Protein 6IGX (pdb70)

Nearest PDB structures (foldseek):
  6igx-assembly2_C  TM=1.021E+00  e=5.912E-08  Homo sapiens
  6igx-assembly2_D  TM=1.001E+00  e=1.280E-82  Homo sapiens
  6igx-assembly1_B  TM=9.641E-01  e=1.731E-71  Homo sapiens
  5oqq-assembly1_A  TM=8.369E-01  e=1.707E-23  Saccharomyces cerevisiae S288C
  7qfw-assembly1_A  TM=7.900E-01  e=2.600E-24  Saccharomyces cerevisiae S288C

GO terms:
  GO:0007076 mitotic chromosome condensation (P, IMP)
  GO:0005829 cytosol (C, TAS)
  GO:0005515 protein binding (F, IPI)
  GO:0005654 nucleoplasm (C, IDA)
  GO:0005829 cytosol (C, IDA)
  GO:1905821 positive regulation of chromosome condensation (P, IDA)
  GO:0000796 condensin complex (C, IDA)
  GO:0007076 mitotic chromosome condensation (P, IDA)
  GO:0016020 membrane (C, HDA)

CATH classification: 1.25.10.10

Organism: Homo sapiens (NCBI:txid9606)

Foldseek 3Di:
DDALLNLLVQLLDDPHDLVVSLVVVVCVQVVDDPNVVVQVVNVVNLVVLQLDQDPDPSSVSSLLNSLLSQQCVDDDLVSLLVVLLVCCPPPRPSNVLSSLQSLLSNVVRHPPCSLVSLLVSLLVQCPPPDLSSVLSSLSNCLVVDDQVPPPDSNLVSLLCQLPPPPDPVSNLSSLQRHADHLVNVVSLLVQCVPPDPSSVLVSLQCCLPRPDPVSDALVSLLCLLQDQCPDPDVSSVCSNVVRPLVSLCVVVVVDLLSSLVSNPCQPPVVSVLSSLVVVVVPDDLVVLLVVAPLDDQDDFLSRLSSLLSLLVVLVVVPPVSVVSNCVHDDALQVLLVVLLVLQVPALVPPPRSVSSSLSSLSSNVSHAVPVSLVNSLVSLLVSLLDPSGDLSCLLSSLLSNLVRPPDLVVSLVSLVVSLVSLVPPDDVVSLLSSLSNLLSSLVPDDLPCADDVSNVCCCVPRLVVQCVDPDQSSNQSSLLNQLSNCSNDVVSCLVCVLVLLVCLPPHDDSSNLSSLVSNLVNCLRPFDPVNCVNCVCVLVSLLVQCVPLDLSSVLSSLLSVLSCLQVVSDQDLPSVLSLLLSLQQPSCPPSCSSNVNVVVSLQSQLLVDLSSLLSLLVNQVVNLVVLVPDDPPGSSVVGDSLVSLVSSLVSQAPVSVFGSLNVSLVVLLVVCLVPVPDPCVVSSLVSNLPHDGDLVCLVVSLVSLVVSLVPRDPPVSNVSSVVVNVVSVD/DDDPDDDDPCCVPVPDDDDPDDDPVDDDCVVVDDDDDDDDVVVVVDDDPD/DFQALLNLLVQLLPVPDLVVSLVRVVCVQVVDDPNVVVLVVNVVNLVVLQLDADPDSSSVRSLLNSLLNCQVVAAVNNVVSLLVVLLVQCVPPRPSNVLSSLQSLLSNVVNHPVPDDDPVSLVSLLVSLLVLCVPPDLSSVLSSLSNCLRVDDPPDVSLVSLLCCLPPPPDPVSNLSSLVRRQDDLVCPVSLLCQCVPPDPSSNLVSLQCCLPRPDLVSDDQVSLLVLLQCLLPDPDVSSVCSNVVRPVVSLCVVLVNDPLVSCVSHPCLVVVVSVLSSLLVVVVPDDLVVLLVLYVDDQDDFLSSLSSLLSVLVNCLVVSLVSNVCDALQVLLVVLLVLLVPQAVVVVVNSRSVSSSLSSLNSNVSHDAPVRLVNNLVSLLVSLLDPRDDLSNLLSSLLSNVVRDDALVVSLVSLVCSLCRLPVPDDLVSLVSSLSNLLSSLVVHDLVCQCDVSNVVCCVVRLPVQCVDPDPSSNLSSLLSQLSNCSNDVVSCQVCVVVLLVQLPPHDDSSNLSSLVSNLVNCLRPAPVSNVCCVLVSLLCQCVPLDLSSVLSSLLSVLSCLQVPSDQALPSVLVLLLSLQQVSCVPSCSSNVSVVVSLQCQLQVDLSSLLSLLVNQVVNLVVLVPDDPVGSSVPGDSLVSLVSNLVSQAPVRHDVVFGSLLVLLVVLLVVCLVPVADPCVVSSLVSNLSGDGDLVCLVVSLVSLVSSLVPRDPPVSNVSSVVVNVVSVD/DDDPPDDDPCCVVVPDDDDPDDDDVVCVDDCVVVDDDPVVVVPDDDPDD

Radius of gyration: 47.51 Å; Cα contacts (8 Å, |Δi|>4): 1973; chains: 4; bounding box: 108×118×142 Å

InterPro domains:
  IPR022816 Condensin complex subunit 2/barren [PF05786] (49-739)
  IPR022816 Condensin complex subunit 2/barren [PIRSF017126] (12-741)
  IPR022816 Condensin complex subunit 2/barren [PTHR13108] (25-740)

Structure (mmCIF, N/CA/C/O backbone):
data_6IGX
#
_entry.id   6IGX
#
_cell.length_a   122.433
_cell.length_b   61.998
_cell.length_c   130.885
_cell.angle_alpha   90.00
_cell.angle_beta   93.47
_cell.angle_gamma   90.00
#
_symmetry.space_group_name_H-M   'P 1 21 1'
#
loop_
_entity.id
_entity.type
_entity.pdbx_description
1 polymer 'Condensin complex subunit 3'
2 polymer 'Condensin complex subunit 2'
3 non-polymer '4-(2-HYDROXYETHYL)-1-PIPERAZINE ETHANESULFONIC ACID'
4 water water
#
loop_
_atom_site.group_PDB
_atom_site.id
_atom_site.type_symbol
_atom_site.label_atom_id
_atom_site.label_alt_id
_atom_site.label_comp_id
_atom_site.label_asym_id
_atom_site.label_entity_id
_atom_site.label_seq_id
_atom_site.pdbx_PDB_ins_code
_atom_site.Cartn_x
_atom_site.Cartn_y
_atom_site.Cartn_z
_atom_site.occupancy
_atom_site.B_iso_or_equiv
_atom_site.auth_seq_id
_atom_site.auth_comp_id
_atom_site.auth_asym_id
_atom_site.auth_atom_id
_atom_site.pdbx_PDB_model_num
ATOM 1 N N . LEU A 1 21 ? 376.754 16.730 342.849 1.00 96.90 7 LEU B N 1
ATOM 2 C CA . LEU A 1 21 ? 377.403 17.983 343.214 1.00 89.90 7 LEU B CA 1
ATOM 3 C C . LEU A 1 21 ? 377.066 18.367 344.649 1.00 92.24 7 LEU B C 1
ATOM 4 O O . LEU A 1 21 ? 376.592 17.538 345.427 1.00 90.44 7 LEU B O 1
ATOM 9 N N . LEU A 1 22 ? 377.319 19.625 344.998 1.00 88.74 8 LEU B N 1
ATOM 10 C CA . LEU A 1 22 ? 376.833 20.174 346.257 1.00 79.75 8 LEU B CA 1
ATOM 11 C C . LEU A 1 22 ? 375.374 20.594 346.125 1.00 80.38 8 LEU B C 1
ATOM 12 O O . LEU A 1 22 ? 375.049 21.490 345.345 1.00 75.43 8 LEU B O 1
ATOM 17 N N . SER A 1 23 ? 374.495 19.959 346.893 1.00 75.68 9 SER B N 1
ATOM 18 C CA . SER A 1 23 ? 373.081 20.300 346.840 1.00 65.28 9 SER B CA 1
ATOM 19 C C . SER A 1 23 ? 372.809 21.431 347.820 1.00 64.28 9 SER B C 1
ATOM 20 O O . SER A 1 23 ? 373.606 21.680 348.723 1.00 66.17 9 SER B O 1
ATOM 23 N N . ILE A 1 24 ? 371.690 22.121 347.630 1.00 60.72 10 ILE B N 1
ATOM 24 C CA . ILE A 1 24 ? 371.314 23.222 348.508 1.00 56.79 10 ILE B CA 1
ATOM 25 C C . ILE A 1 24 ? 371.220 22.770 349.965 1.00 55.08 10 ILE B C 1
ATOM 26 O O . ILE A 1 24 ? 371.550 23.524 350.881 1.00 55.61 10 ILE B O 1
ATOM 31 N N . LYS A 1 25 ? 370.778 21.535 350.176 1.00 53.62 11 LYS B N 1
ATOM 32 C CA . LYS A 1 25 ? 370.575 21.025 351.528 1.00 56.82 11 LYS B CA 1
ATOM 33 C C . LYS A 1 25 ? 371.900 20.776 352.243 1.00 61.94 11 LYS B C 1
ATOM 34 O O . LYS A 1 25 ? 372.027 21.056 353.436 1.00 62.72 11 LYS B O 1
ATOM 40 N N . GLU A 1 26 ? 372.884 20.248 351.522 1.00 62.95 12 GLU B N 1
ATOM 41 C CA . GLU A 1 26 ? 374.213 20.076 352.097 1.00 67.12 12 GLU B CA 1
ATOM 42 C C . GLU A 1 26 ? 374.839 21.436 352.360 1.00 63.51 12 GLU B C 1
ATOM 43 O O . GLU A 1 26 ? 375.457 21.656 353.401 1.00 67.06 12 GLU B O 1
ATOM 49 N N . ALA A 1 27 ? 374.678 22.341 351.400 1.00 58.99 13 ALA B N 1
ATOM 50 C CA . ALA A 1 27 ? 375.219 23.688 351.510 1.00 54.33 13 ALA B CA 1
ATOM 51 C C . ALA A 1 27 ? 374.672 24.391 352.745 1.00 58.85 13 ALA B C 1
ATOM 52 O O . ALA A 1 27 ? 375.401 25.093 353.445 1.00 53.26 13 ALA B O 1
ATOM 54 N N . PHE A 1 28 ? 373.382 24.195 353.005 1.00 61.62 14 PHE B N 1
ATOM 55 C CA . PHE A 1 28 ? 372.740 24.798 354.166 1.00 59.62 14 PHE B CA 1
ATOM 56 C C . PHE A 1 28 ? 373.129 24.067 355.445 1.00 57.56 14 PHE B C 1
ATOM 57 O O . PHE A 1 28 ? 373.464 24.694 356.449 1.00 53.30 14 PHE B O 1
ATOM 65 N N . ARG A 1 29 ? 373.082 22.739 355.404 1.00 57.05 15 ARG B N 1
ATOM 66 C CA . ARG A 1 29 ? 373.466 21.927 356.552 1.00 58.80 15 ARG B CA 1
ATOM 67 C C . ARG A 1 29 ? 374.906 22.218 356.970 1.00 62.57 15 ARG B C 1
ATOM 68 O O . ARG A 1 29 ? 375.254 22.143 358.150 1.00 59.79 15 ARG B O 1
ATOM 76 N N . LEU A 1 30 ? 375.739 22.554 355.990 1.00 63.26 16 LEU B N 1
ATOM 77 C CA . LEU A 1 30 ? 377.139 22.868 356.241 1.00 61.77 16 LEU B CA 1
ATOM 78 C C . LEU A 1 30 ? 377.292 24.268 356.821 1.00 61.00 16 LEU B C 1
ATOM 79 O O . LEU A 1 30 ? 378.080 24.483 357.743 1.00 64.12 16 LEU B O 1
ATOM 84 N N . ALA A 1 31 ? 376.540 25.218 356.272 1.00 56.89 17 ALA B N 1
ATOM 85 C CA . ALA A 1 31 ? 376.612 26.605 356.718 1.00 55.56 17 ALA B CA 1
ATOM 86 C C . ALA A 1 31 ? 376.160 26.720 358.171 1.00 55.68 17 ALA B C 1
ATOM 87 O O . ALA A 1 31 ? 376.519 27.660 358.878 1.00 53.66 17 ALA B O 1
ATOM 89 N N . GLN A 1 32 ? 375.371 25.744 358.603 1.00 59.29 18 GLN B N 1
ATOM 90 C CA . GLN A 1 32 ? 374.884 25.665 359.973 1.00 51.33 18 GLN B CA 1
ATOM 91 C C . GLN A 1 32 ? 376.032 25.519 360.974 1.00 62.24 18 GLN B C 1
ATOM 92 O O . GLN A 1 32 ? 375.974 26.047 362.086 1.00 57.89 18 GLN B O 1
ATOM 98 N N . GLN A 1 33 ? 377.074 24.798 360.568 1.00 69.85 19 GLN B N 1
ATOM 99 C CA . GLN A 1 33 ? 378.212 24.507 361.436 1.00 66.24 19 GLN B CA 1
ATOM 100 C C . GLN A 1 33 ? 379.020 25.765 361.744 1.00 69.19 19 GLN B C 1
ATOM 101 O O . GLN A 1 33 ? 379.139 26.652 360.898 1.00 69.97 19 GLN B O 1
ATOM 107 N N . PRO A 1 34 ? 379.581 25.836 362.962 1.00 70.64 20 PRO B N 1
ATOM 108 C CA . PRO A 1 34 ? 380.299 27.010 363.472 1.00 66.47 20 PRO B CA 1
ATOM 109 C C . PRO A 1 34 ? 381.560 27.306 362.676 1.00 74.08 20 PRO B C 1
ATOM 110 O O . PRO A 1 34 ? 381.694 28.392 362.112 1.00 72.14 20 PRO B O 1
ATOM 114 N N . HIS A 1 35 ? 382.472 26.343 362.628 1.00 84.62 21 HIS B N 1
ATOM 115 C CA . HIS A 1 35 ? 383.714 26.523 361.894 1.00 78.07 21 HIS B CA 1
ATOM 116 C C . HIS A 1 35 ? 383.648 25.814 360.549 1.00 74.27 21 HIS B C 1
ATOM 117 O O . HIS A 1 35 ? 384.067 24.665 360.402 1.00 74.42 21 HIS B O 1
ATOM 124 N N . GLN A 1 36 ? 383.094 26.529 359.576 1.00 74.46 22 GLN B N 1
ATOM 125 C CA . GLN A 1 36 ? 382.945 26.058 358.209 1.00 72.11 22 GLN B CA 1
ATOM 126 C C . GLN A 1 36 ? 383.004 27.273 357.295 1.00 66.38 22 GLN B C 1
ATOM 127 O O . GLN A 1 36 ? 382.186 28.182 357.423 1.00 69.29 22 GLN B O 1
ATOM 133 N N . ASN A 1 37 ? 383.968 27.299 356.379 1.00 69.10 23 ASN B N 1
ATOM 134 C CA . ASN A 1 37 ? 384.199 28.491 355.571 1.00 63.66 23 ASN B CA 1
ATOM 135 C C . ASN A 1 37 ? 383.027 28.714 354.619 1.00 65.07 23 ASN B C 1
ATOM 136 O O . ASN A 1 37 ? 382.502 27.766 354.032 1.00 62.29 23 ASN B O 1
ATOM 141 N N . GLN A 1 38 ? 382.621 29.970 354.470 1.00 62.21 24 GLN B N 1
ATOM 142 C CA . GLN A 1 38 ? 381.438 30.296 353.683 1.00 56.59 24 GLN B CA 1
ATOM 143 C C . GLN A 1 38 ? 381.805 30.720 352.268 1.00 59.67 24 GLN B C 1
ATOM 144 O O . GLN A 1 38 ? 381.042 30.494 351.329 1.00 62.18 24 GLN B O 1
ATOM 150 N N . ALA A 1 39 ? 382.970 31.345 352.125 1.00 57.06 25 ALA B N 1
ATOM 151 C CA . ALA A 1 39 ? 383.489 31.725 350.817 1.00 50.87 25 ALA B CA 1
ATOM 152 C C . ALA A 1 39 ? 383.563 30.500 349.916 1.00 52.40 25 ALA B C 1
ATOM 153 O O . ALA A 1 39 ? 383.251 30.566 348.728 1.00 50.94 25 ALA B O 1
ATOM 155 N N . LYS A 1 40 ? 383.981 29.381 350.502 1.00 54.01 26 LYS B N 1
ATOM 156 C CA . LYS A 1 40 ? 384.047 28.105 349.801 1.00 52.62 26 LYS B CA 1
ATOM 157 C C . LYS A 1 40 ? 382.665 27.616 349.374 1.00 59.72 26 LYS B C 1
ATOM 158 O O . LYS A 1 40 ? 382.422 27.374 348.190 1.00 57.19 26 LYS B O 1
ATOM 164 N N . LEU A 1 41 ? 381.772 27.471 350.351 1.00 61.49 27 LEU B N 1
ATOM 165 C CA . LEU A 1 41 ? 380.410 26.997 350.114 1.00 54.20 27 LEU B CA 1
ATOM 166 C C . LEU A 1 41 ? 379.695 27.795 349.033 1.00 56.47 27 LEU B C 1
ATOM 167 O O . LEU A 1 41 ? 378.887 27.251 348.280 1.00 50.50 27 LEU B O 1
ATOM 172 N N . VAL A 1 42 ? 379.991 29.088 348.965 1.00 58.56 28 VAL B N 1
ATOM 173 C CA . VAL A 1 42 ? 379.462 29.922 347.897 1.00 55.27 28 VAL B CA 1
ATOM 174 C C . VAL A 1 42 ? 379.930 29.400 346.547 1.00 55.58 28 VAL B C 1
ATOM 175 O O . VAL A 1 42 ? 379.121 29.177 345.653 1.00 54.75 28 VAL B O 1
ATOM 179 N N . VAL A 1 43 ? 381.234 29.175 346.417 1.00 60.11 29 VAL B N 1
ATOM 180 C CA . VAL A 1 43 ? 381.812 28.714 345.159 1.00 63.43 29 VAL B CA 1
ATOM 181 C C . VAL A 1 43 ? 381.293 27.338 344.754 1.00 62.63 29 VAL B C 1
ATOM 182 O O . VAL A 1 43 ? 380.927 27.120 343.597 1.00 64.88 29 VAL B O 1
ATOM 186 N N . ALA A 1 44 ? 381.271 26.412 345.707 1.00 56.84 30 ALA B N 1
ATOM 187 C CA . ALA A 1 44 ? 380.763 25.068 345.454 1.00 54.48 30 ALA B CA 1
ATOM 188 C C . ALA A 1 44 ? 379.329 25.102 344.941 1.00 59.76 30 ALA B C 1
ATOM 189 O O . ALA A 1 44 ? 379.033 24.601 343.857 1.00 68.21 30 ALA B O 1
ATOM 191 N N . LEU A 1 45 ? 378.442 25.700 345.728 1.00 64.91 31 LEU B N 1
ATOM 192 C CA . LEU A 1 45 ? 377.035 25.783 345.366 1.00 60.47 31 LEU B CA 1
ATOM 193 C C . LEU A 1 45 ? 376.804 26.685 344.157 1.00 68.46 31 LEU B C 1
ATOM 194 O O . LEU A 1 45 ? 375.882 26.449 343.376 1.00 75.04 31 LEU B O 1
ATOM 199 N N . SER A 1 46 ? 377.631 27.720 344.011 1.00 69.01 32 SER B N 1
ATOM 200 C CA . SER A 1 46 ? 377.480 28.663 342.902 1.00 69.33 32 SER B CA 1
ATOM 201 C C . SER A 1 46 ? 377.640 27.969 341.558 1.00 76.70 32 SER B C 1
ATOM 202 O O . SER A 1 46 ? 376.925 28.273 340.605 1.00 83.06 32 SER B O 1
ATOM 205 N N . ARG A 1 47 ? 378.578 27.033 341.483 1.00 80.32 33 ARG B N 1
ATOM 206 C CA . ARG A 1 47 ? 378.697 26.201 340.296 1.00 90.02 33 ARG B CA 1
ATOM 207 C C . ARG A 1 47 ? 377.477 25.301 340.141 1.00 88.07 33 ARG B C 1
ATOM 208 O O . ARG A 1 47 ? 376.929 25.171 339.046 1.00 96.29 33 ARG B O 1
ATOM 216 N N . THR A 1 48 ? 377.067 24.678 341.243 1.00 78.10 34 THR B N 1
ATOM 217 C CA . THR A 1 48 ? 375.904 23.797 341.254 1.00 79.32 34 THR B CA 1
ATOM 218 C C . THR A 1 48 ? 374.690 24.507 340.669 1.00 81.71 34 THR B C 1
ATOM 219 O O . THR A 1 48 ? 373.811 23.879 340.082 1.00 84.69 34 THR B O 1
ATOM 223 N N . TYR A 1 49 ? 374.657 25.825 340.825 1.00 78.84 35 TYR B N 1
ATOM 224 C CA . TYR A 1 49 ? 373.550 26.629 340.333 1.00 78.21 35 TYR B CA 1
ATOM 225 C C . TYR A 1 49 ? 373.633 26.791 338.820 1.00 83.71 35 TYR B C 1
ATOM 226 O O . TYR A 1 49 ? 372.682 26.475 338.104 1.00 91.25 35 TYR B O 1
ATOM 235 N N . ARG A 1 50 ? 374.776 27.271 338.337 1.00 85.67 36 ARG B N 1
ATOM 236 C CA . ARG A 1 50 ? 374.969 27.495 336.906 1.00 90.03 36 ARG B CA 1
ATOM 237 C C . ARG A 1 50 ? 375.046 26.177 336.131 1.00 93.38 36 ARG B C 1
ATOM 238 O O . ARG A 1 50 ? 374.677 26.125 334.958 1.00 86.38 36 ARG B O 1
ATOM 246 N N . THR A 1 51 ? 375.528 25.118 336.777 1.00 93.44 37 THR B N 1
ATOM 247 C CA . THR A 1 51 ? 375.627 23.822 336.105 1.00 92.89 37 THR B CA 1
ATOM 248 C C . THR A 1 51 ? 374.252 23.203 335.872 1.00 89.61 37 THR B C 1
ATOM 249 O O . THR A 1 51 ? 374.054 22.463 334.909 1.00 91.83 37 THR B O 1
ATOM 253 N N . MET A 1 52 ? 373.306 23.496 336.757 1.00 92.98 38 MET B N 1
ATOM 254 C CA . MET A 1 52 ? 371.931 23.069 336.547 1.00 92.11 38 MET B CA 1
ATOM 255 C C . MET A 1 52 ? 371.349 23.759 335.321 1.00 92.61 38 MET B C 1
ATOM 256 O O . MET A 1 52 ? 371.751 24.870 334.974 1.00 95.29 38 MET B O 1
ATOM 261 N N . ASP A 1 53 ? 370.404 23.096 334.668 1.00 92.72 39 ASP B N 1
ATOM 262 C CA . ASP A 1 53 ? 369.697 23.694 333.545 1.00 96.55 39 ASP B CA 1
ATOM 263 C C . ASP A 1 53 ? 368.271 23.943 334.015 1.00 97.25 39 ASP B C 1
ATOM 264 O O . ASP A 1 53 ? 367.755 23.198 334.849 1.00 98.76 39 ASP B O 1
ATOM 269 N N . ASP A 1 54 ? 367.643 24.991 333.492 1.00 95.07 40 ASP B N 1
ATOM 270 C CA . ASP A 1 54 ? 366.317 25.383 333.956 1.00 93.05 40 ASP B CA 1
ATOM 271 C C . ASP A 1 54 ? 366.440 25.755 335.430 1.00 94.79 40 ASP B C 1
ATOM 272 O O . ASP A 1 54 ? 366.073 24.981 336.315 1.00 88.16 40 ASP B O 1
ATOM 277 N N . LYS A 1 55 ? 366.975 26.945 335.678 1.00 92.06 41 LYS B N 1
ATOM 278 C CA . LYS A 1 55 ? 367.321 27.393 337.023 1.00 84.27 41 LYS B CA 1
ATOM 279 C C . LYS A 1 55 ? 366.137 27.387 337.991 1.00 76.93 41 LYS B C 1
ATOM 280 O O . LYS A 1 55 ? 366.322 27.379 339.208 1.00 75.80 41 LYS B O 1
ATOM 286 N N . THR A 1 56 ? 364.926 27.384 337.445 1.00 79.26 42 THR B N 1
ATOM 287 C CA . THR A 1 56 ? 363.717 27.465 338.258 1.00 77.28 42 THR B CA 1
ATOM 288 C C . THR A 1 56 ? 363.566 26.275 339.204 1.00 74.28 42 THR B C 1
ATOM 289 O O . THR A 1 56 ? 362.908 26.383 340.238 1.00 74.02 42 THR B O 1
ATOM 293 N N . VAL A 1 57 ? 364.169 25.142 338.858 1.00 74.62 43 VAL B N 1
ATOM 294 C CA . VAL A 1 57 ? 364.132 23.985 339.745 1.00 73.26 43 VAL B CA 1
ATOM 295 C C . VAL A 1 57 ? 365.031 24.236 340.951 1.00 75.17 43 VAL B C 1
ATOM 296 O O . VAL A 1 57 ? 364.740 23.788 342.061 1.00 72.14 43 VAL B O 1
ATOM 300 N N . PHE A 1 58 ? 366.125 24.957 340.723 1.00 74.70 44 PHE B N 1
ATOM 301 C CA . PHE A 1 58 ? 367.006 25.380 341.805 1.00 69.64 44 PHE B CA 1
ATOM 302 C C . PHE A 1 58 ? 366.328 26.458 342.643 1.00 66.49 44 PHE B C 1
ATOM 303 O O . PHE A 1 58 ? 366.398 26.439 343.871 1.00 65.82 44 PHE B O 1
ATOM 311 N N . HIS A 1 59 ? 365.680 27.399 341.962 1.00 71.18 45 HIS B N 1
ATOM 312 C CA . HIS A 1 59 ? 364.953 28.487 342.611 1.00 67.36 45 HIS B CA 1
ATOM 313 C C . HIS A 1 59 ? 363.964 27.971 343.653 1.00 61.62 45 HIS B C 1
ATOM 314 O O . HIS A 1 59 ? 363.938 28.447 344.788 1.00 56.87 45 HIS B O 1
ATOM 321 N N . GLU A 1 60 ? 363.148 27.000 343.259 1.00 60.65 46 GLU B N 1
ATOM 322 C CA . GLU A 1 60 ? 362.126 26.456 344.142 1.00 62.39 46 GLU B CA 1
ATOM 323 C C . GLU A 1 60 ? 362.770 25.637 345.257 1.00 61.11 46 GLU B C 1
ATOM 324 O O . GLU A 1 60 ? 362.237 25.551 346.364 1.00 60.05 46 GLU B O 1
ATOM 330 N N . GLU A 1 61 ? 363.916 25.035 344.957 1.00 60.16 47 GLU B N 1
ATOM 331 C CA . GLU A 1 61 ? 364.672 24.278 345.950 1.00 61.41 47 GLU B CA 1
ATOM 332 C C . GLU A 1 61 ? 365.280 25.177 347.024 1.00 54.91 47 GLU B C 1
ATOM 333 O O . GLU A 1 61 ? 365.300 24.826 348.203 1.00 53.53 47 GLU B O 1
ATOM 339 N N . PHE A 1 62 ? 365.777 26.336 346.605 1.00 51.14 48 PHE B N 1
ATOM 340 C CA . PHE A 1 62 ? 366.443 27.264 347.512 1.00 52.22 48 PHE B CA 1
ATOM 341 C C . PHE A 1 62 ? 365.493 27.806 348.574 1.00 55.72 48 PHE B C 1
ATOM 342 O O . PHE A 1 62 ? 365.817 27.825 349.762 1.00 58.70 48 PHE B O 1
ATOM 350 N N . ILE A 1 63 ? 364.323 28.253 348.134 1.00 53.24 49 ILE B N 1
ATOM 351 C CA . ILE A 1 63 ? 363.318 28.798 349.037 1.00 49.02 49 ILE B CA 1
ATOM 352 C C . ILE A 1 63 ? 362.780 27.741 349.996 1.00 52.17 49 ILE B C 1
ATOM 353 O O . ILE A 1 63 ? 362.470 28.042 351.148 1.00 54.98 49 ILE B O 1
ATOM 358 N N . HIS A 1 64 ? 362.665 26.506 349.517 1.00 54.45 50 HIS B N 1
ATOM 359 C CA . HIS A 1 64 ? 362.102 25.425 350.321 1.00 55.17 50 HIS B CA 1
ATOM 360 C C . HIS A 1 64 ? 362.919 25.139 351.578 1.00 53.30 50 HIS B C 1
ATOM 361 O O . HIS A 1 64 ? 362.360 24.934 352.656 1.00 51.45 50 HIS B O 1
ATOM 368 N N . TYR A 1 65 ? 364.239 25.124 351.438 1.00 49.92 51 TYR B N 1
ATOM 369 C CA . TYR A 1 65 ? 365.108 24.817 352.567 1.00 48.63 51 TYR B CA 1
ATOM 370 C C . TYR A 1 65 ? 365.405 26.068 353.375 1.00 49.23 51 TYR B C 1
ATOM 371 O O . TYR A 1 65 ? 365.804 25.985 354.534 1.00 54.48 51 TYR B O 1
ATOM 380 N N . LEU A 1 66 ? 365.211 27.228 352.758 1.00 43.65 52 LEU B N 1
ATOM 381 C CA . LEU A 1 66 ? 365.347 28.489 353.469 1.00 39.58 52 LEU B CA 1
ATOM 382 C C . LEU A 1 66 ? 364.215 28.639 354.480 1.00 40.94 52 LEU B C 1
ATOM 383 O O . LEU A 1 66 ? 364.354 29.330 355.487 1.00 41.70 52 LEU B O 1
ATOM 388 N N . LYS A 1 67 ? 363.091 27.987 354.199 1.00 46.49 53 LYS B N 1
ATOM 389 C CA . LYS A 1 67 ? 361.931 28.034 355.083 1.00 47.27 53 LYS B CA 1
ATOM 390 C C . LYS A 1 67 ? 362.236 27.452 356.462 1.00 48.83 53 LYS B C 1
ATOM 391 O O . LYS A 1 67 ? 361.602 27.824 357.451 1.00 44.51 53 LYS B O 1
ATOM 397 N N . TYR A 1 68 ? 363.200 26.538 356.526 1.00 45.49 54 TYR B N 1
ATOM 398 C CA . TYR A 1 68 ? 363.529 25.882 357.787 1.00 43.75 54 TYR B CA 1
ATOM 399 C C . TYR A 1 68 ? 364.177 26.844 358.781 1.00 39.37 54 TYR B C 1
ATOM 400 O O . TYR A 1 68 ? 364.222 26.566 359.979 1.00 39.77 54 TYR B O 1
ATOM 409 N N . VAL A 1 69 ? 364.659 27.980 358.286 1.00 35.49 55 VAL B N 1
ATOM 410 C CA . VAL A 1 69 ? 365.321 28.962 359.141 1.00 43.58 55 VAL B CA 1
ATOM 411 C C . VAL A 1 69 ? 364.557 30.280 359.208 1.00 43.76 55 VAL B C 1
ATOM 412 O O . VAL A 1 69 ? 364.992 31.231 359.859 1.00 46.17 55 VAL B O 1
ATOM 416 N N . MET A 1 70 ? 363.420 30.332 358.527 1.00 38.99 56 MET B N 1
ATOM 417 C CA . MET A 1 70 ? 362.574 31.515 358.554 1.00 37.69 56 MET B CA 1
ATOM 418 C C . MET A 1 70 ? 361.479 31.361 359.600 1.00 39.23 56 MET B C 1
ATOM 419 O O . MET A 1 70 ? 360.774 32.317 359.916 1.00 41.45 56 MET B O 1
ATOM 424 N N . VAL A 1 71 ? 361.347 30.154 360.138 1.00 39.69 57 VAL B N 1
ATOM 425 C CA . VAL A 1 71 ? 360.306 29.866 361.116 1.00 38.88 57 VAL B CA 1
ATOM 426 C C . VAL A 1 71 ? 360.845 29.833 362.542 1.00 36.05 57 VAL B C 1
ATOM 427 O O . VAL A 1 71 ? 360.210 29.289 363.444 1.00 43.84 57 VAL B O 1
ATOM 431 N N . VAL A 1 72 ? 362.020 30.414 362.742 1.00 40.78 58 VAL B N 1
ATOM 432 C CA . VAL A 1 72 ? 362.609 30.485 364.071 1.00 43.08 58 VAL B CA 1
ATOM 433 C C . VAL A 1 72 ? 362.834 31.940 364.469 1.00 44.36 58 VAL B C 1
ATOM 434 O O . VAL A 1 72 ? 363.633 32.647 363.852 1.00 43.68 58 VAL B O 1
ATOM 438 N N . TYR A 1 73 ? 362.127 32.380 365.503 1.00 41.61 59 TYR B N 1
ATOM 439 C CA . TYR A 1 73 ? 362.211 33.764 365.956 1.00 41.43 59 TYR B CA 1
ATOM 440 C C . TYR A 1 73 ? 363.466 34.001 366.787 1.00 49.35 59 TYR B C 1
ATOM 441 O O . TYR A 1 73 ? 364.138 35.023 366.637 1.00 55.24 59 TYR B O 1
ATOM 450 N N . LYS A 1 74 ? 363.778 33.055 367.666 1.00 50.08 60 LYS B N 1
ATOM 451 C CA . LYS A 1 74 ? 364.935 33.190 368.543 1.00 54.71 60 LYS B CA 1
ATOM 452 C C . LYS A 1 74 ? 366.233 33.118 367.745 1.00 51.19 60 LYS B C 1
ATOM 453 O O . LYS A 1 74 ? 366.333 32.380 366.766 1.00 55.99 60 LYS B O 1
ATOM 459 N N . ARG A 1 75 ? 367.223 33.894 368.173 1.00 52.22 61 ARG B N 1
ATOM 460 C CA . ARG A 1 75 ? 368.477 34.022 367.437 1.00 57.59 61 ARG B CA 1
ATOM 461 C C . ARG A 1 75 ? 369.480 32.896 367.692 1.00 61.31 61 ARG B C 1
ATOM 462 O O . ARG A 1 75 ? 370.638 33.158 368.021 1.00 63.12 61 ARG B O 1
ATOM 470 N N . GLU A 1 76 ? 369.041 31.650 367.552 1.00 57.97 62 GLU B N 1
ATOM 471 C CA . GLU A 1 76 ? 369.966 30.524 367.593 1.00 59.04 62 GLU B CA 1
ATOM 472 C C . GLU A 1 76 ? 371.016 3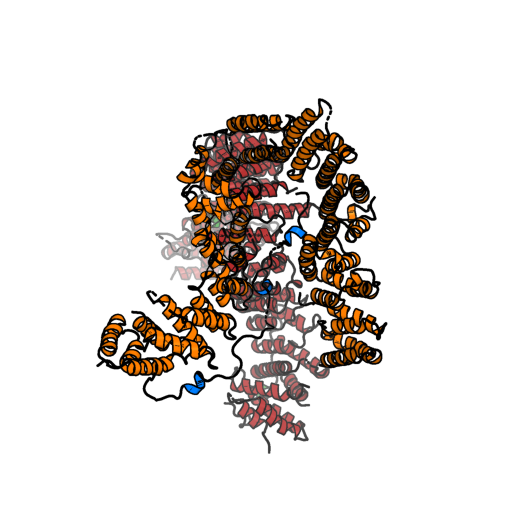0.721 366.498 1.00 57.57 62 GLU B C 1
ATOM 473 O O . GLU A 1 76 ? 370.671 31.043 365.361 1.00 59.82 62 GLU B O 1
ATOM 479 N N . PRO A 1 77 ? 372.301 30.528 366.834 1.00 60.06 63 PRO B N 1
ATOM 480 C CA . PRO A 1 77 ? 373.403 30.855 365.919 1.00 55.07 63 PRO B CA 1
ATOM 481 C C . PRO A 1 77 ? 373.396 30.015 364.644 1.00 52.08 63 PRO B C 1
ATOM 482 O O . PRO A 1 77 ? 373.777 30.516 363.587 1.00 50.08 63 PRO B O 1
ATOM 486 N N . ALA A 1 78 ? 372.973 28.759 364.747 1.00 49.89 64 ALA B N 1
ATOM 487 C CA . ALA A 1 78 ? 372.788 27.913 363.574 1.00 41.03 64 ALA B CA 1
ATOM 488 C C . ALA A 1 78 ? 371.910 28.602 362.534 1.00 49.32 64 ALA B C 1
ATOM 489 O O . ALA A 1 78 ? 372.291 28.723 361.369 1.00 53.77 64 ALA B O 1
ATOM 491 N N . VAL A 1 79 ? 370.730 29.044 362.962 1.00 47.54 65 VAL B N 1
ATOM 492 C CA . VAL A 1 79 ? 369.804 29.757 362.089 1.00 45.36 65 VAL B CA 1
ATOM 493 C C . VAL A 1 79 ? 370.437 30.986 361.451 1.00 45.65 65 VAL B C 1
ATOM 494 O O . VAL A 1 79 ? 370.222 31.272 360.272 1.00 46.78 65 VAL B O 1
ATOM 498 N N . GLU A 1 80 ? 371.228 31.705 362.236 1.00 42.13 66 GLU B N 1
ATOM 499 C CA . GLU A 1 80 ? 371.822 32.953 361.784 1.00 40.21 66 GLU B CA 1
ATOM 500 C C . GLU A 1 80 ? 372.899 32.722 360.731 1.00 42.86 66 GLU B C 1
ATOM 501 O O . GLU A 1 80 ? 373.121 33.565 359.863 1.00 43.97 66 GLU B O 1
ATOM 507 N N . ARG A 1 81 ? 373.564 31.576 360.814 1.00 44.36 67 ARG B N 1
ATOM 508 C CA . ARG A 1 81 ? 374.637 31.247 359.887 1.00 44.15 67 ARG B CA 1
ATOM 509 C C . ARG A 1 81 ? 374.074 30.938 358.502 1.00 43.25 67 ARG B C 1
ATOM 510 O O . ARG A 1 81 ? 374.611 31.384 357.489 1.00 48.05 67 ARG B O 1
ATOM 518 N N . VAL A 1 82 ? 372.987 30.172 358.466 1.00 43.54 68 VAL B N 1
ATOM 519 C CA . VAL A 1 82 ? 372.318 29.846 357.211 1.00 48.88 68 VAL B CA 1
ATOM 520 C C . VAL A 1 82 ? 371.751 31.095 356.536 1.00 47.34 68 VAL B C 1
ATOM 521 O O . VAL A 1 82 ? 371.914 31.287 355.330 1.00 50.33 68 VAL B O 1
ATOM 525 N N . ILE A 1 83 ? 371.082 31.936 357.319 1.00 36.74 69 ILE B N 1
ATOM 526 C CA . ILE A 1 83 ? 370.567 33.201 356.812 1.00 38.62 69 ILE B CA 1
ATOM 527 C C . ILE A 1 83 ? 371.679 34.013 356.164 1.00 41.34 69 ILE B C 1
ATOM 528 O O . ILE A 1 83 ? 371.523 34.528 355.059 1.00 40.40 69 ILE B O 1
ATOM 533 N N . GLU A 1 84 ? 372.802 34.130 356.862 1.00 49.24 70 GLU B N 1
ATOM 534 C CA . GLU A 1 84 ? 373.940 34.861 356.330 1.00 52.36 70 GLU B CA 1
ATOM 535 C C . GLU A 1 84 ? 374.445 34.196 355.060 1.00 52.26 70 GLU B C 1
ATOM 536 O O . GLU A 1 84 ? 374.818 34.872 354.104 1.00 51.05 70 GLU B O 1
ATOM 542 N N . PHE A 1 85 ? 374.440 32.867 355.043 1.00 48.14 71 PHE B N 1
ATOM 543 C CA . PHE A 1 85 ? 374.916 32.140 353.876 1.00 46.49 71 PHE B CA 1
ATOM 544 C C . PHE A 1 85 ? 373.984 32.350 352.693 1.00 47.99 71 PHE B C 1
ATOM 545 O O . PHE A 1 85 ? 374.417 32.783 351.626 1.00 49.75 71 PHE B O 1
ATOM 553 N N . ALA A 1 86 ? 372.708 32.029 352.885 1.00 47.59 72 ALA B N 1
ATOM 554 C CA . ALA A 1 86 ? 371.707 32.195 351.836 1.00 50.81 72 ALA B CA 1
ATOM 555 C C . ALA A 1 86 ? 371.708 33.613 351.262 1.00 51.32 72 ALA B C 1
ATOM 556 O O . ALA A 1 86 ? 371.542 33.806 350.057 1.00 49.58 72 ALA B O 1
ATOM 558 N N . ALA A 1 87 ? 371.908 34.601 352.131 1.00 51.05 73 ALA B N 1
ATOM 559 C CA . ALA A 1 87 ? 371.913 36.001 351.716 1.00 50.22 73 ALA B CA 1
ATOM 560 C C . ALA A 1 87 ? 373.194 36.350 350.971 1.00 50.70 73 ALA B C 1
ATOM 561 O O . ALA A 1 87 ? 373.162 37.006 349.932 1.00 50.15 73 ALA B O 1
ATOM 563 N N . LYS A 1 88 ? 374.322 35.907 351.514 1.00 56.14 74 LYS B N 1
ATOM 564 C CA . LYS A 1 88 ? 375.621 36.158 350.903 1.00 60.28 74 LYS B CA 1
ATOM 565 C C . LYS A 1 88 ? 375.713 35.462 349.549 1.00 62.19 74 LYS B C 1
ATOM 566 O O . LYS A 1 88 ? 376.175 36.050 348.572 1.00 67.17 74 LYS B O 1
ATOM 572 N N . PHE A 1 89 ? 375.276 34.208 349.502 1.00 57.20 75 PHE B N 1
ATOM 573 C CA . PHE A 1 89 ? 375.303 33.425 348.271 1.00 55.29 75 PHE B CA 1
ATOM 574 C C . PHE A 1 89 ? 374.511 34.099 347.154 1.00 56.75 75 PHE B C 1
ATOM 575 O O . PHE A 1 89 ? 375.012 34.287 346.045 1.00 59.02 75 PHE B O 1
ATOM 583 N N . VAL A 1 90 ? 373.269 34.456 347.459 1.00 59.15 76 VAL B N 1
ATOM 584 C CA . VAL A 1 90 ? 372.378 35.071 346.483 1.00 56.08 76 VAL B CA 1
ATOM 585 C C . VAL A 1 90 ? 372.899 36.404 345.947 1.00 52.15 76 VAL B C 1
ATOM 586 O O . VAL A 1 90 ? 372.714 36.714 344.771 1.00 53.40 76 VAL B O 1
ATOM 590 N N . THR A 1 91 ? 373.559 37.184 346.797 1.00 53.30 77 THR B N 1
ATOM 591 C CA . THR A 1 91 ? 373.992 38.522 346.402 1.00 55.72 77 THR B CA 1
ATOM 592 C C . THR A 1 91 ? 375.449 38.584 345.958 1.00 63.55 77 THR B C 1
ATOM 593 O O . THR A 1 91 ? 375.973 39.666 345.694 1.00 68.91 77 THR B O 1
ATOM 597 N N . SER A 1 92 ? 376.102 37.430 345.865 1.00 71.33 78 SER B N 1
ATOM 598 C CA . SER A 1 92 ? 377.481 37.383 345.390 1.00 67.79 78 SER B CA 1
ATOM 599 C C . SER A 1 92 ? 377.538 37.072 343.897 1.00 65.46 78 SER B C 1
ATOM 600 O O . SER A 1 92 ? 377.496 35.910 343.490 1.00 66.52 78 SER B O 1
ATOM 603 N N . ASP A 1 106 ? 362.728 32.396 333.464 1.00 106.27 92 ASP B N 1
ATOM 604 C CA . ASP A 1 106 ? 362.283 33.694 333.956 1.00 107.34 92 ASP B CA 1
ATOM 605 C C . ASP A 1 106 ? 363.250 34.230 335.010 1.00 106.73 92 ASP B C 1
ATOM 606 O O . ASP A 1 106 ? 364.155 33.521 335.451 1.00 105.38 92 ASP B O 1
ATOM 611 N N . GLY A 1 107 ? 363.046 35.482 335.410 1.00 102.97 93 GLY B N 1
ATOM 612 C CA . GLY A 1 107 ? 363.923 36.157 336.353 1.00 93.47 93 GLY B CA 1
ATOM 613 C C . GLY A 1 107 ? 364.157 35.452 337.679 1.00 97.23 93 GLY B C 1
ATOM 614 O O . GLY A 1 107 ? 363.221 34.977 338.325 1.00 88.01 93 GLY B O 1
ATOM 615 N N . GLY A 1 108 ? 365.425 35.409 338.081 1.00 90.58 94 GLY B N 1
ATOM 616 C CA . GLY A 1 108 ? 365.877 34.773 339.311 1.00 73.76 94 GLY B CA 1
ATOM 617 C C . GLY A 1 108 ? 367.380 34.981 339.351 1.00 79.39 94 GLY B C 1
ATOM 618 O O . GLY A 1 108 ? 367.920 35.541 338.397 1.00 96.52 94 GLY B O 1
ATOM 619 N N . LEU A 1 109 ? 368.074 34.571 340.415 1.00 74.14 95 LEU B N 1
ATOM 620 C CA . LEU A 1 109 ? 367.514 33.940 341.611 1.00 70.25 95 LEU B CA 1
ATOM 621 C C . LEU A 1 109 ? 367.181 34.936 342.721 1.00 62.00 95 LEU B C 1
ATOM 622 O O . LEU A 1 109 ? 366.244 34.732 343.492 1.00 56.97 95 LEU B O 1
ATOM 627 N N . LEU A 1 110 ? 367.961 36.009 342.800 1.00 57.33 96 LEU B N 1
ATOM 628 C CA . LEU A 1 110 ? 367.754 37.041 343.811 1.00 54.85 96 LEU B CA 1
ATOM 629 C C . LEU A 1 110 ? 366.380 37.681 343.666 1.00 56.68 96 LEU B C 1
ATOM 630 O O . LEU A 1 110 ? 365.788 38.133 344.646 1.00 60.36 96 LEU B O 1
ATOM 635 N N . ASN A 1 111 ? 365.878 37.719 342.437 1.00 57.58 97 ASN B N 1
ATOM 636 C CA . ASN A 1 111 ? 364.570 38.295 342.170 1.00 56.89 97 ASN B CA 1
ATOM 637 C C . ASN A 1 111 ? 363.473 37.297 342.520 1.00 61.16 97 ASN B C 1
ATOM 638 O O . ASN A 1 111 ? 362.371 37.681 342.917 1.00 60.62 97 ASN B O 1
ATOM 643 N N . TYR A 1 112 ? 363.785 36.012 342.375 1.00 57.80 98 TYR B N 1
ATOM 644 C CA . TYR A 1 112 ? 362.870 34.957 342.788 1.00 55.31 98 TYR B CA 1
ATOM 645 C C . TYR A 1 112 ? 362.719 34.998 344.305 1.00 57.19 98 TYR B C 1
ATOM 646 O O . TYR A 1 112 ? 361.608 34.934 344.831 1.00 56.24 98 TYR B O 1
ATOM 655 N N . LEU A 1 113 ? 363.849 35.103 345.001 1.00 59.30 99 LEU B N 1
ATOM 656 C CA . LEU A 1 113 ? 363.860 35.188 346.457 1.00 51.72 99 LEU B CA 1
ATOM 657 C C . LEU A 1 113 ? 363.132 36.434 346.951 1.00 53.08 99 LEU B C 1
ATOM 658 O O . LEU A 1 113 ? 362.412 36.386 347.950 1.00 60.41 99 LEU B O 1
ATOM 663 N N . PHE A 1 114 ? 363.317 37.545 346.246 1.00 46.80 100 PHE B N 1
ATOM 664 C CA . PHE A 1 114 ? 362.653 38.795 346.600 1.00 51.70 100 PHE B CA 1
ATOM 665 C C . PHE A 1 114 ? 361.139 38.660 346.467 1.00 52.17 100 PHE B C 1
ATOM 666 O O . PHE A 1 114 ? 360.384 39.103 347.335 1.00 47.68 100 PHE B O 1
ATOM 674 N N . THR A 1 115 ? 360.705 38.055 345.367 1.00 46.67 101 THR B N 1
ATOM 675 C CA . THR A 1 115 ? 359.289 37.787 345.146 1.00 52.11 101 THR B CA 1
ATOM 676 C C . THR A 1 115 ? 358.682 36.968 346.288 1.00 53.14 101 THR B C 1
ATOM 677 O O . THR A 1 115 ? 357.580 37.256 346.757 1.00 50.17 101 THR B O 1
ATOM 681 N N . PHE A 1 116 ? 359.411 35.950 346.734 1.00 55.35 102 PHE B N 1
ATOM 682 C CA . PHE A 1 116 ? 358.937 35.064 347.793 1.00 49.88 102 PHE B CA 1
ATOM 683 C C . PHE A 1 116 ? 358.823 35.770 349.139 1.00 49.02 102 PHE B C 1
ATOM 684 O O . PHE A 1 116 ? 357.871 35.546 349.891 1.00 41.43 102 PHE B O 1
ATOM 692 N N . LEU A 1 117 ? 359.800 36.619 349.436 1.00 47.73 103 LEU B N 1
ATOM 693 C CA . LEU A 1 117 ? 359.827 37.349 350.697 1.00 48.86 103 LEU B CA 1
ATOM 694 C C . LEU A 1 117 ? 358.647 38.311 350.805 1.00 47.01 103 LEU B C 1
ATOM 695 O O . LEU A 1 117 ? 357.998 38.403 351.850 1.00 43.67 103 LEU B O 1
ATOM 700 N N . LEU A 1 118 ? 358.369 39.020 349.716 1.00 44.84 104 LEU B N 1
ATOM 701 C CA . LEU A 1 118 ? 357.287 39.999 349.690 1.00 49.28 104 LEU B CA 1
ATOM 702 C C . LEU A 1 118 ? 355.896 39.367 349.776 1.00 45.45 104 LEU B C 1
ATOM 703 O O . LEU A 1 118 ? 354.935 40.033 350.157 1.00 49.55 104 LEU B O 1
ATOM 708 N N . LYS A 1 119 ? 355.786 38.091 349.422 1.00 39.43 105 LYS B N 1
ATOM 709 C CA . LYS A 1 119 ? 354.510 37.388 349.524 1.00 36.19 105 LYS B CA 1
ATOM 710 C C . LYS A 1 119 ? 354.303 36.815 350.920 1.00 37.96 105 LYS B C 1
ATOM 711 O O . LYS A 1 119 ? 353.187 36.454 351.294 1.00 45.26 105 LYS B O 1
ATOM 717 N N . SER A 1 120 ? 355.381 36.741 351.692 1.00 39.98 106 SER B N 1
ATOM 718 C CA . SER A 1 120 ? 355.338 36.084 352.993 1.00 43.97 106 SER B CA 1
ATOM 719 C C . SER A 1 120 ? 355.403 37.051 354.169 1.00 41.14 106 SER B C 1
ATOM 720 O O . SER A 1 120 ? 355.430 36.628 355.323 1.00 42.19 106 SER B O 1
ATOM 723 N N . HIS A 1 121 ? 355.416 38.346 353.880 1.00 46.43 107 HIS B N 1
ATOM 724 C CA . HIS A 1 121 ? 355.658 39.344 354.917 1.00 44.69 107 HIS B CA 1
ATOM 725 C C . HIS A 1 121 ? 354.419 39.627 355.764 1.00 41.46 107 HIS B C 1
ATOM 726 O O . HIS A 1 121 ? 354.453 40.464 356.666 1.00 43.65 107 HIS B O 1
ATOM 733 N N . GLU A 1 122 ? 353.327 38.927 355.475 1.00 46.34 108 GLU B N 1
ATOM 734 C CA . GLU A 1 122 ? 352.118 39.057 356.280 1.00 48.16 108 GLU B CA 1
ATOM 735 C C . GLU A 1 122 ? 351.733 37.716 356.895 1.00 43.24 108 GLU B C 1
ATOM 736 O O . GLU A 1 122 ? 350.601 37.527 357.336 1.00 55.53 108 GLU B O 1
ATOM 742 N N . ALA A 1 123 ? 352.685 36.788 356.909 1.00 40.50 109 ALA B N 1
ATOM 743 C CA . ALA A 1 123 ? 352.480 35.467 357.496 1.00 43.94 109 ALA B CA 1
ATOM 744 C C . ALA A 1 123 ? 352.150 35.572 358.980 1.00 39.74 109 ALA B C 1
ATOM 745 O O . ALA A 1 123 ? 352.699 36.422 359.681 1.00 44.20 109 ALA B O 1
ATOM 747 N N . ASN A 1 124 ? 351.251 34.713 359.454 1.00 39.37 110 ASN B N 1
ATOM 748 C CA . ASN A 1 124 ? 350.778 34.790 360.833 1.00 38.06 110 ASN B CA 1
ATOM 749 C C . ASN A 1 124 ? 351.893 34.564 361.846 1.00 44.11 110 ASN B C 1
ATOM 750 O O . ASN A 1 124 ? 351.844 35.094 362.954 1.00 45.67 110 ASN B O 1
ATOM 755 N N . SER A 1 125 ? 352.892 33.771 361.465 1.00 44.25 111 SER B N 1
ATOM 756 C CA . SER A 1 125 ? 354.027 33.506 362.341 1.00 35.65 111 SER B CA 1
ATOM 757 C C . SER A 1 125 ? 354.870 34.760 362.530 1.00 34.76 111 SER B C 1
ATOM 758 O O . SER A 1 125 ? 355.284 35.388 361.556 1.00 37.92 111 SER B O 1
ATOM 761 N N . ASN A 1 126 ? 355.12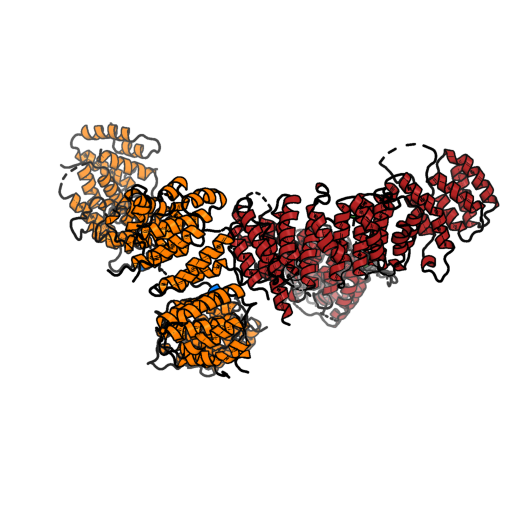1 35.118 363.785 1.00 35.61 112 ASN B N 1
ATOM 762 C CA . ASN A 1 126 ? 355.980 36.254 364.105 1.00 39.54 112 ASN B CA 1
ATOM 763 C C . ASN A 1 126 ? 357.391 36.048 363.574 1.00 41.89 112 ASN B C 1
ATOM 764 O O . ASN A 1 126 ? 358.021 36.982 363.075 1.00 40.51 112 ASN B O 1
ATOM 769 N N . ALA A 1 127 ? 357.876 34.815 363.692 1.00 40.21 113 ALA B N 1
ATOM 770 C CA . ALA A 1 127 ? 359.207 34.451 363.223 1.00 35.86 113 ALA B CA 1
ATOM 771 C C . ALA A 1 127 ? 359.377 34.761 361.741 1.00 43.08 113 ALA B C 1
ATOM 772 O O . ALA A 1 127 ? 360.332 35.432 361.347 1.00 40.02 113 ALA B O 1
ATOM 774 N N . VAL A 1 128 ? 358.447 34.263 360.928 1.00 44.80 114 VAL B N 1
ATOM 775 C CA . VAL A 1 128 ? 358.504 34.445 359.480 1.00 36.01 114 VAL B CA 1
ATOM 776 C C . VAL A 1 128 ? 358.568 35.920 359.102 1.00 37.99 114 VAL B C 1
ATOM 777 O O . VAL A 1 128 ? 359.452 36.335 358.356 1.00 41.14 114 VAL B O 1
ATOM 781 N N . ARG A 1 129 ? 357.622 36.704 359.609 1.00 41.07 115 ARG B N 1
ATOM 782 C CA . ARG A 1 129 ? 357.597 38.141 359.354 1.00 38.22 115 ARG B CA 1
ATOM 783 C C . ARG A 1 129 ? 358.916 38.793 359.763 1.00 37.87 115 ARG B C 1
ATOM 784 O O . ARG A 1 129 ? 359.416 39.691 359.084 1.00 37.48 115 ARG B O 1
ATOM 792 N N . PHE A 1 130 ? 359.467 38.344 360.885 1.00 39.05 116 PHE B N 1
ATOM 793 C CA . PHE A 1 130 ? 360.744 38.856 361.361 1.00 37.92 116 PHE B CA 1
ATOM 794 C C . PHE A 1 130 ? 361.871 38.458 360.414 1.00 42.04 116 PHE B C 1
ATOM 795 O O . PHE A 1 130 ? 362.711 39.280 360.052 1.00 42.46 116 PHE B O 1
ATOM 803 N N . ARG A 1 131 ? 361.885 37.189 360.020 1.00 41.42 117 ARG B N 1
ATOM 804 C CA . ARG A 1 131 ? 362.913 36.676 359.123 1.00 32.92 117 ARG B CA 1
ATOM 805 C C . ARG A 1 131 ? 362.830 37.324 357.746 1.00 41.45 117 ARG B C 1
ATOM 806 O O . ARG A 1 131 ? 363.850 37.697 357.164 1.00 43.09 117 ARG B O 1
ATOM 814 N N . VAL A 1 132 ? 361.609 37.446 357.231 1.00 46.13 118 VAL B N 1
ATOM 815 C CA . VAL A 1 132 ? 361.362 38.087 355.943 1.00 43.40 118 VAL B CA 1
ATOM 816 C C . VAL A 1 132 ? 361.985 39.476 355.896 1.00 41.58 118 VAL B C 1
ATOM 817 O O . VAL A 1 132 ? 362.717 39.810 354.965 1.00 43.16 118 VAL B O 1
ATOM 821 N N . CYS A 1 133 ? 361.687 40.279 356.911 1.00 43.24 119 CYS B N 1
ATOM 822 C CA . CYS A 1 133 ? 362.209 41.634 356.992 1.00 45.36 119 CYS B CA 1
ATOM 823 C C . CYS A 1 133 ? 363.722 41.575 357.130 1.00 40.92 119 CYS B C 1
ATOM 824 O O . CYS A 1 133 ? 364.444 42.336 356.486 1.00 47.67 119 CYS B O 1
ATOM 827 N N . LEU A 1 134 ? 364.188 40.669 357.983 1.00 42.43 120 LEU B N 1
ATOM 828 C CA . LEU A 1 134 ? 365.617 40.452 358.190 1.00 46.03 120 LEU B CA 1
ATOM 829 C C . LEU A 1 134 ? 366.340 40.156 356.877 1.00 45.87 120 LEU B C 1
ATOM 830 O O . LEU A 1 134 ? 367.308 40.831 356.527 1.00 45.95 120 LEU B O 1
ATOM 835 N N . LEU A 1 135 ? 365.867 39.140 356.161 1.00 39.04 121 LEU B N 1
ATOM 836 C CA . LEU A 1 135 ? 366.436 38.778 354.866 1.00 40.77 121 LEU B CA 1
ATOM 837 C C . LEU A 1 135 ? 366.399 39.938 353.876 1.00 44.55 121 LEU B C 1
ATOM 838 O O . LEU A 1 135 ? 367.401 40.228 353.222 1.00 50.40 121 LEU B O 1
ATOM 843 N N . ILE A 1 136 ? 365.244 40.586 353.753 1.00 39.68 122 ILE B N 1
ATOM 844 C CA . ILE A 1 136 ? 365.124 41.755 352.888 1.00 42.58 122 ILE B CA 1
ATOM 845 C C . ILE A 1 136 ? 366.175 42.796 353.253 1.00 39.04 122 ILE B C 1
ATOM 846 O O . ILE A 1 136 ? 366.830 43.366 352.381 1.00 40.44 122 ILE B O 1
ATOM 851 N N . ASN A 1 137 ? 366.330 43.034 354.549 1.00 40.69 123 ASN B N 1
ATOM 852 C CA . ASN A 1 137 ? 367.328 43.973 355.036 1.00 45.32 123 ASN B CA 1
ATOM 853 C C . ASN A 1 137 ? 368.732 43.546 354.620 1.00 47.65 123 ASN B C 1
ATOM 854 O O . ASN A 1 137 ? 369.476 44.333 354.038 1.00 51.30 123 ASN B O 1
ATOM 859 N N . LYS A 1 138 ? 369.082 42.295 354.915 1.00 46.55 124 LYS B N 1
ATOM 860 C CA . LYS A 1 138 ? 370.410 41.773 354.600 1.00 45.17 124 LYS B CA 1
ATOM 861 C C . LYS A 1 138 ? 370.656 41.713 353.096 1.00 49.01 124 LYS B C 1
ATOM 862 O O . LYS A 1 138 ? 371.759 41.996 352.632 1.00 50.13 124 LYS B O 1
ATOM 868 N N . LEU A 1 139 ? 369.622 41.350 352.342 1.00 51.33 125 LEU B N 1
ATOM 869 C CA . LEU A 1 139 ? 369.692 41.353 350.883 1.00 48.87 125 LEU B CA 1
ATOM 870 C C . LEU A 1 139 ? 369.990 42.748 350.356 1.00 50.56 125 LEU B C 1
ATOM 871 O O . LEU A 1 139 ? 370.964 42.954 349.635 1.00 54.62 125 LEU B O 1
ATOM 876 N N . LEU A 1 140 ? 369.132 43.699 350.715 1.00 49.30 126 LEU B N 1
ATOM 877 C CA . LEU A 1 140 ? 369.308 45.097 350.335 1.00 53.34 126 LEU B CA 1
ATOM 878 C C . LEU A 1 140 ? 370.690 45.637 350.695 1.00 55.28 126 LEU B C 1
ATOM 879 O O . LEU A 1 140 ? 371.162 46.598 350.090 1.00 60.94 126 LEU B O 1
ATOM 884 N N . GLY A 1 141 ? 371.333 45.025 351.683 1.00 57.39 127 GLY B N 1
ATOM 885 C CA . GLY A 1 141 ? 372.633 45.489 352.125 1.00 60.43 127 GLY B CA 1
ATOM 886 C C . GLY A 1 141 ? 373.827 44.825 351.461 1.00 63.64 127 GLY B C 1
ATOM 887 O O . GLY A 1 141 ? 374.931 45.364 351.501 1.00 70.70 127 GLY B O 1
ATOM 888 N N . SER A 1 142 ? 373.623 43.654 350.865 1.00 60.12 128 SER B N 1
ATOM 889 C CA . SER A 1 142 ? 374.730 42.936 350.237 1.00 56.92 128 SER B CA 1
ATOM 890 C C . SER A 1 142 ? 374.793 43.017 348.708 1.00 71.34 128 SER B C 1
ATOM 891 O O . SER A 1 142 ? 375.811 42.662 348.114 1.00 80.26 128 SER B O 1
ATOM 894 N N . MET A 1 143 ? 373.721 43.480 348.072 1.00 76.58 129 MET B N 1
ATOM 895 C CA . MET A 1 143 ? 373.659 43.506 346.608 1.00 72.50 129 MET B CA 1
ATOM 896 C C . MET A 1 143 ? 374.372 44.703 345.977 1.00 80.19 129 MET B C 1
ATOM 897 O O . MET A 1 143 ? 374.413 45.788 346.559 1.00 81.21 129 MET B O 1
ATOM 902 N N . PRO A 1 144 ? 374.931 44.500 344.773 1.00 86.87 130 PRO B N 1
ATOM 903 C CA . PRO A 1 144 ? 375.619 45.544 344.005 1.00 92.43 130 PRO B CA 1
ATOM 904 C C . PRO A 1 144 ? 374.654 46.594 343.458 1.00 89.23 130 PRO B C 1
ATOM 905 O O . PRO A 1 144 ? 375.021 47.337 342.546 1.00 84.22 130 PRO B O 1
ATOM 909 N N . ASP A 1 151 ? 362.148 47.992 337.518 1.00 72.63 137 ASP B N 1
ATOM 910 C CA . ASP A 1 151 ? 361.561 46.852 338.214 1.00 85.61 137 ASP B CA 1
ATOM 911 C C . ASP A 1 151 ? 360.735 47.321 339.411 1.00 87.97 137 ASP B C 1
ATOM 912 O O . ASP A 1 151 ? 361.140 48.228 340.140 1.00 79.15 137 ASP B O 1
ATOM 917 N N . ASP A 1 152 ? 359.576 46.700 339.604 1.00 86.00 138 ASP B N 1
ATOM 918 C CA . ASP A 1 152 ? 358.684 47.046 340.709 1.00 82.94 138 ASP B CA 1
ATOM 919 C C . ASP A 1 152 ? 359.039 46.364 342.029 1.00 80.48 138 ASP B C 1
ATOM 920 O O . ASP A 1 152 ? 358.226 46.348 342.955 1.00 75.00 138 ASP B O 1
ATOM 925 N N . VAL A 1 153 ? 360.242 45.807 342.126 1.00 83.48 139 VAL B N 1
ATOM 926 C CA . VAL A 1 153 ? 360.649 45.127 343.352 1.00 74.34 139 VAL B CA 1
ATOM 927 C C . VAL A 1 153 ? 361.071 46.130 344.423 1.00 65.72 139 VAL B C 1
ATOM 928 O O . VAL A 1 153 ? 360.808 45.929 345.610 1.00 63.81 139 VAL B O 1
ATOM 932 N N . PHE A 1 154 ? 361.717 47.211 344.004 1.00 66.71 140 PHE B N 1
ATOM 933 C CA . PHE A 1 154 ? 362.088 48.271 344.933 1.00 68.58 140 PHE B CA 1
ATOM 934 C C . PHE A 1 154 ? 360.832 48.904 345.521 1.00 70.10 140 PHE B C 1
ATOM 935 O O . PHE A 1 154 ? 360.795 49.269 346.697 1.00 67.67 140 PHE B O 1
ATOM 943 N N . ASP A 1 155 ? 359.808 49.031 344.683 1.00 70.90 141 ASP B N 1
ATOM 944 C CA . ASP A 1 155 ? 358.545 49.634 345.082 1.00 60.52 141 ASP B CA 1
ATOM 945 C C . ASP A 1 155 ? 357.744 48.734 346.016 1.00 56.46 141 ASP B C 1
ATOM 946 O O . ASP A 1 155 ? 357.119 49.211 346.960 1.00 58.97 141 ASP B O 1
ATOM 951 N N . LYS A 1 156 ? 357.770 47.431 345.753 1.00 57.74 142 LYS B N 1
ATOM 952 C CA . LYS A 1 156 ? 357.042 46.477 346.584 1.00 58.68 142 LYS B CA 1
ATOM 953 C C . LYS A 1 156 ? 357.714 46.325 347.945 1.00 63.15 142 LYS B C 1
ATOM 954 O O . LYS A 1 156 ? 357.045 46.117 348.958 1.00 58.34 142 LYS B O 1
ATOM 960 N N . ILE A 1 157 ? 359.040 46.425 347.963 1.00 60.51 143 ILE B N 1
ATOM 961 C CA . ILE A 1 157 ? 359.791 46.371 349.212 1.00 57.62 143 ILE B CA 1
ATOM 962 C C . ILE A 1 157 ? 359.484 47.605 350.045 1.00 57.54 143 ILE B C 1
ATOM 963 O O . ILE A 1 157 ? 359.110 47.502 351.215 1.00 52.36 143 ILE B O 1
ATOM 968 N N . ASN A 1 158 ? 359.661 48.771 349.430 1.00 59.77 144 ASN B N 1
ATOM 969 C CA . ASN A 1 158 ? 359.370 50.047 350.071 1.00 56.35 144 ASN B CA 1
ATOM 970 C C . ASN A 1 158 ? 357.956 50.063 350.639 1.00 53.43 144 ASN B C 1
ATOM 971 O O . ASN A 1 158 ? 357.718 50.587 351.726 1.00 56.98 144 ASN B O 1
ATOM 976 N N . LYS A 1 159 ? 357.023 49.484 349.891 1.00 53.33 145 LYS B N 1
ATOM 977 C CA . LYS A 1 159 ? 355.634 49.385 350.323 1.00 51.87 145 LYS B CA 1
ATOM 978 C C . LYS A 1 159 ? 355.456 48.400 351.479 1.00 53.21 145 LYS B C 1
ATOM 979 O O . LYS A 1 159 ? 354.784 48.698 352.467 1.00 49.83 145 LYS B O 1
ATOM 985 N N . ALA A 1 160 ? 356.062 47.225 351.349 1.00 51.88 146 ALA B N 1
ATOM 986 C CA . ALA A 1 160 ? 355.867 46.158 352.322 1.00 48.15 146 ALA B CA 1
ATOM 987 C C . ALA A 1 160 ? 356.525 46.482 353.662 1.00 47.43 146 ALA B C 1
ATOM 988 O O . ALA A 1 160 ? 355.921 46.302 354.719 1.00 43.34 146 ALA B O 1
ATOM 990 N N . MET A 1 161 ? 357.763 46.959 353.614 1.00 46.17 147 MET B N 1
ATOM 991 C CA . MET A 1 161 ? 358.485 47.301 354.831 1.00 44.80 147 MET B CA 1
ATOM 992 C C . MET A 1 161 ? 357.830 48.479 355.543 1.00 45.65 147 MET B C 1
ATOM 993 O O . MET A 1 161 ? 357.827 48.550 356.772 1.00 44.16 147 MET B O 1
ATOM 998 N N . LEU A 1 162 ? 357.271 49.400 354.764 1.00 49.23 148 LEU B N 1
ATOM 999 C CA . LEU A 1 162 ? 356.567 50.548 355.325 1.00 44.83 148 LEU B CA 1
ATOM 1000 C C . LEU A 1 162 ? 355.362 50.084 356.132 1.00 40.44 148 LEU B C 1
ATOM 1001 O O . LEU A 1 162 ? 354.983 50.719 357.115 1.00 45.70 148 LEU B O 1
ATOM 1006 N N . ILE A 1 163 ? 354.757 48.981 355.704 1.00 39.81 149 ILE B N 1
ATOM 1007 C CA . ILE A 1 163 ? 353.671 48.356 356.452 1.00 40.75 149 ILE B CA 1
ATOM 1008 C C . ILE A 1 163 ? 354.193 47.749 357.747 1.00 44.16 149 ILE B C 1
ATOM 1009 O O . ILE A 1 163 ? 353.626 47.957 358.819 1.00 48.32 149 ILE B O 1
ATOM 1014 N N . ARG A 1 164 ? 355.283 46.995 357.631 1.00 42.51 150 ARG B N 1
ATOM 1015 C CA . ARG A 1 164 ? 355.876 46.287 358.761 1.00 41.29 150 ARG B CA 1
ATOM 1016 C C . ARG A 1 164 ? 356.464 47.227 359.810 1.00 43.67 150 ARG B C 1
ATOM 1017 O O . ARG A 1 164 ? 356.837 46.790 360.898 1.00 44.88 150 ARG B O 1
ATOM 1025 N N . LEU A 1 165 ? 356.551 48.513 359.481 1.00 42.45 151 LEU B N 1
ATOM 1026 C CA . LEU A 1 165 ? 356.953 49.517 360.458 1.00 42.10 151 LEU B CA 1
ATOM 1027 C C . LEU A 1 165 ? 355.932 49.575 361.585 1.00 44.05 151 LEU B C 1
ATOM 1028 O O . LEU A 1 165 ? 356.228 50.047 362.681 1.00 47.80 151 LEU B O 1
ATOM 1033 N N . LYS A 1 166 ? 354.728 49.086 361.303 1.00 42.70 152 LYS B N 1
ATOM 1034 C CA . LYS A 1 166 ? 353.638 49.076 362.273 1.00 46.27 152 LYS B CA 1
ATOM 1035 C C . LYS A 1 166 ? 353.427 47.704 362.906 1.00 44.87 152 LYS B C 1
ATOM 1036 O O . LYS A 1 166 ? 352.381 47.453 363.499 1.00 52.33 152 LYS B O 1
ATOM 1042 N N . ASP A 1 167 ? 354.401 46.812 362.764 1.00 43.25 153 ASP B N 1
ATOM 1043 C CA . ASP A 1 167 ? 354.230 45.435 363.221 1.00 45.87 153 ASP B CA 1
ATOM 1044 C C . ASP A 1 167 ? 354.009 45.376 364.731 1.00 43.95 153 ASP B C 1
ATOM 1045 O O . ASP A 1 167 ? 354.569 46.175 365.477 1.00 48.38 153 ASP B O 1
ATOM 1050 N N . LYS A 1 168 ? 353.187 44.429 365.174 1.00 40.94 154 LYS B N 1
ATOM 1051 C CA . LYS A 1 168 ? 352.964 44.217 366.601 1.00 42.63 154 LYS B CA 1
ATOM 1052 C C . LYS A 1 168 ? 354.274 43.911 367.320 1.00 45.76 154 LYS B C 1
ATOM 1053 O O . LYS A 1 168 ? 354.549 44.451 368.392 1.00 48.28 154 LYS B O 1
ATOM 1059 N N . ILE A 1 169 ? 355.075 43.036 366.721 1.00 39.07 155 ILE B N 1
ATOM 1060 C CA . ILE A 1 169 ? 356.356 42.644 367.290 1.00 35.92 155 ILE B CA 1
ATOM 1061 C C . ILE A 1 169 ? 357.426 43.693 367.016 1.00 42.46 155 ILE B C 1
ATOM 1062 O O . ILE A 1 169 ? 357.738 43.980 365.861 1.00 46.33 155 ILE B O 1
ATOM 1067 N N . PRO A 1 170 ? 357.988 44.271 368.087 1.00 40.20 156 PRO B N 1
ATOM 1068 C CA . PRO A 1 170 ? 359.033 45.299 368.025 1.00 41.55 156 PRO B CA 1
ATOM 1069 C C . PRO A 1 170 ? 360.195 44.938 367.099 1.00 43.73 156 PRO B C 1
ATOM 1070 O O . PRO A 1 170 ? 360.587 45.764 366.274 1.00 47.92 156 PRO B O 1
ATOM 1074 N N . ASN A 1 171 ? 360.734 43.729 367.236 1.00 41.95 157 ASN B N 1
ATOM 1075 C CA . ASN A 1 171 ? 361.848 43.290 366.397 1.00 40.92 157 ASN B CA 1
ATOM 1076 C C . ASN A 1 171 ? 361.527 43.329 364.909 1.00 42.54 157 ASN B C 1
ATOM 1077 O O . ASN A 1 171 ? 362.380 43.680 364.092 1.00 43.14 157 ASN B O 1
ATOM 1082 N N . VAL A 1 172 ? 360.294 42.973 364.560 1.00 42.40 158 VAL B N 1
ATOM 1083 C CA . VAL A 1 172 ? 359.870 43.013 363.168 1.00 37.27 158 VAL B CA 1
ATOM 1084 C C . VAL A 1 172 ? 359.888 44.448 362.663 1.00 36.19 158 VAL B C 1
ATOM 1085 O O . VAL A 1 172 ? 360.277 44.707 361.524 1.00 38.53 158 VAL B O 1
ATOM 1089 N N . ARG A 1 173 ? 359.467 45.379 363.515 1.00 41.04 159 ARG B N 1
ATOM 1090 C CA . ARG A 1 173 ? 359.493 46.793 363.161 1.00 42.47 159 ARG B CA 1
ATOM 1091 C C . ARG A 1 173 ? 360.929 47.258 362.957 1.00 36.15 159 ARG B C 1
ATOM 1092 O O . ARG A 1 173 ? 361.209 48.059 362.068 1.00 40.64 159 ARG B O 1
ATOM 1100 N N . ILE A 1 174 ? 361.834 46.748 363.785 1.00 38.16 160 ILE B N 1
ATOM 1101 C CA . ILE A 1 174 ? 363.245 47.112 363.704 1.00 38.08 160 ILE B CA 1
ATOM 1102 C C . ILE A 1 174 ? 363.861 46.700 362.372 1.00 41.28 160 ILE B C 1
ATOM 1103 O O . ILE A 1 174 ? 364.541 47.491 361.719 1.00 43.36 160 ILE B O 1
ATOM 1108 N N . GLN A 1 175 ? 363.622 45.454 361.978 1.00 32.19 161 GLN B N 1
ATOM 1109 C CA . GLN A 1 175 ? 364.139 44.939 360.716 1.00 35.82 161 GLN B CA 1
ATOM 1110 C C . GLN A 1 175 ? 363.557 45.706 359.535 1.00 40.20 161 GLN B C 1
ATOM 1111 O O . GLN A 1 175 ? 364.223 45.911 358.522 1.00 43.07 161 GLN B O 1
ATOM 1117 N N . ALA A 1 176 ? 362.302 46.118 359.675 1.00 44.55 162 ALA B N 1
ATOM 1118 C CA . ALA A 1 176 ? 361.626 46.899 358.648 1.00 47.62 162 ALA B CA 1
ATOM 1119 C C . ALA A 1 176 ? 362.299 48.260 358.490 1.00 46.07 162 ALA B C 1
ATOM 1120 O O . ALA A 1 176 ? 362.465 48.760 357.377 1.00 48.50 162 ALA B O 1
ATOM 1122 N N . VAL A 1 177 ? 362.684 48.853 359.617 1.00 45.08 163 VAL B N 1
ATOM 1123 C CA . VAL A 1 177 ? 363.399 50.123 359.616 1.00 47.10 163 VAL B CA 1
ATOM 1124 C C . VAL A 1 177 ? 364.759 49.976 358.945 1.00 44.85 163 VAL B C 1
ATOM 1125 O O . VAL A 1 177 ? 365.155 50.800 358.123 1.00 47.32 163 VAL B O 1
ATOM 1129 N N . LEU A 1 178 ? 365.474 48.919 359.310 1.00 39.98 164 LEU B N 1
ATOM 1130 C CA . LEU A 1 178 ? 366.778 48.643 358.730 1.00 42.86 164 LEU B CA 1
ATOM 1131 C C . LEU A 1 178 ? 366.636 48.375 357.236 1.00 45.29 164 LEU B C 1
ATOM 1132 O O . LEU A 1 178 ? 367.464 48.800 356.430 1.00 44.71 164 LEU B O 1
ATOM 1137 N N . ALA A 1 179 ? 365.579 47.652 356.881 1.00 50.66 165 ALA B N 1
ATOM 1138 C CA . ALA A 1 179 ? 365.265 47.359 355.489 1.00 43.55 165 ALA B CA 1
ATOM 1139 C C . ALA A 1 179 ? 365.010 48.635 354.690 1.00 46.16 165 ALA B C 1
ATOM 1140 O O . ALA A 1 179 ? 365.591 48.838 353.625 1.00 46.88 165 ALA B O 1
ATOM 1142 N N . LEU A 1 180 ? 364.134 49.486 355.214 1.00 45.37 166 LEU B N 1
ATOM 1143 C CA . LEU A 1 180 ? 363.741 50.716 354.535 1.00 45.41 166 LEU B CA 1
ATOM 1144 C C . LEU A 1 180 ? 364.805 51.810 354.613 1.00 54.03 166 LEU B C 1
ATOM 1145 O O . LEU A 1 180 ? 364.615 52.904 354.079 1.00 53.10 166 LEU B O 1
ATOM 1150 N N . SER A 1 181 ? 365.917 51.513 355.278 1.00 57.81 167 SER B N 1
ATOM 1151 C CA . SER A 1 181 ? 366.967 52.503 355.517 1.00 52.84 167 SER B CA 1
ATOM 1152 C C . SER A 1 181 ? 367.607 53.004 354.223 1.00 56.64 167 SER B C 1
ATOM 1153 O O . SER A 1 181 ? 367.777 54.208 354.029 1.00 56.27 167 SER B O 1
ATOM 1156 N N . ARG A 1 182 ? 367.960 52.073 353.343 1.00 63.20 168 ARG B N 1
ATOM 1157 C CA . ARG A 1 182 ? 368.587 52.407 352.068 1.00 59.55 168 ARG B CA 1
ATOM 1158 C C . ARG A 1 182 ? 367.632 53.145 351.131 1.00 61.57 168 ARG B C 1
ATOM 1159 O O . ARG A 1 182 ? 368.061 53.790 350.175 1.00 60.31 168 ARG B O 1
ATOM 1167 N N . LEU A 1 183 ? 366.337 53.051 351.415 1.00 63.88 169 LEU B N 1
ATOM 1168 C CA . LEU A 1 183 ? 365.308 53.559 350.511 1.00 60.75 169 LEU B CA 1
ATOM 1169 C C . LEU A 1 183 ? 364.810 54.942 350.924 1.00 63.68 169 LEU B C 1
ATOM 1170 O O . LEU A 1 183 ? 363.681 55.324 350.615 1.00 68.92 169 LEU B O 1
ATOM 1175 N N . GLN A 1 184 ? 365.659 55.691 351.617 1.00 63.48 170 GLN B N 1
ATOM 1176 C CA . GLN A 1 184 ? 365.316 57.044 352.032 1.00 66.38 170 GLN B CA 1
ATOM 1177 C C . GLN A 1 184 ? 365.623 58.048 350.935 1.00 81.68 170 GLN B C 1
ATOM 1178 O O . GLN A 1 184 ? 366.367 57.756 349.999 1.00 84.68 170 GLN B O 1
ATOM 1184 N N . ASP A 1 185 ? 365.035 59.232 351.054 1.00 87.75 171 ASP B N 1
ATOM 1185 C CA . ASP A 1 185 ? 365.295 60.301 350.108 1.00 90.66 171 ASP B CA 1
ATOM 1186 C C . ASP A 1 185 ? 365.017 61.622 350.816 1.00 92.32 171 ASP B C 1
ATOM 1187 O O . ASP A 1 185 ? 363.871 62.065 350.899 1.00 94.28 171 ASP B O 1
ATOM 1192 N N . PRO A 1 186 ? 366.087 62.257 351.319 1.00 93.78 172 PRO B N 1
ATOM 1193 C CA . PRO A 1 186 ? 366.109 63.543 352.024 1.00 95.13 172 PRO B CA 1
ATOM 1194 C C . PRO A 1 186 ? 365.652 64.712 351.161 1.00 100.26 172 PRO B C 1
ATOM 1195 O O . PRO A 1 186 ? 364.886 65.558 351.623 1.00 103.79 172 PRO B O 1
ATOM 1199 N N . LYS A 1 187 ? 366.128 64.750 349.921 1.00 100.82 173 LYS B N 1
ATOM 1200 C CA . LYS A 1 187 ? 365.824 65.843 349.006 1.00 104.50 173 LYS B CA 1
ATOM 1201 C C . LYS A 1 187 ? 364.326 65.959 348.744 1.00 100.00 173 LYS B C 1
ATOM 1202 O O . LYS A 1 187 ? 363.736 67.024 348.934 1.00 104.34 173 LYS B O 1
ATOM 1208 N N . ASP A 1 188 ? 363.716 64.860 348.310 1.00 95.13 174 ASP B N 1
ATOM 1209 C CA . ASP A 1 188 ? 362.276 64.827 348.090 1.00 104.45 174 ASP B CA 1
ATOM 1210 C C . ASP A 1 188 ? 361.546 65.033 349.410 1.00 102.89 174 ASP B C 1
ATOM 1211 O O . ASP A 1 188 ? 361.566 64.170 350.290 1.00 102.49 174 ASP B O 1
ATOM 1216 N N . ASP A 1 189 ? 360.903 66.189 349.531 1.00 110.49 175 ASP B N 1
ATOM 1217 C CA . ASP A 1 189 ? 360.210 66.559 350.754 1.00 108.63 175 ASP B CA 1
ATOM 1218 C C . ASP A 1 189 ? 359.080 65.592 351.063 1.00 103.69 175 ASP B C 1
ATOM 1219 O O . ASP A 1 189 ? 358.364 65.130 350.168 1.00 100.90 175 ASP B O 1
ATOM 1224 N N . GLU A 1 190 ? 358.946 65.289 352.347 1.00 104.10 176 GLU B N 1
ATOM 1225 C CA . GLU A 1 190 ? 357.897 64.419 352.847 1.00 107.70 176 GLU B CA 1
ATOM 1226 C C . GLU A 1 190 ? 358.040 63.037 352.199 1.00 107.41 176 GLU B C 1
ATOM 1227 O O . GLU A 1 190 ? 357.099 62.503 351.615 1.00 105.92 176 GLU B O 1
ATOM 1233 N N . CYS A 1 191 ? 359.227 62.452 352.311 1.00 98.58 177 CYS B N 1
ATOM 1234 C CA . CYS A 1 191 ? 359.425 61.096 351.838 1.00 77.97 177 CYS B CA 1
ATOM 1235 C C . CYS A 1 191 ? 358.643 60.192 352.792 1.00 75.52 177 CYS B C 1
ATOM 1236 O O . CYS A 1 191 ? 358.503 60.520 353.969 1.00 77.17 177 CYS B O 1
ATOM 1239 N N . PRO A 1 192 ? 358.123 59.054 352.304 1.00 69.48 178 PRO B N 1
ATOM 1240 C CA . PRO A 1 192 ? 357.314 58.292 353.260 1.00 69.97 178 PRO B CA 1
ATOM 1241 C C . PRO A 1 192 ? 358.157 57.422 354.185 1.00 66.38 178 PRO B C 1
ATOM 1242 O O . PRO A 1 192 ? 357.631 56.858 355.145 1.00 62.77 178 PRO B O 1
ATOM 1246 N N . VAL A 1 193 ? 359.446 57.300 353.885 1.00 67.49 179 VAL B N 1
ATOM 1247 C CA . VAL A 1 193 ? 360.377 56.634 354.786 1.00 64.30 179 VAL B CA 1
ATOM 1248 C C . VAL A 1 193 ? 360.814 57.581 355.898 1.00 67.66 179 VAL B C 1
ATOM 1249 O O . VAL A 1 193 ? 360.770 57.234 357.079 1.00 65.90 179 VAL B O 1
ATOM 1253 N N . VAL A 1 194 ? 361.236 58.781 355.509 1.00 62.51 180 VAL B N 1
ATOM 1254 C CA . VAL A 1 194 ? 361.680 59.786 356.468 1.00 61.58 180 VAL B CA 1
ATOM 1255 C C . VAL A 1 194 ? 360.528 60.255 357.351 1.00 61.07 180 VAL B C 1
ATOM 1256 O O . VAL A 1 194 ? 360.735 60.635 358.503 1.00 60.76 180 VAL B O 1
ATOM 1260 N N . ASN A 1 195 ? 359.315 60.228 356.806 1.00 68.34 181 ASN B N 1
ATOM 1261 C CA . ASN A 1 195 ? 358.123 60.542 357.584 1.00 67.27 181 ASN B CA 1
ATOM 1262 C C . ASN A 1 195 ? 357.898 59.531 358.696 1.00 69.48 181 ASN B C 1
ATOM 1263 O O . ASN A 1 195 ? 357.802 59.899 359.867 1.00 69.25 181 ASN B O 1
ATOM 1268 N N . ALA A 1 196 ? 357.817 58.258 358.318 1.00 66.25 182 ALA B N 1
ATOM 1269 C CA . ALA A 1 196 ? 357.683 57.165 359.276 1.00 57.94 182 ALA B CA 1
ATOM 1270 C C . ALA A 1 196 ? 358.788 57.211 360.328 1.00 56.11 182 ALA B C 1
ATOM 1271 O O . ALA A 1 196 ? 358.531 57.037 361.520 1.00 51.93 182 ALA B O 1
ATOM 1273 N N . TYR A 1 197 ? 360.018 57.433 359.873 1.00 54.06 183 TYR B N 1
ATOM 1274 C CA . TYR A 1 197 ? 361.157 57.573 360.771 1.00 56.58 183 TYR B CA 1
ATOM 1275 C C . TYR A 1 197 ? 360.938 58.715 361.756 1.00 59.57 183 TYR B C 1
ATOM 1276 O O . TYR A 1 197 ? 361.241 58.590 362.943 1.00 58.47 183 TYR B O 1
ATOM 1285 N N . ALA A 1 198 ? 360.412 59.828 361.250 1.00 61.92 184 ALA B N 1
ATOM 1286 C CA . ALA A 1 198 ? 360.156 61.010 362.068 1.00 60.06 184 ALA B CA 1
ATOM 1287 C C . ALA A 1 198 ? 359.114 60.709 363.136 1.00 60.21 184 ALA B C 1
ATOM 1288 O O . ALA A 1 198 ? 359.223 61.167 364.275 1.00 59.28 184 ALA B O 1
ATOM 1290 N N . THR A 1 199 ? 358.103 59.937 362.756 1.00 54.47 185 THR B N 1
ATOM 1291 C CA . THR A 1 199 ? 357.080 59.494 363.692 1.00 55.70 185 THR B CA 1
ATOM 1292 C C . THR A 1 199 ? 357.660 58.483 364.678 1.00 57.17 185 THR B C 1
ATOM 1293 O O . THR A 1 199 ? 357.541 58.644 365.892 1.00 60.96 185 THR B O 1
ATOM 1297 N N . LEU A 1 200 ? 358.284 57.440 364.137 1.00 55.99 186 LEU B N 1
ATOM 1298 C CA . LEU A 1 200 ? 358.781 56.322 364.933 1.00 52.84 186 LEU B CA 1
ATOM 1299 C C . LEU A 1 200 ? 359.855 56.722 365.940 1.00 56.67 186 LEU B C 1
ATOM 1300 O O . LEU A 1 200 ? 359.850 56.249 367.076 1.00 62.46 186 LEU B O 1
ATOM 1305 N N . ILE A 1 201 ? 360.775 57.585 365.519 1.00 51.49 187 ILE B N 1
ATOM 1306 C CA . ILE A 1 201 ? 361.916 57.958 366.351 1.00 46.31 187 ILE B CA 1
ATOM 1307 C C . ILE A 1 201 ? 361.499 58.589 367.677 1.00 50.02 187 ILE B C 1
ATOM 1308 O O . ILE A 1 201 ? 362.254 58.556 368.647 1.00 56.22 187 ILE B O 1
ATOM 1313 N N . GLU A 1 202 ? 360.299 59.159 367.719 1.00 52.63 188 GLU B N 1
ATOM 1314 C CA . GLU A 1 202 ? 359.810 59.813 368.930 1.00 56.79 188 GLU B CA 1
ATOM 1315 C C . GLU A 1 202 ? 358.651 59.066 369.585 1.00 63.46 188 GLU B C 1
ATOM 1316 O O . GLU A 1 202 ? 358.435 59.185 370.792 1.00 57.13 188 GLU B O 1
ATOM 1322 N N . ASN A 1 203 ? 357.911 58.291 368.795 1.00 58.37 189 ASN B N 1
ATOM 1323 C CA . ASN A 1 203 ? 356.619 57.776 369.242 1.00 62.18 189 ASN B CA 1
ATOM 1324 C C . ASN A 1 203 ? 356.556 56.273 369.515 1.00 62.59 189 ASN B C 1
ATOM 1325 O O . ASN A 1 203 ? 355.554 55.782 370.037 1.00 64.98 189 ASN B O 1
ATOM 1330 N N . ASP A 1 204 ? 357.608 55.538 369.174 1.00 59.36 190 ASP B N 1
ATOM 1331 C CA . ASP A 1 204 ? 357.570 54.093 369.366 1.00 53.83 190 ASP B CA 1
ATOM 1332 C C . ASP A 1 204 ? 357.813 53.728 370.826 1.00 52.40 190 ASP B C 1
ATOM 1333 O O . ASP A 1 204 ? 358.774 54.189 371.444 1.00 54.77 190 ASP B O 1
ATOM 1338 N N . SER A 1 205 ? 356.922 52.907 371.368 1.00 51.37 191 SER B N 1
ATOM 1339 C CA . SER A 1 205 ? 357.015 52.440 372.747 1.00 50.15 191 SER B CA 1
ATOM 1340 C C . SER A 1 205 ? 358.369 51.801 373.067 1.00 49.24 191 SER B C 1
ATOM 1341 O O . SER A 1 205 ? 358.844 51.864 374.199 1.00 46.81 191 SER B O 1
ATOM 1344 N N . ASN A 1 206 ? 358.985 51.191 372.062 1.00 48.66 192 ASN B N 1
ATOM 1345 C CA . ASN A 1 206 ? 360.179 50.380 372.270 1.00 50.19 192 ASN B CA 1
ATOM 1346 C C . ASN A 1 206 ? 361.466 51.142 371.969 1.00 49.48 192 ASN B C 1
ATOM 1347 O O . ASN A 1 206 ? 361.641 51.664 370.869 1.00 49.65 192 ASN B O 1
ATOM 1352 N N . PRO A 1 207 ? 362.371 51.208 372.956 1.00 55.91 193 PRO B N 1
ATOM 1353 C CA . PRO A 1 207 ? 363.630 51.962 372.874 1.00 54.75 193 PRO B CA 1
ATOM 1354 C C . PRO A 1 207 ? 364.516 51.550 371.699 1.00 50.39 193 PRO B C 1
ATOM 1355 O O . PRO A 1 207 ? 365.126 52.411 371.068 1.00 50.13 193 PRO B O 1
ATOM 1359 N N . GLU A 1 208 ? 364.584 50.254 371.412 1.00 55.52 194 GLU B N 1
ATOM 1360 C CA . GLU A 1 208 ? 365.425 49.761 370.323 1.00 55.68 194 GLU B CA 1
ATOM 1361 C C . GLU A 1 208 ? 364.886 50.168 368.956 1.00 53.30 194 GLU B C 1
ATOM 1362 O O . GLU A 1 208 ? 365.661 50.463 368.045 1.00 49.93 194 GLU B O 1
ATOM 1368 N N . VAL A 1 209 ? 363.564 50.164 368.810 1.00 51.96 195 VAL B N 1
ATOM 1369 C CA . VAL A 1 209 ? 362.935 50.643 367.584 1.00 41.88 195 VAL B CA 1
ATOM 1370 C C . VAL A 1 209 ? 363.369 52.075 367.312 1.00 48.75 195 VAL B C 1
ATOM 1371 O O . VAL A 1 209 ? 363.748 52.416 366.192 1.00 55.65 195 VAL B O 1
ATOM 1375 N N . ARG A 1 210 ? 363.307 52.909 368.345 1.00 49.66 196 ARG B N 1
ATOM 1376 C CA . ARG A 1 210 ? 363.757 54.292 368.245 1.00 50.44 196 ARG B CA 1
ATOM 1377 C C . ARG A 1 210 ? 365.257 54.347 367.967 1.00 49.81 196 ARG B C 1
ATOM 1378 O O . ARG A 1 210 ? 365.699 54.987 367.012 1.00 52.10 196 ARG B O 1
ATOM 1386 N N . ARG A 1 211 ? 366.034 53.675 368.813 1.00 47.05 197 ARG B N 1
ATOM 1387 C CA . ARG A 1 211 ? 367.479 53.585 368.633 1.00 47.54 197 ARG B CA 1
ATOM 1388 C C . ARG A 1 211 ? 367.845 53.091 367.234 1.00 47.98 197 ARG B C 1
ATOM 1389 O O . ARG A 1 211 ? 368.892 53.441 366.692 1.00 44.15 197 ARG B O 1
ATOM 1397 N N . ALA A 1 212 ? 366.973 52.274 366.655 1.00 49.62 198 ALA B N 1
ATOM 1398 C CA . ALA A 1 212 ? 367.168 51.790 365.296 1.00 46.73 198 ALA B CA 1
ATOM 1399 C C . ALA A 1 212 ? 366.972 52.923 364.297 1.00 54.54 198 ALA B C 1
ATOM 1400 O O . ALA A 1 212 ? 367.823 53.162 363.439 1.00 53.29 198 ALA B O 1
ATOM 1402 N N . VAL A 1 213 ? 365.841 53.612 364.410 1.00 51.09 199 VAL B N 1
ATOM 1403 C CA . VAL A 1 213 ? 365.518 54.715 363.516 1.00 46.01 199 VAL B CA 1
ATOM 1404 C C . VAL A 1 213 ? 366.528 55.852 363.641 1.00 51.92 199 VAL B C 1
ATOM 1405 O O . VAL A 1 213 ? 366.739 56.612 362.696 1.00 56.58 199 VAL B O 1
ATOM 1409 N N . LEU A 1 214 ? 367.155 55.956 364.808 1.00 46.26 200 LEU B N 1
ATOM 1410 C CA . LEU A 1 214 ? 368.112 57.023 365.072 1.00 45.75 200 LEU B CA 1
ATOM 1411 C C . LEU A 1 214 ? 369.427 56.820 364.328 1.00 50.81 200 LEU B C 1
ATOM 1412 O O . LEU A 1 214 ? 370.145 57.780 364.051 1.00 60.61 200 LEU B O 1
ATOM 1417 N N . SER A 1 215 ? 369.743 55.570 364.008 1.00 55.86 201 SER B N 1
ATOM 1418 C CA . SER A 1 215 ? 370.987 55.256 363.315 1.00 50.97 201 SER B CA 1
ATOM 1419 C C . SER A 1 215 ? 370.800 55.230 361.804 1.00 49.55 201 SER B C 1
ATOM 1420 O O . SER A 1 215 ? 371.772 55.226 361.050 1.00 57.28 201 SER B O 1
ATOM 1423 N N . CYS A 1 216 ? 369.546 55.210 361.367 1.00 56.92 202 CYS B N 1
ATOM 1424 C CA . CYS A 1 216 ? 369.231 55.152 359.944 1.00 56.34 202 CYS B CA 1
ATOM 1425 C C . CYS A 1 216 ? 368.868 56.524 359.394 1.00 58.00 202 CYS B C 1
ATOM 1426 O O . CYS A 1 216 ? 369.317 56.902 358.312 1.00 59.12 202 CYS B O 1
ATOM 1429 N N . ILE A 1 217 ? 368.048 57.251 360.150 1.00 60.27 203 ILE B N 1
ATOM 1430 C CA . ILE A 1 217 ? 367.492 58.531 359.719 1.00 53.80 203 ILE B CA 1
ATOM 1431 C C . ILE A 1 217 ? 368.534 59.436 359.064 1.00 58.93 203 ILE B C 1
ATOM 1432 O O . ILE A 1 217 ? 369.607 59.683 359.620 1.00 57.62 203 ILE B O 1
ATOM 1437 N N . ALA A 1 218 ? 368.209 59.912 357.866 1.00 65.81 204 ALA B N 1
ATOM 1438 C CA . ALA A 1 218 ? 369.083 60.812 357.126 1.00 60.98 204 ALA B CA 1
ATOM 1439 C C . ALA A 1 218 ? 368.950 62.239 357.645 1.00 61.04 204 ALA B C 1
ATOM 1440 O O . ALA A 1 218 ? 367.848 62.788 357.706 1.00 53.87 204 ALA B O 1
ATOM 1442 N N . PRO A 1 219 ? 370.080 62.844 358.026 1.00 62.61 205 PRO B N 1
ATOM 1443 C CA . PRO A 1 219 ? 370.068 64.214 358.542 1.00 64.40 205 PRO B CA 1
ATOM 1444 C C . PRO A 1 219 ? 369.579 65.208 357.493 1.00 62.56 205 PRO B C 1
ATOM 1445 O O . PRO A 1 219 ? 370.338 65.613 356.613 1.00 70.05 205 PRO B O 1
ATOM 1449 N N . SER A 1 220 ? 368.311 65.590 357.595 1.00 56.42 206 SER B N 1
ATOM 1450 C CA . SER A 1 220 ? 367.741 66.597 356.712 1.00 60.45 206 SER B CA 1
ATOM 1451 C C . SER A 1 220 ? 367.253 67.767 357.552 1.00 65.86 206 SER B C 1
ATOM 1452 O O . SER A 1 220 ? 367.442 67.781 358.767 1.00 67.05 206 SER B O 1
ATOM 1455 N N . ALA A 1 221 ? 366.630 68.749 356.910 1.00 69.87 207 ALA B N 1
ATOM 1456 C CA . ALA A 1 221 ? 366.164 69.930 357.628 1.00 62.97 207 ALA B CA 1
ATOM 1457 C C . ALA A 1 221 ? 365.073 69.613 358.651 1.00 59.61 207 ALA B C 1
ATOM 1458 O O . ALA A 1 221 ? 365.160 70.045 359.799 1.00 59.04 207 ALA B O 1
ATOM 1460 N N . LYS A 1 222 ? 364.057 68.853 358.246 1.00 61.53 208 LYS B N 1
ATOM 1461 C CA . LYS A 1 222 ? 362.952 68.542 359.152 1.00 62.91 208 LYS B CA 1
ATOM 1462 C C . LYS A 1 222 ? 363.368 67.450 360.125 1.00 63.71 208 LYS B C 1
ATOM 1463 O O . LYS A 1 222 ? 362.831 67.343 361.227 1.00 58.77 208 LYS B O 1
ATOM 1469 N N . THR A 1 223 ? 364.320 66.631 359.696 1.00 66.47 209 THR B N 1
ATOM 1470 C CA . THR A 1 223 ? 364.765 65.485 360.476 1.00 57.73 209 THR B CA 1
ATOM 1471 C C . THR A 1 223 ? 365.666 65.897 361.634 1.00 61.21 209 THR B C 1
ATOM 1472 O O . THR A 1 223 ? 365.625 65.289 362.705 1.00 57.60 209 THR B O 1
ATOM 1476 N N . LEU A 1 224 ? 366.473 66.931 361.414 1.00 59.17 210 LEU B N 1
ATOM 1477 C CA . LEU A 1 224 ? 367.457 67.377 362.398 1.00 58.17 210 LEU B CA 1
ATOM 1478 C C . LEU A 1 224 ? 366.892 67.556 363.811 1.00 60.35 210 LEU B C 1
ATOM 1479 O O . LEU A 1 224 ? 367.486 67.074 364.776 1.00 57.92 210 LEU B O 1
ATOM 1484 N N . PRO A 1 225 ? 365.742 68.244 363.940 1.00 59.20 211 PRO B N 1
ATOM 1485 C CA . PRO A 1 225 ? 365.146 68.479 365.262 1.00 54.72 211 PRO B CA 1
ATOM 1486 C C . PRO A 1 225 ? 364.775 67.190 365.989 1.00 61.20 211 PRO B C 1
ATOM 1487 O O . PRO A 1 225 ? 364.920 67.121 367.210 1.00 63.23 211 PRO B O 1
ATOM 1491 N N . LYS A 1 226 ? 364.301 66.190 365.252 1.00 61.81 212 LYS B N 1
ATOM 1492 C CA . LYS A 1 226 ? 363.991 64.890 365.841 1.00 61.68 212 LYS B CA 1
ATOM 1493 C C . LYS A 1 226 ? 365.255 64.189 366.337 1.00 60.60 212 LYS B C 1
ATOM 1494 O O . LYS A 1 226 ? 365.262 63.596 367.417 1.00 59.16 212 LYS B O 1
ATOM 1500 N N . ILE A 1 227 ? 366.321 64.260 365.544 1.00 56.91 213 ILE B N 1
ATOM 1501 C CA . ILE A 1 227 ? 367.590 63.637 365.910 1.00 54.44 213 ILE B CA 1
ATOM 1502 C C . ILE A 1 227 ? 368.190 64.242 367.176 1.00 57.08 213 ILE B C 1
ATOM 1503 O O . ILE A 1 227 ? 368.564 63.516 368.096 1.00 63.84 213 ILE B O 1
ATOM 1508 N N . VAL A 1 228 ? 368.289 65.567 367.220 1.00 61.86 214 VAL B N 1
ATOM 1509 C CA . VAL A 1 228 ? 368.826 66.249 368.394 1.00 64.41 214 VAL B CA 1
ATOM 1510 C C . VAL A 1 228 ? 367.883 66.094 369.582 1.00 60.41 214 VAL B C 1
ATOM 1511 O O . VAL A 1 228 ? 368.298 66.201 370.736 1.00 61.45 214 VAL B O 1
ATOM 1515 N N . GLY A 1 229 ? 366.612 65.840 369.288 1.00 55.61 215 GLY B N 1
ATOM 1516 C CA . GLY A 1 229 ? 365.613 65.639 370.320 1.00 62.30 215 GLY B CA 1
ATOM 1517 C C . GLY A 1 229 ? 365.785 64.317 371.042 1.00 59.56 215 GLY B C 1
ATOM 1518 O O . GLY A 1 229 ? 365.201 64.097 372.103 1.00 61.79 215 GLY B O 1
ATOM 1519 N N . ARG A 1 230 ? 366.588 63.431 370.462 1.00 60.32 216 ARG B N 1
ATOM 1520 C CA . ARG A 1 230 ? 366.832 62.122 371.053 1.00 54.73 216 ARG B CA 1
ATOM 1521 C C . ARG A 1 230 ? 367.947 62.190 372.086 1.00 56.40 216 ARG B C 1
ATOM 1522 O O . ARG A 1 230 ? 368.292 61.184 372.702 1.00 63.02 216 ARG B O 1
ATOM 1530 N N . THR A 1 231 ? 368.512 63.379 372.268 1.00 60.22 217 THR B N 1
ATOM 1531 C CA . THR A 1 231 ? 369.474 63.602 373.340 1.00 56.35 217 THR B CA 1
ATOM 1532 C C . THR A 1 231 ? 368.743 63.761 374.669 1.00 60.45 217 THR B C 1
ATOM 1533 O O . THR A 1 231 ? 369.367 63.873 375.724 1.00 66.59 217 THR B O 1
ATOM 1537 N N . LYS A 1 232 ? 367.414 63.768 374.605 1.00 57.71 218 LYS B N 1
ATOM 1538 C CA . LYS A 1 232 ? 366.577 63.831 375.799 1.00 60.39 218 LYS B CA 1
ATOM 1539 C C . LYS A 1 232 ? 365.779 62.547 375.983 1.00 65.14 218 LYS B C 1
ATOM 1540 O O . LYS A 1 232 ? 364.890 62.478 376.833 1.00 69.71 218 LYS B O 1
ATOM 1546 N N . ASP A 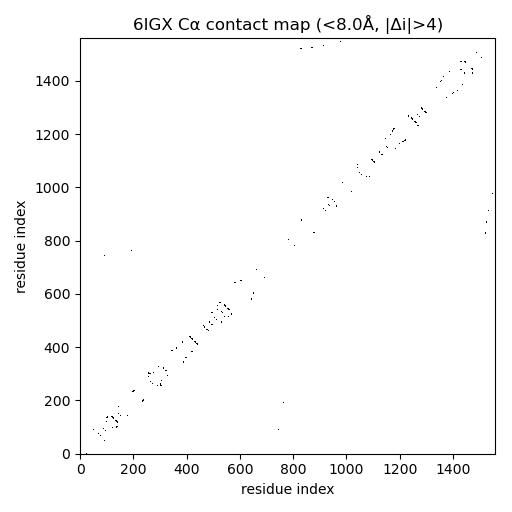1 233 ? 366.100 61.533 375.186 1.00 60.32 219 ASP B N 1
ATOM 1547 C CA . ASP A 1 233 ? 365.399 60.257 375.255 1.00 58.80 219 ASP B CA 1
ATOM 1548 C C . ASP A 1 233 ? 365.555 59.628 376.635 1.00 56.41 219 ASP B C 1
ATOM 1549 O O . ASP A 1 233 ? 366.586 59.792 377.285 1.00 58.84 219 ASP B O 1
ATOM 1554 N N . VAL A 1 234 ? 364.526 58.917 377.080 1.00 55.45 220 VAL B N 1
ATOM 1555 C CA . VAL A 1 234 ? 364.549 58.279 378.391 1.00 58.16 220 VAL B CA 1
ATOM 1556 C C . VAL A 1 234 ? 365.677 57.258 378.508 1.00 57.70 220 VAL B C 1
ATOM 1557 O O . VAL A 1 234 ? 366.285 57.112 379.569 1.00 58.62 220 VAL B O 1
ATOM 1561 N N . LYS A 1 235 ? 365.972 56.569 377.412 1.00 55.23 221 LYS B N 1
ATOM 1562 C CA . LYS A 1 235 ? 366.957 55.497 377.447 1.00 57.51 221 LYS B CA 1
ATOM 1563 C C . LYS A 1 235 ? 368.362 55.995 377.135 1.00 57.28 221 LYS B C 1
ATOM 1564 O O . LYS A 1 235 ? 368.600 56.645 376.118 1.00 59.18 221 LYS B O 1
ATOM 1570 N N . GLU A 1 236 ? 369.282 55.675 378.038 1.00 60.26 222 GLU B N 1
ATOM 1571 C CA . GLU A 1 236 ? 370.664 56.130 377.977 1.00 56.89 222 GLU B CA 1
ATOM 1572 C C . GLU A 1 236 ? 371.339 55.767 376.658 1.00 54.79 222 GLU B C 1
ATOM 1573 O O . GLU A 1 236 ? 372.157 56.524 376.140 1.00 58.25 222 GLU B O 1
ATOM 1579 N N . ALA A 1 237 ? 370.994 54.603 376.120 1.00 64.06 223 ALA B N 1
ATOM 1580 C CA . ALA A 1 237 ? 371.622 54.117 374.898 1.00 60.32 223 ALA B CA 1
ATOM 1581 C C . ALA A 1 237 ? 371.192 54.945 373.693 1.00 56.15 223 ALA B C 1
ATOM 1582 O O . ALA A 1 237 ? 371.963 55.134 372.752 1.00 56.64 223 ALA B O 1
ATOM 1584 N N . VAL A 1 238 ? 369.957 55.436 373.727 1.00 54.94 224 VAL B N 1
ATOM 1585 C CA . VAL A 1 238 ? 369.453 56.301 372.668 1.00 55.95 224 VAL B CA 1
ATOM 1586 C C . VAL A 1 238 ? 370.120 57.671 372.731 1.00 60.21 224 VAL B C 1
ATOM 1587 O O . VAL A 1 238 ? 370.502 58.232 371.703 1.00 61.69 224 VAL B O 1
ATOM 1591 N N . ARG A 1 239 ? 370.260 58.203 373.943 1.00 55.92 225 ARG B N 1
ATOM 1592 C CA . ARG A 1 239 ? 370.901 59.499 374.139 1.00 57.50 225 ARG B CA 1
ATOM 1593 C C . ARG A 1 239 ? 372.368 59.444 373.721 1.00 56.68 225 ARG B C 1
ATOM 1594 O O . ARG A 1 239 ? 372.849 60.329 373.014 1.00 57.94 225 ARG B O 1
ATOM 1602 N N . LYS A 1 240 ? 373.073 58.408 374.162 1.00 59.22 226 LYS B N 1
ATOM 1603 C CA . LYS A 1 240 ? 374.465 58.197 373.773 1.00 57.80 226 LYS B CA 1
ATOM 1604 C C . LYS A 1 240 ? 374.650 58.177 372.257 1.00 55.76 226 LYS B C 1
ATOM 1605 O O . LYS A 1 240 ? 375.614 58.729 371.729 1.00 54.17 226 LYS B O 1
ATOM 1611 N N . LEU A 1 241 ? 373.710 57.543 371.566 1.00 60.25 227 LEU B N 1
ATOM 1612 C CA . LEU A 1 241 ? 373.795 57.369 370.120 1.00 59.13 227 LEU B CA 1
ATOM 1613 C C . LEU A 1 241 ? 373.491 58.657 369.362 1.00 59.35 227 LEU B C 1
ATOM 1614 O O . LEU A 1 241 ? 374.058 58.909 368.298 1.00 53.32 227 LEU B O 1
ATOM 1619 N N . ALA A 1 242 ? 372.591 59.464 369.913 1.00 62.26 228 ALA B N 1
ATOM 1620 C CA . ALA A 1 242 ? 372.185 60.707 369.271 1.00 56.66 228 ALA B CA 1
ATOM 1621 C C . ALA A 1 242 ? 373.374 61.642 369.083 1.00 56.42 228 ALA B C 1
ATOM 1622 O O . ALA A 1 242 ? 373.460 62.352 368.086 1.00 61.01 228 ALA B O 1
ATOM 1624 N N . TYR A 1 243 ? 374.293 61.631 370.041 1.00 54.91 229 TYR B N 1
ATOM 1625 C CA . TYR A 1 243 ? 375.474 62.481 369.961 1.00 53.89 229 TYR B CA 1
ATOM 1626 C C . TYR A 1 243 ? 376.429 61.984 368.880 1.00 57.75 229 TYR B C 1
ATOM 1627 O O . TYR A 1 243 ? 377.106 62.777 368.228 1.00 58.65 229 TYR B O 1
ATOM 1636 N N . GLN A 1 244 ? 376.482 60.668 368.694 1.00 63.74 230 GLN B N 1
ATOM 1637 C CA . GLN A 1 244 ? 377.314 60.086 367.645 1.00 64.56 230 GLN B CA 1
ATOM 1638 C C . GLN A 1 244 ? 376.786 60.416 366.253 1.00 63.47 230 GLN B C 1
ATOM 1639 O O . GLN A 1 244 ? 377.547 60.836 365.382 1.00 64.69 230 GLN B O 1
ATOM 1645 N N . VAL A 1 245 ? 375.487 60.222 366.044 1.00 62.87 231 VAL B N 1
ATOM 1646 C CA . VAL A 1 245 ? 374.883 60.496 364.744 1.00 62.08 231 VAL B CA 1
ATOM 1647 C C . VAL A 1 245 ? 375.003 61.979 364.425 1.00 56.44 231 VAL B C 1
ATOM 1648 O O . VAL A 1 245 ? 375.262 62.362 363.285 1.00 55.09 231 VAL B O 1
ATOM 1652 N N . LEU A 1 246 ? 374.814 62.811 365.444 1.00 55.50 232 LEU B N 1
ATOM 1653 C CA . LEU A 1 246 ? 374.951 64.251 365.284 1.00 60.64 232 LEU B CA 1
ATOM 1654 C C . LEU A 1 246 ? 376.375 64.602 364.880 1.00 64.07 232 LEU B C 1
ATOM 1655 O O . LEU A 1 246 ? 376.599 65.367 363.942 1.00 68.29 232 LEU B O 1
ATOM 1660 N N . ALA A 1 247 ? 377.336 64.033 365.597 1.00 63.94 233 ALA B N 1
ATOM 1661 C CA . ALA A 1 247 ? 378.744 64.322 365.363 1.00 61.22 233 ALA B CA 1
ATOM 1662 C C . ALA A 1 247 ? 379.251 63.732 364.050 1.00 65.75 233 ALA B C 1
ATOM 1663 O O . ALA A 1 247 ? 380.163 64.278 363.431 1.00 72.48 233 ALA B O 1
ATOM 1665 N N . GLU A 1 248 ? 378.661 62.617 363.630 1.00 68.28 234 GLU B N 1
ATOM 1666 C CA . GLU A 1 248 ? 379.196 61.855 362.504 1.00 62.03 234 GLU B CA 1
ATOM 1667 C C . GLU A 1 248 ? 378.382 61.952 361.217 1.00 60.10 234 GLU B C 1
ATOM 1668 O O . GLU A 1 248 ? 378.868 61.578 360.151 1.00 61.67 234 GLU B O 1
ATOM 1674 N N . LYS A 1 249 ? 377.153 62.449 361.306 1.00 64.81 235 LYS B N 1
ATOM 1675 C CA . LYS A 1 249 ? 376.271 62.463 360.141 1.00 61.64 235 LYS B CA 1
ATOM 1676 C C . LYS A 1 249 ? 375.771 63.857 359.789 1.00 61.80 235 LYS B C 1
ATOM 1677 O O . LYS A 1 249 ? 375.321 64.095 358.668 1.00 64.94 235 LYS B O 1
ATOM 1683 N N . VAL A 1 250 ? 375.861 64.780 360.740 1.00 64.22 236 VAL B N 1
ATOM 1684 C CA . VAL A 1 250 ? 375.402 66.147 360.516 1.00 70.16 236 VAL B CA 1
ATOM 1685 C C . VAL A 1 250 ? 376.558 67.132 360.617 1.00 73.92 236 VAL B C 1
ATOM 1686 O O . VAL A 1 250 ? 377.448 66.983 361.454 1.00 69.62 236 VAL B O 1
ATOM 1690 N N . HIS A 1 251 ? 376.540 68.137 359.748 1.00 83.27 237 HIS B N 1
ATOM 1691 C CA . HIS A 1 251 ? 377.576 69.158 359.743 1.00 86.35 237 HIS B CA 1
ATOM 1692 C C . HIS A 1 251 ? 377.296 70.200 360.823 1.00 79.46 237 HIS B C 1
ATOM 1693 O O . HIS A 1 251 ? 376.140 70.477 361.144 1.00 75.70 237 HIS B O 1
ATOM 1700 N N . MET A 1 252 ? 378.360 70.769 361.381 1.00 83.38 238 MET B N 1
ATOM 1701 C CA . MET A 1 252 ? 378.242 71.765 362.443 1.00 79.17 238 MET B CA 1
ATOM 1702 C C . MET A 1 252 ? 377.424 72.983 362.024 1.00 78.41 238 MET B C 1
ATOM 1703 O O . MET A 1 252 ? 376.745 73.598 362.846 1.00 80.88 238 MET B O 1
ATOM 1708 N N . ARG A 1 253 ? 377.495 73.323 360.742 1.00 81.12 239 ARG B N 1
ATOM 1709 C CA . ARG A 1 253 ? 376.751 74.454 360.194 1.00 86.56 239 ARG B CA 1
ATOM 1710 C C . ARG A 1 253 ? 375.241 74.259 360.283 1.00 84.98 239 ARG B C 1
ATOM 1711 O O . ARG A 1 253 ? 374.504 75.196 360.594 1.00 87.30 239 ARG B O 1
ATOM 1719 N N . ALA A 1 254 ? 374.788 73.040 360.003 1.00 81.45 240 ALA B N 1
ATOM 1720 C CA . ALA A 1 254 ? 373.363 72.720 359.977 1.00 82.07 240 ALA B CA 1
ATOM 1721 C C . ALA A 1 254 ? 372.660 73.097 361.278 1.00 78.29 240 ALA B C 1
ATOM 1722 O O . ALA A 1 254 ? 371.441 73.269 361.304 1.00 73.51 240 ALA B O 1
ATOM 1724 N N . MET A 1 255 ? 373.428 73.216 362.355 1.00 77.40 241 MET B N 1
ATOM 1725 C CA . MET A 1 255 ? 372.852 73.485 363.665 1.00 76.44 241 MET B CA 1
ATOM 1726 C C . MET A 1 255 ? 372.946 74.965 364.005 1.00 75.57 241 MET B C 1
ATOM 1727 O O . MET A 1 255 ? 373.995 75.586 363.829 1.00 71.85 241 MET B O 1
ATOM 1732 N N . SER A 1 256 ? 371.842 75.526 364.489 1.00 71.31 242 SER B N 1
ATOM 1733 C CA . SER A 1 256 ? 371.832 76.903 364.962 1.00 70.29 242 SER B CA 1
ATOM 1734 C C . SER A 1 256 ? 372.774 77.043 366.152 1.00 69.57 242 SER B C 1
ATOM 1735 O O . SER A 1 256 ? 373.055 76.063 366.842 1.00 66.36 242 SER B O 1
ATOM 1738 N N . ILE A 1 257 ? 373.266 78.256 366.382 1.00 71.39 243 ILE B N 1
ATOM 1739 C CA . ILE A 1 257 ? 374.171 78.517 367.495 1.00 72.19 243 ILE B CA 1
ATOM 1740 C C . ILE A 1 257 ? 373.506 78.118 368.805 1.00 65.84 243 ILE B C 1
ATOM 1741 O O . ILE A 1 257 ? 374.158 77.611 369.718 1.00 67.48 243 ILE B O 1
ATOM 1746 N N . ALA A 1 258 ? 372.200 78.342 368.885 1.00 64.87 244 ALA B N 1
ATOM 1747 C CA . ALA A 1 258 ? 371.442 78.026 370.086 1.00 69.42 244 ALA B CA 1
ATOM 1748 C C . ALA A 1 258 ? 371.415 76.517 370.333 1.00 72.91 244 ALA B C 1
ATOM 1749 O O . ALA A 1 258 ? 371.465 76.071 371.481 1.00 71.52 244 ALA B O 1
ATOM 1751 N N . GLN A 1 259 ? 371.338 75.735 369.258 1.00 71.05 245 GLN B N 1
ATOM 1752 C CA . GLN A 1 259 ? 371.310 74.281 369.379 1.00 55.27 245 GLN B CA 1
ATOM 1753 C C . GLN A 1 259 ? 372.650 73.732 369.850 1.00 64.03 245 GLN B C 1
ATOM 1754 O O . GLN A 1 259 ? 372.699 72.794 370.644 1.00 68.38 245 GLN B O 1
ATOM 1760 N N . ARG A 1 260 ? 373.734 74.323 369.357 1.00 65.54 246 ARG B N 1
ATOM 1761 C CA . ARG A 1 260 ? 375.075 73.893 369.731 1.00 61.02 246 ARG B CA 1
ATOM 1762 C C . ARG A 1 260 ? 375.311 74.057 371.225 1.00 67.03 246 ARG B C 1
ATOM 1763 O O . ARG A 1 260 ? 375.970 73.229 371.854 1.00 71.04 246 ARG B O 1
ATOM 1771 N N . VAL A 1 261 ? 374.766 75.128 371.792 1.00 63.54 247 VAL B N 1
ATOM 1772 C CA . VAL A 1 261 ? 374.911 75.378 373.218 1.00 62.82 247 VAL B CA 1
ATOM 1773 C C . VAL A 1 261 ? 374.019 74.447 374.029 1.00 65.57 247 VAL B C 1
ATOM 1774 O O . VAL A 1 261 ? 374.387 74.029 375.126 1.00 61.80 247 VAL B O 1
ATOM 1778 N N . MET A 1 262 ? 372.846 74.124 373.493 1.00 66.30 248 MET B N 1
ATOM 1779 C CA . MET A 1 262 ? 371.955 73.195 374.175 1.00 64.41 248 MET B CA 1
ATOM 1780 C C . MET A 1 262 ? 372.588 71.816 374.264 1.00 62.69 248 MET B C 1
ATOM 1781 O O . MET A 1 262 ? 372.532 71.163 375.303 1.00 66.07 248 MET B O 1
ATOM 1786 N N . LEU A 1 263 ? 373.192 71.382 373.164 1.00 59.69 249 LEU B N 1
ATOM 1787 C CA . LEU A 1 263 ? 373.832 70.077 373.112 1.00 57.17 249 LEU B CA 1
ATOM 1788 C C . LEU A 1 263 ? 375.037 70.016 374.038 1.00 59.34 249 LEU B C 1
ATOM 1789 O O . LEU A 1 263 ? 375.191 69.068 374.808 1.00 60.64 249 LEU B O 1
ATOM 1794 N N . LEU A 1 264 ? 375.894 71.027 373.954 1.00 64.49 250 LEU B N 1
ATOM 1795 C CA . LEU A 1 264 ? 377.074 71.098 374.805 1.00 59.21 250 LEU B CA 1
ATOM 1796 C C . LEU A 1 264 ? 376.702 71.132 376.280 1.00 59.04 250 LEU B C 1
ATOM 1797 O O . LEU A 1 264 ? 377.281 70.411 377.091 1.00 60.27 250 LEU B O 1
ATOM 1802 N N . GLN A 1 265 ? 375.731 71.969 376.625 1.00 61.15 251 GLN B N 1
ATOM 1803 C CA . GLN A 1 265 ? 375.323 72.102 378.014 1.00 60.80 251 GLN B CA 1
ATOM 1804 C C . GLN A 1 265 ? 374.632 70.820 378.461 1.00 61.96 251 GLN B C 1
ATOM 1805 O O . GLN A 1 265 ? 375.077 70.180 379.408 1.00 66.23 251 GLN B O 1
ATOM 1811 N N . GLN A 1 266 ? 373.555 70.445 377.774 1.00 66.65 252 GLN B N 1
ATOM 1812 C CA . GLN A 1 266 ? 372.769 69.269 378.149 1.00 65.65 252 GLN B CA 1
ATOM 1813 C C . GLN A 1 266 ? 373.582 67.996 378.340 1.00 69.54 252 GLN B C 1
ATOM 1814 O O . GLN A 1 266 ? 373.485 67.337 379.376 1.00 79.56 252 GLN B O 1
ATOM 1820 N N . GLY A 1 267 ? 374.388 67.661 377.339 1.00 59.39 253 GLY B N 1
ATOM 1821 C CA . GLY A 1 267 ? 375.205 66.465 377.389 1.00 56.47 253 GLY B CA 1
ATOM 1822 C C . GLY A 1 267 ? 376.241 66.522 378.488 1.00 65.00 253 GLY B C 1
ATOM 1823 O O . GLY A 1 267 ? 376.659 65.491 379.011 1.00 74.94 253 GLY B O 1
ATOM 1824 N N . LEU A 1 268 ? 376.658 67.733 378.843 1.00 66.09 254 LEU B N 1
ATOM 1825 C CA . LEU A 1 268 ? 377.731 67.904 379.811 1.00 63.65 254 LEU B CA 1
ATOM 1826 C C . LEU A 1 268 ? 377.267 67.552 381.218 1.00 67.64 254 LEU B C 1
ATOM 1827 O O . LEU A 1 268 ? 377.998 66.914 381.972 1.00 71.52 254 LEU B O 1
ATOM 1832 N N . ASN A 1 269 ? 376.049 67.953 381.569 1.00 72.07 255 ASN B N 1
ATOM 1833 C CA . ASN A 1 269 ? 375.463 67.524 382.834 1.00 77.80 255 ASN B CA 1
ATOM 1834 C C . ASN A 1 269 ? 374.280 66.584 382.604 1.00 80.79 255 ASN B C 1
ATOM 1835 O O . ASN A 1 269 ? 373.142 66.880 382.968 1.00 83.86 255 ASN B O 1
ATOM 1840 N N . ASP A 1 270 ? 374.571 65.434 382.006 1.00 79.12 256 ASP B N 1
ATOM 1841 C CA . ASP A 1 270 ? 373.562 64.415 381.770 1.00 74.25 256 ASP B CA 1
ATOM 1842 C C . ASP A 1 270 ? 373.814 63.325 382.797 1.00 77.03 256 ASP B C 1
ATOM 1843 O O . ASP A 1 270 ? 374.964 63.055 383.138 1.00 76.24 256 ASP B O 1
ATOM 1848 N N . ARG A 1 271 ? 372.742 62.708 383.287 1.00 83.46 257 ARG B N 1
ATOM 1849 C CA . ARG A 1 271 ? 372.816 61.807 384.439 1.00 80.91 257 ARG B CA 1
ATOM 1850 C C . ARG A 1 271 ? 373.935 60.765 384.385 1.00 82.71 257 ARG B C 1
ATOM 1851 O O . ARG A 1 271 ? 374.430 60.339 385.427 1.00 87.77 257 ARG B O 1
ATOM 1859 N N . SER A 1 272 ? 374.332 60.351 383.187 1.00 77.55 258 SER B N 1
ATOM 1860 C CA . SER A 1 272 ? 375.333 59.296 383.064 1.00 78.82 258 SER B CA 1
ATOM 1861 C C . SER A 1 272 ? 376.619 59.792 382.406 1.00 80.30 258 SER B C 1
ATOM 1862 O O . SER A 1 272 ? 376.582 60.550 381.436 1.00 85.19 258 SER B O 1
ATOM 1865 N N . ASP A 1 273 ? 377.755 59.358 382.946 1.00 80.09 259 ASP B N 1
ATOM 1866 C CA . ASP A 1 273 ? 379.058 59.676 382.368 1.00 81.05 259 ASP B CA 1
ATOM 1867 C C . ASP A 1 273 ? 379.208 59.019 381.004 1.00 77.04 259 ASP B C 1
ATOM 1868 O O . ASP A 1 273 ? 380.055 59.411 380.201 1.00 78.65 259 ASP B O 1
ATOM 1873 N N . ALA A 1 274 ? 378.382 58.011 380.752 1.00 78.00 260 ALA B N 1
ATOM 1874 C CA . ALA A 1 274 ? 378.372 57.342 379.462 1.00 78.77 260 ALA B CA 1
ATOM 1875 C C . ALA A 1 274 ? 377.905 58.319 378.394 1.00 76.83 260 ALA B C 1
ATOM 1876 O O . ALA A 1 274 ? 378.421 58.329 377.275 1.00 69.03 260 ALA B O 1
ATOM 1878 N N . VAL A 1 275 ? 376.922 59.139 378.751 1.00 76.45 261 VAL B N 1
ATOM 1879 C CA . VAL A 1 275 ? 376.405 60.158 377.849 1.00 70.07 261 VAL B CA 1
ATOM 1880 C C . VAL A 1 275 ? 377.310 61.387 377.804 1.00 72.90 261 VAL B C 1
ATOM 1881 O O . VAL A 1 275 ? 377.464 62.005 376.751 1.00 74.43 261 VAL B O 1
ATOM 1885 N N . LYS A 1 276 ? 377.905 61.741 378.942 1.00 74.03 262 LYS B N 1
ATOM 1886 C CA . LYS A 1 276 ? 378.892 62.818 378.975 1.00 70.33 262 LYS B CA 1
ATOM 1887 C C . LYS A 1 276 ? 380.047 62.527 378.031 1.00 70.06 262 LYS B C 1
ATOM 1888 O O . LYS A 1 276 ? 380.365 63.327 377.151 1.00 69.55 262 LYS B O 1
ATOM 1894 N N . GLN A 1 277 ? 380.670 61.370 378.229 1.00 67.97 263 GLN B N 1
ATOM 1895 C CA . GLN A 1 277 ? 381.822 60.959 377.440 1.00 72.74 263 GLN B CA 1
ATOM 1896 C C . GLN A 1 277 ? 381.445 60.834 375.970 1.00 73.86 263 GLN B C 1
ATOM 1897 O O . GLN A 1 277 ? 382.262 61.086 375.086 1.00 75.61 263 GLN B O 1
ATOM 1903 N N . ALA A 1 278 ? 380.203 60.436 375.717 1.00 73.08 264 ALA B N 1
ATOM 1904 C CA . ALA A 1 278 ? 379.721 60.254 374.355 1.00 69.96 264 ALA B CA 1
ATOM 1905 C C . ALA A 1 278 ? 379.691 61.577 373.596 1.00 65.85 264 ALA B C 1
ATOM 1906 O O . ALA A 1 278 ? 380.146 61.656 372.456 1.00 69.83 264 ALA B O 1
ATOM 1908 N N . MET A 1 279 ? 379.151 62.613 374.229 1.00 63.88 265 MET B N 1
ATOM 1909 C CA . MET A 1 279 ? 379.079 63.931 373.606 1.00 64.33 265 MET B CA 1
ATOM 1910 C C . MET A 1 279 ? 380.466 64.559 373.459 1.00 69.44 265 MET B C 1
ATOM 1911 O O . MET A 1 279 ? 380.778 65.166 372.434 1.00 70.02 265 MET B O 1
ATOM 1916 N N . GLN A 1 280 ? 381.290 64.413 374.493 1.00 67.78 266 GLN B N 1
ATOM 1917 C CA . GLN A 1 280 ? 382.628 65.002 374.514 1.00 69.61 266 GLN B CA 1
ATOM 1918 C C . GLN A 1 280 ? 383.578 64.328 373.527 1.00 67.69 266 GLN B C 1
ATOM 1919 O O . GLN A 1 280 ? 384.465 64.972 372.964 1.00 63.33 266 GLN B O 1
ATOM 1925 N N . LYS A 1 281 ? 383.393 63.027 373.327 1.00 75.99 267 LYS B N 1
ATOM 1926 C CA . LYS A 1 281 ? 384.263 62.250 372.450 1.00 79.32 267 LYS B CA 1
ATOM 1927 C C . LYS A 1 281 ? 383.914 62.458 370.980 1.00 77.77 267 LYS B C 1
ATOM 1928 O O . LYS A 1 281 ? 384.796 62.658 370.142 1.00 75.70 267 LYS B O 1
ATOM 1934 N N . HIS A 1 282 ? 382.622 62.412 370.674 1.00 69.37 268 HIS B N 1
ATOM 1935 C CA . HIS A 1 282 ? 382.161 62.484 369.296 1.00 67.70 268 HIS B CA 1
ATOM 1936 C C . HIS A 1 282 ? 381.845 63.910 368.857 1.00 67.49 268 HIS B C 1
ATOM 1937 O O . HIS A 1 282 ? 382.299 64.357 367.805 1.00 64.13 268 HIS B O 1
ATOM 1944 N N . LEU A 1 283 ? 381.067 64.620 369.669 1.00 65.43 269 LEU B N 1
ATOM 1945 C CA . LEU A 1 283 ? 380.526 65.916 369.272 1.00 58.54 269 LEU B CA 1
ATOM 1946 C C . LEU A 1 283 ? 381.463 67.099 369.515 1.00 65.69 269 LEU B C 1
ATOM 1947 O O . LEU A 1 283 ? 381.713 67.888 368.605 1.00 66.08 269 LEU B O 1
ATOM 1952 N N . LEU A 1 284 ? 381.983 67.224 370.733 1.00 66.41 270 LEU B N 1
ATOM 1953 C CA . LEU A 1 284 ? 382.820 68.373 371.069 1.00 63.41 270 LEU B CA 1
ATOM 1954 C C . LEU A 1 284 ? 384.178 68.280 370.387 1.00 63.45 270 LEU B C 1
ATOM 1955 O O . LEU A 1 284 ? 384.627 69.237 369.755 1.00 64.59 270 LEU B O 1
ATOM 1960 N N . GLN A 1 285 ? 384.830 67.130 370.518 1.00 66.39 271 GLN B N 1
ATOM 1961 C CA . GLN A 1 285 ? 386.101 66.897 369.842 1.00 72.06 271 GLN B CA 1
ATOM 1962 C C . GLN A 1 285 ? 385.910 66.916 368.328 1.00 76.78 271 GLN B C 1
ATOM 1963 O O . GLN A 1 285 ? 386.862 67.121 367.574 1.00 78.84 271 GLN B O 1
ATOM 1969 N N . GLY A 1 286 ? 384.672 66.703 367.891 1.00 71.64 272 GLY B N 1
ATOM 1970 C CA . GLY A 1 286 ? 384.336 66.775 366.481 1.00 65.75 272 GLY B CA 1
ATOM 1971 C C . GLY A 1 286 ? 384.123 68.213 366.056 1.00 69.70 272 GLY B C 1
ATOM 1972 O O . GLY A 1 286 ? 384.594 68.635 364.999 1.00 77.04 272 GLY B O 1
ATOM 1973 N N . TRP A 1 287 ? 383.408 68.968 366.885 1.00 69.29 273 TRP B N 1
ATOM 1974 C CA . TRP A 1 287 ? 383.205 70.392 366.645 1.00 70.59 273 TRP B CA 1
ATOM 1975 C C . TRP A 1 287 ? 384.544 71.113 366.752 1.00 76.79 273 TRP B C 1
ATOM 1976 O O . TRP A 1 287 ? 384.803 72.079 366.035 1.00 81.49 273 TRP B O 1
ATOM 1987 N N . LEU A 1 288 ? 385.387 70.629 367.659 1.00 75.30 274 LEU B N 1
ATOM 1988 C CA . LEU A 1 288 ? 386.737 71.155 367.840 1.00 81.03 274 LEU B CA 1
ATOM 1989 C C . LEU A 1 288 ? 387.615 70.851 366.627 1.00 87.85 274 LEU B C 1
ATOM 1990 O O . LEU A 1 288 ? 388.519 71.617 366.291 1.00 92.31 274 LEU B O 1
ATOM 1995 N N . ARG A 1 289 ? 387.341 69.724 365.978 1.00 86.14 275 ARG B N 1
ATOM 1996 C CA . ARG A 1 289 ? 388.115 69.289 364.821 1.00 85.12 275 ARG B CA 1
ATOM 1997 C C . ARG A 1 289 ? 387.861 70.197 363.618 1.00 88.06 275 ARG B C 1
ATOM 1998 O O . ARG A 1 289 ? 388.793 70.555 362.898 1.00 93.39 275 ARG B O 1
ATOM 2006 N N . PHE A 1 290 ? 386.601 70.564 363.400 1.00 83.32 276 PHE B N 1
ATOM 2007 C CA . PHE A 1 290 ? 386.247 71.468 362.309 1.00 86.59 276 PHE B CA 1
ATOM 2008 C C . PHE A 1 290 ? 386.923 72.833 362.465 1.00 94.15 276 PHE B C 1
ATOM 2009 O O . PHE A 1 290 ? 387.136 73.548 361.485 1.00 97.53 276 PHE B O 1
ATOM 2017 N N . SER A 1 291 ? 387.254 73.181 363.705 1.00 94.87 277 SER B N 1
ATOM 2018 C CA . SER A 1 291 ? 388.012 74.391 364.025 1.00 96.56 277 SER B CA 1
ATOM 2019 C C . SER A 1 291 ? 389.515 74.257 363.767 1.00 100.05 277 SER B C 1
ATOM 2020 O O . SER A 1 291 ? 390.264 75.218 363.949 1.00 103.42 277 SER B O 1
ATOM 2023 N N . GLU A 1 292 ? 389.939 73.059 363.372 1.00 98.64 278 GLU B N 1
ATOM 2024 C CA . GLU A 1 292 ? 391.349 72.719 363.162 1.00 105.66 278 GLU B CA 1
ATOM 2025 C C . GLU A 1 292 ? 392.032 72.410 364.488 1.00 102.52 278 GLU B C 1
ATOM 2026 O O . GLU A 1 292 ? 393.256 72.510 364.605 1.00 103.84 278 GLU B O 1
ATOM 2032 N N . GLY A 1 293 ? 391.239 72.028 365.483 1.00 94.37 279 GLY B N 1
ATOM 2033 C CA . GLY A 1 293 ? 391.769 71.684 366.790 1.00 97.22 279 GLY B CA 1
ATOM 2034 C C . GLY A 1 293 ? 392.128 72.954 367.535 1.00 99.62 279 GLY B C 1
ATOM 2035 O O . GLY A 1 293 ? 392.869 72.929 368.518 1.00 101.37 279 GLY B O 1
ATOM 2036 N N . ASN A 1 294 ? 391.588 74.069 367.053 1.00 94.75 280 ASN B N 1
ATOM 2037 C CA . ASN A 1 294 ? 391.752 75.363 367.699 1.00 90.92 280 ASN B CA 1
ATOM 2038 C C . ASN A 1 294 ? 390.533 75.714 368.545 1.00 87.00 280 ASN B C 1
ATOM 2039 O O . ASN A 1 294 ? 389.407 75.722 368.051 1.00 91.76 280 ASN B O 1
ATOM 2044 N N . ILE A 1 295 ? 390.766 75.999 369.821 1.00 85.70 281 ILE B N 1
ATOM 2045 C CA . ILE A 1 295 ? 389.685 76.305 370.750 1.00 84.74 281 ILE B CA 1
ATOM 2046 C C . ILE A 1 295 ? 389.079 77.689 370.512 1.00 84.17 281 ILE B C 1
ATOM 2047 O O . ILE A 1 295 ? 387.867 77.864 370.629 1.00 88.64 281 ILE B O 1
ATOM 2052 N N . LEU A 1 296 ? 389.919 78.671 370.191 1.00 87.26 282 LEU B N 1
ATOM 2053 C CA . LEU A 1 296 ? 389.446 80.035 369.950 1.00 89.70 282 LEU B CA 1
ATOM 2054 C C . LEU A 1 296 ? 388.399 80.114 368.843 1.00 91.40 282 LEU B C 1
ATOM 2055 O O . LEU A 1 296 ? 387.363 80.761 369.002 1.00 92.73 282 LEU B O 1
ATOM 2060 N N . GLU A 1 297 ? 388.674 79.456 367.722 1.00 87.48 283 GLU B N 1
ATOM 2061 C CA . GLU A 1 297 ? 387.753 79.458 366.592 1.00 93.75 283 GLU B CA 1
ATOM 2062 C C . GLU A 1 297 ? 386.427 78.796 366.958 1.00 93.03 283 GLU B C 1
ATOM 2063 O O . GLU A 1 297 ? 385.366 79.203 366.485 1.00 95.98 283 GLU B O 1
ATOM 2069 N N . LEU A 1 298 ? 386.502 77.773 367.802 1.00 88.11 284 LEU B N 1
ATOM 2070 C CA . LEU A 1 298 ? 385.319 77.068 368.284 1.00 80.34 284 LEU B CA 1
ATOM 2071 C C . LEU A 1 298 ? 384.422 77.966 369.137 1.00 84.23 284 LEU B C 1
ATOM 2072 O O . LEU A 1 298 ? 383.197 77.905 369.039 1.00 86.60 284 LEU B O 1
ATOM 2077 N N . LEU A 1 299 ? 385.042 78.796 369.973 1.00 87.07 285 LEU B N 1
ATOM 2078 C CA . LEU A 1 299 ? 384.315 79.738 370.823 1.00 81.64 285 LEU B CA 1
ATOM 2079 C C . LEU A 1 299 ? 383.434 80.703 370.036 1.00 80.71 285 LEU B C 1
ATOM 2080 O O . LEU A 1 299 ? 382.328 81.028 370.468 1.00 81.34 285 LEU B O 1
ATOM 2085 N N . HIS A 1 300 ? 383.927 81.166 368.891 1.00 80.96 286 HIS B N 1
ATOM 2086 C CA . HIS A 1 300 ? 383.177 82.100 368.057 1.00 89.52 286 HIS B CA 1
ATOM 2087 C C . HIS A 1 300 ? 381.820 81.511 367.690 1.00 84.22 286 HIS B C 1
ATOM 2088 O O . HIS A 1 300 ? 380.826 82.228 367.559 1.00 83.61 286 HIS B O 1
ATOM 2095 N N . ARG A 1 301 ? 381.802 80.194 367.528 1.00 77.31 287 ARG B N 1
ATOM 2096 C CA . ARG A 1 301 ? 380.619 79.465 367.097 1.00 82.13 287 ARG B CA 1
ATOM 2097 C C . ARG A 1 301 ? 379.621 79.212 368.227 1.00 78.41 287 ARG B C 1
ATOM 2098 O O . ARG A 1 301 ? 378.458 78.890 367.976 1.00 74.75 287 ARG B O 1
ATOM 2106 N N . LEU A 1 302 ? 380.075 79.356 369.469 1.00 78.98 288 LEU B N 1
ATOM 2107 C CA . LEU A 1 302 ? 379.210 79.127 370.627 1.00 79.97 288 LEU B CA 1
ATOM 2108 C C . LEU A 1 302 ? 378.529 80.369 371.212 1.00 78.57 288 LEU B C 1
ATOM 2109 O O . LEU A 1 302 ? 377.903 80.278 372.268 1.00 73.92 288 LEU B O 1
ATOM 2114 N N . ASP A 1 303 ? 378.636 81.510 370.535 1.00 79.02 289 ASP B N 1
ATOM 2115 C CA . ASP A 1 303 ? 378.016 82.749 371.011 1.00 78.05 289 ASP B CA 1
ATOM 2116 C C . ASP A 1 303 ? 378.399 83.017 372.464 1.00 79.21 289 ASP B C 1
ATOM 2117 O O . ASP A 1 303 ? 377.557 82.976 373.361 1.00 82.89 289 ASP B O 1
ATOM 2122 N N . VAL A 1 304 ? 379.681 83.288 372.680 1.00 78.12 290 VAL B N 1
ATOM 2123 C CA . VAL A 1 304 ? 380.260 83.359 374.019 1.00 74.26 290 VAL B CA 1
ATOM 2124 C C . VAL A 1 304 ? 379.677 84.442 374.931 1.00 76.75 290 VAL B C 1
ATOM 2125 O O . VAL A 1 304 ? 379.606 84.254 376.147 1.00 81.50 290 VAL B O 1
ATOM 2129 N N . GLU A 1 305 ? 379.246 85.558 374.353 1.00 71.06 291 GLU B N 1
ATOM 2130 C CA . GLU A 1 305 ? 378.759 86.689 375.144 1.00 72.63 291 GLU B CA 1
ATOM 2131 C C . GLU A 1 305 ? 377.602 86.338 376.080 1.00 68.99 291 GLU B C 1
ATOM 2132 O O . GLU A 1 305 ? 377.640 86.654 377.269 1.00 71.73 291 GLU B O 1
ATOM 2138 N N . ASN A 1 306 ? 376.578 85.685 375.547 1.00 70.55 292 ASN B N 1
ATOM 2139 C CA . ASN A 1 306 ? 375.387 85.389 376.333 1.00 79.29 292 ASN B CA 1
ATOM 2140 C C . ASN A 1 306 ? 375.518 84.115 377.164 1.00 83.88 292 ASN B C 1
ATOM 2141 O O . ASN A 1 306 ? 375.339 84.136 378.383 1.00 81.97 292 ASN B O 1
ATOM 2146 N N . SER A 1 307 ? 375.836 83.010 376.499 1.00 84.99 293 SER B N 1
ATOM 2147 C CA . SER A 1 307 ? 375.980 81.725 377.175 1.00 84.13 293 SER B CA 1
ATOM 2148 C C . SER A 1 307 ? 377.441 81.441 377.509 1.00 71.95 293 SER B C 1
ATOM 2149 O O . SER A 1 307 ? 378.038 80.511 376.968 1.00 66.41 293 SER B O 1
ATOM 2152 N N . SER A 1 308 ? 378.010 82.243 378.405 1.00 74.24 294 SER B N 1
ATOM 2153 C CA . SER A 1 308 ? 379.427 82.129 378.735 1.00 71.29 294 SER B CA 1
ATOM 2154 C C . SER A 1 308 ? 379.706 81.051 379.778 1.00 70.67 294 SER B C 1
ATOM 2155 O O . SER A 1 308 ? 380.769 80.429 379.765 1.00 70.38 294 SER B O 1
ATOM 2158 N N . GLU A 1 309 ? 378.752 80.834 380.677 1.00 72.37 295 GLU B N 1
ATOM 2159 C CA . GLU A 1 309 ? 378.890 79.817 381.715 1.00 70.53 295 GLU B CA 1
ATOM 2160 C C . GLU A 1 309 ? 379.051 78.439 381.089 1.00 69.96 295 GLU B C 1
ATOM 2161 O O . GLU A 1 309 ? 379.912 77.652 381.491 1.00 62.27 295 GLU B O 1
ATOM 2167 N N . VAL A 1 310 ? 378.213 78.164 380.095 1.00 66.83 296 VAL B N 1
ATOM 2168 C CA . VAL A 1 310 ? 378.289 76.928 379.331 1.00 66.68 296 VAL B CA 1
ATOM 2169 C C . VAL A 1 310 ? 379.630 76.848 378.611 1.00 58.93 296 VAL B C 1
ATOM 2170 O O . VAL A 1 310 ? 380.259 75.791 378.559 1.00 57.64 296 VAL B O 1
ATOM 2174 N N . ALA A 1 311 ? 380.053 77.975 378.048 1.00 58.99 297 ALA B N 1
ATOM 2175 C CA . ALA A 1 311 ? 381.318 78.053 377.326 1.00 64.01 297 ALA B CA 1
ATOM 2176 C C . ALA A 1 311 ? 382.501 77.718 378.235 1.00 60.03 297 ALA B C 1
ATOM 2177 O O . ALA A 1 311 ? 383.439 77.037 377.821 1.00 63.14 297 ALA B O 1
ATOM 2179 N N . VAL A 1 312 ? 382.451 78.202 379.473 1.00 56.55 298 VAL B N 1
ATOM 2180 C CA . VAL A 1 312 ? 383.492 77.908 380.453 1.00 56.17 298 VAL B CA 1
ATOM 2181 C C . VAL A 1 312 ? 383.550 76.414 380.753 1.00 63.59 298 VAL B C 1
ATOM 2182 O O . VAL A 1 312 ? 384.630 75.827 380.819 1.00 60.49 298 VAL B O 1
ATOM 2186 N N . SER A 1 313 ? 382.378 75.811 380.936 1.00 66.75 299 SER B N 1
ATOM 2187 C CA . SER A 1 313 ? 382.266 74.373 381.153 1.00 57.44 299 SER B CA 1
ATOM 2188 C C . SER A 1 313 ? 382.908 73.613 380.000 1.00 57.74 299 SER B C 1
ATOM 2189 O O . SER A 1 313 ? 383.701 72.695 380.214 1.00 63.11 299 SER B O 1
ATOM 2192 N N . VAL A 1 314 ? 382.553 73.999 378.780 1.00 54.09 300 VAL B N 1
ATOM 2193 C CA . VAL A 1 314 ? 383.148 73.422 377.582 1.00 59.24 300 VAL B CA 1
ATOM 2194 C C . VAL A 1 314 ? 384.661 73.597 377.619 1.00 63.68 300 VAL B C 1
ATOM 2195 O O . VAL A 1 314 ? 385.415 72.687 377.270 1.00 60.94 300 VAL B O 1
ATOM 2199 N N . LEU A 1 315 ? 385.094 74.779 378.045 1.00 66.50 301 LEU B N 1
ATOM 2200 C CA . LEU A 1 315 ? 386.513 75.087 378.170 1.00 66.26 301 LEU B CA 1
ATOM 2201 C C . LEU A 1 315 ? 387.184 74.194 379.210 1.00 66.99 301 LEU B C 1
ATOM 2202 O O . LEU A 1 315 ? 388.191 73.547 378.922 1.00 69.27 301 LEU B O 1
ATOM 2207 N N . ASN A 1 316 ? 386.626 74.167 380.418 1.00 61.86 302 ASN B N 1
ATOM 2208 C CA . ASN A 1 316 ? 387.159 73.339 381.497 1.00 66.98 302 ASN B CA 1
ATOM 2209 C C . ASN A 1 316 ? 387.229 71.859 381.132 1.00 74.00 302 ASN B C 1
ATOM 2210 O O . ASN A 1 316 ? 388.200 71.177 381.461 1.00 78.69 302 ASN B O 1
ATOM 2215 N N . ALA A 1 317 ? 386.195 71.367 380.458 1.00 69.92 303 ALA B N 1
ATOM 2216 C CA . ALA A 1 317 ? 386.171 69.980 380.015 1.00 69.60 303 ALA B CA 1
ATOM 2217 C C . ALA A 1 317 ? 387.253 69.750 378.969 1.00 72.71 303 ALA B C 1
ATOM 2218 O O . ALA A 1 317 ? 387.926 68.718 378.968 1.00 75.13 303 ALA B O 1
ATOM 2220 N N . LEU A 1 318 ? 387.414 70.722 378.078 1.00 72.97 304 LEU B N 1
ATOM 2221 C CA . LEU A 1 318 ? 388.419 70.644 377.027 1.00 70.12 304 LEU B CA 1
ATOM 2222 C C . LEU A 1 318 ? 389.830 70.883 377.567 1.00 74.91 304 LEU B C 1
ATOM 2223 O O . LEU A 1 318 ? 390.780 70.245 377.121 1.00 73.24 304 LEU B O 1
ATOM 2228 N N . PHE A 1 319 ? 389.962 71.802 378.523 1.00 77.17 305 PHE B N 1
ATOM 2229 C CA . PHE A 1 319 ? 391.258 72.098 379.136 1.00 71.67 305 PHE B CA 1
ATOM 2230 C C . PHE A 1 319 ? 391.911 70.849 379.718 1.00 76.02 305 PHE B C 1
ATOM 2231 O O . PHE A 1 319 ? 393.095 70.595 379.500 1.00 77.33 305 PHE B O 1
ATOM 2239 N N . SER A 1 320 ? 391.127 70.075 380.459 1.00 78.09 306 SER B N 1
ATOM 2240 C CA . SER A 1 320 ? 391.638 68.921 381.188 1.00 77.22 306 SER B CA 1
ATOM 2241 C C . SER A 1 320 ? 392.130 67.796 380.276 1.00 81.54 306 SER B C 1
ATOM 2242 O O . SER A 1 320 ? 392.620 66.775 380.757 1.00 92.22 306 SER B O 1
ATOM 2245 N N . ILE A 1 321 ? 392.000 67.976 378.965 1.00 79.27 307 ILE B N 1
ATOM 2246 C CA . ILE A 1 321 ? 392.420 66.943 378.021 1.00 78.38 307 ILE B CA 1
ATOM 2247 C C . ILE A 1 321 ? 393.378 67.467 376.952 1.00 80.94 307 ILE B C 1
ATOM 2248 O O . ILE A 1 321 ? 393.468 66.906 375.860 1.00 85.50 307 ILE B O 1
ATOM 2253 N N . THR A 1 322 ? 394.088 68.543 377.272 1.00 83.05 308 THR B N 1
ATOM 2254 C CA . THR A 1 322 ? 395.148 69.052 376.406 1.00 88.42 308 THR B CA 1
ATOM 2255 C C . THR A 1 322 ? 396.267 69.676 377.232 1.00 87.68 308 THR B C 1
ATOM 2256 O O . THR A 1 322 ? 396.008 70.307 378.257 1.00 82.88 308 THR B O 1
ATOM 2260 N N . PRO A 1 323 ? 397.520 69.503 376.783 1.00 94.59 309 PRO B N 1
ATOM 2261 C CA . PRO A 1 323 ? 398.679 69.975 377.548 1.00 96.68 309 PRO B CA 1
ATOM 2262 C C . PRO A 1 323 ? 398.717 71.497 377.636 1.00 92.24 309 PRO B C 1
ATOM 2263 O O . PRO A 1 323 ? 398.283 72.180 376.708 1.00 89.47 309 PRO B O 1
ATOM 2267 N N . LEU A 1 324 ? 399.229 72.012 378.750 1.00 90.10 310 LEU B N 1
ATOM 2268 C CA . LEU A 1 324 ? 399.210 73.444 379.026 1.00 87.21 310 LEU B CA 1
ATOM 2269 C C . LEU A 1 324 ? 399.992 74.255 377.995 1.00 90.10 310 LEU B C 1
ATOM 2270 O O . LEU A 1 324 ? 399.623 75.385 377.678 1.00 82.04 310 LEU B O 1
ATOM 2275 N N . SER A 1 325 ? 401.073 73.672 377.483 1.00 99.29 311 SER B N 1
ATOM 2276 C CA . SER A 1 325 ? 401.921 74.330 376.491 1.00 101.85 311 SER B CA 1
ATOM 2277 C C . SER A 1 325 ? 401.113 74.805 375.285 1.00 100.66 311 SER B C 1
ATOM 2278 O O . SER A 1 325 ? 401.445 75.809 374.651 1.00 95.75 311 SER B O 1
ATOM 2281 N N . GLU A 1 326 ? 400.050 74.070 374.979 1.00 98.43 312 GLU B N 1
ATOM 2282 C CA . GLU A 1 326 ? 399.199 74.372 373.837 1.00 98.31 312 GLU B CA 1
ATOM 2283 C C . GLU A 1 326 ? 398.101 75.373 374.197 1.00 93.79 312 GLU B C 1
ATOM 2284 O O . GLU A 1 326 ? 397.834 76.309 373.440 1.00 93.22 312 GLU B O 1
ATOM 2290 N N . LEU A 1 327 ? 397.463 75.170 375.346 1.00 86.24 313 LEU B N 1
ATOM 2291 C CA . LEU A 1 327 ? 396.371 76.039 375.779 1.00 89.65 313 LEU B CA 1
ATOM 2292 C C . LEU A 1 327 ? 396.848 77.473 375.999 1.00 92.38 313 LEU B C 1
ATOM 2293 O O . LEU A 1 327 ? 396.159 78.428 375.638 1.00 92.77 313 LEU B O 1
ATOM 2298 N N . VAL A 1 328 ? 398.028 77.618 376.592 1.00 94.06 314 VAL B N 1
ATOM 2299 C CA . VAL A 1 328 ? 398.596 78.937 376.846 1.00 91.28 314 VAL B CA 1
ATOM 2300 C C . VAL A 1 328 ? 399.109 79.528 375.539 1.00 93.39 314 VAL B C 1
ATOM 2301 O O . VAL A 1 328 ? 399.237 80.745 375.401 1.00 91.86 314 VAL B O 1
ATOM 2305 N N . GLY A 1 329 ? 399.399 78.647 374.585 1.00 96.71 315 GLY B N 1
ATOM 2306 C CA . GLY A 1 329 ? 399.915 79.035 373.285 1.00 95.14 315 GLY B CA 1
ATOM 2307 C C . GLY A 1 329 ? 398.994 79.992 372.555 1.00 96.03 315 GLY B C 1
ATOM 2308 O O . GLY A 1 329 ? 399.447 80.845 371.792 1.00 94.84 315 GLY B O 1
ATOM 2309 N N . LEU A 1 330 ? 397.693 79.850 372.792 1.00 94.23 316 LEU B N 1
ATOM 2310 C CA . LEU A 1 330 ? 396.691 80.684 372.138 1.00 92.31 316 LEU B CA 1
ATOM 2311 C C . LEU A 1 330 ? 396.846 82.159 372.513 1.00 97.84 316 LEU B C 1
ATOM 2312 O O . LEU A 1 330 ? 396.162 83.023 371.964 1.00 95.71 316 LEU B O 1
ATOM 2317 N N . CYS A 1 331 ? 397.746 82.436 373.452 1.00 99.99 317 CYS B N 1
ATOM 2318 C CA . CYS A 1 331 ? 398.048 83.804 373.858 1.00 100.14 317 CYS B CA 1
ATOM 2319 C C . CYS A 1 331 ? 399.519 84.125 373.602 1.00 101.89 317 CYS B C 1
ATOM 2320 O O . CYS A 1 331 ? 400.408 83.495 374.176 1.00 101.64 317 CYS B O 1
ATOM 2323 N N . LYS A 1 332 ? 399.771 85.101 372.735 1.00 102.56 318 LYS B N 1
ATOM 2324 C CA . LYS A 1 332 ? 401.136 85.485 372.388 1.00 101.77 318 LYS B CA 1
ATOM 2325 C C . LYS A 1 332 ? 401.893 85.995 373.612 1.00 109.56 318 LYS B C 1
ATOM 2326 O O . LYS A 1 332 ? 403.023 86.475 373.504 1.00 108.13 318 LYS B O 1
ATOM 2332 N N . ILE A 1 340 ? 402.019 88.370 378.580 1.00 105.40 326 ILE B N 1
ATOM 2333 C CA . ILE A 1 340 ? 401.638 89.768 378.396 1.00 109.98 326 ILE B CA 1
ATOM 2334 C C . ILE A 1 340 ? 400.514 89.925 377.373 1.00 114.02 326 ILE B C 1
ATOM 2335 O O . ILE A 1 340 ? 400.560 89.342 376.289 1.00 114.68 326 ILE B O 1
ATOM 2340 N N . PRO A 1 341 ? 399.499 90.721 377.733 1.00 112.76 327 PRO B N 1
ATOM 2341 C CA . PRO A 1 341 ? 398.245 91.007 377.022 1.00 108.18 327 PRO B CA 1
ATOM 2342 C C . PRO A 1 341 ? 398.400 91.652 375.644 1.00 104.67 327 PRO B C 1
ATOM 2343 O O . PRO A 1 341 ? 399.389 92.330 375.365 1.00 112.35 327 PRO B O 1
ATOM 2347 N N . VAL A 1 342 ? 397.405 91.421 374.793 1.00 100.12 328 VAL B N 1
ATOM 2348 C CA . VAL A 1 342 ? 397.268 92.117 373.518 1.00 103.57 328 VAL B CA 1
ATOM 2349 C C . VAL A 1 342 ? 395.876 92.743 373.480 1.00 103.11 328 VAL B C 1
ATOM 2350 O O . VAL A 1 342 ? 394.871 92.044 373.594 1.00 110.94 328 VAL B O 1
ATOM 2354 N N . GLU A 1 343 ? 395.828 94.063 373.314 1.00 97.32 329 GLU B N 1
ATOM 2355 C CA . GLU A 1 343 ? 394.643 94.852 373.658 1.00 93.87 329 GLU B CA 1
ATOM 2356 C C . GLU A 1 343 ? 393.430 94.673 372.747 1.00 97.98 329 GLU B C 1
ATOM 2357 O O . GLU A 1 343 ? 392.303 94.611 373.237 1.00 107.99 329 GLU B O 1
ATOM 2363 N N . THR A 1 344 ? 393.637 94.574 371.438 1.00 98.06 330 THR B N 1
ATOM 2364 C CA . THR A 1 344 ? 392.495 94.456 370.534 1.00 99.36 330 THR B CA 1
ATOM 2365 C C . THR A 1 344 ? 392.071 93.001 370.438 1.00 104.12 330 THR B C 1
ATOM 2366 O O . THR A 1 344 ? 392.698 92.190 369.756 1.00 92.29 330 THR B O 1
ATOM 2370 N N . LEU A 1 345 ? 390.984 92.697 371.139 1.00 110.28 331 LEU B N 1
ATOM 2371 C CA . LEU A 1 345 ? 390.547 91.330 371.375 1.00 100.99 331 LEU B CA 1
ATOM 2372 C C . LEU A 1 345 ? 389.037 91.182 371.218 1.00 93.08 331 LEU B C 1
ATOM 2373 O O . LEU A 1 345 ? 388.293 92.160 371.291 1.00 79.03 331 LEU B O 1
ATOM 2378 N N . THR A 1 346 ? 388.589 89.954 370.985 1.00 91.59 332 THR B N 1
ATOM 2379 C CA . THR A 1 346 ? 387.165 89.671 370.928 1.00 82.04 332 THR B CA 1
ATOM 2380 C C . THR A 1 346 ? 386.708 89.134 372.281 1.00 80.86 332 THR B C 1
ATOM 2381 O O . THR A 1 346 ? 387.534 88.770 373.120 1.00 74.58 332 THR B O 1
ATOM 2385 N N . PRO A 1 347 ? 385.387 89.088 372.506 1.00 85.36 333 PRO B N 1
ATOM 2386 C CA . PRO A 1 347 ? 384.855 88.532 373.754 1.00 79.21 333 PRO B CA 1
ATOM 2387 C C . PRO A 1 347 ? 385.200 87.054 373.901 1.00 78.35 333 PRO B C 1
ATOM 2388 O O . PRO A 1 347 ? 385.298 86.549 375.019 1.00 73.84 333 PRO B O 1
ATOM 2392 N N . GLU A 1 348 ? 385.381 86.373 372.774 1.00 79.97 334 GLU B N 1
ATOM 2393 C CA . GLU A 1 348 ? 385.783 84.974 372.790 1.00 75.51 334 GLU B CA 1
ATOM 2394 C C . GLU A 1 348 ? 387.219 84.862 373.288 1.00 75.63 334 GLU B C 1
ATOM 2395 O O . GLU A 1 348 ? 387.570 83.917 373.994 1.00 76.06 334 GLU B O 1
ATOM 2401 N N . ILE A 1 349 ? 388.045 85.835 372.913 1.00 83.84 335 ILE B N 1
ATOM 2402 C CA . ILE A 1 349 ? 389.434 85.890 373.358 1.00 81.29 335 ILE B CA 1
ATOM 2403 C C . ILE A 1 349 ? 389.534 86.213 374.843 1.00 72.69 335 ILE B C 1
ATOM 2404 O O . ILE A 1 349 ? 390.259 85.551 375.587 1.00 67.09 335 ILE B O 1
ATOM 2409 N N . ALA A 1 350 ? 388.805 87.242 375.263 1.00 70.78 336 ALA B N 1
ATOM 2410 C CA . ALA A 1 350 ? 388.787 87.662 376.658 1.00 64.57 336 ALA B CA 1
ATOM 2411 C C . ALA A 1 350 ? 388.340 86.528 377.573 1.00 71.38 336 ALA B C 1
ATOM 2412 O O . ALA A 1 350 ? 389.029 86.195 378.536 1.00 70.58 336 ALA B O 1
ATOM 2414 N N . LEU A 1 351 ? 387.184 85.943 377.268 1.00 80.22 337 LEU B N 1
ATOM 2415 C CA . LEU A 1 351 ? 386.620 84.875 378.090 1.00 72.88 337 LEU B CA 1
ATOM 2416 C C . LEU A 1 351 ? 387.543 83.664 378.167 1.00 72.16 337 LEU B C 1
ATOM 2417 O O . LEU A 1 351 ? 387.622 83.001 379.202 1.00 70.07 337 LEU B O 1
ATOM 2422 N N . TYR A 1 352 ? 388.234 83.376 377.068 1.00 74.10 338 TYR B N 1
ATOM 2423 C CA . TYR A 1 352 ? 389.208 82.291 377.040 1.00 67.34 338 TYR B CA 1
ATOM 2424 C C . TYR A 1 352 ? 390.315 82.515 378.059 1.00 71.64 338 TYR B C 1
ATOM 2425 O O . TYR A 1 352 ? 390.528 81.693 378.949 1.00 76.02 338 TYR B O 1
ATOM 2434 N N . TRP A 1 353 ? 391.019 83.633 377.912 1.00 72.56 339 TRP B N 1
ATOM 2435 C CA . TRP A 1 353 ? 392.167 83.941 378.754 1.00 78.51 339 TRP B CA 1
ATOM 2436 C C . TRP A 1 353 ? 391.778 83.970 380.227 1.00 77.23 339 TRP B C 1
ATOM 2437 O O . TRP A 1 353 ? 392.535 83.526 381.090 1.00 79.75 339 TRP B O 1
ATOM 2448 N N . CYS A 1 354 ? 390.581 84.478 380.503 1.00 77.71 340 CYS B N 1
ATOM 2449 C CA . CYS A 1 354 ? 390.076 84.570 381.867 1.00 71.32 340 CYS B CA 1
ATOM 2450 C C . CYS A 1 354 ? 389.815 83.184 382.444 1.00 71.57 340 CYS B C 1
ATOM 2451 O O . CYS A 1 354 ? 390.115 82.918 383.608 1.00 71.06 340 CYS B O 1
ATOM 2454 N N . ALA A 1 355 ? 389.255 82.302 381.623 1.00 69.68 341 ALA B N 1
ATOM 2455 C CA . ALA A 1 355 ? 388.934 80.950 382.059 1.00 70.45 341 ALA B CA 1
ATOM 2456 C C . ALA A 1 355 ? 390.195 80.099 382.151 1.00 70.21 341 ALA B C 1
ATOM 2457 O O . ALA A 1 355 ? 390.256 79.145 382.923 1.00 77.95 341 ALA B O 1
ATOM 2459 N N . LEU A 1 356 ? 391.199 80.448 381.354 1.00 70.62 342 LEU B N 1
ATOM 2460 C CA . LEU A 1 356 ? 392.471 79.737 381.368 1.00 74.12 342 LEU B CA 1
ATOM 2461 C C . LEU A 1 356 ? 393.319 80.122 382.578 1.00 76.66 342 LEU B C 1
ATOM 2462 O O . LEU A 1 356 ? 393.943 79.266 383.206 1.00 76.64 342 LEU B O 1
ATOM 2467 N N . CYS A 1 357 ? 393.343 81.413 382.895 1.00 75.20 343 CYS B N 1
ATOM 2468 C CA . CYS A 1 357 ? 394.099 81.910 384.040 1.00 77.91 343 CYS B CA 1
ATOM 2469 C C . CYS A 1 357 ? 393.565 81.341 385.347 1.00 82.22 343 CYS B C 1
ATOM 2470 O O . CYS A 1 357 ? 394.329 81.042 386.264 1.00 88.84 343 CYS B O 1
ATOM 2473 N N . GLU A 1 358 ? 392.248 81.185 385.421 1.00 80.83 344 GLU B N 1
ATOM 2474 C CA . GLU A 1 358 ? 391.612 80.610 386.597 1.00 81.67 344 GLU B CA 1
ATOM 2475 C C . GLU A 1 358 ? 391.894 79.115 386.653 1.00 81.14 344 GLU B C 1
ATOM 2476 O O . GLU A 1 358 ? 392.039 78.537 387.731 1.00 86.61 344 GLU B O 1
ATOM 2482 N N . TYR A 1 359 ? 391.971 78.494 385.481 1.00 73.12 345 TYR B N 1
ATOM 2483 C CA . TYR A 1 359 ? 392.304 77.081 385.385 1.00 73.82 345 TYR B CA 1
ATOM 2484 C C . TYR A 1 359 ? 393.749 76.862 385.811 1.00 81.58 345 TYR B C 1
ATOM 2485 O O . TYR A 1 359 ? 394.039 76.002 386.644 1.00 84.25 345 TYR B O 1
ATOM 2494 N N . LEU A 1 360 ? 394.651 77.644 385.227 1.00 83.49 346 LEU B N 1
ATOM 2495 C CA . LEU A 1 360 ? 396.076 77.493 385.479 1.00 78.12 346 LEU B CA 1
ATOM 2496 C C . LEU A 1 360 ? 396.438 77.706 386.948 1.00 78.99 346 LEU B C 1
ATOM 2497 O O . LEU A 1 360 ? 397.412 77.136 387.438 1.00 92.12 346 LEU B O 1
ATOM 2502 N N . LYS A 1 361 ? 395.653 78.518 387.649 1.00 74.78 347 LYS B N 1
ATOM 2503 C CA . LYS A 1 361 ? 395.898 78.766 389.066 1.00 77.81 347 LYS B CA 1
ATOM 2504 C C . LYS A 1 361 ? 395.460 77.565 389.907 1.00 84.48 347 LYS B C 1
ATOM 2505 O O . LYS A 1 361 ? 395.919 77.385 391.035 1.00 87.40 347 LYS B O 1
ATOM 2511 N N . SER A 1 362 ? 394.580 76.741 389.344 1.00 87.18 348 SER B N 1
ATOM 2512 C CA . SER A 1 362 ? 394.067 75.570 390.049 1.00 81.98 348 SER B CA 1
ATOM 2513 C C . SER A 1 362 ? 395.015 74.389 389.896 1.00 80.43 348 SER B C 1
ATOM 2514 O O . SER A 1 362 ? 395.193 73.605 390.828 1.00 85.78 348 SER B O 1
ATOM 2517 N N . LYS A 1 363 ? 395.628 74.260 388.725 1.00 81.51 349 LYS B N 1
ATOM 2518 C CA . LYS A 1 363 ? 396.744 73.338 388.577 1.00 87.72 349 LYS B CA 1
ATOM 2519 C C . LYS A 1 363 ? 397.938 73.948 389.308 1.00 99.81 349 LYS B C 1
ATOM 2520 O O . LYS A 1 363 ? 398.843 74.510 388.691 1.00 102.98 349 LYS B O 1
ATOM 2526 N N . GLY A 1 364 ? 397.907 73.822 390.634 1.00 102.27 350 GLY B N 1
ATOM 2527 C CA . GLY A 1 364 ? 398.795 74.514 391.558 1.00 98.46 350 GLY B CA 1
ATOM 2528 C C . GLY A 1 364 ? 400.196 74.909 391.128 1.00 102.28 350 GLY B C 1
ATOM 2529 O O . GLY A 1 364 ? 400.463 76.082 390.865 1.00 104.51 350 GLY B O 1
ATOM 2530 N N . ASP A 1 365 ? 401.094 73.933 391.069 1.00 105.17 351 ASP B N 1
ATOM 2531 C CA . ASP A 1 365 ? 402.511 74.209 390.850 1.00 109.05 351 ASP B CA 1
ATOM 2532 C C . ASP A 1 365 ? 402.898 74.256 389.377 1.00 107.65 351 ASP B C 1
ATOM 2533 O O . ASP A 1 365 ? 403.559 75.197 388.935 1.00 107.14 351 ASP B O 1
ATOM 2538 N N . GLU A 1 366 ? 402.501 73.234 388.625 1.00 102.85 352 GLU B N 1
ATOM 2539 C CA . GLU A 1 366 ? 402.798 73.181 387.199 1.00 100.35 352 GLU B CA 1
ATOM 2540 C C . GLU A 1 366 ? 402.185 74.382 386.496 1.00 97.17 352 GLU B C 1
ATOM 2541 O O . GLU A 1 366 ? 402.775 74.945 385.575 1.00 98.13 352 GLU B O 1
ATOM 2547 N N . GLY A 1 367 ? 400.998 74.773 386.946 1.00 102.66 353 GLY B N 1
ATOM 2548 C CA . GLY A 1 367 ? 400.270 75.856 386.317 1.00 103.71 353 GLY B CA 1
ATOM 2549 C C . GLY A 1 367 ? 400.887 77.197 386.659 1.00 107.12 353 GLY B C 1
ATOM 2550 O O . GLY A 1 367 ? 400.702 78.173 385.933 1.00 100.22 353 GLY B O 1
ATOM 2551 N N . GLU A 1 368 ? 401.613 77.245 387.774 1.00 110.29 354 GLU B N 1
ATOM 2552 C CA . GLU A 1 368 ? 402.324 78.456 388.168 1.00 110.22 354 GLU B CA 1
ATOM 2553 C C . GLU A 1 368 ? 403.284 78.895 387.066 1.00 104.59 354 GLU B C 1
ATOM 2554 O O . GLU A 1 368 ? 403.388 80.082 386.759 1.00 103.11 354 GLU B O 1
ATOM 2560 N N . GLU A 1 369 ? 403.985 77.931 386.475 1.00 100.58 355 GLU B N 1
ATOM 2561 C CA . GLU A 1 369 ? 404.915 78.227 385.391 1.00 102.15 355 GLU B CA 1
ATOM 2562 C C . GLU A 1 369 ? 404.210 78.742 384.138 1.00 97.73 355 GLU B C 1
ATOM 2563 O O . GLU A 1 369 ? 404.627 79.738 383.547 1.00 97.27 355 GLU B O 1
ATOM 2569 N N . PHE A 1 370 ? 403.142 78.059 383.738 1.00 100.91 356 PHE B N 1
ATOM 2570 C CA . PHE A 1 370 ? 402.392 78.438 382.544 1.00 101.06 356 PHE B CA 1
ATOM 2571 C C . PHE A 1 370 ? 401.502 79.659 382.764 1.00 98.28 356 PHE B C 1
ATOM 2572 O O . PHE A 1 370 ? 401.138 80.349 381.811 1.00 95.44 356 PHE B O 1
ATOM 2580 N N . LEU A 1 371 ? 401.154 79.925 384.019 1.00 94.87 357 LEU B N 1
ATOM 2581 C CA . LEU A 1 371 ? 400.322 81.077 384.342 1.00 99.61 357 LEU B CA 1
ATOM 2582 C C . LEU A 1 371 ? 401.125 82.370 384.244 1.00 102.72 357 LEU B C 1
ATOM 2583 O O . LEU A 1 371 ? 400.644 83.371 383.712 1.00 104.24 357 LEU B O 1
ATOM 2588 N N . GLU A 1 372 ? 402.348 82.343 384.764 1.00 102.78 358 GLU B N 1
ATOM 2589 C CA . GLU A 1 372 ? 403.229 83.504 384.707 1.00 105.63 358 GLU B CA 1
ATOM 2590 C C . GLU A 1 372 ? 403.597 83.868 383.268 1.00 106.57 358 GLU B C 1
ATOM 2591 O O . GLU A 1 372 ? 404.078 84.970 383.005 1.00 105.83 358 GLU B O 1
ATOM 2597 N N . GLN A 1 373 ? 403.377 82.939 382.341 1.00 104.09 359 GLN B N 1
ATOM 2598 C CA . GLN A 1 373 ? 403.635 83.200 380.927 1.00 100.68 359 GLN B CA 1
ATOM 2599 C C . GLN A 1 373 ? 402.644 84.195 380.321 1.00 107.35 359 GLN B C 1
ATOM 2600 O O . GLN A 1 373 ? 403.005 84.982 379.447 1.00 109.95 359 GLN B O 1
ATOM 2606 N N . ILE A 1 374 ? 401.396 84.158 380.780 1.00 108.47 360 ILE B N 1
ATOM 2607 C CA . ILE A 1 374 ? 400.349 84.979 380.175 1.00 103.34 360 ILE B CA 1
ATOM 2608 C C . ILE A 1 374 ? 399.984 86.221 380.989 1.00 105.69 360 ILE B C 1
ATOM 2609 O O . ILE A 1 374 ? 399.489 87.201 380.434 1.00 107.60 360 ILE B O 1
ATOM 2614 N N . LEU A 1 375 ? 400.225 86.187 382.296 1.00 108.22 361 LEU B N 1
ATOM 2615 C CA . LEU A 1 375 ? 399.899 87.329 383.148 1.00 111.76 361 LEU B CA 1
ATOM 2616 C C . LEU A 1 375 ? 401.124 88.123 383.584 1.00 114.38 361 LEU B C 1
ATOM 2617 O O . LEU A 1 375 ? 402.150 87.547 383.948 1.00 114.48 361 LEU B O 1
ATOM 2622 N N . PRO A 1 376 ? 401.009 89.458 383.546 1.00 117.57 362 PRO B N 1
ATOM 2623 C CA . PRO A 1 376 ? 401.994 90.389 384.099 1.00 115.99 362 PRO B CA 1
ATOM 2624 C C . PRO A 1 376 ? 401.758 90.603 385.589 1.00 113.71 362 PRO B C 1
ATOM 2625 O O . PRO A 1 376 ? 400.645 90.361 386.057 1.00 112.84 362 PRO B O 1
ATOM 2629 N N . GLU A 1 377 ? 402.789 91.023 386.317 1.00 116.63 363 GLU B N 1
ATOM 2630 C CA . GLU A 1 377 ? 402.669 91.306 387.746 1.00 111.43 363 GLU B CA 1
ATOM 2631 C C . GLU A 1 377 ? 401.454 92.187 388.035 1.00 108.85 363 GLU B C 1
ATOM 2632 O O . GLU A 1 377 ? 401.118 93.064 387.242 1.00 101.96 363 GLU B O 1
ATOM 2638 N N . PRO A 1 378 ? 400.791 91.940 389.174 1.00 104.23 364 PRO B N 1
ATOM 2639 C CA . PRO A 1 378 ? 399.510 92.523 389.594 1.00 98.60 364 PRO B CA 1
ATOM 2640 C C . PRO A 1 378 ? 399.312 93.988 389.196 1.00 101.21 364 PRO B C 1
ATOM 2641 O O . PRO A 1 378 ? 398.237 94.346 388.717 1.00 101.80 364 PRO B O 1
ATOM 2645 N N . VAL A 1 379 ? 400.332 94.817 389.390 1.00 109.04 365 VAL B N 1
ATOM 2646 C CA . VAL A 1 379 ? 400.194 96.258 389.195 1.00 105.95 365 VAL B CA 1
ATOM 2647 C C . VAL A 1 379 ? 400.081 96.669 387.727 1.00 102.71 365 VAL B C 1
ATOM 2648 O O . VAL A 1 379 ? 399.211 97.465 387.374 1.00 99.35 365 VAL B O 1
ATOM 2652 N N . VAL A 1 380 ? 400.958 96.142 386.876 1.00 106.21 366 VAL B N 1
ATOM 2653 C CA . VAL A 1 380 ? 400.948 96.507 385.459 1.00 107.45 366 VAL B CA 1
ATOM 2654 C C . VAL A 1 380 ? 399.627 96.098 384.812 1.00 103.04 366 VAL B C 1
ATOM 2655 O O . VAL A 1 380 ? 399.238 96.633 383.773 1.00 100.88 366 VAL B O 1
ATOM 2659 N N . TYR A 1 381 ? 398.943 95.145 385.435 1.00 97.25 367 TYR B N 1
ATOM 2660 C CA . TYR A 1 381 ? 397.632 94.716 384.971 1.00 90.63 367 TYR B CA 1
ATOM 2661 C C . TYR A 1 381 ? 396.599 95.800 385.259 1.00 90.02 367 TYR B C 1
ATOM 2662 O O . TYR A 1 381 ? 395.687 96.027 384.465 1.00 90.48 367 TYR B O 1
ATOM 2671 N N . ALA A 1 382 ? 396.749 96.458 386.405 1.00 92.09 368 ALA B N 1
ATOM 2672 C CA . ALA A 1 382 ? 395.848 97.534 386.808 1.00 93.82 368 ALA B CA 1
ATOM 2673 C C . ALA A 1 382 ? 395.760 98.640 385.756 1.00 88.64 368 ALA B C 1
ATOM 2674 O O . ALA A 1 382 ? 394.666 99.065 385.391 1.00 91.81 368 ALA B O 1
ATOM 2676 N N . ASP A 1 383 ? 396.910 99.109 385.281 1.00 92.00 369 ASP B N 1
ATOM 2677 C CA . ASP A 1 383 ? 396.943 100.114 384.222 1.00 94.01 369 ASP B CA 1
ATOM 2678 C C . ASP A 1 383 ? 396.276 99.573 382.966 1.00 90.12 369 ASP B C 1
ATOM 2679 O O . ASP A 1 383 ? 395.607 100.304 382.235 1.00 83.50 369 ASP B O 1
ATOM 2684 N N . TYR A 1 384 ? 396.465 98.279 382.733 1.00 93.33 370 TYR B N 1
ATOM 2685 C CA . TYR A 1 384 ? 395.871 97.596 381.593 1.00 93.76 370 TYR B CA 1
ATOM 2686 C C . TYR A 1 384 ? 394.351 97.560 381.724 1.00 96.59 370 TYR B C 1
ATOM 2687 O O . TYR A 1 384 ? 393.629 97.829 380.764 1.00 98.29 370 TYR B O 1
ATOM 2696 N N . LEU A 1 385 ? 393.875 97.220 382.918 1.00 93.43 371 LEU B N 1
ATOM 2697 C CA . LEU A 1 385 ? 392.447 97.217 383.211 1.00 90.44 371 LEU B CA 1
ATOM 2698 C C . LEU A 1 385 ? 391.857 98.609 383.004 1.00 90.29 371 LEU B C 1
ATOM 2699 O O . LEU A 1 385 ? 390.839 98.777 382.333 1.00 85.59 371 LEU B O 1
ATOM 2704 N N . LEU A 1 386 ? 392.525 99.600 383.586 1.00 97.88 372 LEU B N 1
ATOM 2705 C CA . LEU A 1 386 ? 392.082 100.991 383.571 1.00 93.57 372 LEU B CA 1
ATOM 2706 C C . LEU A 1 386 ? 391.916 101.572 382.166 1.00 91.60 372 LEU B C 1
ATOM 2707 O O . LEU A 1 386 ? 390.893 102.183 381.857 1.00 91.12 372 LEU B O 1
ATOM 2712 N N . SER A 1 387 ? 392.926 101.387 381.321 1.00 89.60 373 SER B N 1
ATOM 2713 C CA . SER A 1 387 ? 392.918 101.964 379.978 1.00 91.03 373 SER B CA 1
ATOM 2714 C C . SER A 1 387 ? 391.786 101.428 379.107 1.00 89.94 373 SER B C 1
ATOM 2715 O O . SER A 1 387 ? 391.417 102.045 378.107 1.00 89.07 373 SER B O 1
ATOM 2718 N N . TYR A 1 388 ? 391.237 100.280 379.486 1.00 93.65 374 TYR B N 1
ATOM 2719 C CA . TYR A 1 388 ? 390.143 99.682 378.731 1.00 94.77 374 TYR B CA 1
ATOM 2720 C C . TYR A 1 388 ? 388.803 100.311 379.100 1.00 97.33 374 TYR B C 1
ATOM 2721 O O . TYR A 1 388 ? 388.041 100.720 378.224 1.00 99.61 374 TYR B O 1
ATOM 2730 N N . ILE A 1 389 ? 388.520 100.375 380.398 1.00 98.21 375 ILE B N 1
ATOM 2731 C CA . ILE A 1 389 ? 387.279 100.965 380.895 1.00 100.33 375 ILE B CA 1
ATOM 2732 C C . ILE A 1 389 ? 387.052 102.390 380.389 1.00 102.91 375 ILE B C 1
ATOM 2733 O O . ILE A 1 389 ? 385.909 102.826 380.226 1.00 104.53 375 ILE B O 1
ATOM 2738 N N . GLN A 1 390 ? 388.140 103.105 380.122 1.00 99.07 376 GLN B N 1
ATOM 2739 C CA . GLN A 1 390 ? 388.050 104.467 379.608 1.00 102.95 376 GLN B CA 1
ATOM 2740 C C . GLN A 1 390 ? 387.357 104.519 378.248 1.00 109.72 376 GLN B C 1
ATOM 2741 O O . GLN A 1 390 ? 386.617 105.459 377.959 1.00 111.84 376 GLN B O 1
ATOM 2747 N N . SER A 1 391 ? 387.597 103.510 377.415 1.00 102.22 377 SER B N 1
ATOM 2748 C CA . SER A 1 391 ? 387.053 103.499 376.060 1.00 107.64 377 SER B CA 1
ATOM 2749 C C . SER A 1 391 ? 385.579 103.095 376.039 1.00 107.99 377 SER B C 1
ATOM 2750 O O . SER A 1 391 ? 385.186 102.177 375.318 1.00 102.52 377 SER B O 1
ATOM 2753 N N . ILE A 1 392 ? 384.770 103.792 376.832 1.00 110.79 378 ILE B N 1
ATOM 2754 C CA . ILE A 1 392 ? 383.340 103.513 376.934 1.00 114.06 378 ILE B CA 1
ATOM 2755 C C . ILE A 1 392 ? 382.561 104.795 377.221 1.00 117.33 378 ILE B C 1
ATOM 2756 O O . ILE A 1 392 ? 382.787 105.443 378.243 1.00 118.94 378 ILE B O 1
ATOM 2761 N N . PRO A 1 393 ? 381.638 105.165 376.319 1.00 120.08 379 PRO B N 1
ATOM 2762 C CA . PRO A 1 393 ? 380.810 106.364 376.501 1.00 123.84 379 PRO B CA 1
ATOM 2763 C C . PRO A 1 393 ? 379.884 106.257 377.709 1.00 124.24 379 PRO B C 1
ATOM 2764 O O . PRO A 1 393 ? 379.369 107.283 378.156 1.00 116.66 379 PRO B O 1
ATOM 2768 N N . GLY A 1 407 ? 376.726 99.841 366.865 1.00 85.58 393 GLY B N 1
ATOM 2769 C CA . GLY A 1 407 ? 376.953 101.010 367.694 1.00 104.85 393 GLY B CA 1
ATOM 2770 C C . GLY A 1 407 ? 376.911 100.686 369.175 1.00 107.96 393 GLY B C 1
ATOM 2771 O O . GLY A 1 407 ? 377.790 101.098 369.933 1.00 100.79 393 GLY B O 1
ATOM 2772 N N . ASN A 1 408 ? 375.887 99.945 369.587 1.00 111.32 394 ASN B N 1
ATOM 2773 C CA . ASN A 1 408 ? 375.733 99.561 370.986 1.00 110.28 394 ASN B CA 1
ATOM 2774 C C . ASN A 1 408 ? 376.694 98.434 371.336 1.00 111.80 394 ASN B C 1
ATOM 2775 O O . ASN A 1 408 ? 376.386 97.259 371.139 1.00 109.14 394 ASN B O 1
ATOM 2780 N N . LEU A 1 409 ? 377.860 98.797 371.856 1.00 106.34 395 LEU B N 1
ATOM 2781 C CA . LEU A 1 409 ? 378.860 97.804 372.223 1.00 97.75 395 LEU B CA 1
ATOM 2782 C C . LEU A 1 409 ? 378.703 97.258 373.640 1.00 104.13 395 LEU B C 1
ATOM 2783 O O . LEU A 1 409 ? 379.507 97.544 374.529 1.00 101.09 395 LEU B O 1
ATOM 2788 N N . MET A 1 410 ? 377.645 96.475 373.831 1.00 107.97 396 MET B N 1
ATOM 2789 C CA . MET A 1 410 ? 377.486 95.628 375.007 1.00 103.02 396 MET B CA 1
ATOM 2790 C C . MET A 1 410 ? 378.736 94.771 375.137 1.00 98.60 396 MET B C 1
ATOM 2791 O O . MET A 1 410 ? 379.205 94.477 376.236 1.00 94.44 396 MET B O 1
ATOM 2796 N N . THR A 1 411 ? 379.257 94.376 373.980 1.00 99.54 397 THR B N 1
ATOM 2797 C CA . THR A 1 411 ? 380.441 93.537 373.862 1.00 95.35 397 THR B CA 1
ATOM 2798 C C . THR A 1 411 ? 381.629 94.090 374.645 1.00 97.18 397 THR B C 1
ATOM 2799 O O . THR A 1 411 ? 382.474 93.326 375.110 1.00 95.57 397 THR B O 1
ATOM 2803 N N . LYS A 1 412 ? 381.701 95.410 374.788 1.00 102.05 398 LYS B N 1
ATOM 2804 C CA . LYS A 1 412 ? 382.811 96.021 375.512 1.00 100.37 398 LYS B CA 1
ATOM 2805 C C . LYS A 1 412 ? 382.595 95.944 377.021 1.00 93.99 398 LYS B C 1
ATOM 2806 O O . LYS A 1 412 ? 383.556 95.936 377.791 1.00 86.36 398 LYS B O 1
ATOM 2812 N N . GLU A 1 413 ? 381.336 95.881 377.443 1.00 91.47 399 GLU B N 1
ATOM 2813 C CA . GLU A 1 413 ? 381.030 95.662 378.852 1.00 93.14 399 GLU B CA 1
ATOM 2814 C C . GLU A 1 413 ? 381.348 94.222 379.253 1.00 93.12 399 GLU B C 1
ATOM 2815 O O . GLU A 1 413 ? 381.906 93.977 380.323 1.00 90.62 399 GLU B O 1
ATOM 2821 N N . PHE A 1 414 ? 380.989 93.276 378.388 1.00 90.97 400 PHE B N 1
ATOM 2822 C CA . PHE A 1 414 ? 381.258 91.861 378.630 1.00 84.92 400 PHE B CA 1
ATOM 2823 C C . PHE A 1 414 ? 382.754 91.575 378.747 1.00 85.97 400 PHE B C 1
ATOM 2824 O O . PHE A 1 414 ? 383.215 91.018 379.744 1.00 82.41 400 PHE B O 1
ATOM 2832 N N . ILE A 1 415 ? 383.501 91.952 377.714 1.00 87.50 401 ILE B N 1
ATOM 2833 C CA . ILE A 1 415 ? 384.953 91.814 377.716 1.00 84.00 401 ILE B CA 1
ATOM 2834 C C . ILE A 1 415 ? 385.569 92.505 378.928 1.00 82.65 401 ILE B C 1
ATOM 2835 O O . ILE A 1 415 ? 386.569 92.042 379.477 1.00 79.36 401 ILE B O 1
ATOM 2840 N N . GLY A 1 416 ? 384.959 93.612 379.341 1.00 84.33 402 GLY B N 1
ATOM 2841 C CA . GLY A 1 416 ? 385.413 94.350 380.505 1.00 84.81 402 GLY B CA 1
ATOM 2842 C C . GLY A 1 416 ? 385.331 93.513 381.767 1.00 87.84 402 GLY B C 1
ATOM 2843 O O . GLY A 1 416 ? 386.262 93.498 382.575 1.00 86.58 402 GLY B O 1
ATOM 2844 N N . GLN A 1 417 ? 384.212 92.814 381.931 1.00 89.11 403 GLN B N 1
ATOM 2845 C CA . GLN A 1 417 ? 384.011 91.926 383.070 1.00 80.95 403 GLN B CA 1
ATOM 2846 C C . GLN A 1 417 ? 385.077 90.842 383.118 1.00 77.32 403 GLN B C 1
ATOM 2847 O O . GLN A 1 417 ? 385.615 90.531 384.180 1.00 80.51 403 GLN B O 1
ATOM 2853 N N . GLN A 1 418 ? 385.374 90.269 381.957 1.00 74.57 404 GLN B N 1
ATOM 2854 C CA . GLN A 1 418 ? 386.325 89.171 381.862 1.00 73.86 404 GLN B CA 1
ATOM 2855 C C . GLN A 1 418 ? 387.712 89.583 382.337 1.00 75.12 404 GLN B C 1
ATOM 2856 O O . GLN A 1 418 ? 388.410 88.804 382.981 1.00 79.32 404 GLN B O 1
ATOM 2862 N N . LEU A 1 419 ? 388.102 90.813 382.024 1.00 81.46 405 LEU B N 1
ATOM 2863 C CA . LEU A 1 419 ? 389.396 91.329 382.451 1.00 83.16 405 LEU B CA 1
ATOM 2864 C C . LEU A 1 419 ? 389.364 91.754 383.915 1.00 79.75 405 LEU B C 1
ATOM 2865 O O . LEU A 1 419 ? 390.340 91.577 384.644 1.00 79.62 405 LEU B O 1
ATOM 2870 N N . ILE A 1 420 ? 388.235 92.311 384.340 1.00 75.92 406 ILE B N 1
ATOM 2871 C CA . ILE A 1 420 ? 388.022 92.633 385.745 1.00 71.63 406 ILE B CA 1
ATOM 2872 C C . ILE A 1 420 ? 388.040 91.357 386.585 1.00 75.68 406 ILE B C 1
ATOM 2873 O O . ILE A 1 420 ? 388.435 91.373 387.750 1.00 72.97 406 ILE B O 1
ATOM 2878 N N . LEU A 1 421 ? 387.606 90.254 385.982 1.00 83.43 407 LEU B N 1
ATOM 2879 C CA . LEU A 1 421 ? 387.506 88.977 386.683 1.00 85.58 407 LEU B CA 1
ATOM 2880 C C . LEU A 1 421 ? 388.844 88.241 386.731 1.00 83.25 407 LEU B C 1
ATOM 2881 O O . LEU A 1 421 ? 389.048 87.364 387.571 1.00 84.59 407 LEU B O 1
ATOM 2886 N N . ILE A 1 422 ? 389.753 88.601 385.830 1.00 81.40 408 ILE B N 1
ATOM 2887 C CA . ILE A 1 422 ? 391.079 87.993 385.798 1.00 83.88 408 ILE B CA 1
ATOM 2888 C C . ILE A 1 422 ? 391.888 88.439 387.014 1.00 76.37 408 ILE B C 1
ATOM 2889 O O . ILE A 1 422 ? 392.885 87.813 387.378 1.00 72.43 408 ILE B O 1
ATOM 2894 N N . ILE A 1 423 ? 391.434 89.521 387.641 1.00 76.20 409 ILE B N 1
ATOM 2895 C CA . ILE A 1 423 ? 392.117 90.115 388.787 1.00 80.98 409 ILE B CA 1
ATOM 2896 C C . ILE A 1 423 ? 392.400 89.116 389.908 1.00 80.57 409 ILE B C 1
ATOM 2897 O O . ILE A 1 423 ? 393.441 89.190 390.562 1.00 80.31 409 ILE B O 1
ATOM 2902 N N . LYS A 1 424 ? 391.484 88.177 390.126 1.00 78.50 410 LYS B N 1
ATOM 2903 C CA . LYS A 1 424 ? 391.679 87.182 391.174 1.00 77.67 410 LYS B CA 1
ATOM 2904 C C . LYS A 1 424 ? 392.498 85.999 390.669 1.00 77.15 410 LYS B C 1
ATOM 2905 O O . LYS A 1 424 ? 392.218 84.846 390.992 1.00 84.25 410 LYS B O 1
ATOM 2911 N N . SER A 1 425 ? 393.517 86.303 389.873 1.00 76.41 411 SER B N 1
ATOM 2912 C CA . SER A 1 425 ? 394.503 85.316 389.455 1.00 84.67 411 SER B CA 1
ATOM 2913 C C . SER A 1 425 ? 395.880 85.966 389.417 1.00 90.88 411 SER B C 1
ATOM 2914 O O . SER A 1 425 ? 396.735 85.585 388.619 1.00 93.12 411 SER B O 1
ATOM 2917 N N . LEU A 1 426 ? 396.093 86.939 390.296 1.00 83.32 412 LEU B N 1
ATOM 2918 C CA . LEU A 1 426 ? 397.293 87.760 390.238 1.00 89.32 412 LEU B CA 1
ATOM 2919 C C . LEU A 1 426 ? 398.232 87.443 391.394 1.00 103.52 412 LEU B C 1
ATOM 2920 O O . LEU A 1 426 ? 399.110 86.590 391.260 1.00 106.20 412 LEU B O 1
ATOM 2925 N N . ASP A 1 427 ? 398.034 88.135 392.516 1.00 112.83 413 ASP B N 1
ATOM 2926 C CA . ASP A 1 427 ? 398.876 88.011 393.708 1.00 109.84 413 ASP B CA 1
ATOM 2927 C C . ASP A 1 427 ? 398.644 89.184 394.662 1.00 101.85 413 ASP B C 1
ATOM 2928 O O . ASP A 1 427 ? 398.012 90.179 394.304 1.00 90.18 413 ASP B O 1
ATOM 2933 N N . GLU A 1 430 ? 404.876 91.531 397.558 1.00 121.27 416 GLU B N 1
ATOM 2934 C CA . GLU A 1 430 ? 403.710 91.800 396.727 1.00 114.62 416 GLU B CA 1
ATOM 2935 C C . GLU A 1 430 ? 402.786 92.827 397.372 1.00 113.68 416 GLU B C 1
ATOM 2936 O O . GLU A 1 430 ? 401.745 93.172 396.813 1.00 114.69 416 GLU B O 1
ATOM 2942 N N . GLU A 1 431 ? 403.172 93.317 398.547 1.00 112.90 417 GLU B N 1
ATOM 2943 C CA . GLU A 1 431 ? 402.338 94.261 399.285 1.00 115.76 417 GLU B CA 1
ATOM 2944 C C . GLU A 1 431 ? 402.216 95.603 398.572 1.00 112.69 417 GLU B C 1
ATOM 2945 O O . GLU A 1 431 ? 401.178 96.261 398.650 1.00 116.53 417 GLU B O 1
ATOM 2951 N N . GLY A 1 432 ? 403.278 96.010 397.884 1.00 104.69 418 GLY B N 1
ATOM 2952 C CA . GLY A 1 432 ? 403.227 97.195 397.049 1.00 107.27 418 GLY B CA 1
ATOM 2953 C C . GLY A 1 432 ? 402.177 97.077 395.963 1.00 111.64 418 GLY B C 1
ATOM 2954 O O . GLY A 1 432 ? 401.448 98.029 395.676 1.00 114.72 418 GLY B O 1
ATOM 2955 N N . GLY A 1 433 ? 402.101 95.893 395.360 1.00 113.67 419 GLY B N 1
ATOM 2956 C CA . GLY A 1 433 ? 401.198 95.646 394.251 1.00 111.57 419 GLY B CA 1
ATOM 2957 C C . GLY A 1 433 ? 399.733 95.713 394.631 1.00 103.71 419 GLY B C 1
ATOM 2958 O O . GLY A 1 433 ? 398.899 96.162 393.844 1.00 93.46 419 GLY B O 1
ATOM 2959 N N . ARG A 1 434 ? 399.422 95.265 395.844 1.00 104.49 420 ARG B N 1
ATOM 2960 C CA . ARG A 1 434 ? 398.059 95.332 396.357 1.00 102.71 420 ARG B CA 1
ATOM 2961 C C . ARG A 1 434 ? 397.557 96.769 396.343 1.00 107.58 420 ARG B C 1
ATOM 2962 O O . ARG A 1 434 ? 396.449 97.046 395.887 1.00 103.85 420 ARG B O 1
ATOM 2970 N N . LYS A 1 435 ? 398.395 97.678 396.833 1.00 106.55 421 LYS B N 1
ATOM 2971 C CA . LYS A 1 435 ? 398.024 99.081 396.978 1.00 104.17 421 LYS B CA 1
ATOM 2972 C C . LYS A 1 435 ? 397.790 99.739 395.628 1.00 101.77 421 LYS B C 1
ATOM 2973 O O . LYS A 1 435 ? 396.988 100.667 395.506 1.00 102.38 421 LYS B O 1
ATOM 2979 N N . LYS A 1 436 ? 398.495 99.252 394.613 1.00 95.51 422 LYS B N 1
ATOM 2980 C CA . LYS A 1 436 ? 398.425 99.849 393.286 1.00 102.81 422 LYS B CA 1
ATOM 2981 C C . LYS A 1 436 ? 397.338 99.187 392.447 1.00 99.82 422 LYS B C 1
ATOM 2982 O O . LYS A 1 436 ? 396.922 99.722 391.419 1.00 90.54 422 LYS B O 1
ATOM 2988 N N . LEU A 1 437 ? 396.878 98.023 392.896 1.00 102.33 423 LEU B N 1
ATOM 2989 C CA . LEU A 1 437 ? 395.679 97.420 392.332 1.00 99.58 423 LEU B CA 1
ATOM 2990 C C . LEU A 1 437 ? 394.481 98.111 392.964 1.00 97.09 423 LEU B C 1
ATOM 2991 O O . LEU A 1 437 ? 393.552 98.528 392.273 1.00 96.43 423 LEU B O 1
ATOM 2996 N N . LEU A 1 438 ? 394.518 98.234 394.288 1.00 97.55 424 LEU B N 1
ATOM 2997 C CA . LEU A 1 438 ? 393.516 98.994 395.025 1.00 93.19 424 LEU B CA 1
ATOM 2998 C C . LEU A 1 438 ? 393.447 100.431 394.523 1.00 92.29 424 LEU B C 1
ATOM 2999 O O . LEU A 1 438 ? 392.402 101.072 394.592 1.00 96.23 424 LEU B O 1
ATOM 3004 N N . ALA A 1 439 ? 394.568 100.929 394.012 1.00 89.37 425 ALA B N 1
ATOM 3005 C CA . ALA A 1 439 ? 394.628 102.286 393.485 1.00 93.55 425 ALA B CA 1
ATOM 3006 C C . ALA A 1 439 ? 393.813 102.445 392.206 1.00 98.95 425 ALA B C 1
ATOM 3007 O O . ALA A 1 439 ? 392.942 103.311 392.121 1.00 99.22 425 ALA B O 1
ATOM 3009 N N . VAL A 1 440 ? 394.097 101.607 391.214 1.00 99.51 426 VAL B N 1
ATOM 3010 C CA . VAL A 1 440 ? 393.396 101.684 389.938 1.00 98.73 426 VAL B CA 1
ATOM 3011 C C . VAL A 1 440 ? 391.933 101.299 390.101 1.00 96.51 426 VAL B C 1
ATOM 3012 O O . VAL A 1 440 ? 391.052 101.914 389.503 1.00 94.03 426 VAL B O 1
ATOM 3016 N N . LEU A 1 441 ? 391.681 100.284 390.922 1.00 96.44 427 LEU B N 1
ATOM 3017 C CA . LEU A 1 441 ? 390.320 99.835 391.182 1.00 94.34 427 LEU B CA 1
ATOM 3018 C C . LEU A 1 441 ? 389.490 100.981 391.745 1.00 92.51 427 LEU B C 1
ATOM 3019 O O . LEU A 1 441 ? 388.376 101.232 391.288 1.00 92.03 427 LEU B O 1
ATOM 3024 N N . GLN A 1 442 ? 390.041 101.670 392.740 1.00 92.62 428 GLN B N 1
ATOM 3025 C CA . GLN A 1 442 ? 389.405 102.858 393.296 1.00 93.10 428 GLN B CA 1
ATOM 3026 C C . GLN A 1 442 ? 389.182 103.923 392.226 1.00 90.28 428 GLN B C 1
ATOM 3027 O O . GLN A 1 442 ? 388.096 104.496 392.128 1.00 87.62 428 GLN B O 1
ATOM 3033 N N . GLU A 1 443 ? 390.216 104.189 391.432 1.00 88.83 429 GLU B N 1
ATOM 3034 C CA . GLU A 1 443 ? 390.124 105.175 390.358 1.00 94.61 429 GLU B CA 1
ATOM 3035 C C . GLU A 1 443 ? 388.976 104.853 389.410 1.00 90.71 429 GLU B C 1
ATOM 3036 O O . GLU A 1 443 ? 388.184 105.728 389.064 1.00 86.08 429 GLU B O 1
ATOM 3042 N N . ILE A 1 444 ? 388.892 103.593 388.997 1.00 95.19 430 ILE B N 1
ATOM 3043 C CA . ILE A 1 444 ? 387.848 103.159 388.078 1.00 89.32 430 ILE B CA 1
ATOM 3044 C C . ILE A 1 444 ? 386.479 103.363 388.719 1.00 91.08 430 ILE B C 1
ATOM 3045 O O . ILE A 1 444 ? 385.558 103.864 388.083 1.00 94.28 430 ILE B O 1
ATOM 3050 N N . LEU A 1 445 ? 386.352 102.994 389.988 1.00 87.92 431 LEU B N 1
ATOM 3051 C CA . LEU A 1 445 ? 385.065 103.092 390.662 1.00 88.56 431 LEU B CA 1
ATOM 3052 C C . LEU A 1 445 ? 384.639 104.552 390.798 1.00 89.25 431 LEU B C 1
ATOM 3053 O O . LEU A 1 445 ? 383.451 104.872 390.720 1.00 88.04 431 LEU B O 1
ATOM 3058 N N . ILE A 1 446 ? 385.615 105.433 390.995 1.00 93.21 432 ILE B N 1
ATOM 3059 C CA . ILE A 1 446 ? 385.348 106.860 391.143 1.00 90.48 432 ILE B CA 1
ATOM 3060 C C . ILE A 1 446 ? 384.926 107.479 389.814 1.00 88.87 432 ILE B C 1
ATOM 3061 O O . ILE A 1 446 ? 384.016 108.307 389.763 1.00 90.02 432 ILE B O 1
ATOM 3066 N N . LEU A 1 447 ? 385.603 107.072 388.743 1.00 86.70 433 LEU B N 1
ATOM 3067 C CA . LEU A 1 447 ? 385.329 107.580 387.403 1.00 85.82 433 LEU B CA 1
ATOM 3068 C C . LEU A 1 447 ? 383.875 107.399 386.995 1.00 90.75 433 LEU B C 1
ATOM 3069 O O . LEU A 1 447 ? 383.324 106.305 387.108 1.00 95.34 433 LEU B O 1
ATOM 3074 N N . PRO A 1 448 ? 383.245 108.482 386.521 1.00 93.79 434 PRO B N 1
ATOM 3075 C CA . PRO A 1 448 ? 381.885 108.379 385.989 1.00 102.81 434 PRO B CA 1
ATOM 3076 C C . PRO A 1 448 ? 381.912 107.760 384.594 1.00 106.31 434 PRO B C 1
ATOM 3077 O O . PRO A 1 448 ? 382.970 107.298 384.160 1.00 103.16 434 PRO B O 1
ATOM 3081 N N . THR A 1 449 ? 380.769 107.740 383.915 1.00 108.00 435 THR B N 1
ATOM 3082 C CA . THR A 1 449 ? 380.674 107.229 382.549 1.00 114.99 435 THR B CA 1
ATOM 3083 C C . THR A 1 449 ? 380.846 105.708 382.487 1.00 115.21 435 THR B C 1
ATOM 3084 O O . THR A 1 449 ? 380.450 105.069 381.507 1.00 118.35 435 THR B O 1
ATOM 3088 N N . ILE A 1 450 ? 381.422 105.129 383.537 1.00 107.04 436 ILE B N 1
ATOM 3089 C CA . ILE A 1 450 ? 381.579 103.684 383.628 1.00 104.66 436 ILE B CA 1
ATOM 3090 C C . ILE A 1 450 ? 380.212 103.061 383.852 1.00 108.41 436 ILE B C 1
ATOM 3091 O O . ILE A 1 450 ? 379.404 103.580 384.624 1.00 105.62 436 ILE B O 1
ATOM 3096 N N . PRO A 1 451 ? 379.946 101.928 383.191 1.00 105.61 437 PRO B N 1
ATOM 3097 C CA . PRO A 1 451 ? 378.635 101.296 383.376 1.00 101.76 437 PRO B CA 1
ATOM 3098 C C . PRO A 1 451 ? 378.526 100.530 384.693 1.00 98.81 437 PRO B C 1
ATOM 3099 O O . PRO A 1 451 ? 379.504 99.957 385.173 1.00 96.22 437 PRO B O 1
ATOM 3103 N N . ILE A 1 452 ? 377.329 100.540 385.270 1.00 94.49 438 ILE B N 1
ATOM 3104 C CA . ILE A 1 452 ? 377.098 99.993 386.598 1.00 89.32 438 ILE B CA 1
ATOM 3105 C C . ILE A 1 452 ? 377.296 98.480 386.608 1.00 93.64 438 ILE B C 1
ATOM 3106 O O . ILE A 1 452 ? 377.589 97.886 387.650 1.00 91.07 438 ILE B O 1
ATOM 3111 N N . SER A 1 453 ? 377.130 97.863 385.441 1.00 95.52 439 SER B N 1
ATOM 3112 C CA . SER A 1 453 ? 377.333 96.428 385.270 1.00 93.14 439 SER B CA 1
ATOM 3113 C C . SER A 1 453 ? 378.700 95.979 385.783 1.00 95.84 439 SER B C 1
ATOM 3114 O O . SER A 1 453 ? 378.846 94.865 386.286 1.00 100.47 439 SER B O 1
ATOM 3117 N N . LEU A 1 454 ? 379.694 96.853 385.655 1.00 90.04 440 LEU B N 1
ATOM 3118 C CA . LEU A 1 454 ? 381.064 96.527 386.037 1.00 81.80 440 LEU B CA 1
ATOM 3119 C C . LEU A 1 454 ? 381.352 96.900 387.489 1.00 81.34 440 LEU B C 1
ATOM 3120 O O . LEU A 1 454 ? 382.314 96.412 388.083 1.00 82.91 440 LEU B O 1
ATOM 3125 N N . VAL A 1 455 ? 380.522 97.779 388.044 1.00 79.24 441 VAL B N 1
ATOM 3126 C CA . VAL A 1 455 ? 380.688 98.251 389.417 1.00 81.93 441 VAL B CA 1
ATOM 3127 C C . VAL A 1 455 ? 380.801 97.092 390.404 1.00 83.51 441 VAL B C 1
ATOM 3128 O O . VAL A 1 455 ? 381.822 96.932 391.074 1.00 83.87 441 VAL B O 1
ATOM 3132 N N . SER A 1 456 ? 379.738 96.295 390.486 1.00 86.47 442 SER B N 1
ATOM 3133 C CA . SER A 1 456 ? 379.681 95.136 391.375 1.00 83.78 442 SER B CA 1
ATOM 3134 C C . SER A 1 456 ? 380.893 94.209 391.245 1.00 85.12 442 SER B C 1
ATOM 3135 O O . SER A 1 456 ? 381.410 93.712 392.246 1.00 84.26 442 SER B O 1
ATOM 3138 N N . PHE A 1 457 ? 381.343 93.984 390.015 1.00 83.77 443 PHE B N 1
ATOM 3139 C CA . PHE A 1 457 ? 382.466 93.083 389.766 1.00 83.27 443 PHE B CA 1
ATOM 3140 C C . PHE A 1 457 ? 383.783 93.695 390.226 1.00 83.14 443 PHE B C 1
ATOM 3141 O O . PHE A 1 457 ? 384.652 92.996 390.746 1.00 84.13 443 PHE B O 1
ATOM 3149 N N . LEU A 1 458 ? 383.923 95.001 390.029 1.00 84.05 444 LEU B N 1
ATOM 3150 C CA . LEU A 1 458 ? 385.118 95.719 390.455 1.00 82.76 444 LEU B CA 1
ATOM 3151 C C . LEU A 1 458 ? 385.183 95.805 391.973 1.00 83.61 444 LEU B C 1
ATOM 3152 O O . LEU A 1 458 ? 386.236 95.583 392.572 1.00 87.20 444 LEU B O 1
ATOM 3157 N N . VAL A 1 459 ? 384.051 96.132 392.589 1.00 81.95 445 VAL B N 1
ATOM 3158 C CA . VAL A 1 459 ? 383.972 96.237 394.039 1.00 77.14 445 VAL B CA 1
ATOM 3159 C C . VAL A 1 459 ? 384.344 94.915 394.700 1.00 83.35 445 VAL B C 1
ATOM 3160 O O . VAL A 1 459 ? 385.085 94.890 395.681 1.00 82.37 445 VAL B O 1
ATOM 3164 N N . GLU A 1 460 ? 383.829 93.818 394.153 1.00 90.53 446 GLU B N 1
ATOM 3165 C CA . GLU A 1 460 ? 384.125 92.488 394.677 1.00 93.63 446 GLU B CA 1
ATOM 3166 C C . GLU A 1 460 ? 385.615 92.158 394.581 1.00 95.28 446 GLU B C 1
ATOM 3167 O O . GLU A 1 460 ? 386.205 91.641 395.531 1.00 94.55 446 GLU B O 1
ATOM 3173 N N . ARG A 1 461 ? 386.216 92.452 393.431 1.00 93.18 447 ARG B N 1
ATOM 3174 C CA . ARG A 1 461 ? 387.650 92.247 393.247 1.00 89.46 447 ARG B CA 1
ATOM 3175 C C . ARG A 1 461 ? 388.446 93.095 394.227 1.00 93.77 447 ARG B C 1
ATOM 3176 O O . ARG A 1 461 ? 389.482 92.671 394.739 1.00 96.82 447 ARG B O 1
ATOM 3184 N N . LEU A 1 462 ? 387.947 94.299 394.481 1.00 89.85 448 LEU B N 1
ATOM 3185 C CA . LEU A 1 462 ? 388.618 95.248 395.359 1.00 92.94 448 LEU B CA 1
ATOM 3186 C C . LEU A 1 462 ? 388.534 94.814 396.823 1.00 98.95 448 LEU B C 1
ATOM 3187 O O . LEU A 1 462 ? 389.530 94.830 397.547 1.00 101.35 448 LEU B O 1
ATOM 3192 N N . LEU A 1 463 ? 387.337 94.421 397.246 1.00 100.15 449 LEU B N 1
ATOM 3193 C CA . LEU A 1 463 ? 387.082 94.025 398.628 1.00 96.99 449 LEU B CA 1
ATOM 3194 C C . LEU A 1 463 ? 387.761 92.711 399.011 1.00 103.69 449 LEU B C 1
ATOM 3195 O O . LEU A 1 463 ? 388.056 92.474 400.183 1.00 114.53 449 LEU B O 1
ATOM 3200 N N . HIS A 1 464 ? 387.998 91.859 398.020 1.00 99.20 450 HIS B N 1
ATOM 3201 C CA . HIS A 1 464 ? 388.646 90.569 398.237 1.00 103.59 450 HIS B CA 1
ATOM 3202 C C . HIS A 1 464 ? 390.033 90.730 398.857 1.00 109.32 450 HIS B C 1
ATOM 3203 O O . HIS A 1 464 ? 390.418 89.987 399.760 1.00 108.61 450 HIS B O 1
ATOM 3210 N N . ILE A 1 465 ? 390.773 91.710 398.351 1.00 111.76 451 ILE B N 1
ATOM 3211 C CA . ILE A 1 465 ? 392.167 91.948 398.720 1.00 109.40 451 ILE B CA 1
ATOM 3212 C C . ILE A 1 465 ? 392.424 92.575 400.097 1.00 114.08 451 ILE B C 1
ATOM 3213 O O . ILE A 1 465 ? 393.403 92.231 400.759 1.00 115.95 451 ILE B O 1
ATOM 3218 N N . ILE A 1 466 ? 391.551 93.484 400.524 1.00 111.53 452 ILE B N 1
ATOM 3219 C CA . ILE A 1 466 ? 391.805 94.302 401.715 1.00 112.86 452 ILE B CA 1
ATOM 3220 C C . ILE A 1 466 ? 392.015 93.531 403.023 1.00 116.20 452 ILE B C 1
ATOM 3221 O O . ILE A 1 466 ? 392.795 93.970 403.871 1.00 117.70 452 ILE B O 1
ATOM 3226 N N . ILE A 1 467 ? 391.323 92.407 403.198 1.00 116.30 453 ILE B N 1
ATOM 3227 C CA . ILE A 1 467 ? 391.512 91.574 404.390 1.00 120.57 453 ILE B CA 1
ATOM 3228 C C . ILE A 1 467 ? 390.852 92.135 405.661 1.00 118.03 453 ILE B C 1
ATOM 3229 O O . ILE A 1 467 ? 390.477 91.368 406.548 1.00 117.91 453 ILE B O 1
ATOM 3234 N N . ASP A 1 468 ? 390.711 93.456 405.763 1.00 115.64 454 ASP B N 1
ATOM 3235 C CA . ASP A 1 468 ? 390.192 94.052 406.994 1.00 114.51 454 ASP B CA 1
ATOM 3236 C C . ASP A 1 468 ? 388.832 94.705 406.770 1.00 112.37 454 ASP B C 1
ATOM 3237 O O . ASP A 1 468 ? 388.671 95.558 405.900 1.00 112.28 454 ASP B O 1
ATOM 3242 N N . ASP A 1 469 ? 387.861 94.304 407.588 1.00 110.46 455 ASP B N 1
ATOM 3243 C CA . ASP A 1 469 ? 386.504 94.842 407.521 1.00 112.10 455 ASP B CA 1
ATOM 3244 C C . ASP A 1 469 ? 386.453 96.358 407.715 1.00 107.83 455 ASP B C 1
ATOM 3245 O O . ASP A 1 469 ? 385.654 97.041 407.075 1.00 102.87 455 ASP B O 1
ATOM 3250 N N . ASN A 1 470 ? 387.295 96.881 408.601 1.00 112.64 456 ASN B N 1
ATOM 3251 C CA . ASN A 1 470 ? 387.329 98.320 408.842 1.00 114.04 456 ASN B CA 1
ATOM 3252 C C . ASN A 1 470 ? 388.045 99.049 407.711 1.00 109.31 456 ASN B C 1
ATOM 3253 O O . ASN A 1 470 ? 387.660 100.153 407.335 1.00 110.41 456 ASN B O 1
ATOM 3258 N N . LYS A 1 471 ? 389.083 98.423 407.167 1.00 107.27 457 LYS B N 1
ATOM 3259 C CA . LYS A 1 471 ? 389.811 98.997 406.042 1.00 106.96 457 LYS B CA 1
ATOM 3260 C C . LYS A 1 471 ? 388.971 98.955 404.769 1.00 99.81 457 LYS B C 1
ATOM 3261 O O . LYS A 1 471 ? 389.136 99.791 403.881 1.00 92.93 457 LYS B O 1
ATOM 3267 N N . ARG A 1 472 ? 388.075 97.979 404.680 1.00 105.25 458 ARG B N 1
ATOM 3268 C CA . ARG A 1 472 ? 387.168 97.898 403.542 1.00 107.67 458 ARG B CA 1
ATOM 3269 C C . ARG A 1 472 ? 386.138 99.020 403.634 1.00 99.83 458 ARG B C 1
ATOM 3270 O O . ARG A 1 472 ? 385.898 99.733 402.661 1.00 93.71 458 ARG B O 1
ATOM 3278 N N . THR A 1 473 ? 385.536 99.169 404.811 1.00 96.51 459 THR B N 1
ATOM 3279 C CA . THR A 1 473 ? 384.548 100.218 405.047 1.00 89.89 459 THR B CA 1
ATOM 3280 C C . THR A 1 473 ? 385.123 101.615 404.815 1.00 95.65 459 THR B C 1
ATOM 3281 O O . THR A 1 473 ? 384.400 102.533 404.429 1.00 96.74 459 THR B O 1
ATOM 3285 N N . GLN A 1 474 ? 386.422 101.772 405.052 1.00 101.85 460 GLN B N 1
ATOM 3286 C CA . GLN A 1 474 ? 387.084 103.063 404.869 1.00 101.29 460 GLN B CA 1
ATOM 3287 C C . GLN A 1 474 ? 387.400 103.322 403.401 1.00 95.94 460 GLN B C 1
ATOM 3288 O O . GLN A 1 474 ? 387.063 104.380 402.869 1.00 95.58 460 GLN B O 1
ATOM 3294 N N . ILE A 1 475 ? 388.058 102.362 402.755 1.00 96.77 461 ILE B N 1
ATOM 3295 C CA . ILE A 1 475 ? 388.365 102.474 401.334 1.00 94.61 461 ILE B CA 1
ATOM 3296 C C . ILE A 1 475 ? 387.085 102.742 400.549 1.00 94.51 461 ILE B C 1
ATOM 3297 O O . ILE A 1 475 ? 387.082 103.501 399.580 1.00 89.83 461 ILE B O 1
ATOM 3302 N N . VAL A 1 476 ? 385.998 102.117 400.988 1.00 95.62 462 VAL B N 1
ATOM 3303 C CA . VAL A 1 476 ? 384.693 102.315 400.373 1.00 92.55 462 VAL B CA 1
ATOM 3304 C C . VAL A 1 476 ? 384.170 103.725 400.636 1.00 91.25 462 VAL B C 1
ATOM 3305 O O . VAL A 1 476 ? 383.710 104.404 399.719 1.00 90.52 462 VAL B O 1
ATOM 3309 N N . THR A 1 477 ? 384.243 104.155 401.893 1.00 92.37 463 THR B N 1
ATOM 3310 C CA . THR A 1 477 ? 383.759 105.477 402.287 1.00 96.20 463 THR B CA 1
ATOM 3311 C C . THR A 1 477 ? 384.478 106.576 401.513 1.00 97.77 463 THR B C 1
ATOM 3312 O O . THR A 1 477 ? 383.877 107.581 401.134 1.00 98.96 463 THR B O 1
ATOM 3316 N N . GLU A 1 478 ? 385.773 106.377 401.295 1.00 91.27 464 GLU B N 1
ATOM 3317 C CA . GLU A 1 478 ? 386.572 107.291 400.493 1.00 91.75 464 GLU B CA 1
ATOM 3318 C C . GLU A 1 478 ? 385.993 107.425 399.087 1.00 96.36 464 GLU B C 1
ATOM 3319 O O . GLU A 1 478 ? 385.890 108.526 398.545 1.00 95.24 464 GLU B O 1
ATOM 3325 N N . ILE A 1 479 ? 385.620 106.287 398.509 1.00 94.53 465 ILE B N 1
ATOM 3326 C CA . ILE A 1 479 ? 385.139 106.220 397.132 1.00 92.89 465 ILE B CA 1
ATOM 3327 C C . ILE A 1 479 ? 383.754 106.834 396.921 1.00 91.23 465 ILE B C 1
ATOM 3328 O O . ILE A 1 479 ? 383.505 107.485 395.907 1.00 85.06 465 ILE B O 1
ATOM 3333 N N . ILE A 1 480 ? 382.856 106.622 397.877 1.00 95.05 466 ILE B N 1
ATOM 3334 C CA . ILE A 1 480 ? 381.499 107.153 397.783 1.00 98.06 466 ILE B CA 1
ATOM 3335 C C . ILE A 1 480 ? 381.477 108.675 397.887 1.00 99.88 466 ILE B C 1
ATOM 3336 O O . ILE A 1 480 ? 380.792 109.348 397.116 1.00 103.47 466 ILE B O 1
ATOM 3341 N N . SER A 1 481 ? 382.225 109.207 398.849 1.00 103.84 467 SER B N 1
ATOM 3342 C CA . SER A 1 481 ? 382.345 110.650 399.033 1.00 108.01 467 SER B CA 1
ATOM 3343 C C . SER A 1 481 ? 382.850 111.323 397.760 1.00 107.64 467 SER B C 1
ATOM 3344 O O . SER A 1 481 ? 382.466 112.451 397.446 1.00 109.71 467 SER B O 1
ATOM 3347 N N . GLU A 1 482 ? 383.717 110.624 397.036 1.00 104.61 468 GLU B N 1
ATOM 3348 C CA . GLU A 1 482 ? 384.242 111.116 395.769 1.00 105.72 468 GLU B CA 1
ATOM 3349 C C . GLU A 1 482 ? 383.106 111.279 394.760 1.00 107.29 468 GLU B C 1
ATOM 3350 O O . GLU A 1 482 ? 382.974 112.320 394.115 1.00 115.41 468 GLU B O 1
ATOM 3356 N N . ILE A 1 483 ? 382.290 110.237 394.635 1.00 98.99 469 ILE B N 1
ATOM 3357 C CA . ILE A 1 483 ? 381.188 110.206 393.680 1.00 98.87 469 ILE B CA 1
ATOM 3358 C C . ILE A 1 483 ? 380.051 111.150 394.084 1.00 104.75 469 ILE B C 1
ATOM 3359 O O . ILE A 1 483 ? 379.165 111.451 393.283 1.00 111.71 469 ILE B O 1
ATOM 3364 N N . ARG A 1 484 ? 380.085 111.617 395.327 1.00 104.62 470 ARG B N 1
ATOM 3365 C CA . ARG A 1 484 ? 379.015 112.446 395.882 1.00 111.15 470 ARG B CA 1
ATOM 3366 C C . ARG A 1 484 ? 379.338 113.942 395.886 1.00 112.06 470 ARG B C 1
ATOM 3367 O O . ARG A 1 484 ? 378.534 114.757 396.343 1.00 109.95 470 ARG B O 1
ATOM 3375 N N . ALA A 1 485 ? 380.512 114.297 395.376 1.00 113.56 471 ALA B N 1
ATOM 3376 C CA . ALA A 1 485 ? 380.996 115.678 395.415 1.00 117.93 471 ALA B CA 1
ATOM 3377 C C . ALA A 1 485 ? 380.298 116.656 394.458 1.00 124.67 471 ALA B C 1
ATOM 3378 O O . ALA A 1 485 ? 379.740 117.662 394.901 1.00 122.14 471 ALA B O 1
ATOM 3380 N N . PRO A 1 486 ? 380.321 116.362 393.146 1.00 121.57 472 PRO B N 1
ATOM 3381 C CA . PRO A 1 486 ? 379.867 117.294 392.101 1.00 122.71 472 PRO B CA 1
ATOM 3382 C C . PRO A 1 486 ? 378.412 117.766 392.187 1.00 124.52 472 PRO B C 1
ATOM 3383 O O . PRO A 1 486 ? 378.186 118.971 392.304 1.00 123.08 472 PRO B O 1
ATOM 3387 N N . ILE A 1 487 ? 377.448 116.854 392.127 1.00 124.94 473 ILE B N 1
ATOM 3388 C CA . ILE A 1 487 ? 376.047 117.258 392.046 1.00 119.60 473 ILE B CA 1
ATOM 3389 C C . ILE A 1 487 ? 375.214 116.678 393.185 1.00 118.85 473 ILE B C 1
ATOM 3390 O O . ILE A 1 487 ? 374.323 117.345 393.715 1.00 110.98 473 ILE B O 1
ATOM 3395 N N . VAL A 1 492 ? 373.172 110.974 387.980 1.00 84.91 478 VAL B N 1
ATOM 3396 C CA . VAL A 1 492 ? 372.272 111.466 389.015 1.00 93.23 478 VAL B CA 1
ATOM 3397 C C . VAL A 1 492 ? 371.833 110.332 389.937 1.00 97.60 478 VAL B C 1
ATOM 3398 O O . VAL A 1 492 ? 372.447 110.092 390.977 1.00 96.71 478 VAL B O 1
ATOM 3402 N N . ALA A 1 493 ? 370.765 109.640 389.549 1.00 100.23 554 ALA B N 1
ATOM 3403 C CA . ALA A 1 493 ? 370.283 108.486 390.300 1.00 93.03 554 ALA B CA 1
ATOM 3404 C C . ALA A 1 493 ? 371.260 107.321 390.194 1.00 95.89 554 ALA B C 1
ATOM 3405 O O . ALA A 1 493 ? 371.433 106.555 391.141 1.00 97.25 554 ALA B O 1
ATOM 3407 N N . GLU A 1 494 ? 371.896 107.193 389.034 1.00 102.36 555 GLU B N 1
ATOM 3408 C CA . GLU A 1 494 ? 372.857 106.122 388.801 1.00 94.36 555 GLU B CA 1
ATOM 3409 C C . GLU A 1 494 ? 374.157 106.368 389.559 1.00 93.64 555 GLU B C 1
ATOM 3410 O O . GLU A 1 494 ? 374.976 105.462 389.717 1.00 95.27 555 GLU B O 1
ATOM 3416 N N . THR A 1 495 ? 374.345 107.600 390.023 1.00 90.71 556 THR B N 1
ATOM 3417 C CA . THR A 1 495 ? 375.493 107.926 390.857 1.00 93.85 556 THR B CA 1
ATOM 3418 C C . THR A 1 495 ? 375.192 107.455 392.271 1.00 93.44 556 THR B C 1
ATOM 3419 O O . THR A 1 495 ? 376.096 107.125 393.039 1.00 90.10 556 THR B O 1
ATOM 3423 N N . LEU A 1 496 ? 373.904 107.432 392.602 1.00 92.12 557 LEU B N 1
ATOM 3424 C CA . LEU A 1 496 ? 373.432 106.853 393.853 1.00 93.73 557 LEU B CA 1
ATOM 3425 C C . LEU A 1 496 ? 373.473 105.329 393.787 1.00 91.14 557 LEU B C 1
ATOM 3426 O O . LEU A 1 496 ? 373.807 104.663 394.767 1.00 88.42 557 LEU B O 1
ATOM 3431 N N . GLN A 1 497 ? 373.128 104.787 392.623 1.00 87.15 558 GLN B N 1
ATOM 3432 C CA . GLN A 1 497 ? 373.173 103.347 392.394 1.00 85.88 558 GLN B CA 1
ATOM 3433 C C . GLN A 1 497 ? 374.589 102.798 392.545 1.00 83.47 558 GLN B C 1
ATOM 3434 O O . GLN A 1 497 ? 374.805 101.809 393.246 1.00 80.18 558 GLN B O 1
ATOM 3440 N N . LYS A 1 498 ? 375.543 103.437 391.873 1.00 87.75 559 LYS B N 1
ATOM 3441 C CA . LYS A 1 498 ? 376.950 103.058 391.971 1.00 84.98 559 LYS B CA 1
ATOM 3442 C C . LYS A 1 498 ? 377.388 102.962 393.430 1.00 82.57 559 LYS B C 1
ATOM 3443 O O . LYS A 1 498 ? 378.046 102.003 393.830 1.00 77.31 559 LYS B O 1
ATOM 3449 N N . CYS A 1 499 ? 377.014 103.964 394.218 1.00 86.73 560 CYS B N 1
ATOM 3450 C CA . CYS A 1 499 ? 377.369 104.006 395.631 1.00 88.06 560 CYS B CA 1
ATOM 3451 C C . CYS A 1 499 ? 376.754 102.845 396.409 1.00 82.21 560 CYS B C 1
ATOM 3452 O O . CYS A 1 499 ? 377.455 102.132 397.128 1.00 83.39 560 CYS B O 1
ATOM 3455 N N . LEU A 1 500 ? 375.445 102.662 396.264 1.00 83.21 561 LEU B N 1
ATOM 3456 C CA . LEU A 1 500 ? 374.732 101.606 396.978 1.00 81.92 561 LEU B CA 1
ATOM 3457 C C . LEU A 1 500 ? 375.205 100.217 396.560 1.00 79.75 561 LEU B C 1
ATOM 3458 O O . LEU A 1 500 ? 375.204 99.286 397.365 1.00 78.99 561 LEU B O 1
ATOM 3463 N N . ILE A 1 501 ? 375.597 100.080 395.297 1.00 77.63 562 ILE B N 1
ATOM 3464 C CA . ILE A 1 501 ? 376.178 98.832 394.816 1.00 77.20 562 ILE B CA 1
ATOM 3465 C C . ILE A 1 501 ? 377.438 98.496 395.609 1.00 74.25 562 ILE B C 1
ATOM 3466 O O . ILE A 1 501 ? 377.726 97.329 395.871 1.00 74.68 562 ILE B O 1
ATOM 3471 N N . LEU A 1 502 ? 378.185 99.528 395.989 1.00 73.44 563 LEU B N 1
ATOM 3472 C CA . LEU A 1 502 ? 379.376 99.346 396.809 1.00 77.21 563 LEU B CA 1
ATOM 3473 C C . LEU A 1 502 ? 378.994 98.993 398.243 1.00 72.20 563 LEU B C 1
ATOM 3474 O O . LEU A 1 502 ? 379.558 98.074 398.838 1.00 69.19 563 LEU B O 1
ATOM 3479 N N . CYS A 1 503 ? 378.039 99.740 398.789 1.00 76.40 564 CYS B N 1
ATOM 3480 C CA . CYS A 1 503 ? 377.509 99.481 400.124 1.00 79.56 564 CYS B CA 1
ATOM 3481 C C . CYS A 1 503 ? 377.025 98.043 400.278 1.00 80.79 564 CYS B C 1
ATOM 3482 O O . CYS A 1 503 ? 377.355 97.369 401.254 1.00 79.68 564 CYS B O 1
ATOM 3485 N N . TYR A 1 504 ? 376.239 97.583 399.310 1.00 78.81 565 TYR B N 1
ATOM 3486 C CA . TYR A 1 504 ? 375.715 96.221 399.322 1.00 78.22 565 TYR B CA 1
ATOM 3487 C C . TYR A 1 504 ? 376.845 95.201 399.323 1.00 76.83 565 TYR B C 1
ATOM 3488 O O . TYR A 1 504 ? 376.907 94.326 400.187 1.00 82.91 565 TYR B O 1
ATOM 3497 N N . GLU A 1 505 ? 377.736 95.320 398.345 1.00 74.18 566 GLU B N 1
ATOM 3498 C CA . GLU A 1 505 ? 378.821 94.364 398.176 1.00 77.39 566 GLU B CA 1
ATOM 3499 C C . GLU A 1 505 ? 379.781 94.410 399.363 1.00 77.64 566 GLU B C 1
ATOM 3500 O O . GLU A 1 505 ? 380.590 93.502 399.556 1.00 77.27 566 GLU B O 1
ATOM 3506 N N . LEU A 1 506 ? 379.684 95.473 400.154 1.00 77.16 567 LEU B N 1
ATOM 3507 C CA . LEU A 1 506 ? 380.470 95.599 401.375 1.00 72.78 567 LEU B CA 1
ATOM 3508 C C . LEU A 1 506 ? 379.808 94.862 402.532 1.00 73.65 567 LEU B C 1
ATOM 3509 O O . LEU A 1 506 ? 380.473 94.181 403.311 1.00 76.90 567 LEU B O 1
ATOM 3514 N N . LEU A 1 507 ? 378.490 95.003 402.633 1.00 73.56 568 LEU B N 1
ATOM 3515 C CA . LEU A 1 507 ? 377.730 94.424 403.735 1.00 77.03 568 LEU B CA 1
ATOM 3516 C C . LEU A 1 507 ? 377.644 92.903 403.659 1.00 81.58 568 LEU B C 1
ATOM 3517 O O . LEU A 1 507 ? 377.692 92.222 404.684 1.00 85.09 568 LEU B O 1
ATOM 3522 N N . LYS A 1 508 ? 377.515 92.371 402.448 1.00 77.22 569 LYS B N 1
ATOM 3523 C CA . LYS A 1 508 ? 377.328 90.936 402.278 1.00 84.68 569 LYS B CA 1
ATOM 3524 C C . LYS A 1 508 ? 378.602 90.145 402.572 1.00 82.27 569 LYS B C 1
ATOM 3525 O O . LYS A 1 508 ? 378.535 89.027 403.080 1.00 88.58 569 LYS B O 1
ATOM 3531 N N . GLN A 1 509 ? 379.757 90.720 402.252 1.00 83.58 570 GLN B N 1
ATOM 3532 C CA . GLN A 1 509 ? 381.032 90.057 402.517 1.00 91.81 570 GLN B CA 1
ATOM 3533 C C . GLN A 1 509 ? 381.541 90.329 403.933 1.00 91.46 570 GLN B C 1
ATOM 3534 O O . GLN A 1 509 ? 382.541 89.754 404.362 1.00 97.23 570 GLN B O 1
ATOM 3540 N N . MET A 1 510 ? 380.850 91.204 404.656 1.00 84.41 571 MET B N 1
ATOM 3541 C CA . MET A 1 510 ? 381.269 91.577 406.002 1.00 91.03 571 MET B CA 1
ATOM 3542 C C . MET A 1 510 ? 380.853 90.535 407.035 1.00 100.74 571 MET B C 1
ATOM 3543 O O . MET A 1 510 ? 379.702 90.100 407.063 1.00 98.22 571 MET B O 1
ATOM 3548 N N . SER A 1 511 ? 381.801 90.138 407.881 1.00 106.45 572 SER B N 1
ATOM 3549 C CA . SER A 1 511 ? 381.541 89.130 408.903 1.00 100.38 572 SER B CA 1
ATOM 3550 C C . SER A 1 511 ? 380.707 89.735 410.026 1.00 95.32 572 SER B C 1
ATOM 3551 O O . SER A 1 511 ? 380.787 90.933 410.291 1.00 100.39 572 SER B O 1
ATOM 3554 N N . ILE A 1 512 ? 379.912 88.899 410.683 1.00 93.80 573 ILE B N 1
ATOM 3555 C CA . ILE A 1 512 ? 378.965 89.371 411.687 1.00 101.39 573 ILE B CA 1
ATOM 3556 C C . ILE A 1 512 ? 379.635 90.003 412.908 1.00 101.34 573 ILE B C 1
ATOM 3557 O O . ILE A 1 512 ? 379.024 90.824 413.594 1.00 102.11 573 ILE B O 1
ATOM 3562 N N . SER A 1 513 ? 380.884 89.630 413.181 1.00 102.89 574 SER B N 1
ATOM 3563 C CA . SER A 1 513 ? 381.536 90.079 414.410 1.00 99.05 574 SER B CA 1
ATOM 3564 C C . SER A 1 513 ? 381.662 91.599 414.468 1.00 98.66 574 SER B C 1
ATOM 3565 O O . SER A 1 513 ? 381.360 92.215 415.490 1.00 101.92 574 SER B O 1
ATOM 3568 N N . THR A 1 514 ? 382.111 92.193 413.365 1.00 94.01 575 THR B N 1
ATOM 3569 C CA . THR A 1 514 ? 382.422 93.622 413.311 1.00 100.19 575 THR B CA 1
ATOM 3570 C C . THR A 1 514 ? 381.198 94.445 412.918 1.00 97.52 575 THR B C 1
ATOM 3571 O O . THR A 1 514 ? 381.314 95.456 412.225 1.00 104.21 575 THR B O 1
ATOM 3575 N N . GLY A 1 515 ? 380.029 93.987 413.347 1.00 92.15 576 GLY B N 1
ATOM 3576 C CA . GLY A 1 515 ? 378.758 94.618 413.035 1.00 93.68 576 GLY B CA 1
ATOM 3577 C C . GLY A 1 515 ? 378.596 96.112 413.255 1.00 90.42 576 GLY B C 1
ATOM 3578 O O . GLY A 1 515 ? 378.713 96.592 414.380 1.00 97.45 576 GLY B O 1
ATOM 3579 N N . LEU A 1 516 ? 378.338 96.847 412.178 1.00 87.17 577 LEU B N 1
ATOM 3580 C CA . LEU A 1 516 ? 377.972 98.261 412.280 1.00 92.32 577 LEU B CA 1
ATOM 3581 C C . LEU A 1 516 ? 379.030 99.173 412.898 1.00 96.74 577 LEU B C 1
ATOM 3582 O O . LEU A 1 516 ? 378.734 99.923 413.828 1.00 94.43 577 LEU B O 1
ATOM 3587 N N . SER A 1 517 ? 380.263 99.082 412.406 1.00 96.33 578 SER B N 1
ATOM 3588 C CA . SER A 1 517 ? 381.311 100.028 412.782 1.00 94.12 578 SER B CA 1
ATOM 3589 C C . SER A 1 517 ? 380.797 101.459 412.666 1.00 95.44 578 SER B C 1
ATOM 3590 O O . SER A 1 517 ? 380.123 101.798 411.692 1.00 93.21 578 SER B O 1
ATOM 3593 N N . ALA A 1 518 ? 381.101 102.291 413.661 1.00 102.56 579 ALA B N 1
ATOM 3594 C CA . ALA A 1 518 ? 380.568 103.653 413.730 1.00 95.93 579 ALA B CA 1
ATOM 3595 C C . ALA A 1 518 ? 380.782 104.424 412.427 1.00 97.49 579 ALA B C 1
ATOM 3596 O O . ALA A 1 518 ? 380.126 105.437 412.180 1.00 91.55 579 ALA B O 1
ATOM 3598 N N . THR A 1 519 ? 381.705 103.938 411.602 1.00 99.61 580 THR B N 1
ATOM 3599 C CA . THR A 1 519 ? 381.901 104.473 410.261 1.00 94.80 580 THR B CA 1
ATOM 3600 C C . THR A 1 519 ? 380.741 104.064 409.357 1.00 94.76 580 THR B C 1
ATOM 3601 O O . THR A 1 519 ? 380.280 104.848 408.526 1.00 90.50 580 THR B O 1
ATOM 3605 N N . MET A 1 520 ? 380.279 102.828 409.526 1.00 94.32 581 MET B N 1
ATOM 3606 C CA . MET A 1 520 ? 379.149 102.311 408.761 1.00 84.59 581 MET B CA 1
ATOM 3607 C C . MET A 1 520 ? 377.884 103.110 409.041 1.00 93.11 581 MET B C 1
ATOM 3608 O O . MET A 1 520 ? 377.124 103.423 408.123 1.00 96.40 581 MET B O 1
ATOM 3613 N N . ASN A 1 521 ? 377.664 103.435 410.313 1.00 90.77 582 ASN B N 1
ATOM 3614 C CA . ASN A 1 521 ? 376.487 104.196 410.718 1.00 92.58 582 ASN B CA 1
ATOM 3615 C C . ASN A 1 521 ? 376.455 105.556 410.035 1.00 94.99 582 ASN B C 1
ATOM 3616 O O . ASN A 1 521 ? 375.400 106.181 409.914 1.00 93.92 582 ASN B O 1
ATOM 3621 N N . GLY A 1 522 ? 377.623 106.007 409.591 1.00 92.94 583 GLY B N 1
ATOM 3622 C CA . GLY A 1 522 ? 377.721 107.208 408.788 1.00 84.60 583 GLY B CA 1
ATOM 3623 C C . GLY A 1 522 ? 377.068 106.956 407.446 1.00 81.94 583 GLY B C 1
ATOM 3624 O O . GLY A 1 522 ? 376.180 107.695 407.027 1.00 82.93 583 GLY B O 1
ATOM 3625 N N . ILE A 1 523 ? 377.505 105.892 406.780 1.00 87.64 584 ILE B N 1
ATOM 3626 C CA . ILE A 1 523 ? 376.964 105.524 405.478 1.00 91.12 584 ILE B CA 1
ATOM 3627 C C . ILE A 1 523 ? 375.485 105.163 405.578 1.00 90.44 584 ILE B C 1
ATOM 3628 O O . ILE A 1 523 ? 374.701 105.475 404.681 1.00 86.77 584 ILE B O 1
ATOM 3633 N N . ILE A 1 524 ? 375.108 104.500 406.668 1.00 87.34 585 ILE B N 1
ATOM 3634 C CA . ILE A 1 524 ? 373.712 104.144 406.900 1.00 88.07 585 ILE B CA 1
ATOM 3635 C C . ILE A 1 524 ? 372.847 105.396 406.997 1.00 88.58 585 ILE B C 1
ATOM 3636 O O . ILE A 1 524 ? 371.772 105.472 406.399 1.00 86.00 585 ILE B O 1
ATOM 3641 N N . GLU A 1 525 ? 373.328 106.375 407.757 1.00 88.62 586 GLU B N 1
ATOM 3642 C CA . GLU A 1 525 ? 372.623 107.638 407.941 1.00 86.31 586 GLU B CA 1
ATOM 3643 C C . GLU A 1 525 ? 372.740 108.529 406.710 1.00 83.97 586 GLU B C 1
ATOM 3644 O O . GLU A 1 525 ? 371.795 109.227 406.343 1.00 86.96 586 GLU B O 1
ATOM 3650 N N . SER A 1 526 ? 373.908 108.500 406.078 1.00 84.29 587 SER B N 1
ATOM 3651 C CA . SER A 1 526 ? 374.194 109.377 404.948 1.00 85.32 587 SER B CA 1
ATOM 3652 C C . SER A 1 526 ? 373.591 108.894 403.635 1.00 85.25 587 SER B C 1
ATOM 3653 O O . SER A 1 526 ? 372.986 109.670 402.896 1.00 80.99 587 SER B O 1
ATOM 3656 N N . LEU A 1 527 ? 373.763 107.608 403.350 1.00 90.51 588 LEU B N 1
ATOM 3657 C CA . LEU A 1 527 ? 373.400 107.059 402.050 1.00 87.78 588 LEU B CA 1
ATOM 3658 C C . LEU A 1 527 ? 372.232 106.082 402.133 1.00 83.68 588 LEU B C 1
ATOM 3659 O O . LEU A 1 527 ? 371.245 106.215 401.409 1.00 88.97 588 LEU B O 1
ATOM 3664 N N . ILE A 1 528 ? 372.353 105.105 403.025 1.00 81.03 589 ILE B N 1
ATOM 3665 C CA . ILE A 1 528 ? 371.436 103.972 403.057 1.00 79.86 589 ILE B CA 1
ATOM 3666 C C . ILE A 1 528 ? 370.003 104.357 403.423 1.00 79.62 589 ILE B C 1
ATOM 3667 O O . ILE A 1 528 ? 369.061 103.995 402.717 1.00 84.97 589 ILE B O 1
ATOM 3672 N N . LEU A 1 529 ? 369.835 105.090 404.518 1.00 76.87 590 LEU B N 1
ATOM 3673 C CA . LEU A 1 529 ? 368.498 105.459 404.976 1.00 81.81 590 LEU B CA 1
ATOM 3674 C C . LEU A 1 529 ? 367.798 106.422 404.013 1.00 84.97 590 LEU B C 1
ATOM 3675 O O . LEU A 1 529 ? 366.681 106.152 403.571 1.00 81.04 590 LEU B O 1
ATOM 3680 N N . PRO A 1 530 ? 368.450 107.550 403.687 1.00 83.45 591 PRO B N 1
ATOM 3681 C CA . PRO A 1 530 ? 367.910 108.505 402.711 1.00 81.47 591 PRO B CA 1
ATOM 3682 C C . PRO A 1 530 ? 367.609 107.863 401.357 1.00 86.71 591 PRO B C 1
ATOM 3683 O O . PRO A 1 530 ? 366.782 108.375 400.601 1.00 83.89 591 PRO B O 1
ATOM 3687 N N . GLY A 1 531 ? 368.288 106.762 401.054 1.00 83.01 592 GLY B N 1
ATOM 3688 C CA . GLY A 1 531 ? 368.033 106.019 399.834 1.00 82.69 592 GLY B CA 1
ATOM 3689 C C . GLY A 1 531 ? 366.626 105.451 399.771 1.00 86.35 592 GLY B C 1
ATOM 3690 O O . GLY A 1 531 ? 366.025 105.371 398.700 1.00 86.04 592 GLY B O 1
ATOM 3691 N N . ILE A 1 532 ? 366.102 105.053 400.926 1.00 80.97 593 ILE B N 1
ATOM 3692 C CA . ILE A 1 532 ? 364.775 104.448 401.012 1.00 82.74 593 ILE B CA 1
ATOM 3693 C C . ILE A 1 532 ? 363.630 105.366 400.569 1.00 83.69 593 ILE B C 1
ATOM 3694 O O . ILE A 1 532 ? 362.599 104.890 400.095 1.00 85.37 593 ILE B O 1
ATOM 3699 N N . ILE A 1 533 ? 363.798 106.675 400.729 1.00 84.04 594 ILE B N 1
ATOM 3700 C CA . ILE A 1 533 ? 362.743 107.608 400.340 1.00 84.58 594 ILE B CA 1
ATOM 3701 C C . ILE A 1 533 ? 363.020 108.220 398.973 1.00 87.90 594 ILE B C 1
ATOM 3702 O O . ILE A 1 533 ? 362.235 109.034 398.485 1.00 93.29 594 ILE B O 1
ATOM 3707 N N . SER A 1 534 ? 364.144 107.836 398.373 1.00 83.39 595 SER B N 1
ATOM 3708 C CA . SER A 1 534 ? 364.558 108.368 397.076 1.00 83.73 595 SER B CA 1
ATOM 3709 C C . SER A 1 534 ? 363.436 108.292 396.045 1.00 86.52 595 SER B C 1
ATOM 3710 O O . SER A 1 534 ? 362.642 107.352 396.046 1.00 92.29 595 SER B O 1
ATOM 3713 N N . ILE A 1 535 ? 363.377 109.286 395.166 1.00 82.33 596 ILE B N 1
ATOM 3714 C CA . ILE A 1 535 ? 362.345 109.327 394.139 1.00 85.60 596 ILE B CA 1
ATOM 3715 C C . ILE A 1 535 ? 362.602 108.250 393.095 1.00 81.66 596 ILE B C 1
ATOM 3716 O O . ILE A 1 535 ? 361.670 107.712 392.495 1.00 77.55 596 ILE B O 1
ATOM 3721 N N . HIS A 1 536 ? 363.875 107.937 392.884 1.00 82.28 597 HIS B N 1
ATOM 3722 C CA . HIS A 1 536 ? 364.252 106.929 391.907 1.00 88.63 597 HIS B CA 1
ATOM 3723 C C . HIS A 1 536 ? 364.106 105.535 392.508 1.00 85.56 597 HIS B C 1
ATOM 3724 O O . HIS A 1 536 ? 364.616 105.262 393.595 1.00 82.95 597 HIS B O 1
ATOM 3731 N N . PRO A 1 537 ? 363.403 104.646 391.793 1.00 86.52 598 PRO B N 1
ATOM 3732 C CA . PRO A 1 537 ? 363.076 103.295 392.261 1.00 87.43 598 PRO B CA 1
ATOM 3733 C C . PRO A 1 537 ? 364.302 102.392 392.360 1.00 82.78 598 PRO B C 1
ATOM 3734 O O . PRO A 1 537 ? 364.393 101.574 393.276 1.00 80.56 598 PRO B O 1
ATOM 3738 N N . VAL A 1 538 ? 365.229 102.542 391.420 1.00 80.08 599 VAL B N 1
ATOM 3739 C CA . VAL A 1 538 ? 366.457 101.757 391.420 1.00 78.26 599 VAL B CA 1
ATOM 3740 C C . VAL A 1 538 ? 367.259 102.038 392.687 1.00 79.89 599 VAL B C 1
ATOM 3741 O O . VAL A 1 538 ? 367.990 101.178 393.179 1.00 74.12 599 VAL B O 1
ATOM 3745 N N . VAL A 1 539 ? 367.103 103.249 393.213 1.00 81.33 600 VAL B N 1
ATOM 3746 C CA . VAL A 1 539 ? 367.780 103.662 394.436 1.00 75.69 600 VAL B CA 1
ATOM 3747 C C . VAL A 1 539 ? 367.215 102.939 395.653 1.00 77.00 600 VAL B C 1
ATOM 3748 O O . VAL A 1 539 ? 367.952 102.309 396.411 1.00 80.30 600 VAL B O 1
ATOM 3752 N N . ARG A 1 540 ? 365.902 103.054 395.834 1.00 79.91 601 ARG B N 1
ATOM 3753 C CA . ARG A 1 540 ? 365.190 102.406 396.933 1.00 76.71 601 ARG B CA 1
ATOM 3754 C C . ARG A 1 540 ? 365.512 100.921 397.094 1.00 75.29 601 ARG B C 1
ATOM 3755 O O . ARG A 1 540 ? 365.739 100.450 398.209 1.00 73.21 601 ARG B O 1
ATOM 3763 N N . ASN A 1 541 ? 365.523 100.192 395.981 1.00 72.24 602 ASN B N 1
ATOM 3764 C CA . ASN A 1 541 ? 365.756 98.750 396.001 1.00 67.20 602 ASN B CA 1
ATOM 3765 C C . ASN A 1 541 ? 367.057 98.373 396.704 1.00 65.60 602 ASN B C 1
ATOM 3766 O O . ASN A 1 541 ? 367.061 97.563 397.630 1.00 64.94 602 ASN B O 1
ATOM 3771 N N . LEU A 1 542 ? 368.159 98.964 396.258 1.00 68.61 603 LEU B N 1
ATOM 3772 C CA . LEU A 1 542 ? 369.457 98.717 396.871 1.00 71.60 603 LEU B CA 1
ATOM 3773 C C . LEU A 1 542 ? 369.501 99.239 398.304 1.00 71.60 603 LEU B C 1
ATOM 3774 O O . LEU A 1 542 ? 370.185 98.675 399.157 1.00 71.09 603 LEU B O 1
ATOM 3779 N N . ALA A 1 543 ? 368.771 100.319 398.561 1.00 70.07 604 ALA B N 1
ATOM 3780 C CA . ALA A 1 543 ? 368.667 100.869 399.907 1.00 72.77 604 ALA B CA 1
ATOM 3781 C C . ALA A 1 543 ? 368.098 99.829 400.873 1.00 76.90 604 ALA B C 1
ATOM 3782 O O . ALA A 1 543 ? 368.675 99.567 401.929 1.00 75.46 604 ALA B O 1
ATOM 3784 N N . VAL A 1 544 ? 366.963 99.245 400.501 1.00 76.21 605 VAL B N 1
ATOM 3785 C CA . VAL A 1 544 ? 366.336 98.190 401.291 1.00 71.34 605 VAL B CA 1
ATOM 3786 C C . VAL A 1 544 ? 367.282 97.011 401.509 1.00 70.51 605 VAL B C 1
ATOM 3787 O O . VAL A 1 544 ? 367.484 96.568 402.640 1.00 68.19 605 VAL B O 1
ATOM 3791 N N . LEU A 1 545 ? 367.847 96.505 400.417 1.00 68.61 606 LEU B N 1
ATOM 3792 C CA . LEU A 1 545 ? 368.793 95.395 400.473 1.00 64.96 606 LEU B CA 1
ATOM 3793 C C . LEU A 1 545 ? 369.941 95.690 401.430 1.00 71.64 606 LEU B C 1
ATOM 3794 O O . LEU A 1 545 ? 370.407 94.802 402.144 1.00 72.53 606 LEU B O 1
ATOM 3799 N N . CYS A 1 546 ? 370.391 96.941 401.437 1.00 73.93 607 CYS B N 1
ATOM 3800 C CA . CYS A 1 546 ? 371.480 97.364 402.310 1.00 65.79 607 CYS B CA 1
ATOM 3801 C C . CYS A 1 546 ? 371.027 97.460 403.765 1.00 68.62 607 CYS B C 1
ATOM 3802 O O . CYS A 1 546 ? 371.753 97.062 404.676 1.00 70.13 607 CYS B O 1
ATOM 3805 N N . LEU A 1 547 ? 369.829 97.995 403.975 1.00 70.56 608 LEU B N 1
ATOM 3806 C CA . LEU A 1 547 ? 369.254 98.091 405.312 1.00 70.04 608 LEU B CA 1
ATOM 3807 C C . LEU A 1 547 ? 369.143 96.717 405.968 1.00 72.80 608 LEU B C 1
ATOM 3808 O O . LEU A 1 547 ? 369.490 96.546 407.137 1.00 71.25 608 LEU B O 1
ATOM 3813 N N . GLY A 1 548 ? 368.651 95.743 405.208 1.00 75.85 609 GLY B N 1
ATOM 3814 C CA . GLY A 1 548 ? 368.505 94.387 405.702 1.00 73.21 609 GLY B CA 1
ATOM 3815 C C . GLY A 1 548 ? 369.831 93.743 406.055 1.00 67.97 609 GLY B C 1
ATOM 3816 O O . GLY A 1 548 ? 369.921 92.972 407.008 1.00 72.01 609 GLY B O 1
ATOM 3817 N N . CYS A 1 549 ? 370.867 94.065 405.290 1.00 64.24 610 CYS B N 1
ATOM 3818 C CA . CYS A 1 549 ? 372.197 93.533 405.555 1.00 65.46 610 CYS B CA 1
ATOM 3819 C C . CYS A 1 549 ? 372.763 94.143 406.830 1.00 71.22 610 CYS B C 1
ATOM 3820 O O . CYS A 1 549 ? 373.538 93.508 407.544 1.00 73.19 610 CYS B O 1
ATOM 3823 N N . CYS A 1 550 ? 372.372 95.383 407.107 1.00 73.25 611 CYS B N 1
ATOM 3824 C CA . CYS A 1 550 ? 372.814 96.069 408.313 1.00 75.32 611 CYS B CA 1
ATOM 3825 C C . CYS A 1 550 ? 372.109 95.493 409.538 1.00 75.24 611 CYS B C 1
ATOM 3826 O O . CYS A 1 550 ? 372.745 95.200 410.549 1.00 78.30 611 CYS B O 1
ATOM 3829 N N . GLY A 1 551 ? 370.790 95.348 409.442 1.00 79.83 612 GLY B N 1
ATOM 3830 C CA . GLY A 1 551 ? 369.993 94.733 410.490 1.00 82.96 612 GLY B CA 1
ATOM 3831 C C . GLY A 1 551 ? 370.514 93.382 410.947 1.00 82.60 612 GLY B C 1
ATOM 3832 O O . GLY A 1 551 ? 370.328 92.988 412.099 1.00 85.36 612 GLY B O 1
ATOM 3833 N N . LEU A 1 552 ? 371.176 92.675 410.036 1.00 78.60 613 LEU B N 1
ATOM 3834 C CA . LEU A 1 552 ? 371.754 91.369 410.335 1.00 77.63 613 LEU B CA 1
ATOM 3835 C C . LEU A 1 552 ? 372.971 91.511 411.214 1.00 79.27 613 LEU B C 1
ATOM 3836 O O . LEU A 1 552 ? 373.447 90.540 411.804 1.00 83.17 613 LEU B O 1
ATOM 3841 N N . GLN A 1 553 ? 373.490 92.729 411.273 1.00 82.46 614 GLN B N 1
ATOM 3842 C CA . GLN A 1 553 ? 374.743 92.982 411.954 1.00 83.03 614 GLN B CA 1
ATOM 3843 C C . GLN A 1 553 ? 374.482 93.237 413.439 1.00 78.82 614 GLN B C 1
ATOM 3844 O O . GLN A 1 553 ? 375.115 92.638 414.306 1.00 81.86 614 GLN B O 1
ATOM 3850 N N . ASN A 1 554 ? 373.544 94.142 413.711 1.00 79.16 615 ASN B N 1
ATOM 3851 C CA . ASN A 1 554 ? 373.120 94.463 415.072 1.00 82.03 615 ASN B CA 1
ATOM 3852 C C . ASN A 1 554 ? 371.630 94.204 415.289 1.00 80.81 615 ASN B C 1
ATOM 3853 O O . ASN A 1 554 ? 370.795 94.721 414.548 1.00 78.41 615 ASN B O 1
ATOM 3858 N N . GLN A 1 555 ? 371.302 93.401 416.300 1.00 81.22 616 GLN B N 1
ATOM 3859 C CA . GLN A 1 555 ? 369.909 93.057 416.586 1.00 82.84 616 GLN B CA 1
ATOM 3860 C C . GLN A 1 555 ? 369.054 94.279 416.915 1.00 89.27 616 GLN B C 1
ATOM 3861 O O . GLN A 1 555 ? 367.901 94.369 416.492 1.00 85.75 616 GLN B O 1
ATOM 3867 N N . ASP A 1 556 ? 369.621 95.210 417.676 1.00 89.20 617 ASP B N 1
ATOM 3868 C CA . ASP A 1 556 ? 368.910 96.431 418.040 1.00 84.59 617 ASP B CA 1
ATOM 3869 C C . ASP A 1 556 ? 368.622 97.268 416.802 1.00 85.76 617 ASP B C 1
ATOM 3870 O O . ASP A 1 556 ? 367.563 97.888 416.690 1.00 79.56 617 ASP B O 1
ATOM 3875 N N . PHE A 1 557 ? 369.575 97.275 415.874 1.00 87.15 618 PHE B N 1
ATOM 3876 C CA . PHE A 1 557 ? 369.427 97.995 414.616 1.00 86.19 618 PHE B CA 1
ATOM 3877 C C . PHE A 1 557 ? 368.264 97.431 413.809 1.00 87.30 618 PHE B C 1
ATOM 3878 O O . PHE A 1 557 ? 367.462 98.180 413.248 1.00 87.89 618 PHE B O 1
ATOM 3886 N N . ALA A 1 558 ? 368.188 96.105 413.749 1.00 88.06 619 ALA B N 1
ATOM 3887 C CA . ALA A 1 558 ? 367.089 95.422 413.079 1.00 82.45 619 ALA B CA 1
ATOM 3888 C C . ALA A 1 558 ? 365.755 95.837 413.685 1.00 82.05 619 ALA B C 1
ATOM 3889 O O . ALA A 1 558 ? 364.798 96.119 412.968 1.00 87.83 619 ALA B O 1
ATOM 3891 N N . ARG A 1 559 ? 365.710 95.882 415.013 1.00 79.05 620 ARG B N 1
ATOM 3892 C CA . ARG A 1 559 ? 364.482 96.174 415.743 1.00 85.42 620 ARG B CA 1
ATOM 3893 C C . ARG A 1 559 ? 363.938 97.560 415.415 1.00 86.69 620 ARG B C 1
ATOM 3894 O O . ARG A 1 559 ? 362.736 97.734 415.209 1.00 88.76 620 ARG B O 1
ATOM 3902 N N . LYS A 1 560 ? 364.831 98.544 415.375 1.00 89.65 621 LYS B N 1
ATOM 3903 C CA . LYS A 1 560 ? 364.448 99.916 415.071 1.00 88.50 621 LYS B CA 1
ATOM 3904 C C . LYS A 1 560 ? 363.832 100.019 413.682 1.00 90.84 621 LYS B C 1
ATOM 3905 O O . LYS A 1 560 ? 362.739 100.560 413.511 1.00 94.24 621 LYS B O 1
ATOM 3911 N N . HIS A 1 561 ? 364.544 99.486 412.694 1.00 85.89 622 HIS B N 1
ATOM 3912 C CA . HIS A 1 561 ? 364.175 99.657 411.293 1.00 87.82 622 HIS B CA 1
ATOM 3913 C C . HIS A 1 561 ? 363.334 98.512 410.727 1.00 80.55 622 HIS B C 1
ATOM 3914 O O . HIS A 1 561 ? 362.927 98.565 409.567 1.00 80.11 622 HIS B O 1
ATOM 3921 N N . PHE A 1 562 ? 363.083 97.480 411.528 1.00 78.86 623 PHE B N 1
ATOM 3922 C CA . PHE A 1 562 ? 362.264 96.359 411.070 1.00 77.85 623 PHE B CA 1
ATOM 3923 C C . PHE A 1 562 ? 360.868 96.844 410.693 1.00 79.80 623 PHE B C 1
ATOM 3924 O O . PHE A 1 562 ? 360.287 96.397 409.704 1.00 76.68 623 PHE B O 1
ATOM 3932 N N . VAL A 1 563 ? 360.338 97.764 411.491 1.00 81.27 624 VAL B N 1
ATOM 3933 C CA . VAL A 1 563 ? 359.041 98.365 411.213 1.00 76.23 624 VAL B CA 1
ATOM 3934 C C . VAL A 1 563 ? 359.059 99.114 409.885 1.00 80.93 624 VAL B C 1
ATOM 3935 O O . VAL A 1 563 ? 358.062 99.145 409.163 1.00 83.51 624 VAL B O 1
ATOM 3939 N N . LEU A 1 564 ? 360.204 99.708 409.564 1.00 84.23 625 LEU B N 1
ATOM 3940 C CA . LEU A 1 564 ? 360.378 100.412 408.299 1.00 79.56 625 LEU B CA 1
ATOM 3941 C C . LEU A 1 564 ? 360.343 99.414 407.142 1.00 73.62 625 LEU B C 1
ATOM 3942 O O . LEU A 1 564 ? 359.735 99.671 406.105 1.00 73.22 625 LEU B O 1
ATOM 3947 N N . LEU A 1 565 ? 360.988 98.267 407.340 1.00 72.19 626 LEU B N 1
ATOM 3948 C CA . LEU A 1 565 ? 361.059 97.232 406.315 1.00 64.77 626 LEU B CA 1
ATOM 3949 C C . LEU A 1 565 ? 359.670 96.728 405.950 1.00 65.03 626 LEU B C 1
ATOM 3950 O O . LEU A 1 565 ? 359.386 96.455 404.784 1.00 68.69 626 LEU B O 1
ATOM 3955 N N . LEU A 1 566 ? 358.808 96.610 406.954 1.00 66.08 627 LEU B N 1
ATOM 3956 C CA . LEU A 1 566 ? 357.421 96.213 406.734 1.00 73.29 627 LEU B CA 1
ATOM 3957 C C . LEU A 1 566 ? 356.669 97.277 405.940 1.00 73.80 627 LEU B C 1
ATOM 3958 O O . LEU A 1 566 ? 355.832 96.957 405.095 1.00 70.76 627 LEU B O 1
ATOM 3963 N N . GLN A 1 567 ? 356.970 98.542 406.224 1.00 80.39 628 GLN B N 1
ATOM 3964 C CA . GLN A 1 567 ? 356.385 99.661 405.491 1.00 82.29 628 GLN B CA 1
ATOM 3965 C C . GLN A 1 567 ? 356.651 99.526 404.000 1.00 79.37 628 GLN B C 1
ATOM 3966 O O . GLN A 1 567 ? 355.739 99.645 403.180 1.00 79.16 628 GLN B O 1
ATOM 3972 N N . VAL A 1 568 ? 357.912 99.285 403.660 1.00 73.26 629 VAL B N 1
ATOM 3973 C CA . VAL A 1 568 ? 358.316 99.052 402.281 1.00 72.79 629 VAL B CA 1
ATOM 3974 C C . VAL A 1 568 ? 357.520 97.911 401.655 1.00 76.72 629 VAL B C 1
ATOM 3975 O O . VAL A 1 568 ? 357.202 97.943 400.466 1.00 81.09 629 VAL B O 1
ATOM 3979 N N . LEU A 1 569 ? 357.202 96.906 402.463 1.00 71.88 630 LEU B N 1
ATOM 3980 C CA . LEU A 1 569 ? 356.522 95.714 401.970 1.00 72.89 630 LEU B CA 1
ATOM 3981 C C . LEU A 1 569 ? 355.159 95.997 401.334 1.00 79.20 630 LEU B C 1
ATOM 3982 O O . LEU A 1 569 ? 354.833 95.422 400.299 1.00 83.51 630 LEU B O 1
ATOM 3987 N N . GLN A 1 570 ? 354.357 96.860 401.952 1.00 78.35 631 GLN B N 1
ATOM 3988 C CA . GLN A 1 570 ? 352.994 97.084 401.467 1.00 84.30 631 GLN B CA 1
ATOM 3989 C C . GLN A 1 570 ? 352.857 98.318 400.575 1.00 80.68 631 GLN B C 1
ATOM 3990 O O . GLN A 1 570 ? 352.091 98.310 399.612 1.00 79.87 631 GLN B O 1
ATOM 3996 N N . ILE A 1 571 ? 353.590 99.376 400.899 1.00 81.23 632 ILE B N 1
ATOM 3997 C CA . ILE A 1 571 ? 353.484 100.629 400.159 1.00 78.76 632 ILE B CA 1
ATOM 3998 C C . ILE A 1 571 ? 354.250 100.583 398.838 1.00 82.20 632 ILE B C 1
ATOM 3999 O O . ILE A 1 571 ? 353.704 100.884 397.776 1.00 86.88 632 ILE B O 1
ATOM 4004 N N . ASP A 1 572 ? 355.523 100.208 398.923 1.00 80.78 633 ASP B N 1
ATOM 4005 C CA . ASP A 1 572 ? 356.488 100.415 397.846 1.00 77.74 633 ASP B CA 1
ATOM 4006 C C . ASP A 1 572 ? 356.222 99.615 396.570 1.00 75.15 633 ASP B C 1
ATOM 4007 O O . ASP A 1 572 ? 355.289 98.816 396.496 1.00 71.71 633 ASP B O 1
ATOM 4012 N N . ASP A 1 573 ? 357.065 99.856 395.568 1.00 81.24 634 ASP B N 1
ATOM 4013 C CA . ASP A 1 573 ? 357.040 99.132 394.299 1.00 76.52 634 ASP B CA 1
ATOM 4014 C C . ASP A 1 573 ? 357.230 97.627 394.499 1.00 77.64 634 ASP B C 1
ATOM 4015 O O . ASP A 1 573 ? 357.680 97.184 395.557 1.00 80.53 634 ASP B O 1
ATOM 4020 N N . VAL A 1 574 ? 356.885 96.846 393.479 1.00 73.24 635 VAL B N 1
ATOM 4021 C CA . VAL A 1 574 ? 356.915 95.388 393.581 1.00 75.48 635 VAL B CA 1
ATOM 4022 C C . VAL A 1 574 ? 358.324 94.807 393.691 1.00 71.95 635 VAL B C 1
ATOM 4023 O O . VAL A 1 574 ? 358.574 93.929 394.517 1.00 74.19 635 VAL B O 1
ATOM 4027 N N . THR A 1 575 ? 359.244 95.296 392.864 1.00 74.34 636 THR B N 1
ATOM 4028 C CA . THR A 1 575 ? 360.593 94.736 392.817 1.00 75.57 636 THR B CA 1
ATOM 4029 C C . THR A 1 575 ? 361.357 95.053 394.101 1.00 71.81 636 THR B C 1
ATOM 4030 O O . THR A 1 575 ? 362.296 94.345 394.473 1.00 61.04 636 THR B O 1
ATOM 4034 N N . ILE A 1 576 ? 360.950 96.125 394.771 1.00 75.79 637 ILE B N 1
ATOM 4035 C CA . ILE A 1 576 ? 361.512 96.480 396.066 1.00 73.88 637 ILE B CA 1
ATOM 4036 C C . ILE A 1 576 ? 360.973 95.551 397.149 1.00 71.13 637 ILE B C 1
ATOM 4037 O O . ILE A 1 576 ? 361.711 95.137 398.046 1.00 65.00 637 ILE B O 1
ATOM 4042 N N . LYS A 1 577 ? 359.681 95.240 397.061 1.00 73.11 638 LYS B N 1
ATOM 4043 C CA . LYS A 1 577 ? 359.031 94.304 397.976 1.00 66.91 638 LYS B CA 1
ATOM 4044 C C . LYS A 1 577 ? 359.828 93.010 398.095 1.00 64.89 638 LYS B C 1
ATOM 4045 O O . LYS A 1 577 ? 360.153 92.569 399.198 1.00 61.02 638 LYS B O 1
ATOM 4051 N N . ILE A 1 578 ? 360.126 92.409 396.945 1.00 63.76 639 ILE B N 1
ATOM 4052 C CA . ILE A 1 578 ? 360.906 91.177 396.877 1.00 57.82 639 ILE B CA 1
ATOM 4053 C C . ILE A 1 578 ? 362.180 91.285 397.703 1.00 55.74 639 ILE B C 1
ATOM 4054 O O . ILE A 1 578 ? 362.555 90.350 398.408 1.00 60.38 639 ILE B O 1
ATOM 4059 N N . SER A 1 579 ? 362.838 92.434 397.613 1.00 60.77 640 SER B N 1
ATOM 4060 C CA . SER A 1 579 ? 364.022 92.696 398.416 1.00 56.48 640 SER B CA 1
ATOM 4061 C C . SER A 1 579 ? 363.635 92.805 399.888 1.00 61.76 640 SER B C 1
ATOM 4062 O O . SER A 1 579 ? 364.342 92.309 400.764 1.00 63.52 640 SER B O 1
ATOM 4065 N N . ALA A 1 580 ? 362.512 93.467 400.149 1.00 59.04 641 ALA B N 1
ATOM 4066 C CA . ALA A 1 580 ? 361.985 93.601 401.503 1.00 58.42 641 ALA B CA 1
ATOM 4067 C C . ALA A 1 580 ? 361.719 92.241 402.152 1.00 64.11 641 ALA B C 1
ATOM 4068 O O . ALA A 1 580 ? 362.116 92.002 403.293 1.00 64.28 641 ALA B O 1
ATOM 4070 N N . LEU A 1 581 ? 361.038 91.362 401.420 1.00 62.89 642 LEU B N 1
ATOM 4071 C CA . LEU A 1 581 ? 360.757 90.007 401.890 1.00 56.22 642 LEU B CA 1
ATOM 4072 C C . LEU A 1 581 ? 362.039 89.284 402.275 1.00 55.48 642 LEU B C 1
ATOM 4073 O O . LEU A 1 581 ? 362.118 88.661 403.334 1.00 59.82 642 LEU B O 1
ATOM 4078 N N . LYS A 1 582 ? 363.036 89.370 401.402 1.00 57.11 643 LYS B N 1
ATOM 4079 C CA . LYS A 1 582 ? 364.333 88.752 401.639 1.00 63.75 643 LYS B CA 1
ATOM 4080 C C . LYS A 1 582 ? 364.925 89.277 402.940 1.00 62.69 643 LYS B C 1
ATOM 4081 O O . LYS A 1 582 ? 365.370 88.507 403.791 1.00 68.15 643 LYS B O 1
ATOM 4087 N N . ALA A 1 583 ? 364.923 90.598 403.080 1.00 56.09 644 ALA B N 1
ATOM 4088 C CA . ALA A 1 583 ? 365.395 91.258 404.290 1.00 57.64 644 ALA B CA 1
ATOM 4089 C C . ALA A 1 583 ? 364.662 90.755 405.529 1.00 62.56 644 ALA B C 1
ATOM 4090 O O . ALA A 1 583 ? 365.276 90.209 406.445 1.00 67.38 644 ALA B O 1
ATOM 4092 N N . ILE A 1 584 ? 363.348 90.958 405.550 1.00 62.22 645 ILE B N 1
ATOM 4093 C CA . ILE A 1 584 ? 362.517 90.553 406.679 1.00 63.44 645 ILE B CA 1
ATOM 4094 C C . ILE A 1 584 ? 362.692 89.081 407.051 1.00 65.03 645 ILE B C 1
ATOM 4095 O O . ILE A 1 584 ? 362.775 88.737 408.230 1.00 68.60 645 ILE B O 1
ATOM 4100 N N . PHE A 1 585 ? 362.754 88.218 406.043 1.00 60.45 646 PHE B N 1
ATOM 4101 C CA . PHE A 1 585 ? 362.827 86.782 406.285 1.00 62.95 646 PHE B CA 1
ATOM 4102 C C . PHE A 1 585 ? 364.191 86.369 406.820 1.00 62.84 646 PHE B C 1
ATOM 4103 O O . PHE A 1 585 ? 364.280 85.518 407.704 1.00 67.18 646 PHE B O 1
ATOM 4111 N N . ASP A 1 586 ? 365.251 86.964 406.285 1.00 66.38 647 ASP B N 1
ATOM 4112 C CA . ASP A 1 586 ? 366.598 86.671 406.762 1.00 63.68 647 ASP B CA 1
ATOM 4113 C C . ASP A 1 586 ? 366.775 87.146 408.198 1.00 60.11 647 ASP B C 1
ATOM 4114 O O . ASP A 1 586 ? 367.571 86.589 408.951 1.00 60.18 647 ASP B O 1
ATOM 4119 N N . GLN A 1 587 ? 366.027 88.178 408.573 1.00 60.95 648 GLN B N 1
ATOM 4120 C CA . GLN A 1 587 ? 366.113 88.727 409.921 1.00 68.66 648 GLN B CA 1
ATOM 4121 C C . GLN A 1 587 ? 365.264 87.916 410.896 1.00 68.03 648 GLN B C 1
ATOM 4122 O O . GLN A 1 587 ? 365.640 87.736 412.054 1.00 67.37 648 GLN B O 1
ATOM 4128 N N . LEU A 1 588 ? 364.116 87.434 410.431 1.00 69.14 649 LEU B N 1
ATOM 4129 C CA . LEU A 1 588 ? 363.285 86.557 411.250 1.00 71.77 649 LEU B CA 1
ATOM 4130 C C . LEU A 1 588 ? 363.976 85.216 411.481 1.00 71.98 649 LEU B C 1
ATOM 4131 O O . LEU A 1 588 ? 363.818 84.596 412.533 1.00 72.05 649 LEU B O 1
ATOM 4136 N N . MET A 1 589 ? 364.751 84.779 410.492 1.00 69.01 650 MET B N 1
ATOM 4137 C CA . MET A 1 589 ? 365.454 83.503 410.571 1.00 68.18 650 MET B CA 1
ATOM 4138 C C . MET A 1 589 ? 366.673 83.579 411.479 1.00 72.58 650 MET B C 1
ATOM 4139 O O . MET A 1 589 ? 367.211 82.553 411.897 1.00 72.62 650 MET B O 1
ATOM 4144 N N . THR A 1 590 ? 367.106 84.799 411.779 1.00 74.33 651 THR B N 1
ATOM 4145 C CA . THR A 1 590 ? 368.346 85.002 412.518 1.00 77.43 651 THR B CA 1
ATOM 4146 C C . THR A 1 590 ? 368.097 85.457 413.956 1.00 77.51 651 THR B C 1
ATOM 4147 O O . THR A 1 590 ? 368.897 85.174 414.848 1.00 79.27 651 THR B O 1
ATOM 4151 N N . PHE A 1 591 ? 366.987 86.152 414.179 1.00 71.98 652 PHE B N 1
ATOM 4152 C CA . PHE A 1 591 ? 366.681 86.684 415.503 1.00 73.84 652 PHE B CA 1
ATOM 4153 C C . PHE A 1 591 ? 365.376 86.131 416.065 1.00 81.23 652 PHE B C 1
ATOM 4154 O O . PHE A 1 591 ? 365.024 86.402 417.212 1.00 84.78 652 PHE B O 1
ATOM 4162 N N . GLY A 1 592 ? 364.664 85.350 415.259 1.00 77.06 653 GLY B N 1
ATOM 4163 C CA . GLY A 1 592 ? 363.374 84.825 415.665 1.00 73.86 653 GLY B CA 1
ATOM 4164 C C . GLY A 1 592 ? 362.279 85.868 415.549 1.00 79.91 653 GLY B C 1
ATOM 4165 O O . GLY A 1 592 ? 362.553 87.040 415.295 1.00 80.06 653 GLY B O 1
ATOM 4166 N N . ILE A 1 593 ? 361.034 85.443 415.736 1.00 83.48 654 ILE B N 1
ATOM 4167 C CA . ILE A 1 593 ? 359.893 86.344 415.616 1.00 81.31 654 ILE B CA 1
ATOM 4168 C C . ILE A 1 593 ? 359.661 87.153 416.892 1.00 87.16 654 ILE B C 1
ATOM 4169 O O . ILE A 1 593 ? 359.166 88.279 416.844 1.00 87.14 654 ILE B O 1
ATOM 4174 N N . GLU A 1 594 ? 360.028 86.570 418.029 1.00 93.28 655 GLU B N 1
ATOM 4175 C CA . GLU A 1 594 ? 359.668 87.111 419.340 1.00 95.69 655 GLU B CA 1
ATOM 4176 C C . GLU A 1 594 ? 360.244 88.496 419.654 1.00 95.10 655 GLU B C 1
ATOM 4177 O O . GLU A 1 594 ? 359.546 89.341 420.216 1.00 90.39 655 GLU B O 1
ATOM 4183 N N . PRO A 1 595 ? 361.518 88.737 419.301 1.00 98.02 656 PRO B N 1
ATOM 4184 C CA . PRO A 1 595 ? 362.111 90.037 419.638 1.00 96.65 656 PRO B CA 1
ATOM 4185 C C . PRO A 1 595 ? 361.497 91.202 418.863 1.00 95.87 656 PRO B C 1
ATOM 4186 O O . PRO A 1 595 ? 361.808 92.355 419.161 1.00 102.45 656 PRO B O 1
ATOM 4190 N N . PHE A 1 596 ? 360.642 90.908 417.887 1.00 90.48 657 PHE B N 1
ATOM 4191 C CA . PHE A 1 596 ? 360.040 91.958 417.070 1.00 91.07 657 PHE B CA 1
ATOM 4192 C C . PHE A 1 596 ? 358.604 92.259 417.495 1.00 91.92 657 PHE B C 1
ATOM 4193 O O . PHE A 1 596 ? 357.908 93.039 416.845 1.00 86.47 657 PHE B O 1
ATOM 4201 N N . LYS A 1 597 ? 358.166 91.638 418.586 1.00 99.25 658 LYS B N 1
ATOM 4202 C CA . LYS A 1 597 ? 356.825 91.875 419.110 1.00 101.50 658 LYS B CA 1
ATOM 4203 C C . LYS A 1 597 ? 356.881 92.348 420.559 1.00 103.99 658 LYS B C 1
ATOM 4204 O O . LYS A 1 597 ? 356.014 92.009 421.365 1.00 112.47 658 LYS B O 1
ATOM 4210 N N . THR A 1 598 ? 357.900 93.136 420.885 1.00 96.90 659 THR B N 1
ATOM 4211 C CA . THR A 1 598 ? 358.113 93.568 422.261 1.00 93.70 659 THR B CA 1
ATOM 4212 C C . THR A 1 598 ? 358.404 95.062 422.350 1.00 87.28 659 THR B C 1
ATOM 4213 O O . THR A 1 598 ? 359.205 95.499 423.178 1.00 81.11 659 THR B O 1
ATOM 4217 N N . THR A 1 627 ? 356.295 96.841 418.406 1.00 81.18 688 THR B N 1
ATOM 4218 C CA . THR A 1 627 ? 356.097 97.644 417.204 1.00 92.45 688 THR B CA 1
ATOM 4219 C C . THR A 1 627 ? 355.218 96.923 416.183 1.00 94.59 688 THR B C 1
ATOM 4220 O O . THR A 1 627 ? 354.108 97.365 415.885 1.00 95.61 688 THR B O 1
ATOM 4224 N N . ALA A 1 628 ? 355.720 95.813 415.651 1.00 99.00 689 ALA B N 1
ATOM 4225 C CA . ALA A 1 628 ? 354.981 95.040 414.659 1.00 99.30 689 ALA B CA 1
ATOM 4226 C C . ALA A 1 628 ? 354.465 93.729 415.248 1.00 97.59 689 ALA B C 1
ATOM 4227 O O . ALA A 1 628 ? 355.090 92.679 415.100 1.00 98.62 689 ALA B O 1
ATOM 4229 N N . LYS A 1 629 ? 353.321 93.803 415.917 1.00 93.29 690 LYS B N 1
ATOM 4230 C CA . LYS A 1 629 ? 352.684 92.632 416.509 1.00 100.55 690 LYS B CA 1
ATOM 4231 C C . LYS A 1 629 ? 352.047 91.755 415.431 1.00 104.81 690 LYS B C 1
ATOM 4232 O O . LYS A 1 629 ? 351.697 90.598 415.672 1.00 102.43 690 LYS B O 1
ATOM 4238 N N . ASN A 1 630 ? 351.918 92.321 414.236 1.00 102.60 691 ASN B N 1
ATOM 4239 C CA . ASN A 1 630 ? 351.177 91.705 413.142 1.00 94.34 691 ASN B CA 1
ATOM 4240 C C . ASN A 1 630 ? 352.069 91.172 412.024 1.00 89.94 691 ASN B C 1
ATOM 4241 O O . ASN A 1 630 ? 351.583 90.878 410.932 1.00 87.60 691 ASN B O 1
ATOM 4246 N N . VAL A 1 631 ? 353.368 91.062 412.294 1.00 90.33 692 VAL B N 1
ATOM 4247 C CA . VAL A 1 631 ? 354.344 90.653 411.283 1.00 78.78 692 VAL B CA 1
ATOM 4248 C C . VAL A 1 631 ? 353.974 89.354 410.579 1.00 71.90 692 VAL B C 1
ATOM 4249 O O . VAL A 1 631 ? 354.193 89.211 409.377 1.00 72.99 692 VAL B O 1
ATOM 4253 N N . LEU A 1 632 ? 353.407 88.411 411.320 1.00 76.45 693 LEU B N 1
ATOM 4254 C CA . LEU A 1 632 ? 353.091 87.109 410.752 1.00 71.17 693 LEU B CA 1
ATOM 4255 C C . LEU A 1 632 ? 351.886 87.217 409.819 1.00 69.31 693 LEU B C 1
ATOM 4256 O O . LEU A 1 632 ? 351.793 86.496 408.827 1.00 64.83 693 LEU B O 1
ATOM 4261 N N . LYS A 1 633 ? 350.965 88.120 410.144 1.00 75.61 694 LYS B N 1
ATOM 4262 C CA . LYS A 1 633 ? 349.802 88.381 409.296 1.00 77.61 694 LYS B CA 1
ATOM 4263 C C . LYS A 1 633 ? 350.165 89.017 407.956 1.00 80.00 694 LYS B C 1
ATOM 4264 O O . LYS A 1 633 ? 349.556 88.711 406.930 1.00 76.30 694 LYS B O 1
ATOM 4270 N N . LEU A 1 634 ? 351.158 89.901 407.968 1.00 83.57 695 LEU B N 1
ATOM 4271 C CA . LEU A 1 634 ? 351.578 90.599 406.755 1.00 79.75 695 LEU B CA 1
ATOM 4272 C C . LEU A 1 634 ? 352.197 89.644 405.747 1.00 75.24 695 LEU B C 1
ATOM 4273 O O . LEU A 1 634 ? 351.749 89.557 404.603 1.00 78.50 695 LEU B O 1
ATOM 4278 N N . LEU A 1 635 ? 353.232 88.935 406.182 1.00 70.90 696 LEU B N 1
ATOM 4279 C CA . LEU A 1 635 ? 353.940 87.987 405.334 1.00 69.27 696 LEU B CA 1
ATOM 4280 C C . LEU A 1 635 ? 353.001 86.908 404.803 1.00 66.57 696 LEU B C 1
ATOM 4281 O O . LEU A 1 635 ? 353.179 86.408 403.693 1.00 62.37 696 LEU B O 1
ATOM 4286 N N . SER A 1 636 ? 351.996 86.561 405.600 1.00 70.43 697 SER B N 1
ATOM 4287 C CA . SER A 1 636 ? 351.061 85.503 405.239 1.00 69.73 697 SER B CA 1
ATOM 4288 C C . SER A 1 636 ? 350.154 85.906 404.079 1.00 70.23 697 SER B C 1
ATOM 4289 O O . SER A 1 636 ? 349.893 85.102 403.184 1.00 71.25 697 SER B O 1
ATOM 4292 N N . ASP A 1 637 ? 349.682 87.150 404.091 1.00 71.87 698 ASP B N 1
ATOM 4293 C CA . ASP A 1 637 ? 348.706 87.597 403.099 1.00 76.34 698 ASP B CA 1
ATOM 4294 C C . ASP A 1 637 ? 349.326 87.730 401.714 1.00 72.59 698 ASP B C 1
ATOM 4295 O O . ASP A 1 637 ? 348.628 88.002 400.736 1.00 73.17 698 ASP B O 1
ATOM 4300 N N . PHE A 1 638 ? 350.637 87.537 401.633 1.00 70.10 699 PHE B N 1
ATOM 4301 C CA . PHE A 1 638 ? 351.327 87.575 400.352 1.00 68.26 699 PHE B CA 1
ATOM 4302 C C . PHE A 1 638 ? 351.267 86.218 399.659 1.00 64.69 699 PHE B C 1
ATOM 4303 O O . PHE A 1 638 ? 351.632 86.092 398.490 1.00 64.10 699 PHE B O 1
ATOM 4311 N N . LEU A 1 639 ? 350.813 85.203 400.387 1.00 59.11 700 LEU B N 1
ATOM 4312 C CA . LEU A 1 639 ? 350.577 83.896 399.788 1.00 61.11 700 LEU B CA 1
ATOM 4313 C C . LEU A 1 639 ? 349.437 84.001 398.780 1.00 70.44 700 LEU B C 1
ATOM 4314 O O . LEU A 1 639 ? 349.373 83.246 397.809 1.00 74.02 700 LEU B O 1
ATOM 4319 N N . ASP A 1 640 ? 348.537 84.948 399.026 1.00 70.76 701 ASP B N 1
ATOM 4320 C CA . ASP A 1 640 ? 347.398 85.180 398.148 1.00 65.89 701 ASP B CA 1
ATOM 4321 C C . ASP A 1 640 ? 347.704 86.294 397.153 1.00 62.43 701 ASP B C 1
ATOM 4322 O O . ASP A 1 640 ? 346.799 86.860 396.541 1.00 68.24 701 ASP B O 1
ATOM 4327 N N . SER A 1 641 ? 348.986 86.607 397.000 1.00 66.32 702 SER B N 1
ATOM 4328 C CA . SER A 1 641 ? 349.412 87.659 396.086 1.00 67.91 702 SER B CA 1
ATOM 4329 C C . SER A 1 641 ? 349.175 87.266 394.635 1.00 69.60 702 SER B C 1
ATOM 4330 O O . SER A 1 641 ? 349.082 86.083 394.307 1.00 68.31 702 SER B O 1
ATOM 4333 N N . GLU A 1 642 ? 349.075 88.268 393.768 1.00 65.54 703 GLU B N 1
ATOM 4334 C CA . GLU A 1 642 ? 348.891 88.023 392.345 1.00 60.23 703 GLU B CA 1
ATOM 4335 C C . GLU A 1 642 ? 350.243 87.846 391.664 1.00 63.00 703 GLU B C 1
ATOM 4336 O O . GLU A 1 642 ? 350.332 87.283 390.572 1.00 67.48 703 GLU B O 1
ATOM 4342 N N . VAL A 1 643 ? 351.294 88.330 392.320 1.00 61.81 704 VAL B N 1
ATOM 4343 C CA . VAL A 1 643 ? 352.650 88.249 391.783 1.00 61.50 704 VAL B CA 1
ATOM 4344 C C . VAL A 1 643 ? 353.341 86.948 392.183 1.00 60.39 704 VAL B C 1
ATOM 4345 O O . VAL A 1 643 ? 353.417 86.615 393.366 1.00 59.60 704 VAL B O 1
ATOM 4349 N N . SER A 1 644 ? 353.833 86.213 391.189 1.00 61.02 705 SER B N 1
ATOM 4350 C CA . SER A 1 644 ? 354.509 84.940 391.423 1.00 59.05 705 SER B CA 1
ATOM 4351 C C . SER A 1 644 ? 355.682 85.067 392.391 1.00 66.00 705 SER B C 1
ATOM 4352 O O . SER A 1 644 ? 355.843 84.244 393.292 1.00 70.09 705 SER B O 1
ATOM 4355 N N . GLU A 1 645 ? 356.496 86.101 392.199 1.00 64.39 706 GLU B N 1
ATOM 4356 C CA . GLU A 1 645 ? 357.685 86.306 393.020 1.00 59.86 706 GLU B CA 1
ATOM 4357 C C . GLU A 1 645 ? 357.328 86.557 394.480 1.00 64.75 706 GLU B C 1
ATOM 4358 O O . GLU A 1 645 ? 358.121 86.272 395.378 1.00 64.86 706 GLU B O 1
ATOM 4364 N N . LEU A 1 646 ? 356.132 87.088 394.714 1.00 60.98 707 LEU B N 1
ATOM 4365 C CA . LEU A 1 646 ? 355.696 87.400 396.069 1.00 53.94 707 LEU B CA 1
ATOM 4366 C C . LEU A 1 646 ? 355.091 86.175 396.749 1.00 60.97 707 LEU B C 1
ATOM 4367 O O . LEU A 1 646 ? 355.355 85.927 397.925 1.00 63.08 707 LEU B O 1
ATOM 4372 N N . ARG A 1 647 ? 354.269 85.423 396.018 1.00 62.56 708 ARG B N 1
ATOM 4373 C CA . ARG A 1 647 ? 353.789 84.128 396.498 1.00 57.20 708 ARG B CA 1
ATOM 4374 C C . ARG A 1 647 ? 354.965 83.250 396.904 1.00 59.12 708 ARG B C 1
ATOM 4375 O O . ARG A 1 647 ? 355.019 82.731 398.018 1.00 57.31 708 ARG B O 1
ATOM 4383 N N . THR A 1 648 ? 355.906 83.095 395.976 1.00 56.41 709 THR B N 1
ATOM 4384 C CA . THR A 1 648 ? 357.070 82.241 396.176 1.00 60.18 709 THR B CA 1
ATOM 4385 C C . THR A 1 648 ? 357.975 82.789 397.273 1.00 63.21 709 THR B C 1
ATOM 4386 O O . THR A 1 648 ? 358.633 82.031 397.984 1.00 61.36 709 THR B O 1
ATOM 4390 N N . GLY A 1 649 ? 358.002 84.111 397.411 1.00 63.53 710 GLY B N 1
ATOM 4391 C CA . GLY A 1 649 ? 358.800 84.744 398.443 1.00 63.87 710 GLY B CA 1
ATOM 4392 C C . GLY A 1 649 ? 358.190 84.504 399.809 1.00 61.90 710 GLY B C 1
ATOM 4393 O O . GLY A 1 649 ? 358.846 83.984 400.712 1.00 65.43 710 GLY B O 1
ATOM 4394 N N . ALA A 1 650 ? 356.928 84.893 399.959 1.00 57.69 711 ALA B N 1
ATOM 4395 C CA . ALA A 1 650 ? 356.162 84.609 401.167 1.00 52.39 711 ALA B CA 1
ATOM 4396 C C . ALA A 1 650 ? 356.195 83.126 401.525 1.00 59.66 711 ALA B C 1
ATOM 4397 O O . ALA A 1 650 ? 356.635 82.753 402.612 1.00 63.81 711 ALA B O 1
ATOM 4399 N N . ALA A 1 651 ? 355.708 82.294 400.607 1.00 60.16 712 ALA B N 1
ATOM 4400 C CA . ALA A 1 651 ? 355.614 80.850 400.817 1.00 56.96 712 ALA B CA 1
ATOM 4401 C C . ALA A 1 651 ? 356.926 80.228 401.286 1.00 54.21 712 ALA B C 1
ATOM 4402 O O . ALA A 1 651 ? 356.956 79.507 402.281 1.00 56.12 712 ALA B O 1
ATOM 4404 N N . GLU A 1 652 ? 358.008 80.509 400.570 1.00 58.58 713 GLU B N 1
ATOM 4405 C CA . GLU A 1 652 ? 359.303 79.922 400.898 1.00 60.90 713 GLU B CA 1
ATOM 4406 C C . GLU A 1 652 ? 359.809 80.439 402.239 1.00 62.18 713 GLU B C 1
ATOM 4407 O O . GLU A 1 652 ? 360.318 79.672 403.057 1.00 61.47 713 GLU B O 1
ATOM 4413 N N . GLY A 1 653 ? 359.668 81.743 402.456 1.00 62.38 714 GLY B N 1
ATOM 4414 C CA . GLY A 1 653 ? 360.129 82.366 403.683 1.00 62.14 714 GLY B CA 1
ATOM 4415 C C . GLY A 1 653 ? 359.433 81.786 404.896 1.00 58.80 714 GLY B C 1
ATOM 4416 O O . GLY A 1 653 ? 360.048 81.594 405.944 1.00 57.45 714 GLY B O 1
ATOM 4417 N N . LEU A 1 654 ? 358.144 81.499 404.749 1.00 57.70 715 LEU B N 1
ATOM 4418 C CA . LEU A 1 654 ? 357.375 80.886 405.823 1.00 53.40 715 LEU B CA 1
ATOM 4419 C C . LEU A 1 654 ? 357.796 79.436 406.023 1.00 51.79 715 LEU B C 1
ATOM 4420 O O . LEU A 1 654 ? 357.905 78.962 407.153 1.00 50.47 715 LEU B O 1
ATOM 4425 N N . ALA A 1 655 ? 358.033 78.734 404.920 1.00 49.59 716 ALA B N 1
ATOM 4426 C CA . ALA A 1 655 ? 358.497 77.355 404.984 1.00 49.64 716 ALA B CA 1
ATOM 4427 C C . ALA A 1 655 ? 359.839 77.251 405.706 1.00 57.31 716 ALA B C 1
ATOM 4428 O O . ALA A 1 655 ? 360.072 76.314 406.467 1.00 60.92 716 ALA B O 1
ATOM 4430 N N . LYS A 1 656 ? 360.719 78.217 405.462 1.00 62.15 717 LYS B N 1
ATOM 4431 C CA . LYS A 1 656 ? 362.028 78.237 406.107 1.00 59.88 717 LYS B CA 1
ATOM 4432 C C . LYS A 1 656 ? 361.902 78.443 407.618 1.00 58.61 717 LYS B C 1
ATOM 4433 O O . LYS A 1 656 ? 362.586 77.781 408.400 1.00 61.33 717 LYS B O 1
ATOM 4439 N N . LEU A 1 657 ? 361.030 79.365 408.019 1.00 56.43 718 LEU B N 1
ATOM 4440 C CA . LEU A 1 657 ? 360.796 79.644 409.434 1.00 58.31 718 LEU B CA 1
ATOM 4441 C C . LEU A 1 657 ? 360.241 78.428 410.171 1.00 59.99 718 LEU B C 1
ATOM 4442 O O . LEU A 1 657 ? 360.569 78.194 411.333 1.00 66.24 718 LEU B O 1
ATOM 4447 N N . MET A 1 658 ? 359.399 77.657 409.492 1.00 55.08 719 MET B N 1
ATOM 4448 C CA . MET A 1 658 ? 358.813 76.459 410.081 1.00 51.92 719 MET B CA 1
ATOM 4449 C C . MET A 1 658 ? 359.844 75.350 410.239 1.00 59.13 719 MET B C 1
ATOM 4450 O O . MET A 1 658 ? 359.896 74.678 411.269 1.00 66.71 719 MET B O 1
ATOM 4455 N N . PHE A 1 659 ? 360.660 75.163 409.208 1.00 58.73 720 PHE B N 1
ATOM 4456 C CA . PHE A 1 659 ? 361.602 74.050 409.161 1.00 61.71 720 PHE B CA 1
ATOM 4457 C C . PHE A 1 659 ? 362.617 74.127 410.295 1.00 63.72 720 PHE B C 1
ATOM 4458 O O . PHE A 1 659 ? 363.057 73.101 410.813 1.00 63.87 720 PHE B O 1
ATOM 4466 N N . SER A 1 660 ? 362.983 75.346 410.678 1.00 68.90 721 SER B N 1
ATOM 4467 C CA . SER A 1 660 ? 363.930 75.549 411.766 1.00 64.84 721 SER B CA 1
ATOM 4468 C C . SER A 1 660 ? 363.213 75.842 413.081 1.00 62.58 721 SER B C 1
ATOM 4469 O O . SER A 1 660 ? 363.761 76.499 413.964 1.00 62.38 721 SER B O 1
ATOM 4472 N N . GLY A 1 661 ? 361.984 75.347 413.199 1.00 65.97 722 GLY B N 1
ATOM 4473 C CA . GLY A 1 661 ? 361.236 75.409 414.444 1.00 67.82 722 GLY B CA 1
ATOM 4474 C C . GLY A 1 661 ? 361.027 76.796 415.024 1.00 66.89 722 GLY B C 1
ATOM 4475 O O . GLY A 1 661 ? 360.688 76.937 416.200 1.00 69.37 722 GLY B O 1
ATOM 4476 N N . LEU A 1 662 ? 361.221 77.823 414.202 1.00 57.88 723 LEU B N 1
ATOM 4477 C CA . LEU A 1 662 ? 361.064 79.202 414.653 1.00 60.46 723 LEU B CA 1
ATOM 4478 C C . LEU A 1 662 ? 359.625 79.670 414.501 1.00 61.77 723 LEU B C 1
ATOM 4479 O O . LEU A 1 662 ? 359.230 80.694 415.058 1.00 62.16 723 LEU B O 1
ATOM 4484 N N . LEU A 1 663 ? 358.849 78.911 413.737 1.00 66.42 724 LEU B N 1
ATOM 4485 C CA . LEU A 1 663 ? 357.447 79.227 413.514 1.00 60.74 724 LEU B CA 1
ATOM 4486 C C . LEU A 1 663 ? 356.591 77.980 413.660 1.00 62.37 724 LEU B C 1
ATOM 4487 O O . LEU A 1 663 ? 356.886 76.940 413.071 1.00 61.64 724 LEU B O 1
ATOM 4492 N N . VAL A 1 664 ? 355.531 78.090 414.454 1.00 63.24 725 VAL B N 1
ATOM 4493 C CA . VAL A 1 664 ? 354.577 77.002 414.614 1.00 61.58 725 VAL B CA 1
ATOM 4494 C C . VAL A 1 664 ? 353.175 77.525 414.357 1.00 58.89 725 VAL B C 1
ATOM 4495 O O . VAL A 1 664 ? 352.619 78.269 415.165 1.00 60.40 725 VAL B O 1
ATOM 4499 N N . SER A 1 665 ? 352.604 77.131 413.227 1.00 59.04 726 SER B N 1
ATOM 4500 C CA . SER A 1 665 ? 351.294 77.624 412.836 1.00 58.68 726 SER B CA 1
ATOM 4501 C C . SER A 1 665 ? 350.565 76.610 411.967 1.00 58.49 726 SER B C 1
ATOM 4502 O O . SER A 1 665 ? 350.939 76.378 410.817 1.00 53.77 726 SER B O 1
ATOM 4505 N N . SER A 1 666 ? 349.524 76.002 412.525 1.00 57.97 727 SER B N 1
ATOM 4506 C CA . SER A 1 666 ? 348.724 75.045 411.778 1.00 54.41 727 SER B CA 1
ATOM 4507 C C . SER A 1 666 ? 347.834 75.786 410.786 1.00 52.26 727 SER B C 1
ATOM 4508 O O . SER A 1 666 ? 347.308 75.193 409.845 1.00 54.46 727 SER B O 1
ATOM 4511 N N . ARG A 1 667 ? 347.680 77.090 410.995 1.00 50.50 728 ARG B N 1
ATOM 4512 C CA . ARG A 1 667 ? 346.936 77.921 410.058 1.00 52.61 728 ARG B CA 1
ATOM 4513 C C . ARG A 1 667 ? 347.744 78.121 408.786 1.00 55.70 728 ARG B C 1
ATOM 4514 O O . ARG A 1 667 ? 347.307 77.756 407.694 1.00 58.65 728 ARG B O 1
ATOM 4522 N N . ILE A 1 668 ? 348.929 78.704 408.941 1.00 53.19 729 ILE B N 1
ATOM 4523 C CA . ILE A 1 668 ? 349.801 78.990 407.811 1.00 48.48 729 ILE B CA 1
ATOM 4524 C C . ILE A 1 668 ? 350.218 77.720 407.081 1.00 47.16 729 ILE B C 1
ATOM 4525 O O . ILE A 1 668 ? 350.365 77.720 405.861 1.00 50.44 729 ILE B O 1
ATOM 4530 N N . LEU A 1 669 ? 350.394 76.634 407.827 1.00 50.56 730 LEU B N 1
ATOM 4531 C CA . LEU A 1 669 ? 350.735 75.351 407.224 1.00 52.99 730 LEU B CA 1
ATOM 4532 C C . LEU A 1 669 ? 349.547 74.841 406.411 1.00 54.35 730 LEU B C 1
ATOM 4533 O O . LEU A 1 669 ? 349.713 74.192 405.377 1.00 52.01 730 LEU B O 1
ATOM 4538 N N . SER A 1 670 ? 348.345 75.148 406.885 1.00 54.17 731 SER B N 1
ATOM 4539 C CA . SER A 1 670 ? 347.133 74.823 406.148 1.00 52.61 731 SER B CA 1
ATOM 4540 C C . SER A 1 670 ? 347.051 75.667 404.880 1.00 53.44 731 SER B C 1
ATOM 4541 O O . SER A 1 670 ? 346.638 75.183 403.826 1.00 57.54 731 SER B O 1
ATOM 4544 N N . ARG A 1 671 ? 347.441 76.933 404.997 1.00 51.65 732 ARG B N 1
ATOM 4545 C CA . ARG A 1 671 ? 347.445 77.851 403.863 1.00 50.37 732 ARG B CA 1
ATOM 4546 C C . ARG A 1 671 ? 348.537 77.488 402.862 1.00 53.83 732 ARG B C 1
ATOM 4547 O O . ARG A 1 671 ? 348.445 77.823 401.681 1.00 57.96 732 ARG B O 1
ATOM 4555 N N . LEU A 1 672 ? 349.568 76.797 403.340 1.00 48.13 733 LEU B N 1
ATOM 4556 C CA . LEU A 1 672 ? 350.673 76.387 402.483 1.00 49.38 733 LEU B CA 1
ATOM 4557 C C . LEU A 1 672 ? 350.276 75.179 401.647 1.00 52.01 733 LEU B C 1
ATOM 4558 O O . LEU A 1 672 ? 350.384 75.202 400.420 1.00 50.88 733 LEU B O 1
ATOM 4563 N N . ILE A 1 673 ? 349.834 74.122 402.324 1.00 53.65 734 ILE B N 1
ATOM 4564 C CA . ILE A 1 673 ? 349.330 72.926 401.659 1.00 47.77 734 ILE B CA 1
ATOM 4565 C C . ILE A 1 673 ? 348.281 73.281 400.610 1.00 49.95 734 ILE B C 1
ATOM 4566 O O . ILE A 1 673 ? 348.266 72.717 399.515 1.00 45.91 734 ILE B O 1
ATOM 4571 N N . LEU A 1 674 ? 347.410 74.226 400.952 1.00 45.71 735 LEU B N 1
ATOM 4572 C CA . LEU A 1 674 ? 346.376 74.688 400.033 1.00 51.19 735 LEU B CA 1
ATOM 4573 C C . LEU A 1 674 ? 346.984 75.417 398.840 1.00 53.75 735 LEU B C 1
ATOM 4574 O O . LEU A 1 674 ? 346.578 75.201 397.697 1.00 59.16 735 LEU B O 1
ATOM 4579 N N . LEU A 1 675 ? 347.952 76.285 399.116 1.00 53.77 736 LEU B N 1
ATOM 4580 C CA . LEU A 1 675 ? 348.646 77.033 398.071 1.00 58.09 736 LEU B CA 1
ATOM 4581 C C . LEU A 1 675 ? 349.320 76.103 397.063 1.00 56.32 736 LEU B C 1
ATOM 4582 O O . LEU A 1 675 ? 349.326 76.369 395.861 1.00 54.96 736 LEU B O 1
ATOM 4587 N N . TRP A 1 676 ? 349.885 75.010 397.566 1.00 51.21 737 TRP B N 1
ATOM 4588 C CA . TRP A 1 676 ? 350.597 74.048 396.734 1.00 54.10 737 TRP B CA 1
ATOM 4589 C C . TRP A 1 676 ? 349.650 73.303 395.790 1.00 62.89 737 TRP B C 1
ATOM 4590 O O . TRP A 1 676 ? 350.035 72.917 394.686 1.00 66.36 737 TRP B O 1
ATOM 4601 N N . TYR A 1 677 ? 348.413 73.094 396.233 1.00 58.77 738 TYR B N 1
ATOM 4602 C CA . TYR A 1 677 ? 347.413 72.397 395.430 1.00 60.48 738 TYR B CA 1
ATOM 4603 C C . TYR A 1 677 ? 346.620 73.366 394.559 1.00 67.29 738 TYR B C 1
ATOM 4604 O O . TYR A 1 677 ? 346.005 72.971 393.566 1.00 64.77 738 TYR B O 1
ATOM 4613 N N . ASN A 1 678 ? 346.633 74.635 394.952 1.00 67.04 739 ASN B N 1
ATOM 4614 C CA . ASN A 1 678 ? 345.954 75.695 394.217 1.00 58.37 739 ASN B CA 1
ATOM 4615 C C . ASN A 1 678 ? 346.391 75.745 392.754 1.00 64.83 739 ASN B C 1
ATOM 4616 O O . ASN A 1 678 ? 347.586 75.806 392.463 1.00 67.11 739 ASN B O 1
ATOM 4621 N N . PRO A 1 679 ? 345.419 75.710 391.826 1.00 66.38 740 PRO B N 1
ATOM 4622 C CA . PRO A 1 679 ? 345.703 75.769 390.388 1.00 65.89 740 PRO B CA 1
ATOM 4623 C C . PRO A 1 679 ? 346.465 77.035 390.006 1.00 59.54 740 PRO B C 1
ATOM 4624 O O . PRO A 1 679 ? 347.304 77.004 389.107 1.00 57.67 740 PRO B O 1
ATOM 4628 N N . VAL A 1 680 ? 346.163 78.133 390.689 1.00 59.99 741 VAL B N 1
ATOM 4629 C CA . VAL A 1 680 ? 346.825 79.413 390.458 1.00 62.89 741 VAL B CA 1
ATOM 4630 C C . VAL A 1 680 ? 348.353 79.316 390.531 1.00 61.38 741 VAL B C 1
ATOM 4631 O O . VAL A 1 680 ? 349.063 80.231 390.114 1.00 67.84 741 VAL B O 1
ATOM 4635 N N . THR A 1 681 ? 348.851 78.204 391.061 1.00 56.00 742 THR B N 1
ATOM 4636 C CA . THR A 1 681 ? 350.282 78.037 391.279 1.00 63.73 742 THR B CA 1
ATOM 4637 C C . THR A 1 681 ? 350.965 77.083 390.291 1.00 70.94 742 THR B C 1
ATOM 4638 O O . THR A 1 681 ? 352.174 76.873 390.379 1.00 73.98 742 THR B O 1
ATOM 4642 N N . GLU A 1 682 ? 350.209 76.501 389.361 1.00 73.20 743 GLU B N 1
ATOM 4643 C CA . GLU A 1 682 ? 350.777 75.477 388.475 1.00 77.89 743 GLU B CA 1
ATOM 4644 C C . GLU A 1 682 ? 352.014 75.946 387.706 1.00 84.43 743 GLU B C 1
ATOM 4645 O O . GLU A 1 682 ? 352.907 75.147 387.416 1.00 75.55 743 GLU B O 1
ATOM 4651 N N . GLU A 1 683 ? 352.073 77.234 387.379 1.00 83.75 744 GLU B N 1
ATOM 4652 C CA . GLU A 1 683 ? 353.209 77.749 386.622 1.00 81.32 744 GLU B CA 1
ATOM 4653 C C . GLU A 1 683 ? 354.154 78.543 387.509 1.00 80.28 744 GLU B C 1
ATOM 4654 O O . GLU A 1 683 ? 354.960 79.336 387.021 1.00 85.91 744 GLU B O 1
ATOM 4660 N N . ASP A 1 684 ? 354.053 78.324 388.816 1.00 76.62 745 ASP B N 1
ATOM 4661 C CA . ASP A 1 684 ? 355.035 78.851 389.753 1.00 74.23 745 ASP B CA 1
ATOM 4662 C C . ASP A 1 684 ? 355.974 77.719 390.149 1.00 69.97 745 ASP B C 1
ATOM 4663 O O . ASP A 1 684 ? 355.801 77.092 391.194 1.00 66.77 745 ASP B O 1
ATOM 4668 N N . VAL A 1 685 ? 356.967 77.465 389.303 1.00 68.64 746 VAL B N 1
ATOM 4669 C CA . VAL A 1 685 ? 357.853 76.318 389.464 1.00 67.89 746 VAL B CA 1
ATOM 4670 C C . VAL A 1 685 ? 358.665 76.367 390.755 1.00 70.66 746 VAL B C 1
ATOM 4671 O O . VAL A 1 685 ? 358.796 75.360 391.448 1.00 70.44 746 VAL B O 1
ATOM 4675 N N . GLN A 1 686 ? 359.213 77.537 391.068 1.00 70.00 747 GLN B N 1
ATOM 4676 C CA . GLN A 1 686 ? 359.963 77.722 392.307 1.00 72.20 747 GLN B CA 1
ATOM 4677 C C . GLN A 1 686 ? 359.130 77.328 393.525 1.00 72.14 747 GLN B C 1
ATOM 4678 O O . GLN A 1 686 ? 359.541 76.485 394.324 1.00 70.94 747 GLN B O 1
ATOM 4684 N N . LEU A 1 687 ? 357.963 77.953 393.656 1.00 72.64 748 LEU B N 1
ATOM 4685 C CA . LEU A 1 687 ? 357.045 77.699 394.764 1.00 63.75 748 LEU B CA 1
ATOM 4686 C C . LEU A 1 687 ? 356.687 76.219 394.906 1.00 66.59 748 LEU B C 1
ATOM 4687 O O . LEU A 1 687 ? 356.983 75.601 395.928 1.00 72.75 748 LEU B O 1
ATOM 4692 N N . ARG A 1 688 ? 356.043 75.663 393.883 1.00 60.68 749 ARG B N 1
ATOM 4693 C CA . ARG A 1 688 ? 355.576 74.278 393.918 1.00 62.97 749 ARG B CA 1
ATOM 4694 C C . ARG A 1 688 ? 356.687 73.275 394.228 1.00 69.03 749 ARG B C 1
ATOM 4695 O O . ARG A 1 688 ? 356.452 72.260 394.884 1.00 71.65 749 ARG B O 1
ATOM 4703 N N . HIS A 1 689 ? 357.896 73.560 393.756 1.00 71.83 750 HIS B N 1
ATOM 4704 C CA . HIS A 1 689 ? 359.032 72.675 393.989 1.00 72.23 750 HIS B CA 1
ATOM 4705 C C . HIS A 1 689 ? 359.557 72.797 395.417 1.00 71.79 750 HIS B C 1
ATOM 4706 O O . HIS A 1 689 ? 359.896 71.798 396.051 1.00 76.17 750 HIS B O 1
ATOM 4713 N N . CYS A 1 690 ? 359.624 74.029 395.912 1.00 71.37 751 CYS B N 1
ATOM 4714 C CA . CYS A 1 690 ? 360.091 74.299 397.269 1.00 69.41 751 CYS B CA 1
ATOM 4715 C C . CYS A 1 690 ? 359.269 73.552 398.314 1.00 66.89 751 CYS B C 1
ATOM 4716 O O . CYS A 1 690 ? 359.812 72.797 399.121 1.00 68.72 751 CYS B O 1
ATOM 4719 N N . LEU A 1 691 ? 357.958 73.771 398.290 1.00 63.59 752 LEU B N 1
ATOM 4720 C CA . LEU A 1 691 ? 357.050 73.146 399.244 1.00 55.39 752 LEU B CA 1
ATOM 4721 C C . LEU A 1 691 ? 357.081 71.628 399.138 1.00 62.56 752 LEU B C 1
ATOM 4722 O O . LEU A 1 691 ? 357.034 70.931 400.152 1.00 63.38 752 LEU B O 1
ATOM 4727 N N . GLY A 1 692 ? 357.158 71.125 397.908 1.00 65.98 753 GLY B N 1
ATOM 4728 C CA . GLY A 1 692 ? 357.185 69.694 397.657 1.00 61.49 753 GLY B CA 1
ATOM 4729 C C . GLY A 1 692 ? 358.262 68.986 398.453 1.00 57.24 753 GLY B C 1
ATOM 4730 O O . GLY A 1 692 ? 358.090 67.841 398.870 1.00 59.42 753 GLY B O 1
ATOM 4731 N N . VAL A 1 693 ? 359.381 69.672 398.658 1.00 63.07 754 VAL B N 1
ATOM 4732 C CA . VAL A 1 693 ? 360.465 69.145 399.475 1.00 64.41 754 VAL B CA 1
ATOM 4733 C C . VAL A 1 693 ? 360.215 69.395 400.960 1.00 62.51 754 VAL B C 1
ATOM 4734 O O . VAL A 1 693 ? 360.484 68.538 401.800 1.00 60.67 754 VAL B O 1
ATOM 4738 N N . PHE A 1 694 ? 359.687 70.576 401.269 1.00 63.11 755 PHE B N 1
ATOM 4739 C CA . PHE A 1 694 ? 359.507 71.016 402.649 1.00 57.54 755 PHE B CA 1
ATOM 4740 C C . PHE A 1 694 ? 358.530 70.137 403.431 1.00 60.01 755 PHE B C 1
ATOM 4741 O O . PHE A 1 694 ? 358.858 69.663 404.518 1.00 57.21 755 PHE B O 1
ATOM 4749 N N . PHE A 1 695 ? 357.336 69.935 402.880 1.00 59.68 756 PHE B N 1
ATOM 4750 C CA . PHE A 1 695 ? 356.280 69.185 403.561 1.00 54.27 756 PHE B CA 1
ATOM 4751 C C . PHE A 1 695 ? 356.780 67.856 404.127 1.00 55.60 756 PHE B C 1
ATOM 4752 O O . PHE A 1 695 ? 356.578 67.570 405.307 1.00 60.84 756 PHE B O 1
ATOM 4760 N N . PRO A 1 696 ? 357.437 67.041 403.289 1.00 54.29 757 PRO B N 1
ATOM 4761 C CA . PRO A 1 696 ? 357.958 65.748 403.749 1.00 57.91 757 PRO B CA 1
ATOM 4762 C C . PRO A 1 696 ? 359.078 65.894 404.778 1.00 60.81 757 PRO B C 1
ATOM 4763 O O . PRO A 1 696 ? 358.985 65.318 405.861 1.00 59.03 757 PRO B O 1
ATOM 4767 N N . VAL A 1 697 ? 360.118 66.654 404.447 1.00 61.89 758 VAL B N 1
ATOM 4768 C CA . VAL A 1 697 ? 361.266 66.785 405.339 1.00 68.10 758 VAL B CA 1
ATOM 4769 C C . VAL A 1 697 ? 360.875 67.480 406.640 1.00 60.17 758 VAL B C 1
ATOM 4770 O O . VAL A 1 697 ? 361.470 67.236 407.688 1.00 61.97 758 VAL B O 1
ATOM 4774 N N . PHE A 1 698 ? 359.868 68.344 406.570 1.00 60.57 759 PHE B N 1
ATOM 4775 C CA . PHE A 1 698 ? 359.370 69.018 407.761 1.00 61.71 759 PHE B CA 1
ATOM 4776 C C . PHE A 1 698 ? 358.561 68.057 408.620 1.00 63.67 759 PHE B C 1
ATOM 4777 O O . PHE A 1 698 ? 358.714 68.017 409.842 1.00 60.93 759 PHE B O 1
ATOM 4785 N N . ALA A 1 699 ? 357.695 67.287 407.970 1.00 57.56 760 ALA B N 1
ATOM 4786 C CA . ALA A 1 699 ? 356.826 66.347 408.666 1.00 56.72 760 ALA B CA 1
ATOM 4787 C C . ALA A 1 699 ? 357.609 65.300 409.458 1.00 62.11 760 ALA B C 1
ATOM 4788 O O . ALA A 1 699 ? 357.399 65.140 410.660 1.00 65.26 760 ALA B O 1
ATOM 4790 N N . TYR A 1 700 ? 358.521 64.599 408.787 1.00 60.93 761 TYR B N 1
ATOM 4791 C CA . TYR A 1 700 ? 359.183 63.442 409.384 1.00 54.55 761 TYR B CA 1
ATOM 4792 C C . TYR A 1 700 ? 360.344 63.829 410.294 1.00 59.53 761 TYR B C 1
ATOM 4793 O O . TYR A 1 700 ? 361.047 62.967 410.821 1.00 66.47 761 TYR B O 1
ATOM 4802 N N . ALA A 1 701 ? 360.544 65.127 410.476 1.00 54.38 762 ALA B N 1
ATOM 4803 C CA . ALA A 1 701 ? 361.623 65.609 411.324 1.00 50.84 762 ALA B CA 1
ATOM 4804 C C . ALA A 1 701 ? 361.342 65.341 412.800 1.00 59.10 762 ALA B C 1
ATOM 4805 O O . ALA A 1 701 ? 362.256 65.053 413.571 1.00 70.60 762 ALA B O 1
ATOM 4807 N N . SER A 1 702 ? 360.074 65.437 413.189 1.00 63.36 763 SER B N 1
ATOM 4808 C CA . SER A 1 702 ? 359.689 65.273 414.588 1.00 63.14 763 SER B CA 1
ATOM 4809 C C . SER A 1 702 ? 358.175 65.168 414.759 1.00 61.87 763 SER B C 1
ATOM 4810 O O . SER A 1 702 ? 357.411 65.587 413.889 1.00 63.73 763 SER B O 1
ATOM 4813 N N . ARG A 1 703 ? 357.754 64.598 415.884 1.00 65.15 764 ARG B N 1
ATOM 4814 C CA . ARG A 1 703 ? 356.337 64.422 416.191 1.00 63.80 764 ARG B CA 1
ATOM 4815 C C . ARG A 1 703 ? 355.606 65.762 416.225 1.00 65.44 764 ARG B C 1
ATOM 4816 O O . ARG A 1 703 ? 354.503 65.887 415.691 1.00 74.07 764 ARG B O 1
ATOM 4824 N N . THR A 1 704 ? 356.218 66.753 416.870 1.00 65.21 765 THR B N 1
ATOM 4825 C CA . THR A 1 704 ? 355.650 68.099 416.947 1.00 67.66 765 THR B CA 1
ATOM 4826 C C . THR A 1 704 ? 355.349 68.661 415.560 1.00 64.50 765 THR B C 1
ATOM 4827 O O . THR A 1 704 ? 354.376 69.392 415.373 1.00 62.50 765 THR B O 1
ATOM 4831 N N . ASN A 1 705 ? 356.195 68.320 414.593 1.00 64.72 766 ASN B N 1
ATOM 4832 C CA . ASN A 1 705 ? 355.984 68.739 413.214 1.00 63.34 766 ASN B CA 1
ATOM 4833 C C . ASN A 1 705 ? 354.761 68.050 412.619 1.00 62.78 766 ASN B C 1
ATOM 4834 O O . ASN A 1 705 ? 353.892 68.702 412.039 1.00 65.67 766 ASN B O 1
ATOM 4839 N N . GLN A 1 706 ? 354.706 66.728 412.761 1.00 56.81 767 GLN B N 1
ATOM 4840 C CA . GLN A 1 706 ? 353.547 65.954 412.326 1.00 56.27 767 GLN B CA 1
ATOM 4841 C C . GLN A 1 706 ? 352.277 66.405 413.035 1.00 56.78 767 GLN B C 1
ATOM 4842 O O . GLN A 1 706 ? 351.218 66.508 412.416 1.00 58.62 767 GLN B O 1
ATOM 4848 N N . GLU A 1 707 ? 352.387 66.654 414.338 1.00 59.35 768 GLU B N 1
ATOM 4849 C CA . GLU A 1 707 ? 351.262 67.141 415.127 1.00 60.11 768 GLU B CA 1
ATOM 4850 C C . GLU A 1 707 ? 350.708 68.421 414.518 1.00 57.89 768 GLU B C 1
ATOM 4851 O O . GLU A 1 707 ? 349.509 68.683 414.588 1.00 60.10 768 GLU B O 1
ATOM 4857 N N . CYS A 1 708 ? 351.593 69.212 413.919 1.00 59.35 769 CYS B N 1
ATOM 4858 C CA . CYS A 1 708 ? 351.197 70.446 413.253 1.00 62.27 769 CYS B CA 1
ATOM 4859 C C . CYS A 1 708 ? 350.301 70.140 412.054 1.00 61.97 769 CYS B C 1
ATOM 4860 O O . CYS A 1 708 ? 349.345 70.866 411.774 1.00 59.48 769 CYS B O 1
ATOM 4863 N N . PHE A 1 709 ? 350.616 69.054 411.356 1.00 54.82 770 PHE B N 1
ATOM 4864 C CA . PHE A 1 709 ? 349.811 68.602 410.228 1.00 52.91 770 PHE B CA 1
ATOM 4865 C C . PHE A 1 709 ? 348.472 68.048 410.706 1.00 60.35 770 PHE B C 1
ATOM 4866 O O . PHE A 1 709 ? 347.436 68.282 410.084 1.00 64.13 770 PHE B O 1
ATOM 4874 N N . GLU A 1 710 ? 348.503 67.305 411.807 1.00 57.90 771 GLU B N 1
ATOM 4875 C CA . GLU A 1 710 ? 347.290 66.729 412.377 1.00 54.45 771 GLU B CA 1
ATOM 4876 C C . GLU A 1 710 ? 346.323 67.822 412.829 1.00 56.56 771 GLU B C 1
ATOM 4877 O O . GLU A 1 710 ? 345.116 67.724 412.606 1.00 57.26 771 GLU B O 1
ATOM 4883 N N . GLU A 1 711 ? 346.860 68.859 413.466 1.00 53.64 772 GLU B N 1
ATOM 4884 C CA . GLU A 1 711 ? 346.064 70.018 413.862 1.00 54.22 772 GLU B CA 1
ATOM 4885 C C . GLU A 1 711 ? 345.446 70.711 412.652 1.00 55.86 772 GLU B C 1
ATOM 4886 O O . GLU A 1 711 ? 344.376 71.313 412.748 1.00 54.29 772 GLU B O 1
ATOM 4892 N N . ALA A 1 712 ? 346.132 70.629 411.518 1.00 53.60 773 ALA B N 1
ATOM 4893 C CA . ALA A 1 712 ? 345.705 71.319 410.307 1.00 51.65 773 ALA B CA 1
ATOM 4894 C C . ALA A 1 712 ? 344.776 70.477 409.437 1.00 50.71 773 ALA B C 1
ATOM 4895 O O . ALA A 1 712 ? 344.204 70.981 408.472 1.00 50.13 773 ALA B O 1
ATOM 4897 N N . PHE A 1 713 ? 344.635 69.199 409.778 1.00 53.21 774 PHE B N 1
ATOM 4898 C CA . PHE A 1 713 ? 343.882 68.252 408.956 1.00 54.54 774 PHE B CA 1
ATOM 4899 C C . PHE A 1 713 ? 342.463 68.730 408.634 1.00 58.31 774 PHE B C 1
ATOM 4900 O O . PHE A 1 713 ? 342.128 68.956 407.471 1.00 61.03 774 PHE B O 1
ATOM 4908 N N . LEU A 1 714 ? 341.635 68.883 409.662 1.00 58.72 775 LEU B N 1
ATOM 4909 C CA . LEU A 1 714 ? 340.232 69.247 409.462 1.00 66.26 775 LEU B CA 1
ATOM 4910 C C . LEU A 1 714 ? 340.042 70.638 408.853 1.00 58.33 775 LEU B C 1
ATOM 4911 O O . LEU A 1 714 ? 339.238 70.804 407.936 1.00 64.78 775 LEU B O 1
ATOM 4916 N N . PRO A 1 715 ? 340.769 71.644 409.362 1.00 51.30 776 PRO B N 1
ATOM 4917 C CA . PRO A 1 715 ? 340.619 72.994 408.812 1.00 48.99 776 PRO B CA 1
ATOM 4918 C C . PRO A 1 715 ? 340.953 73.059 407.326 1.00 53.62 776 PRO B C 1
ATOM 4919 O O . PRO A 1 715 ? 340.363 73.863 406.606 1.00 59.01 776 PRO B O 1
ATOM 4923 N N . THR A 1 716 ? 341.886 72.224 406.878 1.00 51.53 777 THR B N 1
ATOM 4924 C CA . THR A 1 716 ? 342.254 72.180 405.468 1.00 47.90 777 THR B CA 1
ATOM 4925 C C . THR A 1 716 ? 341.110 71.646 404.614 1.00 52.40 777 THR B C 1
ATOM 4926 O O . THR A 1 716 ? 340.635 72.331 403.709 1.00 53.55 777 THR B O 1
ATOM 4930 N N . LEU A 1 717 ? 340.673 70.421 404.899 1.00 51.12 778 LEU B N 1
ATOM 4931 C CA . LEU A 1 717 ? 339.594 69.806 404.129 1.00 53.66 778 LEU B CA 1
ATOM 4932 C C . LEU A 1 717 ? 338.265 70.545 404.276 1.00 56.80 778 LEU B C 1
ATOM 4933 O O . LEU A 1 717 ? 337.397 70.436 403.411 1.00 63.64 778 LEU B O 1
ATOM 4938 N N . GLN A 1 718 ? 338.100 71.301 405.357 1.00 54.14 779 GLN B N 1
ATOM 4939 C CA . GLN A 1 718 ? 336.877 72.078 405.531 1.00 57.70 779 GLN B CA 1
ATOM 4940 C C . GLN A 1 718 ? 336.980 73.405 404.787 1.00 61.59 779 GLN B C 1
ATOM 4941 O O . GLN A 1 718 ? 335.969 73.968 404.364 1.00 65.06 779 GLN B O 1
ATOM 4947 N N . THR A 1 719 ? 338.202 73.903 404.628 1.00 53.56 780 THR B N 1
ATOM 4948 C CA . THR A 1 719 ? 338.432 75.065 403.781 1.00 50.73 780 THR B CA 1
ATOM 4949 C C . THR A 1 719 ? 338.105 74.680 402.343 1.00 56.24 780 THR B C 1
ATOM 4950 O O . THR A 1 719 ? 337.569 75.478 401.574 1.00 61.26 780 THR B O 1
ATOM 4954 N N . LEU A 1 720 ? 338.438 73.443 401.991 1.00 52.89 781 LEU B N 1
ATOM 4955 C CA . LEU A 1 720 ? 338.156 72.919 400.663 1.00 58.82 781 LEU B CA 1
ATOM 4956 C C . LEU A 1 720 ? 336.657 72.747 400.445 1.00 61.09 781 LEU B C 1
ATOM 4957 O O . LEU A 1 720 ? 336.103 73.249 399.468 1.00 69.89 781 LEU B O 1
ATOM 4962 N N . ALA A 1 721 ? 336.008 72.031 401.358 1.00 56.59 782 ALA B N 1
ATOM 4963 C CA . ALA A 1 721 ? 334.588 71.715 401.228 1.00 57.67 782 ALA B CA 1
ATOM 4964 C C . ALA A 1 721 ? 333.698 72.955 401.224 1.00 57.41 782 ALA B C 1
ATOM 4965 O O . ALA A 1 721 ? 332.596 72.931 400.679 1.00 63.89 782 ALA B O 1
ATOM 4967 N N . ASN A 1 722 ? 334.180 74.033 401.832 1.00 61.01 783 ASN B N 1
ATOM 4968 C CA . ASN A 1 722 ? 333.405 75.265 401.941 1.00 58.14 783 ASN B CA 1
ATOM 4969 C C . ASN A 1 722 ? 333.744 76.301 400.878 1.00 60.80 783 ASN B C 1
ATOM 4970 O O . ASN A 1 722 ? 333.369 77.467 400.998 1.00 67.00 783 ASN B O 1
ATOM 4975 N N . ALA A 1 723 ? 334.448 75.877 399.836 1.00 62.55 784 ALA B N 1
ATOM 4976 C CA . ALA A 1 723 ? 334.870 76.797 398.789 1.00 68.25 784 ALA B CA 1
ATOM 4977 C C . ALA A 1 723 ? 333.781 76.940 397.736 1.00 73.98 784 ALA B C 1
ATOM 4978 O O . ALA A 1 723 ? 333.273 75.941 397.225 1.00 75.05 784 ALA B O 1
ATOM 4980 N N . PRO A 1 724 ? 333.416 78.188 397.409 1.00 76.21 785 PRO B N 1
ATOM 4981 C CA . PRO A 1 724 ? 332.390 78.408 396.387 1.00 69.56 785 PRO B CA 1
ATOM 4982 C C . PRO A 1 724 ? 332.945 78.070 395.010 1.00 77.32 785 PRO B C 1
ATOM 4983 O O . PRO A 1 724 ? 334.157 77.918 394.864 1.00 85.17 785 PRO B O 1
ATOM 4987 N N . ALA A 1 725 ? 332.073 77.955 394.016 1.00 79.84 786 ALA B N 1
ATOM 4988 C CA . ALA A 1 725 ? 332.479 77.441 392.713 1.00 77.24 786 ALA B CA 1
ATOM 4989 C C . ALA A 1 725 ? 333.485 78.353 392.018 1.00 82.24 786 ALA B C 1
ATOM 4990 O O . ALA A 1 725 ? 334.245 77.906 391.159 1.00 86.38 786 ALA B O 1
ATOM 4992 N N . SER A 1 726 ? 333.492 79.626 392.399 1.00 86.08 787 SER B N 1
ATOM 4993 C CA . SER A 1 726 ? 334.342 80.621 391.752 1.00 94.09 787 SER B CA 1
ATOM 4994 C C . SER A 1 726 ? 335.834 80.458 392.055 1.00 95.90 787 SER B C 1
ATOM 4995 O O . SER A 1 726 ? 336.673 80.602 391.163 1.00 95.77 787 SER B O 1
ATOM 4998 N N . SER A 1 727 ? 336.160 80.154 393.308 1.00 94.80 788 SER B N 1
ATOM 4999 C CA . SER A 1 727 ? 337.555 80.014 393.730 1.00 94.31 788 SER B CA 1
ATOM 5000 C C . SER A 1 727 ? 338.246 78.827 393.071 1.00 87.43 788 SER B C 1
ATOM 5001 O O . SER A 1 727 ? 337.618 77.800 392.814 1.00 84.06 788 SER B O 1
ATOM 5004 N N . PRO A 1 728 ? 339.551 78.971 392.793 1.00 83.63 789 PRO B N 1
ATOM 5005 C CA . PRO A 1 728 ? 340.372 77.868 392.280 1.00 84.81 789 PRO B CA 1
ATOM 5006 C C . PRO A 1 728 ? 340.393 76.675 393.231 1.00 83.40 789 PRO B C 1
ATOM 5007 O O . PRO A 1 728 ? 340.724 75.565 392.816 1.00 76.21 789 PRO B O 1
ATOM 5011 N N . LEU A 1 729 ? 340.053 76.914 394.495 1.00 85.71 790 LEU B N 1
ATOM 5012 C CA . LEU A 1 729 ? 340.068 75.860 395.503 1.00 82.70 790 LEU B CA 1
ATOM 5013 C C . LEU A 1 729 ? 339.023 74.788 395.219 1.00 80.88 790 LEU B C 1
ATOM 5014 O O . LEU A 1 729 ? 339.270 73.601 395.435 1.00 79.61 790 LEU B O 1
ATOM 5019 N N . ALA A 1 730 ? 337.862 75.208 394.721 1.00 85.89 791 ALA B N 1
ATOM 5020 C CA . ALA A 1 730 ? 336.791 74.276 394.388 1.00 81.63 791 ALA B CA 1
ATOM 5021 C C . ALA A 1 730 ? 337.265 73.267 393.348 1.00 81.75 791 ALA B C 1
ATOM 5022 O O . ALA A 1 730 ? 336.763 72.144 393.281 1.00 87.81 791 ALA B O 1
ATOM 5024 N N . GLU A 1 731 ? 338.237 73.677 392.540 1.00 76.54 792 GLU B N 1
ATOM 5025 C CA . GLU A 1 731 ? 338.837 72.793 391.550 1.00 77.42 792 GLU B CA 1
ATOM 5026 C C . GLU A 1 731 ? 339.607 71.660 392.217 1.00 74.13 792 GLU B C 1
ATOM 5027 O O . GLU A 1 731 ? 339.662 70.549 391.692 1.00 82.99 792 GLU B O 1
ATOM 5033 N N . ILE A 1 732 ? 340.211 71.951 393.366 1.00 75.01 793 ILE B N 1
ATOM 5034 C CA . ILE A 1 732 ? 341.077 70.988 394.041 1.00 77.37 793 ILE B CA 1
ATOM 5035 C C . ILE A 1 732 ? 340.346 69.686 394.364 1.00 78.93 793 ILE B C 1
ATOM 5036 O O . ILE A 1 732 ? 339.136 69.681 394.590 1.00 75.43 793 ILE B O 1
ATOM 5041 N N . ASP A 1 733 ? 341.098 68.590 394.397 1.00 81.31 794 ASP B N 1
ATOM 5042 C CA . ASP A 1 733 ? 340.572 67.290 394.794 1.00 82.58 794 ASP B CA 1
ATOM 5043 C C . ASP A 1 733 ? 340.883 67.028 396.263 1.00 84.58 794 ASP B C 1
ATOM 5044 O O . ASP A 1 733 ? 342.048 66.981 396.655 1.00 86.85 794 ASP B O 1
ATOM 5049 N N . ILE A 1 734 ? 339.841 66.858 397.073 1.00 74.76 795 ILE B N 1
ATOM 5050 C CA . ILE A 1 734 ? 340.014 66.767 398.520 1.00 72.24 795 ILE B CA 1
ATOM 5051 C C . ILE A 1 734 ? 340.703 65.477 398.956 1.00 70.16 795 ILE B C 1
ATOM 5052 O O . ILE A 1 734 ? 341.484 65.477 399.908 1.00 64.99 795 ILE B O 1
ATOM 5057 N N . THR A 1 735 ? 340.408 64.381 398.263 1.00 77.19 796 THR B N 1
ATOM 5058 C CA . THR A 1 735 ? 340.996 63.085 398.594 1.00 84.66 796 THR B CA 1
ATOM 5059 C C . THR A 1 735 ? 342.521 63.094 398.493 1.00 81.77 796 THR B C 1
ATOM 5060 O O . THR A 1 735 ? 343.207 62.535 399.350 1.00 82.83 796 THR B O 1
ATOM 5064 N N . ASN A 1 736 ? 343.045 63.727 397.449 1.00 79.77 797 ASN B N 1
ATOM 5065 C CA . ASN A 1 736 ? 344.489 63.832 397.269 1.00 81.56 797 ASN B CA 1
ATOM 5066 C C . ASN A 1 736 ? 345.158 64.532 398.447 1.00 76.39 797 ASN B C 1
ATOM 5067 O O . ASN A 1 736 ? 346.223 64.117 398.905 1.00 70.67 797 ASN B O 1
ATOM 5072 N N . VAL A 1 737 ? 344.522 65.595 398.929 1.00 74.06 798 VAL B N 1
ATOM 5073 C CA . VAL A 1 737 ? 345.044 66.377 400.046 1.00 65.99 798 VAL B CA 1
ATOM 5074 C C . VAL A 1 737 ? 344.997 65.625 401.373 1.00 61.22 798 VAL B C 1
ATOM 5075 O O . VAL A 1 737 ? 345.931 65.707 402.172 1.00 57.57 798 VAL B O 1
ATOM 5079 N N . ALA A 1 738 ? 343.911 64.895 401.605 1.00 63.34 799 ALA B N 1
ATOM 5080 C CA . ALA A 1 738 ? 343.762 64.123 402.833 1.00 63.16 799 ALA B CA 1
ATOM 5081 C C . ALA A 1 738 ? 344.766 62.976 402.886 1.00 62.03 799 ALA B C 1
ATOM 5082 O O . ALA A 1 738 ? 345.380 62.722 403.924 1.00 57.47 799 ALA B O 1
ATOM 5084 N N . GLU A 1 739 ? 344.925 62.288 401.760 1.00 64.61 800 GLU B N 1
ATOM 5085 C CA . GLU A 1 739 ? 345.875 61.189 401.649 1.00 59.28 800 GLU B CA 1
ATOM 5086 C C . GLU A 1 739 ? 347.297 61.672 401.911 1.00 62.35 800 GLU B C 1
ATOM 5087 O O . GLU A 1 739 ? 348.122 60.944 402.463 1.00 66.57 800 GLU B O 1
ATOM 5093 N N . LEU A 1 740 ? 347.576 62.908 401.511 1.00 61.32 801 LEU B N 1
ATOM 5094 C CA . LEU A 1 740 ? 348.889 63.499 401.724 1.00 56.99 801 LEU B CA 1
ATOM 5095 C C . LEU A 1 740 ? 349.110 63.758 403.207 1.00 57.77 801 LEU B C 1
ATOM 5096 O O . LEU A 1 740 ? 350.196 63.523 403.734 1.00 60.10 801 LEU B O 1
ATOM 5101 N N . LEU A 1 741 ? 348.069 64.252 403.869 1.00 61.02 802 LEU B N 1
ATOM 5102 C CA . LEU A 1 741 ? 348.138 64.570 405.289 1.00 57.18 802 LEU B CA 1
ATOM 5103 C C . LEU A 1 741 ? 348.295 63.309 406.134 1.00 56.44 802 LEU B C 1
ATOM 5104 O O . LEU A 1 741 ? 349.081 63.281 407.081 1.00 51.93 802 LEU B O 1
ATOM 5109 N N . VAL A 1 742 ? 347.544 62.269 405.785 1.00 59.08 803 VAL B N 1
ATOM 5110 C CA . VAL A 1 742 ? 347.656 60.982 406.460 1.00 52.38 803 VAL B CA 1
ATOM 5111 C C . VAL A 1 742 ? 349.039 60.394 406.223 1.00 57.01 803 VAL B C 1
ATOM 5112 O O . VAL A 1 742 ? 349.628 59.780 407.113 1.00 55.75 803 VAL B O 1
ATOM 5116 N N . ASP A 1 743 ? 349.549 60.594 405.012 1.00 66.77 804 ASP B N 1
ATOM 5117 C CA . ASP A 1 743 ? 350.875 60.122 404.626 1.00 62.93 804 ASP B CA 1
ATOM 5118 C C . ASP A 1 743 ? 351.955 60.803 405.468 1.00 58.59 804 ASP B C 1
ATOM 5119 O O . ASP A 1 743 ? 352.834 60.144 406.016 1.00 62.74 804 ASP B O 1
ATOM 5124 N N . LEU A 1 744 ? 351.883 62.127 405.564 1.00 59.61 805 LEU B N 1
ATOM 5125 C CA . LEU A 1 744 ? 352.863 62.901 406.321 1.00 54.23 805 LEU B CA 1
ATOM 5126 C C . LEU A 1 744 ? 352.823 62.596 407.819 1.00 55.96 805 LEU B C 1
ATOM 5127 O O . LEU A 1 744 ? 353.802 62.824 408.531 1.00 56.17 805 LEU B O 1
ATOM 5132 N N . THR A 1 745 ? 351.690 62.085 408.291 1.00 56.46 806 THR B N 1
ATOM 5133 C CA . THR A 1 745 ? 351.473 61.892 409.723 1.00 57.10 806 THR B CA 1
ATOM 5134 C C . THR A 1 745 ? 351.644 60.446 410.187 1.00 55.73 806 THR B C 1
ATOM 5135 O O . THR A 1 745 ? 351.446 60.151 411.366 1.00 56.75 806 THR B O 1
ATOM 5139 N N . ARG A 1 746 ? 352.010 59.549 409.274 1.00 58.18 807 ARG B N 1
ATOM 5140 C CA . ARG A 1 746 ? 352.225 58.154 409.649 1.00 60.24 807 ARG B CA 1
ATOM 5141 C C . ARG A 1 746 ? 353.332 58.042 410.689 1.00 63.58 807 ARG B C 1
ATOM 5142 O O . ARG A 1 746 ? 354.335 58.751 410.619 1.00 65.90 807 ARG B O 1
ATOM 5150 N N . PRO A 1 747 ? 353.151 57.141 411.659 1.00 60.85 808 PRO B N 1
ATOM 5151 C CA . PRO A 1 747 ? 354.164 56.896 412.688 1.00 62.41 808 PRO B CA 1
ATOM 5152 C C . PRO A 1 747 ? 355.358 56.121 412.131 1.00 64.23 808 PRO B C 1
ATOM 5153 O O . PRO A 1 747 ? 356.341 55.908 412.841 1.00 64.78 808 PRO B O 1
ATOM 5157 N N . SER A 1 748 ? 355.268 55.708 410.871 1.00 62.62 809 SER B N 1
ATOM 5158 C CA . SER A 1 748 ? 356.372 55.025 410.206 1.00 69.58 809 SER B CA 1
ATOM 5159 C C . SER A 1 748 ? 357.267 56.025 409.478 1.00 76.70 809 SER B C 1
ATOM 5160 O O . SER A 1 748 ? 357.755 55.754 408.379 1.00 82.83 809 SER B O 1
ATOM 5163 N N . GLY A 1 749 ? 357.474 57.184 410.095 1.00 62.01 810 GLY B N 1
ATOM 5164 C CA . GLY A 1 749 ? 358.275 58.237 409.498 1.00 53.03 810 GLY B CA 1
ATOM 5165 C C . GLY A 1 749 ? 359.208 58.888 410.501 1.00 62.50 810 GLY B C 1
ATOM 5166 O O . GLY A 1 749 ? 358.947 58.880 411.705 1.00 57.59 810 GLY B O 1
ATOM 5167 N N . ALA A 1 762 ? 350.883 55.091 425.163 1.00 82.00 823 ALA B N 1
ATOM 5168 C CA . ALA A 1 762 ? 351.402 55.989 424.138 1.00 74.35 823 ALA B CA 1
ATOM 5169 C C . ALA A 1 762 ? 350.504 55.995 422.907 1.00 76.85 823 ALA B C 1
ATOM 5170 O O . ALA A 1 762 ? 350.508 55.043 422.124 1.00 68.19 823 ALA B O 1
ATOM 5172 N N . LEU A 1 763 ? 349.741 57.071 422.737 1.00 75.50 824 LEU B N 1
ATOM 5173 C CA . LEU A 1 763 ? 348.804 57.173 421.623 1.00 67.86 824 LEU B CA 1
ATOM 5174 C C . LEU A 1 763 ? 349.447 57.953 420.481 1.00 68.08 824 LEU B C 1
ATOM 5175 O O . LEU A 1 763 ? 349.802 59.121 420.638 1.00 67.31 824 LEU B O 1
ATOM 5180 N N . THR A 1 764 ? 349.588 57.297 419.332 1.00 60.74 825 THR B N 1
ATOM 5181 C CA . THR A 1 764 ? 350.271 57.879 418.179 1.00 54.40 825 THR B CA 1
ATOM 5182 C C . THR A 1 764 ? 349.474 59.017 417.547 1.00 65.20 825 THR B C 1
ATOM 5183 O O . THR A 1 764 ? 348.294 59.205 417.848 1.00 65.33 825 THR B O 1
ATOM 5187 N N . VAL A 1 765 ? 350.135 59.773 416.673 1.00 65.08 826 VAL B N 1
ATOM 5188 C CA . VAL A 1 765 ? 349.505 60.890 415.976 1.00 62.56 826 VAL B CA 1
ATOM 5189 C C . VAL A 1 765 ? 348.331 60.419 415.123 1.00 59.54 826 VAL B C 1
ATOM 5190 O O . VAL A 1 765 ? 347.314 61.106 415.021 1.00 63.19 826 VAL B O 1
ATOM 5194 N N . HIS A 1 766 ? 348.469 59.243 414.521 1.00 52.42 827 HIS B N 1
ATOM 5195 C CA . HIS A 1 766 ? 347.387 58.662 413.735 1.00 60.41 827 HIS B CA 1
ATOM 5196 C C . HIS A 1 766 ? 346.234 58.224 414.635 1.00 64.97 827 HIS B C 1
ATOM 5197 O O . HIS A 1 766 ? 345.089 58.133 414.188 1.00 65.15 827 HIS B O 1
ATOM 5204 N N . ASP A 1 767 ? 346.541 57.956 415.902 1.00 58.25 828 ASP B N 1
ATOM 5205 C CA . ASP A 1 767 ? 345.512 57.610 416.876 1.00 60.87 828 ASP B CA 1
ATOM 5206 C C . ASP A 1 767 ? 344.655 58.830 417.198 1.00 62.55 828 ASP B C 1
ATOM 5207 O O . ASP A 1 767 ? 343.426 58.751 417.220 1.00 57.17 828 ASP B O 1
ATOM 5212 N N . ASN A 1 768 ? 345.316 59.957 417.443 1.00 61.70 829 ASN B N 1
ATOM 5213 C CA . ASN A 1 768 ? 344.628 61.226 417.637 1.00 57.53 829 ASN B CA 1
ATOM 5214 C C . ASN A 1 768 ? 343.792 61.585 416.415 1.00 57.64 829 ASN B C 1
ATOM 5215 O O . ASN A 1 768 ? 342.673 62.085 416.536 1.00 56.02 829 ASN B O 1
ATOM 5220 N N . LEU A 1 769 ? 344.356 61.327 415.238 1.00 58.37 830 LEU B N 1
ATOM 5221 C CA . LEU A 1 769 ? 343.688 61.598 413.970 1.00 54.50 830 LEU B CA 1
ATOM 5222 C C . LEU A 1 769 ? 342.409 60.782 413.845 1.00 57.64 830 LEU B C 1
ATOM 5223 O O . LEU A 1 769 ? 341.357 61.313 413.487 1.00 58.91 830 LEU B O 1
ATOM 5228 N N . ALA A 1 770 ? 342.513 59.488 414.131 1.00 54.61 831 ALA B N 1
ATOM 5229 C CA . ALA A 1 770 ? 341.362 58.594 414.099 1.00 51.60 831 ALA B CA 1
ATOM 5230 C C . ALA A 1 770 ? 340.236 59.129 414.979 1.00 49.01 831 ALA B C 1
ATOM 5231 O O . ALA A 1 770 ? 339.059 59.017 414.639 1.00 49.99 831 ALA B O 1
ATOM 5233 N N . MET A 1 771 ? 340.608 59.717 416.110 1.00 51.07 832 MET B N 1
ATOM 5234 C CA . MET A 1 771 ? 339.645 60.342 417.008 1.00 49.64 832 MET B CA 1
ATOM 5235 C C . MET A 1 771 ? 339.004 61.557 416.354 1.00 50.85 832 MET B C 1
ATOM 5236 O O . MET A 1 771 ? 337.781 61.656 416.280 1.00 52.51 832 MET B O 1
ATOM 5241 N N . LYS A 1 772 ? 339.841 62.488 415.906 1.00 43.90 833 LYS B N 1
ATOM 5242 C CA . LYS A 1 772 ? 339.374 63.694 415.236 1.00 44.52 833 LYS B CA 1
ATOM 5243 C C . LYS A 1 772 ? 338.404 63.350 414.113 1.00 50.76 833 LYS B C 1
ATOM 5244 O O . LYS A 1 772 ? 337.389 64.024 413.930 1.00 47.89 833 LYS B O 1
ATOM 5250 N N . ILE A 1 773 ? 338.729 62.298 413.363 1.00 53.21 834 ILE B N 1
ATOM 5251 C CA . ILE A 1 773 ? 337.942 61.901 412.199 1.00 46.88 834 ILE B CA 1
ATOM 5252 C C . ILE A 1 773 ? 336.635 61.215 412.587 1.00 49.01 834 ILE B C 1
ATOM 5253 O O . ILE A 1 773 ? 335.589 61.495 411.999 1.00 47.16 834 ILE B O 1
ATOM 5258 N N . CYS A 1 774 ? 336.687 60.316 413.567 1.00 47.88 835 CYS B N 1
ATOM 5259 C CA . CYS A 1 774 ? 335.468 59.677 414.055 1.00 45.36 835 CYS B CA 1
ATOM 5260 C C . CYS A 1 774 ? 334.540 60.707 414.689 1.00 45.71 835 CYS B C 1
ATOM 5261 O O . CYS A 1 774 ? 333.321 60.623 414.551 1.00 46.16 835 CYS B O 1
ATOM 5264 N N . ASN A 1 775 ? 335.127 61.681 415.377 1.00 44.44 836 ASN B N 1
ATOM 5265 C CA . ASN A 1 775 ? 334.354 62.752 415.994 1.00 37.87 836 ASN B CA 1
ATOM 5266 C C . ASN A 1 775 ? 333.689 63.616 414.934 1.00 38.12 836 ASN B C 1
ATOM 5267 O O . ASN A 1 775 ? 332.578 64.105 415.127 1.00 41.92 836 ASN B O 1
ATOM 5272 N N . GLU A 1 776 ? 334.383 63.808 413.816 1.00 41.95 837 GLU B N 1
ATOM 5273 C CA . GLU A 1 776 ? 333.840 64.580 412.704 1.00 42.61 837 GLU B CA 1
ATOM 5274 C C . GLU A 1 776 ? 332.758 63.808 411.962 1.00 42.50 837 GLU B C 1
ATOM 5275 O O . GLU A 1 776 ? 331.700 64.354 411.660 1.00 41.01 837 GLU B O 1
ATOM 5281 N N . ILE A 1 777 ? 333.032 62.542 411.663 1.00 43.47 838 ILE B N 1
ATOM 5282 C CA . ILE A 1 777 ? 332.054 61.688 411.001 1.00 41.04 838 ILE B CA 1
ATOM 5283 C C . ILE A 1 777 ? 330.772 61.594 411.820 1.00 44.37 838 ILE B C 1
ATOM 5284 O O . ILE A 1 777 ? 329.670 61.616 411.274 1.00 46.32 838 ILE B O 1
ATOM 5289 N N . LEU A 1 778 ? 330.928 61.500 413.137 1.00 41.55 839 LEU B N 1
ATOM 5290 C CA . LEU A 1 778 ? 329.792 61.422 414.047 1.00 39.06 839 LEU B CA 1
ATOM 5291 C C . LEU A 1 778 ? 329.035 62.746 414.142 1.00 42.21 839 LEU B C 1
ATOM 5292 O O . LEU A 1 778 ? 327.875 62.775 414.554 1.00 48.54 839 LEU B O 1
ATOM 5297 N N . THR A 1 779 ? 329.693 63.840 413.768 1.00 36.42 840 THR B N 1
ATOM 5298 C CA . THR A 1 779 ? 329.063 65.155 413.818 1.00 35.15 840 THR B CA 1
ATOM 5299 C C . THR A 1 779 ? 328.157 65.380 412.613 1.00 36.85 840 THR B C 1
ATOM 5300 O O . THR A 1 779 ? 327.095 65.986 412.726 1.00 41.89 840 THR B O 1
ATOM 5304 N N . SER A 1 780 ? 328.582 64.883 411.459 1.00 39.52 841 SER B N 1
ATOM 5305 C CA . SER A 1 780 ? 327.778 64.966 410.247 1.00 42.75 841 SER B CA 1
ATOM 5306 C C . SER A 1 780 ? 328.044 63.754 409.358 1.00 46.90 841 SER B C 1
ATOM 5307 O O . SER A 1 780 ? 328.818 63.835 408.403 1.00 46.42 841 SER B O 1
ATOM 5310 N N . PRO A 1 781 ? 327.393 62.624 409.677 1.00 49.86 842 PRO B N 1
ATOM 5311 C CA . PRO A 1 781 ? 327.604 61.320 409.035 1.00 45.19 842 PRO B CA 1
ATOM 5312 C C . PRO A 1 781 ? 327.103 61.270 407.594 1.00 45.40 842 PRO B C 1
ATOM 5313 O O . PRO A 1 781 ? 327.415 60.326 406.868 1.00 47.48 842 PRO B O 1
ATOM 5317 N N . CYS A 1 782 ? 326.335 62.274 407.189 1.00 46.07 843 CYS B N 1
ATOM 5318 C CA . CYS A 1 782 ? 325.817 62.328 405.829 1.00 46.88 843 CYS B CA 1
ATOM 5319 C C . CYS A 1 782 ? 326.377 63.543 405.105 1.00 47.98 843 CYS B C 1
ATOM 5320 O O . CYS A 1 782 ? 325.720 64.132 404.245 1.00 50.04 843 CYS B O 1
ATOM 5323 N N . SER A 1 783 ? 327.601 63.913 405.464 1.00 43.55 844 SER B N 1
ATOM 5324 C CA . SER A 1 783 ? 328.271 65.032 404.822 1.00 49.24 844 SER B CA 1
ATOM 5325 C C . SER A 1 783 ? 328.696 64.660 403.407 1.00 51.95 844 SER B C 1
ATOM 5326 O O . SER A 1 783 ? 328.943 63.489 403.116 1.00 47.04 844 SER B O 1
ATOM 5329 N N . PRO A 1 784 ? 328.778 65.663 402.521 1.00 53.31 845 PRO B N 1
ATOM 5330 C CA . PRO A 1 784 ? 329.270 65.499 401.150 1.00 50.16 845 PRO B CA 1
ATOM 5331 C C . PRO A 1 784 ? 330.688 64.939 401.112 1.00 58.38 845 PRO B C 1
ATOM 5332 O O . PRO A 1 784 ? 331.124 64.434 400.077 1.00 61.81 845 PRO B O 1
ATOM 5336 N N . GLU A 1 785 ? 331.392 65.030 402.238 1.00 59.18 846 GLU B N 1
ATOM 5337 C CA . GLU A 1 785 ? 332.782 64.598 402.324 1.00 57.88 846 GLU B CA 1
ATOM 5338 C C . GLU A 1 785 ? 332.910 63.276 403.075 1.00 55.77 846 GLU B C 1
ATOM 5339 O O . GLU A 1 785 ? 334.021 62.823 403.359 1.00 53.24 846 GLU B O 1
ATOM 5345 N N . ILE A 1 786 ? 331.769 62.679 403.408 1.00 52.54 847 ILE B N 1
ATOM 5346 C CA . ILE A 1 786 ? 331.729 61.418 404.147 1.00 52.66 847 ILE B CA 1
ATOM 5347 C C . ILE A 1 786 ? 332.659 60.360 403.551 1.00 52.30 847 ILE B C 1
ATOM 5348 O O . ILE A 1 786 ? 333.312 59.617 404.285 1.00 51.85 847 ILE B O 1
ATOM 5353 N N . ARG A 1 787 ? 332.715 60.294 402.224 1.00 53.94 848 ARG B N 1
ATOM 5354 C CA . ARG A 1 787 ? 333.587 59.342 401.541 1.00 54.28 848 ARG B CA 1
ATOM 5355 C C . ARG A 1 787 ? 335.059 59.606 401.845 1.00 56.96 848 ARG B C 1
ATOM 5356 O O . ARG A 1 787 ? 335.833 58.676 402.071 1.00 57.39 848 ARG B O 1
ATOM 5364 N N . VAL A 1 788 ? 335.437 60.881 401.850 1.00 59.43 849 VAL B N 1
ATOM 5365 C CA . VAL A 1 788 ? 336.820 61.273 402.097 1.00 62.54 849 VAL B CA 1
ATOM 5366 C C . VAL A 1 788 ? 337.286 60.876 403.493 1.00 57.47 849 VAL B C 1
ATOM 5367 O O . VAL A 1 788 ? 338.343 60.267 403.656 1.00 60.75 849 VAL B O 1
ATOM 5371 N N . TYR A 1 789 ? 336.493 61.233 404.496 1.00 52.63 850 TYR B N 1
ATOM 5372 C CA . TYR A 1 789 ? 336.860 60.995 405.885 1.00 51.73 850 TYR B CA 1
ATOM 5373 C C . TYR A 1 789 ? 336.999 59.511 406.216 1.00 50.49 850 TYR B C 1
ATOM 5374 O O . TYR A 1 789 ? 337.874 59.129 406.993 1.00 50.39 850 TYR B O 1
ATOM 5383 N N . THR A 1 790 ? 336.144 58.678 405.630 1.00 53.83 851 THR B N 1
ATOM 5384 C CA . THR A 1 790 ? 336.219 57.237 405.859 1.00 53.89 851 THR B CA 1
ATOM 5385 C C . THR A 1 790 ? 337.495 56.652 405.255 1.00 55.27 851 THR B C 1
ATOM 5386 O O . THR A 1 790 ? 338.164 55.832 405.884 1.00 51.57 851 THR B O 1
ATOM 5390 N N . LYS A 1 791 ? 337.831 57.077 404.039 1.00 55.47 852 LYS B N 1
ATOM 5391 C CA . LYS A 1 791 ? 339.063 56.628 403.395 1.00 56.87 852 LYS B CA 1
ATOM 5392 C C . LYS A 1 791 ? 340.273 57.003 404.242 1.00 58.68 852 LYS B C 1
ATOM 5393 O O . LYS A 1 791 ? 341.193 56.203 404.413 1.00 58.08 852 LYS B O 1
ATOM 5399 N N . ALA A 1 792 ? 340.274 58.227 404.756 1.00 51.58 853 ALA B N 1
ATOM 5400 C CA . ALA A 1 792 ? 341.344 58.671 405.633 1.00 48.95 853 ALA B CA 1
ATOM 5401 C C . ALA A 1 792 ? 341.390 57.759 406.852 1.00 50.57 853 ALA B C 1
ATOM 5402 O O . ALA A 1 792 ? 342.461 57.375 407.317 1.00 52.50 853 ALA B O 1
ATOM 5404 N N . LEU A 1 793 ? 340.210 57.420 407.363 1.00 54.77 854 LEU B N 1
ATOM 5405 C CA . LEU A 1 793 ? 340.092 56.554 408.531 1.00 50.80 854 LEU B CA 1
ATOM 5406 C C . LEU A 1 793 ? 340.666 55.160 408.294 1.00 57.20 854 LEU B C 1
ATOM 5407 O O . LEU A 1 793 ? 341.355 54.612 409.153 1.00 63.18 854 LEU B O 1
ATOM 5412 N N . SER A 1 794 ? 340.374 54.593 407.127 1.00 58.48 855 SER B N 1
ATOM 5413 C CA . SER A 1 794 ? 340.789 53.230 406.804 1.00 48.78 855 SER B CA 1
ATOM 5414 C C . SER A 1 794 ? 342.283 53.112 406.516 1.00 55.29 855 SER B C 1
ATOM 5415 O O . SER A 1 794 ? 342.879 52.055 406.719 1.00 64.54 855 SER B O 1
ATOM 5418 N N . SER A 1 795 ? 342.885 54.200 406.048 1.00 58.96 856 SER B N 1
ATOM 5419 C CA . SER A 1 795 ? 344.293 54.190 405.666 1.00 56.03 856 SER B CA 1
ATOM 5420 C C . SER A 1 795 ? 345.214 54.574 406.819 1.00 51.43 856 SER B C 1
ATOM 5421 O O . SER A 1 795 ? 346.434 54.587 406.667 1.00 60.08 856 SER B O 1
ATOM 5424 N N . LEU A 1 796 ? 344.632 54.887 407.971 1.00 51.57 857 LEU B N 1
ATOM 5425 C CA . LEU A 1 796 ? 345.420 55.269 409.138 1.00 55.16 857 LEU B CA 1
ATOM 5426 C C . LEU A 1 796 ? 346.184 54.079 409.714 1.00 60.91 857 LEU B C 1
ATOM 5427 O O . LEU A 1 796 ? 345.761 52.931 409.580 1.00 72.45 857 LEU B O 1
ATOM 5432 N N . GLU A 1 797 ? 347.313 54.366 410.354 1.00 54.40 858 GLU B N 1
ATOM 5433 C CA . GLU A 1 797 ? 348.093 53.348 411.047 1.00 55.87 858 GLU B CA 1
ATOM 5434 C C . GLU A 1 797 ? 347.704 53.324 412.523 1.00 57.72 858 GLU B C 1
ATOM 5435 O O . GLU A 1 797 ? 348.343 53.961 413.361 1.00 55.59 858 GLU B O 1
ATOM 5441 N N . LEU A 1 798 ? 346.639 52.586 412.824 1.00 60.98 859 LEU B N 1
ATOM 5442 C CA . LEU A 1 798 ? 346.045 52.566 414.157 1.00 61.74 859 LEU B CA 1
ATOM 5443 C C . LEU A 1 798 ? 346.804 51.680 415.140 1.00 64.08 859 LEU B C 1
ATOM 5444 O O . LEU A 1 798 ? 347.135 50.534 414.835 1.00 66.64 859 LEU B O 1
ATOM 5449 N N . SER A 1 799 ? 347.078 52.226 416.321 1.00 66.12 860 SER B N 1
ATOM 5450 C CA . SER A 1 799 ? 347.704 51.468 417.398 1.00 61.04 860 SER B CA 1
ATOM 5451 C C . SER A 1 799 ? 346.799 50.329 417.860 1.00 73.44 860 SER B C 1
ATOM 5452 O O . SER A 1 799 ? 345.589 50.355 417.632 1.00 77.29 860 SER B O 1
ATOM 5455 N N . SER A 1 800 ? 347.390 49.329 418.508 1.00 81.98 861 SER B N 1
ATOM 5456 C CA . SER A 1 800 ? 346.648 48.149 418.945 1.00 76.87 861 SER B CA 1
ATOM 5457 C C . SER A 1 800 ? 345.735 48.411 420.144 1.00 69.24 861 SER B C 1
ATOM 5458 O O . SER A 1 800 ? 344.648 47.843 420.239 1.00 64.23 861 SER B O 1
ATOM 5461 N N . HIS A 1 801 ? 346.175 49.276 421.051 1.00 69.51 862 HIS B N 1
ATOM 5462 C CA . HIS A 1 801 ? 345.441 49.524 422.290 1.00 70.28 862 HIS B CA 1
ATOM 5463 C C . HIS A 1 801 ? 344.265 50.480 422.097 1.00 74.17 862 HIS B C 1
ATOM 5464 O O . HIS A 1 801 ? 343.388 50.579 422.955 1.00 83.38 862 HIS B O 1
ATOM 5471 N N . LEU A 1 802 ? 344.255 51.186 420.973 1.00 68.25 863 LEU B N 1
ATOM 5472 C CA . LEU A 1 802 ? 343.172 52.111 420.663 1.00 69.16 863 LEU B CA 1
ATOM 5473 C C . LEU A 1 802 ? 341.945 51.377 420.125 1.00 65.43 863 LEU B C 1
ATOM 5474 O O . LEU A 1 802 ? 340.870 51.963 419.995 1.00 62.89 863 LEU B O 1
ATOM 5479 N N . ALA A 1 803 ? 342.120 50.096 419.810 1.00 65.34 864 ALA B N 1
ATOM 5480 C CA . ALA A 1 803 ? 341.095 49.304 419.131 1.00 60.57 864 ALA B CA 1
ATOM 5481 C C . ALA A 1 803 ? 339.767 49.213 419.884 1.00 60.75 864 ALA B C 1
ATOM 5482 O O . ALA A 1 803 ? 338.702 49.295 419.273 1.00 61.21 864 ALA B O 1
ATOM 5484 N N . LYS A 1 804 ? 339.823 49.046 421.202 1.00 59.55 865 LYS B N 1
ATOM 5485 C CA . LYS A 1 804 ? 338.602 48.891 421.987 1.00 54.63 865 LYS B CA 1
ATOM 5486 C C . LYS A 1 804 ? 337.842 50.211 422.038 1.00 62.08 865 LYS B C 1
ATOM 5487 O O . LYS A 1 804 ? 336.623 50.241 421.869 1.00 61.07 865 LYS B O 1
ATOM 5493 N N . ASP A 1 805 ? 338.568 51.298 422.278 1.00 69.46 866 ASP B N 1
ATOM 5494 C CA . ASP A 1 805 ? 337.977 52.631 422.272 1.00 64.92 866 ASP B CA 1
ATOM 5495 C C . ASP A 1 805 ? 337.467 52.978 420.874 1.00 59.24 866 ASP B C 1
ATOM 5496 O O . ASP A 1 805 ? 336.387 53.547 420.717 1.00 55.58 866 ASP B O 1
ATOM 5501 N N . LEU A 1 806 ? 338.258 52.636 419.861 1.00 57.76 867 LEU B N 1
ATOM 5502 C CA . LEU A 1 806 ? 337.902 52.931 418.478 1.00 55.67 867 LEU B CA 1
ATOM 5503 C C . LEU A 1 806 ? 336.664 52.156 418.064 1.00 56.25 867 LEU B C 1
ATOM 5504 O O . LEU A 1 806 ? 335.760 52.700 417.432 1.00 57.90 867 LEU B O 1
ATOM 5509 N N . LEU A 1 807 ? 336.642 50.877 418.425 1.00 58.87 868 LEU B N 1
ATOM 5510 C CA . LEU A 1 807 ? 335.518 49.997 418.134 1.00 59.41 868 LEU B CA 1
ATOM 5511 C C . LEU A 1 807 ? 334.201 50.603 418.615 1.00 56.50 868 LEU B C 1
ATOM 5512 O O . LEU A 1 807 ? 333.191 50.545 417.914 1.00 54.87 868 LEU B O 1
ATOM 5517 N N . VAL A 1 808 ? 334.219 51.179 419.814 1.00 54.10 869 VAL B N 1
ATOM 5518 C CA . VAL A 1 808 ? 333.049 51.852 420.368 1.00 51.29 869 VAL B CA 1
ATOM 5519 C C . VAL A 1 808 ? 332.549 52.946 419.428 1.00 59.84 869 VAL B C 1
ATOM 5520 O O . VAL A 1 808 ? 331.352 53.049 419.156 1.00 60.66 869 VAL B O 1
ATOM 5524 N N . LEU A 1 809 ? 333.479 53.760 418.937 1.00 60.25 870 LEU B N 1
ATOM 5525 C CA . LEU A 1 809 ? 333.144 54.848 418.028 1.00 57.33 870 LEU B CA 1
ATOM 5526 C C . LEU A 1 809 ? 332.639 54.314 416.694 1.00 53.11 870 LEU B C 1
ATOM 5527 O O . LEU A 1 809 ? 331.622 54.773 416.175 1.00 53.71 870 LEU B O 1
ATOM 5532 N N . LEU A 1 810 ? 333.357 53.340 416.147 1.00 53.27 871 LEU B N 1
ATOM 5533 C CA . LEU A 1 810 ? 333.042 52.796 414.832 1.00 51.90 871 LEU B CA 1
ATOM 5534 C C . LEU A 1 810 ? 331.649 52.164 414.776 1.00 56.76 871 LEU B C 1
ATOM 5535 O O . LEU A 1 810 ? 330.976 52.234 413.747 1.00 54.45 871 LEU B O 1
ATOM 5540 N N . ASN A 1 811 ? 331.221 51.545 415.874 1.00 56.77 872 ASN B N 1
ATOM 5541 C CA . ASN A 1 811 ? 329.885 50.956 415.936 1.00 53.24 872 ASN B CA 1
ATOM 5542 C C . ASN A 1 811 ? 328.797 52.010 415.801 1.00 53.58 872 ASN B C 1
ATOM 5543 O O . ASN A 1 811 ? 327.835 51.829 415.056 1.00 60.28 872 ASN B O 1
ATOM 5548 N N . GLU A 1 812 ? 328.957 53.114 416.524 1.00 50.69 873 GLU B N 1
ATOM 5549 C CA . GLU A 1 812 ? 327.995 54.204 416.473 1.00 48.55 873 GLU B CA 1
ATOM 5550 C C . GLU A 1 812 ? 328.008 54.856 415.100 1.00 51.39 873 GLU B C 1
ATOM 5551 O O . GLU A 1 812 ? 326.963 55.261 414.586 1.00 49.60 873 GLU B O 1
ATOM 5557 N N . ILE A 1 813 ? 329.198 54.961 414.515 1.00 49.48 874 ILE B N 1
ATOM 5558 C CA . ILE A 1 813 ? 329.342 55.487 413.163 1.00 49.60 874 ILE B CA 1
ATOM 5559 C C . ILE A 1 813 ? 328.563 54.628 412.173 1.00 53.18 874 ILE B C 1
ATOM 5560 O O . ILE A 1 813 ? 327.913 55.146 411.263 1.00 49.54 874 ILE B O 1
ATOM 5565 N N . LEU A 1 814 ? 328.631 53.314 412.363 1.00 50.40 875 LEU B N 1
ATOM 5566 C CA . LEU A 1 814 ? 327.918 52.370 411.509 1.00 46.04 875 LEU B CA 1
ATOM 5567 C C . LEU A 1 814 ? 326.407 52.555 411.616 1.00 55.63 875 LEU B C 1
ATOM 5568 O O . LEU A 1 814 ? 325.659 52.154 410.725 1.00 55.96 875 LEU B O 1
ATOM 5573 N N . GLU A 1 815 ? 325.965 53.167 412.710 1.00 56.31 876 GLU B N 1
ATOM 5574 C CA . GLU A 1 815 ? 324.547 53.425 412.929 1.00 57.15 876 GLU B CA 1
ATOM 5575 C C . GLU A 1 815 ? 324.081 54.685 412.213 1.00 57.66 876 GLU B C 1
ATOM 5576 O O . GLU A 1 815 ? 322.968 54.738 411.693 1.00 66.87 876 GLU B O 1
ATOM 5582 N N . GLN A 1 816 ? 324.941 55.697 412.186 1.00 56.55 877 GLN B N 1
ATOM 5583 C CA . GLN A 1 816 ? 324.558 57.010 411.685 1.00 53.40 877 GLN B CA 1
ATOM 5584 C C . GLN A 1 816 ? 324.909 57.204 410.213 1.00 53.49 877 GLN B C 1
ATOM 5585 O O . GLN A 1 816 ? 324.153 57.832 409.470 1.00 58.04 877 GLN B O 1
ATOM 5591 N N . VAL A 1 817 ? 326.052 56.670 409.793 1.00 47.82 878 VAL B N 1
ATOM 5592 C CA . VAL A 1 817 ? 326.452 56.759 408.391 1.00 52.24 878 VAL B CA 1
ATOM 5593 C C . VAL A 1 817 ? 325.452 56.010 407.517 1.00 55.97 878 VAL B C 1
ATOM 5594 O O . VAL A 1 817 ? 325.076 54.876 407.813 1.00 58.93 878 VAL B O 1
ATOM 5598 N N . LYS A 1 818 ? 325.024 56.654 406.437 1.00 58.99 879 LYS B N 1
ATOM 5599 C CA . LYS A 1 818 ? 323.949 56.119 405.611 1.00 62.87 879 LYS B CA 1
ATOM 5600 C C . LYS A 1 818 ? 324.432 55.723 404.220 1.00 64.17 879 LYS B C 1
ATOM 5601 O O . LYS A 1 818 ? 323.792 54.923 403.538 1.00 71.91 879 LYS B O 1
ATOM 5607 N N . ASP A 1 819 ? 325.565 56.279 403.804 1.00 70.48 880 ASP B N 1
ATOM 5608 C CA . ASP A 1 819 ? 326.158 55.922 402.522 1.00 67.36 880 ASP B CA 1
ATOM 5609 C C . ASP A 1 819 ? 326.625 54.470 402.546 1.00 69.53 880 ASP B C 1
ATOM 5610 O O . ASP A 1 819 ? 327.540 54.115 403.291 1.00 66.06 880 ASP B O 1
ATOM 5615 N N . ARG A 1 820 ? 325.990 53.635 401.730 1.00 72.23 881 ARG B N 1
ATOM 5616 C CA . ARG A 1 820 ? 326.278 52.204 401.705 1.00 74.01 881 ARG B CA 1
ATOM 5617 C C . ARG A 1 820 ? 327.731 51.909 401.335 1.00 67.99 881 ARG B C 1
ATOM 5618 O O . ARG A 1 820 ? 328.293 50.895 401.749 1.00 67.79 881 ARG B O 1
ATOM 5626 N N . THR A 1 821 ? 328.332 52.796 400.551 1.00 61.92 882 THR B N 1
ATOM 5627 C CA . THR A 1 821 ? 329.730 52.653 400.162 1.00 60.31 882 THR B CA 1
ATOM 5628 C C . THR A 1 821 ? 330.664 52.791 401.363 1.00 67.47 882 THR B C 1
ATOM 5629 O O . THR A 1 821 ? 331.554 51.964 401.569 1.00 68.30 882 THR B O 1
ATOM 5633 N N . CYS A 1 822 ? 330.458 53.843 402.150 1.00 64.35 883 CYS B N 1
ATOM 5634 C CA . CYS A 1 822 ? 331.272 54.091 403.336 1.00 62.91 883 CYS B CA 1
ATOM 5635 C C . CYS A 1 822 ? 331.076 53.013 404.398 1.00 64.68 883 CYS B C 1
ATOM 5636 O O . CYS A 1 822 ? 332.003 52.682 405.138 1.00 55.51 883 CYS B O 1
ATOM 5639 N N . LEU A 1 823 ? 329.862 52.474 404.468 1.00 64.99 884 LEU B N 1
ATOM 5640 C CA . LEU A 1 823 ? 329.524 51.453 405.455 1.00 62.14 884 LEU B CA 1
ATOM 5641 C C . LEU A 1 823 ? 330.329 50.175 405.251 1.00 67.96 884 LEU B C 1
ATOM 5642 O O . LEU A 1 823 ? 330.921 49.645 406.195 1.00 67.21 884 LEU B O 1
ATOM 5647 N N . ARG A 1 824 ? 330.342 49.685 404.015 1.00 62.67 885 ARG B N 1
ATOM 5648 C CA . ARG A 1 824 ? 331.046 48.454 403.678 1.00 67.15 885 ARG B CA 1
ATOM 5649 C C . ARG A 1 824 ? 332.528 48.582 404.021 1.00 68.12 885 ARG B C 1
ATOM 5650 O O . ARG A 1 824 ? 333.180 47.606 404.397 1.00 71.33 885 ARG B O 1
ATOM 5658 N N . ALA A 1 825 ? 333.049 49.797 403.889 1.00 74.01 886 ALA B N 1
ATOM 5659 C CA . ALA A 1 825 ? 334.432 50.087 404.240 1.00 59.69 886 ALA B CA 1
ATOM 5660 C C . ALA A 1 825 ? 334.612 50.119 405.753 1.00 63.29 886 ALA B C 1
ATOM 5661 O O . ALA A 1 825 ? 335.627 49.657 406.275 1.00 67.96 886 ALA B O 1
ATOM 5663 N N . LEU A 1 826 ? 333.622 50.667 406.453 1.00 62.12 887 LEU B N 1
ATOM 5664 C CA . LEU A 1 826 ? 333.685 50.778 407.906 1.00 56.45 887 LEU B CA 1
ATOM 5665 C C . LEU A 1 826 ? 333.547 49.418 408.576 1.00 62.21 887 LEU B C 1
ATOM 5666 O O . LEU A 1 826 ? 334.191 49.155 409.592 1.00 60.29 887 LEU B O 1
ATOM 5671 N N . GLU A 1 827 ? 332.701 48.562 408.012 1.00 68.62 888 GLU B N 1
ATOM 5672 C CA . GLU A 1 827 ? 332.562 47.197 408.506 1.00 68.59 888 GLU B CA 1
ATOM 5673 C C . GLU A 1 827 ? 333.890 46.468 408.350 1.00 68.92 888 GLU B C 1
ATOM 5674 O O . GLU A 1 827 ? 334.306 45.707 409.225 1.00 65.48 888 GLU B O 1
ATOM 5680 N N . LYS A 1 828 ? 334.544 46.712 407.218 1.00 67.91 889 LYS B N 1
ATOM 5681 C CA . LYS A 1 828 ? 335.843 46.125 406.923 1.00 66.74 889 LYS B CA 1
ATOM 5682 C C . LYS A 1 828 ? 336.883 46.549 407.963 1.00 68.05 889 LYS B C 1
ATOM 5683 O O . LYS A 1 828 ? 337.720 45.747 408.374 1.00 72.09 889 LYS B O 1
ATOM 5689 N N . ILE A 1 829 ? 336.826 47.810 408.384 1.00 63.67 890 ILE B N 1
ATOM 5690 C CA . ILE A 1 829 ? 337.697 48.297 409.451 1.00 57.89 890 ILE B CA 1
ATOM 5691 C C . ILE A 1 829 ? 337.385 47.600 410.770 1.00 65.69 890 ILE B C 1
ATOM 5692 O O . ILE A 1 829 ? 338.281 47.307 411.563 1.00 63.88 890 ILE B O 1
ATOM 5697 N N . LYS A 1 830 ? 336.100 47.339 410.992 1.00 70.02 891 LYS B N 1
ATOM 5698 C CA . LYS A 1 830 ? 335.622 46.710 412.219 1.00 62.29 891 LYS B CA 1
ATOM 5699 C C . LYS A 1 830 ? 336.199 45.316 412.428 1.00 65.49 891 LYS B C 1
ATOM 5700 O O . LYS A 1 830 ? 336.627 44.972 413.530 1.00 64.35 891 LYS B O 1
ATOM 5706 N N . ILE A 1 831 ? 336.209 44.519 411.366 1.00 67.41 892 ILE B N 1
ATOM 5707 C CA . ILE A 1 831 ? 336.737 43.162 411.431 1.00 73.08 892 ILE B CA 1
ATOM 5708 C C . ILE A 1 831 ? 338.227 43.166 411.770 1.00 74.93 892 ILE B C 1
ATOM 5709 O O . ILE A 1 831 ? 338.709 42.300 412.502 1.00 75.60 892 ILE B O 1
ATOM 5714 N N . GLN A 1 832 ? 338.950 44.145 411.232 1.00 74.01 893 GLN B N 1
ATOM 5715 C CA . GLN A 1 832 ? 340.376 44.296 411.508 1.00 75.44 893 GLN B CA 1
ATOM 5716 C C . GLN A 1 832 ? 340.641 44.595 412.983 1.00 71.65 893 GLN B C 1
ATOM 5717 O O . GLN A 1 832 ? 341.588 44.073 413.572 1.00 69.52 893 GLN B O 1
ATOM 5723 N N . LEU A 1 833 ? 339.798 45.434 413.575 1.00 67.57 894 LEU B N 1
ATOM 5724 C CA . LEU A 1 833 ? 339.903 45.753 414.994 1.00 65.47 894 LEU B CA 1
ATOM 5725 C C . LEU A 1 833 ? 339.579 44.524 415.835 1.00 75.74 894 LEU B C 1
ATOM 5726 O O . LEU A 1 833 ? 340.252 44.239 416.825 1.00 80.08 894 LEU B O 1
ATOM 5731 N N . GLU A 1 834 ? 338.531 43.811 415.438 1.00 76.31 895 GLU B N 1
ATOM 5732 C CA . GLU A 1 834 ? 338.093 42.611 416.139 1.00 75.89 895 GLU B CA 1
ATOM 5733 C C . GLU A 1 834 ? 339.208 41.567 416.194 1.00 82.90 895 GLU B C 1
ATOM 5734 O O . GLU A 1 834 ? 339.300 40.799 417.153 1.00 85.98 895 GLU B O 1
ATOM 5740 N N . LYS A 1 835 ? 340.042 41.532 415.158 1.00 84.05 896 LYS B N 1
ATOM 5741 C CA . LYS A 1 835 ? 341.234 40.689 415.163 1.00 85.21 896 LYS B CA 1
ATOM 5742 C C . LYS A 1 835 ? 342.105 40.972 416.387 1.00 86.87 896 LYS B C 1
ATOM 5743 O O . LYS A 1 835 ? 342.810 41.981 416.442 1.00 73.27 896 LYS B O 1
ATOM 5749 N N . GLU B 2 2 ? 370.695 23.293 366.459 1.00 67.20 460 GLU A N 1
ATOM 5750 C CA . GLU B 2 2 ? 370.887 22.444 365.288 1.00 68.59 460 GLU A CA 1
ATOM 5751 C C . GLU B 2 2 ? 369.613 22.335 364.455 1.00 68.03 460 GLU A C 1
ATOM 5752 O O . GLU B 2 2 ? 368.543 22.026 364.980 1.00 71.03 460 GLU A O 1
ATOM 5758 N N . ILE B 2 3 ? 369.737 22.584 363.155 1.00 62.01 461 ILE A N 1
ATOM 5759 C CA . ILE B 2 3 ? 368.597 22.529 362.245 1.00 63.48 461 ILE A CA 1
ATOM 5760 C C . ILE B 2 3 ? 368.568 21.251 361.412 1.00 63.48 461 ILE A C 1
ATOM 5761 O O . ILE B 2 3 ? 369.537 20.916 360.730 1.00 61.65 461 ILE A O 1
ATOM 5766 N N . ASP B 2 4 ? 367.444 20.545 361.475 1.00 64.74 462 ASP A N 1
ATOM 5767 C CA . ASP B 2 4 ? 367.251 19.319 360.711 1.00 59.88 462 ASP A CA 1
ATOM 5768 C C . ASP B 2 4 ? 366.522 19.612 359.402 1.00 61.66 462 ASP A C 1
ATOM 5769 O O . ASP B 2 4 ? 365.308 19.807 359.387 1.00 63.56 462 ASP A O 1
ATOM 5774 N N . PHE B 2 5 ? 367.275 19.643 358.308 1.00 61.14 463 PHE A N 1
ATOM 5775 C CA . PHE B 2 5 ? 366.720 19.947 356.992 1.00 56.87 463 PHE A CA 1
ATOM 5776 C C . PHE B 2 5 ? 366.103 18.724 356.319 1.00 64.37 463 PHE A C 1
ATOM 5777 O O . PHE B 2 5 ? 365.671 18.791 355.167 1.00 65.96 463 PHE A O 1
ATOM 5785 N N . GLU B 2 6 ? 366.063 17.607 357.036 1.00 70.66 464 GLU A N 1
ATOM 5786 C CA . GLU B 2 6 ? 365.668 16.341 356.433 1.00 68.91 464 GLU A CA 1
ATOM 5787 C C . GLU B 2 6 ? 364.155 16.141 356.390 1.00 71.21 464 GLU A C 1
ATOM 5788 O O . GLU B 2 6 ? 363.586 15.915 355.322 1.00 72.81 464 GLU A O 1
ATOM 5794 N N . ASP B 2 7 ? 363.506 16.224 357.547 1.00 72.29 465 ASP A N 1
ATOM 5795 C CA . ASP B 2 7 ? 362.077 15.932 357.640 1.00 81.18 465 ASP A CA 1
ATOM 5796 C C . ASP B 2 7 ? 361.235 16.971 356.910 1.00 73.55 465 ASP A C 1
ATOM 5797 O O . ASP B 2 7 ? 361.331 18.166 357.182 1.00 69.85 465 ASP A O 1
ATOM 5802 N N . ASP B 2 8 ? 360.423 16.509 355.965 1.00 80.87 466 ASP A N 1
ATOM 5803 C CA . ASP B 2 8 ? 359.552 17.404 355.216 1.00 89.85 466 ASP A CA 1
ATOM 5804 C C . ASP B 2 8 ? 358.473 17.981 356.129 1.00 89.26 466 ASP A C 1
ATOM 5805 O O . ASP B 2 8 ? 357.472 17.326 356.421 1.00 86.82 466 ASP A O 1
ATOM 5810 N N . ILE B 2 9 ? 358.693 19.209 356.587 1.00 76.22 467 ILE A N 1
ATOM 5811 C CA . ILE B 2 9 ? 357.721 19.902 357.419 1.00 62.28 467 ILE A CA 1
ATOM 5812 C C . ILE B 2 9 ? 356.800 20.766 356.569 1.00 62.71 467 ILE A C 1
ATOM 5813 O O . ILE B 2 9 ? 357.262 21.513 355.706 1.00 62.62 467 ILE A O 1
ATOM 5818 N N . ASP B 2 10 ? 355.497 20.654 356.811 1.00 63.81 468 ASP A N 1
ATOM 5819 C CA . ASP B 2 10 ? 354.519 21.490 356.128 1.00 56.89 468 ASP A CA 1
ATOM 5820 C C . ASP B 2 10 ? 354.558 22.888 356.730 1.00 55.90 468 ASP A C 1
ATOM 5821 O O . ASP B 2 10 ? 353.925 23.150 357.752 1.00 55.49 468 ASP A O 1
ATOM 5826 N N . PHE B 2 11 ? 355.312 23.779 356.094 1.00 54.34 469 PHE A N 1
ATOM 5827 C CA . PHE B 2 11 ? 355.576 25.099 356.653 1.00 48.22 469 PHE A CA 1
ATOM 5828 C C . PHE B 2 11 ? 354.405 26.052 356.458 1.00 51.78 469 PHE A C 1
ATOM 5829 O O . PHE B 2 11 ? 354.509 27.239 356.770 1.00 55.42 469 PHE A O 1
ATOM 5837 N N . ASP B 2 12 ? 353.292 25.535 355.945 1.00 62.08 470 ASP A N 1
ATOM 5838 C CA . ASP B 2 12 ? 352.115 26.363 355.707 1.00 57.19 470 ASP A CA 1
ATOM 5839 C C . ASP B 2 12 ? 351.571 26.944 357.003 1.00 51.41 470 ASP A C 1
ATOM 5840 O O . ASP B 2 12 ? 351.115 28.082 357.028 1.00 55.75 470 ASP A O 1
ATOM 5845 N N . VAL B 2 13 ? 351.616 26.157 358.073 1.00 49.66 471 VAL A N 1
ATOM 5846 C CA . VAL B 2 13 ? 351.212 26.628 359.395 1.00 45.25 471 VAL A CA 1
ATOM 5847 C C . VAL B 2 13 ? 351.861 27.965 359.744 1.00 53.68 471 VAL A C 1
ATOM 5848 O O . VAL B 2 13 ? 351.239 28.823 360.371 1.00 57.00 471 VAL A O 1
ATOM 5852 N N . TYR B 2 14 ? 353.114 28.134 359.327 1.00 51.45 472 TYR A N 1
ATOM 5853 C CA . TYR B 2 14 ? 353.882 29.332 359.650 1.00 41.58 472 TYR A CA 1
ATOM 5854 C C . TYR B 2 14 ? 353.652 30.495 358.684 1.00 41.98 472 TYR A C 1
ATOM 5855 O O . TYR B 2 14 ? 353.592 31.650 359.103 1.00 47.11 472 TYR A O 1
ATOM 5864 N N . PHE B 2 15 ? 353.523 30.190 357.396 1.00 44.66 473 PHE A N 1
ATOM 5865 C CA . PHE B 2 15 ? 353.472 31.221 356.358 1.00 43.76 473 PHE A CA 1
ATOM 5866 C C . PHE B 2 15 ? 352.045 31.665 356.052 1.00 47.36 473 PHE A C 1
ATOM 5867 O O . PHE B 2 15 ? 351.822 32.769 355.553 1.00 42.31 473 PHE A O 1
ATOM 5875 N N . ARG B 2 16 ? 351.092 30.781 356.335 1.00 53.69 474 ARG A N 1
ATOM 5876 C CA . ARG B 2 16 ? 349.663 31.045 356.165 1.00 44.27 474 ARG A CA 1
ATOM 5877 C C . ARG B 2 16 ? 349.224 32.392 356.753 1.00 47.03 474 ARG A C 1
ATOM 5878 O O . ARG B 2 16 ? 349.821 32.893 357.704 1.00 52.33 474 ARG A O 1
ATOM 5886 N N . LYS B 2 17 ? 348.177 32.972 356.173 1.00 50.12 475 LYS A N 1
ATOM 5887 C CA . LYS B 2 17 ? 347.662 34.272 356.604 1.00 54.76 475 LYS A CA 1
ATOM 5888 C C . LYS B 2 17 ? 346.417 34.167 357.496 1.00 54.06 475 LYS A C 1
ATOM 5889 O O . LYS B 2 17 ? 345.535 33.348 357.241 1.00 55.52 475 LYS A O 1
ATOM 5895 N N . THR B 2 18 ? 346.350 34.996 358.538 1.00 52.82 476 THR A N 1
ATOM 5896 C CA . THR B 2 18 ? 345.185 35.030 359.429 1.00 47.92 476 THR A CA 1
ATOM 5897 C C . THR B 2 18 ? 344.799 36.463 359.836 1.00 58.23 476 THR A C 1
ATOM 5898 O O . THR B 2 18 ? 344.558 37.310 358.975 1.00 57.77 476 THR A O 1
ATOM 5902 N N . LYS B 2 19 ? 344.744 36.723 361.144 1.00 71.15 477 LYS A N 1
ATOM 5903 C CA . LYS B 2 19 ? 344.591 38.079 361.694 1.00 61.80 477 LYS A CA 1
ATOM 5904 C C . LYS B 2 19 ? 345.203 38.144 363.096 1.00 53.91 477 LYS A C 1
ATOM 5905 O O . LYS B 2 19 ? 345.144 37.156 363.826 1.00 57.87 477 LYS A O 1
ATOM 5911 N N . ALA B 2 20 ? 345.778 39.279 363.501 1.00 49.33 478 ALA A N 1
ATOM 5912 C CA . ALA B 2 20 ? 345.966 40.484 362.693 1.00 50.23 478 ALA A CA 1
ATOM 5913 C C . ALA B 2 20 ? 347.363 41.049 362.976 1.00 57.39 478 ALA A C 1
ATOM 5914 O O . ALA B 2 20 ? 347.753 41.175 364.136 1.00 55.22 478 ALA A O 1
ATOM 5916 N N . ALA B 2 21 ? 348.111 41.388 361.927 1.00 66.45 479 ALA A N 1
ATOM 5917 C CA . ALA B 2 21 ? 349.566 41.559 362.034 1.00 46.87 479 ALA A CA 1
ATOM 5918 C C . ALA B 2 21 ? 350.092 42.851 362.682 1.00 47.60 479 ALA A C 1
ATOM 5919 O O . ALA B 2 21 ? 351.046 42.798 363.455 1.00 48.78 479 ALA A O 1
ATOM 5921 N N . THR B 2 22 ? 349.498 44.002 362.382 1.00 49.94 480 THR A N 1
ATOM 5922 C CA . THR B 2 22 ? 350.097 45.266 362.823 1.00 46.43 480 THR A CA 1
ATOM 5923 C C . THR B 2 22 ? 349.406 45.835 364.053 1.00 50.80 480 THR A C 1
ATOM 5924 O O . THR B 2 22 ? 348.266 45.482 364.348 1.00 55.59 480 THR A O 1
ATOM 5928 N N . ILE B 2 23 ? 350.094 46.716 364.776 1.00 53.14 481 ILE A N 1
ATOM 5929 C CA . ILE B 2 23 ? 349.484 47.320 365.953 1.00 62.64 481 ILE A CA 1
ATOM 5930 C C . ILE B 2 23 ? 348.334 48.224 365.526 1.00 62.67 481 ILE A C 1
ATOM 5931 O O . ILE B 2 23 ? 348.372 48.846 364.465 1.00 59.07 481 ILE A O 1
ATOM 5936 N N . LEU B 2 24 ? 347.319 48.289 366.375 1.00 72.94 482 LEU A N 1
ATOM 5937 C CA . LEU B 2 24 ? 346.048 48.922 366.055 1.00 80.49 482 LEU A CA 1
ATOM 5938 C C . LEU B 2 24 ? 346.174 50.430 365.842 1.00 83.67 482 LEU A C 1
ATOM 5939 O O . LEU B 2 24 ? 347.067 51.078 366.389 1.00 84.21 482 LEU A O 1
ATOM 5944 N N . THR B 2 25 ? 345.276 50.970 365.025 1.00 90.63 483 THR A N 1
ATOM 5945 C CA . THR B 2 25 ? 345.330 52.362 364.590 1.00 95.60 483 THR A CA 1
ATOM 5946 C C . THR B 2 25 ? 345.356 53.305 365.786 1.00 94.40 483 THR A C 1
ATOM 5947 O O . THR B 2 25 ? 345.980 54.363 365.749 1.00 99.66 483 THR A O 1
ATOM 5951 N N . LYS B 2 26 ? 344.639 52.924 366.831 1.00 96.49 484 LYS A N 1
ATOM 5952 C CA . LYS B 2 26 ? 344.458 53.742 368.024 1.00 96.41 484 LYS A CA 1
ATOM 5953 C C . LYS B 2 26 ? 345.823 54.082 368.635 1.00 104.85 484 LYS A C 1
ATOM 5954 O O . LYS B 2 26 ? 346.135 55.241 368.914 1.00 116.75 484 LYS A O 1
ATOM 5960 N N . SER B 2 27 ? 346.623 53.042 368.850 1.00 98.49 485 SER A N 1
ATOM 5961 C CA . SER B 2 27 ? 347.938 53.169 369.466 1.00 92.79 485 SER A CA 1
ATOM 5962 C C . SER B 2 27 ? 348.886 53.982 368.590 1.00 86.33 485 SER A C 1
ATOM 5963 O O . SER B 2 27 ? 349.051 55.187 368.785 1.00 85.01 485 SER A O 1
ATOM 5966 N N . GLN B 2 32 ? 350.097 57.345 370.984 1.00 96.93 490 GLN A N 1
ATOM 5967 C CA . GLN B 2 32 ? 351.198 57.467 371.934 1.00 99.33 490 GLN A CA 1
ATOM 5968 C C . GLN B 2 32 ? 352.086 58.663 371.606 1.00 92.11 490 GLN A C 1
ATOM 5969 O O . GLN B 2 32 ? 352.222 59.052 370.446 1.00 101.27 490 GLN A O 1
ATOM 5975 N N . ASN B 2 33 ? 352.697 59.229 372.641 1.00 86.16 491 ASN A N 1
ATOM 5976 C CA . ASN B 2 33 ? 353.431 60.484 372.529 1.00 87.83 491 ASN A CA 1
ATOM 5977 C C . ASN B 2 33 ? 354.866 60.419 373.036 1.00 82.72 491 ASN A C 1
ATOM 5978 O O . ASN B 2 33 ? 355.253 59.493 373.750 1.00 83.32 491 ASN A O 1
ATOM 5983 N N . TRP B 2 34 ? 355.645 61.428 372.658 1.00 78.69 492 TRP A N 1
ATOM 5984 C CA . TRP B 2 34 ? 357.050 61.520 373.031 1.00 82.82 492 TRP A CA 1
ATOM 5985 C C . TRP B 2 34 ? 357.205 61.730 374.530 1.00 82.25 492 TRP A C 1
ATOM 5986 O O . TRP B 2 34 ? 358.302 61.591 375.072 1.00 77.10 492 TRP A O 1
ATOM 5997 N N . ARG B 2 35 ? 356.109 62.092 375.188 1.00 86.28 493 ARG A N 1
ATOM 5998 C CA . ARG B 2 35 ? 356.127 62.320 376.625 1.00 82.70 493 ARG A CA 1
ATOM 5999 C C . ARG B 2 35 ? 356.660 61.067 377.310 1.00 82.12 493 ARG A C 1
ATOM 6000 O O . ARG B 2 35 ? 357.388 61.141 378.299 1.00 83.99 493 ARG A O 1
ATOM 6008 N N . ALA B 2 36 ? 356.284 59.916 376.762 1.00 74.89 494 ALA A N 1
ATOM 6009 C CA . ALA B 2 36 ? 356.721 58.626 377.278 1.00 68.52 494 ALA A CA 1
ATOM 6010 C C . ALA B 2 36 ? 358.211 58.380 377.053 1.00 65.62 494 ALA A C 1
ATOM 6011 O O . ALA B 2 36 ? 358.900 57.865 377.933 1.00 68.01 494 ALA A O 1
ATOM 6013 N N . THR B 2 37 ? 358.698 58.739 375.870 1.00 67.25 495 THR A N 1
ATOM 6014 C CA . THR B 2 37 ? 360.092 58.499 375.492 1.00 63.63 495 THR A CA 1
ATOM 6015 C C . THR B 2 37 ? 361.088 59.535 376.021 1.00 66.64 495 THR A C 1
ATOM 6016 O O . THR B 2 37 ? 362.240 59.205 376.303 1.00 61.77 495 THR A O 1
ATOM 6020 N N . THR B 2 38 ? 360.657 60.788 376.131 1.00 72.73 496 THR A N 1
ATOM 6021 C CA . THR B 2 38 ? 361.558 61.873 376.521 1.00 66.43 496 THR A CA 1
ATOM 6022 C C . THR B 2 38 ? 361.564 62.130 378.027 1.00 67.29 496 THR A C 1
ATOM 6023 O O . THR B 2 38 ? 360.575 61.881 378.717 1.00 70.15 496 THR A O 1
ATOM 6027 N N . LEU B 2 39 ? 362.688 62.633 378.527 1.00 66.35 497 LEU A N 1
ATOM 6028 C CA . LEU B 2 39 ? 362.801 63.014 379.929 1.00 65.08 497 LEU A CA 1
ATOM 6029 C C . LEU B 2 39 ? 362.278 64.428 380.166 1.00 72.73 497 LEU A C 1
ATOM 6030 O O . LEU B 2 39 ? 362.403 65.296 379.303 1.00 69.69 497 LEU A O 1
ATOM 6035 N N . PRO B 2 40 ? 361.687 64.661 381.346 1.00 74.15 498 PRO A N 1
ATOM 6036 C CA . PRO B 2 40 ? 361.225 65.991 381.746 1.00 72.14 498 PRO A CA 1
ATOM 6037 C C . PRO B 2 40 ? 362.363 66.812 382.342 1.00 87.18 498 PRO A C 1
ATOM 6038 O O . PRO B 2 40 ? 363.054 66.329 383.239 1.00 87.48 498 PRO A O 1
ATOM 6042 N N . THR B 2 41 ? 362.554 68.032 381.849 1.00 91.13 499 THR A N 1
ATOM 6043 C CA . THR B 2 41 ? 363.656 68.875 382.302 1.00 82.73 499 THR A CA 1
ATOM 6044 C C . THR B 2 41 ? 363.485 69.287 383.762 1.00 85.94 499 THR A C 1
ATOM 6045 O O . THR B 2 41 ? 362.368 69.340 384.276 1.00 89.67 499 THR A O 1
ATOM 6049 N N . PHE B 2 43 ? 363.783 71.005 387.428 1.00 93.17 501 PHE A N 1
ATOM 6050 C CA . PHE B 2 43 ? 364.167 71.998 388.424 1.00 99.45 501 PHE A CA 1
ATOM 6051 C C . PHE B 2 43 ? 364.784 71.319 389.644 1.00 99.56 501 PHE A C 1
ATOM 6052 O O . PHE B 2 43 ? 364.477 70.165 389.943 1.00 100.55 501 PHE A O 1
ATOM 6060 N N . ASN B 2 44 ? 365.652 72.038 390.347 1.00 101.21 502 ASN A N 1
ATOM 6061 C CA . ASN B 2 44 ? 366.351 71.476 391.496 1.00 102.64 502 ASN A CA 1
ATOM 6062 C C . ASN B 2 44 ? 366.182 72.331 392.748 1.00 101.70 502 ASN A C 1
ATOM 6063 O O . ASN B 2 44 ? 366.530 73.512 392.755 1.00 97.02 502 ASN A O 1
ATOM 6068 N N . TYR B 2 45 ? 365.641 71.734 393.805 1.00 103.49 503 TYR A N 1
ATOM 6069 C CA . TYR B 2 45 ? 365.540 72.428 395.082 1.00 95.17 503 TYR A CA 1
ATOM 6070 C C . TYR B 2 45 ? 366.215 71.634 396.191 1.00 97.18 503 TYR A C 1
ATOM 6071 O O . TYR B 2 45 ? 365.714 70.596 396.625 1.00 88.55 503 TYR A O 1
ATOM 6080 N N . ASN B 2 46 ? 367.361 72.133 396.641 1.00 104.68 504 ASN A N 1
ATOM 6081 C CA . ASN B 2 46 ? 368.104 71.497 397.718 1.00 99.62 504 ASN A CA 1
ATOM 6082 C C . ASN B 2 46 ? 367.553 71.915 399.075 1.00 94.82 504 ASN A C 1
ATOM 6083 O O . ASN B 2 46 ? 367.307 73.097 399.317 1.00 93.38 504 ASN A O 1
ATOM 6088 N N . VAL B 2 47 ? 367.363 70.937 399.954 1.00 91.65 505 VAL A N 1
ATOM 6089 C CA . VAL B 2 47 ? 366.816 71.176 401.287 1.00 93.49 505 VAL A CA 1
ATOM 6090 C C . VAL B 2 47 ? 367.687 72.154 402.078 1.00 95.91 505 VAL A C 1
ATOM 6091 O O . VAL B 2 47 ? 367.255 72.709 403.090 1.00 95.79 505 VAL A O 1
ATOM 6095 N N . ASP B 2 48 ? 368.911 72.360 401.603 1.00 94.36 506 ASP A N 1
ATOM 6096 C CA . ASP B 2 48 ? 369.840 73.296 402.226 1.00 93.74 506 ASP A CA 1
ATOM 6097 C C . ASP B 2 48 ? 369.441 74.746 401.967 1.00 89.76 506 ASP A C 1
ATOM 6098 O O . ASP B 2 48 ? 369.740 75.630 402.770 1.00 90.08 506 ASP A O 1
ATOM 6103 N N . THR B 2 49 ? 368.767 74.990 400.847 1.00 91.19 507 THR A N 1
ATOM 6104 C CA . THR B 2 49 ? 368.286 76.331 400.536 1.00 90.65 507 THR A CA 1
ATOM 6105 C C . THR B 2 49 ? 367.188 76.741 401.516 1.00 88.60 507 THR A C 1
ATOM 6106 O O . THR B 2 49 ? 366.889 77.926 401.670 1.00 89.77 507 THR A O 1
ATOM 6110 N N . LEU B 2 50 ? 366.587 75.752 402.171 1.00 86.03 508 LEU A N 1
ATOM 6111 C CA . LEU B 2 50 ? 365.564 76.004 403.180 1.00 80.29 508 LEU A CA 1
ATOM 6112 C C . LEU B 2 50 ? 366.160 76.610 404.448 1.00 77.75 508 LEU A C 1
ATOM 6113 O O . LEU B 2 50 ? 365.450 77.230 405.239 1.00 78.75 508 LEU A O 1
ATOM 6118 N N . VAL B 2 51 ? 367.458 76.416 404.652 1.00 75.97 509 VAL A N 1
ATOM 6119 C CA . VAL B 2 51 ? 368.116 76.933 405.847 1.00 77.27 509 VAL A CA 1
ATOM 6120 C C . VAL B 2 51 ? 369.072 78.084 405.524 1.00 81.37 509 VAL A C 1
ATOM 6121 O O . VAL B 2 51 ? 369.767 78.590 406.405 1.00 82.15 509 VAL A O 1
ATOM 6125 N N . GLN B 2 52 ? 369.102 78.487 404.257 1.00 83.90 510 GLN A N 1
ATOM 6126 C CA . GLN B 2 52 ? 370.021 79.523 403.781 1.00 80.36 510 GLN A CA 1
ATOM 6127 C C . GLN B 2 52 ? 369.365 80.902 403.655 1.00 83.81 510 GLN A C 1
ATOM 6128 O O . GLN B 2 52 ? 368.145 81.013 403.525 1.00 85.48 510 GLN A O 1
ATOM 6134 N N . LEU B 2 53 ? 370.191 81.946 403.698 1.00 77.82 511 LEU A N 1
ATOM 6135 C CA . LEU B 2 53 ? 369.723 83.332 403.638 1.00 76.43 511 LEU A CA 1
ATOM 6136 C C . LEU B 2 53 ? 369.665 83.884 402.213 1.00 81.77 511 LEU A C 1
ATOM 6137 O O . LEU B 2 53 ? 370.276 83.336 401.296 1.00 86.64 511 LEU A O 1
ATOM 6142 N N . HIS B 2 54 ? 368.921 84.975 402.042 1.00 81.16 512 HIS A N 1
ATOM 6143 C CA . HIS B 2 54 ? 368.745 85.615 400.739 1.00 74.66 512 HIS A CA 1
ATOM 6144 C C . HIS B 2 54 ? 369.822 86.659 400.463 1.00 80.30 512 HIS A C 1
ATOM 6145 O O . HIS B 2 54 ? 370.120 86.962 399.308 1.00 89.36 512 HIS A O 1
ATOM 6152 N N . LEU B 2 55 ? 370.397 87.210 401.527 1.00 83.89 513 LEU A N 1
ATOM 6153 C CA . LEU B 2 55 ? 371.290 88.359 401.407 1.00 83.24 51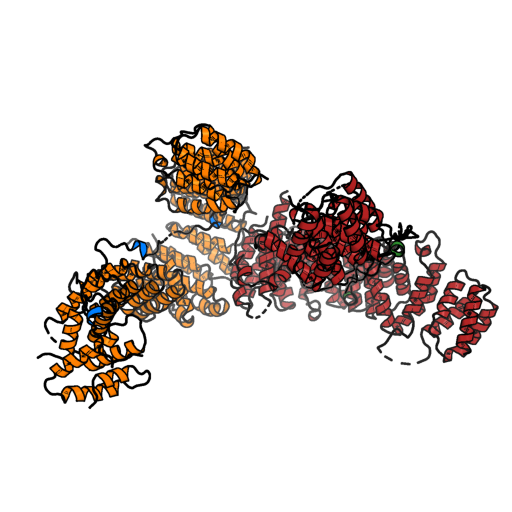3 LEU A CA 1
ATOM 6154 C C . LEU B 2 55 ? 372.766 87.969 401.395 1.00 91.08 513 LEU A C 1
ATOM 6155 O O . LEU B 2 55 ? 373.631 88.810 401.151 1.00 100.56 513 LEU A O 1
ATOM 6160 N N . LYS B 2 56 ? 373.055 86.699 401.658 1.00 88.59 514 LYS A N 1
ATOM 6161 C CA . LYS B 2 56 ? 374.437 86.235 401.706 1.00 93.43 514 LYS A CA 1
ATOM 6162 C C . LYS B 2 56 ? 374.619 84.929 400.937 1.00 97.36 514 LYS A C 1
ATOM 6163 O O . LYS B 2 56 ? 375.720 84.612 400.483 1.00 95.16 514 LYS A O 1
ATOM 6169 N N . ARG C 1 20 ? 345.580 -0.485 429.971 1.00 49.77 6 ARG D N 1
ATOM 6170 C CA . ARG C 1 20 ? 344.899 0.804 430.003 1.00 68.95 6 ARG D CA 1
ATOM 6171 C C . ARG C 1 20 ? 345.370 1.725 428.879 1.00 77.30 6 ARG D C 1
ATOM 6172 O O . ARG C 1 20 ? 345.331 1.369 427.701 1.00 71.29 6 ARG D O 1
ATOM 6180 N N . LEU C 1 21 ? 345.807 2.917 429.266 1.00 78.67 7 LEU D N 1
ATOM 6181 C CA . LEU C 1 21 ? 346.320 3.914 428.338 1.00 67.96 7 LEU D CA 1
ATOM 6182 C C . LEU C 1 21 ? 347.836 4.001 428.470 1.00 78.97 7 LEU D C 1
ATOM 6183 O O . LEU C 1 21 ? 348.482 3.071 428.954 1.00 83.75 7 LEU D O 1
ATOM 6188 N N . LEU C 1 22 ? 348.401 5.120 428.030 1.00 76.80 8 LEU D N 1
ATOM 6189 C CA . LEU C 1 22 ? 349.807 5.400 428.287 1.00 72.45 8 LEU D CA 1
ATOM 6190 C C . LEU C 1 22 ? 349.971 5.835 429.738 1.00 69.62 8 LEU D C 1
ATOM 6191 O O . LEU C 1 22 ? 349.396 6.836 430.165 1.00 61.02 8 LEU D O 1
ATOM 6196 N N . SER C 1 23 ? 350.757 5.071 430.490 1.00 73.24 9 SER D N 1
ATOM 6197 C CA . SER C 1 23 ? 350.968 5.343 431.908 1.00 72.88 9 SER D CA 1
ATOM 6198 C C . SER C 1 23 ? 352.096 6.340 432.136 1.00 70.99 9 SER D C 1
ATOM 6199 O O . SER C 1 23 ? 352.915 6.586 431.249 1.00 69.09 9 SER D O 1
ATOM 6202 N N . ILE C 1 24 ? 352.115 6.920 433.332 1.00 64.68 10 ILE D N 1
ATOM 6203 C CA . ILE C 1 24 ? 353.134 7.890 433.708 1.00 67.55 10 ILE D CA 1
ATOM 6204 C C . ILE C 1 24 ? 354.547 7.324 433.566 1.00 69.43 10 ILE D C 1
ATOM 6205 O O . ILE C 1 24 ? 355.467 8.031 433.156 1.00 64.74 10 ILE D O 1
ATOM 6210 N N . LYS C 1 25 ? 354.709 6.043 433.890 1.00 70.02 11 LYS D N 1
ATOM 6211 C CA . LYS C 1 25 ? 356.026 5.411 433.865 1.00 62.65 11 LYS D CA 1
ATOM 6212 C C . LYS C 1 25 ? 356.510 5.187 432.440 1.00 67.91 11 LYS D C 1
ATOM 6213 O O . LYS C 1 25 ? 357.688 5.384 432.136 1.00 72.11 11 LYS D O 1
ATOM 6219 N N . GLU C 1 26 ? 355.595 4.773 431.569 1.00 68.79 12 GLU D N 1
ATOM 6220 C CA . GLU C 1 26 ? 355.907 4.610 430.156 1.00 69.34 12 GLU D CA 1
ATOM 6221 C C . GLU C 1 26 ? 356.198 5.973 429.543 1.00 69.04 12 GLU D C 1
ATOM 6222 O O . GLU C 1 26 ? 357.109 6.121 428.726 1.00 65.72 12 GLU D O 1
ATOM 6228 N N . ALA C 1 27 ? 355.403 6.963 429.940 1.00 68.62 13 ALA D N 1
ATOM 6229 C CA . ALA C 1 27 ? 355.562 8.331 429.462 1.00 67.69 13 ALA D CA 1
ATOM 6230 C C . ALA C 1 27 ? 356.959 8.856 429.776 1.00 65.27 13 ALA D C 1
ATOM 6231 O O . ALA C 1 27 ? 357.571 9.546 428.962 1.00 69.82 13 ALA D O 1
ATOM 6233 N N . PHE C 1 28 ? 357.454 8.522 430.964 1.00 63.68 14 PHE D N 1
ATOM 6234 C CA . PHE C 1 28 ? 358.785 8.938 431.391 1.00 58.87 14 PHE D CA 1
ATOM 6235 C C . PHE C 1 28 ? 359.867 8.138 430.677 1.00 67.46 14 PHE D C 1
ATOM 6236 O O . PHE C 1 28 ? 360.847 8.700 430.190 1.00 72.61 14 PHE D O 1
ATOM 6244 N N . ARG C 1 29 ? 359.686 6.823 430.625 1.00 69.54 15 ARG D N 1
ATOM 6245 C CA . ARG C 1 29 ? 360.629 5.941 429.945 1.00 73.59 15 ARG D CA 1
ATOM 6246 C C . ARG C 1 29 ? 360.785 6.302 428.465 1.00 74.52 15 ARG D C 1
ATOM 6247 O O . ARG C 1 29 ? 361.857 6.126 427.886 1.00 79.13 15 ARG D O 1
ATOM 6255 N N . LEU C 1 30 ? 359.714 6.805 427.857 1.00 72.61 16 LEU D N 1
ATOM 6256 C CA . LEU C 1 30 ? 359.750 7.215 426.455 1.00 74.13 16 LEU D CA 1
ATOM 6257 C C . LEU C 1 30 ? 360.428 8.570 426.266 1.00 72.61 16 LEU D C 1
ATOM 6258 O O . LEU C 1 30 ? 361.190 8.765 425.318 1.00 77.33 16 LEU D O 1
ATOM 6263 N N . ALA C 1 31 ? 360.140 9.504 427.166 1.00 71.53 17 ALA D N 1
ATOM 6264 C CA . ALA C 1 31 ? 360.659 10.865 427.057 1.00 76.81 17 ALA D CA 1
ATOM 6265 C C . ALA C 1 31 ? 362.182 10.917 427.119 1.00 72.37 17 ALA D C 1
ATOM 6266 O O . ALA C 1 31 ? 362.792 11.876 426.646 1.00 74.50 17 ALA D O 1
ATOM 6268 N N . GLN C 1 32 ? 362.790 9.886 427.701 1.00 66.38 18 GLN D N 1
ATOM 6269 C CA . GLN C 1 32 ? 364.246 9.801 427.783 1.00 72.92 18 GLN D CA 1
ATOM 6270 C C . GLN C 1 32 ? 364.898 9.751 426.406 1.00 79.78 18 GLN D C 1
ATOM 6271 O O . GLN C 1 32 ? 365.980 10.301 426.198 1.00 79.67 18 GLN D O 1
ATOM 6277 N N . GLN C 1 33 ? 364.234 9.085 425.470 1.00 79.82 19 GLN D N 1
ATOM 6278 C CA . GLN C 1 33 ? 364.788 8.874 424.139 1.00 85.20 19 GLN D CA 1
ATOM 6279 C C . GLN C 1 33 ? 364.883 10.172 423.339 1.00 87.29 19 GLN D C 1
ATOM 6280 O O . GLN C 1 33 ? 364.016 11.041 423.444 1.00 87.52 19 GLN D O 1
ATOM 6286 N N . PRO C 1 34 ? 365.944 10.300 422.529 1.00 85.58 20 PRO D N 1
ATOM 6287 C CA . PRO C 1 34 ? 366.223 11.515 421.756 1.00 83.99 20 PRO D CA 1
ATOM 6288 C C . PRO C 1 34 ? 365.163 11.773 420.696 1.00 85.16 20 PRO D C 1
ATOM 6289 O O . PRO C 1 34 ? 365.367 11.409 419.536 1.00 85.11 20 PRO D O 1
ATOM 6293 N N . GLN C 1 36 ? 360.607 9.823 420.588 1.00 89.57 22 GLN D N 1
ATOM 6294 C CA . GLN C 1 36 ? 361.475 10.969 420.822 1.00 84.26 22 GLN D CA 1
ATOM 6295 C C . GLN C 1 36 ? 360.656 12.199 421.188 1.00 82.84 22 GLN D C 1
ATOM 6296 O O . GLN C 1 36 ? 360.934 12.866 422.185 1.00 88.78 22 GLN D O 1
ATOM 6302 N N . ASN C 1 37 ? 359.635 12.487 420.388 1.00 86.43 23 ASN D N 1
ATOM 6303 C CA . ASN C 1 37 ? 358.889 13.728 420.531 1.00 84.10 23 ASN D CA 1
ATOM 6304 C C . ASN C 1 37 ? 358.053 13.776 421.801 1.00 81.57 23 ASN D C 1
ATOM 6305 O O . ASN C 1 37 ? 357.445 12.785 422.205 1.00 78.67 23 ASN D O 1
ATOM 6310 N N . GLN C 1 38 ? 358.034 14.948 422.422 1.00 76.21 24 GLN D N 1
ATOM 6311 C CA . GLN C 1 38 ? 357.374 15.129 423.704 1.00 73.35 24 GLN D CA 1
ATOM 6312 C C . GLN C 1 38 ? 355.969 15.701 423.545 1.00 69.78 24 GLN D C 1
ATOM 6313 O O . GLN C 1 38 ? 355.095 15.434 424.368 1.00 67.17 24 GLN D O 1
ATOM 6319 N N . ALA C 1 39 ? 355.759 16.489 422.493 1.00 69.63 25 ALA D N 1
ATOM 6320 C CA . ALA C 1 39 ? 354.443 17.061 422.220 1.00 66.65 25 ALA D CA 1
ATOM 6321 C C . ALA C 1 39 ? 353.376 15.972 422.166 1.00 69.09 25 ALA D C 1
AT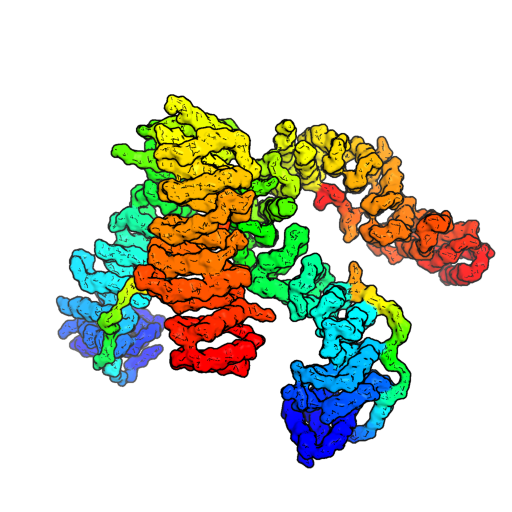OM 6322 O O . ALA C 1 39 ? 352.282 16.141 422.704 1.00 66.82 25 ALA D O 1
ATOM 6324 N N . LYS C 1 40 ? 353.701 14.857 421.517 1.00 68.73 26 LYS D N 1
ATOM 6325 C CA . LYS C 1 40 ? 352.818 13.694 421.502 1.00 62.78 26 LYS D CA 1
ATOM 6326 C C . LYS C 1 40 ? 352.695 13.077 422.889 1.00 62.02 26 LYS D C 1
ATOM 6327 O O . LYS C 1 40 ? 351.589 12.904 423.398 1.00 68.60 26 LYS D O 1
ATOM 6333 N N . LEU C 1 41 ? 353.833 12.730 423.484 1.00 66.15 27 LEU D N 1
ATOM 6334 C CA . LEU C 1 41 ? 353.855 12.130 424.814 1.00 61.64 27 LEU D CA 1
ATOM 6335 C C . LEU C 1 41 ? 353.063 12.976 425.810 1.00 62.23 27 LEU D C 1
ATOM 6336 O O . LEU C 1 41 ? 352.421 12.445 426.717 1.00 58.54 27 LEU D O 1
ATOM 6341 N N . VAL C 1 42 ? 353.117 14.294 425.637 1.00 64.23 28 VAL D N 1
ATOM 6342 C CA . VAL C 1 42 ? 352.296 15.204 426.429 1.00 61.02 28 VAL D CA 1
ATOM 6343 C C . VAL C 1 42 ? 350.816 14.924 426.186 1.00 63.42 28 VAL D C 1
ATOM 6344 O O . VAL C 1 42 ? 350.040 14.770 427.128 1.00 70.26 28 VAL D O 1
ATOM 6348 N N . VAL C 1 43 ? 350.435 14.860 424.913 1.00 61.74 29 VAL D N 1
ATOM 6349 C CA . VAL C 1 43 ? 349.050 14.606 424.528 1.00 58.37 29 VAL D CA 1
ATOM 6350 C C . VAL C 1 43 ? 348.583 13.219 424.964 1.00 62.36 29 VAL D C 1
ATOM 6351 O O . VAL C 1 43 ? 347.482 13.064 425.492 1.00 60.38 29 VAL D O 1
ATOM 6355 N N . ALA C 1 44 ? 349.428 12.217 424.731 1.00 59.47 30 ALA D N 1
ATOM 6356 C CA . ALA C 1 44 ? 349.134 10.837 425.109 1.00 51.79 30 ALA D CA 1
ATOM 6357 C C . ALA C 1 44 ? 348.802 10.722 426.594 1.00 56.29 30 ALA D C 1
ATOM 6358 O O . ALA C 1 44 ? 347.749 10.202 426.964 1.00 58.84 30 ALA D O 1
ATOM 6360 N N . LEU C 1 45 ? 349.709 11.203 427.438 1.00 58.72 31 LEU D N 1
ATOM 6361 C CA . LEU C 1 45 ? 349.521 11.150 428.883 1.00 62.68 31 LEU D CA 1
ATOM 6362 C C . LEU C 1 45 ? 348.337 12.020 429.297 1.00 56.94 31 LEU D C 1
ATOM 6363 O O . LEU C 1 45 ? 347.657 11.732 430.282 1.00 55.62 31 LEU D O 1
ATOM 6368 N N . SER C 1 46 ? 348.098 13.084 428.536 1.00 55.27 32 SER D N 1
ATOM 6369 C CA . SER C 1 46 ? 346.994 14.001 428.800 1.00 59.01 32 SER D CA 1
ATOM 6370 C C . SER C 1 46 ? 345.657 13.262 428.747 1.00 64.08 32 SER D C 1
ATOM 6371 O O . SER C 1 46 ? 344.730 13.578 429.494 1.00 60.52 32 SER D O 1
ATOM 6374 N N . ARG C 1 47 ? 345.568 12.281 427.853 1.00 62.87 33 ARG D N 1
ATOM 6375 C CA . ARG C 1 47 ? 344.419 11.383 427.792 1.00 54.84 33 ARG D CA 1
ATOM 6376 C C . ARG C 1 47 ? 344.285 10.574 429.077 1.00 60.91 33 ARG D C 1
ATOM 6377 O O . ARG C 1 47 ? 343.217 10.529 429.683 1.00 61.73 33 ARG D O 1
ATOM 6385 N N . THR C 1 48 ? 345.377 9.939 429.488 1.00 61.33 34 THR D N 1
ATOM 6386 C CA . THR C 1 48 ? 345.395 9.129 430.701 1.00 56.00 34 THR D CA 1
ATOM 6387 C C . THR C 1 48 ? 345.013 9.904 431.962 1.00 61.49 34 THR D C 1
ATOM 6388 O O . THR C 1 48 ? 344.405 9.353 432.879 1.00 69.27 34 THR D O 1
ATOM 6392 N N . TYR C 1 49 ? 345.373 11.183 432.002 1.00 61.54 35 TYR D N 1
ATOM 6393 C CA . TYR C 1 49 ? 345.123 12.012 433.177 1.00 61.06 35 TYR D CA 1
ATOM 6394 C C . TYR C 1 49 ? 343.677 12.484 433.255 1.00 57.55 35 TYR D C 1
ATOM 6395 O O . TYR C 1 49 ? 343.012 12.312 434.276 1.00 60.66 35 TYR D O 1
ATOM 6404 N N . ARG C 1 50 ? 343.199 13.084 432.171 1.00 54.07 36 ARG D N 1
ATOM 6405 C CA . ARG C 1 50 ? 341.853 13.642 432.128 1.00 58.96 36 ARG D CA 1
ATOM 6406 C C . ARG C 1 50 ? 340.757 12.578 432.193 1.00 62.18 36 ARG D C 1
ATOM 6407 O O . ARG C 1 50 ? 339.690 12.816 432.757 1.00 56.36 36 ARG D O 1
ATOM 6415 N N . THR C 1 51 ? 341.025 11.406 431.624 1.00 60.22 37 THR D N 1
ATOM 6416 C CA . THR C 1 51 ? 340.052 10.316 431.623 1.00 53.31 37 THR D CA 1
ATOM 6417 C C . THR C 1 51 ? 339.900 9.679 433.005 1.00 65.32 37 THR D C 1
ATOM 6418 O O . THR C 1 51 ? 338.839 9.147 433.334 1.00 70.47 37 THR D O 1
ATOM 6422 N N . MET C 1 52 ? 340.961 9.725 433.807 1.00 73.01 38 MET D N 1
ATOM 6423 C CA . MET C 1 52 ? 340.883 9.280 435.194 1.00 69.18 38 MET D CA 1
ATOM 6424 C C . MET C 1 52 ? 339.892 10.165 435.940 1.00 76.21 38 MET D C 1
ATOM 6425 O O . MET C 1 52 ? 339.691 11.322 435.570 1.00 79.06 38 MET D O 1
ATOM 6430 N N . ASP C 1 53 ? 339.283 9.632 436.994 1.00 81.71 39 ASP D N 1
ATOM 6431 C CA . ASP C 1 53 ? 338.313 10.404 437.766 1.00 89.68 39 ASP D CA 1
ATOM 6432 C C . ASP C 1 53 ? 338.860 10.804 439.133 1.00 86.28 39 ASP D C 1
ATOM 6433 O O . ASP C 1 53 ? 338.547 11.882 439.640 1.00 81.81 39 ASP D O 1
ATOM 6438 N N . ASP C 1 54 ? 339.674 9.941 439.730 1.00 86.36 40 ASP D N 1
ATOM 6439 C CA . ASP C 1 54 ? 340.261 10.247 441.028 1.00 89.21 40 ASP D CA 1
ATOM 6440 C C . ASP C 1 54 ? 341.679 10.759 440.803 1.00 84.98 40 ASP D C 1
ATOM 6441 O O . ASP C 1 54 ? 342.649 10.013 440.952 1.00 80.66 40 ASP D O 1
ATOM 6446 N N . LYS C 1 55 ? 341.789 12.030 440.425 1.00 85.54 41 LYS D N 1
ATOM 6447 C CA . LYS C 1 55 ? 343.062 12.617 440.013 1.00 75.88 41 LYS D CA 1
ATOM 6448 C C . LYS C 1 55 ? 344.149 12.465 441.075 1.00 72.73 41 LYS D C 1
ATOM 6449 O O . LYS C 1 55 ? 345.338 12.547 440.769 1.00 72.09 41 LYS D O 1
ATOM 6455 N N . THR C 1 56 ? 343.737 12.245 442.320 1.00 73.08 42 THR D N 1
ATOM 6456 C CA . THR C 1 56 ? 344.680 12.141 443.425 1.00 72.81 42 THR D CA 1
ATOM 6457 C C . THR C 1 56 ? 345.594 10.928 443.259 1.00 78.49 42 THR D C 1
ATOM 6458 O O . THR C 1 56 ? 346.726 10.925 443.740 1.00 87.13 42 THR D O 1
ATOM 6462 N N . VAL C 1 57 ? 345.098 9.902 442.572 1.00 74.77 43 VAL D N 1
ATOM 6463 C CA . VAL C 1 57 ? 345.895 8.710 442.288 1.00 75.46 43 VAL D CA 1
ATOM 6464 C C . VAL C 1 57 ? 346.936 8.985 441.206 1.00 76.73 43 VAL D C 1
ATOM 6465 O O . VAL C 1 57 ? 348.038 8.434 441.235 1.00 77.81 43 VAL D O 1
ATOM 6469 N N . PHE C 1 58 ? 346.587 9.847 440.257 1.00 75.64 44 PHE D N 1
ATOM 6470 C CA . PHE C 1 58 ? 347.536 10.261 439.233 1.00 71.07 44 PHE D CA 1
ATOM 6471 C C . PHE C 1 58 ? 348.611 11.148 439.850 1.00 66.20 44 PHE D C 1
ATOM 6472 O O . PHE C 1 58 ? 349.793 11.012 439.543 1.00 68.38 44 PHE D O 1
ATOM 6480 N N . HIS C 1 59 ? 348.181 12.060 440.716 1.00 63.99 45 HIS D N 1
ATOM 6481 C CA . HIS C 1 59 ? 349.081 12.972 441.413 1.00 69.50 45 HIS D CA 1
ATOM 6482 C C . HIS C 1 59 ? 350.225 12.248 442.118 1.00 69.43 45 HIS D C 1
ATOM 6483 O O . HIS C 1 59 ? 351.395 12.597 441.954 1.00 68.30 45 HIS D O 1
ATOM 6490 N N . GLU C 1 60 ? 349.871 11.240 442.905 1.00 63.94 46 GLU D N 1
ATOM 6491 C CA . GLU C 1 60 ? 350.835 10.513 443.720 1.00 67.45 46 GLU D CA 1
ATOM 6492 C C . GLU C 1 60 ? 351.755 9.628 442.881 1.00 67.07 46 GLU D C 1
ATOM 6493 O O . GLU C 1 60 ? 352.921 9.425 443.222 1.00 60.19 46 GLU D O 1
ATOM 6499 N N . GLU C 1 61 ? 351.227 9.112 441.778 1.00 68.18 47 GLU D N 1
ATOM 6500 C CA . GLU C 1 61 ? 352.015 8.302 440.860 1.00 61.85 47 GLU D CA 1
ATOM 6501 C C . GLU C 1 61 ? 353.045 9.181 440.155 1.00 59.33 47 GLU D C 1
ATOM 6502 O O . GLU C 1 61 ? 354.171 8.758 439.895 1.00 62.03 47 GLU D O 1
ATOM 6508 N N . PHE C 1 62 ? 352.637 10.406 439.841 1.00 62.37 48 PHE D N 1
ATOM 6509 C CA . PHE C 1 62 ? 353.486 11.353 439.130 1.00 62.26 48 PHE D CA 1
ATOM 6510 C C . PHE C 1 62 ? 354.715 11.690 439.970 1.00 60.55 48 PHE D C 1
ATOM 6511 O O . PHE C 1 62 ? 355.843 11.665 439.477 1.00 57.93 48 PHE D O 1
ATOM 6519 N N . ILE C 1 63 ? 354.485 12.006 441.241 1.00 58.24 49 ILE D N 1
ATOM 6520 C CA . ILE C 1 63 ? 355.567 12.323 442.166 1.00 56.52 49 ILE D CA 1
ATOM 6521 C C . ILE C 1 63 ? 356.465 11.115 442.437 1.00 55.38 49 ILE D C 1
ATOM 6522 O O . ILE C 1 63 ? 357.676 11.258 442.593 1.00 58.44 49 ILE D O 1
ATOM 6527 N N . HIS C 1 64 ? 355.867 9.929 442.491 1.00 53.16 50 HIS D N 1
ATOM 6528 C CA . HIS C 1 64 ? 356.617 8.716 442.796 1.00 49.62 50 HIS D CA 1
ATOM 6529 C C . HIS C 1 64 ? 357.683 8.452 441.746 1.00 52.10 50 HIS D C 1
ATOM 6530 O O . HIS C 1 64 ? 358.809 8.077 442.071 1.00 60.21 50 HIS D O 1
ATOM 6537 N N . TYR C 1 65 ? 357.317 8.641 440.484 1.00 50.61 51 TYR D N 1
ATOM 6538 C CA . TYR C 1 65 ? 358.232 8.379 439.384 1.00 54.97 51 TYR D CA 1
ATOM 6539 C C . TYR C 1 65 ? 359.090 9.601 439.083 1.00 52.60 51 TYR D C 1
ATOM 6540 O O . TYR C 1 65 ? 360.167 9.484 438.499 1.00 46.14 51 TYR D O 1
ATOM 6549 N N . LEU C 1 66 ? 358.606 10.772 439.488 1.00 53.09 52 LEU D N 1
ATOM 6550 C CA . LEU C 1 66 ? 359.372 12.004 439.347 1.00 48.61 52 LEU D CA 1
ATOM 6551 C C . LEU C 1 66 ? 360.554 12.020 440.312 1.00 51.54 52 LEU D C 1
ATOM 6552 O O . LEU C 1 66 ? 361.572 12.657 440.048 1.00 53.61 52 LEU D O 1
ATOM 6557 N N . LYS C 1 67 ? 360.412 11.315 441.432 1.00 52.51 53 LYS D N 1
ATOM 6558 C CA . LYS C 1 67 ? 361.480 11.222 442.424 1.00 55.18 53 LYS D CA 1
ATOM 6559 C C . LYS C 1 67 ? 362.725 10.557 441.848 1.00 59.11 53 LYS D C 1
ATOM 6560 O O . LYS C 1 67 ? 363.842 10.802 442.306 1.00 59.06 53 LYS D O 1
ATOM 6566 N N . TYR C 1 68 ? 362.525 9.712 440.842 1.00 56.15 54 TYR D N 1
ATOM 6567 C CA . TYR C 1 68 ? 363.624 8.967 440.240 1.00 58.25 54 TYR D CA 1
ATOM 6568 C C . TYR C 1 68 ? 364.587 9.871 439.476 1.00 53.66 54 TYR D C 1
ATOM 6569 O O . TYR C 1 68 ? 365.693 9.454 439.130 1.00 63.03 54 TYR D O 1
ATOM 6578 N N . VAL C 1 69 ? 364.165 11.102 439.207 1.00 46.88 55 VAL D N 1
ATOM 6579 C CA . VAL C 1 69 ? 365.023 12.057 438.515 1.00 52.22 55 VAL D CA 1
ATOM 6580 C C . VAL C 1 69 ? 365.356 13.246 439.414 1.00 54.70 55 VAL D C 1
ATOM 6581 O O . VAL C 1 69 ? 366.044 14.176 438.998 1.00 56.65 55 VAL D O 1
ATOM 6585 N N . MET C 1 70 ? 364.865 13.216 440.648 1.00 48.65 56 MET D N 1
ATOM 6586 C CA . MET C 1 70 ? 365.173 14.276 441.599 1.00 51.23 56 MET D CA 1
ATOM 6587 C C . MET C 1 70 ? 366.341 13.895 442.505 1.00 52.33 56 MET D C 1
ATOM 6588 O O . MET C 1 70 ? 366.859 14.728 443.247 1.00 52.90 56 MET D O 1
ATOM 6593 N N . VAL C 1 71 ? 366.742 12.630 442.448 1.00 56.04 57 VAL D N 1
ATOM 6594 C CA . VAL C 1 71 ? 367.839 12.137 443.274 1.00 50.05 57 VAL D CA 1
ATOM 6595 C C . VAL C 1 71 ? 369.115 12.001 442.446 1.00 53.15 57 VAL D C 1
ATOM 6596 O O . VAL C 1 71 ? 370.048 11.294 442.829 1.00 57.72 57 VAL D O 1
ATOM 6600 N N . VAL C 1 72 ? 369.146 12.686 441.308 1.00 49.19 58 VAL D N 1
ATOM 6601 C CA . VAL C 1 72 ? 370.307 12.675 440.427 1.00 51.30 58 VAL D CA 1
ATOM 6602 C C . VAL C 1 72 ? 370.854 14.086 440.276 1.00 55.60 58 VAL D C 1
ATOM 6603 O O . VAL C 1 72 ? 370.181 14.960 439.727 1.00 54.95 58 VAL D O 1
ATOM 6607 N N . TYR C 1 73 ? 372.068 14.313 440.768 1.00 61.63 59 TYR D N 1
ATOM 6608 C CA . TYR C 1 73 ? 372.649 15.651 440.724 1.00 60.87 59 TYR D CA 1
ATOM 6609 C C . TYR C 1 73 ? 373.283 16.018 439.381 1.00 57.65 59 TYR D C 1
ATOM 6610 O O . TYR C 1 73 ? 373.098 17.137 438.899 1.00 57.87 59 TYR D O 1
ATOM 6619 N N . LYS C 1 74 ? 374.028 15.096 438.776 1.00 55.57 60 LYS D N 1
ATOM 6620 C CA . LYS C 1 74 ? 374.709 15.414 437.522 1.00 64.62 60 LYS D CA 1
ATOM 6621 C C . LYS C 1 74 ? 373.691 15.620 436.405 1.00 66.04 60 LYS D C 1
ATOM 6622 O O . LYS C 1 74 ? 372.640 14.980 436.385 1.00 69.18 60 LYS D O 1
ATOM 6628 N N . ARG C 1 75 ? 374.014 16.508 435.473 1.00 67.09 61 ARG D N 1
ATOM 6629 C CA . ARG C 1 75 ? 373.085 16.884 434.412 1.00 71.22 61 ARG D CA 1
ATOM 6630 C C . ARG C 1 75 ? 373.011 15.832 433.312 1.00 71.26 61 ARG D C 1
ATOM 6631 O O . ARG C 1 75 ? 373.212 16.137 432.136 1.00 71.65 61 ARG D O 1
ATOM 6639 N N . GLU C 1 76 ? 372.733 14.591 433.704 1.00 67.76 62 GLU D N 1
ATOM 6640 C CA . GLU C 1 76 ? 372.457 13.529 432.744 1.00 75.88 62 GLU D CA 1
ATOM 6641 C C . GLU C 1 76 ? 371.308 13.943 431.828 1.00 81.16 62 GLU D C 1
ATOM 6642 O O . GLU C 1 76 ? 370.266 14.398 432.305 1.00 72.99 62 GLU D O 1
ATOM 6648 N N . PRO C 1 77 ? 371.497 13.791 430.507 1.00 82.49 63 PRO D N 1
ATOM 6649 C CA . PRO C 1 77 ? 370.527 14.276 429.519 1.00 80.51 63 PRO D CA 1
ATOM 6650 C C . PRO C 1 77 ? 369.200 13.520 429.576 1.00 76.71 63 PRO D C 1
ATOM 6651 O O . PRO C 1 77 ? 368.146 14.123 429.373 1.00 68.81 63 PRO D O 1
ATOM 6655 N N . ALA C 1 78 ? 369.260 12.218 429.847 1.00 78.42 64 ALA D N 1
ATOM 6656 C CA . ALA C 1 78 ? 368.057 11.427 430.083 1.00 74.84 64 ALA D CA 1
ATOM 6657 C C . ALA C 1 78 ? 367.218 12.073 431.175 1.00 72.53 64 ALA D C 1
ATOM 6658 O O . ALA C 1 78 ? 366.033 12.352 430.985 1.00 76.15 64 ALA D O 1
ATOM 6660 N N . VAL C 1 79 ? 367.848 12.302 432.323 1.00 68.82 65 VAL D N 1
ATOM 6661 C CA . VAL C 1 79 ? 367.204 12.974 433.441 1.00 62.86 65 VAL D CA 1
ATOM 6662 C C . VAL C 1 79 ? 366.679 14.338 433.005 1.00 57.63 65 VAL D C 1
ATOM 6663 O O . VAL C 1 79 ? 365.609 14.761 433.431 1.00 60.89 65 VAL D O 1
ATOM 6667 N N . GLU C 1 80 ? 367.432 15.022 432.150 1.00 59.62 66 GLU D N 1
ATOM 6668 C CA . GLU C 1 80 ? 367.055 16.365 431.727 1.00 64.40 66 GLU D CA 1
ATOM 6669 C C . GLU C 1 80 ? 365.811 16.339 430.852 1.00 65.06 66 GLU D C 1
ATOM 6670 O O . GLU C 1 80 ? 365.017 17.278 430.869 1.00 64.19 66 GLU D O 1
ATOM 6676 N N . ARG C 1 81 ? 365.644 15.267 430.086 1.00 65.13 67 ARG D N 1
ATOM 6677 C CA . ARG C 1 81 ? 364.468 15.131 429.237 1.00 59.17 67 ARG D CA 1
ATOM 6678 C C . ARG C 1 81 ? 363.228 14.808 430.062 1.00 58.39 67 ARG D C 1
ATOM 6679 O O . ARG C 1 81 ? 362.155 15.352 429.807 1.00 61.60 67 ARG D O 1
ATOM 6687 N N . VAL C 1 82 ? 363.376 13.921 431.043 1.00 55.20 68 VAL D N 1
ATOM 6688 C CA . VAL C 1 82 ? 362.267 13.581 431.929 1.00 47.72 68 VAL D CA 1
ATOM 6689 C C . VAL C 1 82 ? 361.842 14.811 432.721 1.00 49.67 68 VAL D C 1
ATOM 6690 O O . VAL C 1 82 ? 360.654 15.109 432.823 1.00 64.72 68 VAL D O 1
ATOM 6694 N N . ILE C 1 83 ? 362.817 15.513 433.289 1.00 53.23 69 ILE D N 1
ATOM 6695 C CA . ILE C 1 83 ? 362.563 16.782 433.964 1.00 55.27 69 ILE D CA 1
ATOM 6696 C C . ILE C 1 83 ? 361.878 17.765 433.018 1.00 56.53 69 ILE D C 1
ATOM 6697 O O . ILE C 1 83 ? 360.883 18.397 433.370 1.00 59.07 69 ILE D O 1
ATOM 6702 N N . GLU C 1 84 ? 362.428 17.878 431.812 1.00 60.38 70 GLU D N 1
ATOM 6703 C CA . GLU C 1 84 ? 361.914 18.772 430.778 1.00 69.07 70 GLU D CA 1
ATOM 6704 C C . GLU C 1 84 ? 360.486 18.405 430.378 1.00 65.46 70 GLU D C 1
ATOM 6705 O O . GLU C 1 84 ? 359.652 19.278 430.137 1.00 67.20 70 GLU D O 1
ATOM 6711 N N . PHE C 1 85 ? 360.214 17.105 430.318 1.00 62.58 71 PHE D N 1
ATOM 6712 C CA . PHE C 1 85 ? 358.891 16.598 429.970 1.00 59.29 71 PHE D CA 1
ATOM 6713 C C . PHE C 1 85 ? 357.861 16.928 431.043 1.00 60.17 71 PHE D C 1
ATOM 6714 O O . PHE C 1 85 ? 356.812 17.505 430.756 1.00 57.83 71 PHE D O 1
ATOM 6722 N N . ALA C 1 86 ? 358.173 16.540 432.276 1.00 59.51 72 ALA D N 1
ATOM 6723 C CA . ALA C 1 86 ? 357.295 16.754 433.423 1.00 59.90 72 ALA D CA 1
ATOM 6724 C C . ALA C 1 86 ? 356.803 18.194 433.514 1.00 62.78 72 ALA D C 1
ATOM 6725 O O . ALA C 1 86 ? 355.679 18.448 433.942 1.00 63.80 72 ALA D O 1
ATOM 6727 N N . ALA C 1 87 ? 357.652 19.135 433.115 1.00 62.35 73 ALA D N 1
ATOM 6728 C CA . ALA C 1 87 ? 357.301 20.546 433.178 1.00 59.84 73 ALA D CA 1
ATOM 6729 C C . ALA C 1 87 ? 356.266 20.914 432.116 1.00 61.77 73 ALA D C 1
ATOM 6730 O O . ALA C 1 87 ? 355.304 21.624 432.405 1.00 66.41 73 ALA D O 1
ATOM 6732 N N . LYS C 1 88 ? 356.460 20.430 430.891 1.00 64.53 74 LYS D N 1
ATOM 6733 C CA . LYS C 1 88 ? 355.527 20.721 429.805 1.00 68.04 74 LYS D CA 1
ATOM 6734 C C . LYS C 1 88 ? 354.146 20.138 430.073 1.00 66.01 74 LYS D C 1
ATOM 6735 O O . LYS C 1 88 ? 353.133 20.823 429.939 1.00 66.08 74 LYS D O 1
ATOM 6741 N N . PHE C 1 89 ? 354.124 18.867 430.462 1.00 63.28 75 PHE D N 1
ATOM 6742 C CA . PHE C 1 89 ? 352.886 18.140 430.710 1.00 58.18 75 PHE D CA 1
ATOM 6743 C C . PHE C 1 89 ? 352.036 18.802 431.792 1.00 61.38 75 PHE D C 1
ATOM 6744 O O . PHE C 1 89 ? 350.846 19.045 431.594 1.00 65.08 75 PHE D O 1
ATOM 6752 N N . VAL C 1 90 ? 352.651 19.084 432.935 1.00 65.17 76 VAL D N 1
ATOM 6753 C CA . VAL C 1 90 ? 351.949 19.708 434.051 1.00 64.94 76 VAL D CA 1
ATOM 6754 C C . VAL C 1 90 ? 351.409 21.087 433.668 1.00 66.77 76 VAL D C 1
ATOM 6755 O O . VAL C 1 90 ? 350.323 21.480 434.098 1.00 69.60 76 VAL D O 1
ATOM 6759 N N . THR C 1 91 ? 352.170 21.811 432.851 1.00 61.24 77 THR D N 1
ATOM 6760 C CA . THR C 1 91 ? 351.815 23.178 432.474 1.00 66.78 77 THR D CA 1
ATOM 6761 C C . THR C 1 91 ? 351.142 23.265 431.106 1.00 68.98 77 THR D C 1
ATOM 6762 O O . THR C 1 91 ? 350.921 24.359 430.589 1.00 75.17 77 THR D O 1
ATOM 6766 N N . SER C 1 92 ? 350.808 22.118 430.524 1.00 70.50 78 SER D N 1
ATOM 6767 C CA . SER C 1 92 ? 350.112 22.106 429.242 1.00 72.48 78 SER D CA 1
ATOM 6768 C C . SER C 1 92 ? 348.617 22.068 429.511 1.00 75.45 78 SER D C 1
ATOM 6769 O O . SER C 1 92 ? 347.809 21.821 428.616 1.00 79.84 78 SER D O 1
ATOM 6772 N N . PHE C 1 93 ? 348.271 22.322 430.767 1.00 69.18 79 PHE D N 1
ATOM 6773 C CA . PHE C 1 93 ? 346.888 22.447 431.194 1.00 68.80 79 PHE D CA 1
ATOM 6774 C C . PHE C 1 93 ? 346.610 23.884 431.619 1.00 75.27 79 PHE D C 1
ATOM 6775 O O . PHE C 1 93 ? 345.511 24.208 432.068 1.00 83.04 79 PHE D O 1
ATOM 6783 N N . HIS C 1 94 ? 347.618 24.740 431.475 1.00 78.23 80 HIS D N 1
ATOM 6784 C CA . HIS C 1 94 ? 347.524 26.124 431.929 1.00 78.01 80 HIS D CA 1
ATOM 6785 C C . HIS C 1 94 ? 347.903 27.124 430.842 1.00 75.94 80 HIS D C 1
ATOM 6786 O O . HIS C 1 94 ? 348.383 28.216 431.141 1.00 80.80 80 HIS D O 1
ATOM 6793 N N . GLN C 1 95 ? 347.682 26.754 429.585 1.00 83.30 81 GLN D N 1
ATOM 6794 C CA . GLN C 1 95 ? 347.987 27.642 428.468 1.00 94.64 81 GLN D CA 1
ATOM 6795 C C . GLN C 1 95 ? 346.722 28.215 427.833 1.00 103.73 81 GLN D C 1
ATOM 6796 O O . GLN C 1 95 ? 346.691 28.499 426.635 1.00 106.57 81 GLN D O 1
ATOM 6802 N N . SER C 1 96 ? 345.684 28.391 428.645 1.00 105.66 82 SER D N 1
ATOM 6803 C CA . SER C 1 96 ? 344.422 28.945 428.169 1.00 102.83 82 SER D CA 1
ATOM 6804 C C . SER C 1 96 ? 344.290 30.410 428.567 1.00 100.08 82 SER D C 1
ATOM 6805 O O . SER C 1 96 ? 345.175 30.966 429.217 1.00 99.78 82 SER D O 1
ATOM 6808 N N . GLY C 1 108 ? 343.891 20.616 440.987 1.00 88.56 94 GLY D N 1
ATOM 6809 C CA . GLY C 1 108 ? 344.708 20.492 439.794 1.00 79.17 94 GLY D CA 1
ATOM 6810 C C . GLY C 1 108 ? 346.063 19.883 440.097 1.00 83.62 94 GLY D C 1
ATOM 6811 O O . GLY C 1 108 ? 346.432 19.716 441.259 1.00 79.87 94 GLY D O 1
ATOM 6812 N N . LEU C 1 109 ? 346.824 19.587 439.049 1.00 81.49 95 LEU D N 1
ATOM 6813 C CA . LEU C 1 109 ? 348.087 18.873 439.194 1.00 69.19 95 LEU D CA 1
ATOM 6814 C C . LEU C 1 109 ? 349.255 19.835 439.384 1.00 68.15 95 LEU D C 1
ATOM 6815 O O . LEU C 1 109 ? 350.233 19.512 440.056 1.00 63.38 95 LEU D O 1
ATOM 6820 N N . LEU C 1 110 ? 349.156 21.014 438.781 1.00 71.74 96 LEU D N 1
ATOM 6821 C CA . LEU C 1 110 ? 350.199 22.021 438.920 1.00 65.39 96 LEU D CA 1
ATOM 6822 C C . LEU C 1 110 ? 350.364 22.503 440.359 1.00 69.20 96 LEU D C 1
ATOM 6823 O O . LEU C 1 110 ? 351.471 22.827 440.785 1.00 77.31 96 LEU D O 1
ATOM 6828 N N . ASN C 1 111 ? 349.265 22.551 441.105 1.00 72.43 97 ASN D N 1
ATOM 6829 C CA . ASN C 1 111 ? 349.316 23.003 442.493 1.00 68.25 97 ASN D CA 1
ATOM 6830 C C . ASN C 1 111 ? 349.753 21.894 443.443 1.00 70.30 97 ASN D C 1
ATOM 6831 O O . ASN C 1 111 ? 350.386 22.153 444.466 1.00 70.41 97 ASN D O 1
ATOM 6836 N N . TYR C 1 112 ? 349.408 20.658 443.097 1.00 71.36 98 TYR D N 1
ATOM 6837 C CA . TYR C 1 112 ? 349.851 19.496 443.859 1.00 72.59 98 TYR D CA 1
ATOM 6838 C C . TYR C 1 112 ? 351.361 19.306 443.759 1.00 64.71 98 TYR D C 1
ATOM 6839 O O . TYR C 1 112 ? 352.036 19.094 444.764 1.00 65.85 98 TYR D O 1
ATOM 6848 N N . LEU C 1 113 ? 351.881 19.380 442.538 1.00 64.13 99 LEU D N 1
ATOM 6849 C CA . LEU C 1 113 ? 353.313 19.245 442.296 1.00 60.86 99 LEU D CA 1
ATOM 6850 C C . LEU C 1 113 ? 354.097 20.354 442.992 1.00 60.29 99 LEU D C 1
ATOM 6851 O O . LEU C 1 113 ? 355.193 20.122 443.500 1.00 64.74 99 LEU D O 1
ATOM 6856 N N . PHE C 1 114 ? 353.535 21.559 443.003 1.00 57.96 100 PHE D N 1
ATOM 6857 C CA . PHE C 1 114 ? 354.174 22.701 443.651 1.00 61.00 100 PHE D CA 1
ATOM 6858 C C . PHE C 1 114 ? 354.323 22.491 445.153 1.00 63.09 100 PHE D C 1
ATOM 6859 O O . PHE C 1 114 ? 355.383 22.749 445.723 1.00 65.61 100 PHE D O 1
ATOM 6867 N N . THR C 1 115 ? 353.250 22.034 445.789 1.00 67.65 101 THR D N 1
ATOM 6868 C CA . THR C 1 115 ? 353.273 21.730 447.214 1.00 66.27 101 THR D CA 1
ATOM 6869 C C . THR C 1 115 ? 354.361 20.713 447.550 1.00 61.36 101 THR D C 1
ATOM 6870 O O . THR C 1 115 ? 355.058 20.855 448.552 1.00 67.51 101 THR D O 1
ATOM 6874 N N . PHE C 1 116 ? 354.506 19.692 446.711 1.00 57.77 102 PHE D N 1
ATOM 6875 C CA . PHE C 1 116 ? 355.492 18.646 446.959 1.00 60.92 102 PHE D CA 1
ATOM 6876 C C . PHE C 1 116 ? 356.915 19.186 446.866 1.00 60.64 102 PHE D C 1
ATOM 6877 O O . PHE C 1 116 ? 357.779 18.824 447.665 1.00 60.50 102 PHE D O 1
ATOM 6885 N N . LEU C 1 117 ? 357.154 20.044 445.880 1.00 57.52 103 LEU D N 1
ATOM 6886 C CA . LEU C 1 117 ? 358.469 20.644 445.698 1.00 54.54 103 LEU D CA 1
ATOM 6887 C C . LEU C 1 117 ? 358.817 21.557 446.868 1.00 55.59 103 LEU D C 1
ATOM 6888 O O . LEU C 1 117 ? 359.939 21.530 447.374 1.00 61.99 103 LEU D O 1
ATOM 6893 N N . LEU C 1 118 ? 357.848 22.359 447.298 1.00 54.46 104 LEU D N 1
ATOM 6894 C CA . LEU C 1 118 ? 358.060 23.313 448.382 1.00 59.96 104 LEU D CA 1
ATOM 6895 C C . LEU C 1 118 ? 358.287 22.605 449.713 1.00 60.26 104 LEU D C 1
ATOM 6896 O O . LEU C 1 118 ? 358.852 23.178 450.645 1.00 59.55 104 LEU D O 1
ATOM 6901 N N . LYS C 1 119 ? 357.832 21.360 449.795 1.00 63.49 105 LYS D N 1
ATOM 6902 C CA . LYS C 1 119 ? 358.021 20.543 450.987 1.00 59.40 105 LYS D CA 1
ATOM 6903 C C . LYS C 1 119 ? 359.374 19.841 450.940 1.00 56.01 105 LYS D C 1
ATOM 6904 O O . LYS C 1 119 ? 359.859 19.330 451.949 1.00 58.40 105 LYS D O 1
ATOM 6910 N N . SER C 1 120 ? 359.977 19.820 449.755 1.00 54.47 106 SER D N 1
ATOM 6911 C CA . SER C 1 120 ? 361.226 19.103 449.536 1.00 47.74 106 SER D CA 1
ATOM 6912 C C . SER C 1 120 ? 362.425 20.030 449.344 1.00 55.42 106 SER D C 1
ATOM 6913 O O . SER C 1 120 ? 363.528 19.562 449.067 1.00 64.06 106 SER D O 1
ATOM 6916 N N . HIS C 1 121 ? 362.217 21.337 449.489 1.00 56.37 107 HIS D N 1
ATOM 6917 C CA . HIS C 1 121 ? 363.255 22.310 449.140 1.00 55.26 107 HIS D CA 1
ATOM 6918 C C . HIS C 1 121 ? 364.330 22.427 450.219 1.00 57.57 107 HIS D C 1
ATOM 6919 O O . HIS C 1 121 ? 365.272 23.209 450.087 1.00 63.21 107 HIS D O 1
ATOM 6926 N N . GLU C 1 122 ? 364.186 21.649 451.285 1.00 56.74 108 GLU D N 1
ATOM 6927 C CA . GLU C 1 122 ? 365.192 21.599 452.340 1.00 56.74 108 GLU D CA 1
ATOM 6928 C C . GLU C 1 122 ? 365.753 20.192 452.515 1.00 55.28 108 GLU D C 1
ATOM 6929 O O . GLU C 1 122 ? 366.358 19.884 453.541 1.00 65.24 108 GLU D O 1
ATOM 6935 N N . ALA C 1 123 ? 365.547 19.342 451.512 1.00 55.03 109 ALA D N 1
ATOM 6936 C CA . ALA C 1 123 ? 366.051 17.973 451.551 1.00 51.41 109 ALA D CA 1
ATOM 6937 C C . ALA C 1 123 ? 367.568 17.971 451.681 1.00 50.07 109 ALA D C 1
ATOM 6938 O O . ALA C 1 123 ? 368.248 18.795 451.073 1.00 53.80 109 ALA D O 1
ATOM 6940 N N . ASN C 1 124 ? 368.093 17.042 452.474 1.00 52.92 110 ASN D N 1
ATOM 6941 C CA . ASN C 1 124 ? 369.520 17.010 452.772 1.00 51.76 110 ASN D CA 1
ATOM 6942 C C . ASN C 1 124 ? 370.355 16.781 451.520 1.00 51.48 110 ASN D C 1
ATOM 6943 O O . ASN C 1 124 ? 371.488 17.250 451.425 1.00 53.60 110 ASN D O 1
ATOM 6948 N N . SER C 1 125 ? 369.781 16.064 450.560 1.00 49.43 111 SER D N 1
ATOM 6949 C CA . SER C 1 125 ? 370.451 15.784 449.297 1.00 46.01 111 SER D CA 1
ATOM 6950 C C . SER C 1 125 ? 370.628 17.042 448.455 1.00 49.91 111 SER D C 1
ATOM 6951 O O . SER C 1 125 ? 369.671 17.781 448.222 1.00 52.31 111 SER D O 1
ATOM 6954 N N . ASN C 1 126 ? 371.856 17.286 448.011 1.00 49.07 112 ASN D N 1
ATOM 6955 C CA . ASN C 1 126 ? 372.123 18.398 447.111 1.00 50.36 112 ASN D CA 1
ATOM 6956 C C . ASN C 1 126 ? 371.339 18.215 445.818 1.00 50.77 112 ASN D C 1
ATOM 6957 O O . ASN C 1 126 ? 370.799 19.174 445.262 1.00 47.70 112 ASN D O 1
ATOM 6962 N N . ALA C 1 127 ? 371.286 16.971 445.349 1.00 46.10 113 ALA D N 1
ATOM 6963 C CA . ALA C 1 127 ? 370.563 16.630 444.131 1.00 44.44 113 ALA D CA 1
ATOM 6964 C C . ALA C 1 127 ? 369.097 17.036 444.235 1.00 49.06 113 ALA D C 1
ATOM 6965 O O . ALA C 1 127 ? 368.580 17.747 443.373 1.00 46.73 113 ALA D O 1
ATOM 6967 N N . VAL C 1 128 ? 368.432 16.583 445.293 1.00 41.42 114 VAL D N 1
ATOM 6968 C CA . VAL C 1 128 ? 367.021 16.888 445.498 1.00 44.95 114 VAL D CA 1
ATOM 6969 C C . VAL C 1 128 ? 366.776 18.392 445.540 1.00 54.05 114 VAL D C 1
ATOM 6970 O O . VAL C 1 128 ? 365.919 18.905 444.822 1.00 62.06 114 VAL D O 1
ATOM 6974 N N . ARG C 1 129 ? 367.522 19.087 446.394 1.00 51.21 115 ARG D N 1
ATOM 6975 C CA . ARG C 1 129 ? 367.405 20.536 446.515 1.00 50.60 115 ARG D CA 1
ATOM 6976 C C . ARG C 1 129 ? 367.597 21.207 445.159 1.00 50.55 115 ARG D C 1
ATOM 6977 O O . ARG C 1 129 ? 366.902 22.165 444.825 1.00 49.92 115 ARG D O 1
ATOM 6985 N N . PHE C 1 130 ? 368.548 20.696 444.385 1.00 52.59 116 PHE D N 1
ATOM 6986 C CA . PHE C 1 130 ? 368.812 21.218 443.052 1.00 47.61 116 PHE D CA 1
ATOM 6987 C C . PHE C 1 130 ? 367.647 20.950 442.108 1.00 52.78 116 PHE D C 1
ATOM 6988 O O . PHE C 1 130 ? 367.215 21.838 441.374 1.00 52.66 116 PHE D O 1
ATOM 6996 N N . ARG C 1 131 ? 367.147 19.718 442.130 1.00 56.92 117 ARG D N 1
ATOM 6997 C CA . ARG C 1 131 ? 366.055 19.315 441.250 1.00 53.08 117 ARG D CA 1
ATOM 6998 C C . ARG C 1 131 ? 364.771 20.070 441.578 1.00 55.15 117 ARG D C 1
ATOM 6999 O O . ARG C 1 131 ? 364.045 20.495 440.678 1.00 61.30 117 ARG D O 1
ATOM 7007 N N . VAL C 1 132 ? 364.490 20.215 442.869 1.00 51.42 118 VAL D N 1
ATOM 7008 C CA . VAL C 1 132 ? 363.316 20.945 443.332 1.00 50.57 118 VAL D CA 1
ATOM 7009 C C . VAL C 1 132 ? 363.249 22.339 442.715 1.00 54.17 118 VAL D C 1
ATOM 7010 O O . VAL C 1 132 ? 362.236 22.721 442.130 1.00 63.21 118 VAL D O 1
ATOM 7014 N N . CYS C 1 133 ? 364.339 23.087 442.846 1.00 50.60 119 CYS D N 1
ATOM 7015 C CA . CYS C 1 133 ? 364.411 24.444 442.319 1.00 54.11 119 CYS D CA 1
ATOM 7016 C C . CYS C 1 133 ? 364.355 24.473 440.796 1.00 52.48 119 CYS D C 1
ATOM 7017 O O . CYS C 1 133 ? 363.646 25.293 440.210 1.00 56.31 119 CYS D O 1
ATOM 7020 N N . LEU C 1 134 ? 365.115 23.585 440.163 1.00 48.26 120 LEU D N 1
ATOM 7021 C CA . LEU C 1 134 ? 365.118 23.469 438.707 1.00 51.99 120 LEU D CA 1
ATOM 7022 C C . LEU C 1 134 ? 363.703 23.262 438.181 1.00 53.00 120 LEU D C 1
ATOM 7023 O O . LEU C 1 134 ? 363.251 23.990 437.298 1.00 54.21 120 LEU D O 1
ATOM 7028 N N . LEU C 1 135 ? 363.015 22.260 438.725 1.00 53.95 121 LEU D N 1
ATOM 7029 C CA . LEU C 1 135 ? 361.634 21.970 438.350 1.00 54.16 121 LEU D CA 1
ATOM 7030 C C . LEU C 1 135 ? 360.731 23.186 438.546 1.00 51.54 121 LEU D C 1
ATOM 7031 O O . LEU C 1 135 ? 359.964 23.539 437.652 1.00 52.94 121 LEU D O 1
ATOM 7036 N N . ILE C 1 136 ? 360.816 23.813 439.715 1.00 47.10 122 ILE D N 1
ATOM 7037 C CA . ILE C 1 136 ? 360.070 25.041 439.976 1.00 50.79 122 ILE D CA 1
ATOM 7038 C C . ILE C 1 136 ? 360.375 26.077 438.901 1.00 54.79 122 ILE D C 1
ATOM 7039 O O . ILE C 1 136 ? 359.478 26.757 438.404 1.00 59.23 122 ILE D O 1
ATOM 7044 N N . ASN C 1 137 ? 361.655 26.194 438.560 1.00 53.84 123 ASN D N 1
ATOM 7045 C CA . ASN C 1 137 ? 362.103 27.119 437.529 1.00 59.98 123 ASN D CA 1
ATOM 7046 C C . ASN C 1 137 ? 361.459 26.842 436.179 1.00 57.96 123 ASN D C 1
ATOM 7047 O O . ASN C 1 137 ? 360.859 27.729 435.573 1.00 58.02 123 ASN D O 1
ATOM 7052 N N . LYS C 1 138 ? 361.588 25.602 435.717 1.00 57.42 124 LYS D N 1
ATOM 7053 C CA . LYS C 1 138 ? 361.057 25.199 434.420 1.00 58.47 124 LYS D CA 1
ATOM 7054 C C . LYS C 1 138 ? 359.528 25.226 434.368 1.00 57.77 124 LYS D C 1
ATOM 7055 O O . LYS C 1 138 ? 358.949 25.536 433.325 1.00 52.77 124 LYS D O 1
ATOM 7061 N N . LEU C 1 139 ? 358.877 24.894 435.479 1.00 54.77 125 LEU D N 1
ATOM 7062 C CA . LEU C 1 139 ? 357.423 24.996 435.552 1.00 51.86 125 LEU D CA 1
ATOM 7063 C C . LEU C 1 139 ? 356.982 26.433 435.282 1.00 56.88 125 LEU D C 1
ATOM 7064 O O . LEU C 1 139 ? 356.244 26.695 434.333 1.00 62.83 125 LEU D O 1
ATOM 7069 N N . LEU C 1 140 ? 357.436 27.359 436.120 1.00 55.54 126 LEU D N 1
ATOM 7070 C CA . LEU C 1 140 ? 357.177 28.785 435.922 1.00 54.32 126 LEU D CA 1
ATOM 7071 C C . LEU C 1 140 ? 357.640 29.277 434.547 1.00 58.50 126 LEU D C 1
ATOM 7072 O O . LEU C 1 140 ? 357.148 30.283 434.038 1.00 64.69 126 LEU D O 1
ATOM 7077 N N . GLY C 1 141 ? 358.583 28.557 433.949 1.00 56.44 127 GLY D N 1
ATOM 7078 C CA . GLY C 1 141 ? 359.164 28.948 432.677 1.00 55.64 127 GLY D CA 1
ATOM 7079 C C . GLY C 1 141 ? 358.381 28.383 431.512 1.00 61.96 127 GLY D C 1
ATOM 7080 O O . GLY C 1 141 ? 358.524 28.824 430.372 1.00 59.90 127 GLY D O 1
ATOM 7081 N N . SER C 1 142 ? 357.544 27.397 431.813 1.00 66.99 128 SER D N 1
ATOM 7082 C CA . SER C 1 142 ? 356.715 26.737 430.816 1.00 66.28 128 SER D CA 1
ATOM 7083 C C . SER C 1 142 ? 355.338 27.380 430.853 1.00 65.53 128 SER D C 1
ATOM 7084 O O . SER C 1 142 ? 354.465 27.079 430.039 1.00 69.78 128 SER D O 1
ATOM 7087 N N . MET C 1 143 ? 355.161 28.275 431.818 1.00 64.40 129 MET D N 1
ATOM 7088 C CA . MET C 1 143 ? 353.892 28.947 432.034 1.00 69.25 129 MET D CA 1
ATOM 7089 C C . MET C 1 143 ? 353.702 30.014 430.966 1.00 72.28 129 MET D C 1
ATOM 7090 O O . MET C 1 143 ? 354.670 30.636 430.531 1.00 71.98 129 MET D O 1
ATOM 7095 N N . PRO C 1 144 ? 352.448 30.230 430.539 1.00 80.62 130 PRO D N 1
ATOM 7096 C CA . PRO C 1 144 ? 352.131 31.256 429.541 1.00 81.80 130 PRO D CA 1
ATOM 7097 C C . PRO C 1 144 ? 352.294 32.671 430.089 1.00 81.50 130 PRO D C 1
ATOM 7098 O O . PRO C 1 144 ? 352.488 32.853 431.291 1.00 79.54 130 PRO D O 1
ATOM 7102 N N . GLU C 1 145 ? 352.211 33.661 429.207 1.00 84.31 131 GLU D N 1
ATOM 7103 C CA . GLU C 1 145 ? 352.412 35.051 429.594 1.00 91.18 131 GLU D CA 1
ATOM 7104 C C . GLU C 1 145 ? 351.100 35.722 429.985 1.00 90.76 131 GLU D C 1
ATOM 7105 O O . GLU C 1 145 ? 351.013 36.371 431.028 1.00 88.17 131 GLU D O 1
ATOM 7111 N N . ALA C 1 147 ? 348.844 32.780 433.578 1.00 94.38 133 ALA D N 1
ATOM 7112 C CA . ALA C 1 147 ? 349.570 34.006 433.890 1.00 87.97 133 ALA D CA 1
ATOM 7113 C C . ALA C 1 147 ? 349.352 34.415 435.341 1.00 81.10 133 ALA D C 1
ATOM 7114 O O . ALA C 1 147 ? 349.571 35.569 435.710 1.00 79.31 133 ALA D O 1
ATOM 7116 N N . GLN C 1 148 ? 348.924 33.463 436.164 1.00 82.53 134 GLN D N 1
ATOM 7117 C CA . GLN C 1 148 ? 348.606 33.756 437.554 1.00 88.53 134 GLN D CA 1
ATOM 7118 C C . GLN C 1 148 ? 348.622 32.495 438.415 1.00 94.79 134 GLN D C 1
ATOM 7119 O O . GLN C 1 148 ? 348.037 31.474 438.052 1.00 98.68 134 GLN D O 1
ATOM 7125 N N . ILE C 1 149 ? 349.305 32.572 439.552 1.00 93.55 135 ILE D N 1
ATOM 7126 C CA . ILE C 1 149 ? 349.338 31.470 440.504 1.00 96.56 135 ILE D CA 1
ATOM 7127 C C . ILE C 1 149 ? 348.709 31.905 441.823 1.00 95.46 135 ILE D C 1
ATOM 7128 O O . ILE C 1 149 ? 348.773 33.080 442.187 1.00 96.02 135 ILE D O 1
ATOM 7133 N N . ASP C 1 150 ? 348.099 30.953 442.527 1.00 93.19 136 ASP D N 1
ATOM 7134 C CA . ASP C 1 150 ? 347.399 31.233 443.779 1.00 95.66 136 ASP D CA 1
ATOM 7135 C C . ASP C 1 150 ? 348.277 32.004 444.760 1.00 96.60 136 ASP D C 1
ATOM 7136 O O . ASP C 1 150 ? 349.471 31.733 444.880 1.00 101.61 136 ASP D O 1
ATOM 7141 N N . ASP C 1 151 ? 347.680 32.966 445.458 1.00 96.53 137 ASP D N 1
ATOM 7142 C CA . ASP C 1 151 ? 348.412 33.767 446.435 1.00 101.65 137 ASP D CA 1
ATOM 7143 C C . ASP C 1 151 ? 348.939 32.908 447.579 1.00 95.10 137 ASP D C 1
ATOM 7144 O O . ASP C 1 151 ? 349.792 33.343 448.348 1.00 95.49 137 ASP D O 1
ATOM 7149 N N . ASP C 1 152 ? 348.424 31.688 447.687 1.00 92.33 138 ASP D N 1
ATOM 7150 C CA . ASP C 1 152 ? 348.874 30.763 448.718 1.00 94.40 138 ASP D CA 1
ATOM 7151 C C . ASP C 1 152 ? 350.147 30.052 448.268 1.00 97.13 138 ASP D C 1
ATOM 7152 O O . ASP C 1 152 ? 351.065 29.837 449.059 1.00 96.57 138 ASP D O 1
ATOM 7157 N N . VAL C 1 153 ? 350.192 29.690 446.990 1.00 96.42 139 VAL D N 1
ATOM 7158 C CA . VAL C 1 153 ? 351.356 29.027 446.416 1.00 79.70 139 VAL D CA 1
ATOM 7159 C C . VAL C 1 153 ? 352.440 30.038 446.060 1.00 80.51 139 VAL D C 1
ATOM 7160 O O . VAL C 1 153 ? 353.631 29.756 446.191 1.00 82.16 139 VAL D O 1
ATOM 7164 N N . PHE C 1 154 ? 352.017 31.218 445.612 1.00 84.63 140 PHE D N 1
ATOM 7165 C CA . PHE C 1 154 ? 352.946 32.289 445.260 1.00 85.24 140 PHE D CA 1
ATOM 7166 C C . PHE C 1 154 ? 353.758 32.765 446.463 1.00 86.64 140 PHE D C 1
ATOM 7167 O O . PHE C 1 154 ? 354.944 33.068 446.338 1.00 79.69 140 PHE D O 1
ATOM 7175 N N . ASP C 1 155 ? 353.116 32.833 447.623 1.00 89.90 141 ASP D N 1
ATOM 7176 C CA . ASP C 1 155 ? 353.801 33.261 448.835 1.00 85.40 141 ASP D CA 1
ATOM 7177 C C . ASP C 1 155 ? 354.767 32.179 449.300 1.00 77.56 141 ASP D C 1
ATOM 7178 O O . ASP C 1 155 ? 355.847 32.477 449.808 1.00 82.74 141 ASP D O 1
ATOM 7183 N N . LYS C 1 156 ? 354.370 30.922 449.128 1.00 76.85 142 LYS D N 1
ATOM 7184 C CA . LYS C 1 156 ? 355.204 29.794 449.530 1.00 75.68 142 LYS D CA 1
ATOM 7185 C C . LYS C 1 156 ? 356.418 29.614 448.621 1.00 70.42 142 LYS D C 1
ATOM 7186 O O . LYS C 1 156 ? 357.494 29.238 449.084 1.00 67.93 142 LYS D O 1
ATOM 7192 N N . ILE C 1 157 ? 356.243 29.879 447.330 1.00 71.56 143 ILE D N 1
ATOM 7193 C CA . ILE C 1 157 ? 357.343 29.782 446.373 1.00 68.26 143 ILE D CA 1
ATOM 7194 C C . ILE C 1 157 ? 358.387 30.871 446.592 1.00 65.98 143 ILE D C 1
ATOM 7195 O O . ILE C 1 157 ? 359.573 30.585 446.752 1.00 68.04 143 ILE D O 1
ATOM 7200 N N . ASN C 1 158 ? 357.933 32.121 446.588 1.00 73.67 144 ASN D N 1
ATOM 7201 C CA . ASN C 1 158 ? 358.797 33.274 446.818 1.00 71.88 144 ASN D CA 1
ATOM 7202 C C . ASN C 1 158 ? 359.615 33.133 448.098 1.00 68.99 144 ASN D C 1
ATOM 7203 O O . ASN C 1 158 ? 360.784 33.515 448.150 1.00 71.15 144 ASN D O 1
ATOM 7208 N N . LYS C 1 159 ? 358.984 32.580 449.127 1.00 66.59 145 LYS D N 1
ATOM 7209 C CA . LYS C 1 159 ? 359.628 32.360 450.415 1.00 64.93 145 LYS D CA 1
ATOM 7210 C C . LYS C 1 159 ? 360.715 31.290 450.344 1.00 68.86 145 LYS D C 1
ATOM 7211 O O . LYS C 1 159 ? 361.816 31.476 450.864 1.00 72.24 145 LYS D O 1
ATOM 7217 N N . ALA C 1 160 ? 360.399 30.170 449.701 1.00 64.08 146 ALA D N 1
ATOM 7218 C CA . ALA C 1 160 ? 361.307 29.028 449.656 1.00 60.61 146 ALA D CA 1
ATOM 7219 C C . ALA C 1 160 ? 362.532 29.299 448.787 1.00 61.51 146 ALA D C 1
ATOM 7220 O O . ALA C 1 160 ? 363.659 28.999 449.182 1.00 62.87 146 ALA D O 1
ATOM 7222 N N . MET C 1 161 ? 362.306 29.864 447.606 1.00 62.08 147 MET D N 1
ATOM 7223 C CA . MET C 1 161 ? 363.394 30.164 446.681 1.00 66.07 147 MET D CA 1
ATOM 7224 C C . MET C 1 161 ? 364.331 31.227 447.247 1.00 68.94 147 MET D C 1
ATOM 7225 O O . MET C 1 161 ? 365.534 31.211 446.978 1.00 65.18 147 MET D O 1
ATOM 7230 N N . LEU C 1 162 ? 363.772 32.151 448.023 1.00 66.84 148 LEU D N 1
ATOM 7231 C CA . LEU C 1 162 ? 364.561 33.198 448.663 1.00 65.16 148 LEU D CA 1
ATOM 7232 C C . LEU C 1 162 ? 365.578 32.590 449.620 1.00 66.87 148 LEU D C 1
ATOM 7233 O O . LEU C 1 162 ? 366.683 33.109 449.785 1.00 65.08 148 LEU D O 1
ATOM 7238 N N . ILE C 1 163 ? 365.195 31.484 450.249 1.00 66.24 149 ILE D N 1
ATOM 7239 C CA . ILE C 1 163 ? 366.103 30.731 451.102 1.00 63.92 149 ILE D CA 1
ATOM 7240 C C . ILE C 1 163 ? 367.182 30.052 450.263 1.00 63.35 149 ILE D C 1
ATOM 7241 O O . ILE C 1 163 ? 368.370 30.127 450.579 1.00 62.08 149 ILE D O 1
ATOM 7246 N N . ARG C 1 164 ? 366.758 29.387 449.192 1.00 59.46 150 ARG D N 1
ATOM 7247 C CA . ARG C 1 164 ? 367.680 28.661 448.329 1.00 55.40 150 ARG D CA 1
ATOM 7248 C C . ARG C 1 164 ? 368.614 29.620 447.596 1.00 56.09 150 ARG D C 1
ATOM 7249 O O . ARG C 1 164 ? 369.595 29.199 446.980 1.00 56.80 150 ARG D O 1
ATOM 7257 N N . LEU C 1 165 ? 368.297 30.909 447.655 1.00 59.44 151 LEU D N 1
ATOM 7258 C CA . LEU C 1 165 ? 369.202 31.935 447.158 1.00 60.21 151 LEU D CA 1
ATOM 7259 C C . LEU C 1 165 ? 370.460 31.931 448.016 1.00 61.67 151 LEU D C 1
ATOM 7260 O O . LEU C 1 165 ? 371.516 32.405 447.599 1.00 61.96 151 LEU D O 1
ATOM 7265 N N . LYS C 1 166 ? 370.324 31.390 449.224 1.00 61.82 152 LYS D N 1
ATOM 7266 C CA . LYS C 1 166 ? 371.421 31.306 450.177 1.00 56.84 152 LYS D CA 1
ATOM 7267 C C . LYS C 1 166 ? 372.018 29.902 450.249 1.00 58.60 152 LYS D C 1
ATOM 7268 O O . LYS C 1 166 ? 372.762 29.594 451.176 1.00 66.40 152 LYS D O 1
ATOM 7274 N N . ASP C 1 167 ? 371.681 29.045 449.292 1.00 52.07 153 ASP D N 1
ATOM 7275 C CA . ASP C 1 167 ? 372.093 27.644 449.357 1.00 56.27 153 ASP D CA 1
ATOM 7276 C C . ASP C 1 167 ? 373.608 27.466 449.291 1.00 57.44 153 ASP D C 1
ATOM 7277 O O . ASP C 1 167 ? 374.301 28.222 448.611 1.00 56.48 153 ASP D O 1
ATOM 7282 N N . LYS C 1 168 ? 374.111 26.460 450.003 1.00 56.01 154 LYS D N 1
ATOM 7283 C CA . LYS C 1 168 ? 375.530 26.110 449.957 1.00 54.29 154 LYS D CA 1
ATOM 7284 C C . LYS C 1 168 ? 375.989 25.758 448.546 1.00 47.22 154 LYS D C 1
ATOM 7285 O O . LYS C 1 168 ? 377.046 26.195 448.098 1.00 47.35 154 LYS D O 1
ATOM 7291 N N . ILE C 1 169 ? 375.193 24.958 447.848 1.00 55.94 155 ILE D N 1
ATOM 7292 C CA . ILE C 1 169 ? 375.543 24.552 446.496 1.00 54.40 155 ILE D CA 1
ATOM 7293 C C . ILE C 1 169 ? 375.225 25.673 445.515 1.00 52.58 155 ILE D C 1
ATOM 7294 O O . ILE C 1 169 ? 374.067 26.062 445.371 1.00 50.81 155 ILE D O 1
ATOM 7299 N N . PRO C 1 170 ? 376.260 26.200 444.844 1.00 52.86 156 PRO D N 1
ATOM 7300 C CA . PRO C 1 170 ? 376.121 27.272 443.853 1.00 53.53 156 PRO D CA 1
ATOM 7301 C C . PRO C 1 170 ? 375.040 26.956 442.821 1.00 54.52 156 PRO D C 1
ATOM 7302 O O . PRO C 1 170 ? 374.198 27.807 442.530 1.00 55.03 156 PRO D O 1
ATOM 7306 N N . ASN C 1 171 ? 375.074 25.742 442.280 1.00 52.06 157 ASN D N 1
ATOM 7307 C CA . ASN C 1 171 ? 374.097 25.304 441.291 1.00 47.06 157 ASN D CA 1
ATOM 7308 C C . ASN C 1 171 ? 372.663 25.398 441.809 1.00 49.46 157 ASN D C 1
ATOM 7309 O O . ASN C 1 171 ? 371.747 25.732 441.060 1.00 55.56 157 ASN D O 1
ATOM 7314 N N . VAL C 1 172 ? 372.470 25.089 443.087 1.00 45.47 158 VAL D N 1
ATOM 7315 C CA . VAL C 1 172 ? 371.155 25.208 443.710 1.00 47.91 158 VAL D CA 1
ATOM 7316 C C . VAL C 1 172 ? 370.708 26.668 443.769 1.00 56.90 158 VAL D C 1
ATOM 7317 O O . VAL C 1 172 ? 369.535 26.978 443.557 1.00 56.82 158 VAL D O 1
ATOM 7321 N N . ARG C 1 173 ? 371.651 27.558 444.066 1.00 53.32 159 ARG D N 1
ATOM 7322 C CA . ARG C 1 173 ? 371.369 28.989 444.116 1.00 52.23 159 ARG D CA 1
ATOM 7323 C C . ARG C 1 173 ? 370.946 29.515 442.750 1.00 52.87 159 ARG D C 1
ATOM 7324 O O . ARG C 1 173 ? 370.084 30.388 442.654 1.00 55.90 159 ARG D O 1
ATOM 7332 N N . ILE C 1 174 ? 371.560 28.983 441.697 1.00 50.99 160 ILE D N 1
ATOM 7333 C CA . ILE C 1 174 ? 371.260 29.409 440.333 1.00 52.43 160 ILE D CA 1
ATOM 7334 C C . ILE C 1 174 ? 369.803 29.135 439.968 1.00 56.54 160 ILE D C 1
ATOM 7335 O O . ILE C 1 174 ? 369.123 30.002 439.423 1.00 57.66 160 ILE D O 1
ATOM 7340 N N . GLN C 1 175 ? 369.327 27.929 440.258 1.00 54.02 161 GLN D N 1
ATOM 7341 C CA . GLN C 1 175 ? 367.932 27.589 439.998 1.00 51.67 161 GLN D CA 1
ATOM 7342 C C . GLN C 1 175 ? 367.009 28.478 440.823 1.00 53.01 161 GLN D C 1
ATOM 7343 O O . GLN C 1 175 ? 365.920 28.842 440.380 1.00 52.53 161 GLN D O 1
ATOM 7349 N N . ALA C 1 176 ? 367.458 28.831 442.023 1.00 50.52 162 ALA D N 1
ATOM 7350 C CA . ALA C 1 176 ? 366.678 29.682 442.911 1.00 52.06 162 ALA D CA 1
ATOM 7351 C C . ALA C 1 176 ? 366.481 31.074 442.321 1.00 61.00 162 ALA D C 1
ATOM 7352 O O . ALA C 1 176 ? 365.390 31.639 442.405 1.00 71.29 162 ALA D O 1
ATOM 7354 N N . VAL C 1 177 ? 367.533 31.629 441.727 1.00 54.06 163 VAL D N 1
ATOM 7355 C CA . VAL C 1 177 ? 367.419 32.925 441.068 1.00 59.80 163 VAL D CA 1
ATOM 7356 C C . VAL C 1 177 ? 366.500 32.805 439.852 1.00 59.09 163 VAL D C 1
ATOM 7357 O O . VAL C 1 177 ? 365.636 33.653 439.631 1.00 68.08 163 VAL D O 1
ATOM 7361 N N . LEU C 1 178 ? 366.695 31.750 439.066 1.00 52.84 164 LEU D N 1
ATOM 7362 C CA . LEU C 1 178 ? 365.881 31.514 437.879 1.00 55.86 164 LEU D CA 1
ATOM 7363 C C . LEU C 1 178 ? 364.421 31.283 438.246 1.00 57.65 164 LEU D C 1
ATOM 7364 O O . LEU C 1 178 ? 363.518 31.738 437.548 1.00 64.32 164 LEU D O 1
ATOM 7369 N N . ALA C 1 179 ? 364.196 30.556 439.335 1.00 53.16 165 ALA D N 1
ATOM 7370 C CA . ALA C 1 179 ? 362.846 30.324 439.826 1.00 49.47 165 ALA D CA 1
ATOM 7371 C C . ALA C 1 179 ? 362.181 31.652 440.165 1.00 58.50 165 ALA D C 1
ATOM 7372 O O . ALA C 1 179 ? 361.061 31.927 439.735 1.00 73.14 165 ALA D O 1
ATOM 7374 N N . LEU C 1 180 ? 362.885 32.468 440.942 1.00 58.43 166 LEU D N 1
ATOM 7375 C CA . LEU C 1 180 ? 362.370 33.755 441.396 1.00 59.60 166 LEU D CA 1
ATOM 7376 C C . LEU C 1 180 ? 362.390 34.814 440.299 1.00 60.44 166 LEU D C 1
ATOM 7377 O O . LEU C 1 180 ? 362.001 35.960 440.530 1.00 63.96 166 LEU D O 1
ATOM 7382 N N . SER C 1 181 ? 362.848 34.434 439.110 1.00 57.66 167 SER D N 1
ATOM 7383 C CA . SER C 1 181 ? 363.020 35.389 438.021 1.00 66.23 167 SER D CA 1
ATOM 7384 C C . SER C 1 181 ? 361.696 36.016 437.598 1.00 65.62 167 SER D C 1
ATOM 7385 O O . SER C 1 181 ? 361.596 37.233 437.450 1.00 60.18 167 SER D O 1
ATOM 7388 N N . ARG C 1 182 ? 360.684 35.181 437.394 1.00 67.06 168 ARG D N 1
ATOM 7389 C CA . ARG C 1 182 ? 359.374 35.678 436.996 1.00 68.74 168 ARG D CA 1
ATOM 7390 C C . ARG C 1 182 ? 358.671 36.447 438.112 1.00 68.01 168 ARG D C 1
ATOM 7391 O O . ARG C 1 182 ? 357.754 37.218 437.851 1.00 71.04 168 ARG D O 1
ATOM 7399 N N . LEU C 1 183 ? 359.100 36.253 439.355 1.00 63.98 169 LEU D N 1
ATOM 7400 C CA . LEU C 1 183 ? 358.358 36.819 440.477 1.00 65.87 169 LEU D CA 1
ATOM 7401 C C . LEU C 1 183 ? 358.955 38.125 441.004 1.00 67.71 169 LEU D C 1
ATOM 7402 O O . LEU C 1 183 ? 358.723 38.495 442.155 1.00 67.95 169 LEU D O 1
ATOM 7407 N N . GLN C 1 184 ? 359.717 38.821 440.164 1.00 69.69 170 GLN D N 1
ATOM 7408 C CA . GLN C 1 184 ? 360.277 40.120 440.538 1.00 68.26 170 GLN D CA 1
ATOM 7409 C C . GLN C 1 184 ? 359.319 41.259 440.169 1.00 74.87 170 GLN D C 1
ATOM 7410 O O . GLN C 1 184 ? 358.419 41.076 439.349 1.00 70.83 170 GLN D O 1
ATOM 7416 N N . ASP C 1 185 ? 359.519 42.429 440.773 1.00 82.15 171 ASP D N 1
ATOM 7417 C CA . ASP C 1 185 ? 358.654 43.587 440.531 1.00 86.11 171 ASP D CA 1
ATOM 7418 C C . ASP C 1 185 ? 359.329 44.927 440.828 1.00 91.19 171 ASP D C 1
ATOM 7419 O O . ASP C 1 185 ? 359.552 45.262 441.993 1.00 97.64 171 ASP D O 1
ATOM 7424 N N . PRO C 1 186 ? 359.664 45.694 439.780 1.00 89.01 172 PRO D N 1
ATOM 7425 C CA . PRO C 1 186 ? 360.282 47.013 439.965 1.00 93.67 172 PRO D CA 1
ATOM 7426 C C . PRO C 1 186 ? 359.392 47.973 440.754 1.00 92.79 172 PRO D C 1
ATOM 7427 O O . PRO C 1 186 ? 358.301 48.299 440.284 1.00 89.17 172 PRO D O 1
ATOM 7431 N N . GLU C 1 190 ? 359.169 47.352 444.764 1.00 84.71 176 GLU D N 1
ATOM 7432 C CA . GLU C 1 190 ? 360.253 47.158 445.725 1.00 100.18 176 GLU D CA 1
ATOM 7433 C C . GLU C 1 190 ? 360.131 45.790 446.402 1.00 101.39 176 GLU D C 1
ATOM 7434 O O . GLU C 1 190 ? 360.073 45.683 447.623 1.00 89.26 176 GLU D O 1
ATOM 7440 N N . CYS C 1 191 ? 360.073 44.745 445.581 1.00 98.33 177 CYS D N 1
ATOM 7441 C CA . CYS C 1 191 ? 360.055 43.363 446.054 1.00 86.66 177 CYS D CA 1
ATOM 7442 C C . CYS C 1 191 ? 361.406 42.911 446.602 1.00 83.20 177 CYS D C 1
ATOM 7443 O O . CYS C 1 191 ? 362.448 43.445 446.226 1.00 82.04 177 CYS D O 1
ATOM 7446 N N . PRO C 1 192 ? 361.384 41.918 447.499 1.00 81.06 178 PRO D N 1
ATOM 7447 C CA . PRO C 1 192 ? 362.578 41.387 448.162 1.00 80.94 178 PRO D CA 1
ATOM 7448 C C . PRO C 1 192 ? 363.342 40.424 447.256 1.00 74.79 178 PRO D C 1
ATOM 7449 O O . PRO C 1 192 ? 364.433 39.981 447.614 1.00 73.47 178 PRO D O 1
ATOM 7453 N N . VAL C 1 193 ? 362.773 40.116 446.094 1.00 72.94 179 VAL D N 1
ATOM 7454 C CA . VAL C 1 193 ? 363.475 39.323 445.092 1.00 68.95 179 VAL D CA 1
ATOM 7455 C C . VAL C 1 193 ? 364.516 40.177 444.378 1.00 73.85 179 VAL D C 1
ATOM 7456 O O . VAL C 1 193 ? 365.670 39.771 444.245 1.00 77.20 179 VAL D O 1
ATOM 7460 N N . VAL C 1 194 ? 364.110 41.357 443.919 1.00 76.78 180 VAL D N 1
ATOM 7461 C CA . VAL C 1 194 ? 365.036 42.264 443.249 1.00 78.10 180 VAL D CA 1
ATOM 7462 C C . VAL C 1 194 ? 366.100 42.767 444.227 1.00 78.25 180 VAL D C 1
ATOM 7463 O O . VAL C 1 194 ? 367.225 43.074 443.830 1.00 75.92 180 VAL D O 1
ATOM 7467 N N . ASN C 1 195 ? 365.740 42.849 445.504 1.00 73.94 181 ASN D N 1
ATOM 7468 C CA . ASN C 1 195 ? 366.703 43.188 446.546 1.00 75.09 181 ASN D CA 1
ATOM 7469 C C . ASN C 1 195 ? 367.784 42.120 446.648 1.00 75.25 181 ASN D C 1
ATOM 7470 O O . ASN C 1 195 ? 368.976 42.417 446.571 1.00 79.92 181 ASN D O 1
ATOM 7475 N N . ALA C 1 196 ? 367.352 40.876 446.835 1.00 70.93 182 ALA D N 1
ATOM 7476 C CA . ALA C 1 196 ? 368.255 39.733 446.861 1.00 70.12 182 ALA D CA 1
ATOM 7477 C C . ALA C 1 196 ? 369.112 39.707 445.599 1.00 72.91 182 ALA D C 1
ATOM 7478 O O . ALA C 1 196 ? 370.316 39.458 445.663 1.00 72.69 182 ALA D O 1
ATOM 7480 N N . TYR C 1 197 ? 368.478 39.958 444.456 1.00 71.76 183 TYR D N 1
ATOM 7481 C CA . TYR C 1 197 ? 369.187 40.056 443.184 1.00 75.03 183 TYR D CA 1
ATOM 7482 C C . TYR C 1 197 ? 370.281 41.114 443.256 1.00 76.20 183 TYR D C 1
ATOM 7483 O O . TYR C 1 197 ? 371.384 40.918 442.743 1.00 75.32 183 TYR D O 1
ATOM 7492 N N . ALA C 1 198 ? 369.965 42.237 443.893 1.00 75.03 184 ALA D N 1
ATOM 7493 C CA . ALA C 1 198 ? 370.910 43.338 444.025 1.00 74.60 184 ALA D CA 1
ATOM 7494 C C . ALA C 1 198 ? 372.132 42.919 444.835 1.00 77.16 184 ALA D C 1
ATOM 7495 O O . ALA C 1 198 ? 373.256 43.308 444.523 1.00 78.51 184 ALA D O 1
ATOM 7497 N N . THR C 1 199 ? 371.905 42.125 445.876 1.00 75.28 185 THR D N 1
ATOM 7498 C CA . THR C 1 199 ? 372.993 41.600 446.693 1.00 72.50 185 THR D CA 1
ATOM 7499 C C . THR C 1 199 ? 373.836 40.555 445.962 1.00 74.82 185 THR D C 1
ATOM 7500 O O . THR C 1 199 ? 375.055 40.693 445.865 1.00 74.28 185 THR D O 1
ATOM 7504 N N . LEU C 1 200 ? 373.183 39.515 445.452 1.00 76.19 186 LEU D N 1
ATOM 7505 C CA . LEU C 1 200 ? 373.882 38.382 444.845 1.00 73.90 186 LEU D CA 1
ATOM 7506 C C . LEU C 1 200 ? 374.695 38.779 443.617 1.00 74.69 186 LEU D C 1
ATOM 7507 O O . LEU C 1 200 ? 375.813 38.298 443.427 1.00 81.78 186 LEU D O 1
ATOM 7512 N N . ILE C 1 201 ? 374.130 39.647 442.783 1.00 67.45 187 ILE D N 1
ATOM 7513 C CA . ILE C 1 201 ? 374.771 40.037 441.531 1.00 67.39 187 ILE D CA 1
ATOM 7514 C C . ILE C 1 201 ? 376.149 40.653 441.780 1.00 72.78 187 ILE D C 1
ATOM 7515 O O . ILE C 1 201 ? 377.002 40.664 440.892 1.00 69.94 187 ILE D O 1
ATOM 7520 N N . GLU C 1 202 ? 376.357 41.165 442.989 1.00 68.64 188 GLU D N 1
ATOM 7521 C CA . GLU C 1 202 ? 377.620 41.803 443.342 1.00 74.00 188 GLU D CA 1
ATOM 7522 C C . GLU C 1 202 ? 378.437 41.016 444.364 1.00 73.07 188 GLU D C 1
ATOM 7523 O O . GLU C 1 202 ? 379.662 41.111 444.386 1.00 72.95 188 GLU D O 1
ATOM 7529 N N . ASN C 1 203 ? 377.764 40.230 445.199 1.00 76.84 189 ASN D N 1
ATOM 7530 C CA . ASN C 1 203 ? 378.411 39.671 446.384 1.00 79.26 189 ASN D CA 1
ATOM 7531 C C . ASN C 1 203 ? 378.629 38.160 446.361 1.00 78.50 189 ASN D C 1
ATOM 7532 O O . ASN C 1 203 ? 379.305 37.617 447.236 1.00 80.43 189 ASN D O 1
ATOM 7537 N N . ASP C 1 204 ? 378.069 37.478 445.369 1.00 71.73 190 ASP D N 1
ATOM 7538 C CA . ASP C 1 204 ? 378.185 36.025 445.325 1.00 67.98 190 ASP D CA 1
ATOM 7539 C C . ASP C 1 204 ? 379.553 35.592 444.819 1.00 58.15 190 ASP D C 1
ATOM 7540 O O . ASP C 1 204 ? 380.021 36.054 443.779 1.00 58.78 190 ASP D O 1
ATOM 7545 N N . SER C 1 205 ? 380.186 34.707 445.581 1.00 56.00 191 SER D N 1
ATOM 7546 C CA . SER C 1 205 ? 381.491 34.155 445.239 1.00 47.93 191 SER D CA 1
ATOM 7547 C C . SER C 1 205 ? 381.545 33.532 443.846 1.00 48.66 191 SER D C 1
ATOM 7548 O O . SER C 1 205 ? 382.588 33.549 443.198 1.00 50.99 191 SER D O 1
ATOM 7551 N N . ASN C 1 206 ? 380.423 32.989 443.386 1.00 61.09 192 ASN D N 1
ATOM 7552 C CA . ASN C 1 206 ? 380.417 32.193 442.162 1.00 60.91 192 ASN D CA 1
ATOM 7553 C C . ASN C 1 206 ? 379.982 32.983 440.928 1.00 62.91 192 ASN D C 1
ATOM 7554 O O . ASN C 1 206 ? 378.872 33.517 440.880 1.00 56.02 192 ASN D O 1
ATOM 7559 N N . PRO C 1 207 ? 380.867 33.049 439.920 1.00 60.91 193 PRO D N 1
ATOM 7560 C CA . PRO C 1 207 ? 380.677 33.792 438.668 1.00 61.18 193 PRO D CA 1
ATOM 7561 C C . PRO C 1 207 ? 379.440 33.344 437.899 1.00 59.71 193 PRO D C 1
ATOM 7562 O O . PRO C 1 207 ? 378.742 34.178 437.325 1.00 61.51 193 PRO D O 1
ATOM 7566 N N . GLU C 1 208 ? 379.175 32.041 437.889 1.00 62.78 194 GLU D N 1
ATOM 7567 C CA . GLU C 1 208 ? 378.028 31.507 437.165 1.00 59.76 194 GLU D CA 1
ATOM 7568 C C . GLU C 1 208 ? 376.735 31.948 437.838 1.00 57.62 194 GLU D C 1
ATOM 7569 O O . GLU C 1 208 ? 375.746 32.247 437.168 1.00 58.73 194 GLU D O 1
ATOM 7575 N N . VAL C 1 209 ? 376.749 31.972 439.167 1.00 56.11 195 VAL D N 1
ATOM 7576 C CA . VAL C 1 209 ? 375.625 32.482 439.944 1.00 53.40 195 VAL D CA 1
ATOM 7577 C C . VAL C 1 209 ? 375.302 33.927 439.577 1.00 56.24 195 VAL D C 1
ATOM 7578 O O . VAL C 1 209 ? 374.146 34.274 439.337 1.00 58.63 195 VAL D O 1
ATOM 7582 N N . ARG C 1 210 ? 376.335 34.761 439.532 1.00 60.77 196 ARG D N 1
ATOM 7583 C CA . ARG C 1 210 ? 376.187 36.162 439.150 1.00 59.64 196 ARG D CA 1
ATOM 7584 C C . ARG C 1 210 ? 375.714 36.303 437.707 1.00 59.36 196 ARG D C 1
ATOM 7585 O O . ARG C 1 210 ? 374.738 37.002 437.433 1.00 63.16 196 ARG D O 1
ATOM 7593 N N . ARG C 1 211 ? 376.423 35.654 436.788 1.00 58.20 197 ARG D N 1
ATOM 7594 C CA . ARG C 1 211 ? 376.045 35.647 435.378 1.00 58.66 197 ARG D CA 1
ATOM 7595 C C . ARG C 1 211 ? 374.587 35.218 435.219 1.00 61.03 197 ARG D C 1
ATOM 7596 O O . ARG C 1 211 ? 373.900 35.642 434.290 1.00 66.75 197 ARG D O 1
ATOM 7604 N N . ALA C 1 212 ? 374.122 34.376 436.137 1.00 54.76 198 ALA D N 1
ATOM 7605 C CA . ALA C 1 212 ? 372.730 33.947 436.158 1.00 51.91 198 ALA D CA 1
ATOM 7606 C C . ALA C 1 212 ? 371.813 35.084 436.598 1.00 64.12 198 ALA D C 1
ATOM 7607 O O . ALA C 1 212 ? 370.846 35.414 435.911 1.00 68.17 198 ALA D O 1
ATOM 7609 N N . VAL C 1 213 ? 372.120 35.680 437.747 1.00 61.05 199 VAL D N 1
ATOM 7610 C CA . VAL C 1 213 ? 371.321 36.782 438.273 1.00 62.03 199 VAL D CA 1
ATOM 7611 C C . VAL C 1 213 ? 371.361 37.969 437.315 1.00 62.80 199 VAL D C 1
ATOM 7612 O O . VAL C 1 213 ? 370.445 38.790 437.284 1.00 59.88 199 VAL D O 1
ATOM 7616 N N . LEU C 1 214 ? 372.430 38.047 436.529 1.00 63.18 200 LEU D N 1
ATOM 7617 C CA . LEU C 1 214 ? 372.605 39.138 435.581 1.00 64.21 200 LEU D CA 1
ATOM 7618 C C . LEU C 1 214 ? 371.645 38.995 434.404 1.00 65.35 200 LEU D C 1
ATOM 7619 O O . LEU C 1 214 ? 371.347 39.968 433.713 1.00 71.64 200 LEU D O 1
ATOM 7624 N N . SER C 1 215 ? 371.179 37.774 434.165 1.00 60.48 201 SER D N 1
ATOM 7625 C CA . SER C 1 215 ? 370.264 37.512 433.059 1.00 64.76 201 SER D CA 1
ATOM 7626 C C . SER C 1 215 ? 368.800 37.626 433.483 1.00 64.90 201 SER D C 1
ATOM 7627 O O . SER C 1 215 ? 367.907 37.665 432.639 1.00 62.34 201 SER D O 1
ATOM 7630 N N . CYS C 1 216 ? 368.558 37.682 434.789 1.00 69.26 202 CYS D N 1
ATOM 7631 C CA . CYS C 1 216 ? 367.193 37.734 435.309 1.00 64.93 202 CYS D CA 1
ATOM 7632 C C . CYS C 1 216 ? 366.731 39.139 435.684 1.00 69.81 202 CYS D C 1
ATOM 7633 O O . CYS C 1 216 ? 365.593 39.508 435.393 1.00 75.60 202 CYS D O 1
ATOM 7636 N N . ILE C 1 217 ? 367.601 39.901 436.345 1.00 73.29 203 ILE D N 1
ATOM 7637 C CA . ILE C 1 217 ? 367.253 41.225 436.872 1.00 75.17 203 ILE D CA 1
ATOM 7638 C C . ILE C 1 217 ? 366.456 42.076 435.887 1.00 75.90 203 ILE D C 1
ATOM 7639 O O . ILE C 1 217 ? 366.830 42.218 434.723 1.00 73.52 203 ILE D O 1
ATOM 7644 N N . ALA C 1 218 ? 365.342 42.625 436.356 1.00 75.70 204 ALA D N 1
ATOM 7645 C CA . ALA C 1 218 ? 364.523 43.487 435.520 1.00 70.32 204 ALA D CA 1
ATOM 7646 C C . ALA C 1 218 ? 365.165 44.864 435.445 1.00 75.05 204 ALA D C 1
ATOM 7647 O O . ALA C 1 218 ? 365.432 45.483 436.476 1.00 78.12 204 ALA D O 1
ATOM 7649 N N . PRO C 1 219 ? 365.430 45.342 434.221 1.00 67.56 205 PRO D N 1
ATOM 7650 C CA . PRO C 1 219 ? 366.053 46.659 434.069 1.00 64.60 205 PRO D CA 1
ATOM 7651 C C . PRO C 1 219 ? 365.158 47.767 434.603 1.00 74.42 205 PRO D C 1
ATOM 7652 O O . PRO C 1 219 ? 364.255 48.231 433.908 1.00 83.88 205 PRO D O 1
ATOM 7656 N N . SER C 1 220 ? 365.414 48.176 435.840 1.00 74.60 206 SER D N 1
ATOM 7657 C CA . SER C 1 220 ? 364.701 49.289 436.449 1.00 76.81 206 SER D CA 1
ATOM 7658 C C . SER C 1 220 ? 365.686 50.360 436.910 1.00 77.16 206 SER D C 1
ATOM 7659 O O . SER C 1 220 ? 366.889 50.248 436.674 1.00 81.18 206 SER D O 1
ATOM 7662 N N . ALA C 1 221 ? 365.172 51.392 437.570 1.00 75.05 207 ALA D N 1
ATOM 7663 C CA . ALA C 1 221 ? 366.003 52.489 438.059 1.00 81.49 207 ALA D CA 1
ATOM 7664 C C . ALA C 1 221 ? 367.007 51.981 439.087 1.00 75.58 207 ALA D C 1
ATOM 7665 O O . ALA C 1 221 ? 368.181 52.350 439.075 1.00 73.26 207 ALA D O 1
ATOM 7667 N N . LYS C 1 222 ? 366.518 51.129 439.979 1.00 77.29 208 LYS D N 1
ATOM 7668 C CA . LYS C 1 222 ? 367.305 50.578 441.071 1.00 77.45 208 LYS D CA 1
ATOM 7669 C C . LYS C 1 222 ? 368.285 49.484 440.631 1.00 83.31 208 LYS D C 1
ATOM 7670 O O . LYS C 1 222 ? 369.337 49.308 441.246 1.00 84.13 208 LYS D O 1
ATOM 7676 N N . THR C 1 223 ? 367.939 48.750 439.577 1.00 81.57 209 THR D N 1
ATOM 7677 C CA . THR C 1 223 ? 368.790 47.665 439.083 1.00 75.90 209 THR D CA 1
ATOM 7678 C C . THR C 1 223 ? 369.929 48.142 438.177 1.00 69.73 209 THR D C 1
ATOM 7679 O O . THR C 1 223 ? 371.021 47.574 438.195 1.00 64.10 209 THR D O 1
ATOM 7683 N N . LEU C 1 224 ? 369.658 49.178 437.385 1.00 74.01 210 LEU D N 1
ATOM 7684 C CA . LEU C 1 224 ? 370.579 49.645 436.346 1.00 71.90 210 LEU D CA 1
ATOM 7685 C C . LEU C 1 224 ? 372.027 49.827 436.792 1.00 68.59 210 LEU D C 1
ATOM 7686 O O . LEU C 1 224 ? 372.940 49.360 436.113 1.00 65.75 210 LEU D O 1
ATOM 7691 N N . PRO C 1 225 ? 372.245 50.515 437.924 1.00 73.97 211 PRO D N 1
ATOM 7692 C CA . PRO C 1 225 ? 373.616 50.718 438.402 1.00 70.32 211 PRO D CA 1
ATOM 7693 C C . PRO C 1 225 ? 374.302 49.395 438.716 1.00 70.93 211 PRO D C 1
ATOM 7694 O O . PRO C 1 225 ? 375.499 49.245 438.471 1.00 73.87 211 PRO D O 1
ATOM 7698 N N . LYS C 1 226 ? 373.541 48.448 439.255 1.00 73.00 212 LYS D N 1
ATOM 7699 C CA . LYS C 1 226 ? 374.058 47.117 439.538 1.00 72.53 212 LYS D CA 1
ATOM 7700 C C . LYS C 1 226 ? 374.397 46.389 438.239 1.00 71.88 212 LYS D C 1
ATOM 7701 O O . LYS C 1 226 ? 375.444 45.749 438.126 1.00 77.11 212 LYS D O 1
ATOM 7707 N N . ILE C 1 227 ? 373.505 46.495 437.259 1.00 67.44 213 ILE D N 1
ATOM 7708 C CA . ILE C 1 227 ? 373.712 45.871 435.957 1.00 65.11 213 ILE D CA 1
ATOM 7709 C C . ILE C 1 227 ? 374.925 46.455 435.244 1.00 69.29 213 ILE D C 1
ATOM 7710 O O . ILE C 1 227 ? 375.777 45.718 434.749 1.00 72.49 213 ILE D O 1
ATOM 7715 N N . VAL C 1 228 ? 374.996 47.782 435.190 1.00 72.74 214 VAL D N 1
ATOM 7716 C CA . VAL C 1 228 ? 376.105 48.462 434.533 1.00 72.58 214 VAL D CA 1
ATOM 7717 C C . VAL C 1 228 ? 377.414 48.221 435.278 1.00 71.47 214 VAL D C 1
ATOM 7718 O O . VAL C 1 228 ? 378.498 48.326 434.703 1.00 70.21 214 VAL D O 1
ATOM 7722 N N . GLY C 1 229 ? 377.303 47.897 436.562 1.00 64.44 215 GLY D N 1
ATOM 7723 C CA . GLY C 1 229 ? 378.464 47.608 437.382 1.00 63.15 215 GLY D CA 1
ATOM 7724 C C . GLY C 1 229 ? 379.118 46.278 437.062 1.00 69.42 215 GLY D C 1
ATOM 7725 O O . GLY C 1 229 ? 380.250 46.025 437.473 1.00 78.84 215 GLY D O 1
ATOM 7726 N N . ARG C 1 230 ? 378.411 45.427 436.324 1.00 68.58 216 ARG D N 1
ATOM 7727 C CA . ARG C 1 230 ? 378.929 44.105 435.979 1.00 67.15 216 ARG D CA 1
ATOM 7728 C C . ARG C 1 230 ? 379.820 44.133 434.740 1.00 69.14 216 ARG D C 1
ATOM 7729 O O . ARG C 1 230 ? 380.368 43.107 434.336 1.00 68.64 216 ARG D O 1
ATOM 7737 N N . THR C 1 231 ? 379.964 45.309 434.139 1.00 73.60 217 THR D N 1
ATOM 7738 C CA . THR C 1 231 ? 380.922 45.490 433.057 1.00 76.72 217 THR D CA 1
ATOM 7739 C C . THR C 1 231 ? 382.311 45.637 433.661 1.00 71.38 217 THR D C 1
ATOM 7740 O O . THR C 1 231 ? 383.308 45.745 432.947 1.00 69.38 217 THR D O 1
ATOM 7744 N N . LYS C 1 232 ? 382.356 45.647 434.990 1.00 70.29 218 LYS D N 1
ATOM 7745 C CA . LYS C 1 232 ? 383.608 45.726 435.730 1.00 76.61 218 LYS D CA 1
ATOM 7746 C C . LYS C 1 232 ? 383.877 44.442 436.512 1.00 82.19 218 LYS D C 1
ATOM 7747 O O . LYS C 1 232 ? 384.794 44.389 437.332 1.00 85.92 218 LYS D O 1
ATOM 7753 N N . ASP C 1 233 ? 383.075 43.412 436.258 1.00 78.68 219 ASP D N 1
ATOM 7754 C CA . ASP C 1 233 ? 383.230 42.132 436.943 1.00 75.11 219 ASP D CA 1
ATOM 7755 C C . ASP C 1 233 ? 384.593 41.510 436.658 1.00 77.42 219 ASP D C 1
ATOM 7756 O O . ASP C 1 233 ? 385.128 41.648 435.558 1.00 73.98 219 ASP D O 1
ATOM 7761 N N . VAL C 1 234 ? 385.149 40.827 437.655 1.00 79.93 220 VAL D N 1
ATOM 7762 C CA . VAL C 1 234 ? 386.453 40.189 437.514 1.00 77.81 220 VAL D CA 1
ATOM 7763 C C . VAL C 1 234 ? 386.434 39.111 436.435 1.00 79.01 220 VAL D C 1
ATOM 7764 O O . VAL C 1 234 ? 387.422 38.912 435.727 1.00 82.26 220 VAL D O 1
ATOM 7768 N N . LYS C 1 235 ? 385.305 38.418 436.313 1.00 79.81 221 LYS D N 1
ATOM 7769 C CA . LYS C 1 235 ? 385.195 37.299 435.384 1.00 80.16 221 LYS D CA 1
ATOM 7770 C C . LYS C 1 235 ? 384.682 37.758 434.024 1.00 71.15 221 LYS D C 1
ATOM 7771 O O . LYS C 1 235 ? 383.644 38.411 433.926 1.00 73.01 221 LYS D O 1
ATOM 7777 N N . GLU C 1 236 ? 385.427 37.401 432.983 1.00 69.63 222 GLU D N 1
ATOM 7778 C CA . GLU C 1 236 ? 385.165 37.845 431.616 1.00 70.67 222 GLU D CA 1
ATOM 7779 C C . GLU C 1 236 ? 383.755 37.540 431.104 1.00 72.80 222 GLU D C 1
ATOM 7780 O O . GLU C 1 236 ? 383.176 38.330 430.358 1.00 71.82 222 GLU D O 1
ATOM 7786 N N . ALA C 1 237 ? 383.206 36.398 431.502 1.00 78.02 223 ALA D N 1
ATOM 7787 C CA . ALA C 1 237 ? 381.904 35.969 431.001 1.00 69.12 223 ALA D CA 1
ATOM 7788 C C . ALA C 1 237 ? 380.764 36.829 431.542 1.00 70.82 223 ALA D C 1
ATOM 7789 O O . ALA C 1 237 ? 379.762 37.043 430.858 1.00 75.58 223 ALA D O 1
ATOM 7791 N N . VAL C 1 238 ? 380.919 37.323 432.765 1.00 65.22 224 VAL D N 1
ATOM 7792 C CA . VAL C 1 238 ? 379.913 38.195 433.359 1.00 67.35 224 VAL D CA 1
ATOM 7793 C C . VAL C 1 238 ? 379.898 39.553 432.667 1.00 71.83 224 VAL D C 1
ATOM 7794 O O . VAL C 1 238 ? 378.835 40.103 432.385 1.00 75.73 224 VAL D O 1
ATOM 7798 N N . ARG C 1 239 ? 381.084 40.092 432.402 1.00 69.10 225 ARG D N 1
ATOM 7799 C CA . ARG C 1 239 ? 381.204 41.374 431.719 1.00 71.68 225 ARG D CA 1
ATOM 7800 C C . ARG C 1 239 ? 380.687 41.297 430.285 1.00 75.42 225 ARG D C 1
ATOM 7801 O O . ARG C 1 239 ? 379.922 42.155 429.844 1.00 73.76 225 ARG D O 1
ATOM 7809 N N . LYS C 1 240 ? 381.118 40.267 429.564 1.00 73.87 226 LYS D N 1
ATOM 7810 C CA . LYS C 1 240 ? 380.687 40.048 428.187 1.00 73.24 226 LYS D CA 1
ATOM 7811 C C . LYS C 1 240 ? 379.164 40.013 428.083 1.00 77.28 226 LYS D C 1
ATOM 7812 O O . LYS C 1 240 ? 378.584 40.517 427.123 1.00 84.90 226 LYS D O 1
ATOM 7818 N N . LEU C 1 241 ? 378.524 39.408 429.078 1.00 74.75 227 LEU D N 1
ATOM 7819 C CA . LEU C 1 241 ? 377.075 39.262 429.085 1.00 74.34 227 LEU D CA 1
ATOM 7820 C C . LEU C 1 241 ? 376.377 40.578 429.416 1.00 75.70 227 LEU D C 1
ATOM 7821 O O . LEU C 1 241 ? 375.286 40.855 428.917 1.00 80.90 227 LEU D O 1
ATOM 7826 N N . ALA C 1 242 ? 377.012 41.381 430.263 1.00 74.26 228 ALA D N 1
ATOM 7827 C CA . ALA C 1 242 ? 376.436 42.645 430.709 1.00 72.25 228 ALA D CA 1
ATOM 7828 C C . ALA C 1 242 ? 376.167 43.589 429.544 1.00 73.51 228 ALA D C 1
ATOM 7829 O O . ALA C 1 242 ? 375.194 44.340 429.557 1.00 72.02 228 ALA D O 1
ATOM 7831 N N . TYR C 1 243 ? 377.036 43.551 428.540 1.00 76.47 229 TYR D N 1
ATOM 7832 C CA . TYR C 1 243 ? 376.878 44.406 427.370 1.00 80.62 229 TYR D CA 1
ATOM 7833 C C . TYR C 1 243 ? 375.694 43.953 426.521 1.00 82.89 229 TYR D C 1
ATOM 7834 O O . TYR C 1 243 ? 375.014 44.774 425.905 1.00 83.91 229 TYR D O 1
ATOM 7843 N N . GLN C 1 244 ? 375.451 42.645 426.489 1.00 79.96 230 GLN D N 1
ATOM 7844 C CA . GLN C 1 244 ? 374.300 42.107 425.771 1.00 80.39 230 GLN D CA 1
ATOM 7845 C C . GLN C 1 244 ? 373.002 42.517 426.456 1.00 74.02 230 GLN D C 1
ATOM 7846 O O . GLN C 1 244 ? 372.060 42.969 425.805 1.00 73.20 230 GLN D O 1
ATOM 7852 N N . VAL C 1 245 ? 372.960 42.350 427.774 1.00 69.35 231 VAL D N 1
ATOM 7853 C CA . VAL C 1 245 ? 371.770 42.675 428.550 1.00 71.07 231 VAL D CA 1
ATOM 7854 C C . VAL C 1 245 ? 371.450 44.165 428.480 1.00 73.56 231 VAL D C 1
ATOM 7855 O O . VAL C 1 245 ? 370.288 44.549 428.361 1.00 77.01 231 VAL D O 1
ATOM 7859 N N . LEU C 1 246 ? 372.483 44.999 428.553 1.00 76.93 232 LEU D N 1
ATOM 7860 C CA . LEU C 1 246 ? 372.310 46.444 428.432 1.00 75.93 232 LEU D CA 1
ATOM 7861 C C . LEU C 1 246 ? 371.772 46.815 427.058 1.00 78.29 232 LEU D C 1
ATOM 7862 O O . LEU C 1 246 ? 370.841 47.610 426.935 1.00 78.97 232 LEU D O 1
ATOM 7867 N N . ALA C 1 247 ? 372.372 46.231 426.027 1.00 72.47 233 ALA D N 1
ATOM 7868 C CA . ALA C 1 247 ? 372.023 46.547 424.650 1.00 77.51 233 ALA D CA 1
ATOM 7869 C C . ALA C 1 247 ? 370.626 46.056 424.280 1.00 81.32 233 ALA D C 1
ATOM 7870 O O . ALA C 1 247 ? 369.958 46.649 423.432 1.00 86.42 233 ALA D O 1
ATOM 7872 N N . GLU C 1 248 ? 370.187 44.972 424.912 1.00 74.05 234 GLU D N 1
ATOM 7873 C CA . GLU C 1 248 ? 368.944 44.320 424.514 1.00 73.18 234 GLU D CA 1
ATOM 7874 C C . GLU C 1 248 ? 367.787 44.527 425.495 1.00 80.09 234 GLU D C 1
ATOM 7875 O O . GLU C 1 248 ? 366.637 44.236 425.164 1.00 88.35 234 GLU D O 1
ATOM 7881 N N . LYS C 1 249 ? 368.077 45.026 426.693 1.00 73.89 235 LYS D N 1
ATOM 7882 C CA . LYS C 1 249 ? 367.034 45.167 427.708 1.00 71.88 235 LYS D CA 1
ATOM 7883 C C . LYS C 1 249 ? 366.875 46.605 428.197 1.00 69.10 235 LYS D C 1
ATOM 7884 O O . LYS C 1 249 ? 365.844 46.957 428.768 1.00 75.99 235 LYS D O 1
ATOM 7890 N N . VAL C 1 250 ? 367.891 47.433 427.978 1.00 74.39 236 VAL D N 1
ATOM 7891 C CA . VAL C 1 250 ? 367.814 48.836 428.374 1.00 76.83 236 VAL D CA 1
ATOM 7892 C C . VAL C 1 250 ? 367.964 49.791 427.190 1.00 79.41 236 VAL D C 1
ATOM 7893 O O . VAL C 1 250 ? 368.805 49.583 426.316 1.00 80.09 236 VAL D O 1
ATOM 7897 N N . HIS C 1 251 ? 367.141 50.836 427.171 1.00 81.44 237 HIS D N 1
ATOM 7898 C CA . HIS C 1 251 ? 367.239 51.887 426.161 1.00 86.54 237 HIS D CA 1
ATOM 7899 C C . HIS C 1 251 ? 368.281 52.931 426.542 1.00 82.88 237 HIS D C 1
ATOM 7900 O O . HIS C 1 251 ? 368.538 53.161 427.725 1.00 82.84 237 HIS D O 1
ATOM 7907 N N . MET C 1 252 ? 368.881 53.553 425.531 1.00 84.37 238 MET D N 1
ATOM 7908 C CA . MET C 1 252 ? 369.866 54.608 425.744 1.00 80.46 238 MET D CA 1
ATOM 7909 C C . MET C 1 252 ? 369.270 55.737 426.580 1.00 87.69 238 MET D C 1
ATOM 7910 O O . MET C 1 252 ? 369.988 56.442 427.291 1.00 84.01 238 MET D O 1
ATOM 7915 N N . ARG C 1 253 ? 367.953 55.899 426.489 1.00 94.18 239 ARG D N 1
ATOM 7916 C CA . ARG C 1 253 ? 367.250 56.937 427.231 1.00 92.04 239 ARG D CA 1
ATOM 7917 C C . ARG C 1 253 ? 367.455 56.746 428.729 1.00 88.94 239 ARG D C 1
ATOM 7918 O O . ARG C 1 253 ? 367.723 57.699 429.460 1.00 85.22 239 ARG D O 1
ATOM 7926 N N . ALA C 1 254 ? 367.325 55.500 429.172 1.00 86.98 240 ALA D N 1
ATOM 7927 C CA . ALA C 1 254 ? 367.454 55.147 430.582 1.00 84.78 240 ALA D CA 1
ATOM 7928 C C . ALA C 1 254 ? 368.809 55.524 431.177 1.00 84.51 240 ALA D C 1
ATOM 7929 O O . ALA C 1 254 ? 368.937 55.693 432.389 1.00 87.48 240 ALA D O 1
ATOM 7931 N N . MET C 1 255 ? 369.818 55.657 430.322 1.00 81.43 241 MET D N 1
ATOM 7932 C CA . MET C 1 255 ? 371.186 55.854 430.791 1.00 82.32 241 MET D CA 1
ATOM 7933 C C . MET C 1 255 ? 371.625 57.316 430.775 1.00 81.52 241 MET D C 1
ATOM 7934 O O . ME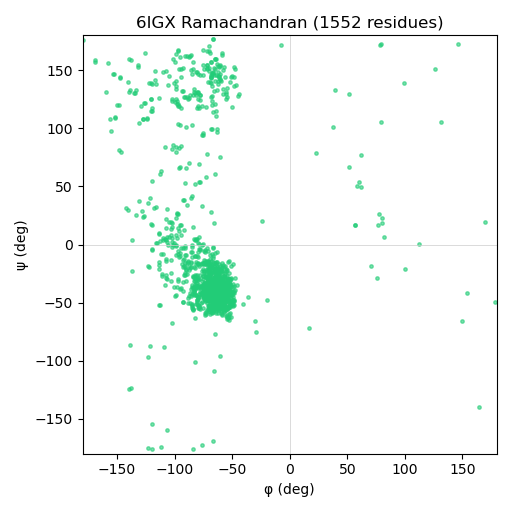T C 1 255 ? 371.370 58.044 429.815 1.00 82.53 241 MET D O 1
ATOM 7939 N N . SER C 1 256 ? 372.284 57.735 431.853 1.00 77.17 242 SER D N 1
ATOM 7940 C CA . SER C 1 256 ? 372.836 59.081 431.946 1.00 77.00 242 SER D CA 1
ATOM 7941 C C . SER C 1 256 ? 373.862 59.310 430.847 1.00 79.64 242 SER D C 1
ATOM 7942 O O . SER C 1 256 ? 374.461 58.363 430.336 1.00 80.61 242 SER D O 1
ATOM 7945 N N . ILE C 1 257 ? 374.055 60.571 430.481 1.00 88.28 243 ILE D N 1
ATOM 7946 C CA . ILE C 1 257 ? 374.986 60.918 429.418 1.00 81.10 243 ILE D CA 1
ATOM 7947 C C . ILE C 1 257 ? 376.414 60.472 429.720 1.00 74.42 243 ILE D C 1
ATOM 7948 O O . ILE C 1 257 ? 377.105 59.961 428.842 1.00 67.95 243 ILE D O 1
ATOM 7953 N N . ALA C 1 258 ? 376.845 60.655 430.964 1.00 78.76 244 ALA D N 1
ATOM 7954 C CA . ALA C 1 258 ? 378.210 60.312 431.358 1.00 81.27 244 ALA D CA 1
ATOM 7955 C C . ALA C 1 258 ? 378.474 58.808 431.397 1.00 80.65 244 ALA D C 1
ATOM 7956 O O . ALA C 1 258 ? 379.533 58.346 430.972 1.00 82.21 244 ALA D O 1
ATOM 7958 N N . GLN C 1 259 ? 377.510 58.047 431.904 1.00 83.22 245 GLN D N 1
ATOM 7959 C CA . GLN C 1 259 ? 377.655 56.597 431.993 1.00 84.74 245 GLN D CA 1
ATOM 7960 C C . GLN C 1 259 ? 377.574 55.967 430.606 1.00 78.05 245 GLN D C 1
ATOM 7961 O O . GLN C 1 259 ? 378.229 54.962 430.328 1.00 78.35 245 GLN D O 1
ATOM 7967 N N . ARG C 1 260 ? 376.757 56.565 429.746 1.00 74.61 246 ARG D N 1
ATOM 7968 C CA . ARG C 1 260 ? 376.582 56.076 428.386 1.00 72.35 246 ARG D CA 1
ATOM 7969 C C . ARG C 1 260 ? 377.924 56.062 427.654 1.00 80.67 246 ARG D C 1
ATOM 7970 O O . ARG C 1 260 ? 378.188 55.173 426.844 1.00 82.63 246 ARG D O 1
ATOM 7978 N N . VAL C 1 261 ? 378.767 57.051 427.937 1.00 81.84 247 VAL D N 1
ATOM 7979 C CA . VAL C 1 261 ? 380.104 57.099 427.351 1.00 82.46 247 VAL D CA 1
ATOM 7980 C C . VAL C 1 261 ? 381.036 56.100 428.034 1.00 84.47 247 VAL D C 1
ATOM 7981 O O . VAL C 1 261 ? 381.952 55.571 427.405 1.00 89.16 247 VAL D O 1
ATOM 7985 N N . MET C 1 262 ? 380.806 55.848 429.322 1.00 79.38 248 MET D N 1
ATOM 7986 C CA . MET C 1 262 ? 381.637 54.908 430.072 1.00 89.30 248 MET D CA 1
ATOM 7987 C C . MET C 1 262 ? 381.584 53.503 429.487 1.00 89.56 248 MET D C 1
ATOM 7988 O O . MET C 1 262 ? 382.608 52.824 429.389 1.00 86.44 248 MET D O 1
ATOM 7993 N N . LEU C 1 263 ? 380.388 53.067 429.105 1.00 84.20 249 LEU D N 1
ATOM 7994 C CA . LEU C 1 263 ? 380.218 51.746 428.513 1.00 88.99 249 LEU D CA 1
ATOM 7995 C C . LEU C 1 263 ? 380.954 51.691 427.184 1.00 86.48 249 LEU D C 1
ATOM 7996 O O . LEU C 1 263 ? 381.672 50.733 426.896 1.00 84.06 249 LEU D O 1
ATOM 8001 N N . LEU C 1 264 ? 380.767 52.734 426.380 1.00 86.98 250 LEU D N 1
ATOM 8002 C CA . LEU C 1 264 ? 381.419 52.835 425.083 1.00 87.50 250 LEU D CA 1
ATOM 8003 C C . LEU C 1 264 ? 382.934 52.760 425.230 1.00 81.81 250 LEU D C 1
ATOM 8004 O O . LEU C 1 264 ? 383.601 52.033 424.495 1.00 82.26 250 LEU D O 1
ATOM 8009 N N . GLN C 1 265 ? 383.469 53.512 426.187 1.00 85.95 251 GLN D N 1
ATOM 8010 C CA . GLN C 1 265 ? 384.909 53.545 426.417 1.00 89.99 251 GLN D CA 1
ATOM 8011 C C . GLN C 1 265 ? 385.446 52.240 426.987 1.00 91.44 251 GLN D C 1
ATOM 8012 O O . GLN C 1 265 ? 386.281 51.582 426.367 1.00 92.29 251 GLN D O 1
ATOM 8018 N N . GLN C 1 266 ? 384.927 51.870 428.159 1.00 90.65 252 GLN D N 1
ATOM 8019 C CA . GLN C 1 266 ? 385.384 50.708 428.924 1.00 86.30 252 GLN D CA 1
ATOM 8020 C C . GLN C 1 266 ? 385.504 49.451 428.073 1.00 87.73 252 GLN D C 1
ATOM 8021 O O . GLN C 1 266 ? 386.507 48.741 428.144 1.00 93.69 252 GLN D O 1
ATOM 8027 N N . GLY C 1 267 ? 384.473 49.162 427.291 1.00 82.39 253 GLY D N 1
ATOM 8028 C CA . GLY C 1 267 ? 384.503 48.001 426.424 1.00 83.81 253 GLY D CA 1
ATOM 8029 C C . GLY C 1 267 ? 385.582 48.126 425.365 1.00 87.84 253 GLY D C 1
ATOM 8030 O O . GLY C 1 267 ? 386.120 47.126 424.888 1.00 90.47 253 GLY D O 1
ATOM 8031 N N . LEU C 1 268 ? 385.894 49.366 424.997 1.00 90.11 254 LEU D N 1
ATOM 8032 C CA . LEU C 1 268 ? 386.848 49.649 423.929 1.00 93.82 254 LEU D CA 1
ATOM 8033 C C . LEU C 1 268 ? 388.292 49.384 424.356 1.00 93.88 254 LEU D C 1
ATOM 8034 O O . LEU C 1 268 ? 389.089 48.862 423.576 1.00 90.01 254 LEU D O 1
ATOM 8039 N N . ASN C 1 269 ? 388.632 49.757 425.587 1.00 98.16 255 ASN D N 1
ATOM 8040 C CA . ASN C 1 269 ? 389.931 49.389 426.143 1.00 101.99 255 ASN D CA 1
ATOM 8041 C C . ASN C 1 269 ? 389.760 48.406 427.301 1.00 100.37 255 ASN D C 1
ATOM 8042 O O . ASN C 1 269 ? 390.154 48.674 428.436 1.00 100.65 255 ASN D O 1
ATOM 8047 N N . ASP C 1 270 ? 389.178 47.254 426.988 1.00 98.34 256 ASP D N 1
ATOM 8048 C CA . ASP C 1 270 ? 388.967 46.193 427.965 1.00 96.35 256 ASP D CA 1
ATOM 8049 C C . ASP C 1 270 ? 389.909 45.021 427.713 1.00 100.99 256 ASP D C 1
ATOM 8050 O O . ASP C 1 270 ? 390.299 44.758 426.574 1.00 95.44 256 ASP D O 1
ATOM 8055 N N . ARG C 1 271 ? 390.277 44.340 428.794 1.00 100.19 257 ARG D N 1
ATOM 8056 C CA . ARG C 1 271 ? 391.298 43.295 428.782 1.00 95.53 257 ARG D CA 1
ATOM 8057 C C . ARG C 1 271 ? 391.188 42.278 427.646 1.00 97.52 257 ARG D C 1
ATOM 8058 O O . ARG C 1 271 ? 392.201 41.808 427.131 1.00 93.80 257 ARG D O 1
ATOM 8066 N N . SER C 1 272 ? 389.962 41.947 427.255 1.00 101.67 258 SER D N 1
ATOM 8067 C CA . SER C 1 272 ? 389.743 40.904 426.256 1.00 96.54 258 SER D CA 1
ATOM 8068 C C . SER C 1 272 ? 389.001 41.393 425.017 1.00 98.50 258 SER D C 1
ATOM 8069 O O . SER C 1 272 ? 388.050 42.169 425.120 1.00 98.64 258 SER D O 1
ATOM 8072 N N . ASP C 1 273 ? 389.441 40.936 423.847 1.00 99.47 259 ASP D N 1
ATOM 8073 C CA . ASP C 1 273 ? 388.737 41.231 422.602 1.00 101.20 259 ASP D CA 1
ATOM 8074 C C . ASP C 1 273 ? 387.373 40.547 422.597 1.00 102.13 259 ASP D C 1
ATOM 8075 O O . ASP C 1 273 ? 386.483 40.920 421.832 1.00 105.39 259 ASP D O 1
ATOM 8080 N N . ALA C 1 274 ? 387.221 39.540 423.453 1.00 102.08 260 ALA D N 1
ATOM 8081 C CA . ALA C 1 274 ? 385.948 38.844 423.604 1.00 97.58 260 ALA D CA 1
ATOM 8082 C C . ALA C 1 274 ? 384.903 39.783 424.192 1.00 97.24 260 ALA D C 1
ATOM 8083 O O . ALA C 1 274 ? 383.740 39.765 423.789 1.00 93.42 260 ALA D O 1
ATOM 8085 N N . VAL C 1 275 ? 385.330 40.602 425.149 1.00 94.56 261 VAL D N 1
ATOM 8086 C CA . VAL C 1 275 ? 384.451 41.593 425.758 1.00 93.85 261 VAL D CA 1
ATOM 8087 C C . VAL C 1 275 ? 384.325 42.785 424.819 1.00 96.93 261 VAL D C 1
ATOM 8088 O O . VAL C 1 275 ? 383.270 43.414 424.730 1.00 92.21 261 VAL D O 1
ATOM 8092 N N . LYS C 1 276 ? 385.417 43.094 424.127 1.00 97.42 262 LYS D N 1
ATOM 8093 C CA . LYS C 1 276 ? 385.397 44.094 423.069 1.00 95.84 262 LYS D CA 1
ATOM 8094 C C . LYS C 1 276 ? 384.367 43.697 422.016 1.00 94.67 262 LYS D C 1
ATOM 8095 O O . LYS C 1 276 ? 383.498 44.490 421.655 1.00 91.19 262 LYS D O 1
ATOM 8101 N N . GLN C 1 277 ? 384.478 42.467 421.523 1.00 97.02 263 GLN D N 1
ATOM 8102 C CA . GLN C 1 277 ? 383.572 41.964 420.496 1.00 98.31 263 GLN D CA 1
ATOM 8103 C C . GLN C 1 277 ? 382.120 41.956 420.961 1.00 97.22 263 GLN D C 1
ATOM 8104 O O . GLN C 1 277 ? 381.212 42.231 420.181 1.00 93.95 263 GLN D O 1
ATOM 8110 N N . ALA C 1 278 ? 381.910 41.645 422.236 1.00 96.89 264 ALA D N 1
ATOM 8111 C CA . ALA C 1 278 ? 380.565 41.588 422.798 1.00 89.03 264 ALA D CA 1
ATOM 8112 C C . ALA C 1 278 ? 379.939 42.975 422.820 1.00 88.28 264 ALA D C 1
ATOM 8113 O O . ALA C 1 278 ? 378.787 43.158 422.429 1.00 89.08 264 ALA D O 1
ATOM 8115 N N . MET C 1 279 ? 380.715 43.948 423.284 1.00 90.36 265 MET D N 1
ATOM 8116 C CA . MET C 1 279 ? 380.265 45.330 423.363 1.00 86.41 265 MET D CA 1
ATOM 8117 C C . MET C 1 279 ? 380.070 45.941 421.979 1.00 88.64 265 MET D C 1
ATOM 8118 O O . MET C 1 279 ? 379.086 46.641 421.737 1.00 91.39 265 MET D O 1
ATOM 8123 N N . GLN C 1 280 ? 381.004 45.677 421.072 1.00 89.96 266 GLN D N 1
ATOM 8124 C CA . GLN C 1 280 ? 380.925 46.234 419.727 1.00 88.96 266 GLN D CA 1
ATOM 8125 C C . GLN C 1 280 ? 379.788 45.603 418.931 1.00 89.82 266 GLN D C 1
ATOM 8126 O O . GLN C 1 280 ? 379.147 46.267 418.123 1.00 92.67 266 GLN D O 1
ATOM 8132 N N . LYS C 1 281 ? 379.538 44.321 419.173 1.00 91.28 267 LYS D N 1
ATOM 8133 C CA . LYS C 1 281 ? 378.510 43.584 418.444 1.00 89.40 267 LYS D CA 1
ATOM 8134 C C . LYS C 1 281 ? 377.107 43.869 418.973 1.00 88.46 267 LYS D C 1
ATOM 8135 O O . LYS C 1 281 ? 376.175 44.091 418.199 1.00 90.75 267 LYS D O 1
ATOM 8141 N N . HIS C 1 282 ? 376.959 43.856 420.293 1.00 84.61 268 HIS D N 1
ATOM 8142 C CA . HIS C 1 282 ? 375.645 43.994 420.908 1.00 84.42 268 HIS D CA 1
ATOM 8143 C C . HIS C 1 282 ? 375.292 45.435 421.260 1.00 81.60 268 HIS D C 1
ATOM 8144 O O . HIS C 1 282 ? 374.210 45.912 420.920 1.00 80.50 268 HIS D O 1
ATOM 8151 N N . LEU C 1 283 ? 376.200 46.130 421.935 1.00 80.72 269 LEU D N 1
ATOM 8152 C CA . LEU C 1 283 ? 375.878 47.446 422.477 1.00 79.56 269 LEU D CA 1
ATOM 8153 C C . LEU C 1 283 ? 376.055 48.563 421.449 1.00 82.18 269 LEU D C 1
ATOM 8154 O O . LEU C 1 283 ? 375.142 49.358 421.229 1.00 84.95 269 LEU D O 1
ATOM 8159 N N . LEU C 1 284 ? 377.226 48.628 420.825 1.00 83.97 270 LEU D N 1
ATOM 8160 C CA . LEU C 1 284 ? 377.501 49.689 419.861 1.00 86.85 270 LEU D CA 1
ATOM 8161 C C . LEU C 1 284 ? 376.755 49.451 418.552 1.00 86.84 270 LEU D C 1
ATOM 8162 O O . LEU C 1 284 ? 376.101 50.354 418.027 1.00 82.64 270 LEU D O 1
ATOM 8167 N N . GLN C 1 285 ? 376.862 48.234 418.026 1.00 89.16 271 GLN D N 1
ATOM 8168 C CA . GLN C 1 285 ? 376.147 47.863 416.810 1.00 86.40 271 GLN D CA 1
ATOM 8169 C C . GLN C 1 285 ? 374.645 47.947 417.041 1.00 84.42 271 GLN D C 1
ATOM 8170 O O . GLN C 1 285 ? 373.865 48.054 416.096 1.00 90.61 271 GLN D O 1
ATOM 8176 N N . GLY C 1 286 ? 374.249 47.890 418.309 1.00 82.53 272 GLY D N 1
ATOM 8177 C CA . GLY C 1 286 ? 372.857 48.042 418.689 1.00 85.08 272 GLY D CA 1
ATOM 8178 C C . GLY C 1 286 ? 372.440 49.496 418.792 1.00 85.69 272 GLY D C 1
ATOM 8179 O O . GLY C 1 286 ? 371.365 49.876 418.329 1.00 93.01 272 GLY D O 1
ATOM 8180 N N . TRP C 1 287 ? 373.291 50.312 419.406 1.00 83.46 273 TRP D N 1
ATOM 8181 C CA . TRP C 1 287 ? 373.036 51.744 419.508 1.00 85.64 273 TRP D CA 1
ATOM 8182 C C . TRP C 1 287 ? 373.059 52.412 418.137 1.00 93.23 273 TRP D C 1
ATOM 8183 O O . TRP C 1 287 ? 372.313 53.361 417.888 1.00 93.00 273 TRP D O 1
ATOM 8194 N N . LEU C 1 288 ? 373.919 51.920 417.251 1.00 90.88 274 LEU D N 1
ATOM 8195 C CA . LEU C 1 288 ? 373.978 52.437 415.890 1.00 88.79 274 LEU D CA 1
ATOM 8196 C C . LEU C 1 288 ? 372.685 52.055 415.174 1.00 94.03 274 LEU D C 1
ATOM 8197 O O . LEU C 1 288 ? 372.171 52.810 414.348 1.00 100.07 274 LEU D O 1
ATOM 8202 N N . ARG C 1 289 ? 372.156 50.883 415.516 1.00 97.54 275 ARG D N 1
ATOM 8203 C CA . ARG C 1 289 ? 370.928 50.378 414.909 1.00 98.05 275 ARG D CA 1
ATOM 8204 C C . ARG C 1 289 ? 369.696 51.139 415.383 1.00 98.81 275 ARG D C 1
ATOM 8205 O O . ARG C 1 289 ? 368.836 51.508 414.583 1.00 101.01 275 ARG D O 1
ATOM 8213 N N . PHE C 1 290 ? 369.618 51.366 416.692 1.00 99.02 276 PHE D N 1
ATOM 8214 C CA . PHE C 1 290 ? 368.498 52.089 417.280 1.00 101.33 276 PHE D CA 1
ATOM 8215 C C . PHE C 1 290 ? 368.466 53.515 416.743 1.00 108.47 276 PHE D C 1
ATOM 8216 O O . PHE C 1 290 ? 367.428 54.176 416.759 1.00 116.06 276 PHE D O 1
ATOM 8224 N N . SER C 1 291 ? 369.615 53.977 416.260 1.00 103.27 277 SER D N 1
ATOM 8225 C CA . SER C 1 291 ? 369.705 55.274 415.605 1.00 101.53 277 SER D CA 1
ATOM 8226 C C . SER C 1 291 ? 369.091 55.198 414.212 1.00 103.58 277 SER D C 1
ATOM 8227 O O . SER C 1 291 ? 368.999 56.207 413.512 1.00 113.47 277 SER D O 1
ATOM 8230 N N . GLU C 1 292 ? 368.709 53.985 413.812 1.00 101.54 278 GLU D N 1
ATOM 8231 C CA . GLU C 1 292 ? 368.126 53.718 412.496 1.00 110.94 278 GLU D CA 1
ATOM 8232 C C . GLU C 1 292 ? 369.224 53.701 411.440 1.00 107.07 278 GLU D C 1
ATOM 8233 O O . GLU C 1 292 ? 368.986 53.962 410.259 1.00 104.07 278 GLU D O 1
ATOM 8239 N N . GLY C 1 293 ? 370.432 53.383 411.891 1.00 100.86 279 GLY D N 1
ATOM 8240 C CA . GLY C 1 293 ? 371.585 53.269 411.019 1.00 96.22 279 GLY D CA 1
ATOM 8241 C C . GLY C 1 293 ? 372.238 54.577 410.623 1.00 101.67 279 GLY D C 1
ATOM 8242 O O . GLY C 1 293 ? 372.977 54.626 409.640 1.00 108.40 279 GLY D O 1
ATOM 8243 N N . ASN C 1 294 ? 371.961 55.642 411.370 1.00 103.32 280 ASN D N 1
ATOM 8244 C CA . ASN C 1 294 ? 372.658 56.903 411.163 1.00 99.97 280 ASN D CA 1
ATOM 8245 C C . ASN C 1 294 ? 373.766 57.055 412.201 1.00 97.44 280 ASN D C 1
ATOM 8246 O O . ASN C 1 294 ? 373.504 57.029 413.403 1.00 98.75 280 ASN D O 1
ATOM 8251 N N . ILE C 1 295 ? 374.999 57.223 411.734 1.00 96.97 281 ILE D N 1
ATOM 8252 C CA . ILE C 1 295 ? 376.142 57.335 412.633 1.00 95.81 281 ILE D CA 1
ATOM 8253 C C . ILE C 1 295 ? 376.178 58.693 413.324 1.00 92.21 281 ILE D C 1
ATOM 8254 O O . ILE C 1 295 ? 376.509 58.789 414.505 1.00 95.42 281 ILE D O 1
ATOM 8259 N N . LEU C 1 296 ? 375.838 59.737 412.576 1.00 95.85 282 LEU D N 1
ATOM 8260 C CA . LEU C 1 296 ? 375.824 61.097 413.103 1.00 96.91 282 LEU D CA 1
ATOM 8261 C C . LEU C 1 296 ? 374.905 61.205 414.316 1.00 94.14 282 LEU D C 1
ATOM 8262 O O . LEU C 1 296 ? 375.262 61.812 415.326 1.00 91.95 282 LEU D O 1
ATOM 8267 N N . GLU C 1 297 ? 373.719 60.613 414.206 1.00 91.36 283 GLU D N 1
ATOM 8268 C CA . GLU C 1 297 ? 372.751 60.636 415.295 1.00 93.70 283 GLU D CA 1
ATOM 8269 C C . GLU C 1 297 ? 373.291 59.936 416.538 1.00 96.08 283 GLU D C 1
ATOM 8270 O O . GLU C 1 297 ? 372.994 60.341 417.662 1.00 95.93 283 GLU D O 1
ATOM 8276 N N . LEU C 1 298 ? 374.077 58.881 416.335 1.00 94.06 284 LEU D N 1
ATOM 8277 C CA . LEU C 1 298 ? 374.692 58.177 417.454 1.00 89.44 284 LEU D CA 1
ATOM 8278 C C . LEU C 1 298 ? 375.659 59.108 418.168 1.00 83.49 284 LEU D C 1
ATOM 8279 O O . LEU C 1 298 ? 375.714 59.145 419.398 1.00 80.48 284 LEU D O 1
ATOM 8284 N N . LEU C 1 299 ? 376.424 59.855 417.380 1.00 80.01 285 LEU D N 1
ATOM 8285 C CA . LEU C 1 299 ? 377.310 60.871 417.918 1.00 77.24 285 LEU D CA 1
ATOM 8286 C C . LEU C 1 299 ? 376.471 61.895 418.663 1.00 82.04 285 LEU D C 1
ATOM 8287 O O . LEU C 1 299 ? 376.866 62.396 419.709 1.00 85.41 285 LEU D O 1
ATOM 8292 N N . HIS C 1 300 ? 375.310 62.204 418.094 1.00 85.00 286 HIS D N 1
ATOM 8293 C CA . HIS C 1 300 ? 374.384 63.175 418.666 1.00 87.04 286 HIS D CA 1
ATOM 8294 C C . HIS C 1 300 ? 373.927 62.805 420.079 1.00 89.12 286 HIS D C 1
ATOM 8295 O O . HIS C 1 300 ? 373.746 63.681 420.926 1.00 92.62 286 HIS D O 1
ATOM 8302 N N . ARG C 1 301 ? 373.745 61.512 420.334 1.00 86.43 287 ARG D N 1
ATOM 8303 C CA . ARG C 1 301 ? 373.261 61.063 421.636 1.00 85.48 287 ARG D CA 1
ATOM 8304 C C . ARG C 1 301 ? 374.395 61.048 422.647 1.00 85.58 287 ARG D C 1
ATOM 8305 O O . ARG C 1 301 ? 374.168 60.993 423.855 1.00 94.12 287 ARG D O 1
ATOM 8313 N N . LEU C 1 302 ? 375.620 61.089 422.140 1.00 81.02 288 LEU D N 1
ATOM 8314 C CA . LEU C 1 302 ? 376.791 61.184 422.993 1.00 78.42 288 LEU D CA 1
ATOM 8315 C C . LEU C 1 302 ? 377.150 62.658 423.113 1.00 88.11 288 LEU D C 1
ATOM 8316 O O . LEU C 1 302 ? 376.986 63.419 422.161 1.00 89.72 288 LEU D O 1
ATOM 8321 N N . ASP C 1 303 ? 377.620 63.076 424.279 1.00 87.23 289 ASP D N 1
ATOM 8322 C CA . ASP C 1 303 ? 377.986 64.474 424.453 1.00 88.05 289 ASP D CA 1
ATOM 8323 C C . ASP C 1 303 ? 379.354 64.705 423.818 1.00 85.97 289 ASP D C 1
ATOM 8324 O O . ASP C 1 303 ? 380.342 64.944 424.512 1.00 86.58 289 ASP D O 1
ATOM 8329 N N . VAL C 1 304 ? 379.391 64.626 422.490 1.00 85.65 290 VAL D N 1
ATOM 8330 C CA . VAL C 1 304 ? 380.640 64.600 421.734 1.00 82.64 290 VAL D CA 1
ATOM 8331 C C . VAL C 1 304 ? 381.489 65.842 421.977 1.00 79.61 290 VAL D C 1
ATOM 8332 O O . VAL C 1 304 ? 382.718 65.781 421.933 1.00 79.08 290 VAL D O 1
ATOM 8336 N N . GLU C 1 305 ? 380.829 66.964 422.245 1.00 85.10 291 GLU D N 1
ATOM 8337 C CA . GLU C 1 305 ? 381.523 68.231 422.437 1.00 79.73 291 GLU D CA 1
ATOM 8338 C C . GLU C 1 305 ? 382.546 68.135 423.565 1.00 72.04 291 GLU D C 1
ATOM 8339 O O . GLU C 1 305 ? 383.703 68.514 423.395 1.00 78.69 291 GLU D O 1
ATOM 8345 N N . ASN C 1 306 ? 382.116 67.623 424.713 1.00 69.60 292 ASN D N 1
ATOM 8346 C CA . ASN C 1 306 ? 382.987 67.529 425.880 1.00 79.23 292 ASN D CA 1
ATOM 8347 C C . ASN C 1 306 ? 383.844 66.267 425.863 1.00 80.81 292 ASN D C 1
ATOM 8348 O O . ASN C 1 306 ? 385.070 66.336 425.963 1.00 81.12 292 ASN D O 1
ATOM 8353 N N . SER C 1 307 ? 383.193 65.115 425.731 1.00 82.17 293 SER D N 1
ATOM 8354 C CA . SER C 1 307 ? 383.896 63.837 425.718 1.00 83.25 293 SER D CA 1
ATOM 8355 C C . SER C 1 307 ? 384.181 63.389 424.288 1.00 83.99 293 SER D C 1
ATOM 8356 O O . SER C 1 307 ? 383.639 62.390 423.816 1.00 76.84 293 SER D O 1
ATOM 8359 N N . SER C 1 308 ? 385.042 64.139 423.607 1.00 88.38 294 SER D N 1
ATOM 8360 C CA . SER C 1 308 ? 385.359 63.894 422.204 1.00 77.71 294 SER D CA 1
ATOM 8361 C C . SER C 1 308 ? 386.415 62.806 422.051 1.00 76.73 294 SER D C 1
ATOM 8362 O O . SER C 1 308 ? 386.480 62.134 421.021 1.00 75.25 294 SER D O 1
ATOM 8365 N N . GLU C 1 309 ? 387.249 62.647 423.074 1.00 81.73 295 GLU D N 1
ATOM 8366 C CA . GLU C 1 309 ? 388.317 61.654 423.047 1.00 88.61 295 GLU D CA 1
ATOM 8367 C C . GLU C 1 309 ? 387.766 60.250 422.816 1.00 84.83 295 GLU D C 1
ATOM 8368 O O . GLU C 1 309 ? 388.300 59.493 422.005 1.00 84.91 295 GLU D O 1
ATOM 8374 N N . VAL C 1 310 ? 386.702 59.906 423.537 1.00 80.10 296 VAL D N 1
ATOM 8375 C CA . VAL C 1 310 ? 386.020 58.630 423.343 1.00 76.50 296 VAL D CA 1
ATOM 8376 C C . VAL C 1 310 ? 385.394 58.522 421.955 1.00 75.38 296 VAL D C 1
ATOM 8377 O O . VAL C 1 310 ? 385.486 57.483 421.301 1.00 77.47 296 VAL D O 1
ATOM 8381 N N . ALA C 1 311 ? 384.765 59.607 421.513 1.00 78.12 297 ALA D N 1
ATOM 8382 C CA . ALA C 1 311 ? 384.074 59.639 420.227 1.00 77.72 297 ALA D CA 1
ATOM 8383 C C . ALA C 1 311 ? 385.004 59.347 419.055 1.00 77.87 297 ALA D C 1
ATOM 8384 O O . ALA C 1 311 ? 384.626 58.645 418.118 1.00 85.60 297 ALA D O 1
ATOM 8386 N N . VAL C 1 312 ? 386.216 59.889 419.102 1.00 83.81 298 VAL D N 1
ATOM 8387 C CA . VAL C 1 312 ? 387.195 59.621 418.058 1.00 86.45 298 VAL D CA 1
ATOM 8388 C C . VAL C 1 312 ? 387.524 58.134 418.051 1.00 83.52 298 VAL D C 1
ATOM 8389 O O . VAL C 1 312 ? 387.569 57.500 416.998 1.00 84.85 298 VAL D O 1
ATOM 8393 N N . SER C 1 313 ? 387.746 57.589 419.243 1.00 85.73 299 SER D N 1
ATOM 8394 C CA . SER C 1 313 ? 387.981 56.161 419.412 1.00 83.73 299 SER D CA 1
ATOM 8395 C C . SER C 1 313 ? 386.809 55.341 418.887 1.00 83.80 299 SER D C 1
ATOM 8396 O O . SER C 1 313 ? 386.995 54.405 418.111 1.00 88.65 299 SER D O 1
ATOM 8399 N N . VAL C 1 314 ? 385.603 55.703 419.315 1.00 80.61 300 VAL D N 1
ATOM 8400 C CA . VAL C 1 314 ? 384.385 55.044 418.852 1.00 75.38 300 VAL D CA 1
ATOM 8401 C C . VAL C 1 314 ? 384.253 55.115 417.337 1.00 79.33 300 VAL D C 1
ATOM 8402 O O . VAL C 1 314 ? 383.866 54.141 416.694 1.00 87.58 300 VAL D O 1
ATOM 8406 N N . LEU C 1 315 ? 384.570 56.274 416.769 1.00 80.68 301 LEU D N 1
ATOM 8407 C CA . LEU C 1 315 ? 384.506 56.445 415.326 1.00 83.33 301 LEU D CA 1
ATOM 8408 C C . LEU C 1 315 ? 385.496 55.513 414.645 1.00 88.47 301 LEU D C 1
ATOM 8409 O O . LEU C 1 315 ? 385.116 54.712 413.794 1.00 89.25 301 LEU D O 1
ATOM 8414 N N . ASN C 1 316 ? 386.762 55.610 415.041 1.00 91.68 302 ASN D N 1
ATOM 8415 C CA . ASN C 1 316 ? 387.805 54.756 414.485 1.00 93.59 302 ASN D CA 1
ATOM 8416 C C . ASN C 1 316 ? 387.482 53.282 414.687 1.00 92.61 302 ASN D C 1
ATOM 8417 O O . ASN C 1 316 ? 387.701 52.461 413.797 1.00 100.49 302 ASN D O 1
ATOM 8422 N N . ALA C 1 317 ? 386.963 52.954 415.866 1.00 90.48 303 ALA D N 1
ATOM 8423 C CA . ALA C 1 317 ? 386.564 51.586 416.170 1.00 97.38 303 ALA D CA 1
ATOM 8424 C C . ALA C 1 317 ? 385.387 51.164 415.299 1.00 95.09 303 ALA D C 1
ATOM 8425 O O . ALA C 1 317 ? 385.339 50.038 414.803 1.00 99.96 303 ALA D O 1
ATOM 8427 N N . LEU C 1 318 ? 384.437 52.076 415.117 1.00 93.57 304 LEU D N 1
ATOM 8428 C CA . LEU C 1 318 ? 383.268 51.810 414.287 1.00 94.51 304 LEU D CA 1
ATOM 8429 C C . LEU C 1 318 ? 383.619 51.849 412.801 1.00 101.08 304 LEU D C 1
ATOM 8430 O O . LEU C 1 318 ? 383.082 51.077 412.009 1.00 105.16 304 LEU D O 1
ATOM 8435 N N . PHE C 1 319 ? 384.514 52.762 412.433 1.00 100.37 305 PHE D N 1
ATOM 8436 C CA . PHE C 1 319 ? 384.954 52.910 411.048 1.00 100.94 305 PHE D CA 1
ATOM 8437 C C . PHE C 1 319 ? 385.515 51.609 410.477 1.00 107.43 305 PHE D C 1
ATOM 8438 O O . PHE C 1 319 ? 385.166 51.205 409.367 1.00 112.14 305 PHE D O 1
ATOM 8446 N N . SER C 1 320 ? 386.385 50.962 411.246 1.00 109.82 306 SER D N 1
ATOM 8447 C CA . SER C 1 320 ? 387.122 49.789 410.780 1.00 113.30 306 SER D CA 1
ATOM 8448 C C . SER C 1 320 ? 386.260 48.551 410.516 1.00 112.46 306 SER D C 1
ATOM 8449 O O . SER C 1 320 ? 386.776 47.525 410.072 1.00 111.40 306 SER D O 1
ATOM 8452 N N . ILE C 1 321 ? 384.960 48.634 410.784 1.00 109.75 307 ILE D N 1
ATOM 8453 C CA . ILE C 1 321 ? 384.083 47.486 410.562 1.00 111.34 307 ILE D CA 1
ATOM 8454 C C . ILE C 1 321 ? 382.866 47.831 409.702 1.00 110.32 307 ILE D C 1
ATOM 8455 O O . ILE C 1 321 ? 381.837 47.158 409.766 1.00 103.82 307 ILE D O 1
ATOM 8460 N N . THR C 1 322 ? 382.995 48.880 408.895 1.00 108.02 308 THR D N 1
ATOM 8461 C CA . THR C 1 322 ? 381.972 49.234 407.915 1.00 114.48 308 THR D CA 1
ATOM 8462 C C . THR C 1 322 ? 382.609 49.866 406.678 1.00 118.15 308 THR D C 1
ATOM 8463 O O . THR C 1 322 ? 383.589 50.603 406.788 1.00 115.11 308 THR D O 1
ATOM 8467 N N . PRO C 1 323 ? 382.045 49.580 405.493 1.00 121.81 309 PRO D N 1
ATOM 8468 C CA . PRO C 1 323 ? 382.598 50.006 404.201 1.00 118.14 309 PRO D CA 1
ATOM 8469 C C . PRO C 1 323 ? 382.572 51.520 403.989 1.00 116.48 309 PRO D C 1
ATOM 8470 O O . PRO C 1 323 ? 381.677 52.205 404.487 1.00 115.70 309 PRO D O 1
ATOM 8474 N N . LEU C 1 324 ? 383.560 52.022 403.252 1.00 111.52 310 LEU D N 1
ATOM 8475 C CA . LEU C 1 324 ? 383.741 53.457 403.043 1.00 116.20 310 LEU D CA 1
ATOM 8476 C C . LEU C 1 324 ? 382.552 54.107 402.342 1.00 119.04 310 LEU D C 1
ATOM 8477 O O . LEU C 1 324 ? 382.251 55.277 402.579 1.00 118.52 310 LEU D O 1
ATOM 8482 N N . SER C 1 325 ? 381.894 53.348 401.470 1.00 119.35 311 SER D N 1
ATOM 8483 C CA . SER C 1 325 ? 380.756 53.850 400.706 1.00 118.57 311 SER D CA 1
ATOM 8484 C C . SER C 1 325 ? 379.693 54.477 401.606 1.00 122.36 311 SER D C 1
ATOM 8485 O O . SER C 1 325 ? 379.001 55.414 401.205 1.00 120.54 311 SER D O 1
ATOM 8488 N N . GLU C 1 326 ? 379.569 53.954 402.821 1.00 120.61 312 GLU D N 1
ATOM 8489 C CA . GLU C 1 326 ? 378.591 54.456 403.780 1.00 118.56 312 GLU D CA 1
ATOM 8490 C C . GLU C 1 326 ? 379.143 55.601 404.618 1.00 117.25 312 GLU D C 1
ATOM 8491 O O . GLU C 1 326 ? 378.479 56.619 404.816 1.00 120.93 312 GLU D O 1
ATOM 8497 N N . LEU C 1 327 ? 380.363 55.419 405.110 1.00 113.73 313 LEU D N 1
ATOM 8498 C CA . LEU C 1 327 ? 381.000 56.391 405.988 1.00 114.09 313 LEU D CA 1
ATOM 8499 C C . LEU C 1 327 ? 381.226 57.733 405.299 1.00 113.51 313 LEU D C 1
ATOM 8500 O O . LEU C 1 327 ? 381.036 58.790 405.902 1.00 113.56 313 LEU D O 1
ATOM 8505 N N . VAL C 1 328 ? 381.633 57.686 404.036 1.00 112.28 314 VAL D N 1
ATOM 8506 C CA . VAL C 1 328 ? 381.901 58.901 403.276 1.00 117.05 314 VAL D CA 1
ATOM 8507 C C . VAL C 1 328 ? 380.613 59.610 402.861 1.00 113.39 314 VAL D C 1
ATOM 8508 O O . VAL C 1 328 ? 380.608 60.819 402.627 1.00 111.32 314 VAL D O 1
ATOM 8512 N N . GLY C 1 329 ? 379.523 58.854 402.778 1.00 113.98 315 GLY D N 1
ATOM 8513 C CA . GLY C 1 329 ? 378.246 59.399 402.355 1.00 116.98 315 GLY D CA 1
ATOM 8514 C C . GLY C 1 329 ? 377.714 60.538 403.206 1.00 117.18 315 GLY D C 1
ATOM 8515 O O . GLY C 1 329 ? 377.067 61.451 402.692 1.00 120.43 315 GLY D O 1
ATOM 8516 N N . LEU C 1 330 ? 377.985 60.488 404.507 1.00 116.62 316 LEU D N 1
ATOM 8517 C CA . LEU C 1 330 ? 377.499 61.511 405.432 1.00 117.14 316 LEU D CA 1
ATOM 8518 C C . LEU C 1 330 ? 378.097 62.892 405.166 1.00 119.21 316 LEU D C 1
ATOM 8519 O O . LEU C 1 330 ? 377.684 63.880 405.774 1.00 116.46 316 LEU D O 1
ATOM 8524 N N . CYS C 1 331 ? 379.070 62.958 404.262 1.00 121.87 317 CYS D N 1
ATOM 8525 C CA . CYS C 1 331 ? 379.675 64.231 403.885 1.00 113.67 317 CYS D CA 1
ATOM 8526 C C . CYS C 1 331 ? 379.497 64.510 402.395 1.00 109.17 317 CYS D C 1
ATOM 8527 O O . CYS C 1 331 ? 378.376 64.661 401.910 1.00 103.56 317 CYS D O 1
ATOM 8530 N N . ILE C 1 340 ? 383.990 68.462 399.777 1.00 103.17 326 ILE D N 1
ATOM 8531 C CA . ILE C 1 340 ? 383.394 69.780 399.592 1.00 103.34 326 ILE D CA 1
ATOM 8532 C C . ILE C 1 340 ? 382.738 70.276 400.878 1.00 109.57 326 ILE D C 1
ATOM 8533 O O . ILE C 1 340 ? 381.955 69.557 401.498 1.00 114.55 326 ILE D O 1
ATOM 8538 N N . PRO C 1 341 ? 383.063 71.513 401.284 1.00 111.09 327 PRO D N 1
ATOM 8539 C CA . PRO C 1 341 ? 382.556 72.089 402.536 1.00 107.19 327 PRO D CA 1
ATOM 8540 C C . PRO C 1 341 ? 381.034 72.241 402.580 1.00 105.08 327 PRO D C 1
ATOM 8541 O O . PRO C 1 341 ? 380.397 72.460 401.549 1.00 106.14 327 PRO D O 1
ATOM 8545 N N . VAL C 1 342 ? 380.469 72.126 403.779 1.00 106.38 328 VAL D N 1
ATOM 8546 C CA . VAL C 1 342 ? 379.073 72.472 404.030 1.00 106.72 328 VAL D CA 1
ATOM 8547 C C . VAL C 1 342 ? 379.018 73.412 405.230 1.00 99.28 328 VAL D C 1
ATOM 8548 O O . VAL C 1 342 ? 379.436 73.044 406.328 1.00 102.48 328 VAL D O 1
ATOM 8552 N N . GLU C 1 343 ? 378.509 74.622 405.026 1.00 92.50 329 GLU D N 1
ATOM 8553 C CA . GLU C 1 343 ? 378.752 75.695 405.987 1.00 91.09 329 GLU D CA 1
ATOM 8554 C C . GLU C 1 343 ? 377.964 75.575 407.292 1.00 93.31 329 GLU D C 1
ATOM 8555 O O . GLU C 1 343 ? 378.514 75.793 408.372 1.00 90.05 329 GLU D O 1
ATOM 8561 N N . THR C 1 344 ? 376.684 75.229 407.203 1.00 94.30 330 THR D N 1
ATOM 8562 C CA . THR C 1 344 ? 375.861 75.118 408.403 1.00 93.17 330 THR D CA 1
ATOM 8563 C C . THR C 1 344 ? 375.914 73.701 408.972 1.00 92.32 330 THR D C 1
ATOM 8564 O O . THR C 1 344 ? 375.248 72.795 408.470 1.00 83.83 330 THR D O 1
ATOM 8568 N N . LEU C 1 345 ? 376.707 73.515 410.024 1.00 90.42 331 LEU D N 1
ATOM 8569 C CA . LEU C 1 345 ? 376.999 72.176 410.529 1.00 82.36 331 LEU D CA 1
ATOM 8570 C C . LEU C 1 345 ? 377.020 72.099 412.054 1.00 76.92 331 LEU D C 1
ATOM 8571 O O . LEU C 1 345 ? 377.192 73.107 412.739 1.00 78.63 331 LEU D O 1
ATOM 8576 N N . THR C 1 346 ? 376.850 70.886 412.572 1.00 81.37 332 THR D N 1
ATOM 8577 C CA . THR C 1 346 ? 376.920 70.621 414.005 1.00 81.04 332 THR D CA 1
ATOM 8578 C C . THR C 1 346 ? 378.300 70.117 414.424 1.00 79.98 332 THR D C 1
ATOM 8579 O O . THR C 1 346 ? 379.115 69.753 413.576 1.00 82.33 332 THR D O 1
ATOM 8583 N N . PRO C 1 347 ? 378.567 70.096 415.741 1.00 81.63 333 PRO D N 1
ATOM 8584 C CA . PRO C 1 347 ? 379.840 69.585 416.264 1.00 83.78 333 PRO D CA 1
ATOM 8585 C C . PRO C 1 347 ? 380.043 68.101 415.967 1.00 81.52 333 PRO D C 1
ATOM 8586 O O . PRO C 1 347 ? 381.183 67.654 415.847 1.00 78.14 333 PRO D O 1
ATOM 8590 N N . GLU C 1 348 ? 378.951 67.351 415.849 1.00 84.30 334 GLU D N 1
ATOM 8591 C CA . GLU C 1 348 ? 379.033 65.937 415.496 1.00 86.35 334 GLU D CA 1
ATOM 8592 C C . GLU C 1 348 ? 379.477 65.741 414.050 1.00 87.34 334 GLU D C 1
ATOM 8593 O O . GLU C 1 348 ? 380.185 64.783 413.737 1.00 91.55 334 GLU D O 1
ATOM 8599 N N . ILE C 1 349 ? 379.059 66.644 413.169 1.00 87.45 335 ILE D N 1
ATOM 8600 C CA . ILE C 1 349 ? 379.464 66.574 411.770 1.00 87.94 335 ILE D CA 1
ATOM 8601 C C . ILE C 1 349 ? 380.957 66.847 411.649 1.00 87.21 335 ILE D C 1
ATOM 8602 O O . ILE C 1 349 ? 381.681 66.111 410.977 1.00 89.30 335 ILE D O 1
ATOM 8607 N N . ALA C 1 350 ? 381.408 67.914 412.303 1.00 79.36 336 ALA D N 1
ATOM 8608 C CA . ALA C 1 350 ? 382.819 68.278 412.311 1.00 83.71 336 ALA D CA 1
ATOM 8609 C C . ALA C 1 350 ? 383.684 67.157 412.882 1.00 85.89 336 ALA D C 1
ATOM 8610 O O . ALA C 1 350 ? 384.644 66.720 412.248 1.00 89.60 336 ALA D O 1
ATOM 8612 N N . LEU C 1 351 ? 383.341 66.703 414.084 1.00 84.49 337 LEU D N 1
ATOM 8613 C CA . LEU C 1 351 ? 384.114 65.670 414.767 1.00 86.82 337 LEU D CA 1
ATOM 8614 C C . LEU C 1 351 ? 384.143 64.379 413.956 1.00 88.65 337 LEU D C 1
ATOM 8615 O O . LEU C 1 351 ? 385.159 63.684 413.913 1.00 96.04 337 LEU D O 1
ATOM 8620 N N . TYR C 1 352 ? 383.021 64.062 413.318 1.00 83.64 338 TYR D N 1
ATOM 8621 C CA . TYR C 1 352 ? 382.948 62.924 412.409 1.00 90.46 338 TYR D CA 1
ATOM 8622 C C . TYR C 1 352 ? 383.900 63.124 411.240 1.00 96.82 338 TYR D C 1
ATOM 8623 O O . TYR C 1 352 ? 384.801 62.319 410.999 1.00 99.24 338 TYR D O 1
ATOM 8632 N N . TRP C 1 353 ? 383.674 64.216 410.519 1.00 95.31 339 TRP D N 1
ATOM 8633 C CA . TRP C 1 353 ? 384.408 64.541 409.305 1.00 92.06 339 TRP D CA 1
ATOM 8634 C C . TRP C 1 353 ? 385.911 64.623 409.571 1.00 86.44 339 TRP D C 1
ATOM 8635 O O . TRP C 1 353 ? 386.718 64.215 408.738 1.00 83.26 339 TRP D O 1
ATOM 8646 N N . CYS C 1 354 ? 386.278 65.146 410.737 1.00 87.18 340 CYS D N 1
ATOM 8647 C CA . CYS C 1 354 ? 387.682 65.247 411.126 1.00 87.82 340 CYS D CA 1
ATOM 8648 C C . CYS C 1 354 ? 388.299 63.881 411.409 1.00 92.23 340 CYS D C 1
ATOM 8649 O O . CYS C 1 354 ? 389.430 63.606 411.010 1.00 91.31 340 CYS D O 1
ATOM 8652 N N . ALA C 1 355 ? 387.547 63.029 412.099 1.00 91.86 341 ALA D N 1
ATOM 8653 C CA . ALA C 1 355 ? 388.038 61.709 412.475 1.00 94.78 341 ALA D CA 1
ATOM 8654 C C . ALA C 1 355 ? 388.039 60.765 411.281 1.00 93.93 341 ALA D C 1
ATOM 8655 O O . ALA C 1 355 ? 388.834 59.827 411.218 1.00 94.81 341 ALA D O 1
ATOM 8657 N N . LEU C 1 356 ? 387.144 61.022 410.333 1.00 91.29 342 LEU D N 1
ATOM 8658 C CA . LEU C 1 356 ? 387.061 60.217 409.122 1.00 90.62 342 LEU D CA 1
ATOM 8659 C C . LEU C 1 356 ? 388.192 60.575 408.161 1.00 94.87 342 LEU D C 1
ATOM 8660 O O . LEU C 1 356 ? 388.814 59.694 407.569 1.00 96.18 342 LEU D O 1
ATOM 8665 N N . CYS C 1 357 ? 388.454 61.870 408.011 1.00 99.42 343 CYS D N 1
ATOM 8666 C CA . CYS C 1 357 ? 389.542 62.333 407.155 1.00 95.96 343 CYS D CA 1
ATOM 8667 C C . CYS C 1 357 ? 390.887 61.865 407.695 1.00 97.42 343 CYS D C 1
ATOM 8668 O O . CYS C 1 357 ? 391.795 61.541 406.931 1.00 101.46 343 CYS D O 1
ATOM 8671 N N . GLU C 1 358 ? 391.013 61.837 409.018 1.00 99.44 344 GLU D N 1
ATOM 8672 C CA . GLU C 1 358 ? 392.231 61.345 409.647 1.00 99.93 344 GLU D CA 1
ATOM 8673 C C . GLU C 1 358 ? 392.316 59.828 409.529 1.00 104.62 344 GLU D C 1
ATOM 8674 O O . GLU C 1 358 ? 393.399 59.270 409.355 1.00 104.70 344 GLU D O 1
ATOM 8680 N N . TYR C 1 359 ? 391.166 59.166 409.627 1.00 104.98 345 TYR D N 1
ATOM 8681 C CA . TYR C 1 359 ? 391.099 57.716 409.475 1.00 102.39 345 TYR D CA 1
ATOM 8682 C C . TYR C 1 359 ? 391.355 57.290 408.033 1.00 101.19 345 TYR D C 1
ATOM 8683 O O . TYR C 1 359 ? 392.207 56.444 407.768 1.00 103.59 345 TYR D O 1
ATOM 8692 N N . LEU C 1 360 ? 390.606 57.880 407.107 1.00 99.53 346 LEU D N 1
ATOM 8693 C CA . LEU C 1 360 ? 390.705 57.536 405.692 1.00 104.80 346 LEU D CA 1
ATOM 8694 C C . LEU C 1 360 ? 392.104 57.816 405.154 1.00 110.68 346 LEU D C 1
ATOM 8695 O O . LEU C 1 360 ? 392.523 57.238 404.150 1.00 118.31 346 LEU D O 1
ATOM 8700 N N . LYS C 1 361 ? 392.821 58.714 405.820 1.00 105.59 347 LYS D N 1
ATOM 8701 C CA . LYS C 1 361 ? 394.175 59.051 405.409 1.00 102.61 347 LYS D CA 1
ATOM 8702 C C . LYS C 1 361 ? 395.154 57.911 405.669 1.00 103.89 347 LYS D C 1
ATOM 8703 O O . LYS C 1 361 ? 396.172 57.792 404.987 1.00 107.59 347 LYS D O 1
ATOM 8709 N N . SER C 1 362 ? 394.843 57.071 406.650 1.00 105.99 348 SER D N 1
ATOM 8710 C CA . SER C 1 362 ? 395.706 55.941 406.982 1.00 103.70 348 SER D CA 1
ATOM 8711 C C . SER C 1 362 ? 395.330 54.693 406.188 1.00 100.32 348 SER D C 1
ATOM 8712 O O . SER C 1 362 ? 394.850 54.782 405.058 1.00 95.69 348 SER D O 1
ATOM 8715 N N . GLU C 1 366 ? 396.616 55.239 397.924 1.00 110.59 352 GLU D N 1
ATOM 8716 C CA . GLU C 1 366 ? 395.791 54.091 398.280 1.00 116.18 352 GLU D CA 1
ATOM 8717 C C . GLU C 1 366 ? 394.861 54.457 399.430 1.00 114.35 352 GLU D C 1
ATOM 8718 O O . GLU C 1 366 ? 395.267 54.476 400.592 1.00 105.94 352 GLU D O 1
ATOM 8724 N N . GLY C 1 367 ? 393.606 54.738 399.092 1.00 118.21 353 GLY D N 1
ATOM 8725 C CA . GLY C 1 367 ? 392.648 55.245 400.055 1.00 116.14 353 GLY D CA 1
ATOM 8726 C C . GLY C 1 367 ? 392.571 56.742 399.833 1.00 118.78 353 GLY D C 1
ATOM 8727 O O . GLY C 1 367 ? 391.602 57.403 400.205 1.00 117.92 353 GLY D O 1
ATOM 8728 N N . GLU C 1 368 ? 393.626 57.261 399.213 1.00 125.30 354 GLU D N 1
ATOM 8729 C CA . GLU C 1 368 ? 393.741 58.665 398.838 1.00 126.02 354 GLU D CA 1
ATOM 8730 C C . GLU C 1 368 ? 392.575 59.153 397.983 1.00 123.09 354 GLU D C 1
ATOM 8731 O O . GLU C 1 368 ? 392.067 60.256 398.179 1.00 123.54 354 GLU D O 1
ATOM 8737 N N . GLU C 1 369 ? 392.165 58.324 397.030 1.00 122.95 355 GLU D N 1
ATOM 8738 C CA . GLU C 1 369 ? 391.062 58.651 396.130 1.00 128.35 355 GLU D CA 1
ATOM 8739 C C . GLU C 1 369 ? 389.736 58.789 396.877 1.00 126.93 355 GLU D C 1
ATOM 8740 O O . GLU C 1 369 ? 388.934 59.670 396.570 1.00 127.96 355 GLU D O 1
ATOM 8746 N N . PHE C 1 370 ? 389.494 57.907 397.839 1.00 124.31 356 PHE D N 1
ATOM 8747 C CA . PHE C 1 370 ? 388.256 57.950 398.609 1.00 123.46 356 PHE D CA 1
ATOM 8748 C C . PHE C 1 370 ? 388.238 59.145 399.565 1.00 120.05 356 PHE D C 1
ATOM 8749 O O . PHE C 1 370 ? 387.174 59.577 400.007 1.00 115.83 356 PHE D O 1
ATOM 8757 N N . LEU C 1 371 ? 389.417 59.672 399.881 1.00 121.34 357 LEU D N 1
ATOM 8758 C CA . LEU C 1 371 ? 389.526 60.845 400.745 1.00 112.78 357 LEU D CA 1
ATOM 8759 C C . LEU C 1 371 ? 389.117 62.122 400.012 1.00 114.93 357 LEU D C 1
ATOM 8760 O O . LEU C 1 371 ? 388.384 62.950 400.552 1.00 112.14 357 LEU D O 1
ATOM 8765 N N . GLU C 1 372 ? 389.596 62.275 398.780 1.00 122.12 358 GLU D N 1
ATOM 8766 C CA . GLU C 1 372 ? 389.253 63.430 397.954 1.00 119.61 358 GLU D CA 1
ATOM 8767 C C . GLU C 1 372 ? 387.763 63.436 397.634 1.00 119.11 358 GLU D C 1
ATOM 8768 O O . GLU C 1 372 ? 387.211 64.446 397.198 1.00 121.93 358 GLU D O 1
ATOM 8774 N N . GLN C 1 373 ? 387.120 62.294 397.856 1.00 119.20 359 GLN D N 1
ATOM 8775 C CA . GLN C 1 373 ? 385.687 62.151 397.640 1.00 123.20 359 GLN D CA 1
ATOM 8776 C C . GLN C 1 373 ? 384.880 62.968 398.647 1.00 119.66 359 GLN D C 1
ATOM 8777 O O . GLN C 1 373 ? 385.435 63.746 399.425 1.00 111.15 359 GLN D O 1
ATOM 8783 N N . PRO C 1 376 ? 388.679 66.857 399.491 1.00 108.59 362 PRO D N 1
ATOM 8784 C CA . PRO C 1 376 ? 389.128 68.185 399.923 1.00 104.39 362 PRO D CA 1
ATOM 8785 C C . PRO C 1 376 ? 390.453 68.588 399.279 1.00 104.25 362 PRO D C 1
ATOM 8786 O O . PRO C 1 376 ? 391.226 67.719 398.875 1.00 105.92 362 PRO D O 1
ATOM 8790 N N . GLU C 1 377 ? 390.712 69.890 399.189 1.00 101.28 363 GLU D N 1
ATOM 8791 C CA . GLU C 1 377 ? 391.962 70.369 398.609 1.00 102.61 363 GLU D CA 1
ATOM 8792 C C . GLU C 1 377 ? 392.522 71.562 399.378 1.00 99.99 363 GLU D C 1
ATOM 8793 O O . GLU C 1 377 ? 391.774 72.447 399.794 1.00 93.71 363 GLU D O 1
ATOM 8799 N N . PRO C 1 378 ? 393.852 71.577 399.561 1.00 100.57 364 PRO D N 1
ATOM 8800 C CA . PRO C 1 378 ? 394.629 72.506 400.392 1.00 95.38 364 PRO D CA 1
ATOM 8801 C C . PRO C 1 378 ? 394.196 73.972 400.341 1.00 98.24 364 PRO D C 1
ATOM 8802 O O . PRO C 1 378 ? 393.983 74.572 401.395 1.00 99.50 364 PRO D O 1
ATOM 8806 N N . VAL C 1 379 ? 394.065 74.534 399.143 1.00 102.51 365 VAL D N 1
ATOM 8807 C CA . VAL C 1 379 ? 393.795 75.964 399.012 1.00 103.56 365 VAL D CA 1
ATOM 8808 C C . VAL C 1 379 ? 392.342 76.310 399.310 1.00 97.58 365 VAL D C 1
ATOM 8809 O O . VAL C 1 379 ? 392.061 77.211 400.102 1.00 96.90 365 VAL D O 1
ATOM 8813 N N . VAL C 1 380 ? 391.423 75.589 398.675 1.00 96.89 366 VAL D N 1
ATOM 8814 C CA . VAL C 1 380 ? 390.001 75.856 398.849 1.00 105.17 366 VAL D CA 1
ATOM 8815 C C . VAL C 1 380 ? 389.558 75.594 400.283 1.00 104.58 366 VAL D C 1
ATOM 8816 O O . VAL C 1 380 ? 388.575 76.170 400.751 1.00 102.37 366 VAL D O 1
ATOM 8820 N N . TYR C 1 381 ? 390.284 74.723 400.978 1.00 98.84 367 TYR D N 1
ATOM 8821 C CA . TYR C 1 381 ? 389.992 74.456 402.379 1.00 93.07 367 TYR D CA 1
ATOM 8822 C C . TYR C 1 381 ? 390.451 75.607 403.262 1.00 91.14 367 TYR D C 1
ATOM 8823 O O . TYR C 1 381 ? 389.776 75.967 404.225 1.00 95.07 367 TYR D O 1
ATOM 8832 N N . ALA C 1 382 ? 391.611 76.169 402.935 1.00 89.46 368 ALA D N 1
ATOM 8833 C CA . ALA C 1 382 ? 392.148 77.305 403.673 1.00 91.23 368 ALA D CA 1
ATOM 8834 C C . ALA C 1 382 ? 391.132 78.439 403.684 1.00 94.51 368 ALA D C 1
ATOM 8835 O O . ALA C 1 382 ? 390.844 79.024 404.728 1.00 88.90 368 ALA D O 1
ATOM 8837 N N . ASP C 1 383 ? 390.595 78.741 402.506 1.00 97.83 369 ASP D N 1
ATOM 8838 C CA . ASP C 1 383 ? 389.560 79.756 402.364 1.00 103.21 369 ASP D CA 1
ATOM 8839 C C . ASP C 1 383 ? 388.321 79.372 403.166 1.00 101.61 369 ASP D C 1
ATOM 8840 O O . ASP C 1 383 ? 387.657 80.228 403.752 1.00 100.25 369 ASP D O 1
ATOM 8845 N N . TYR C 1 384 ? 388.017 78.078 403.187 1.00 102.57 370 TYR D N 1
ATOM 8846 C CA . TYR C 1 384 ? 386.889 77.562 403.954 1.00 96.94 370 TYR D CA 1
ATOM 8847 C C . TYR C 1 384 ? 387.138 77.711 405.449 1.00 90.55 370 TYR D C 1
ATOM 8848 O O . TYR C 1 384 ? 386.261 78.147 406.194 1.00 92.98 370 TYR D O 1
ATOM 8857 N N . LEU C 1 385 ? 388.341 77.342 405.879 1.00 90.92 371 LEU D N 1
ATOM 8858 C CA . LEU C 1 385 ? 388.737 77.475 407.276 1.00 92.50 371 LEU D CA 1
ATOM 8859 C C . LEU C 1 385 ? 388.650 78.930 407.718 1.00 94.32 371 LEU D C 1
ATOM 8860 O O . LEU C 1 385 ? 388.074 79.243 408.761 1.00 93.93 371 LEU D O 1
ATOM 8865 N N . LEU C 1 386 ? 389.233 79.811 406.911 1.00 96.48 372 LEU D N 1
ATOM 8866 C CA . LEU C 1 386 ? 389.279 81.236 407.215 1.00 99.47 372 LEU D CA 1
ATOM 8867 C C . LEU C 1 386 ? 387.877 81.818 407.373 1.00 100.14 372 LEU D C 1
ATOM 8868 O O . LEU C 1 386 ? 387.598 82.527 408.340 1.00 100.50 372 LEU D O 1
ATOM 8873 N N . SER C 1 387 ? 387.001 81.517 406.418 1.00 101.10 373 SER D N 1
ATOM 8874 C CA . SER C 1 387 ? 385.644 82.054 406.424 1.00 101.89 373 SER D CA 1
ATOM 8875 C C . SER C 1 387 ? 384.856 81.586 407.645 1.00 101.66 373 SER D C 1
ATOM 8876 O O . SER C 1 387 ? 383.853 82.197 408.013 1.00 98.55 373 SER D O 1
ATOM 8879 N N . TYR C 1 388 ? 385.314 80.508 408.276 1.00 100.20 374 TYR D N 1
ATOM 8880 C CA . TYR C 1 388 ? 384.644 80.001 409.467 1.00 95.15 374 TYR D CA 1
ATOM 8881 C C . TYR C 1 388 ? 385.053 80.807 410.689 1.00 93.68 374 TYR D C 1
ATOM 8882 O O . TYR C 1 388 ? 384.201 81.266 411.448 1.00 92.05 374 TYR D O 1
ATOM 8891 N N . ILE C 1 389 ? 386.360 80.965 410.882 1.00 92.56 375 ILE D N 1
ATOM 8892 C CA . ILE C 1 389 ? 386.880 81.767 411.982 1.00 92.99 375 ILE D CA 1
ATOM 8893 C C . ILE C 1 389 ? 386.275 83.169 411.931 1.00 95.71 375 ILE D C 1
ATOM 8894 O O . ILE C 1 389 ? 386.133 83.838 412.956 1.00 94.78 375 ILE D O 1
ATOM 8899 N N . GLN C 1 390 ? 385.904 83.599 410.728 1.00 97.07 376 GLN D N 1
ATOM 8900 C CA . GLN C 1 390 ? 385.266 84.895 410.536 1.00 102.89 376 GLN D CA 1
ATOM 8901 C C . GLN C 1 390 ? 383.941 84.976 411.285 1.00 103.45 376 GLN D C 1
ATOM 8902 O O . GLN C 1 390 ? 383.613 86.002 411.882 1.00 101.26 376 GLN D O 1
ATOM 8908 N N . SER C 1 391 ? 383.186 83.882 411.249 1.00 105.00 377 SER D N 1
ATOM 8909 C CA . SER C 1 391 ? 381.852 83.839 411.839 1.00 102.51 377 SER D CA 1
ATOM 8910 C C . SER C 1 391 ? 381.865 83.609 413.349 1.00 101.84 377 SER D C 1
ATOM 8911 O O . SER C 1 391 ? 380.855 83.816 414.021 1.00 98.92 377 SER D O 1
ATOM 8914 N N . ILE C 1 392 ? 383.004 83.178 413.880 1.00 102.03 378 ILE D N 1
ATOM 8915 C CA . ILE C 1 392 ? 383.101 82.894 415.307 1.00 97.89 378 ILE D CA 1
ATOM 8916 C C . ILE C 1 392 ? 383.111 84.179 416.126 1.00 103.70 378 ILE D C 1
ATOM 8917 O O . ILE C 1 392 ? 384.016 85.003 415.987 1.00 109.40 378 ILE D O 1
ATOM 8922 N N . PRO C 1 393 ? 382.100 84.350 416.990 1.00 103.62 379 PRO D N 1
ATOM 8923 C CA . PRO C 1 393 ? 382.003 85.517 417.875 1.00 110.89 379 PRO D CA 1
ATOM 8924 C C . PRO C 1 393 ? 383.132 85.558 418.904 1.00 105.92 379 PRO D C 1
ATOM 8925 O O . PRO C 1 393 ? 383.214 86.514 419.676 1.00 96.13 379 PRO D O 1
ATOM 8929 N N . SER C 1 404 ? 373.984 82.377 429.029 1.00 112.28 390 SER D N 1
ATOM 8930 C CA . SER C 1 404 ? 373.526 81.286 428.178 1.00 112.65 390 SER D CA 1
ATOM 8931 C C . SER C 1 404 ? 373.834 81.564 426.708 1.00 113.38 390 SER D C 1
ATOM 8932 O O . SER C 1 404 ? 373.224 80.980 425.812 1.00 109.00 390 SER D O 1
ATOM 8935 N N . TYR C 1 405 ? 374.785 82.462 426.473 1.00 111.55 391 TYR D N 1
ATOM 8936 C CA . TYR C 1 405 ? 375.251 82.764 425.124 1.00 111.77 391 TYR D CA 1
ATOM 8937 C C . TYR C 1 405 ? 376.647 82.191 424.908 1.00 113.85 391 TYR D C 1
ATOM 8938 O O . TYR C 1 405 ? 377.038 81.879 423.782 1.00 108.51 391 TYR D O 1
ATOM 8947 N N . ILE C 1 406 ? 377.388 82.048 426.003 1.00 116.95 392 ILE D N 1
ATOM 8948 C CA . ILE C 1 406 ? 378.725 81.465 425.971 1.00 106.16 392 ILE D CA 1
ATOM 8949 C C . ILE C 1 406 ? 378.672 80.028 425.455 1.00 104.14 392 ILE D C 1
ATOM 8950 O O . ILE C 1 406 ? 379.682 79.468 425.028 1.00 101.00 392 ILE D O 1
ATOM 8955 N N . GLY C 1 407 ? 377.480 79.443 425.501 1.00 108.67 393 GLY D N 1
ATOM 8956 C CA . GLY C 1 407 ? 377.249 78.101 425.001 1.00 104.24 393 GLY D CA 1
ATOM 8957 C C . GLY C 1 407 ? 377.462 77.980 423.505 1.00 102.04 393 GLY D C 1
ATOM 8958 O O . GLY C 1 407 ? 378.108 77.043 423.038 1.00 98.68 393 GLY D O 1
ATOM 8959 N N . ASN C 1 408 ? 376.920 78.933 422.751 1.00 106.67 394 ASN D N 1
ATOM 8960 C CA . ASN C 1 408 ? 377.026 78.905 421.296 1.00 103.56 394 ASN D CA 1
ATOM 8961 C C . ASN C 1 408 ? 378.413 79.294 420.806 1.00 99.06 394 ASN D C 1
ATOM 8962 O O . ASN C 1 408 ? 378.745 79.091 419.639 1.00 94.34 394 ASN D O 1
ATOM 8967 N N . LEU C 1 409 ? 379.223 79.850 421.699 1.00 96.93 395 LEU D N 1
ATOM 8968 C CA . LEU C 1 409 ? 380.594 80.189 421.353 1.00 94.90 395 LEU D CA 1
ATOM 8969 C C . LEU C 1 409 ? 381.467 78.966 421.579 1.00 94.10 395 LEU D C 1
ATOM 8970 O O . LEU C 1 409 ? 382.349 78.662 420.778 1.00 90.82 395 LEU D O 1
ATOM 8975 N N . MET C 1 410 ? 381.210 78.271 422.682 1.00 92.81 396 MET D N 1
ATOM 8976 C CA . MET C 1 410 ? 381.813 76.970 422.931 1.00 84.88 396 MET D CA 1
ATOM 8977 C C . MET C 1 410 ? 381.564 75.979 421.796 1.00 83.32 396 MET D C 1
ATOM 8978 O O . MET C 1 410 ? 382.489 75.317 421.327 1.00 81.72 396 MET D O 1
ATOM 8983 N N . THR C 1 411 ? 380.310 75.878 421.363 1.00 88.37 397 THR D N 1
ATOM 8984 C CA . THR C 1 411 ? 379.942 74.981 420.270 1.00 85.57 397 THR D CA 1
ATOM 8985 C C . THR C 1 411 ? 380.609 75.346 418.947 1.00 86.04 397 THR D C 1
ATOM 8986 O O . THR C 1 411 ? 380.970 74.470 418.163 1.00 86.64 397 THR D O 1
ATOM 8990 N N . LYS C 1 412 ? 380.771 76.644 418.707 1.00 91.73 398 LYS D N 1
ATOM 8991 C CA . LYS C 1 412 ? 381.357 77.129 417.461 1.00 90.27 398 LYS D CA 1
ATOM 8992 C C . LYS C 1 412 ? 382.884 77.134 417.508 1.00 87.54 398 LYS D C 1
ATOM 8993 O O . LYS C 1 412 ? 383.545 77.011 416.476 1.00 82.67 398 LYS D O 1
ATOM 8999 N N . GLU C 1 413 ? 383.441 77.264 418.709 1.00 83.40 399 GLU D N 1
ATOM 9000 C CA . GLU C 1 413 ? 384.882 77.141 418.893 1.00 81.11 399 GLU D CA 1
ATOM 9001 C C . GLU C 1 413 ? 385.315 75.690 418.723 1.00 84.50 399 GLU D C 1
ATOM 9002 O O . GLU C 1 413 ? 386.347 75.408 418.114 1.00 91.76 399 GLU D O 1
ATOM 9008 N N . PHE C 1 414 ? 384.527 74.774 419.275 1.00 83.35 400 PHE D N 1
ATOM 9009 C CA . PHE C 1 414 ? 384.812 73.350 419.152 1.00 79.53 400 PHE D CA 1
ATOM 9010 C C . PHE C 1 414 ? 384.826 72.934 417.690 1.00 79.49 400 PHE D C 1
ATOM 9011 O O . PHE C 1 414 ? 385.799 72.347 417.214 1.00 81.46 400 PHE D O 1
ATOM 9019 N N . ILE C 1 415 ? 383.735 73.230 416.989 1.00 79.90 401 ILE D N 1
ATOM 9020 C CA . ILE C 1 415 ? 383.646 72.966 415.558 1.00 81.25 401 ILE D CA 1
ATOM 9021 C C . ILE C 1 415 ? 384.822 73.612 414.835 1.00 83.48 401 ILE D C 1
ATOM 9022 O O . ILE C 1 415 ? 385.341 73.067 413.862 1.00 85.58 401 ILE D O 1
ATOM 9027 N N . GLY C 1 416 ? 385.238 74.776 415.325 1.00 79.43 402 GLY D N 1
ATOM 9028 C CA . GLY C 1 416 ? 386.378 75.476 414.766 1.00 79.74 402 GLY D CA 1
ATOM 9029 C C . GLY C 1 416 ? 387.661 74.681 414.908 1.00 73.51 402 GLY D C 1
ATOM 9030 O O . GLY C 1 416 ? 388.436 74.564 413.960 1.00 77.24 402 GLY D O 1
ATOM 9031 N N . GLN C 1 417 ? 387.883 74.132 416.097 1.00 72.57 403 GLN D N 1
ATOM 9032 C CA . GLN C 1 417 ? 389.058 73.308 416.351 1.00 76.61 403 GLN D CA 1
ATOM 9033 C C . GLN C 1 417 ? 389.084 72.098 415.430 1.00 79.54 403 GLN D C 1
ATOM 9034 O O . GLN C 1 417 ? 390.122 71.761 414.860 1.00 83.21 403 GLN D O 1
ATOM 9040 N N . GLN C 1 418 ? 387.934 71.445 415.292 1.00 74.87 404 GLN D N 1
ATOM 9041 C CA . GLN C 1 418 ? 387.824 70.257 414.456 1.00 82.67 404 GLN D CA 1
ATOM 9042 C C . GLN C 1 418 ? 388.148 70.584 413.003 1.00 86.13 404 GLN D C 1
ATOM 9043 O O . GLN C 1 418 ? 388.749 69.777 412.297 1.00 88.05 404 GLN D O 1
ATOM 9049 N N . LEU C 1 419 ? 387.751 71.773 412.563 1.00 82.54 405 LEU D N 1
ATOM 9050 C CA . LEU C 1 419 ? 388.044 72.207 411.204 1.00 77.99 405 LEU D CA 1
ATOM 9051 C C . LEU C 1 419 ? 389.506 72.628 411.099 1.00 80.10 405 LEU D C 1
ATOM 9052 O O . LEU C 1 419 ? 390.146 72.418 410.069 1.00 83.38 405 LEU D O 1
ATOM 9057 N N . ILE C 1 420 ? 390.029 73.229 412.164 1.00 74.10 406 ILE D N 1
ATOM 9058 C CA . ILE C 1 420 ? 391.453 73.544 412.238 1.00 76.10 406 ILE D CA 1
ATOM 9059 C C . ILE C 1 420 ? 392.305 72.278 412.218 1.00 83.26 406 ILE D C 1
ATOM 9060 O O . ILE C 1 420 ? 393.418 72.276 411.693 1.00 90.40 406 ILE D O 1
ATOM 9065 N N . LEU C 1 421 ? 391.771 71.200 412.785 1.00 86.12 407 LEU D N 1
ATOM 9066 C CA . LEU C 1 421 ? 392.517 69.951 412.916 1.00 87.91 407 LEU D CA 1
ATOM 9067 C C . LEU C 1 421 ? 392.485 69.096 411.654 1.00 81.56 407 LEU D C 1
ATOM 9068 O O . LEU C 1 421 ? 393.326 68.216 411.474 1.00 85.48 407 LEU D O 1
ATOM 9073 N N . ILE C 1 422 ? 391.517 69.351 410.782 1.00 76.12 408 ILE D N 1
ATOM 9074 C CA . ILE C 1 422 ? 391.406 68.599 409.538 1.00 79.51 408 ILE D CA 1
ATOM 9075 C C . ILE C 1 422 ? 392.560 68.945 408.601 1.00 86.63 408 ILE D C 1
ATOM 9076 O O . ILE C 1 422 ? 392.849 68.205 407.660 1.00 91.69 408 ILE D O 1
ATOM 9081 N N . ILE C 1 423 ? 393.223 70.065 408.875 1.00 89.29 409 ILE D N 1
ATOM 9082 C CA . ILE C 1 423 ? 394.316 70.550 408.034 1.00 89.08 409 ILE D CA 1
ATOM 9083 C C . ILE C 1 423 ? 395.392 69.491 407.792 1.00 91.97 409 ILE D C 1
ATOM 9084 O O . ILE C 1 423 ? 395.973 69.430 406.708 1.00 95.48 409 ILE D O 1
ATOM 9089 N N . LYS C 1 424 ? 395.656 68.656 408.793 1.00 88.71 410 LYS D N 1
ATOM 9090 C CA . LYS C 1 424 ? 396.662 67.610 408.639 1.00 86.45 410 LYS D CA 1
ATOM 9091 C C . LYS C 1 424 ? 396.060 66.366 407.990 1.00 88.69 410 LYS D C 1
ATOM 9092 O O . LYS C 1 424 ? 396.350 65.237 408.384 1.00 94.41 410 LYS D O 1
ATOM 9098 N N . SER C 1 425 ? 395.219 66.591 406.986 1.00 93.51 411 SER D N 1
ATOM 9099 C CA . SER C 1 425 ? 394.710 65.517 406.143 1.00 95.24 411 SER D CA 1
ATOM 9100 C C . SER C 1 425 ? 394.664 66.006 404.702 1.00 98.18 411 SER D C 1
ATOM 9101 O O . SER C 1 425 ? 393.831 65.569 403.908 1.00 104.30 411 SER D O 1
ATOM 9104 N N . LEU C 1 426 ? 395.576 66.918 404.379 1.00 95.15 412 LEU D N 1
ATOM 9105 C CA . LEU C 1 426 ? 395.598 67.573 403.078 1.00 96.18 412 LEU D CA 1
ATOM 9106 C C . LEU C 1 426 ? 396.824 67.122 402.291 1.00 103.67 412 LEU D C 1
ATOM 9107 O O . LEU C 1 426 ? 397.568 66.246 402.735 1.00 105.05 412 LEU D O 1
ATOM 9112 N N . ASP C 1 427 ? 397.037 67.727 401.128 1.00 102.24 413 ASP D N 1
ATOM 9113 C CA . ASP C 1 427 ? 398.111 67.304 400.238 1.00 104.48 413 ASP D CA 1
ATOM 9114 C C . ASP C 1 427 ? 399.456 67.929 400.606 1.00 109.38 413 ASP D C 1
ATOM 9115 O O . ASP C 1 427 ? 399.577 68.633 401.610 1.00 101.09 413 ASP D O 1
ATOM 9120 N N . THR C 1 428 ? 400.464 67.656 399.781 1.00 113.65 414 THR D N 1
ATOM 9121 C CA . THR C 1 428 ? 401.818 68.145 400.010 1.00 116.28 414 THR D CA 1
ATOM 9122 C C . THR C 1 428 ? 401.867 69.667 400.023 1.00 113.64 414 THR D C 1
ATOM 9123 O O . THR C 1 428 ? 402.715 70.272 399.368 1.00 117.86 414 THR D O 1
ATOM 9127 N N . GLU C 1 431 ? 402.943 70.772 396.266 1.00 100.59 417 GLU D N 1
ATOM 9128 C CA . GLU C 1 431 ? 403.965 71.516 396.995 1.00 111.46 417 GLU D CA 1
ATOM 9129 C C . GLU C 1 431 ? 403.612 72.999 397.064 1.00 112.64 417 GLU D C 1
ATOM 9130 O O . GLU C 1 431 ? 403.960 73.688 398.024 1.00 112.82 417 GLU D O 1
ATOM 9136 N N . GLY C 1 432 ? 402.929 73.481 396.033 1.00 114.02 418 GLY D N 1
ATOM 9137 C CA . GLY C 1 432 ? 402.395 74.830 396.015 1.00 116.15 418 GLY D CA 1
ATOM 9138 C C . GLY C 1 432 ? 401.454 75.100 397.175 1.00 113.36 418 GLY D C 1
ATOM 9139 O O . GLY C 1 432 ? 401.440 76.198 397.733 1.00 109.34 418 GLY D O 1
ATOM 9140 N N . GLY C 1 433 ? 400.661 74.094 397.531 1.00 109.72 419 GLY D N 1
ATOM 9141 C CA . GLY C 1 433 ? 399.639 74.241 398.552 1.00 109.34 419 GLY D CA 1
ATOM 9142 C C . GLY C 1 433 ? 400.107 74.549 399.965 1.00 111.00 419 GLY D C 1
ATOM 9143 O O . GLY C 1 433 ? 399.429 75.283 400.683 1.00 112.48 419 GLY D O 1
ATOM 9144 N N . ARG C 1 434 ? 401.247 73.998 400.378 1.00 110.68 420 ARG D N 1
ATOM 9145 C CA . ARG C 1 434 ? 401.792 74.320 401.699 1.00 105.76 420 ARG D CA 1
ATOM 9146 C C . ARG C 1 434 ? 402.013 75.818 401.847 1.00 106.87 420 ARG D C 1
ATOM 9147 O O . ARG C 1 434 ? 401.677 76.414 402.868 1.00 107.67 420 ARG D O 1
ATOM 9155 N N . LYS C 1 435 ? 402.584 76.415 400.809 1.00 109.52 421 LYS D N 1
ATOM 9156 C CA . LYS C 1 435 ? 402.975 77.815 400.834 1.00 109.92 421 LYS D CA 1
ATOM 9157 C C . LYS C 1 435 ? 401.764 78.735 400.965 1.00 106.50 421 LYS D C 1
ATOM 9158 O O . LYS C 1 435 ? 401.859 79.819 401.544 1.00 101.49 421 LYS D O 1
ATOM 9164 N N . LYS C 1 436 ? 400.629 78.301 400.425 1.00 107.96 422 LYS D N 1
ATOM 9165 C CA . LYS C 1 436 ? 399.413 79.110 400.460 1.00 113.89 422 LYS D CA 1
ATOM 9166 C C . LYS C 1 436 ? 398.525 78.779 401.659 1.00 110.93 422 LYS D C 1
ATOM 9167 O O . LYS C 1 436 ? 397.642 79.561 402.017 1.00 107.67 422 LYS D O 1
ATOM 9173 N N . LEU C 1 437 ? 398.763 77.626 402.279 1.00 105.26 423 LEU D N 1
ATOM 9174 C CA . LEU C 1 437 ? 398.095 77.278 403.531 1.00 99.98 423 LEU D CA 1
ATOM 9175 C C . LEU C 1 437 ? 398.766 77.948 404.723 1.00 100.09 423 LEU D C 1
ATOM 9176 O O . LEU C 1 437 ? 398.093 78.525 405.578 1.00 101.51 423 LEU D O 1
ATOM 9181 N N . LEU C 1 438 ? 400.092 77.857 404.783 1.00 99.84 424 LEU D N 1
ATOM 9182 C CA . LEU C 1 438 ? 400.865 78.573 405.793 1.00 96.13 424 LEU D CA 1
ATOM 9183 C C . LEU C 1 438 ? 400.571 80.066 405.704 1.00 96.05 424 LEU D C 1
ATOM 9184 O O . LEU C 1 438 ? 400.689 80.799 406.686 1.00 94.03 424 LEU D O 1
ATOM 9189 N N . ALA C 1 439 ? 400.191 80.506 404.509 1.00 101.29 425 ALA D N 1
ATOM 9190 C CA . ALA C 1 439 ? 399.812 81.890 404.274 1.00 102.13 425 ALA D CA 1
ATOM 9191 C C . ALA C 1 439 ? 398.516 82.199 405.014 1.00 99.41 425 ALA D C 1
ATOM 9192 O O . ALA C 1 439 ? 398.431 83.177 405.756 1.00 101.79 425 ALA D O 1
ATOM 9194 N N . VAL C 1 440 ? 397.509 81.357 404.801 1.00 96.13 426 VAL D N 1
ATOM 9195 C CA . VAL C 1 440 ? 396.205 81.536 405.427 1.00 97.75 426 VAL D CA 1
ATOM 9196 C C . VAL C 1 440 ? 396.296 81.374 406.942 1.00 94.05 426 VAL D C 1
ATOM 9197 O O . VAL C 1 440 ? 395.640 82.096 407.693 1.00 95.97 426 VAL D O 1
ATOM 9201 N N . LEU C 1 441 ? 397.109 80.418 407.385 1.00 94.01 427 LEU D N 1
ATOM 9202 C CA . LEU C 1 441 ? 397.313 80.181 408.811 1.00 93.91 427 LEU D CA 1
ATOM 9203 C C . LEU C 1 441 ? 397.844 81.427 409.517 1.00 95.82 427 LEU D C 1
ATOM 9204 O O . LEU C 1 441 ? 397.349 81.798 410.582 1.00 93.32 427 LEU D O 1
ATOM 9209 N N . GLN C 1 442 ? 398.855 82.064 408.929 1.00 96.85 428 GLN D N 1
ATOM 9210 C CA . GLN C 1 442 ? 399.367 83.326 409.457 1.00 94.19 428 GLN D CA 1
ATOM 9211 C C . GLN C 1 442 ? 398.251 84.352 409.564 1.00 96.60 428 GLN D C 1
ATOM 9212 O O . GLN C 1 442 ? 398.126 85.042 410.576 1.00 93.41 428 GLN D O 1
ATOM 9218 N N . GLU C 1 443 ? 397.444 84.447 408.511 1.00 100.74 429 GLU D N 1
ATOM 9219 C CA . GLU C 1 443 ? 396.332 85.390 408.476 1.00 104.45 429 GLU D CA 1
ATOM 9220 C C . GLU C 1 443 ? 395.424 85.235 409.682 1.00 102.72 429 GLU D C 1
ATOM 9221 O O . GLU C 1 443 ? 395.060 86.219 410.328 1.00 105.53 429 GLU D O 1
ATOM 9227 N N . ILE C 1 444 ? 395.053 83.994 409.974 1.00 98.06 430 ILE D N 1
ATOM 9228 C CA . ILE C 1 444 ? 394.158 83.725 411.085 1.00 93.81 430 ILE D CA 1
ATOM 9229 C C . ILE C 1 444 ? 394.824 84.117 412.406 1.00 93.46 430 ILE D C 1
ATOM 9230 O O . ILE C 1 444 ? 394.248 84.864 413.192 1.00 94.65 430 ILE D O 1
ATOM 9235 N N . LEU C 1 445 ? 396.063 83.680 412.615 1.00 91.04 431 LEU D N 1
ATOM 9236 C CA . LEU C 1 445 ? 396.758 83.936 413.879 1.00 88.20 431 LEU D CA 1
ATOM 9237 C C . LEU C 1 445 ? 397.071 85.409 414.108 1.00 92.08 431 LEU D C 1
ATOM 9238 O O . LEU C 1 445 ? 397.077 85.876 415.247 1.00 90.66 431 LEU D O 1
ATOM 9243 N N . ILE C 1 446 ? 397.328 86.140 413.028 1.00 93.88 432 ILE D N 1
ATOM 9244 C CA . ILE C 1 446 ? 397.704 87.544 413.145 1.00 98.91 432 ILE D CA 1
ATOM 9245 C C . ILE C 1 446 ? 396.548 88.413 413.632 1.00 95.02 432 ILE D C 1
ATOM 9246 O O . ILE C 1 446 ? 396.737 89.275 414.491 1.00 88.41 432 ILE D O 1
ATOM 9251 N N . LEU C 1 447 ? 395.358 88.189 413.081 1.00 97.65 433 LEU D N 1
ATOM 9252 C CA . LEU C 1 447 ? 394.176 88.947 413.484 1.00 97.70 433 LEU D CA 1
ATOM 9253 C C . LEU C 1 447 ? 393.922 88.785 414.981 1.00 96.46 433 LEU D C 1
ATOM 9254 O O . LEU C 1 447 ? 393.910 87.668 415.498 1.00 93.90 433 LEU D O 1
ATOM 9259 N N . PRO C 1 448 ? 393.738 89.911 415.685 1.00 98.03 434 PRO D N 1
ATOM 9260 C CA . PRO C 1 448 ? 393.428 89.929 417.119 1.00 97.47 434 PRO D CA 1
ATOM 9261 C C . PRO C 1 448 ? 391.978 89.572 417.424 1.00 97.55 434 PRO D C 1
ATOM 9262 O O . PRO C 1 448 ? 391.411 90.092 418.385 1.00 100.12 434 PRO D O 1
ATOM 9266 N N . THR C 1 449 ? 391.392 88.694 416.617 1.00 98.31 435 THR D N 1
ATOM 9267 C CA . THR C 1 449 ? 390.020 88.255 416.842 1.00 102.00 435 THR D CA 1
ATOM 9268 C C . THR C 1 449 ? 389.945 86.774 417.213 1.00 103.54 435 THR D C 1
ATOM 9269 O O . THR C 1 449 ? 388.923 86.308 417.709 1.00 98.97 435 THR D O 1
ATOM 9273 N N . ILE C 1 450 ? 391.031 86.038 416.990 1.00 103.61 436 ILE D N 1
ATOM 9274 C CA . ILE C 1 450 ? 391.048 84.624 417.367 1.00 95.58 436 ILE D CA 1
ATOM 9275 C C . ILE C 1 450 ? 391.019 84.389 418.868 1.00 91.78 436 ILE D C 1
ATOM 9276 O O . ILE C 1 450 ? 391.716 85.072 419.619 1.00 84.05 436 ILE D O 1
ATOM 9281 N N . PRO C 1 451 ? 390.193 83.427 419.298 1.00 87.69 437 PRO D N 1
ATOM 9282 C CA . PRO C 1 451 ? 390.144 83.018 420.696 1.00 81.87 437 PRO D CA 1
ATOM 9283 C C . PRO C 1 451 ? 391.319 82.089 420.953 1.00 79.46 437 PRO D C 1
ATOM 9284 O O . PRO C 1 451 ? 391.675 81.331 420.054 1.00 77.60 437 PRO D O 1
ATOM 9288 N N . ILE C 1 452 ? 391.891 82.123 422.152 1.00 73.93 438 ILE D N 1
ATOM 9289 C CA . ILE C 1 452 ? 393.118 81.375 422.423 1.00 77.79 438 ILE D CA 1
ATOM 9290 C C . ILE C 1 452 ? 392.901 79.868 422.318 1.00 81.21 438 ILE D C 1
ATOM 9291 O O . ILE C 1 452 ? 393.853 79.110 422.136 1.00 80.06 438 ILE D O 1
ATOM 9296 N N . SER C 1 453 ? 391.649 79.447 422.468 1.00 81.00 439 SER D N 1
ATOM 9297 C CA . SER C 1 453 ? 391.279 78.040 422.354 1.00 76.27 439 SER D CA 1
ATOM 9298 C C . SER C 1 453 ? 391.782 77.405 421.058 1.00 79.52 439 SER D C 1
ATOM 9299 O O . SER C 1 453 ? 392.126 76.224 421.027 1.00 83.12 439 SER D O 1
ATOM 9302 N N . LEU C 1 454 ? 391.817 78.202 419.995 1.00 81.14 440 LEU D N 1
ATOM 9303 C CA . LEU C 1 454 ? 392.208 77.724 418.673 1.00 81.96 440 LEU D CA 1
ATOM 9304 C C . LEU C 1 454 ? 393.702 77.890 418.396 1.00 81.50 440 LEU D C 1
ATOM 9305 O O . LEU C 1 454 ? 394.247 77.244 417.499 1.00 77.63 440 LEU D O 1
ATOM 9310 N N . VAL C 1 455 ? 394.354 78.756 419.168 1.00 82.28 441 VAL D N 1
ATOM 9311 C CA . VAL C 1 455 ? 395.771 79.069 418.976 1.00 81.53 441 VAL D CA 1
ATOM 9312 C C . VAL C 1 455 ? 396.661 77.832 418.902 1.00 86.25 441 VAL D C 1
ATOM 9313 O O . VAL C 1 455 ? 397.316 77.595 417.887 1.00 89.45 441 VAL D O 1
ATOM 9317 N N . SER C 1 456 ? 396.691 77.062 419.986 1.00 88.84 442 SER D N 1
ATOM 9318 C CA . SER C 1 456 ? 397.493 75.843 420.059 1.00 88.17 442 SER D CA 1
ATOM 9319 C C . SER C 1 456 ? 397.269 74.931 418.855 1.00 83.43 442 SER D C 1
ATOM 9320 O O . SER C 1 456 ? 398.209 74.335 418.330 1.00 83.64 442 SER D O 1
ATOM 9323 N N . PHE C 1 457 ? 396.017 74.835 418.421 1.00 77.52 443 PHE D N 1
ATOM 9324 C CA . PHE C 1 457 ? 395.651 73.959 417.316 1.00 84.51 443 PHE D CA 1
ATOM 9325 C C . PHE C 1 457 ? 396.153 74.482 415.972 1.00 85.88 443 PHE D C 1
ATOM 9326 O O . PHE C 1 457 ? 396.572 73.704 415.114 1.00 82.29 443 PHE D O 1
ATOM 9334 N N . LEU C 1 458 ? 396.105 75.798 415.795 1.00 86.79 444 LEU D N 1
ATOM 9335 C CA . LEU C 1 458 ? 396.555 76.417 414.554 1.00 81.61 444 LEU D CA 1
ATOM 9336 C C . LEU C 1 458 ? 398.071 76.332 414.411 1.00 82.79 444 LEU D C 1
ATOM 9337 O O . LEU C 1 458 ? 398.585 75.953 413.358 1.00 84.31 444 LEU D O 1
ATOM 9342 N N . VAL C 1 459 ? 398.780 76.690 415.477 1.00 81.92 445 VAL D N 1
ATOM 9343 C CA . VAL C 1 459 ? 400.236 76.628 415.496 1.00 84.92 445 VAL D CA 1
ATOM 9344 C C . VAL C 1 459 ? 400.734 75.199 415.301 1.00 91.87 445 VAL D C 1
ATOM 9345 O O . VAL C 1 459 ? 401.677 74.958 414.548 1.00 96.90 445 VAL D O 1
ATOM 9349 N N . GLU C 1 460 ? 400.080 74.255 415.972 1.00 90.16 446 GLU D N 1
ATOM 9350 C CA . GLU C 1 460 ? 400.446 72.845 415.885 1.00 90.77 446 GLU D CA 1
ATOM 9351 C C . GLU C 1 460 ? 400.344 72.371 414.443 1.00 90.89 446 GLU D C 1
ATOM 9352 O O . GLU C 1 460 ? 401.225 71.678 413.933 1.00 94.19 446 GLU D O 1
ATOM 9358 N N . ARG C 1 461 ? 399.248 72.749 413.798 1.00 92.69 447 ARG D N 1
ATOM 9359 C CA . ARG C 1 461 ? 399.032 72.463 412.390 1.00 87.48 447 ARG D CA 1
ATOM 9360 C C . ARG C 1 461 ? 400.084 73.145 411.526 1.00 90.16 447 ARG D C 1
ATOM 9361 O O . ARG C 1 461 ? 400.503 72.610 410.500 1.00 91.32 447 ARG D O 1
ATOM 9369 N N . LEU C 1 462 ? 400.502 74.333 411.953 1.00 94.03 448 LEU D N 1
ATOM 9370 C CA . LEU C 1 462 ? 401.448 75.148 411.196 1.00 90.17 448 LEU D CA 1
ATOM 9371 C C . LEU C 1 462 ? 402.857 74.558 411.173 1.00 91.59 448 LEU D C 1
ATOM 9372 O O . LEU C 1 462 ? 403.472 74.467 410.112 1.00 94.93 448 LEU D O 1
ATOM 9377 N N . LEU C 1 463 ? 403.370 74.155 412.332 1.00 91.08 449 LEU D N 1
ATOM 9378 C CA . LEU C 1 463 ? 404.715 73.591 412.385 1.00 95.95 449 LEU D CA 1
ATOM 9379 C C . LEU C 1 463 ? 404.745 72.229 411.703 1.00 101.62 449 LEU D C 1
ATOM 9380 O O . LEU C 1 463 ? 405.778 71.805 411.185 1.00 100.67 449 LEU D O 1
ATOM 9385 N N . HIS C 1 464 ? 403.604 71.546 411.715 1.00 104.51 450 HIS D N 1
ATOM 9386 C CA . HIS C 1 464 ? 403.488 70.244 411.074 1.00 101.87 450 HIS D CA 1
ATOM 9387 C C . HIS C 1 464 ? 403.772 70.359 409.583 1.00 100.32 450 HIS D C 1
ATOM 9388 O O . HIS C 1 464 ? 404.474 69.527 409.009 1.00 105.53 450 HIS D O 1
ATOM 9395 N N . ILE C 1 465 ? 403.222 71.398 408.961 1.00 95.08 451 ILE D N 1
ATOM 9396 C CA . ILE C 1 465 ? 403.346 71.562 407.519 1.00 99.00 451 ILE D CA 1
ATOM 9397 C C . ILE C 1 465 ? 404.761 72.003 407.158 1.00 103.07 451 ILE D C 1
ATOM 9398 O O . ILE C 1 465 ? 405.322 71.544 406.163 1.00 111.22 451 ILE D O 1
ATOM 9403 N N . ILE C 1 466 ? 405.331 72.903 407.957 1.00 101.22 452 ILE D N 1
ATOM 9404 C CA . ILE C 1 466 ? 406.677 73.401 407.692 1.00 97.68 452 ILE D CA 1
ATOM 9405 C C . ILE C 1 466 ? 407.627 72.214 407.849 1.00 104.93 452 ILE D C 1
ATOM 9406 O O . ILE C 1 466 ? 407.278 71.222 408.490 1.00 107.52 452 ILE D O 1
ATOM 9411 N N . ILE C 1 467 ? 408.822 72.303 407.275 1.00 107.48 453 ILE D N 1
ATOM 9412 C CA . ILE C 1 467 ? 409.759 71.182 407.338 1.00 109.20 453 ILE D CA 1
ATOM 9413 C C . ILE C 1 467 ? 410.880 71.267 408.383 1.00 102.42 453 ILE D C 1
ATOM 9414 O O . ILE C 1 467 ? 411.248 70.256 408.976 1.00 102.52 453 ILE D O 1
ATOM 9419 N N . ASP C 1 468 ? 411.412 72.462 408.618 1.00 100.86 454 ASP D N 1
ATOM 9420 C CA . ASP C 1 468 ? 412.599 72.606 409.462 1.00 103.15 454 ASP D CA 1
ATOM 9421 C C . ASP C 1 468 ? 412.411 73.517 410.676 1.00 102.40 454 ASP D C 1
ATOM 9422 O O . ASP C 1 468 ? 411.761 74.558 410.586 1.00 103.99 454 ASP D O 1
ATOM 9427 N N . ASP C 1 469 ? 412.974 73.100 411.809 1.00 103.59 455 ASP D N 1
ATOM 9428 C CA . ASP C 1 469 ? 412.929 73.878 413.050 1.00 102.97 455 ASP D CA 1
ATOM 9429 C C . ASP C 1 469 ? 413.382 75.321 412.852 1.00 102.44 455 ASP D C 1
ATOM 9430 O O . ASP C 1 469 ? 412.837 76.236 413.466 1.00 102.50 455 ASP D O 1
ATOM 9435 N N . ASN C 1 470 ? 414.380 75.519 411.998 1.00 109.08 456 ASN D N 1
ATOM 9436 C CA . ASN C 1 470 ? 414.911 76.854 411.746 1.00 111.28 456 ASN D CA 1
ATOM 9437 C C . ASN C 1 470 ? 413.974 77.675 410.871 1.00 104.70 456 ASN D C 1
ATOM 9438 O O . ASN C 1 470 ? 413.856 78.888 411.040 1.00 104.99 456 ASN D O 1
ATOM 9443 N N . LYS C 1 471 ? 413.313 77.008 409.931 1.00 101.44 457 LYS D N 1
ATOM 9444 C CA . LYS C 1 471 ? 412.340 77.668 409.071 1.00 102.18 457 LYS D CA 1
ATOM 9445 C C . LYS C 1 471 ? 411.093 78.035 409.872 1.00 106.00 457 LYS D C 1
ATOM 9446 O O . LYS C 1 471 ? 410.411 79.014 409.570 1.00 104.07 457 LYS D O 1
ATOM 9452 N N . ARG C 1 472 ? 410.809 77.237 410.897 1.00 105.81 458 ARG D N 1
ATOM 9453 C CA . ARG C 1 472 ? 409.680 77.478 411.792 1.00 96.37 458 ARG D CA 1
ATOM 9454 C C . ARG C 1 472 ? 409.913 78.663 412.725 1.00 101.09 458 ARG D C 1
ATOM 9455 O O . ARG C 1 472 ? 409.043 79.519 412.882 1.00 103.91 458 ARG D O 1
ATOM 9463 N N . THR C 1 473 ? 411.089 78.700 413.344 1.00 100.09 459 THR D N 1
ATOM 9464 C CA . THR C 1 473 ? 411.443 79.768 414.274 1.00 100.68 459 THR D CA 1
ATOM 9465 C C . THR C 1 473 ? 411.335 81.148 413.628 1.00 105.43 459 THR D C 1
ATOM 9466 O O . THR C 1 473 ? 411.095 82.144 414.311 1.00 104.65 459 THR D O 1
ATOM 9470 N N . GLN C 1 474 ? 411.515 81.202 412.313 1.00 109.11 460 GLN D N 1
ATOM 9471 C CA . GLN C 1 474 ? 411.450 82.465 411.588 1.00 108.29 460 GLN D CA 1
ATOM 9472 C C . GLN C 1 474 ? 410.004 82.895 411.348 1.00 105.16 460 GLN D C 1
ATOM 9473 O O . GLN C 1 474 ? 409.615 84.010 411.696 1.00 102.50 460 GLN D O 1
ATOM 9479 N N . ILE C 1 475 ? 409.216 82.004 410.750 1.00 108.39 461 ILE D N 1
ATOM 9480 C CA . ILE C 1 475 ? 407.799 82.259 410.493 1.00 108.60 461 ILE D CA 1
ATOM 9481 C C . ILE C 1 475 ? 407.026 82.614 411.761 1.00 108.13 461 ILE D C 1
ATOM 9482 O O . ILE C 1 475 ? 406.127 83.456 411.739 1.00 105.15 461 ILE D O 1
ATOM 9487 N N . VAL C 1 476 ? 407.387 81.968 412.866 1.00 110.93 462 VAL D N 1
ATOM 9488 C CA . VAL C 1 476 ? 406.739 82.214 414.149 1.00 106.10 462 VAL D CA 1
ATOM 9489 C C . VAL C 1 476 ? 407.042 83.611 414.682 1.00 106.58 462 VAL D C 1
ATOM 9490 O O . VAL C 1 476 ? 406.137 84.322 415.121 1.00 105.29 462 VAL D O 1
ATOM 9494 N N . THR C 1 477 ? 408.315 83.993 414.650 1.00 104.02 463 THR D N 1
ATOM 9495 C CA . THR C 1 477 ? 408.738 85.296 415.156 1.00 108.55 463 THR D CA 1
ATOM 9496 C C . THR C 1 477 ? 408.039 86.451 414.438 1.00 108.32 463 THR D C 1
ATOM 9497 O O . THR C 1 477 ? 407.696 87.457 415.063 1.00 100.80 463 THR D O 1
ATOM 9501 N N . GLU C 1 478 ? 407.841 86.309 413.128 1.00 109.49 464 GLU D N 1
ATOM 9502 C CA . GLU C 1 478 ? 407.096 87.302 412.358 1.00 112.52 464 GLU D CA 1
ATOM 9503 C C . GLU C 1 478 ? 405.704 87.476 412.940 1.00 110.69 464 GLU D C 1
ATOM 9504 O O . GLU C 1 478 ? 405.218 88.595 413.103 1.00 109.48 464 GLU D O 1
ATOM 9510 N N . ILE C 1 479 ? 405.073 86.350 413.254 1.00 105.92 465 ILE D N 1
ATOM 9511 C CA . ILE C 1 479 ? 403.709 86.347 413.753 1.00 100.58 465 ILE D CA 1
ATOM 9512 C C . ILE C 1 479 ? 403.683 86.940 415.155 1.00 99.80 465 ILE D C 1
ATOM 9513 O O . ILE C 1 479 ? 402.759 87.668 415.510 1.00 105.55 465 ILE D O 1
ATOM 9518 N N . ILE C 1 480 ? 404.705 86.632 415.946 1.00 100.77 466 ILE D N 1
ATOM 9519 C CA . ILE C 1 480 ? 404.799 87.169 417.297 1.00 106.36 466 ILE D CA 1
ATOM 9520 C C . ILE C 1 480 ? 405.043 88.672 417.236 1.00 103.31 466 ILE D C 1
ATOM 9521 O O . ILE C 1 480 ? 404.385 89.448 417.931 1.00 99.45 466 ILE D O 1
ATOM 9526 N N . SER C 1 481 ? 406.001 89.071 416.405 1.00 105.39 467 SER D N 1
ATOM 9527 C CA . SER C 1 481 ? 406.278 90.483 416.171 1.00 108.26 467 SER D CA 1
ATOM 9528 C C . SER C 1 481 ? 405.048 91.182 415.606 1.00 106.36 467 SER D C 1
ATOM 9529 O O . SER C 1 481 ? 404.775 92.341 415.921 1.00 103.31 467 SER D O 1
ATOM 9532 N N . GLU C 1 482 ? 404.312 90.463 414.765 1.00 105.17 468 GLU D N 1
ATOM 9533 C CA . GLU C 1 482 ? 403.095 90.984 414.154 1.00 104.82 468 GLU D CA 1
ATOM 9534 C C . GLU C 1 482 ? 402.002 91.269 415.180 1.00 107.59 468 GLU D C 1
ATOM 9535 O O . GLU C 1 482 ? 401.443 92.365 415.216 1.00 106.60 468 GLU D O 1
ATOM 9541 N N . ILE C 1 483 ? 401.701 90.275 416.012 1.00 107.98 469 ILE D N 1
ATOM 9542 C CA . ILE C 1 483 ? 400.628 90.396 416.991 1.00 96.86 469 ILE D CA 1
ATOM 9543 C C . ILE C 1 483 ? 400.992 91.329 418.142 1.00 98.19 469 ILE D C 1
ATOM 9544 O O . ILE C 1 483 ? 400.114 91.790 418.870 1.00 99.62 469 ILE D O 1
ATOM 9549 N N . ARG C 1 484 ? 402.280 91.620 418.297 1.00 103.05 470 ARG D N 1
ATOM 9550 C CA . ARG C 1 484 ? 402.729 92.442 419.418 1.00 109.72 470 ARG D CA 1
ATOM 9551 C C . ARG C 1 484 ? 403.011 93.886 419.007 1.00 111.34 470 ARG D C 1
ATOM 9552 O O . ARG C 1 484 ? 403.394 94.712 419.838 1.00 104.71 470 ARG D O 1
ATOM 9560 N N . ALA C 1 485 ? 402.821 94.192 417.727 1.00 110.41 471 ALA D N 1
ATOM 9561 C CA . ALA C 1 485 ? 403.111 95.530 417.227 1.00 106.73 471 ALA D CA 1
ATOM 9562 C C . ALA C 1 485 ? 402.050 96.521 417.701 1.00 102.15 471 ALA D C 1
ATOM 9563 O O . ALA C 1 485 ? 402.371 97.486 418.396 1.00 100.42 471 ALA D O 1
ATOM 9565 N N . PRO C 1 486 ? 400.779 96.285 417.327 1.00 100.02 472 PRO D N 1
ATOM 9566 C CA . PRO C 1 486 ? 399.695 97.214 417.663 1.00 101.83 472 PRO D CA 1
ATOM 9567 C C . PRO C 1 486 ? 399.517 97.348 419.171 1.00 104.12 472 PRO D C 1
ATOM 9568 O O . PRO C 1 486 ? 399.572 96.343 419.881 1.00 106.79 472 PRO D O 1
ATOM 9572 N N . ILE C 1 487 ? 399.306 98.568 419.652 1.00 100.34 473 ILE D N 1
ATOM 9573 C CA . ILE C 1 487 ? 399.255 98.812 421.088 1.00 102.12 473 ILE D CA 1
ATOM 9574 C C . ILE C 1 487 ? 397.945 99.474 421.497 1.00 95.92 473 ILE D C 1
ATOM 9575 O O . ILE C 1 487 ? 397.267 99.012 422.416 1.00 93.25 473 ILE D O 1
ATOM 9580 N N . VAL C 1 492 ? 395.186 92.440 425.357 1.00 89.63 478 VAL D N 1
ATOM 9581 C CA . VAL C 1 492 ? 396.210 92.902 426.287 1.00 89.23 478 VAL D CA 1
ATOM 9582 C C . VAL C 1 492 ? 397.030 91.732 426.820 1.00 92.75 478 VAL D C 1
ATOM 9583 O O . VAL C 1 492 ? 398.079 91.396 426.270 1.00 89.55 478 VAL D O 1
ATOM 9587 N N . ALA C 1 493 ? 396.545 91.115 427.894 1.00 98.62 554 ALA D N 1
ATOM 9588 C CA . ALA C 1 493 ? 397.199 89.942 428.464 1.00 92.21 554 ALA D CA 1
ATOM 9589 C C . ALA C 1 493 ? 397.077 88.740 427.535 1.00 89.45 554 ALA D C 1
ATOM 9590 O O . ALA C 1 493 ? 397.989 87.917 427.452 1.00 86.99 554 ALA D O 1
ATOM 9592 N N . GLU C 1 494 ? 395.951 88.642 426.834 1.00 83.51 555 GLU D N 1
ATOM 9593 C CA . GLU C 1 494 ? 395.728 87.535 425.909 1.00 85.69 555 GLU D CA 1
ATOM 9594 C C . GLU C 1 494 ? 396.574 87.660 424.646 1.00 86.50 555 GLU D C 1
ATOM 9595 O O . GLU C 1 494 ? 396.741 86.689 423.910 1.00 91.26 555 GLU D O 1
ATOM 9601 N N . THR C 1 495 ? 397.108 88.849 424.394 1.00 89.41 556 THR D N 1
ATOM 9602 C CA . THR C 1 495 ? 398.001 89.032 423.258 1.00 89.03 556 THR D CA 1
ATOM 9603 C C . THR C 1 495 ? 399.400 88.538 423.610 1.00 87.98 556 THR D C 1
ATOM 9604 O O . THR C 1 495 ? 400.143 88.085 422.740 1.00 93.35 556 THR D O 1
ATOM 9608 N N . LEU C 1 496 ? 399.755 88.624 424.889 1.00 83.22 557 LEU D N 1
ATOM 9609 C CA . LEU C 1 496 ? 400.986 88.006 425.366 1.00 86.95 557 LEU D CA 1
ATOM 9610 C C . LEU C 1 496 ? 400.788 86.500 425.472 1.00 85.24 557 LEU D C 1
ATOM 9611 O O . LEU C 1 496 ? 401.688 85.720 425.163 1.00 82.52 557 LEU D O 1
ATOM 9616 N N . GLN C 1 497 ? 399.598 86.103 425.912 1.00 84.54 558 GLN D N 1
ATOM 9617 C CA . GLN C 1 497 ? 399.242 84.694 426.007 1.00 83.82 558 GLN D CA 1
ATOM 9618 C C . GLN C 1 497 ? 399.280 84.033 424.634 1.00 80.07 558 GLN D C 1
ATOM 9619 O O . GLN C 1 497 ? 399.885 82.975 424.462 1.00 79.69 558 GLN D O 1
ATOM 9625 N N . LYS C 1 498 ? 398.617 84.659 423.665 1.00 78.51 559 LYS D N 1
ATOM 9626 C CA . LYS C 1 498 ? 398.612 84.174 422.290 1.00 77.55 559 LYS D CA 1
ATOM 9627 C C . LYS C 1 498 ? 400.030 83.934 421.785 1.00 79.98 559 LYS D C 1
ATOM 9628 O O . LYS C 1 498 ? 400.330 82.884 421.220 1.00 79.43 559 LYS D O 1
ATOM 9634 N N . CYS C 1 499 ? 400.898 84.916 422.001 1.00 79.36 560 CYS D N 1
ATOM 9635 C CA . CYS C 1 499 ? 402.290 84.826 421.574 1.00 81.46 560 CYS D CA 1
ATOM 9636 C C . CYS C 1 499 ? 403.031 83.712 422.306 1.00 80.19 560 CYS D C 1
ATOM 9637 O O . CYS C 1 499 ? 403.691 82.879 421.684 1.00 80.75 560 CYS D O 1
ATOM 9640 N N . LEU C 1 500 ? 402.920 83.707 423.630 1.00 78.25 561 LEU D N 1
ATOM 9641 C CA . LEU C 1 500 ? 403.613 82.727 424.457 1.00 74.49 561 LEU D CA 1
ATOM 9642 C C . LEU C 1 500 ? 403.149 81.299 424.176 1.00 74.66 561 LEU D C 1
ATOM 9643 O O . LEU C 1 500 ? 403.938 80.360 424.268 1.00 75.10 561 LEU D O 1
ATOM 9648 N N . ILE C 1 501 ? 401.872 81.137 423.841 1.00 72.55 562 ILE D N 1
ATOM 9649 C CA . ILE C 1 501 ? 401.359 79.835 423.424 1.00 71.82 562 ILE D CA 1
ATOM 9650 C C . ILE C 1 501 ? 402.102 79.356 422.181 1.00 74.30 562 ILE D C 1
ATOM 9651 O O . ILE C 1 501 ? 402.341 78.162 422.009 1.00 73.92 562 ILE D O 1
ATOM 9656 N N . LEU C 1 502 ? 402.469 80.302 421.324 1.00 76.38 563 LEU D N 1
ATOM 9657 C CA . LEU C 1 502 ? 403.237 80.000 420.121 1.00 83.69 563 LEU D CA 1
ATOM 9658 C C . LEU C 1 502 ? 404.670 79.622 420.478 1.00 82.28 563 LEU D C 1
ATOM 9659 O O . LEU C 1 502 ? 405.215 78.653 419.949 1.00 80.97 563 LEU D O 1
ATOM 9664 N N . CYS C 1 503 ? 405.276 80.400 421.368 1.00 78.63 564 CYS D N 1
ATOM 9665 C CA . CYS C 1 503 ? 406.607 80.100 421.876 1.00 78.23 564 CYS D CA 1
ATOM 9666 C C . CYS C 1 503 ? 406.675 78.677 422.423 1.00 84.44 564 CYS D C 1
ATOM 9667 O O . CYS C 1 503 ? 407.602 77.927 422.116 1.00 90.67 564 CYS D O 1
ATOM 9670 N N . TYR C 1 504 ? 405.688 78.317 423.238 1.00 81.93 565 TYR D N 1
ATOM 9671 C CA . TYR C 1 504 ? 405.628 76.989 423.839 1.00 80.36 565 TYR D CA 1
ATOM 9672 C C . TYR C 1 504 ? 405.543 75.890 422.777 1.00 81.29 565 TYR D C 1
ATOM 9673 O O . TYR C 1 504 ? 406.367 74.976 422.757 1.00 85.53 565 TYR D O 1
ATOM 9682 N N . GLU C 1 505 ? 404.545 75.983 421.900 1.00 80.13 566 GLU D N 1
ATOM 9683 C CA . GLU C 1 505 ? 404.319 74.958 420.880 1.00 84.38 566 GLU D CA 1
ATOM 9684 C C . GLU C 1 505 ? 405.450 74.868 419.860 1.00 85.25 566 GLU D C 1
ATOM 9685 O O . GLU C 1 505 ? 405.558 73.881 419.131 1.00 89.82 566 GLU D O 1
ATOM 9691 N N . LEU C 1 506 ? 406.291 75.895 419.808 1.00 82.92 567 LEU D N 1
ATOM 9692 C CA . LEU C 1 506 ? 407.456 75.870 418.933 1.00 83.29 567 LEU D CA 1
ATOM 9693 C C . LEU C 1 506 ? 408.613 75.137 419.602 1.00 83.85 567 LEU D C 1
ATOM 9694 O O . LEU C 1 506 ? 409.328 74.364 418.965 1.00 79.45 567 LEU D O 1
ATOM 9699 N N . LEU C 1 507 ? 408.787 75.392 420.894 1.00 79.66 568 LEU D N 1
ATOM 9700 C CA . LEU C 1 507 ? 409.900 74.836 421.650 1.00 76.38 568 LEU D CA 1
ATOM 9701 C C . LEU C 1 507 ? 409.765 73.332 421.874 1.00 82.92 568 LEU D C 1
ATOM 9702 O O . LEU C 1 507 ? 410.748 72.596 421.790 1.00 84.09 568 LEU D O 1
ATOM 9707 N N . LYS C 1 508 ? 408.547 72.878 422.156 1.00 87.40 569 LYS D N 1
ATOM 9708 C CA . LYS C 1 508 ? 408.312 71.471 422.468 1.00 89.37 569 LYS D CA 1
ATOM 9709 C C . LYS C 1 508 ? 408.411 70.610 421.214 1.00 93.24 569 LYS D C 1
ATOM 9710 O O . LYS C 1 508 ? 408.851 69.460 421.267 1.00 93.93 569 LYS D O 1
ATOM 9716 N N . GLN C 1 509 ? 407.998 71.175 420.086 1.00 93.16 570 GLN D N 1
ATOM 9717 C CA . GLN C 1 509 ? 408.065 70.479 418.811 1.00 92.09 570 GLN D CA 1
ATOM 9718 C C . GLN C 1 509 ? 409.452 70.654 418.205 1.00 97.78 570 GLN D C 1
ATOM 9719 O O . GLN C 1 509 ? 409.777 70.057 417.179 1.00 106.17 570 GLN D O 1
ATOM 9725 N N . MET C 1 510 ? 410.262 71.486 418.853 1.00 95.81 571 MET D N 1
ATOM 9726 C CA . MET C 1 510 ? 411.619 71.762 418.397 1.00 97.49 571 MET D CA 1
ATOM 9727 C C . MET C 1 510 ? 412.592 70.678 418.851 1.00 99.60 571 MET D C 1
ATOM 9728 O O . MET C 1 510 ? 412.626 70.311 420.026 1.00 94.77 571 MET D O 1
ATOM 9733 N N . SER C 1 511 ? 413.382 70.173 417.909 1.00 104.47 572 SER D N 1
ATOM 9734 C CA . SER C 1 511 ? 414.352 69.119 418.187 1.00 101.10 572 SER D CA 1
ATOM 9735 C C . SER C 1 511 ? 415.576 69.657 418.926 1.00 93.19 572 SER D C 1
ATOM 9736 O O . SER C 1 511 ? 415.900 70.840 418.832 1.00 90.77 572 SER D O 1
ATOM 9739 N N . ILE C 1 512 ? 416.240 68.777 419.668 1.00 93.83 573 ILE D N 1
ATOM 9740 C CA . ILE C 1 512 ? 417.381 69.143 420.505 1.00 90.64 573 ILE D CA 1
ATOM 9741 C C . ILE C 1 512 ? 418.535 69.694 419.669 1.00 95.18 573 ILE D C 1
ATOM 9742 O O . ILE C 1 512 ? 419.397 70.417 420.172 1.00 94.61 573 ILE D O 1
ATOM 9747 N N . SER C 1 513 ? 418.538 69.339 418.389 1.00 99.39 574 SER D N 1
ATOM 9748 C CA . SER C 1 513 ? 419.626 69.650 417.465 1.00 92.36 574 SER D CA 1
ATOM 9749 C C . SER C 1 513 ? 419.912 71.144 417.302 1.00 91.90 574 SER D C 1
ATOM 9750 O O . SER C 1 513 ? 421.068 71.545 417.177 1.00 99.73 574 SER D O 1
ATOM 9753 N N . THR C 1 514 ? 418.867 71.966 417.288 1.00 90.26 575 THR D N 1
ATOM 9754 C CA . THR C 1 514 ? 419.019 73.363 416.887 1.00 88.70 575 THR D CA 1
ATOM 9755 C C . THR C 1 514 ? 419.551 74.248 418.007 1.00 89.07 575 THR D C 1
ATOM 9756 O O . THR C 1 514 ? 420.081 75.328 417.749 1.00 91.15 575 THR D O 1
ATOM 9760 N N . GLY C 1 515 ? 419.462 73.744 419.234 1.00 86.93 576 GLY D N 1
ATOM 9761 C CA . GLY C 1 515 ? 419.877 74.446 420.437 1.00 88.96 576 GLY D CA 1
ATOM 9762 C C . GLY C 1 515 ? 419.952 75.963 420.423 1.00 89.80 576 GLY D C 1
ATOM 9763 O O . GLY C 1 515 ? 421.034 76.547 420.318 1.00 90.36 576 GLY D O 1
ATOM 9764 N N . LEU C 1 516 ? 418.792 76.601 420.544 1.00 87.09 577 LEU D N 1
ATOM 9765 C CA . LEU C 1 516 ? 418.724 78.040 420.770 1.00 88.65 577 LEU D CA 1
ATOM 9766 C C . LEU C 1 516 ? 419.399 78.883 419.690 1.00 92.14 577 LEU D C 1
ATOM 9767 O O . LEU C 1 516 ? 420.227 79.738 420.004 1.00 91.36 577 LEU D O 1
ATOM 9772 N N . SER C 1 517 ? 419.074 78.621 418.427 1.00 93.96 578 SER D N 1
ATOM 9773 C CA . SER C 1 517 ? 419.537 79.466 417.328 1.00 99.00 578 SER D CA 1
ATOM 9774 C C . SER C 1 517 ? 419.323 80.941 417.668 1.00 101.44 578 SER D C 1
ATOM 9775 O O . SER C 1 517 ? 418.280 81.314 418.205 1.00 104.35 578 SER D O 1
ATOM 9778 N N . ALA C 1 518 ? 420.321 81.767 417.362 1.00 106.30 579 ALA D N 1
ATOM 9779 C CA . ALA C 1 518 ? 420.354 83.174 417.772 1.00 99.93 579 ALA D CA 1
ATOM 9780 C C . ALA C 1 518 ? 419.070 83.950 417.472 1.00 99.13 579 ALA D C 1
ATOM 9781 O O . ALA C 1 518 ? 418.848 85.027 418.026 1.00 98.76 579 ALA D O 1
ATOM 9783 N N . THR C 1 519 ? 418.226 83.403 416.605 1.00 96.27 580 THR D N 1
ATOM 9784 C CA . THR C 1 519 ? 416.911 83.982 416.363 1.00 101.74 580 THR D CA 1
ATOM 9785 C C . THR C 1 519 ? 416.030 83.780 417.594 1.00 104.20 580 THR D C 1
ATOM 9786 O O . THR C 1 519 ? 415.244 84.654 417.963 1.00 94.47 580 THR D O 1
ATOM 9790 N N . MET C 1 520 ? 416.176 82.617 418.223 1.00 110.29 581 MET D N 1
ATOM 9791 C CA . MET C 1 520 ? 415.439 82.278 419.437 1.00 106.33 581 MET D CA 1
ATOM 9792 C C . MET C 1 520 ? 415.758 83.226 420.590 1.00 104.60 581 MET D C 1
ATOM 9793 O O . MET C 1 520 ? 414.865 83.641 421.329 1.00 105.78 581 MET D O 1
ATOM 9798 N N . ASN C 1 521 ? 417.036 83.562 420.739 1.00 102.00 582 ASN D N 1
ATOM 9799 C CA . ASN C 1 521 ? 417.485 84.448 421.810 1.00 99.94 582 ASN D CA 1
ATOM 9800 C C . ASN C 1 521 ? 416.831 85.827 421.752 1.00 99.10 582 ASN D C 1
ATOM 9801 O O . ASN C 1 521 ? 416.801 86.551 422.748 1.00 93.70 582 ASN D O 1
ATOM 9806 N N . GLY C 1 522 ? 416.312 86.186 420.582 1.00 100.26 583 GLY D N 1
ATOM 9807 C CA . GLY C 1 522 ? 415.553 87.413 420.432 1.00 101.95 583 GLY D CA 1
ATOM 9808 C C . GLY C 1 522 ? 414.247 87.364 421.202 1.00 99.01 583 GLY D C 1
ATOM 9809 O O . GLY C 1 522 ? 413.956 88.248 422.009 1.00 97.23 583 GLY D O 1
ATOM 9810 N N . ILE C 1 523 ? 413.459 86.324 420.947 1.00 98.92 584 ILE D N 1
ATOM 9811 C CA . ILE C 1 523 ? 412.176 86.139 421.618 1.00 94.58 584 ILE D CA 1
ATOM 9812 C C . ILE C 1 523 ? 412.338 85.922 423.120 1.00 95.23 584 ILE D C 1
ATOM 9813 O O . ILE C 1 523 ? 411.517 86.384 423.913 1.00 93.92 584 ILE D O 1
ATOM 9818 N N . ILE C 1 524 ? 413.398 85.217 423.504 1.00 91.57 585 ILE D N 1
ATOM 9819 C CA . ILE C 1 524 ? 413.675 84.949 424.912 1.00 87.04 585 ILE D CA 1
ATOM 9820 C C . ILE C 1 524 ? 413.850 86.242 425.704 1.00 90.04 585 ILE D C 1
ATOM 9821 O O . ILE C 1 524 ? 413.305 86.388 426.798 1.00 85.72 585 ILE D O 1
ATOM 9826 N N . GLU C 1 525 ? 414.610 87.178 425.145 1.00 95.76 586 GLU D N 1
ATOM 9827 C CA . GLU C 1 525 ? 414.840 88.464 425.794 1.00 96.96 586 GLU D CA 1
ATOM 9828 C C . GLU C 1 525 ? 413.615 89.364 425.700 1.00 95.27 586 GLU D C 1
ATOM 9829 O O . GLU C 1 525 ? 413.298 90.097 426.636 1.00 94.53 586 GLU D O 1
ATOM 9835 N N . SER C 1 526 ? 412.929 89.301 424.563 1.00 92.01 587 SER D N 1
ATOM 9836 C CA . SER C 1 526 ? 411.789 90.173 424.304 1.00 93.62 587 SER D CA 1
ATOM 9837 C C . SER C 1 526 ? 410.513 89.696 424.995 1.00 100.45 587 SER D C 1
ATOM 9838 O O . SER C 1 526 ? 409.787 90.498 425.583 1.00 102.27 587 SER D O 1
ATOM 9841 N N . LEU C 1 527 ? 410.231 88.399 424.911 1.00 101.25 588 LEU D N 1
ATOM 9842 C CA . LEU C 1 527 ? 408.957 87.871 425.394 1.00 94.00 588 LEU D CA 1
ATOM 9843 C C . LEU C 1 527 ? 409.097 86.951 426.610 1.00 91.36 588 LEU D C 1
ATOM 9844 O O . LEU C 1 527 ? 408.421 87.145 427.621 1.00 86.25 588 LEU D O 1
ATOM 9849 N N . ILE C 1 528 ? 409.971 85.953 426.506 1.00 91.67 589 ILE D N 1
ATOM 9850 C CA . ILE C 1 528 ? 410.040 84.880 427.498 1.00 80.59 589 ILE D CA 1
ATOM 9851 C C . ILE C 1 528 ? 410.493 85.339 428.885 1.00 81.64 589 ILE D C 1
ATOM 9852 O O . ILE C 1 528 ? 409.846 85.024 429.884 1.00 83.94 589 ILE D O 1
ATOM 9857 N N . LEU C 1 529 ? 411.598 86.074 428.951 1.00 84.29 590 LEU D N 1
ATOM 9858 C CA . LEU C 1 529 ? 412.131 86.514 430.240 1.00 88.29 590 LEU D CA 1
ATOM 9859 C C . LEU C 1 529 ? 411.194 87.493 430.944 1.00 89.88 590 LEU D C 1
ATOM 9860 O O . LEU C 1 529 ? 410.835 87.280 432.102 1.00 88.18 590 LEU D O 1
ATOM 9865 N N . PRO C 1 530 ? 410.804 88.577 430.253 1.00 93.10 591 PRO D N 1
ATOM 9866 C CA . PRO C 1 530 ? 409.837 89.523 430.822 1.00 94.52 591 PRO D CA 1
ATOM 9867 C C . PRO C 1 530 ? 408.531 88.844 431.231 1.00 89.66 591 PRO D C 1
ATOM 9868 O O . PRO C 1 530 ? 407.828 89.343 432.111 1.00 91.53 591 PRO D O 1
ATOM 9872 N N . GLY C 1 531 ? 408.217 87.720 430.594 1.00 82.40 592 GLY D N 1
ATOM 9873 C CA . GLY C 1 531 ? 407.054 86.933 430.962 1.00 85.71 592 GLY D CA 1
ATOM 9874 C C . GLY C 1 531 ? 407.182 86.401 432.376 1.00 86.85 592 GLY D C 1
ATOM 9875 O O . GLY C 1 531 ? 406.195 86.286 433.104 1.00 86.65 592 GLY D O 1
ATOM 9876 N N . ILE C 1 532 ? 408.411 86.068 432.759 1.00 84.45 593 ILE D N 1
ATOM 9877 C CA . ILE C 1 532 ? 408.695 85.534 434.085 1.00 76.62 593 ILE D CA 1
ATOM 9878 C C . ILE C 1 532 ? 408.333 86.548 435.167 1.00 82.39 593 ILE D C 1
ATOM 9879 O O . ILE C 1 532 ? 408.001 86.178 436.293 1.00 80.63 593 ILE D O 1
ATOM 9884 N N . ILE C 1 533 ? 408.397 87.828 434.813 1.00 87.10 594 ILE D N 1
ATOM 9885 C CA . ILE C 1 533 ? 408.110 88.906 435.755 1.00 85.32 594 ILE D CA 1
ATOM 9886 C C . ILE C 1 533 ? 406.685 89.436 435.604 1.00 80.30 594 ILE D C 1
ATOM 9887 O O . ILE C 1 533 ? 406.272 90.337 436.333 1.00 81.76 594 ILE D O 1
ATOM 9892 N N . SER C 1 534 ? 405.949 88.880 434.646 1.00 77.41 595 SER D N 1
ATOM 9893 C CA . SER C 1 534 ? 404.585 89.316 434.345 1.00 85.04 595 SER D CA 1
ATOM 9894 C C . SER C 1 534 ? 403.671 89.378 435.567 1.00 82.87 595 SER D C 1
ATOM 9895 O O . SER C 1 534 ? 403.777 88.559 436.479 1.00 83.59 595 SER D O 1
ATOM 9898 N N . ILE C 1 535 ? 402.775 90.361 435.574 1.00 91.24 596 ILE D N 1
ATOM 9899 C CA . ILE C 1 535 ? 401.819 90.535 436.663 1.00 92.93 596 ILE D CA 1
ATOM 9900 C C . ILE C 1 535 ? 400.724 89.468 436.619 1.00 82.25 596 ILE D C 1
ATOM 9901 O O . ILE C 1 535 ? 400.208 89.049 437.655 1.00 80.46 596 ILE D O 1
ATOM 9906 N N . HIS C 1 536 ? 400.373 89.040 435.410 1.00 84.81 597 HIS D N 1
ATOM 9907 C CA . HIS C 1 536 ? 399.343 88.022 435.204 1.00 87.11 597 HIS D CA 1
ATOM 9908 C C . HIS C 1 536 ? 399.908 86.611 435.362 1.00 86.84 597 HIS D C 1
ATOM 9909 O O . HIS C 1 536 ? 400.943 86.285 434.782 1.00 88.16 597 HIS D O 1
ATOM 9916 N N . PRO C 1 537 ? 399.224 85.769 436.152 1.00 85.78 598 PRO D N 1
ATOM 9917 C CA . PRO C 1 537 ? 399.727 84.427 436.470 1.00 87.60 598 PRO D CA 1
ATOM 9918 C C . PRO C 1 537 ? 399.742 83.492 435.263 1.00 81.52 598 PRO D C 1
ATOM 9919 O O . PRO C 1 537 ? 400.676 82.703 435.112 1.00 76.23 598 PRO D O 1
ATOM 9923 N N . VAL C 1 538 ? 398.718 83.581 434.420 1.00 78.90 599 VAL D N 1
ATOM 9924 C CA . VAL C 1 538 ? 398.644 82.756 433.219 1.00 72.21 599 VAL D CA 1
ATOM 9925 C C . VAL C 1 538 ? 399.798 83.084 432.275 1.00 70.66 599 VAL D C 1
ATOM 9926 O O . VAL C 1 538 ? 400.266 82.226 431.528 1.00 76.19 599 VAL D O 1
ATOM 9930 N N . VAL C 1 539 ? 400.258 84.331 432.322 1.00 72.55 600 VAL D N 1
ATOM 9931 C CA . VAL C 1 539 ? 401.379 84.767 431.497 1.00 78.48 600 VAL D CA 1
ATOM 9932 C C . VAL C 1 539 ? 402.685 84.140 431.975 1.00 76.90 600 VAL D C 1
ATOM 9933 O O . VAL C 1 539 ? 403.386 83.483 431.206 1.00 78.64 600 VAL D O 1
ATOM 9937 N N . ARG C 1 540 ? 403.005 84.368 433.246 1.00 76.29 601 ARG D N 1
ATOM 9938 C CA . ARG C 1 540 ? 404.189 83.796 433.883 1.00 76.79 601 ARG D CA 1
ATOM 9939 C C . ARG C 1 540 ? 404.282 82.293 433.650 1.00 71.10 601 ARG D C 1
ATOM 9940 O O . ARG C 1 540 ? 405.358 81.763 433.369 1.00 69.91 601 ARG D O 1
ATOM 9948 N N . ASN C 1 541 ? 403.146 81.616 433.787 1.00 69.42 602 ASN D N 1
ATOM 9949 C CA . ASN C 1 541 ? 403.081 80.167 433.645 1.00 69.98 602 ASN D CA 1
ATOM 9950 C C . ASN C 1 541 ? 403.663 79.676 432.324 1.00 68.76 602 ASN D C 1
ATOM 9951 O O . ASN C 1 541 ? 404.548 78.821 432.308 1.00 70.63 602 ASN D O 1
ATOM 9956 N N . LEU C 1 542 ? 403.166 80.220 431.218 1.00 63.58 603 LEU D N 1
ATOM 9957 C CA . LEU C 1 542 ? 403.674 79.854 429.903 1.00 61.23 603 LEU D CA 1
ATOM 9958 C C . LEU C 1 542 ? 405.125 80.292 429.753 1.00 65.89 603 LEU D C 1
ATOM 9959 O O . LEU C 1 542 ? 405.913 79.640 429.069 1.00 70.30 603 LEU D O 1
ATOM 9964 N N . ALA C 1 543 ? 405.467 81.404 430.395 1.00 70.69 604 ALA D N 1
ATOM 9965 C CA . ALA C 1 543 ? 406.840 81.894 430.411 1.00 68.87 604 ALA D CA 1
ATOM 9966 C C . ALA C 1 543 ? 407.772 80.857 431.028 1.00 68.20 604 ALA D C 1
ATOM 9967 O O . ALA C 1 543 ? 408.802 80.511 430.450 1.00 69.03 604 ALA D O 1
ATOM 9969 N N . VAL C 1 544 ? 407.403 80.376 432.212 1.00 66.29 605 VAL D N 1
ATOM 9970 C CA . VAL C 1 544 ? 408.165 79.342 432.901 1.00 70.40 605 VAL D CA 1
ATOM 9971 C C . VAL C 1 544 ? 408.322 78.100 432.031 1.00 70.78 605 VAL D C 1
ATOM 9972 O O . VAL C 1 544 ? 409.433 77.608 431.833 1.00 67.07 605 VAL D O 1
ATOM 9976 N N . LEU C 1 545 ? 407.199 77.596 431.527 1.00 68.89 606 LEU D N 1
ATOM 9977 C CA . LEU C 1 545 ? 407.196 76.433 430.645 1.00 65.69 606 LEU D CA 1
ATOM 9978 C C . LEU C 1 545 ? 408.110 76.647 429.443 1.00 70.16 606 LEU D C 1
ATOM 9979 O O . LEU C 1 545 ? 408.804 75.729 429.007 1.00 71.99 606 LEU D O 1
ATOM 9984 N N . CYS C 1 546 ? 408.106 77.867 428.914 1.00 72.60 607 CYS D N 1
ATOM 9985 C CA . CYS C 1 546 ? 408.952 78.213 427.778 1.00 75.91 607 CYS D CA 1
ATOM 9986 C C . CYS C 1 546 ? 410.414 78.334 428.199 1.00 72.74 607 CYS D C 1
ATOM 9987 O O . CYS C 1 546 ? 411.312 77.889 427.483 1.00 74.69 607 CYS D O 1
ATOM 9990 N N . LEU C 1 547 ? 410.645 78.944 429.358 1.00 67.27 608 LEU D N 1
ATOM 9991 C CA . LEU C 1 547 ? 411.994 79.075 429.898 1.00 68.19 608 LEU D CA 1
ATOM 9992 C C . LEU C 1 547 ? 412.637 77.705 430.072 1.00 66.72 608 LEU D C 1
ATOM 9993 O O . LEU C 1 547 ? 413.792 77.499 429.702 1.00 67.88 608 LEU D O 1
ATOM 9998 N N . GLY C 1 548 ? 411.879 76.773 430.640 1.00 66.29 609 GLY D N 1
ATOM 9999 C CA . GLY C 1 548 ? 412.354 75.417 430.850 1.00 62.52 609 GLY D CA 1
ATOM 10000 C C . GLY C 1 548 ? 412.641 74.698 429.547 1.00 66.26 609 GLY D C 1
ATOM 10001 O O . GLY C 1 548 ? 413.562 73.885 429.464 1.00 67.05 609 GLY D O 1
ATOM 10002 N N . CYS C 1 549 ? 411.843 74.995 428.526 1.00 65.55 610 CYS D N 1
ATOM 10003 C CA . CYS C 1 549 ? 412.027 74.392 427.212 1.00 65.74 610 CYS D CA 1
ATOM 10004 C C . CYS C 1 549 ? 413.287 74.914 426.533 1.00 71.89 610 CYS D C 1
ATOM 10005 O O . CYS C 1 549 ? 413.942 74.193 425.780 1.00 75.00 610 CYS D O 1
ATOM 10008 N N . CYS C 1 550 ? 413.622 76.171 426.808 1.00 73.46 611 CYS D N 1
ATOM 10009 C CA . CYS C 1 550 ? 414.820 76.786 426.252 1.00 71.43 611 CYS D CA 1
ATOM 10010 C C . CYS C 1 550 ? 416.056 76.224 426.933 1.00 69.18 611 CYS D C 1
ATOM 10011 O O . CYS C 1 550 ? 417.033 75.878 426.270 1.00 73.57 611 CYS D O 1
ATOM 10014 N N . GLY C 1 551 ? 416.009 76.153 428.260 1.00 66.82 612 GLY D N 1
ATOM 10015 C CA . GLY C 1 551 ? 417.080 75.556 429.038 1.00 71.23 612 GLY D CA 1
ATOM 10016 C C . GLY C 1 551 ? 417.465 74.175 428.537 1.00 69.55 612 GLY D C 1
ATOM 10017 O O . GLY C 1 551 ? 418.609 73.749 428.677 1.00 67.26 612 GLY D O 1
ATOM 10018 N N . LEU C 1 552 ? 416.497 73.475 427.955 1.00 70.31 613 LEU D N 1
ATOM 10019 C CA . LEU C 1 552 ? 416.732 72.156 427.392 1.00 69.77 613 LEU D CA 1
ATOM 10020 C C . LEU C 1 552 ? 417.485 72.267 426.064 1.00 67.16 613 LEU D C 1
ATOM 10021 O O . LEU C 1 552 ? 418.062 71.294 425.579 1.00 69.94 613 LEU D O 1
ATOM 10026 N N . GLN C 1 553 ? 417.498 73.466 425.490 1.00 68.38 614 GLN D N 1
ATOM 10027 C CA . GLN C 1 553 ? 418.085 73.672 424.171 1.00 74.20 614 GLN D CA 1
ATOM 10028 C C . GLN C 1 553 ? 419.592 73.897 424.258 1.00 75.75 614 GLN D C 1
ATOM 10029 O O . GLN C 1 553 ? 420.367 73.240 423.564 1.00 76.45 614 GLN D O 1
ATOM 10035 N N . ASN C 1 554 ? 420.002 74.830 425.111 1.00 74.38 615 ASN D N 1
ATOM 10036 C CA . ASN C 1 554 ? 421.416 75.076 425.363 1.00 73.97 615 ASN D CA 1
ATOM 10037 C C . ASN C 1 554 ? 421.716 74.857 426.837 1.00 75.22 615 ASN D C 1
ATOM 10038 O O . ASN C 1 554 ? 421.081 75.462 427.699 1.00 75.60 615 ASN D O 1
ATOM 10043 N N . GLN C 1 555 ? 422.681 73.988 427.122 1.00 78.03 616 GLN D N 1
ATOM 10044 C CA . GLN C 1 555 ? 423.015 73.643 428.500 1.00 74.76 616 GLN D CA 1
ATOM 10045 C C . GLN C 1 555 ? 423.455 74.859 429.311 1.00 81.66 616 GLN D C 1
ATOM 10046 O O . GLN C 1 555 ? 423.113 74.982 430.489 1.00 75.35 616 GLN D O 1
ATOM 10052 N N . ASP C 1 556 ? 424.217 75.751 428.683 1.00 87.05 617 ASP D N 1
ATOM 10053 C CA . ASP C 1 556 ? 424.662 76.970 429.349 1.00 83.15 617 ASP D CA 1
ATOM 10054 C C . ASP C 1 556 ? 423.460 77.835 429.701 1.00 82.42 617 ASP D C 1
ATOM 10055 O O . ASP C 1 556 ? 423.427 78.479 430.751 1.00 74.69 617 ASP D O 1
ATOM 10060 N N . PHE C 1 557 ? 422.471 77.835 428.812 1.00 82.25 618 PHE D N 1
ATOM 10061 C CA . PHE C 1 557 ? 421.236 78.574 429.032 1.00 75.81 618 PHE D CA 1
ATOM 10062 C C . PHE C 1 557 ? 420.506 78.055 430.266 1.00 81.62 618 PHE D C 1
ATOM 10063 O O . PHE C 1 557 ? 420.003 78.836 431.076 1.00 86.00 618 PHE D O 1
ATOM 10071 N N . ALA C 1 558 ? 420.444 76.734 430.395 1.00 77.98 619 ALA D N 1
ATOM 10072 C CA . ALA C 1 558 ? 419.823 76.098 431.550 1.00 70.01 619 ALA D CA 1
ATOM 10073 C C . ALA C 1 558 ? 420.465 76.544 432.862 1.00 74.92 619 ALA D C 1
ATOM 10074 O O . ALA C 1 558 ? 419.763 76.864 433.820 1.00 79.58 619 ALA D O 1
ATOM 10076 N N . ARG C 1 559 ? 421.795 76.569 432.902 1.00 73.15 620 ARG D N 1
ATOM 10077 C CA . ARG C 1 559 ? 422.511 76.902 434.133 1.00 77.06 620 ARG D CA 1
ATOM 10078 C C . ARG C 1 559 ? 422.238 78.316 434.640 1.00 81.98 620 ARG D C 1
ATOM 10079 O O . ARG C 1 559 ? 422.041 78.521 435.838 1.00 84.50 620 ARG D O 1
ATOM 10087 N N . LYS C 1 560 ? 422.242 79.288 433.734 1.00 78.04 621 LYS D N 1
ATOM 10088 C CA . LYS C 1 560 ? 421.988 80.673 434.114 1.00 78.59 621 LYS D CA 1
ATOM 10089 C C . LYS C 1 560 ? 420.607 80.826 434.737 1.00 86.09 621 LYS D C 1
ATOM 10090 O O . LYS C 1 560 ? 420.457 81.418 435.807 1.00 89.15 621 LYS D O 1
ATOM 10096 N N . HIS C 1 561 ? 419.601 80.283 434.062 1.00 79.82 622 HIS D N 1
ATOM 10097 C CA . HIS C 1 561 ? 418.214 80.514 434.442 1.00 82.44 622 HIS D CA 1
ATOM 10098 C C . HIS C 1 561 ? 417.661 79.443 435.382 1.00 81.72 622 HIS D C 1
ATOM 10099 O O . HIS C 1 561 ? 416.518 79.543 435.828 1.00 80.75 622 HIS D O 1
ATOM 10106 N N . PHE C 1 562 ? 418.461 78.421 435.676 1.00 79.35 623 PHE D N 1
ATOM 10107 C CA . PHE C 1 562 ? 418.035 77.362 436.590 1.00 72.58 623 PHE D CA 1
ATOM 10108 C C . PHE C 1 562 ? 417.734 77.915 437.978 1.00 75.54 623 PHE D C 1
ATOM 10109 O O . PHE C 1 562 ? 416.771 77.505 438.624 1.00 76.70 623 PHE D O 1
ATOM 10117 N N . VAL C 1 563 ? 418.571 78.842 438.432 1.00 83.56 624 VAL D N 1
ATOM 10118 C CA . VAL C 1 563 ? 418.363 79.501 439.715 1.00 83.19 624 VAL D CA 1
ATOM 10119 C C . VAL C 1 563 ? 417.051 80.279 439.717 1.00 82.29 624 VAL D C 1
ATOM 10120 O O . VAL C 1 563 ? 416.389 80.399 440.749 1.00 80.83 624 VAL D O 1
ATOM 10124 N N . LEU C 1 564 ? 416.684 80.806 438.553 1.00 81.11 625 LEU D N 1
ATOM 10125 C CA . LEU C 1 564 ? 415.429 81.531 438.399 1.00 78.45 625 LEU D CA 1
ATOM 10126 C C . LEU C 1 564 ? 414.244 80.588 438.580 1.00 77.01 625 LEU D C 1
ATOM 10127 O O . LEU C 1 564 ? 413.251 80.939 439.216 1.00 79.64 625 LEU D O 1
ATOM 10132 N N . LEU C 1 565 ? 414.358 79.389 438.014 1.00 76.69 626 LEU D N 1
ATOM 10133 C CA . LEU C 1 565 ? 413.305 78.383 438.113 1.00 71.03 626 LEU D CA 1
ATOM 10134 C C . LEU C 1 565 ? 413.070 77.977 439.562 1.00 73.83 626 LEU D C 1
ATOM 10135 O O . LEU C 1 565 ? 411.934 77.735 439.971 1.00 79.18 626 LEU D O 1
ATOM 10140 N N . LEU C 1 566 ? 414.148 77.898 440.336 1.00 75.47 627 LEU D N 1
ATOM 10141 C CA . LEU C 1 566 ? 414.034 77.604 441.757 1.00 75.69 627 LEU D CA 1
ATOM 10142 C C . LEU C 1 566 ? 413.304 78.746 442.453 1.00 77.93 627 LEU D C 1
ATOM 10143 O O . LEU C 1 566 ? 412.499 78.522 443.357 1.00 78.67 627 LEU D O 1
ATOM 10148 N N . GLN C 1 567 ? 413.600 79.972 442.026 1.00 75.75 628 GLN D N 1
ATOM 10149 C CA . GLN C 1 567 ? 412.914 81.153 442.537 1.00 80.52 628 GLN D CA 1
ATOM 10150 C C . GLN C 1 567 ? 411.410 81.053 442.299 1.00 78.77 628 GLN D C 1
ATOM 10151 O O . GLN C 1 567 ? 410.614 81.248 443.218 1.00 78.78 628 GLN D O 1
ATOM 10157 N N . VAL C 1 568 ? 411.031 80.759 441.058 1.00 72.68 629 VAL D N 1
ATOM 10158 C CA . VAL C 1 568 ? 409.631 80.540 440.699 1.00 73.01 629 VAL D CA 1
ATOM 10159 C C . VAL C 1 568 ? 409.006 79.430 441.538 1.00 75.05 629 VAL D C 1
ATOM 10160 O O . VAL C 1 568 ? 407.833 79.497 441.907 1.00 72.28 629 VAL D O 1
ATOM 10164 N N . LEU C 1 569 ? 409.810 78.413 441.836 1.00 79.55 630 LEU D N 1
ATOM 10165 C CA . LEU C 1 569 ? 409.361 77.238 442.574 1.00 75.65 630 LEU D CA 1
ATOM 10166 C C . LEU C 1 569 ? 408.816 77.602 443.953 1.00 83.04 630 LEU D C 1
ATOM 10167 O O . LEU C 1 569 ? 407.812 77.048 444.403 1.00 83.39 630 LEU D O 1
ATOM 10172 N N . GLN C 1 570 ? 409.484 78.539 444.618 1.00 85.09 631 GLN D N 1
ATOM 10173 C CA . GLN C 1 570 ? 409.180 78.866 446.006 1.00 83.55 631 GLN D CA 1
ATOM 10174 C C . GLN C 1 570 ? 408.225 80.049 446.162 1.00 84.32 631 GLN D C 1
ATOM 10175 O O . GLN C 1 570 ? 407.363 80.049 447.041 1.00 84.19 631 GLN D O 1
ATOM 10181 N N . ILE C 1 571 ? 408.382 81.053 445.306 1.00 84.09 632 ILE D N 1
ATOM 10182 C CA . ILE C 1 571 ? 407.604 82.285 445.410 1.00 83.55 632 ILE D CA 1
ATOM 10183 C C . ILE C 1 571 ? 406.189 82.194 444.844 1.00 81.45 632 ILE D C 1
ATOM 10184 O O . ILE C 1 571 ? 405.214 82.494 445.533 1.00 83.64 632 ILE D O 1
ATOM 10189 N N . ASP C 1 572 ? 406.090 81.778 443.586 1.00 81.46 633 ASP D N 1
ATOM 10190 C CA . ASP C 1 572 ? 404.874 81.956 442.794 1.00 85.41 633 ASP D CA 1
ATOM 10191 C C . ASP C 1 572 ? 403.657 81.159 443.263 1.00 85.48 633 ASP D C 1
ATOM 10192 O O . ASP C 1 572 ? 403.725 80.384 444.216 1.00 83.32 633 ASP D O 1
ATOM 10197 N N . ASP C 1 573 ? 402.539 81.378 442.575 1.00 83.93 634 ASP D N 1
ATOM 10198 C CA . ASP C 1 573 ? 401.308 80.627 442.798 1.00 82.48 634 ASP D CA 1
ATOM 10199 C C . ASP C 1 573 ? 401.530 79.133 442.583 1.00 75.01 634 ASP D C 1
ATOM 10200 O O . ASP C 1 573 ? 402.535 78.725 442.003 1.00 81.83 634 ASP D O 1
ATOM 10205 N N . VAL C 1 574 ? 400.584 78.322 443.044 1.00 73.26 635 VAL D N 1
ATOM 10206 C CA . VAL C 1 574 ? 400.738 76.870 443.021 1.00 74.92 635 VAL D CA 1
ATOM 10207 C C . VAL C 1 574 ? 400.784 76.302 441.604 1.00 71.01 635 VAL D C 1
ATOM 10208 O O . VAL C 1 574 ? 401.605 75.433 441.305 1.00 73.58 635 VAL D O 1
ATOM 10212 N N . THR C 1 575 ? 399.906 76.788 440.734 1.00 74.32 636 THR D N 1
ATOM 10213 C CA . THR C 1 575 ? 399.804 76.242 439.385 1.00 73.22 636 THR D CA 1
ATOM 10214 C C . THR C 1 575 ? 401.037 76.568 438.543 1.00 76.00 636 THR D C 1
ATOM 10215 O O . THR C 1 575 ? 401.364 75.842 437.603 1.00 75.26 636 THR D O 1
ATOM 10219 N N . ILE C 1 576 ? 401.719 77.657 438.883 1.00 78.41 637 ILE D N 1
ATOM 10220 C CA . ILE C 1 576 ? 402.975 78.003 438.225 1.00 71.44 637 ILE D CA 1
ATOM 10221 C C . ILE C 1 576 ? 404.095 77.104 438.737 1.00 67.10 637 ILE D C 1
ATOM 10222 O O . ILE C 1 576 ? 404.945 76.656 437.966 1.00 70.13 637 ILE D O 1
ATOM 10227 N N . LYS C 1 577 ? 404.088 76.856 440.045 1.00 67.24 638 LYS D N 1
ATOM 10228 C CA . LYS C 1 577 ? 405.041 75.952 440.685 1.00 69.35 638 LYS D CA 1
ATOM 10229 C C . LYS C 1 577 ? 405.128 74.614 439.960 1.00 66.80 638 LYS D C 1
ATOM 10230 O O . LYS C 1 577 ? 406.218 74.143 439.634 1.00 65.12 638 LYS D O 1
ATOM 10236 N N . ILE C 1 578 ? 403.969 74.002 439.734 1.00 62.27 639 ILE D N 1
ATOM 10237 C CA . ILE C 1 578 ? 403.873 72.723 439.039 1.00 61.63 639 ILE D CA 1
ATOM 10238 C C . ILE C 1 578 ? 404.675 72.711 437.738 1.00 66.09 639 ILE D C 1
ATOM 10239 O O . ILE C 1 578 ? 405.347 71.728 437.421 1.00 66.87 639 ILE D O 1
ATOM 10244 N N . SER C 1 579 ? 404.601 73.809 436.991 1.00 67.75 640 SER D N 1
ATOM 10245 C CA . SER C 1 579 ? 405.374 73.958 435.763 1.00 61.75 640 SER D CA 1
ATOM 10246 C C . SER C 1 579 ? 406.864 74.044 436.064 1.00 59.13 640 SER D C 1
ATOM 10247 O O . SER C 1 579 ? 407.686 73.473 435.348 1.00 60.17 640 SER D O 1
ATOM 10250 N N . ALA C 1 580 ? 407.204 74.767 437.125 1.00 58.79 641 ALA D N 1
ATOM 10251 C CA . ALA C 1 580 ? 408.590 74.892 437.554 1.00 59.95 641 ALA D CA 1
ATOM 10252 C C . ALA C 1 580 ? 409.198 73.518 437.820 1.00 59.18 641 ALA D C 1
ATOM 10253 O O . ALA C 1 580 ? 410.290 73.216 437.344 1.00 61.45 641 ALA D O 1
ATOM 10255 N N . LEU C 1 581 ? 408.482 72.689 438.573 1.00 58.14 642 LEU D N 1
ATOM 10256 C CA . LEU C 1 581 ? 408.930 71.331 438.857 1.00 55.88 642 LEU D CA 1
ATOM 10257 C C . LEU C 1 581 ? 409.194 70.542 437.577 1.00 56.19 642 LEU D C 1
ATOM 10258 O O . LEU C 1 581 ? 410.245 69.919 437.434 1.00 59.67 642 LEU D O 1
ATOM 10263 N N . LYS C 1 582 ? 408.243 70.570 436.647 1.00 51.66 643 LYS D N 1
ATOM 10264 C CA . LYS C 1 582 ? 408.414 69.876 435.373 1.00 59.69 643 LYS D CA 1
ATOM 10265 C C . LYS C 1 582 ? 409.648 70.379 434.633 1.00 56.73 643 LYS D C 1
ATOM 10266 O O . LYS C 1 582 ? 410.457 69.588 434.151 1.00 56.10 643 LYS D O 1
ATOM 10272 N N . ALA C 1 583 ? 409.775 71.698 434.536 1.00 59.13 644 ALA D N 1
ATOM 10273 C CA . ALA C 1 583 ? 410.940 72.316 433.917 1.00 58.78 644 ALA D CA 1
ATOM 10274 C C . ALA C 1 583 ? 412.224 71.821 434.578 1.00 59.41 644 ALA D C 1
ATOM 10275 O O . ALA C 1 583 ? 413.079 71.219 433.926 1.00 59.36 644 ALA D O 1
ATOM 10277 N N . ILE C 1 584 ? 412.345 72.080 435.876 1.00 53.52 645 ILE D N 1
ATOM 10278 C CA . ILE C 1 584 ? 413.521 71.694 436.648 1.00 51.11 645 ILE D CA 1
ATOM 10279 C C . ILE C 1 584 ? 413.875 70.213 436.517 1.00 51.88 645 ILE D C 1
ATOM 10280 O O . ILE C 1 584 ? 415.042 69.858 436.367 1.00 55.61 645 ILE D O 1
ATOM 10285 N N . PHE C 1 585 ? 412.869 69.350 436.574 1.00 54.91 646 PHE D N 1
ATOM 10286 C CA . PHE C 1 585 ? 413.116 67.913 436.537 1.00 56.99 646 PHE D CA 1
ATOM 10287 C C . PHE C 1 585 ? 413.516 67.442 435.141 1.00 54.95 646 PHE D C 1
ATOM 10288 O O . PHE C 1 585 ? 414.378 66.577 434.997 1.00 60.97 646 PHE D O 1
ATOM 10296 N N . ASP C 1 586 ? 412.888 68.006 434.116 1.00 53.48 647 ASP D N 1
ATOM 10297 C CA . ASP C 1 586 ? 413.219 67.649 432.743 1.00 52.92 647 ASP D CA 1
ATOM 10298 C C . ASP C 1 586 ? 414.647 68.054 432.397 1.00 61.85 647 ASP D C 1
ATOM 10299 O O . ASP C 1 586 ? 415.293 67.429 431.557 1.00 66.86 647 ASP D O 1
ATOM 10304 N N . GLN C 1 587 ? 415.134 69.104 433.050 1.00 65.47 648 GLN D N 1
ATOM 10305 C CA . GLN C 1 587 ? 416.478 69.605 432.791 1.00 61.02 648 GLN D CA 1
ATOM 10306 C C . GLN C 1 587 ? 417.522 68.819 433.573 1.00 54.15 648 GLN D C 1
ATOM 10307 O O . GLN C 1 587 ? 418.624 68.580 433.082 1.00 57.94 648 GLN D O 1
ATOM 10313 N N . LEU C 1 588 ? 417.174 68.423 434.793 1.00 55.72 649 LEU D N 1
ATOM 10314 C CA . LEU C 1 588 ? 418.045 67.572 435.596 1.00 54.06 649 LEU D CA 1
ATOM 10315 C C . LEU C 1 588 ? 418.150 66.193 434.955 1.00 59.44 649 LEU D C 1
ATOM 10316 O O . LEU C 1 588 ? 419.169 65.514 435.079 1.00 64.53 649 LEU D O 1
ATOM 10321 N N . MET C 1 589 ? 417.082 65.785 434.276 1.00 60.47 650 MET D N 1
ATOM 10322 C CA . MET C 1 589 ? 417.032 64.491 433.606 1.00 58.22 650 MET D CA 1
ATOM 10323 C C . MET C 1 589 ? 417.851 64.484 432.319 1.00 57.46 650 MET D C 1
ATOM 10324 O O . MET C 1 589 ? 418.176 63.422 431.788 1.00 60.15 650 MET D O 1
ATOM 10329 N N . THR C 1 590 ? 418.186 65.671 431.824 1.00 59.80 651 THR D N 1
ATOM 10330 C CA . THR C 1 590 ? 418.843 65.798 430.527 1.00 65.79 651 THR D CA 1
ATOM 10331 C C . THR C 1 590 ? 420.318 66.170 430.645 1.00 59.45 651 THR D C 1
ATOM 10332 O O . THR C 1 590 ? 421.126 65.808 429.792 1.00 61.84 651 THR D O 1
ATOM 10336 N N . PHE C 1 591 ? 420.665 66.886 431.706 1.00 58.23 652 PHE D N 1
ATOM 10337 C CA . PHE C 1 591 ? 422.026 67.368 431.884 1.00 56.60 652 PHE D CA 1
ATOM 10338 C C . PHE C 1 591 ? 422.626 66.817 433.168 1.00 55.92 652 PHE D C 1
ATOM 10339 O O . PHE C 1 591 ? 423.799 67.041 433.467 1.00 58.92 652 PHE D O 1
ATOM 10347 N N . GLY C 1 592 ? 421.809 66.088 433.921 1.00 50.26 653 GLY D N 1
ATOM 10348 C CA . GLY C 1 592 ? 422.207 65.577 435.218 1.00 57.19 653 GLY D CA 1
ATOM 10349 C C . GLY C 1 592 ? 422.121 66.638 436.300 1.00 60.17 653 GLY D C 1
ATOM 10350 O O . GLY C 1 592 ? 421.886 67.812 436.018 1.00 59.95 653 GLY D O 1
ATOM 10351 N N . ILE C 1 593 ? 422.311 66.218 437.546 1.00 61.35 654 ILE D N 1
ATOM 10352 C CA . ILE C 1 593 ? 422.228 67.121 438.688 1.00 65.21 654 ILE D CA 1
ATOM 10353 C C . ILE C 1 593 ? 423.519 67.912 438.877 1.00 68.80 654 ILE D C 1
ATOM 10354 O O . ILE C 1 593 ? 423.513 69.022 439.409 1.00 68.78 654 ILE D O 1
ATOM 10359 N N . GLU C 1 594 ? 424.624 67.329 438.428 1.00 74.01 655 GLU D N 1
ATOM 10360 C CA . GLU C 1 594 ? 425.956 67.826 438.752 1.00 73.01 655 GLU D CA 1
ATOM 10361 C C . GLU C 1 594 ? 426.237 69.253 438.267 1.00 74.04 655 GLU D C 1
ATOM 10362 O O . GLU C 1 594 ? 426.828 70.046 438.999 1.00 78.22 655 GLU D O 1
ATOM 10368 N N . PRO C 1 595 ? 425.821 69.584 437.033 1.00 68.06 656 PRO D N 1
ATOM 10369 C CA . PRO C 1 595 ? 426.116 70.915 436.482 1.00 76.93 656 PRO D CA 1
ATOM 10370 C C . PRO C 1 595 ? 425.368 72.071 437.145 1.00 79.99 656 PRO D C 1
ATOM 10371 O O . PRO C 1 595 ? 425.680 73.228 436.858 1.00 80.40 656 PRO D O 1
ATOM 10375 N N . PHE C 1 596 ? 424.401 71.775 438.006 1.00 78.67 657 PHE D N 1
ATOM 10376 C CA . PHE C 1 596 ? 423.610 72.827 438.640 1.00 73.00 657 PHE D CA 1
ATOM 10377 C C . PHE C 1 596 ? 424.016 73.082 440.088 1.00 76.71 657 PHE D C 1
ATOM 10378 O O . PHE C 1 596 ? 423.357 73.837 440.801 1.00 79.55 657 PHE D O 1
ATOM 10386 N N . LYS C 1 597 ? 425.106 72.453 440.514 1.00 83.07 658 LYS D N 1
ATOM 10387 C CA . LYS C 1 597 ? 425.608 72.619 441.873 1.00 87.31 658 LYS D CA 1
ATOM 10388 C C . LYS C 1 597 ? 427.041 73.148 441.870 1.00 93.59 658 LYS D C 1
ATOM 10389 O O . LYS C 1 597 ? 427.874 72.721 442.671 1.00 97.61 658 LYS D O 1
ATOM 10395 N N . THR C 1 598 ? 427.319 74.077 440.959 1.00 94.51 659 THR D N 1
ATOM 10396 C CA . THR C 1 598 ? 428.669 74.598 440.773 1.00 98.53 659 THR D CA 1
ATOM 10397 C C . THR C 1 598 ? 428.681 76.124 440.749 1.00 96.62 659 THR D C 1
ATOM 10398 O O . THR C 1 598 ? 429.628 76.740 440.258 1.00 88.33 659 THR D O 1
ATOM 10402 N N . ASN C 1 630 ? 422.640 72.684 446.790 1.00 92.90 691 ASN D N 1
ATOM 10403 C CA . ASN C 1 630 ? 421.499 72.672 447.698 1.00 98.69 691 ASN D CA 1
ATOM 10404 C C . ASN C 1 630 ? 420.181 72.465 446.960 1.00 86.02 691 ASN D C 1
ATOM 10405 O O . ASN C 1 630 ? 419.102 72.550 447.550 1.00 74.98 691 ASN D O 1
ATOM 10410 N N . VAL C 1 631 ? 420.286 72.198 445.663 1.00 87.65 692 VAL D N 1
ATOM 10411 C CA . VAL C 1 631 ? 419.128 71.998 444.799 1.00 74.53 692 VAL D CA 1
ATOM 10412 C C . VAL C 1 631 ? 418.251 70.832 445.251 1.00 70.19 692 VAL D C 1
ATOM 10413 O O . VAL C 1 631 ? 417.024 70.896 445.180 1.00 65.55 692 VAL D O 1
ATOM 10417 N N . LEU C 1 632 ? 418.895 69.768 445.721 1.00 75.54 693 LEU D N 1
ATOM 10418 C CA . LEU C 1 632 ? 418.197 68.533 446.061 1.00 64.85 693 LEU D CA 1
ATOM 10419 C C . LEU C 1 632 ? 417.382 68.647 447.339 1.00 67.94 693 LEU D C 1
ATOM 10420 O O . LEU C 1 632 ? 416.324 68.033 447.456 1.00 65.90 693 LEU D O 1
ATOM 10425 N N . LYS C 1 633 ? 417.865 69.437 448.292 1.00 74.24 694 LYS D N 1
ATOM 10426 C CA . LYS C 1 633 ? 417.124 69.648 449.529 1.00 71.28 694 LYS D CA 1
ATOM 10427 C C . LYS C 1 633 ? 415.828 70.374 449.215 1.00 71.77 694 LYS D C 1
ATOM 10428 O O . LYS C 1 633 ? 414.802 70.136 449.851 1.00 66.57 694 LYS D O 1
ATOM 10434 N N . LEU C 1 634 ? 415.887 71.262 448.228 1.00 72.59 695 LEU D N 1
ATOM 10435 C CA . LEU C 1 634 ? 414.720 72.028 447.825 1.00 73.20 695 LEU D CA 1
ATOM 10436 C C . LEU C 1 634 ? 413.674 71.108 447.208 1.00 73.14 695 LEU D C 1
ATOM 10437 O O . LEU C 1 634 ? 412.543 71.033 447.687 1.00 75.40 695 LEU D O 1
ATOM 10442 N N . LEU C 1 635 ? 414.057 70.406 446.145 1.00 67.09 696 LEU D N 1
ATOM 10443 C CA . LEU C 1 635 ? 413.152 69.480 445.475 1.00 62.18 696 LEU D CA 1
ATOM 10444 C C . LEU C 1 635 ? 412.686 68.366 446.412 1.00 62.16 696 LEU D C 1
ATOM 10445 O O . LEU C 1 635 ? 411.553 67.898 446.317 1.00 62.99 696 LEU D O 1
ATOM 10450 N N . SER C 1 636 ? 413.559 67.950 447.322 1.00 64.30 697 SER D N 1
ATOM 10451 C CA . SER C 1 636 ? 413.239 66.850 448.224 1.00 67.18 697 SER D CA 1
ATOM 10452 C C . SER C 1 636 ? 412.185 67.236 449.259 1.00 67.95 697 SER D C 1
ATOM 10453 O O . SER C 1 636 ? 411.283 66.450 449.549 1.00 67.80 697 SER D O 1
ATOM 10456 N N . ASP C 1 637 ? 412.294 68.439 449.817 1.00 70.26 698 ASP D N 1
ATOM 10457 C CA . ASP C 1 637 ? 411.400 68.840 450.902 1.00 70.87 698 ASP D CA 1
ATOM 10458 C C . ASP C 1 637 ? 409.987 69.098 450.382 1.00 65.19 698 ASP D C 1
ATOM 10459 O O . ASP C 1 637 ? 409.078 69.395 451.155 1.00 74.40 698 ASP D O 1
ATOM 10464 N N . PHE C 1 638 ? 409.809 68.986 449.069 1.00 65.28 699 PHE D N 1
ATOM 10465 C CA . PHE C 1 638 ? 408.491 69.140 448.462 1.00 66.02 699 PHE D CA 1
ATOM 10466 C C . PHE C 1 638 ? 407.692 67.844 448.550 1.00 62.90 699 PHE D C 1
ATOM 10467 O O . PHE C 1 638 ? 406.499 67.820 448.248 1.00 62.91 699 PHE D O 1
ATOM 10475 N N . LEU C 1 639 ? 408.355 66.768 448.957 1.00 60.12 700 LEU D N 1
ATOM 10476 C CA . LEU C 1 639 ? 407.671 65.509 449.218 1.00 53.11 700 LEU D CA 1
ATOM 10477 C C . LEU C 1 639 ? 406.727 65.685 450.400 1.00 60.87 700 LEU D C 1
ATOM 10478 O O . LEU C 1 639 ? 405.711 64.997 450.514 1.00 60.35 700 LEU D O 1
ATOM 10483 N N . ASP C 1 640 ? 407.076 66.618 451.280 1.00 61.65 701 ASP D N 1
ATOM 10484 C CA . ASP C 1 640 ? 406.288 66.894 452.472 1.00 58.00 701 ASP D CA 1
ATOM 10485 C C . ASP C 1 640 ? 405.312 68.037 452.225 1.00 64.29 701 ASP D C 1
ATOM 10486 O O . ASP C 1 640 ? 404.785 68.632 453.165 1.00 70.90 701 ASP D O 1
ATOM 10491 N N . SER C 1 641 ? 405.078 68.340 450.952 1.00 63.56 702 SER D N 1
ATOM 10492 C CA . SER C 1 641 ? 404.166 69.411 450.574 1.00 55.21 702 SER D CA 1
ATOM 10493 C C . SER C 1 641 ? 402.734 69.041 450.928 1.00 62.56 702 SER D C 1
ATOM 10494 O O . SER C 1 641 ? 402.409 67.866 451.081 1.00 69.14 702 SER D O 1
ATOM 10497 N N . GLU C 1 642 ? 401.884 70.049 451.077 1.00 67.08 703 GLU D N 1
ATOM 10498 C CA . GLU C 1 642 ? 400.477 69.812 451.370 1.00 70.30 703 GLU D CA 1
ATOM 10499 C C . GLU C 1 642 ? 399.706 69.624 450.068 1.00 66.03 703 GLU D C 1
ATOM 10500 O O . GLU C 1 642 ? 398.601 69.080 450.054 1.00 64.56 703 GLU D O 1
ATOM 10506 N N . VAL C 1 643 ? 400.310 70.076 448.974 1.00 60.61 704 VAL D N 1
ATOM 10507 C CA . VAL C 1 643 ? 399.692 70.004 447.657 1.00 57.88 704 VAL D CA 1
ATOM 10508 C C . VAL C 1 643 ? 399.980 68.674 446.971 1.00 61.81 704 VAL D C 1
ATOM 10509 O O . VAL C 1 643 ? 401.136 68.268 446.844 1.00 61.83 704 VAL D O 1
ATOM 10513 N N . SER C 1 644 ? 398.916 67.999 446.545 1.00 56.99 705 SER D N 1
ATOM 10514 C CA . SER C 1 644 ? 399.022 66.702 445.885 1.00 54.44 705 SER D CA 1
ATOM 10515 C C . SER C 1 644 ? 399.942 66.752 444.668 1.00 56.22 705 SER D C 1
ATOM 10516 O O . SER C 1 644 ? 400.763 65.857 444.460 1.00 52.73 705 SER D O 1
ATOM 10519 N N . GLU C 1 645 ? 399.793 67.801 443.865 1.00 58.82 706 GLU D N 1
ATOM 10520 C CA . GLU C 1 645 ? 400.559 67.941 442.631 1.00 57.16 706 GLU D CA 1
ATOM 10521 C C . GLU C 1 645 ? 402.060 68.085 442.881 1.00 51.77 706 GLU D C 1
ATOM 10522 O O . GLU C 1 645 ? 402.872 67.685 442.048 1.00 46.11 706 GLU D O 1
ATOM 10528 N N . LEU C 1 646 ? 402.423 68.646 444.031 1.00 54.18 707 LEU D N 1
ATOM 10529 C CA . LEU C 1 646 ? 403.828 68.872 444.364 1.00 58.89 707 LEU D CA 1
ATOM 10530 C C . LEU C 1 646 ? 404.452 67.637 445.004 1.00 54.24 707 LEU D C 1
ATOM 10531 O O . LEU C 1 646 ? 405.573 67.254 444.669 1.00 51.74 707 LEU D O 1
ATOM 10536 N N . ARG C 1 647 ? 403.721 67.023 445.928 1.00 57.00 708 ARG D N 1
ATOM 10537 C CA . ARG C 1 647 ? 404.097 65.723 446.469 1.00 54.19 708 ARG D CA 1
ATOM 10538 C C . ARG C 1 647 ? 404.337 64.730 445.343 1.00 51.95 708 ARG D C 1
ATOM 10539 O O . ARG C 1 647 ? 405.395 64.108 445.270 1.00 48.76 708 ARG D O 1
ATOM 10547 N N . THR C 1 648 ? 403.351 64.592 444.463 1.00 56.85 709 THR D N 1
ATOM 10548 C CA . THR C 1 648 ? 403.442 63.658 443.349 1.00 56.60 709 THR D CA 1
ATOM 10549 C C . THR C 1 648 ? 404.499 64.099 442.340 1.00 51.05 709 THR D C 1
ATOM 10550 O O . THR C 1 648 ? 405.142 63.271 441.697 1.00 51.12 709 THR D O 1
ATOM 10554 N N . GLY C 1 649 ? 404.681 65.409 442.215 1.00 52.10 710 GLY D N 1
ATOM 10555 C CA . GLY C 1 649 ? 405.662 65.955 441.295 1.00 57.45 710 GLY D CA 1
ATOM 10556 C C . GLY C 1 649 ? 407.073 65.698 441.778 1.00 57.47 710 GLY D C 1
ATOM 10557 O O . GLY C 1 649 ? 407.894 65.128 441.056 1.00 57.24 710 GLY D O 1
ATOM 10558 N N . ALA C 1 650 ? 407.354 66.137 443.001 1.00 58.61 711 ALA D N 1
ATOM 10559 C CA . ALA C 1 650 ? 408.621 65.853 443.664 1.00 49.99 711 ALA D CA 1
ATOM 10560 C C . ALA C 1 650 ? 408.927 64.361 443.642 1.00 50.56 711 ALA D C 1
ATOM 10561 O O . ALA C 1 650 ? 409.962 63.942 443.127 1.00 56.02 711 ALA D O 1
ATOM 10563 N N . ALA C 1 651 ? 408.025 63.572 444.221 1.00 48.36 712 ALA D N 1
ATOM 10564 C CA . ALA C 1 651 ? 408.195 62.124 444.328 1.00 48.50 712 ALA D CA 1
ATOM 10565 C C . ALA C 1 651 ? 408.540 61.476 442.991 1.00 48.98 712 ALA D C 1
ATOM 10566 O O . ALA C 1 651 ? 409.507 60.720 442.894 1.00 49.35 712 ALA D O 1
ATOM 10568 N N . GLU C 1 652 ? 407.747 61.768 441.965 1.00 49.38 713 GLU D N 1
ATOM 10569 C CA . GLU C 1 652 ? 407.956 61.171 440.650 1.00 51.17 713 GLU D CA 1
ATOM 10570 C C . GLU C 1 652 ? 409.253 61.661 440.021 1.00 57.39 713 GLU D C 1
ATOM 10571 O O . GLU C 1 652 ? 410.017 60.872 439.465 1.00 57.38 713 GLU D O 1
ATOM 10577 N N . GLY C 1 653 ? 409.492 62.966 440.108 1.00 52.93 714 GLY D N 1
ATOM 10578 C CA . GLY C 1 653 ? 410.680 63.565 439.530 1.00 51.28 714 GLY D CA 1
ATOM 10579 C C . GLY C 1 653 ? 411.964 63.027 440.131 1.00 54.66 714 GLY D C 1
ATOM 10580 O O . GLY C 1 653 ? 412.950 62.821 439.425 1.00 52.71 714 GLY D O 1
ATOM 10581 N N . LEU C 1 654 ? 411.953 62.798 441.441 1.00 55.60 715 LEU D N 1
ATOM 10582 C CA . LEU C 1 654 ? 413.109 62.235 442.130 1.00 51.76 715 LEU D CA 1
ATOM 10583 C C . LEU C 1 654 ? 413.288 60.764 441.769 1.00 54.36 715 LEU D C 1
ATOM 10584 O O . LEU C 1 654 ? 414.408 60.300 441.552 1.00 59.65 715 LEU D O 1
ATOM 10589 N N . ALA C 1 655 ? 412.179 60.036 441.702 1.00 51.83 716 ALA D N 1
ATOM 10590 C CA . ALA C 1 655 ? 412.209 58.637 441.296 1.00 48.92 716 ALA D CA 1
ATOM 10591 C C . ALA C 1 655 ? 412.761 58.511 439.881 1.00 52.00 716 ALA D C 1
ATOM 10592 O O . ALA C 1 655 ? 413.490 57.570 439.570 1.00 53.39 716 ALA D O 1
ATOM 10594 N N . LYS C 1 656 ? 412.411 59.472 439.031 1.00 53.59 717 LYS D N 1
ATOM 10595 C CA . LYS C 1 656 ? 412.877 59.485 437.652 1.00 56.54 717 LYS D CA 1
ATOM 10596 C C . LYS C 1 656 ? 414.390 59.630 437.605 1.00 57.20 717 LYS D C 1
ATOM 10597 O O . LYS C 1 656 ? 415.069 58.940 436.843 1.00 60.73 717 LYS D O 1
ATOM 10603 N N . LEU C 1 657 ? 414.909 60.539 438.425 1.00 55.38 718 LEU D N 1
ATOM 10604 C CA . LEU C 1 657 ? 416.343 60.786 438.493 1.00 53.18 718 LEU D CA 1
ATOM 10605 C C . LEU C 1 657 ? 417.113 59.559 438.972 1.00 55.66 718 LEU D C 1
ATOM 10606 O O . LEU C 1 657 ? 418.222 59.297 438.508 1.00 57.79 718 LEU D O 1
ATOM 10611 N N . MET C 1 658 ? 416.521 58.804 439.892 1.00 51.91 719 MET D N 1
ATOM 10612 C CA . MET C 1 658 ? 417.162 57.595 440.395 1.00 51.66 719 MET D CA 1
ATOM 10613 C C . MET C 1 658 ? 417.174 56.478 439.355 1.00 54.36 719 MET D C 1
ATOM 10614 O O . MET C 1 658 ? 418.194 55.817 439.160 1.00 59.18 719 MET D O 1
ATOM 10619 N N . PHE C 1 659 ? 416.042 56.265 438.692 1.00 55.76 720 PHE D N 1
ATOM 10620 C CA . PHE C 1 659 ? 415.909 55.146 437.763 1.00 58.18 720 PHE D CA 1
ATOM 10621 C C . PHE C 1 659 ? 416.846 55.260 436.561 1.00 56.10 720 PHE D C 1
ATOM 10622 O O . PHE C 1 659 ? 417.314 54.249 436.034 1.00 57.47 720 PHE D O 1
ATOM 10630 N N . SER C 1 660 ? 417.112 56.485 436.122 1.00 55.89 721 SER D N 1
ATOM 10631 C CA . SER C 1 660 ? 418.004 56.690 434.987 1.00 57.73 721 SER D CA 1
ATOM 10632 C C . SER C 1 660 ? 419.418 57.006 435.465 1.00 60.85 721 SER D C 1
ATOM 10633 O O . SER C 1 660 ? 420.194 57.663 434.771 1.00 60.71 721 SER D O 1
ATOM 10636 N N . GLY C 1 661 ? 419.738 56.523 436.661 1.00 58.79 722 GLY D N 1
ATOM 10637 C CA . GLY C 1 661 ? 421.084 56.591 437.197 1.00 53.66 722 GLY D CA 1
ATOM 10638 C C . GLY C 1 661 ? 421.711 57.968 437.305 1.00 61.95 722 GLY D C 1
ATOM 10639 O O . GLY C 1 661 ? 422.926 58.077 437.462 1.00 69.30 722 GLY D O 1
ATOM 10640 N N . LEU C 1 662 ? 420.902 59.021 437.231 1.00 58.39 723 LEU D N 1
ATOM 10641 C CA . LEU C 1 662 ? 421.434 60.377 437.334 1.00 51.79 723 LEU D CA 1
ATOM 10642 C C . LEU C 1 662 ? 421.494 60.849 438.786 1.00 56.60 723 LEU D C 1
ATOM 10643 O O . LEU C 1 662 ? 422.163 61.834 439.101 1.00 63.27 723 LEU D O 1
ATOM 10648 N N . LEU C 1 663 ? 420.795 60.140 439.667 1.00 56.47 724 LEU D N 1
ATOM 10649 C CA . LEU C 1 663 ? 420.786 60.471 441.088 1.00 50.52 724 LEU D CA 1
ATOM 10650 C C . LEU C 1 663 ? 420.947 59.222 441.943 1.00 52.47 724 LEU D C 1
ATOM 10651 O O . LEU C 1 663 ? 420.250 58.228 441.741 1.00 54.66 724 LEU D O 1
ATOM 10656 N N . VAL C 1 664 ? 421.870 59.279 442.897 1.00 54.45 725 VAL D N 1
ATOM 10657 C CA . VAL C 1 664 ? 422.073 58.180 443.833 1.00 51.12 725 VAL D CA 1
ATOM 10658 C C . VAL C 1 664 ? 422.027 58.691 445.265 1.00 50.79 725 VAL D C 1
ATOM 10659 O O . VAL C 1 664 ? 422.943 59.373 445.719 1.00 57.57 725 VAL D O 1
ATOM 10663 N N . SER C 1 665 ? 420.954 58.358 445.972 1.00 51.95 726 SER D N 1
ATOM 10664 C CA . SER C 1 665 ? 420.764 58.837 447.334 1.00 54.35 726 SER D CA 1
ATOM 10665 C C . SER C 1 665 ? 419.922 57.855 448.137 1.00 53.54 726 SER D C 1
ATOM 10666 O O . SER C 1 665 ? 418.721 57.725 447.911 1.00 65.38 726 SER D O 1
ATOM 10669 N N . SER C 1 666 ? 420.559 57.169 449.079 1.00 53.46 727 SER D N 1
ATOM 10670 C CA . SER C 1 666 ? 419.856 56.217 449.927 1.00 50.90 727 SER D CA 1
ATOM 10671 C C . SER C 1 666 ? 419.013 56.955 450.954 1.00 55.54 727 SER D C 1
ATOM 10672 O O . SER C 1 666 ? 418.124 56.377 451.576 1.00 57.79 727 SER D O 1
ATOM 10675 N N . ARG C 1 667 ? 419.296 58.239 451.133 1.00 51.71 728 ARG D N 1
ATOM 10676 C CA . ARG C 1 667 ? 418.498 59.065 452.025 1.00 53.34 728 ARG D CA 1
ATOM 10677 C C . ARG C 1 667 ? 417.146 59.373 451.396 1.00 58.54 728 ARG D C 1
ATOM 10678 O O . ARG C 1 667 ? 416.094 59.074 451.966 1.00 55.39 728 ARG D O 1
ATOM 10686 N N . ILE C 1 668 ? 417.191 59.998 450.224 1.00 55.71 729 ILE D N 1
ATOM 10687 C CA . ILE C 1 668 ? 415.985 60.391 449.508 1.00 47.56 729 ILE D CA 1
ATOM 10688 C C . ILE C 1 668 ? 415.144 59.162 449.181 1.00 52.41 729 ILE D C 1
ATOM 10689 O O . ILE C 1 668 ? 413.916 59.233 449.137 1.00 53.65 729 ILE D O 1
ATOM 10694 N N . LEU C 1 669 ? 415.812 58.034 448.954 1.00 49.96 730 LEU D N 1
ATOM 10695 C CA . LEU C 1 669 ? 415.124 56.774 448.702 1.00 48.53 730 LEU D CA 1
ATOM 10696 C C . LEU C 1 669 ? 414.378 56.300 449.945 1.00 49.95 730 LEU D C 1
ATOM 10697 O O . LEU C 1 669 ? 413.307 55.701 449.850 1.00 49.37 730 LEU D O 1
ATOM 10702 N N . SER C 1 670 ? 414.953 56.568 451.111 1.00 48.53 731 SER D N 1
ATOM 10703 C CA . SER C 1 670 ? 414.297 56.264 452.376 1.00 45.66 731 SER D CA 1
ATOM 10704 C C . SER C 1 670 ? 413.099 57.182 452.589 1.00 47.31 731 SER D C 1
ATOM 10705 O O . SER C 1 670 ? 412.060 56.766 453.097 1.00 49.39 731 SER D O 1
ATOM 10708 N N . ARG C 1 671 ? 413.260 58.437 452.191 1.00 48.52 732 ARG D N 1
ATOM 10709 C CA . ARG C 1 671 ? 412.213 59.435 452.342 1.00 42.74 732 ARG D CA 1
ATOM 10710 C C . ARG C 1 671 ? 411.042 59.110 451.419 1.00 49.71 732 ARG D C 1
ATOM 10711 O O . ARG C 1 671 ? 409.905 59.509 451.676 1.00 54.89 732 ARG D O 1
ATOM 10719 N N . LEU C 1 672 ? 411.332 58.380 450.346 1.00 47.13 733 LEU D N 1
ATOM 10720 C CA . LEU C 1 672 ? 410.310 57.969 449.388 1.00 46.98 733 LEU D CA 1
ATOM 10721 C C . LEU C 1 672 ? 409.523 56.771 449.909 1.00 51.89 733 LEU D C 1
ATOM 10722 O O . LEU C 1 672 ? 408.294 56.802 449.965 1.00 56.17 733 LEU D O 1
ATOM 10727 N N . ILE C 1 673 ? 410.242 55.711 450.266 1.00 49.22 734 ILE D N 1
ATOM 10728 C CA . ILE C 1 673 ? 409.634 54.523 450.858 1.00 50.88 734 ILE D CA 1
ATOM 10729 C C . ILE C 1 673 ? 408.708 54.891 452.018 1.00 57.68 734 ILE D C 1
ATOM 10730 O O . ILE C 1 673 ? 407.628 54.317 452.171 1.00 59.09 734 ILE D O 1
ATOM 10735 N N . LEU C 1 674 ? 409.142 55.845 452.835 1.00 54.29 735 LEU D N 1
ATOM 10736 C CA . LEU C 1 674 ? 408.337 56.321 453.952 1.00 51.15 735 LEU D CA 1
ATOM 10737 C C . LEU C 1 674 ? 407.101 57.050 453.442 1.00 55.74 735 LEU D C 1
ATOM 10738 O O . LEU C 1 674 ? 405.999 56.860 453.956 1.00 61.71 735 LEU D O 1
ATOM 10743 N N . LEU C 1 675 ? 407.298 57.895 452.435 1.00 54.44 736 LEU D N 1
ATOM 10744 C CA . LEU C 1 675 ? 406.200 58.634 451.824 1.00 61.92 736 LEU D CA 1
ATOM 10745 C C . LEU C 1 675 ? 405.146 57.684 451.264 1.00 57.07 736 LEU D C 1
ATOM 10746 O O . LEU C 1 675 ? 403.949 57.949 451.352 1.00 57.31 736 LEU D O 1
ATOM 10751 N N . TRP C 1 676 ? 405.605 56.579 450.687 1.00 55.84 737 TRP D N 1
ATOM 10752 C CA . TRP C 1 676 ? 404.719 55.590 450.079 1.00 58.55 737 TRP D CA 1
ATOM 10753 C C . TRP C 1 676 ? 403.861 54.854 451.107 1.00 63.40 737 TRP D C 1
ATOM 10754 O O . TRP C 1 676 ? 402.721 54.486 450.823 1.00 61.19 737 TRP D O 1
ATOM 10765 N N . TYR C 1 677 ? 404.411 54.644 452.300 1.00 66.02 738 TYR D N 1
ATOM 10766 C CA . TYR C 1 677 ? 403.679 53.971 453.368 1.00 63.07 738 TYR D CA 1
ATOM 10767 C C . TYR C 1 677 ? 402.922 55.004 454.191 1.00 66.52 738 TYR D C 1
ATOM 10768 O O . TYR C 1 677 ? 401.952 54.681 454.879 1.00 62.75 738 TYR D O 1
ATOM 10777 N N . ASN C 1 678 ? 403.388 56.248 454.112 1.00 68.44 739 ASN D N 1
ATOM 10778 C CA . ASN C 1 678 ? 402.769 57.376 454.799 1.00 60.20 739 ASN D CA 1
ATOM 10779 C C . ASN C 1 678 ? 401.294 57.524 454.438 1.00 59.36 739 ASN D C 1
ATOM 10780 O O . ASN C 1 678 ? 400.947 57.609 453.260 1.00 61.30 739 ASN D O 1
ATOM 10785 N N . PRO C 1 679 ? 400.419 57.554 455.456 1.00 66.21 740 PRO D N 1
ATOM 10786 C CA . PRO C 1 679 ? 398.972 57.705 455.254 1.00 66.76 740 PRO D CA 1
ATOM 10787 C C . PRO C 1 679 ? 398.575 59.002 454.544 1.00 60.57 740 PRO D C 1
ATOM 10788 O O . PRO C 1 679 ? 397.621 58.990 453.770 1.00 68.43 740 PRO D O 1
ATOM 10792 N N . VAL C 1 680 ? 399.283 60.097 454.806 1.00 56.29 741 VAL D N 1
ATOM 10793 C CA . VAL C 1 680 ? 398.987 61.381 454.167 1.00 59.90 741 VAL D CA 1
ATOM 10794 C C . VAL C 1 680 ? 398.954 61.297 452.638 1.00 57.82 741 VAL D C 1
ATOM 10795 O O . VAL C 1 680 ? 398.453 62.202 451.970 1.00 63.51 741 VAL D O 1
ATOM 10799 N N . THR C 1 681 ? 399.491 60.210 452.094 1.00 49.89 742 THR D N 1
ATOM 10800 C CA . THR C 1 681 ? 399.584 60.023 450.650 1.00 62.83 742 THR D CA 1
ATOM 10801 C C . THR C 1 681 ? 398.564 58.991 450.184 1.00 66.01 742 THR D C 1
ATOM 10802 O O . THR C 1 681 ? 398.502 58.649 449.002 1.00 65.76 742 THR D O 1
ATOM 10806 N N . GLU C 1 682 ? 397.778 58.494 451.133 1.00 63.48 743 GLU D N 1
ATOM 10807 C CA . GLU C 1 682 ? 396.852 57.386 450.906 1.00 71.83 743 GLU D CA 1
ATOM 10808 C C . GLU C 1 682 ? 395.906 57.600 449.724 1.00 71.47 743 GLU D C 1
ATOM 10809 O O . GLU C 1 682 ? 395.537 56.644 449.040 1.00 75.77 743 GLU D O 1
ATOM 10815 N N . GLU C 1 683 ? 395.518 58.847 449.481 1.00 67.43 744 GLU D N 1
ATOM 10816 C CA . GLU C 1 683 ? 394.615 59.160 448.378 1.00 60.83 744 GLU D CA 1
ATOM 10817 C C . GLU C 1 683 ? 395.319 59.872 447.226 1.00 65.41 744 GLU D C 1
ATOM 10818 O O . GLU C 1 683 ? 394.682 60.557 446.426 1.00 68.71 744 GLU D O 1
ATOM 10824 N N . ASP C 1 684 ? 396.635 59.706 447.145 1.00 71.02 745 ASP D N 1
ATOM 10825 C CA . ASP C 1 684 ? 397.395 60.166 445.988 1.00 64.61 745 ASP D CA 1
ATOM 10826 C C . ASP C 1 684 ? 397.647 58.990 445.056 1.00 61.77 745 ASP D C 1
ATOM 10827 O O . ASP C 1 684 ? 398.700 58.357 445.116 1.00 64.53 745 ASP D O 1
ATOM 10832 N N . VAL C 1 685 ? 396.672 58.699 444.200 1.00 66.10 746 VAL D N 1
ATOM 10833 C CA . VAL C 1 685 ? 396.724 57.512 443.355 1.00 68.09 746 VAL D CA 1
ATOM 10834 C C . VAL C 1 685 ? 397.931 57.565 442.430 1.00 64.62 746 VAL D C 1
ATOM 10835 O O . VAL C 1 685 ? 398.643 56.574 442.263 1.00 65.37 746 VAL D O 1
ATOM 10839 N N . GLN C 1 686 ? 398.151 58.729 441.830 1.00 65.43 747 GLN D N 1
ATOM 10840 C CA . GLN C 1 686 ? 399.315 58.951 440.985 1.00 69.05 747 GLN D CA 1
ATOM 10841 C C . GLN C 1 686 ? 400.606 58.654 441.744 1.00 70.60 747 GLN D C 1
ATOM 10842 O O . GLN C 1 686 ? 401.427 57.848 441.305 1.00 69.00 747 GLN D O 1
ATOM 10848 N N . LEU C 1 687 ? 400.776 59.324 442.881 1.00 70.52 748 LEU D N 1
ATOM 10849 C CA . LEU C 1 687 ? 401.963 59.168 443.716 1.00 60.61 748 LEU D CA 1
ATOM 10850 C C . LEU C 1 687 ? 402.225 57.710 444.090 1.00 58.84 748 LEU D C 1
ATOM 10851 O O . LEU C 1 687 ? 403.243 57.139 443.699 1.00 65.10 748 LEU D O 1
ATOM 10856 N N . ARG C 1 688 ? 401.305 57.119 444.848 1.00 56.88 749 ARG D N 1
ATOM 10857 C CA . ARG C 1 688 ? 401.463 55.748 445.333 1.00 58.22 749 ARG D CA 1
ATOM 10858 C C . ARG C 1 688 ? 401.668 54.724 444.216 1.00 56.25 749 ARG D C 1
ATOM 10859 O O . ARG C 1 688 ? 402.378 53.735 444.399 1.00 54.48 749 ARG D O 1
ATOM 10867 N N . HIS C 1 689 ? 401.049 54.955 443.064 1.00 59.14 750 HIS D N 1
ATOM 10868 C CA . HIS C 1 689 ? 401.203 54.035 441.943 1.00 59.94 750 HIS D CA 1
ATOM 10869 C C . HIS C 1 689 ? 402.572 54.195 441.298 1.00 58.06 750 HIS D C 1
ATOM 10870 O O . HIS C 1 689 ? 403.200 53.207 440.920 1.00 54.95 750 HIS D O 1
ATOM 10877 N N . CYS C 1 690 ? 403.026 55.440 441.166 1.00 61.12 751 CYS D N 1
ATOM 10878 C CA . CYS C 1 690 ? 404.333 55.722 440.578 1.00 60.95 751 CYS D CA 1
ATOM 10879 C C . CYS C 1 690 ? 405.447 54.999 441.329 1.00 57.10 751 CYS D C 1
ATOM 10880 O O . CYS C 1 690 ? 406.206 54.229 440.739 1.00 47.71 751 CYS D O 1
ATOM 10883 N N . LEU C 1 691 ? 405.541 55.250 442.631 1.00 50.82 752 LEU D N 1
ATOM 10884 C CA . LEU C 1 691 ? 406.569 54.627 443.457 1.00 51.72 752 LEU D CA 1
ATOM 10885 C C . LEU C 1 691 ? 406.421 53.108 443.486 1.00 53.41 752 LEU D C 1
ATOM 10886 O O . LEU C 1 691 ? 407.415 52.382 443.460 1.00 56.14 752 LEU D O 1
ATOM 10891 N N . GLY C 1 692 ? 405.177 52.639 443.557 1.00 55.82 753 GLY D N 1
ATOM 10892 C CA . GLY C 1 692 ? 404.885 51.216 443.586 1.00 43.46 753 GLY D CA 1
ATOM 10893 C C . GLY C 1 692 ? 405.518 50.475 442.425 1.00 48.37 753 GLY D C 1
ATOM 10894 O O . GLY C 1 692 ? 405.928 49.321 442.558 1.00 50.06 753 GLY D O 1
ATOM 10895 N N . VAL C 1 693 ? 405.595 51.148 441.281 1.00 45.54 754 VAL D N 1
ATOM 10896 C CA . VAL C 1 693 ? 406.239 50.591 440.098 1.00 53.62 754 VAL D CA 1
ATOM 10897 C C . VAL C 1 693 ? 407.747 50.777 440.182 1.00 53.32 754 VAL D C 1
ATOM 10898 O O . VAL C 1 693 ? 408.519 49.902 439.792 1.00 56.75 754 VAL D O 1
ATOM 10902 N N . PHE C 1 694 ? 408.152 51.930 440.701 1.00 50.83 755 PHE D N 1
ATOM 10903 C CA . PHE C 1 694 ? 409.556 52.317 440.752 1.00 51.80 755 PHE D CA 1
ATOM 10904 C C . PHE C 1 694 ? 410.396 51.381 441.617 1.00 54.04 755 PHE D C 1
ATOM 10905 O O . PHE C 1 694 ? 411.400 50.837 441.157 1.00 56.07 755 PHE D O 1
ATOM 10913 N N . PHE C 1 695 ? 409.973 51.194 442.864 1.00 48.61 756 PHE D N 1
ATOM 10914 C CA . PHE C 1 695 ? 410.732 50.412 443.840 1.00 50.97 756 PHE D CA 1
ATOM 10915 C C . PHE C 1 695 ? 411.177 49.041 443.330 1.00 51.48 756 PHE D C 1
ATOM 10916 O O . PHE C 1 695 ? 412.354 48.699 443.422 1.00 54.14 756 PHE D O 1
ATOM 10924 N N . PRO C 1 696 ? 410.239 48.247 442.797 1.00 59.23 757 PRO D N 1
ATOM 10925 C CA . PRO C 1 696 ? 410.625 46.925 442.296 1.00 53.93 757 PRO D CA 1
ATOM 10926 C C . PRO C 1 696 ? 411.539 47.002 441.077 1.00 53.62 757 PRO D C 1
ATOM 10927 O O . PRO C 1 696 ? 412.637 46.450 441.105 1.00 54.94 757 PRO D O 1
ATOM 10931 N N . VAL C 1 697 ? 411.106 47.706 440.036 1.00 52.56 758 VAL D N 1
ATOM 10932 C CA . VAL C 1 697 ? 411.867 47.757 438.792 1.00 52.87 758 VAL D CA 1
ATOM 10933 C C . VAL C 1 697 ? 413.207 48.448 439.006 1.00 55.62 758 VAL D C 1
ATOM 10934 O O . VAL C 1 697 ? 414.178 48.165 438.306 1.00 58.85 758 VAL D O 1
ATOM 10938 N N . PHE C 1 698 ? 413.256 49.357 439.973 1.00 52.67 759 PHE D N 1
ATOM 10939 C CA . PHE C 1 698 ? 414.502 50.030 440.312 1.00 57.62 759 PHE D CA 1
ATOM 10940 C C . PHE C 1 698 ? 415.433 49.093 441.067 1.00 55.94 759 PHE D C 1
ATOM 10941 O O . PHE C 1 698 ? 416.628 49.027 440.785 1.00 61.56 759 PHE D O 1
ATOM 10949 N N . ALA C 1 699 ? 414.873 48.374 442.033 1.00 51.14 760 ALA D N 1
ATOM 10950 C CA . ALA C 1 699 ? 415.648 47.465 442.866 1.00 49.67 760 ALA D CA 1
ATOM 10951 C C . ALA C 1 699 ? 416.332 46.396 442.025 1.00 52.58 760 ALA D C 1
ATOM 10952 O O . ALA C 1 699 ? 417.542 46.204 442.111 1.00 52.07 760 ALA D O 1
ATOM 10954 N N . TYR C 1 700 ? 415.547 45.704 441.209 1.00 55.60 761 TYR D N 1
ATOM 10955 C CA . TYR C 1 700 ? 416.036 44.532 440.498 1.00 58.57 761 TYR D CA 1
ATOM 10956 C C . TYR C 1 700 ? 416.790 44.909 439.224 1.00 60.50 761 TYR D C 1
ATOM 10957 O O . TYR C 1 700 ? 417.222 44.040 438.468 1.00 60.06 761 TYR D O 1
ATOM 10966 N N . ALA C 1 701 ? 416.950 46.208 438.995 1.00 60.30 762 ALA D N 1
ATOM 10967 C CA . ALA C 1 701 ? 417.638 46.697 437.803 1.00 60.07 762 ALA D CA 1
ATOM 10968 C C . ALA C 1 701 ? 419.137 46.414 437.857 1.00 65.46 762 ALA D C 1
ATOM 10969 O O . ALA C 1 701 ? 419.764 46.137 436.834 1.00 63.78 762 ALA D O 1
ATOM 10971 N N . SER C 1 702 ? 419.708 46.487 439.055 1.00 67.46 763 SER D N 1
ATOM 10972 C CA . SER C 1 702 ? 421.141 46.281 439.232 1.00 60.73 763 SER D CA 1
ATOM 10973 C C . SER C 1 702 ? 421.495 46.153 440.707 1.00 60.61 763 SER D C 1
ATOM 10974 O O . SER C 1 702 ? 420.757 46.620 441.575 1.00 68.02 763 SER D O 1
ATOM 10977 N N . ARG C 1 703 ? 422.629 45.518 440.982 1.00 61.91 764 ARG D N 1
ATOM 10978 C CA . ARG C 1 703 ? 423.099 45.326 442.350 1.00 65.74 764 ARG D CA 1
ATOM 10979 C C . ARG C 1 703 ? 423.298 46.664 443.050 1.00 64.70 764 ARG D C 1
ATOM 10980 O O . ARG C 1 703 ? 422.908 46.836 444.205 1.00 64.92 764 ARG D O 1
ATOM 10988 N N . THR C 1 704 ? 423.914 47.604 442.340 1.00 62.99 765 THR D N 1
ATOM 10989 C CA . THR C 1 704 ? 424.152 48.943 442.864 1.00 64.07 765 THR D CA 1
ATOM 10990 C C . THR C 1 704 ? 422.854 49.585 443.344 1.00 58.17 765 THR D C 1
ATOM 10991 O O . THR C 1 704 ? 422.840 50.323 444.330 1.00 51.02 765 THR D O 1
ATOM 10995 N N . ASN C 1 705 ? 421.764 49.295 442.644 1.00 55.49 766 ASN D N 1
ATOM 10996 C CA . ASN C 1 705 ? 420.455 49.803 443.030 1.00 54.01 766 ASN D CA 1
ATOM 10997 C C . ASN C 1 705 ? 419.975 49.177 444.336 1.00 53.77 766 ASN D C 1
ATOM 10998 O O . ASN C 1 705 ? 419.525 49.881 445.240 1.00 53.83 766 ASN D O 1
ATOM 11003 N N . GLN C 1 706 ? 420.072 47.854 444.427 1.00 47.64 767 GLN D N 1
ATOM 11004 C CA . GLN C 1 706 ? 419.718 47.137 445.649 1.00 45.07 767 GLN D CA 1
ATOM 11005 C C . GLN C 1 706 ? 420.527 47.635 446.837 1.00 51.80 767 GLN D C 1
ATOM 11006 O O . GLN C 1 706 ? 419.999 47.789 447.937 1.00 56.12 767 GLN D O 1
ATOM 11012 N N . GLU C 1 707 ? 421.815 47.871 446.606 1.00 60.38 768 GLU D N 1
ATOM 11013 C CA . GLU C 1 707 ? 422.703 48.399 447.633 1.00 56.69 768 GLU D CA 1
ATOM 11014 C C . GLU C 1 707 ? 422.162 49.704 448.200 1.00 51.36 768 GLU D C 1
ATOM 11015 O O . GLU C 1 707 ? 422.339 50.000 449.378 1.00 57.93 768 GLU D O 1
ATOM 11021 N N . CYS C 1 708 ? 421.489 50.473 447.352 1.00 48.78 769 CYS D N 1
ATOM 11022 C CA . CYS C 1 708 ? 420.897 51.737 447.763 1.00 50.68 769 CYS D CA 1
ATOM 11023 C C . CYS C 1 708 ? 419.799 51.519 448.807 1.00 53.73 769 CYS D C 1
ATOM 11024 O O . CYS C 1 708 ? 419.651 52.316 449.736 1.00 48.96 769 CYS D O 1
ATOM 11027 N N . PHE C 1 709 ? 419.037 50.437 448.648 1.00 52.52 770 PHE D N 1
ATOM 11028 C CA . PHE C 1 709 ? 417.994 50.070 449.606 1.00 44.70 770 PHE D CA 1
ATOM 11029 C C . PHE C 1 709 ? 418.583 49.588 450.923 1.00 49.13 770 PHE D C 1
ATOM 11030 O O . PHE C 1 709 ? 418.106 49.950 451.997 1.00 51.45 770 PHE D O 1
ATOM 11038 N N . GLU C 1 710 ? 419.629 48.775 450.828 1.00 52.48 771 GLU D N 1
ATOM 11039 C CA . GLU C 1 710 ? 420.297 48.228 452.004 1.00 54.74 771 GLU D CA 1
ATOM 11040 C C . GLU C 1 710 ? 420.916 49.330 452.856 1.00 56.36 771 GLU D C 1
ATOM 11041 O O . GLU C 1 710 ? 420.841 49.294 454.086 1.00 54.01 771 GLU D O 1
ATOM 11047 N N . GLU C 1 711 ? 421.532 50.304 452.192 1.00 54.01 772 GLU D N 1
ATOM 11048 C CA . GLU C 1 711 ? 422.081 51.472 452.868 1.00 48.09 772 GLU D CA 1
ATOM 11049 C C . GLU C 1 711 ? 420.970 52.212 453.605 1.00 55.93 772 GLU D C 1
ATOM 11050 O O . GLU C 1 711 ? 421.199 52.827 454.648 1.00 59.83 772 GLU D O 1
ATOM 11056 N N . ALA C 1 712 ? 419.764 52.141 453.049 1.00 49.90 773 ALA D N 1
ATOM 11057 C CA . ALA C 1 712 ? 418.610 52.846 453.592 1.00 49.13 773 ALA D CA 1
ATOM 11058 C C . ALA C 1 712 ? 417.837 51.995 454.599 1.00 46.72 773 ALA D C 1
ATOM 11059 O O . ALA C 1 712 ? 416.935 52.489 455.273 1.00 46.08 773 ALA D O 1
ATOM 11061 N N . PHE C 1 713 ? 418.191 50.715 454.686 1.00 49.71 774 PHE D N 1
ATOM 11062 C CA . PHE C 1 713 ? 417.463 49.759 455.518 1.00 41.54 774 PHE D CA 1
ATOM 11063 C C . PHE C 1 713 ? 417.300 50.210 456.967 1.00 45.13 774 PHE D C 1
ATOM 11064 O O . PHE C 1 713 ? 416.183 50.453 457.419 1.00 52.38 774 PHE D O 1
ATOM 11072 N N . LEU C 1 714 ? 418.409 50.322 457.692 1.00 48.97 775 LEU D N 1
ATOM 11073 C CA . LEU C 1 714 ? 418.353 50.663 459.112 1.00 45.93 775 LEU D CA 1
ATOM 11074 C C . LEU C 1 714 ? 417.834 52.074 459.381 1.00 47.33 775 LEU D C 1
ATOM 11075 O O . LEU C 1 714 ? 416.972 52.255 460.237 1.00 51.80 775 LEU D O 1
ATOM 11080 N N . PRO C 1 715 ? 418.347 53.078 458.652 1.00 44.01 776 PRO D N 1
ATOM 11081 C CA . PRO C 1 715 ? 417.879 54.449 458.891 1.00 42.88 776 PRO D CA 1
ATOM 11082 C C . PRO C 1 715 ? 416.375 54.601 458.654 1.00 52.63 776 PRO D C 1
ATOM 11083 O O . PRO C 1 715 ? 415.724 55.410 459.316 1.00 54.52 776 PRO D O 1
ATOM 11087 N N . THR C 1 716 ? 415.836 53.823 457.721 1.00 54.40 777 THR D N 1
ATOM 11088 C CA . THR C 1 716 ? 414.406 53.844 457.435 1.00 51.11 777 THR D CA 1
ATOM 11089 C C . THR C 1 716 ? 413.596 53.295 458.605 1.00 49.47 777 THR D C 1
ATOM 11090 O O . THR C 1 716 ? 412.732 53.981 459.149 1.00 54.91 777 THR D O 1
ATOM 11094 N N . LEU C 1 717 ? 413.881 52.054 458.987 1.00 44.85 778 LEU D N 1
ATOM 11095 C CA . LEU C 1 717 ? 413.161 51.397 460.074 1.00 49.26 778 LEU D CA 1
ATOM 11096 C C . LEU C 1 717 ? 413.358 52.111 461.410 1.00 54.65 778 LEU D C 1
ATOM 11097 O O . LEU C 1 717 ? 412.542 51.975 462.320 1.00 50.16 778 LEU D O 1
ATOM 11102 N N . GLN C 1 718 ? 414.439 52.875 461.520 1.00 59.77 779 GLN D N 1
ATOM 11103 C CA . GLN C 1 718 ? 414.722 53.623 462.740 1.00 56.65 779 GLN D CA 1
ATOM 11104 C C . GLN C 1 718 ? 413.967 54.949 462.763 1.00 61.64 779 GLN D C 1
ATOM 11105 O O . GLN C 1 718 ? 413.648 55.471 463.831 1.00 60.08 779 GLN D O 1
ATOM 11111 N N . THR C 1 719 ? 413.680 55.489 461.583 1.00 55.77 780 THR D N 1
ATOM 11112 C CA . THR C 1 719 ? 412.824 56.663 461.481 1.00 52.71 780 THR D CA 1
ATOM 11113 C C . THR C 1 719 ? 411.411 56.313 461.941 1.00 55.82 780 THR D C 1
ATOM 11114 O O . THR C 1 719 ? 410.733 57.122 462.574 1.00 62.04 780 THR D O 1
ATOM 11118 N N . LEU C 1 720 ? 410.975 55.100 461.613 1.00 54.02 781 LEU D N 1
ATOM 11119 C CA . LEU C 1 720 ? 409.659 54.616 462.015 1.00 59.45 781 LEU D CA 1
ATOM 11120 C C . LEU C 1 720 ? 409.576 54.400 463.522 1.00 61.47 781 LEU D C 1
ATOM 11121 O O . LEU C 1 720 ? 408.674 54.915 464.185 1.00 67.32 781 LEU D O 1
ATOM 11126 N N . ALA C 1 721 ? 410.519 53.629 464.056 1.00 59.80 782 ALA D N 1
ATOM 11127 C CA . ALA C 1 721 ? 410.521 53.279 465.473 1.00 55.95 782 ALA D CA 1
ATOM 11128 C C . ALA C 1 721 ? 410.648 54.509 466.368 1.00 63.52 782 ALA D C 1
ATOM 11129 O O . ALA C 1 721 ? 410.226 54.485 467.523 1.00 63.05 782 ALA D O 1
ATOM 11131 N N . ASN C 1 722 ? 411.225 55.582 465.834 1.00 68.99 783 ASN D N 1
ATOM 11132 C CA . ASN C 1 722 ? 411.421 56.801 466.610 1.00 62.81 783 ASN D CA 1
ATOM 11133 C C . ASN C 1 722 ? 410.301 57.806 466.371 1.00 70.40 783 ASN D C 1
ATOM 11134 O O . ASN C 1 722 ? 410.405 58.968 466.765 1.00 75.26 783 ASN D O 1
ATOM 11139 N N . ALA C 1 723 ? 409.230 57.352 465.727 1.00 75.62 784 ALA D N 1
ATOM 11140 C CA . ALA C 1 723 ? 408.104 58.225 465.410 1.00 75.31 784 ALA D CA 1
ATOM 11141 C C . ALA C 1 723 ? 407.074 58.241 466.537 1.00 78.26 784 ALA D C 1
ATOM 11142 O O . ALA C 1 723 ? 406.599 57.187 466.964 1.00 76.91 784 ALA D O 1
ATOM 11144 N N . PRO C 1 724 ? 406.723 59.445 467.015 1.00 81.18 785 PRO D N 1
ATOM 11145 C CA . PRO C 1 724 ? 405.727 59.660 468.071 1.00 75.50 785 PRO D CA 1
ATOM 11146 C C . PRO C 1 724 ? 404.296 59.485 467.571 1.00 79.80 785 PRO D C 1
ATOM 11147 O O . PRO C 1 724 ? 404.073 59.413 466.363 1.00 83.51 785 PRO D O 1
ATOM 11151 N N . ALA C 1 725 ? 403.342 59.408 468.494 1.00 86.11 786 ALA D N 1
ATOM 11152 C CA . ALA C 1 725 ? 401.952 59.116 468.147 1.00 91.79 786 ALA D CA 1
ATOM 11153 C C . ALA C 1 725 ? 401.368 60.249 467.306 1.00 92.14 786 ALA D C 1
ATOM 11154 O O . ALA C 1 725 ? 400.374 60.064 466.602 1.00 92.81 786 ALA D O 1
ATOM 11156 N N . SER C 1 726 ? 401.986 61.424 467.398 1.00 87.92 787 SER D N 1
ATOM 11157 C CA . SER C 1 726 ? 401.496 62.601 466.697 1.00 92.28 787 SER D CA 1
ATOM 11158 C C . SER C 1 726 ? 401.686 62.410 465.198 1.00 99.10 787 SER D C 1
ATOM 11159 O O . SER C 1 726 ? 400.808 62.749 464.401 1.00 97.87 787 SER D O 1
ATOM 11162 N N . SER C 1 727 ? 402.842 61.868 464.823 1.00 94.14 788 SER D N 1
ATOM 11163 C CA . SER C 1 727 ? 403.140 61.595 463.423 1.00 88.29 788 SER D CA 1
ATOM 11164 C C . SER C 1 727 ? 402.260 60.477 462.880 1.00 85.78 788 SER D C 1
ATOM 11165 O O . SER C 1 727 ? 401.949 59.523 463.594 1.00 80.84 788 SER D O 1
ATOM 11168 N N . PRO C 1 728 ? 401.855 60.596 461.608 1.00 78.22 789 PRO D N 1
ATOM 11169 C CA . PRO C 1 728 ? 401.153 59.553 460.851 1.00 78.50 789 PRO D CA 1
ATOM 11170 C C . PRO C 1 728 ? 402.006 58.294 460.716 1.00 82.93 789 PRO D C 1
ATOM 11171 O O . PRO C 1 728 ? 401.500 57.218 460.396 1.00 85.25 789 PRO D O 1
ATOM 11175 N N . LEU C 1 729 ? 403.301 58.452 460.965 1.00 82.58 790 LEU D N 1
ATOM 11176 C CA . LEU C 1 729 ? 404.283 57.387 460.812 1.00 76.57 790 LEU D CA 1
ATOM 11177 C C . LEU C 1 729 ? 404.018 56.201 461.740 1.00 74.79 790 LEU D C 1
ATOM 11178 O O . LEU C 1 729 ? 404.360 55.066 461.417 1.00 77.74 790 LEU D O 1
ATOM 11183 N N . ALA C 1 730 ? 403.443 56.474 462.907 1.00 78.00 791 ALA D N 1
ATOM 11184 C CA . ALA C 1 730 ? 403.124 55.426 463.875 1.00 76.42 791 ALA D CA 1
ATOM 11185 C C . ALA C 1 730 ? 402.187 54.334 463.335 1.00 78.14 791 ALA D C 1
ATOM 11186 O O . ALA C 1 730 ? 402.227 53.199 463.809 1.00 87.76 791 ALA D O 1
ATOM 11188 N N . GLU C 1 731 ? 401.351 54.676 462.356 1.00 77.70 792 GLU D N 1
ATOM 11189 C CA . GLU C 1 731 ? 400.438 53.709 461.732 1.00 80.81 792 GLU D CA 1
ATOM 11190 C C . GLU C 1 731 ? 401.089 52.582 460.928 1.00 82.59 792 GLU D C 1
ATOM 11191 O O . GLU C 1 731 ? 400.566 51.467 460.904 1.00 85.29 792 GLU D O 1
ATOM 11197 N N . ILE C 1 732 ? 402.206 52.865 460.262 1.00 79.06 793 ILE D N 1
ATOM 11198 C CA . ILE C 1 732 ? 402.817 51.880 459.372 1.00 79.38 793 ILE D CA 1
ATOM 11199 C C . ILE C 1 732 ? 403.147 50.583 460.101 1.00 76.29 793 ILE D C 1
ATOM 11200 O O . ILE C 1 732 ? 403.402 50.585 461.305 1.00 83.15 793 ILE D O 1
ATOM 11205 N N . ASP C 1 733 ? 403.157 49.480 459.360 1.00 71.50 794 ASP D N 1
ATOM 11206 C CA . ASP C 1 733 ? 403.592 48.211 459.914 1.00 71.76 794 ASP D CA 1
ATOM 11207 C C . ASP C 1 733 ? 405.062 48.062 459.584 1.00 76.65 794 ASP D C 1
ATOM 11208 O O . ASP C 1 733 ? 405.444 47.966 458.417 1.00 75.10 794 ASP D O 1
ATOM 11213 N N . ILE C 1 734 ? 405.881 48.007 460.627 1.00 72.46 795 ILE D N 1
ATOM 11214 C CA . ILE C 1 734 ? 407.321 48.064 460.467 1.00 62.17 795 ILE D CA 1
ATOM 11215 C C . ILE C 1 734 ? 407.802 46.806 459.772 1.00 62.19 795 ILE D C 1
ATOM 11216 O O . ILE C 1 734 ? 408.725 46.849 458.959 1.00 70.20 795 ILE D O 1
ATOM 11221 N N . THR C 1 735 ? 407.168 45.686 460.096 1.00 58.65 796 THR D N 1
ATOM 11222 C CA . THR C 1 735 ? 407.514 44.416 459.478 1.00 67.60 796 THR D CA 1
ATOM 11223 C C . THR C 1 735 ? 407.276 44.467 457.971 1.00 67.83 796 THR D C 1
ATOM 11224 O O . THR C 1 735 ? 408.106 44.001 457.194 1.00 65.18 796 THR D O 1
ATOM 11228 N N . ASN C 1 736 ? 406.151 45.049 457.560 1.00 64.32 797 ASN D N 1
ATOM 11229 C CA . ASN C 1 736 ? 405.851 45.189 456.137 1.00 69.00 797 ASN D CA 1
ATOM 11230 C C . ASN C 1 736 ? 406.919 45.996 455.407 1.00 62.20 797 ASN D C 1
ATOM 11231 O O . ASN C 1 736 ? 407.321 45.645 454.299 1.00 55.69 797 ASN D O 1
ATOM 11236 N N . VAL C 1 737 ? 407.374 47.077 456.032 1.00 64.96 798 VAL D N 1
ATOM 11237 C CA . VAL C 1 737 ? 408.415 47.909 455.442 1.00 59.31 798 VAL D CA 1
ATOM 11238 C C . VAL C 1 737 ? 409.728 47.138 455.436 1.00 55.06 798 VAL D C 1
ATOM 11239 O O . VAL C 1 737 ? 410.497 47.198 454.478 1.00 54.44 798 VAL D O 1
ATOM 11243 N N . ALA C 1 738 ? 409.973 46.411 456.520 1.00 58.06 799 ALA D N 1
ATOM 11244 C CA . ALA C 1 738 ? 411.166 45.587 456.635 1.00 54.44 799 ALA D CA 1
ATOM 11245 C C . ALA C 1 738 ? 411.095 44.438 455.638 1.00 55.49 799 ALA D C 1
ATOM 11246 O O . ALA C 1 738 ? 412.084 44.115 454.981 1.00 55.76 799 ALA D O 1
ATOM 11248 N N . GLU C 1 739 ? 409.920 43.823 455.534 1.00 58.96 800 GLU D N 1
ATOM 11249 C CA . GLU C 1 739 ? 409.705 42.738 454.585 1.00 51.54 800 GLU D CA 1
ATOM 11250 C C . GLU C 1 739 ? 409.942 43.230 453.164 1.00 49.98 800 GLU D C 1
ATOM 11251 O O . GLU C 1 739 ? 410.439 42.491 452.317 1.00 55.99 800 GLU D O 1
ATOM 11257 N N . LEU C 1 740 ? 409.588 44.488 452.914 1.00 54.43 801 LEU D N 1
ATOM 11258 C CA . LEU C 1 740 ? 409.758 45.088 451.594 1.00 54.84 801 LEU D CA 1
ATOM 11259 C C . LEU C 1 740 ? 411.223 45.338 451.258 1.00 51.59 801 LEU D C 1
ATOM 11260 O O . LEU C 1 740 ? 411.669 45.053 450.146 1.00 48.20 801 LEU D O 1
ATOM 11265 N N . LEU C 1 741 ? 411.965 45.871 452.224 1.00 49.77 802 LEU D N 1
ATOM 11266 C CA . LEU C 1 741 ? 413.379 46.170 452.026 1.00 47.32 802 LEU D CA 1
ATOM 11267 C C . LEU C 1 741 ? 414.181 44.881 451.878 1.00 51.47 802 LEU D C 1
ATOM 11268 O O . LEU C 1 741 ? 415.089 44.793 451.048 1.00 46.04 802 LEU D O 1
ATOM 11273 N N . VAL C 1 742 ? 413.847 43.888 452.696 1.00 47.64 803 VAL D N 1
ATOM 11274 C CA . VAL C 1 742 ? 414.469 42.574 452.599 1.00 49.08 803 VAL D CA 1
ATOM 11275 C C . VAL C 1 742 ? 414.133 41.933 451.260 1.00 49.23 803 VAL D C 1
ATOM 11276 O O . VAL C 1 742 ? 414.968 41.272 450.647 1.00 53.38 803 VAL D O 1
ATOM 11280 N N . ASP C 1 743 ? 412.896 42.137 450.817 1.00 50.27 804 ASP D N 1
ATOM 11281 C CA . ASP C 1 743 ? 412.420 41.613 449.542 1.00 51.22 804 ASP D CA 1
ATOM 11282 C C . ASP C 1 743 ? 413.162 42.221 448.351 1.00 54.70 804 ASP D C 1
ATOM 11283 O O . ASP C 1 743 ? 413.623 41.506 447.463 1.00 53.16 804 ASP D O 1
ATOM 11288 N N . LEU C 1 744 ? 413.258 43.545 448.331 1.00 55.11 805 LEU D N 1
ATOM 11289 C CA . LEU C 1 744 ? 413.897 44.251 447.227 1.00 52.33 805 LEU D CA 1
ATOM 11290 C C . LEU C 1 744 ? 415.391 43.953 447.107 1.00 55.09 805 LEU D C 1
ATOM 11291 O O . LEU C 1 744 ? 415.977 44.120 446.037 1.00 53.98 805 LEU D O 1
ATOM 11296 N N . THR C 1 745 ? 416.007 43.512 448.199 1.00 56.70 806 THR D N 1
ATOM 11297 C CA . THR C 1 745 ? 417.456 43.353 448.213 1.00 50.47 806 THR D CA 1
ATOM 11298 C C . THR C 1 745 ? 417.963 41.917 448.062 1.00 56.04 806 THR D C 1
ATOM 11299 O O . THR C 1 745 ? 419.175 41.702 448.029 1.00 63.19 806 THR D O 1
ATOM 11303 N N . ARG C 1 746 ? 417.066 40.937 447.973 1.00 53.43 807 ARG D N 1
ATOM 11304 C CA . ARG C 1 746 ? 417.516 39.561 447.771 1.00 52.92 807 ARG D CA 1
ATOM 11305 C C . ARG C 1 746 ? 418.203 39.422 446.418 1.00 56.16 807 ARG D C 1
ATOM 11306 O O . ARG C 1 746 ? 417.761 40.010 445.434 1.00 54.03 807 ARG D O 1
ATOM 11314 N N . PRO C 1 747 ? 419.291 38.637 446.367 1.00 61.49 808 PRO D N 1
ATOM 11315 C CA . PRO C 1 747 ? 420.042 38.413 445.128 1.00 62.90 808 PRO D CA 1
ATOM 11316 C C . PRO C 1 747 ? 419.319 37.494 444.148 1.00 65.57 808 PRO D C 1
ATOM 11317 O O . PRO C 1 747 ? 419.785 37.315 443.022 1.00 73.30 808 PRO D O 1
ATOM 11321 N N . SER C 1 748 ? 418.198 36.923 444.571 1.00 62.10 809 SER D N 1
ATOM 11322 C CA . SER C 1 748 ? 417.383 36.099 443.686 1.00 65.00 809 SER D CA 1
ATOM 11323 C C . SER C 1 748 ? 416.301 36.945 443.023 1.00 71.16 809 SER D C 1
ATOM 11324 O O . SER C 1 748 ? 415.168 36.495 442.849 1.00 85.68 809 SER D O 1
ATOM 11327 N N . GLY C 1 749 ? 416.653 38.173 442.659 1.00 69.48 810 GLY D N 1
ATOM 11328 C CA . GLY C 1 749 ? 415.697 39.091 442.069 1.00 65.15 810 GLY D CA 1
ATOM 11329 C C . GLY C 1 749 ? 416.249 39.858 440.885 1.00 70.62 810 GLY D C 1
ATOM 11330 O O . GLY C 1 749 ? 415.571 40.718 440.325 1.00 73.23 810 GLY D O 1
ATOM 11331 N N . LEU C 1 750 ? 417.482 39.547 440.500 1.00 73.88 811 LEU D N 1
ATOM 11332 C CA . LEU C 1 750 ? 418.098 40.182 439.340 1.00 83.23 811 LEU D CA 1
ATOM 11333 C C . LEU C 1 750 ? 418.718 39.147 438.402 1.00 94.42 811 LEU D C 1
ATOM 11334 O O . LEU C 1 750 ? 419.779 38.590 438.684 1.00 103.77 811 LEU D O 1
ATOM 11339 N N . ASN C 1 751 ? 418.046 38.893 437.284 1.00 101.97 812 ASN D N 1
ATOM 11340 C CA . ASN C 1 751 ? 418.486 37.867 436.344 1.00 108.73 812 ASN D CA 1
ATOM 11341 C C . ASN C 1 751 ? 419.586 38.360 435.403 1.00 115.09 812 ASN D C 1
ATOM 11342 O O . ASN C 1 751 ? 420.703 37.841 435.430 1.00 111.81 812 ASN D O 1
ATOM 11347 N N . PRO C 1 752 ? 419.277 39.366 434.566 1.00 122.39 813 PRO D N 1
ATOM 11348 C CA . PRO C 1 752 ? 420.276 39.861 433.612 1.00 119.58 813 PRO D CA 1
ATOM 11349 C C . PRO C 1 752 ? 421.379 40.669 434.291 1.00 113.57 813 PRO D C 1
ATOM 11350 O O . PRO C 1 752 ? 421.534 41.849 433.979 1.00 103.71 813 PRO D O 1
ATOM 11354 N N . ALA C 1 762 ? 433.108 37.092 447.240 1.00 76.45 823 ALA D N 1
ATOM 11355 C CA . ALA C 1 762 ? 431.934 37.826 446.781 1.00 74.65 823 ALA D CA 1
ATOM 11356 C C . ALA C 1 762 ? 430.806 37.744 447.804 1.00 85.69 823 ALA D C 1
ATOM 11357 O O . ALA C 1 762 ? 430.151 36.710 447.941 1.00 94.01 823 ALA D O 1
ATOM 11359 N N . LEU C 1 763 ? 430.588 38.844 448.517 1.00 82.50 824 LEU D N 1
ATOM 11360 C CA . LEU C 1 763 ? 429.584 38.911 449.576 1.00 79.76 824 LEU D CA 1
ATOM 11361 C C . LEU C 1 763 ? 428.279 39.530 449.077 1.00 77.75 824 LEU D C 1
ATOM 11362 O O . LEU C 1 763 ? 428.271 40.670 448.610 1.00 81.87 824 LEU D O 1
ATOM 11367 N N . THR C 1 764 ? 427.180 38.785 449.172 1.00 74.82 825 THR D N 1
ATOM 11368 C CA . THR C 1 764 ? 425.898 39.268 448.664 1.00 71.40 825 THR D CA 1
ATOM 11369 C C . THR C 1 764 ? 425.370 40.427 449.505 1.00 64.63 825 THR D C 1
ATOM 11370 O O . THR C 1 764 ? 425.846 40.673 450.614 1.00 64.03 825 THR D O 1
ATOM 11374 N N . VAL C 1 765 ? 424.387 41.138 448.963 1.00 61.53 826 VAL D N 1
ATOM 11375 C CA . VAL C 1 765 ? 423.771 42.259 449.661 1.00 59.87 826 VAL D CA 1
ATOM 11376 C C . VAL C 1 765 ? 423.082 41.809 450.949 1.00 61.07 826 VAL D C 1
ATOM 11377 O O . VAL C 1 765 ? 423.109 42.515 451.958 1.00 61.92 826 VAL D O 1
ATOM 11381 N N . HIS C 1 766 ? 422.475 40.627 450.912 1.00 55.96 827 HIS D N 1
ATOM 11382 C CA . HIS C 1 766 ? 421.810 40.077 452.089 1.00 56.22 827 HIS D CA 1
ATOM 11383 C C . HIS C 1 766 ? 422.811 39.662 453.164 1.00 58.85 827 HIS D C 1
ATOM 11384 O O . HIS C 1 766 ? 422.472 39.602 454.347 1.00 53.92 827 HIS D O 1
ATOM 11391 N N . ASP C 1 767 ? 424.041 39.374 452.751 1.00 60.33 828 ASP D N 1
ATOM 11392 C CA . ASP C 1 767 ? 425.101 39.058 453.699 1.00 54.33 828 ASP D CA 1
ATOM 11393 C C . ASP C 1 767 ? 425.475 40.317 454.465 1.00 61.37 828 ASP D C 1
ATOM 11394 O O . ASP C 1 767 ? 425.656 40.284 455.682 1.00 62.57 828 ASP D O 1
ATOM 11399 N N . ASN C 1 768 ? 425.592 41.424 453.737 1.00 54.87 829 ASN D N 1
ATOM 11400 C CA . ASN C 1 768 ? 425.829 42.726 454.345 1.00 56.00 829 ASN D CA 1
ATOM 11401 C C . ASN C 1 768 ? 424.739 43.076 455.353 1.00 55.36 829 ASN D C 1
ATOM 11402 O O . ASN C 1 768 ? 425.014 43.607 456.430 1.00 54.43 829 ASN D O 1
ATOM 11407 N N . LEU C 1 769 ? 423.498 42.770 454.990 1.00 59.23 830 LEU D N 1
ATOM 11408 C CA . LEU C 1 769 ? 422.356 43.020 455.857 1.00 53.77 830 LEU D CA 1
ATOM 11409 C C . LEU C 1 769 ? 422.465 42.222 457.152 1.00 49.11 830 LEU D C 1
ATOM 11410 O O . LEU C 1 769 ? 422.284 42.768 458.242 1.00 50.56 830 LEU D O 1
ATOM 11415 N N . ALA C 1 770 ? 422.751 40.929 457.026 1.00 48.69 831 ALA D N 1
ATOM 11416 C CA . ALA C 1 770 ? 422.917 40.060 458.187 1.00 50.31 831 ALA D CA 1
ATOM 11417 C C . ALA C 1 770 ? 423.968 40.618 459.139 1.00 49.73 831 ALA D C 1
ATOM 11418 O O . ALA C 1 770 ? 423.810 40.563 460.357 1.00 45.26 831 ALA D O 1
ATOM 11420 N N . MET C 1 771 ? 425.036 41.167 458.574 1.00 51.63 832 MET D N 1
ATOM 11421 C CA . MET C 1 771 ? 426.068 41.815 459.370 1.00 50.35 832 MET D CA 1
ATOM 11422 C C . MET C 1 771 ? 425.493 43.068 460.013 1.00 49.40 832 MET D C 1
ATOM 11423 O O . MET C 1 771 ? 425.552 43.241 461.231 1.00 50.89 832 MET D O 1
ATOM 11428 N N . LYS C 1 772 ? 424.945 43.940 459.175 1.00 42.68 833 LYS D N 1
ATOM 11429 C CA . LYS C 1 772 ? 424.329 45.180 459.624 1.00 39.22 833 LYS D CA 1
ATOM 11430 C C . LYS C 1 772 ? 423.315 44.937 460.736 1.00 42.77 833 LYS D C 1
ATOM 11431 O O . LYS C 1 772 ? 423.275 45.668 461.726 1.00 44.34 833 LYS D O 1
ATOM 11437 N N . ILE C 1 773 ? 422.503 43.898 460.565 1.00 48.20 834 ILE D N 1
ATOM 11438 C CA . ILE C 1 773 ? 421.421 43.595 461.495 1.00 46.78 834 ILE D CA 1
ATOM 11439 C C . ILE C 1 773 ? 421.928 42.971 462.792 1.00 49.04 834 ILE D C 1
ATOM 11440 O O . ILE C 1 773 ? 421.459 43.317 463.878 1.00 47.18 834 ILE D O 1
ATOM 11445 N N . CYS C 1 774 ? 422.880 42.048 462.678 1.00 49.78 835 CYS D N 1
ATOM 11446 C CA . CYS C 1 774 ? 423.480 41.433 463.857 1.00 46.36 835 CYS D CA 1
ATOM 11447 C C . CYS C 1 774 ? 424.198 42.474 464.703 1.00 49.94 835 CYS D C 1
ATOM 11448 O O . CYS C 1 774 ? 424.194 42.397 465.931 1.00 49.42 835 CYS D O 1
ATOM 11451 N N . ASN C 1 775 ? 424.818 43.443 464.038 1.00 48.04 836 ASN D N 1
ATOM 11452 C CA . ASN C 1 775 ? 425.501 44.520 464.738 1.00 42.20 836 ASN D CA 1
ATOM 11453 C C . ASN C 1 775 ? 424.514 45.393 465.497 1.00 45.75 836 ASN D C 1
ATOM 11454 O O . ASN C 1 775 ? 424.807 45.871 466.591 1.00 57.43 836 ASN D O 1
ATOM 11459 N N . GLU C 1 776 ? 423.338 45.592 464.912 1.00 46.94 837 GLU D N 1
ATOM 11460 C CA . GLU C 1 776 ? 422.298 46.389 465.550 1.00 49.54 837 GLU D CA 1
ATOM 11461 C C . GLU C 1 776 ? 421.673 45.623 466.712 1.00 46.55 837 GLU D C 1
ATOM 11462 O O . GLU C 1 776 ? 421.479 46.173 467.795 1.00 47.14 837 GLU D O 1
ATOM 11468 N N . ILE C 1 777 ? 421.356 44.353 466.477 1.00 44.54 838 ILE D N 1
ATOM 11469 C CA . ILE C 1 777 ? 420.805 43.496 467.520 1.00 41.12 838 ILE D CA 1
ATOM 11470 C C . ILE C 1 777 ? 421.756 43.433 468.708 1.00 51.85 838 ILE D C 1
ATOM 11471 O O . ILE C 1 777 ? 421.327 43.429 469.859 1.00 57.68 838 ILE D O 1
ATOM 11476 N N . LEU C 1 778 ? 423.052 43.379 468.419 1.00 55.71 839 LEU D N 1
ATOM 11477 C CA . LEU C 1 778 ? 424.068 43.348 469.464 1.00 48.24 839 LEU D CA 1
ATOM 11478 C C . LEU C 1 778 ? 424.179 44.687 470.189 1.00 55.17 839 LEU D C 1
ATOM 11479 O O . LEU C 1 778 ? 424.657 44.747 471.322 1.00 62.36 839 LEU D O 1
ATOM 11484 N N . THR C 1 779 ? 423.731 45.756 469.537 1.00 54.24 840 THR D N 1
ATOM 11485 C CA . THR C 1 779 ? 423.769 47.091 470.128 1.00 47.74 840 THR D CA 1
ATOM 11486 C C . THR C 1 779 ? 422.600 47.305 471.086 1.00 52.11 840 THR D C 1
ATOM 11487 O O . THR C 1 779 ? 422.740 47.965 472.116 1.00 56.72 840 THR D O 1
ATOM 11491 N N . SER C 1 780 ? 421.448 46.740 470.738 1.00 52.51 841 SER D N 1
ATOM 11492 C CA . SER C 1 780 ? 420.262 46.811 471.585 1.00 52.10 841 SER D CA 1
ATOM 11493 C C . SER C 1 780 ? 419.455 45.530 471.437 1.00 55.30 841 SER D C 1
ATOM 11494 O O . SER C 1 780 ? 418.453 45.501 470.720 1.00 47.60 841 SER D O 1
ATOM 11497 N N . PRO C 1 781 ? 419.891 44.464 472.126 1.00 55.40 842 PRO D N 1
ATOM 11498 C CA . PRO C 1 781 ? 419.301 43.129 471.983 1.00 54.15 842 PRO D CA 1
ATOM 11499 C C . PRO C 1 781 ? 417.902 43.025 472.578 1.00 51.63 842 PRO D C 1
ATOM 11500 O O . PRO C 1 781 ? 417.184 42.068 472.292 1.00 56.73 842 PRO D O 1
ATOM 11504 N N . CYS C 1 782 ? 417.521 44.005 473.390 1.00 55.31 843 CYS D N 1
ATOM 11505 C CA . CYS C 1 782 ? 416.203 44.012 474.012 1.00 54.59 843 CYS D CA 1
ATOM 11506 C C . CYS C 1 782 ? 415.393 45.226 473.573 1.00 54.45 843 CYS D C 1
ATOM 11507 O O . CYS C 1 782 ? 414.572 45.742 474.329 1.00 51.32 843 CYS D O 1
ATOM 11510 N N . SER C 1 783 ? 415.632 45.669 472.342 1.00 60.66 844 SER D N 1
ATOM 11511 C CA . SER C 1 783 ? 414.919 46.805 471.768 1.00 56.18 844 SER D CA 1
ATOM 11512 C C . SER C 1 783 ? 413.474 46.445 471.449 1.00 60.80 844 SER D C 1
ATOM 11513 O O . SER C 1 783 ? 413.153 45.275 471.235 1.00 61.68 844 SER D O 1
ATOM 11516 N N . PRO C 1 784 ? 412.592 47.455 471.429 1.00 61.03 845 PRO D N 1
ATOM 11517 C CA . PRO C 1 784 ? 411.186 47.273 471.051 1.00 56.47 845 PRO D CA 1
ATOM 11518 C C . PRO C 1 784 ? 411.023 46.656 469.663 1.00 53.70 845 PRO D C 1
ATOM 11519 O O . PRO C 1 784 ? 409.949 46.150 469.342 1.00 48.38 845 PRO D O 1
ATOM 11523 N N . GLU C 1 785 ? 412.079 46.713 468.854 1.00 58.51 846 GLU D N 1
ATOM 11524 C CA . GLU C 1 785 ? 412.030 46.225 467.479 1.00 55.30 846 GLU D CA 1
ATOM 11525 C C . GLU C 1 785 ? 412.784 44.909 467.264 1.00 52.45 846 GLU D C 1
ATOM 11526 O O . GLU C 1 785 ? 412.925 44.458 466.127 1.00 53.85 846 GLU D O 1
ATOM 11532 N N . ILE C 1 786 ? 413.275 44.309 468.346 1.00 50.20 847 ILE D N 1
ATOM 11533 C CA . ILE C 1 786 ? 414.029 43.054 468.270 1.00 51.64 847 ILE D CA 1
ATOM 11534 C C . ILE C 1 786 ? 413.348 41.993 467.402 1.00 52.74 847 ILE D C 1
ATOM 11535 O O . ILE C 1 786 ? 414.013 41.262 466.667 1.00 48.02 847 ILE D O 1
ATOM 11540 N N . ARG C 1 787 ? 412.024 41.913 467.492 1.00 51.51 848 ARG D N 1
ATOM 11541 C CA . ARG C 1 787 ? 411.258 40.958 466.699 1.00 47.02 848 ARG D CA 1
ATOM 11542 C C . ARG C 1 787 ? 411.417 41.218 465.204 1.00 48.06 848 ARG D C 1
ATOM 11543 O O . ARG C 1 787 ? 411.555 40.285 464.413 1.00 48.00 848 ARG D O 1
ATOM 11551 N N . VAL C 1 788 ? 411.398 42.491 464.823 1.00 42.07 849 VAL D N 1
ATOM 11552 C CA . VAL C 1 788 ? 411.526 42.871 463.421 1.00 44.04 849 VAL D CA 1
ATOM 11553 C C . VAL C 1 788 ? 412.874 42.431 462.868 1.00 48.51 849 VAL D C 1
ATOM 11554 O O . VAL C 1 788 ? 412.954 41.781 461.825 1.00 45.86 849 VAL D O 1
ATOM 11558 N N . TYR C 1 789 ? 413.933 42.792 463.584 1.00 51.34 850 TYR D N 1
ATOM 11559 C CA . TYR C 1 789 ? 415.294 42.499 463.159 1.00 46.38 850 TYR D CA 1
ATOM 11560 C C . TYR C 1 789 ? 415.546 40.998 463.098 1.00 46.38 850 TYR D C 1
ATOM 11561 O O . TYR C 1 789 ? 416.265 40.516 462.224 1.00 52.65 850 TYR D O 1
ATOM 11570 N N . THR C 1 790 ? 414.948 40.260 464.025 1.00 44.32 851 THR D N 1
ATOM 11571 C CA . THR C 1 790 ? 415.070 38.810 464.026 1.00 42.64 851 THR D CA 1
ATOM 11572 C C . THR C 1 790 ? 414.366 38.214 462.808 1.00 53.74 851 THR D C 1
ATOM 11573 O O . THR C 1 790 ? 414.896 37.317 462.154 1.00 58.09 851 THR D O 1
ATOM 11577 N N . LYS C 1 791 ? 413.170 38.719 462.509 1.00 50.16 852 LYS D N 1
ATOM 11578 C CA . LYS C 1 791 ? 412.403 38.255 461.354 1.00 54.03 852 LYS D CA 1
ATOM 11579 C C . LYS C 1 791 ? 413.135 38.481 460.034 1.00 52.38 852 LYS D C 1
ATOM 11580 O O . LYS C 1 791 ? 413.198 37.591 459.185 1.00 50.97 852 LYS D O 1
ATOM 11586 N N . ALA C 1 792 ? 413.685 39.680 459.868 1.00 46.64 853 ALA D N 1
ATOM 11587 C CA . ALA C 1 792 ? 414.425 40.028 458.661 1.00 48.01 853 ALA D CA 1
ATOM 11588 C C . ALA C 1 792 ? 415.628 39.115 458.474 1.00 53.86 853 ALA D C 1
ATOM 11589 O O . ALA C 1 792 ? 415.926 38.677 457.362 1.00 52.21 853 ALA D O 1
ATOM 11591 N N . LEU C 1 793 ? 416.314 38.839 459.577 1.00 51.69 854 LEU D N 1
ATOM 11592 C CA . LEU C 1 793 ? 417.497 37.996 459.559 1.00 50.99 854 LEU D CA 1
ATOM 11593 C C . LEU C 1 793 ? 417.140 36.607 459.041 1.00 53.33 854 LEU D C 1
ATOM 11594 O O . LEU C 1 793 ? 417.894 36.004 458.278 1.00 56.49 854 LEU D O 1
ATOM 11599 N N . SER C 1 794 ? 415.981 36.107 459.463 1.00 55.74 855 SER D N 1
ATOM 11600 C CA . SER C 1 794 ? 415.533 34.769 459.094 1.00 53.49 855 SER D CA 1
ATOM 11601 C C . SER C 1 794 ? 415.115 34.698 457.627 1.00 53.70 855 SER D C 1
ATOM 11602 O O . SER C 1 794 ? 415.185 33.639 457.004 1.00 59.62 855 SER D O 1
ATOM 11605 N N . SER C 1 795 ? 414.686 35.830 457.080 1.00 50.30 856 SER D N 1
ATOM 11606 C CA . SER C 1 795 ? 414.202 35.874 455.705 1.00 54.71 856 SER D CA 1
ATOM 11607 C C . SER C 1 795 ? 415.314 36.200 454.710 1.00 55.32 856 SER D C 1
ATOM 11608 O O . SER C 1 795 ? 415.084 36.230 453.501 1.00 56.75 856 SER D O 1
ATOM 11611 N N . LEU C 1 796 ? 416.515 36.448 455.224 1.00 54.12 857 LEU D N 1
ATOM 11612 C CA . LEU C 1 796 ? 417.664 36.766 454.380 1.00 54.51 857 LEU D CA 1
ATOM 11613 C C . LEU C 1 796 ? 418.185 35.553 453.612 1.00 53.31 857 LEU D C 1
ATOM 11614 O O . LEU C 1 796 ? 418.062 34.417 454.069 1.00 57.41 857 LEU D O 1
ATOM 11619 N N . GLU C 1 797 ? 418.771 35.809 452.445 1.00 55.77 858 GLU D N 1
ATOM 11620 C CA . GLU C 1 797 ? 419.438 34.775 451.660 1.00 54.14 858 GLU D CA 1
ATOM 11621 C C . GLU C 1 797 ? 420.936 34.788 451.941 1.00 60.10 858 GLU D C 1
ATOM 11622 O O . GLU C 1 797 ? 421.710 35.384 451.189 1.00 61.37 858 GLU D O 1
ATOM 11628 N N . LEU C 1 798 ? 421.342 34.129 453.021 1.00 61.07 859 LEU D N 1
ATOM 11629 C CA . LEU C 1 798 ? 422.729 34.180 453.471 1.00 62.37 859 LEU D CA 1
ATOM 11630 C C . LEU C 1 798 ? 423.628 33.239 452.672 1.00 69.67 859 LEU D C 1
ATOM 11631 O O . LEU C 1 798 ? 423.309 32.064 452.493 1.00 73.61 859 LEU D O 1
ATOM 11636 N N . SER C 1 799 ? 424.751 33.764 452.193 1.00 70.73 860 SER D N 1
ATOM 11637 C CA . SER C 1 799 ? 425.742 32.948 451.500 1.00 73.78 860 SER D CA 1
ATOM 11638 C C . SER C 1 799 ? 426.359 31.907 452.432 1.00 80.57 860 SER D C 1
ATOM 11639 O O . SER C 1 799 ? 426.317 32.045 453.655 1.00 78.51 860 SER D O 1
ATOM 11642 N N . SER C 1 800 ? 426.933 30.865 451.840 1.00 86.99 861 SER D N 1
ATOM 11643 C CA . SER C 1 800 ? 427.516 29.764 452.599 1.00 79.39 861 SER D CA 1
ATOM 11644 C C . SER C 1 800 ? 428.829 30.151 453.277 1.00 81.60 861 SER D C 1
ATOM 11645 O O . SER C 1 800 ? 429.143 29.651 454.357 1.00 88.03 861 SER D O 1
ATOM 11648 N N . HIS C 1 801 ? 429.594 31.037 452.645 1.00 84.04 862 HIS D N 1
ATOM 11649 C CA . HIS C 1 801 ? 430.920 31.393 453.146 1.00 77.93 862 HIS D CA 1
ATOM 11650 C C . HIS C 1 801 ? 430.861 32.386 454.305 1.00 74.71 862 HIS D C 1
ATOM 11651 O O . HIS C 1 801 ? 431.825 32.531 455.057 1.00 75.83 862 HIS D O 1
ATOM 11658 N N . LEU C 1 802 ? 429.729 33.065 454.449 1.00 80.80 863 LEU D N 1
ATOM 11659 C CA . LEU C 1 802 ? 429.543 34.007 455.547 1.00 78.31 863 LEU D CA 1
ATOM 11660 C C . LEU C 1 802 ? 429.167 33.265 456.822 1.00 75.05 863 LEU D C 1
ATOM 11661 O O . LEU C 1 802 ? 429.143 33.845 457.906 1.00 81.34 863 LEU D O 1
ATOM 11666 N N . ALA C 1 803 ? 428.871 31.978 456.677 1.00 72.31 864 ALA D N 1
ATOM 11667 C CA . ALA C 1 803 ? 428.338 31.171 457.767 1.00 65.84 864 ALA D CA 1
ATOM 11668 C C . ALA C 1 803 ? 429.251 31.170 458.988 1.00 73.07 864 ALA D C 1
ATOM 11669 O O . ALA C 1 803 ? 428.771 31.216 460.120 1.00 70.48 864 ALA D O 1
ATOM 11671 N N . LYS C 1 804 ? 430.561 31.111 458.766 1.00 72.99 865 LYS D N 1
ATOM 11672 C CA . LYS C 1 804 ? 431.492 31.052 459.885 1.00 68.67 865 LYS D CA 1
ATOM 11673 C C . LYS C 1 804 ? 431.539 32.393 460.616 1.00 73.85 865 LYS D C 1
ATOM 11674 O O . LYS C 1 804 ? 431.488 32.436 461.845 1.00 72.38 865 LYS D O 1
ATOM 11680 N N . ASP C 1 805 ? 431.631 33.484 459.858 1.00 71.41 866 ASP D N 1
ATOM 11681 C CA . ASP C 1 805 ? 431.644 34.821 460.444 1.00 66.17 866 ASP D CA 1
ATOM 11682 C C . ASP C 1 805 ? 430.327 35.149 461.136 1.00 63.86 866 ASP D C 1
ATOM 11683 O O . ASP C 1 805 ? 430.315 35.695 462.238 1.00 65.53 866 ASP D O 1
ATOM 11688 N N . LEU C 1 806 ? 429.221 34.809 460.484 1.00 69.26 867 LEU D N 1
ATOM 11689 C CA . LEU C 1 806 ? 427.898 35.092 461.025 1.00 62.99 867 LEU D CA 1
ATOM 11690 C C . LEU C 1 806 ? 427.666 34.291 462.298 1.00 58.46 867 LEU D C 1
ATOM 11691 O O . LEU C 1 806 ? 427.133 34.807 463.278 1.00 61.73 867 LEU D O 1
ATOM 11696 N N . LEU C 1 807 ? 428.060 33.022 462.265 1.00 59.56 868 LEU D N 1
ATOM 11697 C CA . LEU C 1 807 ? 427.942 32.141 463.421 1.00 64.86 868 LEU D CA 1
ATOM 11698 C C . LEU C 1 807 ? 428.565 32.764 464.668 1.00 59.81 868 LEU D C 1
ATOM 11699 O O . LEU C 1 807 ? 428.004 32.681 465.761 1.00 54.73 868 LEU D O 1
ATOM 11704 N N . VAL C 1 808 ? 429.730 33.379 464.494 1.00 59.44 869 VAL D N 1
ATOM 11705 C CA . VAL C 1 808 ? 430.412 34.053 465.592 1.00 59.83 869 VAL D CA 1
ATOM 11706 C C . VAL C 1 808 ? 429.496 35.082 466.236 1.00 55.50 869 VAL D C 1
ATOM 11707 O O . VAL C 1 808 ? 429.382 35.150 467.460 1.00 54.63 869 VAL D O 1
ATOM 11711 N N . LEU C 1 809 ? 428.847 35.883 465.397 1.00 54.48 870 LEU D N 1
ATOM 11712 C CA . LEU C 1 809 ? 427.931 36.918 465.859 1.00 55.40 870 LEU D CA 1
ATOM 11713 C C . LEU C 1 809 ? 426.678 36.321 466.494 1.00 54.98 870 LEU D C 1
ATOM 11714 O O . LEU C 1 809 ? 426.251 36.745 467.570 1.00 53.99 870 LEU D O 1
ATOM 11719 N N . LEU C 1 810 ? 426.096 35.335 465.817 1.00 52.57 871 LEU D N 1
ATOM 11720 C CA . LEU C 1 810 ? 424.843 34.726 466.250 1.00 53.63 871 LEU D CA 1
ATOM 11721 C C . LEU C 1 810 ? 424.981 34.102 467.631 1.00 58.61 871 LEU D C 1
ATOM 11722 O O . LEU C 1 810 ? 424.041 34.113 468.426 1.00 59.73 871 LEU D O 1
ATOM 11727 N N . ASN C 1 811 ? 426.160 33.557 467.903 1.00 60.48 872 ASN D N 1
ATOM 11728 C CA . ASN C 1 811 ? 426.455 32.963 469.200 1.00 57.80 872 ASN D CA 1
ATOM 11729 C C . ASN C 1 811 ? 426.415 34.004 470.311 1.00 56.55 872 ASN D C 1
ATOM 11730 O O . ASN C 1 811 ? 425.842 33.767 471.374 1.00 63.88 872 ASN D O 1
ATOM 11735 N N . GLU C 1 812 ? 427.032 35.154 470.058 1.00 57.15 873 GLU D N 1
ATOM 11736 C CA . GLU C 1 812 ? 427.045 36.250 471.020 1.00 60.82 873 GLU D CA 1
ATOM 11737 C C . GLU C 1 812 ? 425.640 36.824 471.188 1.00 61.64 873 GLU D C 1
ATOM 11738 O O . GLU C 1 812 ? 425.226 37.170 472.295 1.00 61.45 873 GLU D O 1
ATOM 11744 N N . ILE C 1 813 ? 424.915 36.918 470.078 1.00 55.71 874 ILE D N 1
ATOM 11745 C CA . ILE C 1 813 ? 423.528 37.374 470.090 1.00 53.98 874 ILE D CA 1
ATOM 11746 C C . ILE C 1 813 ? 422.625 36.468 470.925 1.00 57.60 874 ILE D C 1
ATOM 11747 O O . ILE C 1 813 ? 421.740 36.946 471.634 1.00 53.13 874 ILE D O 1
ATOM 11752 N N . LEU C 1 814 ? 422.851 35.160 470.837 1.00 57.38 875 LEU D N 1
ATOM 11753 C CA . LEU C 1 814 ? 422.047 34.191 471.579 1.00 62.55 875 LEU D CA 1
ATOM 11754 C C . LEU C 1 814 ? 422.160 34.383 473.086 1.00 63.73 875 LEU D C 1
ATOM 11755 O O . LEU C 1 814 ? 421.292 33.948 473.843 1.00 62.98 875 LEU D O 1
ATOM 11760 N N . GLU C 1 815 ? 423.236 35.030 473.518 1.00 69.25 876 GLU D N 1
ATOM 11761 C CA . GLU C 1 815 ? 423.446 35.298 474.935 1.00 71.04 876 GLU D CA 1
ATOM 11762 C C . GLU C 1 815 ? 422.730 36.568 475.397 1.00 71.35 876 GLU D C 1
ATOM 11763 O O . GLU C 1 815 ? 422.242 36.632 476.525 1.00 77.02 876 GLU D O 1
ATOM 11769 N N . GLN C 1 816 ? 422.665 37.573 474.527 1.00 67.07 877 GLN D N 1
ATOM 11770 C CA . GLN C 1 816 ? 422.158 38.883 474.929 1.00 60.26 877 GLN D CA 1
ATOM 11771 C C . GLN C 1 816 ? 420.661 39.072 474.681 1.00 56.26 877 GLN D C 1
ATOM 11772 O O . GLN C 1 816 ? 419.969 39.671 475.504 1.00 63.20 877 GLN D O 1
ATOM 11778 N N . VAL C 1 817 ? 420.159 38.575 473.555 1.00 60.91 878 VAL D N 1
ATOM 11779 C CA . VAL C 1 817 ? 418.726 38.659 473.282 1.00 58.78 878 VAL D CA 1
ATOM 11780 C C . VAL C 1 817 ? 417.971 37.811 474.296 1.00 58.11 878 VAL D C 1
ATOM 11781 O O . VAL C 1 817 ? 418.335 36.661 474.542 1.00 59.87 878 VAL D O 1
ATOM 11785 N N . LYS C 1 818 ? 416.922 38.374 474.887 1.00 60.72 879 LYS D N 1
ATOM 11786 C CA . LYS C 1 818 ? 416.230 37.688 475.971 1.00 65.49 879 LYS D CA 1
ATOM 11787 C C . LYS C 1 818 ? 414.806 37.293 475.593 1.00 63.58 879 LYS D C 1
ATOM 11788 O O . LYS C 1 818 ? 414.202 36.448 476.254 1.00 66.63 879 LYS D O 1
ATOM 11794 N N . ASP C 1 819 ? 414.268 37.905 474.543 1.00 56.10 880 ASP D N 1
ATOM 11795 C CA . ASP C 1 819 ? 412.943 37.529 474.064 1.00 54.90 880 ASP D CA 1
ATOM 11796 C C . ASP C 1 819 ? 412.957 36.094 473.559 1.00 54.67 880 ASP D C 1
ATOM 11797 O O . ASP C 1 819 ? 413.623 35.779 472.573 1.00 53.50 880 ASP D O 1
ATOM 11802 N N . ARG C 1 820 ? 412.217 35.230 474.244 1.00 52.37 881 ARG D N 1
ATOM 11803 C CA . ARG C 1 820 ? 412.199 33.809 473.929 1.00 58.16 881 ARG D CA 1
ATOM 11804 C C . ARG C 1 820 ? 411.715 33.531 472.508 1.00 63.43 881 ARG D C 1
ATOM 11805 O O . ARG C 1 820 ? 412.115 32.543 471.889 1.00 58.62 881 ARG D O 1
ATOM 11813 N N . THR C 1 821 ? 410.854 34.403 471.993 1.00 62.78 882 THR D N 1
ATOM 11814 C CA . THR C 1 821 ? 410.367 34.264 470.626 1.00 59.34 882 THR D CA 1
ATOM 11815 C C . THR C 1 821 ? 411.502 34.471 469.631 1.00 64.36 882 THR D C 1
ATOM 11816 O O . THR C 1 821 ? 411.692 33.668 468.717 1.00 58.89 882 THR D O 1
ATOM 11820 N N . CYS C 1 822 ? 412.251 35.554 469.816 1.00 68.03 883 CYS D N 1
ATOM 11821 C CA . CYS C 1 822 ? 413.381 35.863 468.947 1.00 59.17 883 CYS D CA 1
ATOM 11822 C C . CYS C 1 822 ? 414.491 34.824 469.085 1.00 58.96 883 CYS D C 1
ATOM 11823 O O . CYS C 1 822 ? 415.183 34.514 468.116 1.00 56.94 883 CYS D O 1
ATOM 11826 N N . LEU C 1 823 ? 414.655 34.285 470.288 1.00 52.82 884 LEU D N 1
ATOM 11827 C CA . LEU C 1 823 ? 415.699 33.299 470.540 1.00 55.71 884 LEU D CA 1
ATOM 11828 C C . LEU C 1 823 ? 415.470 32.017 469.742 1.00 60.53 884 LEU D C 1
ATOM 11829 O O . LEU C 1 823 ? 416.384 31.528 469.079 1.00 63.95 884 LEU D O 1
ATOM 11834 N N . ARG C 1 824 ? 414.259 31.471 469.816 1.00 59.21 885 ARG D N 1
ATOM 11835 C CA . ARG C 1 824 ? 413.939 30.239 469.101 1.00 54.74 885 ARG D CA 1
ATOM 11836 C C . ARG C 1 824 ? 414.133 30.405 467.598 1.00 62.54 885 ARG D C 1
ATOM 11837 O O . ARG C 1 824 ? 414.506 29.459 466.906 1.00 72.63 885 ARG D O 1
ATOM 11845 N N . ALA C 1 825 ? 413.875 31.610 467.098 1.00 59.81 886 ALA D N 1
ATOM 11846 C CA . ALA C 1 825 ? 414.084 31.906 465.686 1.00 62.17 886 ALA D CA 1
ATOM 11847 C C . ALA C 1 825 ? 415.575 32.026 465.387 1.00 58.28 886 ALA D C 1
ATOM 11848 O O . ALA C 1 825 ? 416.051 31.574 464.345 1.00 55.88 886 ALA D O 1
ATOM 11850 N N . LEU C 1 826 ? 416.305 32.636 466.315 1.00 61.29 887 LEU D N 1
ATOM 11851 C CA . LEU C 1 826 ? 417.745 32.823 466.173 1.00 61.02 887 LEU D CA 1
ATOM 11852 C C . LEU C 1 826 ? 418.465 31.489 466.320 1.00 59.88 887 LEU D C 1
ATOM 11853 O O . LEU C 1 826 ? 419.471 31.237 465.658 1.00 63.34 887 LEU D O 1
ATOM 11858 N N . GLU C 1 827 ? 417.943 30.643 467.203 1.00 58.09 888 GLU D N 1
ATOM 11859 C CA . GLU C 1 827 ? 418.472 29.302 467.401 1.00 61.41 888 GLU D CA 1
ATOM 11860 C C . GLU C 1 827 ? 418.347 28.519 466.096 1.00 62.88 888 GLU D C 1
ATOM 11861 O O . GLU C 1 827 ? 419.255 27.790 465.694 1.00 59.42 888 GLU D O 1
ATOM 11867 N N . LYS C 1 828 ? 417.201 28.686 465.445 1.00 65.06 889 LYS D N 1
ATOM 11868 C CA . LYS C 1 828 ? 416.907 28.040 464.172 1.00 64.91 889 LYS D CA 1
ATOM 11869 C C . LYS C 1 828 ? 417.872 28.459 463.063 1.00 66.24 889 LYS D C 1
ATOM 11870 O O . LYS C 1 828 ? 418.303 27.633 462.258 1.00 62.75 889 LYS D O 1
ATOM 11876 N N . ILE C 1 829 ? 418.210 29.745 463.031 1.00 64.26 890 ILE D N 1
ATOM 11877 C CA . ILE C 1 829 ? 419.172 30.263 462.065 1.00 64.44 890 ILE D CA 1
ATOM 11878 C C . ILE C 1 829 ? 420.553 29.667 462.301 1.00 68.47 890 ILE D C 1
ATOM 11879 O O . ILE C 1 829 ? 421.301 29.417 461.355 1.00 70.96 890 ILE D O 1
ATOM 11884 N N . LYS C 1 830 ? 420.884 29.446 463.569 1.00 64.32 891 LYS D N 1
ATOM 11885 C CA . LYS C 1 830 ? 422.174 28.882 463.940 1.00 61.95 891 LYS D CA 1
ATOM 11886 C C . LYS C 1 830 ? 422.328 27.500 463.316 1.00 70.61 891 LYS D C 1
ATOM 11887 O O . LYS C 1 830 ? 423.381 27.168 462.775 1.00 71.12 891 LYS D O 1
ATOM 11893 N N . ILE C 1 831 ? 421.268 26.700 463.401 1.00 79.16 892 ILE D N 1
ATOM 11894 C CA . ILE C 1 831 ? 421.257 25.367 462.805 1.00 75.86 892 ILE D CA 1
ATOM 11895 C C . ILE C 1 831 ? 421.383 25.427 461.287 1.00 73.05 892 ILE D C 1
ATOM 11896 O O . ILE C 1 831 ? 422.049 24.590 460.679 1.00 79.69 892 ILE D O 1
ATOM 11901 N N . GLN C 1 832 ? 420.741 26.418 460.678 1.00 70.19 893 GLN D N 1
ATOM 11902 C CA . GLN C 1 832 ? 420.818 26.586 459.233 1.00 76.97 893 GLN D CA 1
ATOM 11903 C C . GLN C 1 832 ? 422.254 26.892 458.822 1.00 74.42 893 GLN D C 1
ATOM 11904 O O . GLN C 1 832 ? 422.738 26.396 457.805 1.00 80.55 893 GLN D O 1
ATOM 11910 N N . LEU C 1 833 ? 422.929 27.717 459.616 1.00 71.93 894 LEU D N 1
ATOM 11911 C CA . LEU C 1 833 ? 424.332 28.028 459.376 1.00 71.84 894 LEU D CA 1
ATOM 11912 C C . LEU C 1 833 ? 425.237 26.826 459.642 1.00 78.29 894 LEU D C 1
ATOM 11913 O O . LEU C 1 833 ? 426.115 26.512 458.837 1.00 81.58 894 LEU D O 1
ATOM 11918 N N . GLU C 1 834 ? 425.019 26.159 460.773 1.00 78.74 895 GLU D N 1
ATOM 11919 C CA . GLU C 1 834 ? 425.837 25.011 461.161 1.00 81.85 895 GLU D CA 1
ATOM 11920 C C . GLU C 1 834 ? 425.787 23.859 460.159 1.00 88.13 895 GLU D C 1
ATOM 11921 O O . GLU C 1 834 ? 426.795 23.189 459.931 1.00 91.43 895 GLU D O 1
ATOM 11927 N N . LYS C 1 835 ? 424.614 23.623 459.576 1.00 82.15 896 LYS D N 1
ATOM 11928 C CA . LYS C 1 835 ? 424.470 22.644 458.501 1.00 82.14 896 LYS D CA 1
ATOM 11929 C C . LYS C 1 835 ? 425.381 22.973 457.319 1.00 90.90 896 LYS D C 1
ATOM 11930 O O . LYS C 1 835 ? 426.527 22.527 457.256 1.00 99.08 896 LYS D O 1
ATOM 11936 N N . GLU D 2 2 ? 368.079 4.523 430.387 1.00 93.73 460 GLU C N 1
ATOM 11937 C CA . GLU D 2 2 ? 369.178 4.814 431.298 1.00 98.07 460 GLU C CA 1
ATOM 11938 C C . GLU D 2 2 ? 368.664 4.839 432.734 1.00 98.65 460 GLU C C 1
ATOM 11939 O O . GLU D 2 2 ? 369.380 4.477 433.669 1.00 97.89 460 GLU C O 1
ATOM 11945 N N . ILE D 2 3 ? 367.413 5.261 432.899 1.00 93.25 461 ILE C N 1
ATOM 11946 C CA . ILE D 2 3 ? 366.786 5.323 434.215 1.00 85.94 461 ILE C CA 1
ATOM 11947 C C . ILE D 2 3 ? 365.847 4.141 434.418 1.00 84.72 461 ILE C C 1
ATOM 11948 O O . ILE D 2 3 ? 364.929 3.921 433.628 1.00 86.92 461 ILE C O 1
ATOM 11953 N N . ASP D 2 4 ? 366.083 3.383 435.483 1.00 81.59 462 ASP C N 1
ATOM 11954 C CA . ASP D 2 4 ? 365.242 2.239 435.807 1.00 84.32 462 ASP C CA 1
ATOM 11955 C C . ASP D 2 4 ? 364.194 2.626 436.846 1.00 83.31 462 ASP C C 1
ATOM 11956 O O . ASP D 2 4 ? 364.507 2.759 438.029 1.00 83.16 462 ASP C O 1
ATOM 11961 N N . PHE D 2 5 ? 362.954 2.806 436.401 1.00 81.31 463 PHE C N 1
ATOM 11962 C CA . PHE D 2 5 ? 361.869 3.201 437.296 1.00 76.62 463 PHE C CA 1
ATOM 11963 C C . PHE D 2 5 ? 361.299 1.999 438.046 1.00 82.21 463 PHE C C 1
ATOM 11964 O O . PHE D 2 5 ? 360.323 2.127 438.787 1.00 76.30 463 PHE C O 1
ATOM 11972 N N . GLU D 2 6 ? 361.916 0.836 437.859 1.00 87.23 464 GLU C N 1
ATOM 11973 C CA . GLU D 2 6 ? 361.359 -0.415 438.368 1.00 90.72 464 GLU C CA 1
ATOM 11974 C C . GLU D 2 6 ? 361.696 -0.720 439.826 1.00 91.18 464 GLU C C 1
ATOM 11975 O O . GLU D 2 6 ? 360.792 -0.916 440.640 1.00 93.69 464 GLU C O 1
ATOM 11981 N N . ASP D 2 7 ? 362.982 -0.765 440.164 1.00 88.33 465 ASP C N 1
ATOM 11982 C CA . ASP D 2 7 ? 363.367 -1.168 441.512 1.00 90.87 465 ASP C CA 1
ATOM 11983 C C . ASP D 2 7 ? 362.915 -0.118 442.517 1.00 80.80 465 ASP C C 1
ATOM 11984 O O . ASP D 2 7 ? 363.311 1.045 442.439 1.00 72.96 465 ASP C O 1
ATOM 11989 N N . ASP D 2 8 ? 362.078 -0.536 443.461 1.00 82.09 466 ASP C N 1
ATOM 11990 C CA . ASP D 2 8 ? 361.572 0.379 444.474 1.00 83.88 466 ASP C CA 1
ATOM 11991 C C . ASP D 2 8 ? 362.688 0.811 445.412 1.00 78.39 466 ASP C C 1
ATOM 11992 O O . ASP D 2 8 ? 363.056 0.089 446.339 1.00 72.26 466 ASP C O 1
ATOM 11997 N N . ILE D 2 9 ? 363.217 2.002 445.159 1.00 72.76 467 ILE C N 1
ATOM 11998 C CA . ILE D 2 9 ? 364.265 2.576 445.988 1.00 68.00 467 ILE C CA 1
ATOM 11999 C C . ILE D 2 9 ? 363.653 3.458 447.069 1.00 62.08 467 ILE C C 1
ATOM 12000 O O . ILE D 2 9 ? 362.795 4.291 446.784 1.00 64.90 467 ILE C O 1
ATOM 12005 N N . ASP D 2 10 ? 364.092 3.271 448.309 1.00 62.83 468 ASP C N 1
ATOM 12006 C CA . ASP D 2 10 ? 363.619 4.097 449.412 1.00 58.56 468 ASP C CA 1
ATOM 12007 C C . ASP D 2 10 ? 364.270 5.475 449.341 1.00 63.35 468 ASP C C 1
ATOM 12008 O O . ASP D 2 10 ? 365.371 5.682 449.849 1.00 73.71 468 ASP C O 1
ATOM 12013 N N . PHE D 2 11 ? 363.577 6.411 448.702 1.00 66.49 469 PHE C N 1
ATOM 12014 C CA . PHE D 2 11 ? 364.132 7.729 448.409 1.00 59.27 469 PHE C CA 1
ATOM 12015 C C . PHE D 2 11 ? 364.093 8.697 449.588 1.00 62.22 469 PHE C C 1
ATOM 12016 O O . PHE D 2 11 ? 364.440 9.869 449.436 1.00 65.13 469 PHE C O 1
ATOM 12024 N N . ASP D 2 12 ? 363.667 8.220 450.755 1.00 64.77 470 ASP C N 1
ATOM 12025 C CA . ASP D 2 12 ? 363.584 9.087 451.927 1.00 69.06 470 ASP C CA 1
ATOM 12026 C C . ASP D 2 12 ? 364.969 9.581 452.325 1.00 65.84 470 ASP C C 1
ATOM 12027 O O . ASP D 2 12 ? 365.126 10.720 452.763 1.00 62.26 470 ASP C O 1
ATOM 12032 N N . VAL D 2 13 ? 365.962 8.707 452.175 1.00 63.83 471 VAL C N 1
ATOM 12033 C CA . VAL D 2 13 ? 367.362 9.044 452.429 1.00 66.40 471 VAL C CA 1
ATOM 12034 C C . VAL D 2 13 ? 367.770 10.348 451.746 1.00 61.32 471 VAL C C 1
ATOM 12035 O O . VAL D 2 13 ? 368.558 11.125 452.287 1.00 55.77 471 VAL C O 1
ATOM 12039 N N . TYR D 2 14 ? 367.223 10.583 450.557 1.00 55.57 472 TYR C N 1
ATOM 12040 C CA . TYR D 2 14 ? 367.557 11.767 449.776 1.00 56.00 472 TYR C CA 1
ATOM 12041 C C . TYR D 2 14 ? 366.735 12.983 450.208 1.00 56.76 472 TYR C C 1
ATOM 12042 O O . TYR D 2 14 ? 367.242 14.105 450.241 1.00 51.08 472 TYR C O 1
ATOM 12051 N N . PHE D 2 15 ? 365.467 12.749 450.541 1.00 60.95 473 PHE C N 1
ATOM 12052 C CA . PHE D 2 15 ? 364.517 13.830 450.802 1.00 52.50 473 PHE C CA 1
ATOM 12053 C C . PHE D 2 15 ? 364.445 14.236 452.277 1.00 54.20 473 PHE C C 1
ATOM 12054 O O . PHE D 2 15 ? 364.098 15.372 452.598 1.00 56.06 473 PHE C O 1
ATOM 12062 N N . ARG D 2 16 ? 364.764 13.296 453.162 1.00 54.16 474 ARG C N 1
ATOM 12063 C CA . ARG D 2 16 ? 364.795 13.527 454.607 1.00 47.62 474 ARG C CA 1
ATOM 12064 C C . ARG D 2 16 ? 365.567 14.790 454.995 1.00 47.97 474 ARG C C 1
ATOM 12065 O O . ARG D 2 16 ? 366.477 15.209 454.285 1.00 61.86 474 ARG C O 1
ATOM 12073 N N . LYS D 2 17 ? 365.211 15.394 456.124 1.00 47.30 475 LYS C N 1
ATOM 12074 C CA . LYS D 2 17 ? 365.911 16.590 456.586 1.00 52.19 475 LYS C CA 1
ATOM 12075 C C . LYS D 2 17 ? 366.958 16.269 457.652 1.00 61.53 475 LYS C C 1
ATOM 12076 O O . LYS D 2 17 ? 366.733 15.424 458.518 1.00 63.71 475 LYS C O 1
ATOM 12082 N N . THR D 2 18 ? 368.101 16.951 457.574 1.00 68.37 476 THR C N 1
ATOM 12083 C CA . THR D 2 18 ? 369.187 16.808 458.549 1.00 58.75 476 THR C CA 1
ATOM 12084 C C . THR D 2 18 ? 369.774 18.186 458.891 1.00 62.66 476 THR C C 1
ATOM 12085 O O . THR D 2 18 ? 369.037 19.079 459.305 1.00 65.61 476 THR C O 1
ATOM 12089 N N . LYS D 2 19 ? 371.083 18.358 458.699 1.00 71.85 477 LYS C N 1
ATOM 12090 C CA . LYS D 2 19 ? 371.738 19.670 458.783 1.00 61.45 477 LYS C CA 1
ATOM 12091 C C . LYS D 2 19 ? 372.972 19.627 457.877 1.00 56.68 477 LYS C C 1
ATOM 12092 O O . LYS D 2 19 ? 373.582 18.568 457.741 1.00 70.47 477 LYS C O 1
ATOM 12098 N N . ALA D 2 20 ? 373.347 20.736 457.238 1.00 47.71 478 ALA C N 1
ATOM 12099 C CA . ALA D 2 20 ? 372.610 21.994 457.232 1.00 54.30 478 ALA C CA 1
ATOM 12100 C C . ALA D 2 20 ? 372.668 22.580 455.815 1.00 62.97 478 ALA C C 1
ATOM 12101 O O . ALA D 2 20 ? 373.746 22.679 455.230 1.00 61.26 478 ALA C O 1
ATOM 12103 N N . ALA D 2 21 ? 371.517 22.977 455.277 1.00 69.68 479 ALA C N 1
ATOM 12104 C CA . ALA D 2 21 ? 371.346 23.202 453.835 1.00 63.73 479 ALA C CA 1
ATOM 12105 C C . ALA D 2 21 ? 371.915 24.506 453.246 1.00 63.33 479 ALA C C 1
ATOM 12106 O O . ALA D 2 21 ? 372.444 24.503 452.135 1.00 61.19 479 ALA C O 1
ATOM 12108 N N . THR D 2 22 ? 371.812 25.612 453.974 1.00 64.89 480 THR C N 1
ATOM 12109 C CA . THR D 2 22 ? 372.093 26.925 453.390 1.00 61.70 480 THR C CA 1
ATOM 12110 C C . THR D 2 22 ? 373.498 27.451 453.701 1.00 61.54 480 THR C C 1
ATOM 12111 O O . THR D 2 22 ? 374.169 26.968 454.611 1.00 63.53 480 THR C O 1
ATOM 12115 N N . ILE D 2 23 ? 373.925 28.453 452.934 1.00 67.65 481 ILE C N 1
ATOM 12116 C CA . ILE D 2 23 ? 375.266 29.032 453.053 1.00 69.83 481 ILE C CA 1
ATOM 12117 C C . ILE D 2 23 ? 375.514 29.649 454.424 1.00 70.08 481 ILE C C 1
ATOM 12118 O O . ILE D 2 23 ? 374.583 30.088 455.103 1.00 63.46 481 ILE C O 1
ATOM 12123 N N . LEU D 2 24 ? 376.784 29.675 454.821 1.00 80.06 482 LEU C N 1
ATOM 12124 C CA . LEU D 2 24 ? 377.162 29.956 456.203 1.00 83.29 482 LEU C CA 1
ATOM 12125 C C . LEU D 2 24 ? 376.716 31.347 456.647 1.00 88.93 482 LEU C C 1
ATOM 12126 O O . LEU D 2 24 ? 376.745 32.294 455.861 1.00 88.62 482 LEU C O 1
ATOM 12131 N N . THR D 2 25 ? 376.313 31.457 457.912 1.00 94.87 483 THR C N 1
ATOM 12132 C CA . THR D 2 25 ? 375.665 32.670 458.414 1.00 100.15 483 THR C CA 1
ATOM 12133 C C . THR D 2 25 ? 376.523 33.941 458.410 1.00 99.66 483 THR C C 1
ATOM 12134 O O . THR D 2 25 ? 376.048 34.992 457.985 1.00 95.14 483 THR C O 1
ATOM 12138 N N . LYS D 2 26 ? 377.767 33.851 458.886 1.00 103.21 484 LYS C N 1
ATOM 12139 C CA . LYS D 2 26 ? 378.628 35.029 458.982 1.00 103.56 484 LYS C CA 1
ATOM 12140 C C . LYS D 2 26 ? 378.937 35.593 457.602 1.00 102.43 484 LYS C C 1
ATOM 12141 O O . LYS D 2 26 ? 378.774 36.790 457.371 1.00 109.51 484 LYS C O 1
ATOM 12147 N N . SER D 2 27 ? 379.383 34.731 456.693 1.00 96.23 485 SER C N 1
ATOM 12148 C CA . SER D 2 27 ? 379.747 35.137 455.334 1.00 98.71 485 SER C CA 1
ATOM 12149 C C . SER D 2 27 ? 378.549 35.643 454.535 1.00 102.24 485 SER C C 1
ATOM 12150 O O . SER D 2 27 ? 378.360 36.854 454.380 1.00 101.06 485 SER C O 1
ATOM 12153 N N . GLU D 2 30 ? 377.231 38.943 456.802 1.00 101.03 488 GLU C N 1
ATOM 12154 C CA . GLU D 2 30 ? 378.149 40.065 456.969 1.00 102.21 488 GLU C CA 1
ATOM 12155 C C . GLU D 2 30 ? 379.283 40.026 455.948 1.00 105.78 488 GLU C C 1
ATOM 12156 O O . GLU D 2 30 ? 379.319 40.830 455.017 1.00 104.93 488 GLU C O 1
ATOM 12162 N N . ASN D 2 31 ? 380.192 39.071 456.143 1.00 111.93 489 ASN C N 1
ATOM 12163 C CA . ASN D 2 31 ? 381.461 38.956 455.415 1.00 100.41 489 ASN C CA 1
ATOM 12164 C C . ASN D 2 31 ? 381.516 39.476 453.980 1.00 97.54 489 ASN C C 1
ATOM 12165 O O . ASN D 2 31 ? 382.227 40.439 453.696 1.00 99.06 489 ASN C O 1
ATOM 12170 N N . GLN D 2 32 ? 380.765 38.833 453.089 1.00 102.19 490 GLN C N 1
ATOM 12171 C CA . GLN D 2 32 ? 381.042 38.900 451.655 1.00 106.54 490 GLN C CA 1
ATOM 12172 C C . GLN D 2 32 ? 381.084 40.309 451.073 1.00 100.46 490 GLN C C 1
ATOM 12173 O O . GLN D 2 32 ? 380.323 41.189 451.475 1.00 93.07 490 GLN C O 1
ATOM 12179 N N . ASN D 2 33 ? 381.982 40.499 450.109 1.00 99.59 491 ASN C N 1
ATOM 12180 C CA . ASN D 2 33 ? 382.209 41.804 449.503 1.00 101.35 491 ASN C CA 1
ATOM 12181 C C . ASN D 2 33 ? 382.219 41.723 447.980 1.00 98.17 491 ASN C C 1
ATOM 12182 O O . ASN D 2 33 ? 382.512 40.672 447.408 1.00 97.68 491 ASN C O 1
ATOM 12187 N N . TRP D 2 34 ? 381.901 42.834 447.325 1.00 94.34 492 TRP C N 1
ATOM 12188 C CA . TRP D 2 34 ? 381.942 42.906 445.869 1.00 92.60 492 TRP C CA 1
ATOM 12189 C C . TRP D 2 34 ? 383.376 43.043 445.353 1.00 93.21 492 TRP C C 1
ATOM 12190 O O . TRP D 2 34 ? 383.648 42.828 444.171 1.00 87.24 492 TRP C O 1
ATOM 12201 N N . ARG D 2 35 ? 384.280 43.411 446.257 1.00 98.92 493 ARG C N 1
ATOM 12202 C CA . ARG D 2 35 ? 385.684 43.644 445.927 1.00 96.09 493 ARG C CA 1
ATOM 12203 C C . ARG D 2 35 ? 386.340 42.440 445.262 1.00 92.26 493 ARG C C 1
ATOM 12204 O O . ARG D 2 35 ? 387.182 42.589 444.378 1.00 90.43 493 ARG C O 1
ATOM 12212 N N . ALA D 2 36 ? 385.954 41.250 445.705 1.00 89.14 494 ALA C N 1
ATOM 12213 C CA . ALA D 2 36 ? 386.478 40.014 445.143 1.00 81.99 494 ALA C CA 1
ATOM 12214 C C . ALA D 2 36 ? 386.002 39.842 443.705 1.00 86.52 494 ALA C C 1
ATOM 12215 O O . ALA D 2 36 ? 386.752 39.389 442.839 1.00 85.98 494 ALA C O 1
ATOM 12217 N N . THR D 2 37 ? 384.744 40.198 443.467 1.00 84.64 495 THR C N 1
ATOM 12218 C CA . THR D 2 37 ? 384.117 40.031 442.160 1.00 78.78 495 THR C CA 1
ATOM 12219 C C . THR D 2 37 ? 384.462 41.126 441.145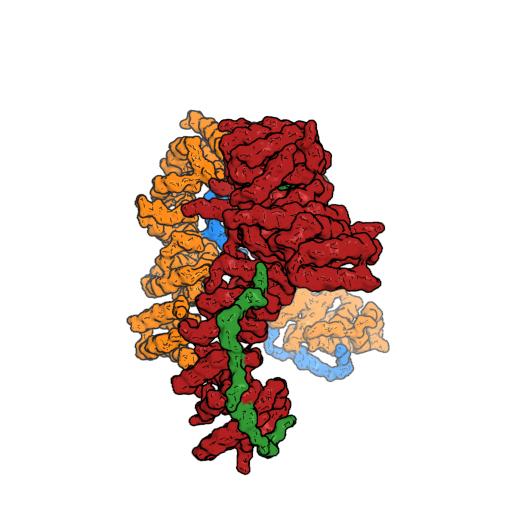 1.00 84.22 495 THR C C 1
ATOM 12220 O O . THR D 2 37 ? 384.519 40.861 439.947 1.00 85.48 495 THR C O 1
ATOM 12224 N N . THR D 2 38 ? 384.654 42.356 441.612 1.00 85.25 496 THR C N 1
ATOM 12225 C CA . THR D 2 38 ? 384.879 43.476 440.698 1.00 82.86 496 THR C CA 1
ATOM 12226 C C . THR D 2 38 ? 386.360 43.778 440.440 1.00 81.86 496 THR C C 1
ATOM 12227 O O . THR D 2 38 ? 387.214 43.536 441.292 1.00 87.64 496 THR C O 1
ATOM 12231 N N . LEU D 2 39 ? 386.647 44.306 439.253 1.00 85.58 497 LEU C N 1
ATOM 12232 C CA . LEU D 2 39 ? 387.990 44.753 438.884 1.00 87.41 497 LEU C CA 1
ATOM 12233 C C . LEU D 2 39 ? 388.263 46.188 439.334 1.00 93.31 497 LEU C C 1
ATOM 12234 O O . LEU D 2 39 ? 387.344 47.003 439.419 1.00 92.81 497 LEU C O 1
ATOM 12239 N N . PRO D 2 40 ? 389.536 46.498 439.626 1.00 92.19 498 PRO C N 1
ATOM 12240 C CA . PRO D 2 40 ? 389.957 47.852 439.998 1.00 92.22 498 PRO C CA 1
ATOM 12241 C C . PRO D 2 40 ? 390.180 48.743 438.778 1.00 96.17 498 PRO C C 1
ATOM 12242 O O . PRO D 2 40 ? 390.403 49.944 438.940 1.00 98.73 498 PRO C O 1
ATOM 12246 N N . ASN D 2 46 ? 403.644 52.350 432.488 1.00 89.84 504 ASN C N 1
ATOM 12247 C CA . ASN D 2 46 ? 404.150 53.271 433.498 1.00 91.29 504 ASN C CA 1
ATOM 12248 C C . ASN D 2 46 ? 405.672 53.317 433.495 1.00 86.69 504 ASN C C 1
ATOM 12249 O O . ASN D 2 46 ? 406.266 54.387 433.625 1.00 89.71 504 ASN C O 1
ATOM 12254 N N . VAL D 2 47 ? 406.300 52.151 433.359 1.00 78.41 505 VAL C N 1
ATOM 12255 C CA . VAL D 2 47 ? 407.756 52.065 433.364 1.00 82.10 505 VAL C CA 1
ATOM 12256 C C . VAL D 2 47 ? 408.354 52.885 432.224 1.00 83.26 505 VAL C C 1
ATOM 12257 O O . VAL D 2 47 ? 409.523 53.271 432.267 1.00 82.06 505 VAL C O 1
ATOM 12261 N N . ASP D 2 48 ? 407.542 53.141 431.204 1.00 87.33 506 ASP C N 1
ATOM 12262 C CA . ASP D 2 48 ? 407.942 54.004 430.102 1.00 83.21 506 ASP C CA 1
ATOM 12263 C C . ASP D 2 48 ? 407.827 55.463 430.527 1.00 84.23 506 ASP C C 1
ATOM 12264 O O . ASP D 2 48 ? 408.568 56.323 430.049 1.00 84.97 506 ASP C O 1
ATOM 12269 N N . THR D 2 49 ? 406.885 55.728 431.429 1.00 81.72 507 THR C N 1
ATOM 12270 C CA . THR D 2 49 ? 406.675 57.063 431.984 1.00 78.23 507 THR C CA 1
ATOM 12271 C C . THR D 2 49 ? 407.825 57.488 432.899 1.00 84.56 507 THR C C 1
ATOM 12272 O O . THR D 2 49 ? 408.013 58.676 433.166 1.00 79.33 507 THR C O 1
ATOM 12276 N N . LEU D 2 50 ? 408.587 56.509 433.377 1.00 84.51 508 LEU C N 1
ATOM 12277 C CA . LEU D 2 50 ? 409.739 56.767 434.236 1.00 75.06 508 LEU C CA 1
ATOM 12278 C C . LEU D 2 50 ? 410.888 57.426 433.476 1.00 75.73 508 LEU C C 1
ATOM 12279 O O . LEU D 2 50 ? 411.758 58.057 434.075 1.00 79.41 508 LEU C O 1
ATOM 12284 N N . VAL D 2 51 ? 410.888 57.271 432.157 1.00 72.50 509 VAL C N 1
ATOM 12285 C CA . VAL D 2 51 ? 411.945 57.823 431.318 1.00 72.43 509 VAL C CA 1
ATOM 12286 C C . VAL D 2 51 ? 411.449 58.991 430.465 1.00 78.79 509 VAL C C 1
ATOM 12287 O O . VAL D 2 51 ? 412.187 59.515 429.629 1.00 75.11 509 VAL C O 1
ATOM 12291 N N . GLN D 2 52 ? 410.206 59.412 430.681 1.00 79.53 510 GLN C N 1
ATOM 12292 C CA . GLN D 2 52 ? 409.624 60.451 429.838 1.00 81.64 510 GLN C CA 1
ATOM 12293 C C . GLN D 2 52 ? 409.740 61.846 430.445 1.00 75.00 510 GLN C C 1
ATOM 12294 O O . GLN D 2 52 ? 409.768 62.010 431.665 1.00 73.24 510 GLN C O 1
ATOM 12300 N N . LEU D 2 53 ? 409.807 62.847 429.572 1.00 68.72 511 LEU C N 1
ATOM 12301 C CA . LEU D 2 53 ? 409.922 64.239 429.987 1.00 72.40 511 LEU C CA 1
ATOM 12302 C C . LEU D 2 53 ? 408.550 64.904 430.031 1.00 74.52 511 LEU C C 1
ATOM 12303 O O . LEU D 2 53 ? 407.597 64.416 429.424 1.00 78.11 511 LEU C O 1
ATOM 12308 N N . HIS D 2 54 ? 408.457 66.021 430.746 1.00 71.37 512 HIS C N 1
ATOM 12309 C CA . HIS D 2 54 ? 407.188 66.721 430.913 1.00 68.99 512 HIS C CA 1
ATOM 12310 C C . HIS D 2 54 ? 406.941 67.788 429.844 1.00 77.24 512 HIS C C 1
ATOM 12311 O O . HIS D 2 54 ? 405.793 68.110 429.538 1.00 78.81 512 HIS C O 1
ATOM 12318 N N . LEU D 2 55 ? 408.016 68.326 429.272 1.00 79.35 513 LEU C N 1
ATOM 12319 C CA . LEU D 2 55 ? 407.910 69.503 428.408 1.00 79.81 513 LEU C CA 1
ATOM 12320 C C . LEU D 2 55 ? 407.891 69.225 426.902 1.00 83.10 513 LEU C C 1
ATOM 12321 O O . LEU D 2 55 ? 407.633 70.131 426.109 1.00 85.56 513 LEU C O 1
ATOM 12326 N N . LYS D 2 56 ? 408.150 67.985 426.501 1.00 87.03 514 LYS C N 1
ATOM 12327 C CA . LYS D 2 56 ? 408.186 67.657 425.078 1.00 95.97 514 LYS C CA 1
ATOM 12328 C C . LYS D 2 56 ? 407.404 66.387 424.762 1.00 102.73 514 LYS C C 1
ATOM 12329 O O . LYS D 2 56 ? 407.549 65.375 425.448 1.00 94.90 514 LYS C O 1
ATOM 12335 N N . PRO D 2 57 ? 406.570 66.444 423.712 1.00 106.93 515 PRO C N 1
ATOM 12336 C CA . PRO D 2 57 ? 405.704 65.340 423.284 1.00 111.25 515 PRO C CA 1
ATOM 12337 C C . PRO D 2 57 ? 406.489 64.197 422.647 1.00 117.26 515 PRO C C 1
ATOM 12338 O O . PRO D 2 57 ? 406.658 63.157 423.283 1.00 113.58 515 PRO C O 1
#

B-factor: mean 74.88, std 19.79, range [25.35, 155.89]

Secondary structure (DSSP, 8-state):
----SS---THHHH---S--BPPTT---HHHHBPP-----GGGGS--S--/---HHHHHHHHTSSS--HHHHHHHHHHHHHHSSSTHHHHHHHHHHHGGGTS--S--HHHHHHHHHHHHHHH----SHHHHHHHHHHSTT-S-HHHHHHHHHHHHHHHHH---THHHHHHHHHHHHTTBSSHHHHHHHHHHTTTT--SSSSS-HHHHHHHHHHHH-SSHHHHHHHHHH----TTHHHHHHGGGGBSSHHHHHHHHHHHHHHS-GGGS-HHHHHHHHHHHHT-S-HHHHHHIIIIIIHHHHHHTTS-HHHHHHHTTTTTSHHHHHHHHHHHHTTS-HHHHGGG-----SS--HHHHHHHHHHHHHHHHSTTHHHHHHHHH---HHHHHHHHHHHHTS-----HHHHHHHHHHHHGGGG---HHHHHHHHHHHHHHHH-SSS-HHHHHHHHHHHHHHH--HHHHHHHHHHHHHHHTS---HHHHHHHHHHHHHHHHSS-GGGTT-TTHHHHIIIIIHHHHT-SSHHHHHHHHHHHHHHHTT-HHHHHHHHHHHHHHHHHS-HHHHHHHHHHHHHHHHHH-SGGG----TTHHHHHHTTTT-SSHHHHHHHHHHHHHHHHTTS---HHHHHHHHHHHH-GGGTT-HHHHHHHHHHHHHHHTT-HHHHHHHHHHHHHHHHHHHT--TTSGGGGS-HHHHHHHHHHHT-S-----HHHHHHHHHHHHHHH-TT-TTHHHHHHHHHTS---STTHHHHHHHHHHHHHH---HHHHHHHHHHHHHHH-/-----S---THHHHS--S--BPPS------TTTTB---TTGGG--SS--/----HHHHHHHHT----HHHHHHHHHHHHHH-S-HHHHHHHHHHHHGGGTS--S--HHHHHHHHHHHHHHTTTS---HHHHHHHHHHHSTT-S-HHHHHHHHHHHHHHHHHS------HHHHHHHHHHHHHHTTBSSHHHHHHHHHHTTTT-----HHHHHHHHHHHH-S-HHHHHHHHHH----TTTHHHHHGGGGBSSHHHHHHHHHHHHHHS-GGGS-HHHHHHHHHHHHT-S-HHHHHHIIIIIIHHHHHHTTS-HHHHHHHTTTTTSHHHHHHHHHHHHTTS-HHHHGGG----SS--HHHHHHHHHHHHHHT---HHHHH---HHHHHHHHHHHHHH----HHHHHHHHHHHHHHHHGGGGS---HHHHHHHHHHHHHHHSTT--HHHHHHHHHHHHHHS--HHHHHHHHHHHHHHHTS---HHHHHHHHHHHHHHHHSS-GGG-S-TTHHHHIIIIIHHHHT-SSHHHHHHHHHHHHHHHTT-HHHHHHHHHHHHHHHHHS-HHHHHHHHHHHHHHHHHH-SGGG---HHHHHHGGGG-SSHHHHHHHHHHHHHHHHTTS---HHHHHHHHHHHH-GGGTT-HHHHHHHHHHHHHHHTT-HHHHHHHHHHHHHHHHHHHT--TTSGGGGS-HHHHHHHHHHHH-STT------HHHHHHHHHHHHHHH-TT-TTHHHHHHHHHHS---STTHHHHHHHHHHHHHH---HHHHHHHHHHHHHHH-

Sequence (1560 aa):
LLSIKEAFRLAQQPHQNQAKLVVALSRTYRTMDDKTVFHEEFIHYLKYVMVVYKREPAVERVIEFAAKFVTSDGGLLNYLFTFLLKSHEANSNAVRFRVCLLINKLLGSMPDDVFDKINKAMLIRLKDKIPNVRIQAVLALSRLQDPKDDECPVVNAYATLIENDSNPEVRRAVLSCIAPSAKTLPKIVGRTKDVKEAVRKLAYQVLAEKVHMRAMSIAQRVMLLQQGLNDRSDAVKQAMQKHLLQGWLRFSEGNILELLHRLDVENSSEVAVSVLNALFSITPLSELVGLCKIPVETLTPEIALYWCALCEYLKSKGDEGEEFLEQILPEPVVYADYLLSYIQSIPGNLMTKEFIGQQLILIIKSLDEEGGRKKLLAVLQEILILPTIPISLVSFLVERLLHIIIDDNKRTQIVTEIISEIRAPIVAETLQKCLILCYELLKQMSISTGLSATMNGIIESLILPGIISIHPVVRNLAVLCLGCCGLQNQDFARKHFVLLLQVLQIDDVTIKISALKAIFDQLMTFGIEPFKTTAKNVLKLLSDFLDSEVSELRTGAAEGLAKLMFSGLLVSSRILSRLILLWYNPVTEEDVQLRHCLGVFFPVFAYASRTNQECFEEAFLPTLQTLANAPASSPLAEIDITNVAELLVDLTRPSGALTVHDNLAMKICNEILTSPCSPEIRVYTKALSSLELSSHLAKDLLVLLNEILEQVKDRTCLRALEKIKIQLEKEIDFEDDIDFDVYFRKTKAATILTKSQNWRATTLPTFNYNVDTLVQLHLKRLLSIKEAFRLAQQPQNQAKLVVALSRTYRTMDDKTVFHEEFIHYLKYVMVVYKREPAVERVIEFAAKFVTSFHQSGLLNYLFTFLLKSHEANSNAVRFRVCLLINKLLGSMPEAQIDDDVFDKINKAMLIRLKDKIPNVRIQAVLALSRLQDPECPVVNAYATLIENDSNPEVRRAVLSCIAPSAKTLPKIVGRTKDVKEAVRKLAYQVLAEKVHMRAMSIAQRVMLLQQGLNDRSDAVKQAMQKHLLQGWLRFSEGNILELLHRLDVENSSEVAVSVLNALFSITPLSELVGLCIPVETLTPEIALYWCALCEYLKSEGEEFLEQPEPVVYADYLLSYIQSIPSYIGNLMTKEFIGQQLILIIKSLDTEGGRKKLLAVLQEILILPTIPISLVSFLVERLLHIIIDDNKRTQIVTEIISEIRAPIVAETLQKCLILCYELLKQMSISTGLSATMNGIIESLILPGIISIHPVVRNLAVLCLGCCGLQNQDFARKHFVLLLQVLQIDDVTIKISALKAIFDQLMTFGIEPFKTNVLKLLSDFLDSEVSELRTGAAEGLAKLMFSGLLVSSRILSRLILLWYNPVTEEDVQLRHCLGVFFPVFAYASRTNQECFEEAFLPTLQTLANAPASSPLAEIDITNVAELLVDLTRPSGLNPALTVHDNLAMKICNEILTSPCSPEIRVYTKALSSLELSSHLAKDLLVLLNEILEQVKDRTCLRALEKIKIQLEKEIDFEDDIDFDVYFRKTKAATILTKSENQNWRATTLPNVDTLVQLHLKP

Solvent-accessible surface area: 74614 Å² total; per-residue (Å²): 166,29,44,2,60,64,0,0,104,36,3,15,70,89,182,64,76,38,70,139,10,25,100,45,0,34,122,12,42,142,60,67,116,93,70,46,65,4,3,111,80,0,8,67,33,0,53,14,0,0,23,35,83,142,126,52,81,10,0,31,83,0,0,56,0,0,1,90,13,21,15,100,173,53,38,14,43,53,64,0,7,62,24,0,23,157,8,18,56,1,58,15,66,8,0,7,5,0,0,0,3,0,0,30,49,0,11,42,59,57,166,155,86,20,106,93,105,1,34,141,4,0,34,56,0,7,118,0,96,38,46,59,0,10,23,10,0,0,55,0,0,29,169,27,35,52,65,191,88,114,115,8,74,0,3,48,20,0,16,80,20,0,26,50,9,82,37,32,94,0,7,103,9,0,0,43,22,1,18,55,24,98,77,0,16,68,61,2,17,15,1,0,50,0,47,97,81,52,1,14,92,20,0,0,40,7,1,29,123,101,16,146,14,196,63,1,59,75,76,50,20,21,91,2,0,78,36,0,28,105,14,230,22,103,41,0,57,124,4,0,45,124,34,0,1,57,15,11,15,168,106,0,164,52,52,10,34,74,1,1,91,41,3,63,2,58,119,25,23,124,22,1,39,53,2,1,60,21,1,1,76,98,29,77,18,72,106,4,7,49,55,37,177,135,35,76,97,122,25,51,15,22,64,0,6,2,16,13,4,0,0,88,38,0,85,83,76,42,58,110,0,94,118,37,21,126,107,6,19,19,140,17,44,84,0,0,92,28,1,24,64,16,3,122,61,23,151,115,147,93,126,34,66,36,21,7,1,40,11,0,0,57,1,7,82,5,27,112,130,113,41,10,84,126,120,2,23,47,12,0,32,91,0,4,46,64,92,87,19,22,37,46,0,2,31,67,0,0,84,13,1,2,112,32,18,89,51,22,73,121,19,2,91,25,0,46,101,0,8,66,92,17,97,81,108,191,128,17,105,56,44,32,12,1,0,19,0,1,33,20,2,1,65,69,7,18,82,67,40,27,21,24,94,58,2,57,36,9,2,113,60,2,0,38,59,4,13,135,18,147,51,71,54,0,42,34,20,0,0,19,0,2,0,0,0,1,9,17,51,63,84,11,1,96,156,31,2,51,42,3,12,93,6,0,108,140,21,74,60,80,2,22,44,8,0,3,74,0,0,1,0,2,0,28,70,42,10,15,123,22,5,99,134,133,4,165,69,0,41,129,20,0,8,67,20,2,106,20,160,48,36,96,6,22,16,17,0,1,21,0,0,0,1,0,2,61,46,60,68,11,121,22,34,172,5,0,8,50,0,0,15,9,61,50,22,47,78,0,122,145,10,71,61,1,63,72,1,0,26,39,0,2,45,46,6,0,79,68,48,106,92,23,14,50,6,0,8,93,0,0,37,64,0,0,70,58,8,42,122,22,92,100,110,28,52,36,48,137,19,78,31,40,71,0,2,96,35,0,6,64,4,0,62,64,74,60,129,78,37,5,0,0,51,0,0,63,66,0,0,102,26,1,41,102,43,24,86,16,126,26,13,119,16,7,5,121,4,2,58,64,14,64,49,22,102,96,4,20,152,72,4,40,104,40,4,59,80,0,29,137,72,4,168,40,184,69,2,42,159,37,0,78,164,11,48,97,123,23,104,203,179,20,83,5,105,70,124,76,99,14,71,85,81,28,111,151,80,193,73,22,41,65,73,138,170,72,133,77,110,161,81,5,17,72,122,147,128,115,25,78,56,90,45,0,48,94,68,59,3,114,260,77,38,33,2,57,60,0,0,120,52,0,15,82,112,128,74,20,64,148,15,15,86,35,0,15,128,12,19,128,67,47,137,82,67,71,78,2,15,98,57,0,10,71,33,0,56,11,0,0,23,4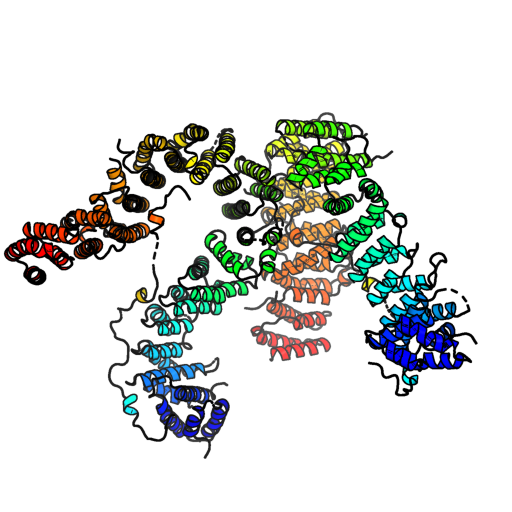0,83,135,129,33,69,6,2,33,74,0,0,64,0,0,0,76,0,0,0,39,66,70,115,152,85,5,4,45,71,0,0,50,28,0,20,167,8,22,42,1,55,16,65,9,0,7,5,0,0,0,1,0,0,24,60,0,2,58,29,16,32,187,88,163,26,66,114,86,6,66,91,116,2,23,140,5,0,41,56,0,6,127,0,86,36,47,64,0,8,27,5,0,0,49,0,0,26,110,19,37,83,92,157,21,73,0,5,74,20,0,26,70,24,0,33,36,8,81,35,38,108,0,3,108,10,0,0,50,17,3,21,53,22,99,80,6,17,73,62,0,16,14,3,1,61,0,51,100,76,51,1,7,69,16,0,0,36,3,1,24,127,95,16,115,7,216,63,5,59,95,74,44,20,24,81,0,0,74,34,0,32,110,18,205,21,100,34,0,63,109,2,0,42,114,33,0,1,54,11,9,26,158,98,2,166,49,63,16,34,60,3,2,124,62,8,58,3,38,113,36,27,130,10,1,45,50,3,1,47,17,4,3,72,82,40,79,58,93,103,0,24,57,52,80,164,61,78,95,105,22,65,23,21,38,0,2,0,16,11,1,8,5,83,60,12,96,112,206,28,118,114,92,29,110,122,33,112,19,66,88,4,0,88,16,0,34,49,11,5,60,53,5,74,157,137,133,38,81,29,100,46,83,28,19,7,0,32,16,0,0,45,2,0,66,7,37,103,78,124,12,14,95,132,90,5,23,50,19,0,36,66,0,0,52,47,110,79,11,30,38,47,0,0,36,53,0,0,69,8,0,0,86,24,13,120,57,20,71,114,31,3,104,36,0,39,96,0,3,65,81,6,91,64,101,216,157,27,101,37,56,29,9,0,0,23,0,4,32,20,3,1,42,62,4,56,131,106,28,20,9,31,94,63,5,64,41,7,4,121,59,3,0,40,60,4,15,132,18,145,59,60,65,0,37,31,19,0,0,20,0,1,0,0,0,1,7,13,63,70,106,18,1,114,155,30,4,93,52,1,25,96,9,0,101,132,20,74,70,81,1,25,46,10,0,5,80,0,0,2,0,2,0,23,61,42,7,8,124,15,22,110,144,136,5,32,150,36,0,5,54,22,1,94,21,163,44,44,93,5,26,13,21,0,1,19,0,0,0,0,0,4,55,44,58,64,12,120,21,28,191,10,0,11,77,0,0,20,6,60,52,20,39,80,0,107,145,12,100,99,0,64,114,4,0,25,42,0,1,46,46,8,0,58,60,37,98,85,23,2,58,6,0,12,97,0,0,24,65,0,2,67,59,8,40,129,22,80,98,110,33,47,34,52,126,18,74,41,30,64,0,4,101,31,0,9,51,4,0,76,41,77,21,54,151,166,136,80,32,2,1,0,51,0,0,58,59,0,0,99,34,2,41,99,43,25,92,21,126,27,12,110,14,9,3,109,5,1,56,66,14,62,43,26,104,93,6,18,151,64,0,37,102,39,1,60,90,0,27,142,72,3,170,42,163,64,1,35,134,34,0,83,154,6,54,108,105,20,103,184,158,25,84,10,112,76,125,80,101,15,73,85,81,26,120,139,66,187,74,18,48,39,94,130,155,34,185,100,66,74,108,151,87,4,20,56,173,94,65,107,54,2,86,104,60,63,2,44,145